Protein 6N2N (pdb70)

Radius of gyration: 34.81 Å; Cα contacts (8 Å, |Δi|>4): 4515; chains: 4; bounding box: 109×91×83 Å

InterPro domains:
  IPR002869 Pyruvate-flavodoxin oxidoreductase, central domain [G3DSA:3.40.920.10] (3-189)
  IPR002869 Pyruvate-flavodoxin oxidoreductase, central domain [SSF53323] (8-223)
  IPR002880 Pyruvate flavodoxin/ferredoxin oxidoreductase, pyrimidine binding domain [PF01855] (214-441)
  IPR002880 Pyruvate flavodoxin/ferredoxin oxidoreductase, pyrimidine binding domain [cd07034] (205-367)
  IPR009014 Transketolase C-terminal/Pyruvate-ferredoxin oxidoreductase domain II [G3DSA:3.40.50.920] (460-572)
  IPR009014 Transketolase C-terminal/Pyruvate-ferredoxin oxidoreductase domain II [SSF52922] (470-570)
  IPR019752 Pyruvate/ketoisovalerate oxidoreductase, catalytic domain [PF01558] (8-177)
  IPR022367 2-oxoacid:acceptor oxidoreductase, alpha subunit [TIGR03710] (5-567)
  IPR029061 Thiamin diphosphate-binding fold [SSF52518] (198-452)
  IPR033412 Pyruvate:ferredoxin oxidoreductase, core domain II [PF17147] (471-547)
  IPR050722 Pyruvate:ferredoxin/flavodoxin oxidoreductase [PTHR32154] (196-570)

Structure (mmCIF, N/CA/C/O backbone):
data_6N2N
#
_entry.id   6N2N
#
_cell.length_a   86.282
_cell.length_b   123.161
_cell.length_c   162.487
_cell.angle_alpha   90.00
_cell.angle_beta   90.00
_cell.angle_gamma   90.00
#
_symmetry.space_group_name_H-M   'P 21 21 21'
#
loop_
_entity.id
_entity.type
_entity.pdbx_description
1 polymer 'Pyruvate flavodoxin/ferredoxin oxidoreductase domain protein'
2 polymer 'Pyruvate ferredoxin/flavodoxin oxidoreductase, beta subunit'
3 non-polymer 'SULFATE ION'
4 non-polymer 'IRON/SULFUR CLUSTER'
5 non-polymer 'THIAMINE DIPHOSPHATE'
6 non-polymer 'MAGNESIUM ION'
7 water water
#
loop_
_atom_site.group_PDB
_atom_site.id
_atom_site.type_symbol
_atom_site.label_atom_id
_atom_site.label_alt_id
_atom_site.label_comp_id
_atom_site.label_asym_id
_atom_site.label_entity_id
_atom_site.label_seq_id
_atom_site.pdbx_PDB_ins_code
_atom_site.Cartn_x
_atom_site.Cartn_y
_atom_site.Cartn_z
_atom_site.occupancy
_atom_site.B_iso_or_equiv
_atom_site.auth_seq_id
_atom_site.auth_comp_id
_atom_site.auth_asym_id
_atom_site.auth_atom_id
_atom_site.pdbx_PDB_model_num
ATOM 1 N N . GLU A 1 2 ? 220.458 144.495 58.398 1.00 50.73 2 GLU A N 1
ATOM 2 C CA . GLU A 1 2 ? 221.206 143.253 58.554 1.00 51.69 2 GLU A CA 1
ATOM 3 C C . GLU A 1 2 ? 220.648 142.154 57.653 1.00 51.14 2 GLU A C 1
ATOM 4 O O . GLU A 1 2 ? 219.449 141.860 57.688 1.00 49.95 2 GLU A O 1
ATOM 10 N N . LYS A 1 3 ? 221.527 141.550 56.852 1.00 48.34 3 LYS A N 1
ATOM 11 C CA . LYS A 1 3 ? 221.122 140.499 55.926 1.00 42.87 3 LYS A CA 1
ATOM 12 C C . LYS A 1 3 ? 220.771 139.232 56.702 1.00 40.43 3 LYS A C 1
ATOM 13 O O . LYS A 1 3 ? 221.625 138.651 57.378 1.00 41.69 3 LYS A O 1
ATOM 19 N N . LYS A 1 4 ? 219.508 138.808 56.612 1.00 39.76 4 LYS A N 1
ATOM 20 C CA . LYS A 1 4 ? 219.036 137.626 57.323 1.00 35.98 4 LYS A CA 1
ATOM 21 C C . LYS A 1 4 ? 218.964 136.384 56.447 1.00 31.13 4 LYS A C 1
ATOM 22 O O . LYS A 1 4 ? 218.914 135.272 56.981 1.00 29.67 4 LYS A O 1
ATOM 28 N N . ASP A 1 5 ? 218.962 136.546 55.129 1.00 30.94 5 ASP A N 1
ATOM 29 C CA . ASP A 1 5 ? 218.814 135.449 54.187 1.00 29.49 5 ASP A CA 1
ATOM 30 C C . ASP A 1 5 ? 220.128 135.170 53.470 1.00 29.48 5 ASP A C 1
ATOM 31 O O . ASP A 1 5 ? 221.051 135.991 53.459 1.00 30.39 5 ASP A O 1
ATOM 36 N N . LEU A 1 6 ? 220.190 133.995 52.851 1.00 26.36 6 LEU A N 1
ATOM 37 C CA . LEU A 1 6 ? 221.255 133.662 51.916 1.00 25.00 6 LEU A CA 1
ATOM 38 C C . LEU A 1 6 ? 220.631 132.921 50.747 1.00 23.37 6 LEU A C 1
ATOM 39 O O . LEU A 1 6 ? 219.809 132.020 50.948 1.00 22.84 6 LEU A O 1
ATOM 44 N N . ILE A 1 7 ? 221.012 133.317 49.537 1.00 21.57 7 ILE A N 1
ATOM 45 C CA . ILE A 1 7 ? 220.532 132.712 48.302 1.00 22.65 7 ILE A CA 1
ATOM 46 C C . ILE A 1 7 ? 221.692 131.938 47.683 1.00 22.41 7 ILE A C 1
ATOM 47 O O . ILE A 1 7 ? 222.713 132.529 47.314 1.00 22.90 7 ILE A O 1
ATOM 52 N N . ILE A 1 8 ? 221.534 130.620 47.567 1.00 22.48 8 ILE A N 1
ATOM 53 C CA . ILE A 1 8 ? 222.543 129.733 46.995 1.00 21.95 8 ILE A CA 1
ATOM 54 C C . ILE A 1 8 ? 221.963 129.115 45.733 1.00 24.91 8 ILE A C 1
ATOM 55 O O . ILE A 1 8 ? 220.923 128.444 45.788 1.00 22.89 8 ILE A O 1
ATOM 60 N N . ARG A 1 9 ? 222.627 129.331 44.603 1.00 22.40 9 ARG A N 1
ATOM 61 C CA . ARG A 1 9 ? 222.264 128.671 43.357 1.00 22.95 9 ARG A CA 1
ATOM 62 C C . ARG A 1 9 ? 223.274 127.572 43.058 1.00 22.87 9 ARG A C 1
ATOM 63 O O . ARG A 1 9 ? 224.485 127.813 43.083 1.00 23.35 9 ARG A O 1
ATOM 71 N N . VAL A 1 10 ? 222.773 126.367 42.790 1.00 21.78 10 VAL A N 1
ATOM 72 C CA . VAL A 1 10 ? 223.589 125.226 42.385 1.00 19.71 10 VAL A CA 1
ATOM 73 C C . VAL A 1 10 ? 223.147 124.827 40.984 1.00 22.89 10 VAL A C 1
ATOM 74 O O . VAL A 1 10 ? 221.944 124.764 40.703 1.00 22.70 10 VAL A O 1
ATOM 78 N N . ALA A 1 11 ? 224.106 124.585 40.099 1.00 21.70 11 ALA A N 1
ATOM 79 C CA . ALA A 1 11 ? 223.748 124.327 38.715 1.00 23.26 11 ALA A CA 1
ATOM 80 C C . ALA A 1 11 ? 224.783 123.410 38.087 1.00 24.98 11 ALA A C 1
ATOM 81 O O . ALA A 1 11 ? 225.957 123.419 38.464 1.00 23.59 11 ALA A O 1
ATOM 83 N N . GLY A 1 12 ? 224.331 122.622 37.123 1.00 24.86 12 GLY A N 1
ATOM 84 C CA . GLY A 1 12 ? 225.202 121.681 36.452 1.00 26.21 12 GLY A CA 1
ATOM 85 C C . GLY A 1 12 ? 224.375 120.633 35.736 1.00 27.84 12 GLY A C 1
ATOM 86 O O . GLY A 1 12 ? 223.186 120.826 35.479 1.00 28.11 12 GLY A O 1
ATOM 87 N N . GLU A 1 13 ? 225.033 119.523 35.439 1.00 26.30 13 GLU A N 1
ATOM 88 C CA . GLU A 1 13 ? 224.382 118.423 34.746 1.00 28.16 13 GLU A CA 1
ATOM 89 C C . GLU A 1 13 ? 223.322 117.801 35.648 1.00 31.68 13 GLU A C 1
ATOM 90 O O . GLU A 1 13 ? 223.638 117.292 36.729 1.00 30.69 13 GLU A O 1
ATOM 96 N N . GLY A 1 14 ? 222.062 117.872 35.228 1.00 31.50 14 GLY A N 1
ATOM 97 C CA . GLY A 1 14 ? 221.050 117.070 35.888 1.00 31.92 14 GLY A CA 1
ATOM 98 C C . GLY A 1 14 ? 221.430 115.604 35.793 1.00 38.34 14 GLY A C 1
ATOM 99 O O . GLY A 1 14 ? 221.872 115.123 34.747 1.00 41.09 14 GLY A O 1
ATOM 100 N N . GLY A 1 15 ? 221.293 114.896 36.900 1.00 35.99 15 GLY A N 1
ATOM 101 C CA . GLY A 1 15 ? 221.801 113.547 37.005 1.00 34.47 15 GLY A CA 1
ATOM 102 C C . GLY A 1 15 ? 223.021 113.441 37.882 1.00 32.08 15 GLY A C 1
ATOM 103 O O . GLY A 1 15 ? 223.325 112.345 38.371 1.00 34.13 15 GLY A O 1
ATOM 104 N N . GLU A 1 16 ? 223.732 114.547 38.090 1.00 29.07 16 GLU A N 1
ATOM 105 C CA . GLU A 1 16 ? 224.771 114.613 39.102 1.00 30.79 16 GLU A CA 1
ATOM 106 C C . GLU A 1 16 ? 224.216 115.045 40.454 1.00 29.45 16 GLU A C 1
ATOM 107 O O . GLU A 1 16 ? 224.990 115.299 41.380 1.00 27.03 16 GLU A O 1
ATOM 113 N N . GLY A 1 17 ? 222.892 115.121 40.586 1.00 29.29 17 GLY A N 1
ATOM 114 C CA . GLY A 1 17 ? 222.279 115.464 41.854 1.00 28.61 17 GLY A CA 1
ATOM 115 C C . GLY A 1 17 ? 222.110 116.942 42.112 1.00 26.86 17 GLY A C 1
ATOM 116 O O . GLY A 1 17 ? 222.199 117.368 43.268 1.00 27.31 17 GLY A O 1
ATOM 117 N N . ILE A 1 18 ? 221.864 117.745 41.074 1.00 26.34 18 ILE A N 1
ATOM 118 C CA . ILE A 1 18 ? 221.653 119.175 41.282 1.00 26.52 18 ILE A CA 1
ATOM 119 C C . ILE A 1 18 ? 220.399 119.409 42.117 1.00 26.17 18 ILE A C 1
ATOM 120 O O . ILE A 1 18 ? 220.420 120.137 43.118 1.00 24.54 18 ILE A O 1
ATOM 125 N N . ILE A 1 19 ? 219.291 118.783 41.720 1.00 24.82 19 ILE A N 1
ATOM 126 C CA . ILE A 1 19 ? 218.021 118.990 42.411 1.00 26.55 19 ILE A CA 1
ATOM 127 C C . ILE A 1 19 ? 218.054 118.346 43.790 1.00 26.93 19 ILE A C 1
ATOM 128 O O . ILE A 1 19 ? 217.603 118.936 44.781 1.00 25.70 19 ILE A O 1
ATOM 133 N N . SER A 1 20 ? 218.556 117.111 43.870 1.00 26.74 20 SER A N 1
ATOM 134 C CA . SER A 1 20 ? 218.599 116.423 45.154 1.00 25.31 20 SER A CA 1
ATOM 135 C C . SER A 1 20 ? 219.466 117.185 46.150 1.00 24.60 20 SER A C 1
ATOM 136 O O . SER A 1 20 ? 219.139 117.247 47.338 1.00 23.03 20 SER A O 1
ATOM 139 N N . SER A 1 21 ? 220.568 117.784 45.680 1.00 23.72 21 SER A N 1
ATOM 140 C CA . SER A 1 21 ? 221.405 118.604 46.555 1.00 25.17 21 SER A CA 1
ATOM 141 C C . SER A 1 21 ? 220.630 119.793 47.097 1.00 21.54 21 SER A C 1
ATOM 142 O O . SER A 1 21 ? 220.721 120.120 48.286 1.00 21.56 21 SER A O 1
ATOM 145 N N . GLY A 1 22 ? 219.884 120.474 46.229 1.00 22.92 22 GLY A N 1
ATOM 146 C CA . GLY A 1 22 ? 219.085 121.597 46.689 1.00 22.74 22 GLY A CA 1
ATOM 147 C C . GLY A 1 22 ? 218.026 121.186 47.695 1.00 21.68 22 GLY A C 1
ATOM 148 O O . GLY A 1 22 ? 217.832 121.856 48.713 1.00 20.95 22 GLY A O 1
ATOM 149 N N . ASP A 1 23 ? 217.332 120.073 47.432 1.00 21.76 23 ASP A N 1
ATOM 150 C CA . ASP A 1 23 ? 216.329 119.601 48.383 1.00 24.85 23 ASP A CA 1
ATOM 151 C C . ASP A 1 23 ? 216.968 119.214 49.716 1.00 23.20 23 ASP A C 1
ATOM 152 O O . ASP A 1 23 ? 216.351 119.394 50.772 1.00 21.92 23 ASP A O 1
ATOM 157 N N . PHE A 1 24 ? 218.197 118.678 49.691 1.00 21.98 24 PHE A N 1
ATOM 158 C CA . PHE A 1 24 ? 218.888 118.364 50.943 1.00 22.89 24 PHE A CA 1
ATOM 159 C C . PHE A 1 24 ? 219.187 119.625 51.747 1.00 19.92 24 PHE A C 1
ATOM 160 O O . PHE A 1 24 ? 219.010 119.646 52.971 1.00 21.54 24 PHE A O 1
ATOM 168 N N . ILE A 1 25 ? 219.666 120.680 51.086 1.00 20.31 25 ILE A N 1
ATOM 169 C CA . ILE A 1 25 ? 219.952 121.926 51.796 1.00 21.09 25 ILE A CA 1
ATOM 170 C C . ILE A 1 25 ? 218.670 122.524 52.365 1.00 21.01 25 ILE A C 1
ATOM 171 O O . ILE A 1 25 ? 218.634 122.975 53.519 1.00 19.17 25 ILE A O 1
ATOM 176 N N . ALA A 1 26 ? 217.596 122.530 51.568 1.00 19.70 26 ALA A N 1
ATOM 177 C CA . ALA A 1 26 ? 216.324 123.072 52.035 1.00 20.87 26 ALA A CA 1
ATOM 178 C C . ALA A 1 26 ? 215.847 122.340 53.282 1.00 21.37 26 ALA A C 1
ATOM 179 O O . ALA A 1 26 ? 215.458 122.966 54.276 1.00 21.29 26 ALA A O 1
ATOM 181 N N . ALA A 1 27 ? 215.880 121.005 53.250 1.00 22.50 27 ALA A N 1
ATOM 182 C CA . ALA A 1 27 ? 215.425 120.231 54.398 1.00 23.05 27 ALA A CA 1
ATOM 183 C C . ALA A 1 27 ? 216.322 120.464 55.607 1.00 22.62 27 ALA A C 1
ATOM 184 O O . ALA A 1 27 ? 215.827 120.604 56.732 1.00 21.02 27 ALA A O 1
ATOM 186 N N . ALA A 1 28 ? 217.642 120.528 55.390 1.00 21.78 28 ALA A N 1
ATOM 187 C CA . ALA A 1 28 ? 218.561 120.757 56.499 1.00 22.15 28 ALA A CA 1
ATOM 188 C C . ALA A 1 28 ? 218.315 122.113 57.147 1.00 21.47 28 ALA A C 1
ATOM 189 O O . ALA A 1 28 ? 218.327 122.233 58.377 1.00 22.18 28 ALA A O 1
ATOM 191 N N . CYS A 1 29 ? 218.095 123.148 56.337 1.00 20.31 29 CYS A N 1
ATOM 192 C CA . CYS A 1 29 ? 217.844 124.472 56.896 1.00 22.22 29 CYS A CA 1
ATOM 193 C C . CYS A 1 29 ? 216.517 124.521 57.643 1.00 22.24 29 CYS A C 1
ATOM 194 O O . CYS A 1 29 ? 216.406 125.201 58.670 1.00 22.42 29 CYS A O 1
ATOM 197 N N . ALA A 1 30 ? 215.504 123.793 57.159 1.00 21.74 30 ALA A N 1
ATOM 198 C CA . ALA A 1 30 ? 214.237 123.740 57.881 1.00 21.46 30 ALA A CA 1
ATOM 199 C C . ALA A 1 30 ? 214.391 123.000 59.204 1.00 22.53 30 ALA A C 1
ATOM 200 O O . ALA A 1 30 ? 213.887 123.457 60.236 1.00 20.72 30 ALA A O 1
ATOM 202 N N . ARG A 1 31 ? 215.096 121.861 59.197 1.00 19.82 31 ARG A N 1
ATOM 203 C CA . ARG A 1 31 ? 215.381 121.146 60.440 1.00 23.54 31 ARG A CA 1
ATOM 204 C C . ARG A 1 31 ? 216.214 121.979 61.408 1.00 24.00 31 ARG A C 1
ATOM 205 O O . ARG A 1 31 ? 216.214 121.699 62.611 1.00 24.68 31 ARG A O 1
ATOM 213 N N . ALA A 1 32 ? 216.941 122.975 60.910 1.00 20.94 32 ALA A N 1
ATOM 214 C CA . ALA A 1 32 ? 217.692 123.896 61.750 1.00 22.69 32 ALA A CA 1
ATOM 215 C C . ALA A 1 32 ? 216.890 125.147 62.100 1.00 23.88 32 ALA A C 1
ATOM 216 O O . ALA A 1 32 ? 217.475 126.164 62.488 1.00 23.34 32 ALA A O 1
ATOM 218 N N . GLY A 1 33 ? 215.564 125.089 61.966 1.00 24.67 33 GLY A N 1
ATOM 219 C CA . GLY A 1 33 ? 214.690 126.167 62.393 1.00 24.86 33 GLY A CA 1
ATOM 220 C C . GLY A 1 33 ? 214.651 127.375 61.488 1.00 24.38 33 GLY A C 1
ATOM 221 O O . GLY A 1 33 ? 214.294 128.464 61.944 1.00 25.20 33 GLY A O 1
ATOM 222 N N . LEU A 1 34 ? 215.022 127.232 60.224 1.00 23.11 34 LEU A N 1
ATOM 223 C CA . LEU A 1 34 ? 215.057 128.359 59.305 1.00 22.42 34 LEU A CA 1
ATOM 224 C C . LEU A 1 34 ? 213.905 128.287 58.309 1.00 23.30 34 LEU A C 1
ATOM 225 O O . LEU A 1 34 ? 213.366 127.214 58.016 1.00 21.21 34 LEU A O 1
ATOM 230 N N . GLU A 1 35 ? 213.534 129.456 57.795 1.00 22.46 35 GLU A N 1
ATOM 231 C CA . GLU A 1 35 ? 212.581 129.553 56.700 1.00 22.64 35 GLU A CA 1
ATOM 232 C C . GLU A 1 35 ? 213.296 129.326 55.376 1.00 22.66 35 GLU A C 1
ATOM 233 O O . GLU A 1 35 ? 214.450 129.723 55.202 1.00 21.58 35 GLU A O 1
ATOM 239 N N . VAL A 1 36 ? 212.595 128.692 54.437 1.00 21.13 36 VAL A N 1
ATOM 240 C CA . VAL A 1 36 ? 213.183 128.267 53.170 1.00 19.56 36 VAL A CA 1
ATOM 241 C C . VAL A 1 36 ? 212.230 128.588 52.024 1.00 22.03 36 VAL A C 1
ATOM 242 O O . VAL A 1 36 ? 211.011 128.407 52.140 1.00 22.42 36 VAL A O 1
ATOM 246 N N . TYR A 1 37 ? 212.797 129.066 50.915 1.00 19.62 37 TYR A N 1
ATOM 247 C CA . TYR A 1 37 ? 212.086 129.238 49.650 1.00 19.10 37 TYR A CA 1
ATOM 248 C C . TYR A 1 37 ? 213.003 128.729 48.546 1.00 21.77 37 TYR A C 1
ATOM 249 O O . TYR A 1 37 ? 214.139 129.200 48.430 1.00 21.67 37 TYR A O 1
ATOM 258 N N . THR A 1 38 ? 212.532 127.763 47.753 1.00 20.67 38 THR A N 1
ATOM 259 C CA . THR A 1 38 ? 213.331 127.169 46.685 1.00 21.20 38 THR A CA 1
ATOM 260 C C . THR A 1 38 ? 212.675 127.361 45.320 1.00 23.04 38 THR A C 1
ATOM 261 O O . THR A 1 38 ? 211.477 127.632 45.209 1.00 22.76 38 THR A O 1
ATOM 265 N N . PHE A 1 39 ? 213.492 127.221 44.277 1.00 21.73 39 PHE A N 1
ATOM 266 C CA . PHE A 1 39 ? 213.014 127.086 42.907 1.00 25.49 39 PHE A CA 1
ATOM 267 C C . PHE A 1 39 ? 214.025 126.252 42.131 1.00 27.53 39 PHE A C 1
ATOM 268 O O . PHE A 1 39 ? 215.194 126.156 42.510 1.00 26.34 39 PHE A O 1
ATOM 276 N N . LYS A 1 40 ? 213.570 125.651 41.034 1.00 26.68 40 LYS A N 1
ATOM 277 C CA . LYS A 1 40 ? 214.432 124.781 40.249 1.00 25.64 40 LYS A CA 1
ATOM 278 C C . LYS A 1 40 ? 213.953 124.761 38.805 1.00 30.64 40 LYS A C 1
ATOM 279 O O . LYS A 1 40 ? 212.776 125.008 38.514 1.00 28.48 40 LYS A O 1
ATOM 285 N N . THR A 1 41 ? 214.878 124.451 37.900 1.00 29.01 41 THR A N 1
ATOM 286 C CA . THR A 1 41 ? 214.540 124.098 36.527 1.00 26.92 41 THR A CA 1
ATOM 287 C C . THR A 1 41 ? 215.152 122.743 36.214 1.00 29.47 41 THR A C 1
ATOM 288 O O . THR A 1 41 ? 216.357 122.536 36.414 1.00 28.32 41 THR A O 1
ATOM 292 N N . PHE A 1 42 ? 214.313 121.816 35.772 1.00 27.53 42 PHE A N 1
ATOM 293 C CA . PHE A 1 42 ? 214.799 120.552 35.265 1.00 30.97 42 PHE A CA 1
ATOM 294 C C . PHE A 1 42 ? 215.472 120.779 33.913 1.00 28.16 42 PHE A C 1
ATOM 295 O O . PHE A 1 42 ? 215.296 121.830 33.291 1.00 24.51 42 PHE A O 1
ATOM 303 N N . PRO A 1 43 ? 216.262 119.818 33.444 1.00 27.69 43 PRO A N 1
ATOM 304 C CA . PRO A 1 43 ? 216.818 119.942 32.094 1.00 28.42 43 PRO A CA 1
ATOM 305 C C . PRO A 1 43 ? 215.710 120.104 31.063 1.00 31.41 43 PRO A C 1
ATOM 306 O O . PRO A 1 43 ? 214.613 119.555 31.203 1.00 30.49 43 PRO A O 1
ATOM 310 N N . ALA A 1 44 ? 216.002 120.901 30.032 1.00 31.54 44 ALA A N 1
ATOM 311 C CA . ALA A 1 44 ? 215.003 121.196 29.008 1.00 31.93 44 ALA A CA 1
ATOM 312 C C . ALA A 1 44 ? 214.548 119.936 28.286 1.00 31.92 44 ALA A C 1
ATOM 313 O O . ALA A 1 44 ? 213.407 119.867 27.815 1.00 33.43 44 ALA A O 1
ATOM 315 N N . GLU A 1 45 ? 215.427 118.947 28.172 1.00 29.77 45 GLU A N 1
ATOM 316 C CA . GLU A 1 45 ? 215.117 117.664 27.569 1.00 30.41 45 GLU A CA 1
ATOM 317 C C . GLU A 1 45 ? 215.128 116.576 28.634 1.00 31.59 45 GLU A C 1
ATOM 318 O O . GLU A 1 45 ? 215.879 116.645 29.613 1.00 29.79 45 GLU A O 1
ATOM 324 N N . ILE A 1 46 ? 214.282 115.567 28.427 1.00 30.81 46 ILE A N 1
ATOM 325 C CA . ILE A 1 46 ? 214.154 114.486 29.396 1.00 29.94 46 ILE A CA 1
ATOM 326 C C . ILE A 1 46 ? 215.462 113.712 29.512 1.00 32.78 46 ILE A C 1
ATOM 327 O O . ILE A 1 46 ? 215.860 113.294 30.606 1.00 33.49 46 ILE A O 1
ATOM 332 N N . LYS A 1 47 ? 216.165 113.534 28.392 1.00 31.80 47 LYS A N 1
ATOM 333 C CA . LYS A 1 47 ? 217.409 112.774 28.419 1.00 31.47 47 LYS A CA 1
ATOM 334 C C . LYS A 1 47 ? 218.457 113.404 29.326 1.00 33.14 47 LYS A C 1
ATOM 335 O O . LYS A 1 47 ? 219.349 112.695 29.800 1.00 33.60 47 LYS A O 1
ATOM 341 N N . GLY A 1 48 ? 218.359 114.707 29.603 1.00 33.33 48 GLY A N 1
ATOM 342 C CA . GLY A 1 48 ? 219.241 115.368 30.540 1.00 31.27 48 GLY A CA 1
ATOM 343 C C . GLY A 1 48 ? 219.821 116.642 29.969 1.00 33.12 48 GLY A C 1
ATOM 344 O O . GLY A 1 48 ? 219.450 117.100 28.882 1.00 31.30 48 GLY A O 1
ATOM 345 N N . GLY A 1 49 ? 220.763 117.226 30.717 1.00 31.58 49 GLY A N 1
ATOM 346 C CA . GLY A 1 49 ? 221.352 118.502 30.392 1.00 29.98 49 GLY A CA 1
ATOM 347 C C . GLY A 1 49 ? 221.382 119.407 31.608 1.00 30.77 49 GLY A C 1
ATOM 348 O O . GLY A 1 49 ? 221.213 118.961 32.749 1.00 28.81 49 GLY A O 1
ATOM 349 N N . TYR A 1 50 ? 221.593 120.693 31.340 1.00 29.67 50 TYR A N 1
ATOM 350 C CA . TYR A 1 50 ? 221.744 121.701 32.382 1.00 27.42 50 TYR A CA 1
ATOM 351 C C . TYR A 1 50 ? 220.504 121.770 33.271 1.00 29.41 50 TYR A C 1
ATOM 352 O O . TYR A 1 50 ? 219.390 121.979 32.781 1.00 25.61 50 TYR A O 1
ATOM 361 N N . ALA A 1 51 ? 220.707 121.594 34.578 1.00 26.47 51 ALA A N 1
ATOM 362 C CA . ALA A 1 51 ? 219.679 121.778 35.593 1.00 25.75 51 ALA A CA 1
ATOM 363 C C . ALA A 1 51 ? 220.123 122.844 36.589 1.00 27.68 51 ALA A C 1
ATOM 364 O O . ALA A 1 51 ? 221.315 123.107 36.760 1.00 24.48 51 ALA A O 1
ATOM 366 N N . MET A 1 52 ? 219.152 123.463 37.258 1.00 25.77 52 MET A N 1
ATOM 367 C CA . MET A 1 52 ? 219.452 124.525 38.209 1.00 24.43 52 MET A CA 1
ATOM 368 C C . MET A 1 52 ? 218.530 124.420 39.415 1.00 27.20 52 MET A C 1
ATOM 369 O O . MET A 1 52 ? 217.335 124.142 39.273 1.00 24.70 52 MET A O 1
ATOM 374 N N . TYR A 1 53 ? 219.086 124.671 40.599 1.00 23.20 53 TYR A N 1
ATOM 375 C CA . TYR A 1 53 ? 218.308 124.731 41.831 1.00 23.65 53 TYR A CA 1
ATOM 376 C C . TYR A 1 53 ? 218.757 125.949 42.617 1.00 25.17 53 TYR A C 1
ATOM 377 O O . TYR A 1 53 ? 219.961 126.186 42.753 1.00 24.21 53 TYR A O 1
ATOM 386 N N . GLN A 1 54 ? 217.803 126.717 43.139 1.00 23.32 54 GLN A N 1
ATOM 387 C CA . GLN A 1 54 ? 218.132 127.883 43.950 1.00 24.15 54 GLN A CA 1
ATOM 388 C C . GLN A 1 54 ? 217.376 127.807 45.269 1.00 23.08 54 GLN A C 1
ATOM 389 O O . GLN A 1 54 ? 216.141 127.754 45.278 1.00 22.13 54 GLN A O 1
ATOM 395 N N . VAL A 1 55 ? 218.123 127.785 46.374 1.00 21.77 55 VAL A N 1
ATOM 396 C CA . VAL A 1 55 ? 217.577 127.663 47.722 1.00 20.97 55 VAL A CA 1
ATOM 397 C C . VAL A 1 55 ? 217.884 128.946 48.482 1.00 22.27 55 VAL A C 1
ATOM 398 O O . VAL A 1 55 ? 219.036 129.399 48.515 1.00 20.62 55 VAL A O 1
ATOM 402 N N . ARG A 1 56 ? 216.850 129.545 49.066 1.00 19.18 56 ARG A N 1
ATOM 403 C CA . ARG A 1 56 ? 216.991 130.718 49.915 1.00 19.46 56 ARG A CA 1
ATOM 404 C C . ARG A 1 56 ? 216.588 130.340 51.333 1.00 19.65 56 ARG A C 1
ATOM 405 O O . ARG A 1 56 ? 215.525 129.747 51.541 1.00 21.08 56 ARG A O 1
ATOM 413 N N . ALA A 1 57 ? 217.439 130.660 52.304 1.00 19.14 57 ALA A N 1
ATOM 414 C CA . ALA A 1 57 ? 217.186 130.305 53.695 1.00 22.92 57 ALA A CA 1
ATOM 415 C C . ALA A 1 57 ? 217.395 131.526 54.571 1.00 22.85 57 ALA A C 1
ATOM 416 O O . ALA A 1 57 ? 218.326 132.304 54.341 1.00 23.69 57 ALA A O 1
ATOM 418 N N . SER A 1 58 ? 216.551 131.677 55.590 1.00 20.34 58 SER A N 1
ATOM 419 C CA . SER A 1 58 ? 216.565 132.903 56.374 1.00 24.57 58 SER A CA 1
ATOM 420 C C . SER A 1 58 ? 216.011 132.641 57.767 1.00 24.38 58 SER A C 1
ATOM 421 O O . SER A 1 58 ? 215.247 131.698 57.989 1.00 23.75 58 SER A O 1
ATOM 424 N N . SER A 1 59 ? 216.404 133.507 58.704 1.00 25.31 59 SER A N 1
ATOM 425 C CA . SER A 1 59 ? 215.810 133.518 60.035 1.00 27.22 59 SER A CA 1
ATOM 426 C C . SER A 1 59 ? 214.468 134.233 60.068 1.00 29.19 59 SER A C 1
ATOM 427 O O . SER A 1 59 ? 213.805 134.224 61.111 1.00 30.98 59 SER A O 1
ATOM 430 N N . GLU A 1 60 ? 214.058 134.854 58.967 1.00 25.72 60 GLU A N 1
ATOM 431 C CA . GLU A 1 60 ? 212.776 135.538 58.891 1.00 29.76 60 GLU A CA 1
ATOM 432 C C . GLU A 1 60 ? 211.994 134.997 57.701 1.00 25.68 60 GLU A C 1
ATOM 433 O O . GLU A 1 60 ? 212.525 134.260 56.866 1.00 24.34 60 GLU A O 1
ATOM 439 N N . LYS A 1 61 ? 210.716 135.358 57.640 1.00 24.78 61 LYS A N 1
ATOM 440 C CA . LYS A 1 61 ? 209.839 134.826 56.602 1.00 25.54 61 LYS A CA 1
ATOM 441 C C . LYS A 1 61 ? 210.344 135.201 55.211 1.00 24.32 61 LYS A C 1
ATOM 442 O O . LYS A 1 61 ? 210.876 136.294 55.000 1.00 24.75 61 LYS A O 1
ATOM 448 N N . LEU A 1 62 ? 210.182 134.281 54.258 1.00 22.23 62 LEU A N 1
ATOM 449 C CA . LEU A 1 62 ? 210.565 134.501 52.869 1.00 22.76 62 LEU A CA 1
ATOM 450 C C . LEU A 1 62 ? 209.327 134.475 51.984 1.00 22.88 62 LEU A C 1
ATOM 451 O O . LEU A 1 62 ? 208.465 133.609 52.144 1.00 22.47 62 LEU A O 1
ATOM 456 N N . TYR A 1 63 ? 209.263 135.393 51.019 1.00 21.86 63 TYR A N 1
ATOM 457 C CA . TYR A 1 63 ? 208.079 135.541 50.184 1.00 22.57 63 TYR A CA 1
ATOM 458 C C . TYR A 1 63 ? 208.348 135.379 48.696 1.00 22.85 63 TYR A C 1
ATOM 459 O O . TYR A 1 63 ? 207.390 135.341 47.921 1.00 21.47 63 TYR A O 1
ATOM 468 N N . CYS A 1 64 ? 209.608 135.297 48.274 1.00 23.97 64 CYS A N 1
ATOM 469 C CA . CYS A 1 64 ? 209.935 135.056 46.875 1.00 23.96 64 CYS A CA 1
ATOM 470 C C . CYS A 1 64 ? 211.383 134.584 46.800 1.00 25.07 64 CYS A C 1
ATOM 471 O O . CYS A 1 64 ? 212.052 134.405 47.822 1.00 22.20 64 CYS A O 1
ATOM 474 N N . GLN A 1 65 ? 211.857 134.372 45.568 1.00 24.01 65 GLN A N 1
ATOM 475 C CA . GLN A 1 65 ? 213.198 133.848 45.346 1.00 27.37 65 GLN A CA 1
ATOM 476 C C . GLN A 1 65 ? 214.285 134.888 45.589 1.00 27.05 65 GLN A C 1
ATOM 477 O O . GLN A 1 65 ? 215.429 134.511 45.856 1.00 26.46 65 GLN A O 1
ATOM 483 N N . GLY A 1 66 ? 213.960 136.178 45.528 1.00 28.02 66 GLY A N 1
ATOM 484 C CA . GLY A 1 66 ? 214.969 137.217 45.645 1.00 26.98 66 GLY A CA 1
ATOM 485 C C . GLY A 1 66 ? 215.433 137.722 44.288 1.00 27.97 66 GLY A C 1
ATOM 486 O O . GLY A 1 66 ? 214.959 137.299 43.228 1.00 29.86 66 GLY A O 1
ATOM 487 N N . ASP A 1 67 ? 216.371 138.676 44.337 1.00 25.16 67 ASP A N 1
ATOM 488 C CA . ASP A 1 67 ? 216.856 139.316 43.115 1.00 25.61 67 ASP A CA 1
ATOM 489 C C . ASP A 1 67 ? 217.787 138.393 42.333 1.00 27.97 67 ASP A C 1
ATOM 490 O O . ASP A 1 67 ? 217.636 138.220 41.117 1.00 26.65 67 ASP A O 1
ATOM 495 N N . THR A 1 68 ? 218.775 137.818 43.011 1.00 25.37 68 THR A N 1
ATOM 496 C CA . THR A 1 68 ? 219.812 137.006 42.384 1.00 27.03 68 THR A CA 1
ATOM 497 C C . THR A 1 68 ? 220.581 136.318 43.505 1.00 27.64 68 THR A C 1
ATOM 498 O O . THR A 1 68 ? 220.390 136.621 44.685 1.00 24.77 68 THR A O 1
ATOM 502 N N . PHE A 1 69 ? 221.437 135.369 43.131 1.00 28.31 69 PHE A N 1
ATOM 503 C CA . PHE A 1 69 ? 222.130 134.585 44.143 1.00 26.84 69 PHE A CA 1
ATOM 504 C C . PHE A 1 69 ? 223.228 135.401 44.819 1.00 25.51 69 PHE A C 1
ATOM 505 O O . PHE A 1 69 ? 223.792 136.332 44.239 1.00 24.43 69 PHE A O 1
ATOM 513 N N . ASP A 1 70 ? 223.493 135.059 46.082 1.00 25.35 70 ASP A N 1
ATOM 514 C CA . ASP A 1 70 ? 224.693 135.486 46.791 1.00 28.27 70 ASP A CA 1
ATOM 515 C C . ASP A 1 70 ? 225.849 134.530 46.537 1.00 26.71 70 ASP A C 1
ATOM 516 O O . ASP A 1 70 ? 227.004 134.958 46.405 1.00 28.03 70 ASP A O 1
ATOM 521 N N . VAL A 1 71 ? 225.538 133.237 46.485 1.00 25.33 71 VAL A N 1
ATOM 522 C CA . VAL A 1 71 ? 226.500 132.161 46.291 1.00 24.83 71 VAL A CA 1
ATOM 523 C C . VAL A 1 71 ? 226.057 131.343 45.086 1.00 25.56 71 VAL A C 1
ATOM 524 O O . VAL A 1 71 ? 224.871 131.025 44.942 1.00 23.11 71 VAL A O 1
ATOM 528 N N . PHE A 1 72 ? 227.007 131.010 44.218 1.00 23.69 72 PHE A N 1
ATOM 529 C CA . PHE A 1 72 ? 226.757 130.162 43.062 1.00 23.93 72 PHE A CA 1
ATOM 530 C C . PHE A 1 72 ? 227.746 129.012 43.107 1.00 26.21 72 PHE A C 1
ATOM 531 O O . PHE A 1 72 ? 228.941 129.226 43.350 1.00 25.25 72 PHE A O 1
ATOM 539 N N . CYS A 1 73 ? 227.244 127.797 42.899 1.00 24.46 73 CYS A N 1
ATOM 540 C CA . CYS A 1 73 ? 228.065 126.592 42.924 1.00 23.05 73 CYS A CA 1
ATOM 541 C C . CYS A 1 73 ? 227.909 125.895 41.580 1.00 25.63 73 CYS A C 1
ATOM 542 O O . CYS A 1 73 ? 226.815 125.425 41.242 1.00 24.28 73 CYS A O 1
ATOM 545 N N . ALA A 1 74 ? 228.994 125.853 40.804 1.00 22.69 74 ALA A N 1
ATOM 546 C CA . ALA A 1 74 ? 228.975 125.301 39.454 1.00 24.64 74 ALA A CA 1
ATOM 547 C C . ALA A 1 74 ? 229.599 123.911 39.459 1.00 25.03 74 ALA A C 1
ATOM 548 O O . ALA A 1 74 ? 230.764 123.750 39.838 1.00 24.40 74 ALA A O 1
ATOM 550 N N . PHE A 1 75 ? 228.827 122.913 39.028 1.00 24.41 75 PHE A N 1
ATOM 551 C CA . PHE A 1 75 ? 229.347 121.556 38.921 1.00 23.57 75 PHE A CA 1
ATOM 552 C C . PHE A 1 75 ? 230.145 121.331 37.640 1.00 25.19 75 PHE A C 1
ATOM 553 O O . PHE A 1 75 ? 230.863 120.330 37.551 1.00 25.60 75 PHE A O 1
ATOM 561 N N . ASN A 1 76 ? 230.009 122.203 36.639 1.00 24.43 76 ASN A N 1
ATOM 562 C CA . ASN A 1 76 ? 230.710 122.024 35.370 1.00 29.01 76 ASN A CA 1
ATOM 563 C C . ASN A 1 76 ? 230.756 123.358 34.629 1.00 29.15 76 ASN A C 1
ATOM 564 O O . ASN A 1 76 ? 230.204 124.366 35.081 1.00 28.98 76 ASN A O 1
ATOM 569 N N . GLY A 1 77 ? 231.397 123.342 33.457 1.00 30.08 77 GLY A N 1
ATOM 570 C CA . GLY A 1 77 ? 231.596 124.576 32.713 1.00 29.36 77 GLY A CA 1
ATOM 571 C C . GLY A 1 77 ? 230.317 125.124 32.107 1.00 28.64 77 GLY A C 1
ATOM 572 O O . GLY A 1 77 ? 230.125 126.343 32.043 1.00 28.92 77 GLY A O 1
ATOM 573 N N . GLU A 1 78 ? 229.433 124.238 31.639 1.00 28.32 78 GLU A N 1
ATOM 574 C CA . GLU A 1 78 ? 228.163 124.691 31.078 1.00 29.83 78 GLU A CA 1
ATOM 575 C C . GLU A 1 78 ? 227.365 125.500 32.094 1.00 30.23 78 GLU A C 1
ATOM 576 O O . GLU A 1 78 ? 226.755 126.520 31.749 1.00 30.71 78 GLU A O 1
ATOM 582 N N . ALA A 1 79 ? 227.357 125.058 33.354 1.00 28.16 79 ALA A N 1
ATOM 583 C CA . ALA A 1 79 ? 226.672 125.807 34.402 1.00 27.59 79 ALA A CA 1
ATOM 584 C C . ALA A 1 79 ? 227.326 127.163 34.630 1.00 27.97 79 ALA A C 1
ATOM 585 O O . ALA A 1 79 ? 226.636 128.162 34.859 1.00 25.89 79 ALA A O 1
ATOM 587 N N . TYR A 1 80 ? 228.662 127.212 34.591 1.00 27.29 80 TYR A N 1
ATOM 588 C CA . TYR A 1 80 ? 229.366 128.485 34.714 1.00 28.38 80 TYR A CA 1
ATOM 589 C C . TYR A 1 80 ? 229.016 129.426 33.567 1.00 27.60 80 TYR A C 1
ATOM 590 O O . TYR A 1 80 ? 228.778 130.619 33.785 1.00 30.58 80 TYR A O 1
ATOM 599 N N . GLU A 1 81 ? 228.989 128.913 32.337 1.00 27.75 81 GLU A N 1
ATOM 600 C CA . GLU A 1 81 ? 228.666 129.764 31.195 1.00 30.85 81 GLU A CA 1
ATOM 601 C C . GLU A 1 81 ? 227.232 130.267 31.284 1.00 31.12 81 GLU A C 1
ATOM 602 O O . GLU A 1 81 ? 226.957 131.435 30.984 1.00 29.27 81 GLU A O 1
ATOM 608 N N . GLN A 1 82 ? 226.308 129.399 31.707 1.00 31.09 82 GLN A N 1
ATOM 609 C CA . GLN A 1 82 ? 224.907 129.798 31.813 1.00 30.50 82 GLN A CA 1
ATOM 610 C C . GLN A 1 82 ? 224.699 130.909 32.837 1.00 30.31 82 GLN A C 1
ATOM 611 O O . GLN A 1 82 ? 223.750 131.689 32.715 1.00 34.03 82 GLN A O 1
ATOM 617 N N . ASN A 1 83 ? 225.569 131.013 33.842 1.00 29.23 83 ASN A N 1
ATOM 618 C CA . ASN A 1 83 ? 225.381 131.987 34.912 1.00 29.92 83 ASN A CA 1
ATOM 619 C C . ASN A 1 83 ? 226.506 133.006 35.010 1.00 31.36 83 ASN A C 1
ATOM 620 O O . ASN A 1 83 ? 226.538 133.776 35.977 1.00 31.73 83 ASN A O 1
ATOM 625 N N . LYS A 1 84 ? 227.421 133.038 34.036 1.00 32.55 84 LYS A N 1
ATOM 626 C CA . LYS A 1 84 ? 228.610 133.880 34.153 1.00 33.56 84 LYS A CA 1
ATOM 627 C C . LYS A 1 84 ? 228.250 135.348 34.348 1.00 35.55 84 LYS A C 1
ATOM 628 O O . LYS A 1 84 ? 228.891 136.050 35.139 1.00 34.93 84 LYS A O 1
ATOM 634 N N . ASP A 1 85 ? 227.208 135.826 33.665 1.00 35.70 85 ASP A N 1
ATOM 635 C CA . ASP A 1 85 ? 226.869 137.243 33.732 1.00 37.82 85 ASP A CA 1
ATOM 636 C C . ASP A 1 85 ? 226.359 137.666 35.107 1.00 38.78 85 ASP A C 1
ATOM 637 O O . ASP A 1 85 ? 226.375 138.863 35.417 1.00 39.38 85 ASP A O 1
ATOM 642 N N . LYS A 1 86 ? 225.916 136.723 35.940 1.00 36.78 86 LYS A N 1
ATOM 643 C CA . LYS A 1 86 ? 225.454 137.038 37.286 1.00 34.62 86 LYS A CA 1
ATOM 644 C C . LYS A 1 86 ? 226.528 136.836 38.348 1.00 33.30 86 LYS A C 1
ATOM 645 O O . LYS A 1 86 ? 226.297 137.181 39.511 1.00 31.35 86 LYS A O 1
ATOM 651 N N . ILE A 1 87 ? 227.683 136.276 37.984 1.00 33.68 87 ILE A N 1
ATOM 652 C CA . ILE A 1 87 ? 228.812 136.161 38.901 1.00 32.69 87 ILE A CA 1
ATOM 653 C C . ILE A 1 87 ? 229.489 137.521 38.985 1.00 35.09 87 ILE A C 1
ATOM 654 O O . ILE A 1 87 ? 230.506 137.767 38.328 1.00 33.65 87 ILE A O 1
ATOM 659 N N . LYS A 1 88 ? 228.926 138.403 39.782 1.00 35.75 88 LYS A N 1
ATOM 660 C CA . LYS A 1 88 ? 229.324 139.795 39.874 1.00 36.71 88 LYS A CA 1
ATOM 661 C C . LYS A 1 88 ? 230.122 140.043 41.142 1.00 35.18 88 LYS A C 1
ATOM 662 O O . LYS A 1 88 ? 230.068 139.250 42.087 1.00 33.92 88 LYS A O 1
ATOM 668 N N . PRO A 1 89 ? 230.897 141.127 41.184 1.00 36.72 89 PRO A N 1
ATOM 669 C CA . PRO A 1 89 ? 231.652 141.450 42.400 1.00 36.81 89 PRO A CA 1
ATOM 670 C C . PRO A 1 89 ? 230.748 141.505 43.621 1.00 35.79 89 PRO A C 1
ATOM 671 O O . PRO A 1 89 ? 229.683 142.126 43.604 1.00 36.17 89 PRO A O 1
ATOM 675 N N . GLY A 1 90 ? 231.179 140.837 44.692 1.00 35.95 90 GLY A N 1
ATOM 676 C CA . GLY A 1 90 ? 230.405 140.694 45.904 1.00 35.99 90 GLY A CA 1
ATOM 677 C C . GLY A 1 90 ? 229.838 139.300 46.101 1.00 34.77 90 GLY A C 1
ATOM 678 O O . GLY A 1 90 ? 229.602 138.895 47.245 1.00 35.11 90 GLY A O 1
ATOM 679 N N . THR A 1 91 ? 229.615 138.564 45.016 1.00 33.13 91 THR A N 1
ATOM 680 C CA . THR A 1 91 ? 229.097 137.209 45.115 1.00 31.37 91 THR A CA 1
ATOM 681 C C . THR A 1 91 ? 230.224 136.220 45.408 1.00 32.30 91 THR A C 1
ATOM 682 O O . THR A 1 91 ? 231.402 136.480 45.146 1.00 32.41 91 THR A O 1
ATOM 686 N N . ALA A 1 92 ? 229.849 135.074 45.968 1.00 29.29 92 ALA A N 1
ATOM 687 C CA . ALA A 1 92 ? 230.775 133.973 46.188 1.00 27.13 92 ALA A CA 1
ATOM 688 C C . ALA A 1 92 ? 230.572 132.921 45.109 1.00 27.29 92 ALA A C 1
ATOM 689 O O . ALA A 1 92 ? 229.438 132.625 44.723 1.00 25.69 92 ALA A O 1
ATOM 691 N N . PHE A 1 93 ? 231.671 132.341 44.638 1.00 25.14 93 PHE A N 1
ATOM 692 C CA . PHE A 1 93 ? 231.642 131.440 43.492 1.00 24.21 93 PHE A CA 1
ATOM 693 C C . PHE A 1 93 ? 232.400 130.171 43.853 1.00 26.17 93 PHE A C 1
ATOM 694 O O . PHE A 1 93 ? 233.630 130.189 43.977 1.00 24.37 93 PHE A O 1
ATOM 702 N N . VAL A 1 94 ? 231.665 129.073 44.003 1.00 23.67 94 VAL A N 1
ATOM 703 C CA . VAL A 1 94 ? 232.224 127.743 44.224 1.00 25.80 94 VAL A CA 1
ATOM 704 C C . VAL A 1 94 ? 232.109 126.980 42.915 1.00 27.23 94 VAL A C 1
ATOM 705 O O . VAL A 1 94 ? 231.091 127.079 42.221 1.00 25.70 94 VAL A O 1
ATOM 709 N N . TYR A 1 95 ? 233.158 126.250 42.543 1.00 24.82 95 TYR A N 1
ATOM 710 C CA . TYR A 1 95 ? 233.141 125.570 41.255 1.00 24.44 95 TYR A CA 1
ATOM 711 C C . TYR A 1 95 ? 234.070 124.366 41.278 1.00 26.20 95 TYR A C 1
ATOM 712 O O . TYR A 1 95 ? 235.023 124.300 42.063 1.00 26.21 95 TYR A O 1
ATOM 721 N N . ASP A 1 96 ? 233.779 123.420 40.387 1.00 23.52 96 ASP A N 1
ATOM 722 C CA . ASP A 1 96 ? 234.500 122.151 40.278 1.00 26.13 96 ASP A CA 1
ATOM 723 C C . ASP A 1 96 ? 235.868 122.398 39.650 1.00 27.85 96 ASP A C 1
ATOM 724 O O . ASP A 1 96 ? 235.993 122.481 38.426 1.00 28.20 96 ASP A O 1
ATOM 729 N N . TYR A 1 97 ? 236.902 122.512 40.485 1.00 28.18 97 TYR A N 1
ATOM 730 C CA . TYR A 1 97 ? 238.250 122.804 40.000 1.00 28.25 97 TYR A CA 1
ATOM 731 C C . TYR A 1 97 ? 239.255 122.569 41.123 1.00 28.75 97 TYR A C 1
ATOM 732 O O . TYR A 1 97 ? 238.961 122.886 42.284 1.00 26.86 97 TYR A O 1
ATOM 741 N N . PRO A 1 98 ? 240.445 122.002 40.837 1.00 28.12 98 PRO A N 1
ATOM 742 C CA . PRO A 1 98 ? 240.864 121.477 39.535 1.00 28.46 98 PRO A CA 1
ATOM 743 C C . PRO A 1 98 ? 240.288 120.097 39.287 1.00 30.07 98 PRO A C 1
ATOM 744 O O . PRO A 1 98 ? 239.661 119.532 40.184 1.00 29.13 98 PRO A O 1
ATOM 748 N N . GLY A 1 99 ? 240.511 119.553 38.096 1.00 29.94 99 GLY A N 1
ATOM 749 C CA . GLY A 1 99 ? 240.016 118.238 37.758 1.00 31.63 99 GLY A CA 1
ATOM 750 C C . GLY A 1 99 ? 238.625 118.216 37.164 1.00 32.30 99 GLY A C 1
ATOM 751 O O . GLY A 1 99 ? 238.107 117.126 36.886 1.00 32.11 99 GLY A O 1
ATOM 752 N N . GLY A 1 100 ? 237.999 119.378 36.984 1.00 31.86 100 GLY A N 1
ATOM 753 C CA . GLY A 1 100 ? 236.721 119.492 36.315 1.00 29.95 100 GLY A CA 1
ATOM 754 C C . GLY A 1 100 ? 236.883 119.575 34.809 1.00 34.69 100 GLY A C 1
ATOM 755 O O . GLY A 1 100 ? 237.942 119.279 34.250 1.00 34.49 100 GLY A O 1
ATOM 756 N N . ASP A 1 101 ? 235.811 119.996 34.140 1.00 32.38 101 ASP A N 1
ATOM 757 C CA . ASP A 1 101 ? 235.788 120.007 32.685 1.00 34.47 101 ASP A CA 1
ATOM 758 C C . ASP A 1 101 ? 235.992 121.393 32.090 1.00 31.59 101 ASP A C 1
ATOM 759 O O . ASP A 1 101 ? 235.781 121.573 30.888 1.00 31.88 101 ASP A O 1
ATOM 764 N N . PHE A 1 102 ? 236.414 122.374 32.886 1.00 31.61 102 PHE A N 1
ATOM 765 C CA . PHE A 1 102 ? 236.541 123.718 32.348 1.00 32.98 102 PHE A CA 1
ATOM 766 C C . PHE A 1 102 ? 237.600 124.492 33.115 1.00 35.07 102 PHE A C 1
ATOM 767 O O . PHE A 1 102 ? 237.892 124.206 34.281 1.00 33.20 102 PHE A O 1
ATOM 775 N N . GLU A 1 103 ? 238.201 125.452 32.417 1.00 39.69 103 GLU A N 1
ATOM 776 C CA . GLU A 1 103 ? 239.090 126.429 33.017 1.00 41.02 103 GLU A CA 1
ATOM 777 C C . GLU A 1 103 ? 238.334 127.739 33.121 1.00 42.24 103 GLU A C 1
ATOM 778 O O . GLU A 1 103 ? 237.935 128.289 32.082 1.00 43.91 103 GLU A O 1
ATOM 784 N N . PRO A 1 104 ? 238.083 128.262 34.317 1.00 42.43 104 PRO A N 1
ATOM 785 C CA . PRO A 1 104 ? 237.296 129.494 34.425 1.00 45.62 104 PRO A CA 1
ATOM 786 C C . PRO A 1 104 ? 238.035 130.673 33.818 1.00 50.31 104 PRO A C 1
ATOM 787 O O . PRO A 1 104 ? 239.256 130.796 33.937 1.00 48.12 104 PRO A O 1
ATOM 791 N N . ASP A 1 105 ? 237.278 131.547 33.161 1.00 53.58 105 ASP A N 1
ATOM 792 C CA . ASP A 1 105 ? 237.847 132.787 32.663 1.00 54.14 105 ASP A CA 1
ATOM 793 C C . ASP A 1 105 ? 238.295 133.650 33.839 1.00 54.35 105 ASP A C 1
ATOM 794 O O . ASP A 1 105 ? 238.246 133.242 35.002 1.00 54.89 105 ASP A O 1
ATOM 799 N N . GLU A 1 106 ? 238.762 134.856 33.527 1.00 57.23 106 GLU A N 1
ATOM 800 C CA . GLU A 1 106 ? 239.180 135.788 34.565 1.00 56.86 106 GLU A CA 1
ATOM 801 C C . GLU A 1 106 ? 238.035 136.044 35.533 1.00 54.75 106 GLU A C 1
ATOM 802 O O . GLU A 1 106 ? 237.054 136.713 35.188 1.00 52.54 106 GLU A O 1
ATOM 808 N N . ILE A 1 107 ? 238.145 135.478 36.730 1.00 53.95 107 ILE A N 1
ATOM 809 C CA . ILE A 1 107 ? 237.178 135.705 37.798 1.00 52.24 107 ILE A CA 1
ATOM 810 C C . ILE A 1 107 ? 237.183 137.197 38.098 1.00 50.13 107 ILE A C 1
ATOM 811 O O . ILE A 1 107 ? 238.235 137.751 38.450 1.00 50.26 107 ILE A O 1
ATOM 816 N N . PRO A 1 108 ? 236.052 137.882 37.943 1.00 47.91 108 PRO A N 1
ATOM 817 C CA . PRO A 1 108 ? 236.035 139.338 38.125 1.00 47.20 108 PRO A CA 1
ATOM 818 C C . PRO A 1 108 ? 236.561 139.741 39.492 1.00 48.07 108 PRO A C 1
ATOM 819 O O . PRO A 1 108 ? 236.400 139.023 40.483 1.00 47.73 108 PRO A O 1
ATOM 823 N N . GLU A 1 109 ? 237.222 140.896 39.529 1.00 47.01 109 GLU A N 1
ATOM 824 C CA . GLU A 1 109 ? 237.698 141.439 40.792 1.00 48.82 109 GLU A CA 1
ATOM 825 C C . GLU A 1 109 ? 236.525 141.671 41.731 1.00 44.59 109 GLU A C 1
ATOM 826 O O . GLU A 1 109 ? 235.478 142.183 41.327 1.00 45.11 109 GLU A O 1
ATOM 832 N N . GLY A 1 110 ? 236.697 141.285 42.993 1.00 42.31 110 GLY A N 1
ATOM 833 C CA . GLY A 1 110 ? 235.625 141.383 43.956 1.00 42.22 110 GLY A CA 1
ATOM 834 C C . GLY A 1 110 ? 234.796 140.126 44.123 1.00 37.91 110 GLY A C 1
ATOM 835 O O . GLY A 1 110 ? 233.994 140.055 45.063 1.00 36.82 110 GLY A O 1
ATOM 836 N N . VAL A 1 111 ? 234.950 139.145 43.240 1.00 34.35 111 VAL A N 1
ATOM 837 C CA . VAL A 1 111 ? 234.267 137.863 43.364 1.00 36.45 111 VAL A CA 1
ATOM 838 C C . VAL A 1 111 ? 235.084 136.951 44.270 1.00 35.54 111 VAL A C 1
ATOM 839 O O . VAL A 1 111 ? 236.287 136.763 44.057 1.00 35.76 111 VAL A O 1
ATOM 843 N N . PHE A 1 112 ? 234.441 136.401 45.296 1.00 31.91 112 PHE A N 1
ATOM 844 C CA . PHE A 1 112 ? 235.103 135.475 46.214 1.00 29.59 112 PHE A CA 1
ATOM 845 C C . PHE A 1 112 ? 235.038 134.076 45.613 1.00 30.81 112 PHE A C 1
ATOM 846 O O . PHE A 1 112 ? 234.001 133.409 45.664 1.00 29.62 112 PHE A O 1
ATOM 854 N N . ALA A 1 113 ? 236.149 133.629 45.031 1.00 29.22 113 ALA A N 1
ATOM 855 C CA . ALA A 1 113 ? 236.206 132.365 44.308 1.00 29.69 113 ALA A CA 1
ATOM 856 C C . ALA A 1 113 ? 236.714 131.247 45.210 1.00 28.68 113 ALA A C 1
ATOM 857 O O . ALA A 1 113 ? 237.663 131.434 45.979 1.00 28.07 113 ALA A O 1
ATOM 859 N N . TYR A 1 114 ? 236.079 130.079 45.100 1.00 25.93 114 TYR A N 1
ATOM 860 C CA . TYR A 1 114 ? 236.390 128.925 45.942 1.00 25.88 114 TYR A CA 1
ATOM 861 C C . TYR A 1 114 ? 236.394 127.662 45.095 1.00 27.59 114 TYR A C 1
ATOM 862 O O . TYR A 1 114 ? 235.374 126.969 44.984 1.00 25.73 114 TYR A O 1
ATOM 871 N N . PRO A 1 115 ? 237.528 127.318 44.491 1.00 27.39 115 PRO A N 1
ATOM 872 C CA . PRO A 1 115 ? 237.587 126.071 43.723 1.00 25.69 115 PRO A CA 1
ATOM 873 C C . PRO A 1 115 ? 237.581 124.871 44.655 1.00 25.84 115 PRO A C 1
ATOM 874 O O . PRO A 1 115 ? 238.287 124.839 45.666 1.00 25.24 115 PRO A O 1
ATOM 878 N N . ILE A 1 116 ? 236.775 123.871 44.299 1.00 26.51 116 ILE A N 1
ATOM 879 C CA . ILE A 1 116 ? 236.672 122.633 45.055 1.00 25.55 116 ILE A CA 1
ATOM 880 C C . ILE A 1 116 ? 236.772 121.497 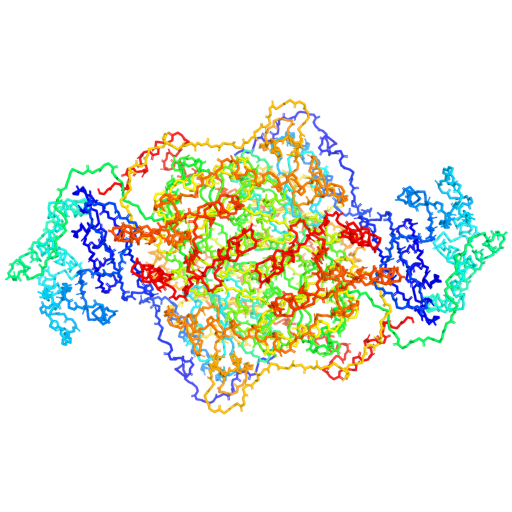44.046 1.00 27.36 116 ILE A C 1
ATOM 881 O O . ILE A 1 116 ? 235.959 121.423 43.120 1.00 24.91 116 ILE A O 1
ATOM 886 N N . PRO A 1 117 ? 237.751 120.587 44.166 1.00 26.74 117 PRO A N 1
ATOM 887 C CA . PRO A 1 117 ? 237.840 119.485 43.197 1.00 27.28 117 PRO A CA 1
ATOM 888 C C . PRO A 1 117 ? 236.770 118.422 43.421 1.00 28.75 117 PRO A C 1
ATOM 889 O O . PRO A 1 117 ? 237.078 117.313 43.870 1.00 27.46 117 PRO A O 1
ATOM 893 N N . MET A 1 118 ? 235.512 118.744 43.083 1.00 25.93 118 MET A N 1
ATOM 894 C CA . MET A 1 118 ? 234.403 117.829 43.349 1.00 25.87 118 MET A CA 1
ATOM 895 C C . MET A 1 118 ? 234.522 116.555 42.524 1.00 26.92 118 MET A C 1
ATOM 896 O O . MET A 1 118 ? 234.395 115.448 43.059 1.00 26.78 118 MET A O 1
ATOM 901 N N . SER A 1 119 ? 234.736 116.693 41.212 1.00 26.87 119 SER A N 1
ATOM 902 C CA . SER A 1 119 ? 234.827 115.522 40.341 1.00 29.42 119 SER A CA 1
ATOM 903 C C . SER A 1 119 ? 236.033 114.666 40.701 1.00 30.57 119 SER A C 1
ATOM 904 O O . SER A 1 119 ? 235.926 113.441 40.822 1.00 31.98 119 SER A O 1
ATOM 907 N N . GLN A 1 120 ? 237.194 115.299 40.869 1.00 31.38 120 GLN A N 1
ATOM 908 C CA . GLN A 1 120 ? 238.413 114.550 41.149 1.00 31.29 120 GLN A CA 1
ATOM 909 C C . GLN A 1 120 ? 238.316 113.814 42.476 1.00 33.19 120 GLN A C 1
ATOM 910 O O . GLN A 1 120 ? 238.696 112.641 42.568 1.00 34.24 120 GLN A O 1
ATOM 916 N N . THR A 1 121 ? 237.807 114.482 43.518 1.00 33.27 121 THR A N 1
ATOM 917 C CA . THR A 1 121 ? 237.620 113.813 44.804 1.00 30.19 121 THR A CA 1
ATOM 918 C C . THR A 1 121 ? 236.660 112.637 44.683 1.00 32.32 121 THR A C 1
ATOM 919 O O . THR A 1 121 ? 236.908 111.561 45.243 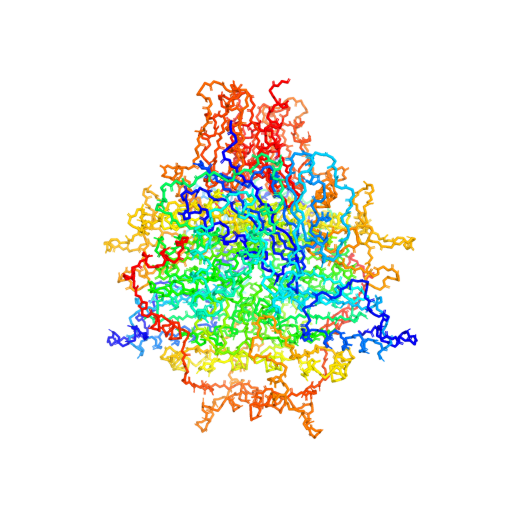1.00 32.33 121 THR A O 1
ATOM 923 N N . ALA A 1 122 ? 235.560 112.821 43.953 1.00 29.29 122 ALA A N 1
ATOM 924 C CA . ALA A 1 122 ? 234.603 111.734 43.778 1.00 33.60 122 ALA A CA 1
ATOM 925 C C . ALA A 1 122 ? 235.221 110.572 43.012 1.00 34.96 122 ALA A C 1
ATOM 926 O O . ALA A 1 122 ? 234.923 109.405 43.295 1.00 35.44 122 ALA A O 1
ATOM 928 N N . LYS A 1 123 ? 236.079 110.871 42.031 1.00 33.57 123 LYS A N 1
ATOM 929 C CA . LYS A 1 123 ? 236.719 109.803 41.269 1.00 36.89 123 LYS A CA 1
ATOM 930 C C . LYS A 1 123 ? 237.742 109.047 42.110 1.00 33.61 123 LYS A C 1
ATOM 931 O O . LYS A 1 123 ? 237.801 107.814 42.053 1.00 34.69 123 LYS A O 1
ATOM 937 N N . GLU A 1 124 ? 238.534 109.761 42.920 1.00 36.87 124 GLU A N 1
ATOM 938 C CA . GLU A 1 124 ? 239.504 109.084 43.783 1.00 37.70 124 GLU A CA 1
ATOM 939 C C . GLU A 1 124 ? 238.819 108.121 44.748 1.00 38.95 124 GLU A C 1
ATOM 940 O O . GLU A 1 124 ? 239.423 107.122 45.154 1.00 37.28 124 GLU A O 1
ATOM 946 N N . MET A 1 125 ? 237.570 108.400 45.128 1.00 35.47 125 MET A N 1
ATOM 947 C CA . MET A 1 125 ? 236.803 107.471 45.954 1.00 38.14 125 MET A CA 1
ATOM 948 C C . MET A 1 125 ? 236.159 106.353 45.147 1.00 37.15 125 MET A C 1
ATOM 949 O O . MET A 1 125 ? 235.489 105.501 45.739 1.00 39.14 125 MET A O 1
ATOM 954 N N . LYS A 1 126 ? 236.338 106.341 43.825 1.00 36.47 126 LYS A N 1
ATOM 955 C CA . LYS A 1 126 ? 235.756 105.329 42.943 1.00 38.40 126 LYS A CA 1
ATOM 956 C C . LYS A 1 126 ? 234.230 105.393 42.926 1.00 40.81 126 LYS A C 1
ATOM 957 O O . LYS A 1 126 ? 233.557 104.367 42.796 1.00 41.66 126 LYS A O 1
ATOM 963 N N . SER A 1 127 ? 233.670 106.599 43.048 1.00 38.97 127 SER A N 1
ATOM 964 C CA . SER A 1 127 ? 232.215 106.785 43.006 1.00 39.15 127 SER A CA 1
ATOM 965 C C . SER A 1 127 ? 231.956 108.204 42.500 1.00 36.32 127 SER A C 1
ATOM 966 O O . SER A 1 127 ? 231.814 109.141 43.289 1.00 33.81 127 SER A O 1
ATOM 969 N N . TYR A 1 128 ? 231.909 108.348 41.174 1.00 35.00 128 TYR A N 1
ATOM 970 C CA . TYR A 1 128 ? 231.661 109.663 40.598 1.00 35.55 128 TYR A CA 1
ATOM 971 C C . TYR A 1 128 ? 230.298 110.203 41.007 1.00 33.09 128 TYR A C 1
ATOM 972 O O . TYR A 1 128 ? 230.125 111.420 41.128 1.00 31.11 128 TYR A O 1
ATOM 981 N N . ARG A 1 129 ? 229.327 109.320 41.238 1.00 34.42 129 ARG A N 1
ATOM 982 C CA . ARG A 1 129 ? 227.993 109.770 41.609 1.00 35.27 129 ARG A CA 1
ATOM 983 C C . ARG A 1 129 ? 227.948 110.435 42.981 1.00 33.07 129 ARG A C 1
ATOM 984 O O . ARG A 1 129 ? 226.944 111.081 43.302 1.00 31.29 129 ARG A O 1
ATOM 992 N N . SER A 1 130 ? 228.997 110.305 43.789 1.00 30.83 130 SER A N 1
ATOM 993 C CA . SER A 1 130 ? 229.066 110.992 45.070 1.00 31.55 130 SER A CA 1
ATOM 994 C C . SER A 1 130 ? 229.604 112.412 44.945 1.00 28.72 130 SER A C 1
ATOM 995 O O . SER A 1 130 ? 229.876 113.051 45.967 1.00 26.64 130 SER A O 1
ATOM 998 N N . LYS A 1 131 ? 229.751 112.916 43.718 1.00 29.29 131 LYS A N 1
ATOM 999 C CA . LYS A 1 131 ? 230.249 114.272 43.509 1.00 27.26 131 LYS A CA 1
ATOM 1000 C C . LYS A 1 131 ? 229.423 115.306 44.272 1.00 25.81 131 LYS A C 1
ATOM 1001 O O . LYS A 1 131 ? 229.978 116.241 44.860 1.00 23.89 131 LYS A O 1
ATOM 1007 N N . ASN A 1 132 ? 228.092 115.165 44.271 1.00 23.88 132 ASN A N 1
ATOM 1008 C CA . ASN A 1 132 ? 227.283 116.181 44.941 1.00 25.37 132 ASN A CA 1
ATOM 1009 C C . ASN A 1 132 ? 227.492 116.167 46.448 1.00 24.59 132 ASN A C 1
ATOM 1010 O O . ASN A 1 132 ? 227.323 117.203 47.098 1.00 23.81 132 ASN A O 1
ATOM 1015 N N . MET A 1 133 ? 227.860 115.017 47.020 1.00 24.96 133 MET A N 1
ATOM 1016 C CA . MET A 1 133 ? 228.174 114.969 48.447 1.00 27.54 133 MET A CA 1
ATOM 1017 C C . MET A 1 133 ? 229.395 115.817 48.775 1.00 25.58 133 MET A C 1
ATOM 1018 O O . MET A 1 133 ? 229.420 116.513 49.796 1.00 23.30 133 MET A O 1
ATOM 1023 N N . VAL A 1 134 ? 230.422 115.763 47.924 1.00 24.26 134 VAL A N 1
ATOM 1024 C CA . VAL A 1 134 ? 231.598 116.605 48.128 1.00 24.53 134 VAL A CA 1
ATOM 1025 C C . VAL A 1 134 ? 231.206 118.077 48.077 1.00 22.67 134 VAL A C 1
ATOM 1026 O O . VAL A 1 134 ? 231.622 118.876 48.924 1.00 23.87 134 VAL A O 1
ATOM 1030 N N . ALA A 1 135 ? 230.384 118.453 47.093 1.00 24.39 135 ALA A N 1
ATOM 1031 C CA . ALA A 1 135 ? 229.913 119.835 46.997 1.00 24.07 135 ALA A CA 1
ATOM 1032 C C . ALA A 1 135 ? 229.149 120.250 48.246 1.00 22.04 135 ALA A C 1
ATOM 1033 O O . ALA A 1 135 ? 229.332 121.363 48.754 1.00 22.79 135 ALA A O 1
ATOM 1035 N N . LEU A 1 136 ? 228.271 119.373 48.740 1.00 23.56 136 LEU A N 1
ATOM 1036 C CA . LEU A 1 136 ? 227.481 119.691 49.925 1.00 23.56 136 LEU A CA 1
ATOM 1037 C C . LEU A 1 136 ? 228.376 119.936 51.130 1.00 23.42 136 LEU A C 1
ATOM 1038 O O . LEU A 1 136 ? 228.160 120.888 51.890 1.00 22.43 136 LEU A O 1
ATOM 1043 N N . GLY A 1 137 ? 229.399 119.095 51.312 1.00 24.15 137 GLY A N 1
ATOM 1044 C CA . GLY A 1 137 ? 230.336 119.309 52.403 1.00 23.95 137 GLY A CA 1
ATOM 1045 C C . GLY A 1 137 ? 231.027 120.655 52.320 1.00 22.33 137 GLY A C 1
ATOM 1046 O O . GLY A 1 137 ? 231.153 121.362 53.321 1.00 22.60 137 GLY A O 1
ATOM 1047 N N . ALA A 1 138 ? 231.478 121.029 51.120 1.00 24.01 138 ALA A N 1
ATOM 1048 C CA . ALA A 1 138 ? 232.148 122.313 50.939 1.00 22.79 138 ALA A CA 1
ATOM 1049 C C . ALA A 1 138 ? 231.198 123.473 51.213 1.00 22.81 138 ALA A C 1
ATOM 1050 O O . ALA A 1 138 ? 231.543 124.413 51.939 1.00 23.39 138 ALA A O 1
ATOM 1052 N N . LEU A 1 139 ? 229.987 123.422 50.645 1.00 21.89 139 LEU A N 1
ATOM 1053 C CA . LEU A 1 139 ? 229.017 124.490 50.878 1.00 22.74 139 LEU A CA 1
ATOM 1054 C C . LEU A 1 139 ? 228.667 124.602 52.353 1.00 22.13 139 LEU A C 1
ATOM 1055 O O . LEU A 1 139 ? 228.553 125.711 52.890 1.00 22.40 139 LEU A O 1
ATOM 1060 N N . SER A 1 140 ? 228.495 123.462 53.026 1.00 20.13 140 SER A N 1
ATOM 1061 C CA . SER A 1 140 ? 228.204 123.478 54.458 1.00 22.71 140 SER A CA 1
ATOM 1062 C C . SER A 1 140 ? 229.304 124.195 55.231 1.00 26.08 140 SER A C 1
ATOM 1063 O O . SER A 1 140 ? 229.026 125.030 56.102 1.00 24.79 140 SER A O 1
ATOM 1066 N N . GLU A 1 141 ? 230.566 123.876 54.918 1.00 23.83 141 GLU A N 1
ATOM 1067 C CA . GLU A 1 141 ? 231.695 124.473 55.621 1.00 25.50 141 GLU A CA 1
ATOM 1068 C C . GLU A 1 141 ? 231.817 125.961 55.325 1.00 23.43 141 GLU A C 1
ATOM 1069 O O . GLU A 1 141 ? 232.014 126.768 56.239 1.00 24.77 141 GLU A O 1
ATOM 1075 N N . LEU A 1 142 ? 231.726 126.340 54.049 1.00 23.22 142 LEU A N 1
ATOM 1076 C CA . LEU A 1 142 ? 231.964 127.729 53.666 1.00 24.26 142 LEU A CA 1
ATOM 1077 C C . LEU A 1 142 ? 230.861 128.655 54.164 1.00 25.96 142 LEU A C 1
ATOM 1078 O O . LEU A 1 142 ? 231.137 129.806 54.526 1.00 27.71 142 LEU A O 1
ATOM 1083 N N . PHE A 1 143 ? 229.606 128.181 54.194 1.00 24.17 143 PHE A N 1
ATOM 1084 C CA . PHE A 1 143 ? 228.468 129.074 54.393 1.00 25.59 143 PHE A CA 1
ATOM 1085 C C . PHE A 1 143 ? 227.567 128.669 55.560 1.00 24.90 143 PHE A C 1
ATOM 1086 O O . PHE A 1 143 ? 226.446 129.171 55.665 1.00 27.90 143 PHE A O 1
ATOM 1094 N N . ASN A 1 144 ? 228.043 127.810 56.460 1.00 25.00 144 ASN A N 1
ATOM 1095 C CA . ASN A 1 144 ? 227.356 127.538 57.726 1.00 26.12 144 ASN A CA 1
ATOM 1096 C C . ASN A 1 144 ? 225.973 126.920 57.503 1.00 27.75 144 ASN A C 1
ATOM 1097 O O . ASN A 1 144 ? 224.999 127.276 58.165 1.00 26.47 144 ASN A O 1
ATOM 1102 N N . ILE A 1 145 ? 225.877 125.993 56.556 1.00 27.09 145 ILE A N 1
ATOM 1103 C CA . ILE A 1 145 ? 224.714 125.114 56.478 1.00 26.00 145 ILE A CA 1
ATOM 1104 C C . ILE A 1 145 ? 224.947 123.998 57.482 1.00 26.50 145 ILE A C 1
ATOM 1105 O O . ILE A 1 145 ? 225.983 123.322 57.435 1.00 28.76 145 ILE A O 1
ATOM 1110 N N . SER A 1 146 ? 224.012 123.841 58.420 1.00 26.09 146 SER A N 1
ATOM 1111 C CA . SER A 1 146 ? 224.165 122.943 59.557 1.00 25.82 146 SER A CA 1
ATOM 1112 C C . SER A 1 146 ? 224.679 121.571 59.152 1.00 26.88 146 SER A C 1
ATOM 1113 O O . SER A 1 146 ? 223.991 120.823 58.448 1.00 23.41 146 SER A O 1
ATOM 1116 N N . GLU A 1 147 ? 225.903 121.247 59.572 1.00 25.04 147 GLU A N 1
ATOM 1117 C CA . GLU A 1 147 ? 226.428 119.910 59.331 1.00 25.52 147 GLU A CA 1
ATOM 1118 C C . GLU A 1 147 ? 225.566 118.858 60.022 1.00 25.45 147 GLU A C 1
ATOM 1119 O O . GLU A 1 147 ? 225.308 117.787 59.459 1.00 27.18 147 GLU A O 1
ATOM 1125 N N . ASN A 1 148 ? 225.084 119.161 61.232 1.00 25.28 148 ASN A N 1
ATOM 1126 C CA . ASN A 1 148 ? 224.286 118.196 61.983 1.00 26.51 148 ASN A CA 1
ATOM 1127 C C . ASN A 1 148 ? 223.011 117.812 61.233 1.00 26.26 148 ASN A C 1
ATOM 1128 O O . ASN A 1 148 ? 222.738 116.623 61.033 1.00 26.75 148 ASN A O 1
ATOM 1133 N N . THR A 1 149 ? 222.203 118.801 60.823 1.00 25.51 149 THR A N 1
ATOM 1134 C CA . THR A 1 149 ? 220.943 118.457 60.160 1.00 25.32 149 THR A CA 1
ATOM 1135 C C . THR A 1 149 ? 221.170 117.980 58.729 1.00 25.98 149 THR A C 1
ATOM 1136 O O . THR A 1 149 ? 220.365 117.205 58.203 1.00 24.73 149 THR A O 1
ATOM 1140 N N . LEU A 1 150 ? 222.253 118.421 58.087 1.00 24.26 150 LEU A N 1
ATOM 1141 C CA . LEU A 1 150 ? 222.565 117.912 56.756 1.00 24.37 150 LEU A CA 1
ATOM 1142 C C . LEU A 1 150 ? 222.855 116.416 56.809 1.00 24.60 150 LEU A C 1
ATOM 1143 O O . LEU A 1 150 ? 222.342 115.642 55.992 1.00 24.26 150 LEU A O 1
ATOM 1148 N N . LYS A 1 151 ? 223.639 115.985 57.796 1.00 23.89 151 LYS A N 1
ATOM 1149 C CA . LYS A 1 151 ? 223.906 114.559 57.947 1.00 25.95 151 LYS A CA 1
ATOM 1150 C C . LYS A 1 151 ? 222.668 113.800 58.423 1.00 29.62 151 LYS A C 1
ATOM 1151 O O . LYS A 1 151 ? 222.479 112.638 58.042 1.00 30.59 151 LYS A O 1
ATOM 1157 N N . GLU A 1 152 ? 221.812 114.429 59.240 1.00 27.45 152 GLU A N 1
ATOM 1158 C CA . GLU A 1 152 ? 220.504 113.842 59.538 1.00 29.12 152 GLU A CA 1
ATOM 1159 C C . GLU A 1 152 ? 219.718 113.573 58.261 1.00 30.54 152 GLU A C 1
ATOM 1160 O O . GLU A 1 152 ? 219.167 112.482 58.071 1.00 29.87 152 GLU A O 1
ATOM 1166 N N . VAL A 1 153 ? 219.648 114.572 57.376 1.00 27.73 153 VAL A N 1
ATOM 1167 C CA . VAL A 1 153 ? 218.917 114.424 56.123 1.00 30.24 153 VAL A CA 1
ATOM 1168 C C . VAL A 1 153 ? 219.541 113.332 55.259 1.00 30.71 153 VAL A C 1
ATOM 1169 O O . VAL A 1 153 ? 218.835 112.488 54.697 1.00 30.28 153 VAL A O 1
ATOM 1173 N N . LEU A 1 154 ? 220.874 113.316 55.150 1.00 29.52 154 LEU A N 1
ATOM 1174 C CA . LEU A 1 154 ? 221.528 112.275 54.363 1.00 31.05 154 LEU A CA 1
ATOM 1175 C C . LEU A 1 154 ? 221.298 110.902 54.984 1.00 34.18 154 LEU A C 1
ATOM 1176 O O . LEU A 1 154 ? 221.086 109.914 54.270 1.00 35.76 154 LEU A O 1
ATOM 1181 N N . SER A 1 155 ? 221.323 110.828 56.317 1.00 30.54 155 SER A N 1
ATOM 1182 C CA . SER A 1 155 ? 221.077 109.561 56.997 1.00 34.02 155 SER A CA 1
ATOM 1183 C C . SER A 1 155 ? 219.673 109.032 56.710 1.00 38.02 155 SER A C 1
ATOM 1184 O O . SER A 1 155 ? 219.493 107.829 56.483 1.00 39.36 155 SER A O 1
ATOM 1187 N N . ASP A 1 156 ? 218.662 109.913 56.712 1.00 35.93 156 ASP A N 1
ATOM 1188 C CA . ASP A 1 156 ? 217.304 109.474 56.386 1.00 36.54 156 ASP A CA 1
ATOM 1189 C C . ASP A 1 156 ? 217.204 108.946 54.962 1.00 38.68 156 ASP A C 1
ATOM 1190 O O . ASP A 1 156 ? 216.433 108.017 54.697 1.00 40.26 156 ASP A O 1
ATOM 1195 N N . LYS A 1 157 ? 217.970 109.520 54.034 1.00 38.18 157 LYS A N 1
ATOM 1196 C CA . LYS A 1 157 ? 217.883 109.100 52.640 1.00 42.59 157 LYS A CA 1
ATOM 1197 C C . LYS A 1 157 ? 218.644 107.804 52.386 1.00 44.34 157 LYS A C 1
ATOM 1198 O O . LYS A 1 157 ? 218.132 106.910 51.701 1.00 46.87 157 LYS A O 1
ATOM 1204 N N . PHE A 1 158 ? 219.856 107.677 52.929 1.00 41.83 158 PHE A N 1
ATOM 1205 C CA . PHE A 1 158 ? 220.755 106.585 52.576 1.00 45.23 158 PHE A CA 1
ATOM 1206 C C . PHE A 1 158 ? 220.909 105.519 53.655 1.00 46.96 158 PHE A C 1
ATOM 1207 O O . PHE A 1 158 ? 221.605 104.527 53.420 1.00 50.10 158 PHE A O 1
ATOM 1215 N N . GLY A 1 159 ? 220.291 105.687 54.825 1.00 45.64 159 GLY A N 1
ATOM 1216 C CA . GLY A 1 159 ? 220.386 104.654 55.843 1.00 46.97 159 GLY A CA 1
ATOM 1217 C C . GLY A 1 159 ? 219.737 103.345 55.433 1.00 52.44 159 GLY A C 1
ATOM 1218 O O . GLY A 1 159 ? 220.211 102.268 55.808 1.00 53.04 159 GLY A O 1
ATOM 1219 N N . LYS A 1 160 ? 218.661 103.414 54.647 1.00 53.05 160 LYS A N 1
ATOM 1220 C CA . LYS A 1 160 ? 217.969 102.222 54.170 1.00 54.37 160 LYS A CA 1
ATOM 1221 C C . LYS A 1 160 ? 218.791 101.423 53.167 1.00 57.53 160 LYS A C 1
ATOM 1222 O O . LYS A 1 160 ? 218.436 100.276 52.876 1.00 57.11 160 LYS A O 1
ATOM 1228 N N . LYS A 1 161 ? 219.867 101.995 52.630 1.00 57.77 161 LYS A N 1
ATOM 1229 C CA . LYS A 1 161 ? 220.698 101.330 51.635 1.00 56.54 161 LYS A CA 1
ATOM 1230 C C . LYS A 1 161 ? 221.850 100.543 52.249 1.00 57.09 161 LYS A C 1
ATOM 1231 O O . LYS A 1 161 ? 222.589 99.880 51.514 1.00 58.13 161 LYS A O 1
ATOM 1237 N N . GLY A 1 162 ? 222.025 100.603 53.567 1.00 56.54 162 GLY A N 1
ATOM 1238 C CA . GLY A 1 162 ? 223.086 99.868 54.225 1.00 54.92 162 GLY A CA 1
ATOM 1239 C C . GLY A 1 162 ? 224.068 100.777 54.933 1.00 58.74 162 GLY A C 1
ATOM 1240 O O . GLY A 1 162 ? 224.267 101.922 54.515 1.00 59.45 162 GLY A O 1
ATOM 1241 N N . GLU A 1 163 ? 224.699 100.277 56.000 1.00 59.09 163 GLU A N 1
ATOM 1242 C CA . GLU A 1 163 ? 225.618 101.111 56.769 1.00 61.22 163 GLU A CA 1
ATOM 1243 C C . GLU A 1 163 ? 226.850 101.503 55.962 1.00 59.45 163 GLU A C 1
ATOM 1244 O O . GLU A 1 163 ? 227.472 102.532 56.252 1.00 57.53 163 GLU A O 1
ATOM 1250 N N . GLU A 1 164 ? 227.218 100.710 54.953 1.00 59.75 164 GLU A N 1
ATOM 1251 C CA . GLU A 1 164 ? 228.384 101.045 54.140 1.00 58.87 164 GLU A CA 1
ATOM 1252 C C . GLU A 1 164 ? 228.087 102.202 53.193 1.00 55.25 164 GLU A C 1
ATOM 1253 O O . GLU A 1 164 ? 228.892 103.132 53.065 1.00 55.72 164 GLU A O 1
ATOM 1259 N N . VAL A 1 165 ? 226.935 102.161 52.519 1.00 54.25 165 VAL A N 1
ATOM 1260 C CA . VAL A 1 165 ? 226.590 103.211 51.560 1.00 53.84 165 VAL A CA 1
ATOM 1261 C C . VAL A 1 165 ? 226.495 104.564 52.255 1.00 51.39 165 VAL A C 1
ATOM 1262 O O . VAL A 1 165 ? 227.020 105.572 51.765 1.00 48.94 165 VAL A O 1
ATOM 1266 N N . LEU A 1 166 ? 225.831 104.605 53.411 1.00 50.58 166 LEU A N 1
ATOM 1267 C CA . LEU A 1 166 ? 225.687 105.863 54.136 1.00 47.95 166 LEU A CA 1
ATOM 1268 C C . LEU A 1 166 ? 227.039 106.387 54.608 1.00 45.20 166 LEU A C 1
ATOM 1269 O O . LEU A 1 166 ? 227.360 107.565 54.419 1.00 41.25 166 LEU A O 1
ATOM 1274 N N . ALA A 1 167 ? 227.847 105.525 55.231 1.00 45.64 167 ALA A N 1
ATOM 1275 C CA . ALA A 1 167 ? 229.155 105.970 55.705 1.00 45.31 167 ALA A CA 1
ATOM 1276 C C . ALA A 1 167 ? 230.042 106.415 54.549 1.00 42.95 167 ALA A C 1
ATOM 1277 O O . ALA A 1 167 ? 230.932 107.253 54.735 1.00 39.68 167 ALA A O 1
ATOM 1279 N N . PHE A 1 168 ? 229.801 105.880 53.350 1.00 42.29 168 PHE A N 1
ATOM 1280 C CA . PHE A 1 168 ? 230.534 106.326 52.172 1.00 43.31 168 PHE A CA 1
ATOM 1281 C C . PHE A 1 168 ? 230.142 107.746 51.785 1.00 41.32 168 PHE A C 1
ATOM 1282 O O . PHE A 1 168 ? 231.007 108.593 51.526 1.00 39.50 168 PHE A O 1
ATOM 1290 N N . ASN A 1 169 ? 228.837 108.024 51.723 1.00 41.05 169 ASN A N 1
ATOM 1291 C CA . ASN A 1 169 ? 228.388 109.365 51.361 1.00 38.74 169 ASN A CA 1
ATOM 1292 C C . ASN A 1 169 ? 228.755 110.389 52.423 1.00 35.48 169 ASN A C 1
ATOM 1293 O O . ASN A 1 169 ? 229.052 111.541 52.091 1.00 34.62 169 ASN A O 1
ATOM 1298 N N . LEU A 1 170 ? 228.742 109.995 53.699 1.00 34.86 170 LEU A N 1
ATOM 1299 C CA . LEU A 1 170 ? 229.198 110.903 54.742 1.00 35.06 170 LEU A CA 1
ATOM 1300 C C . LEU A 1 170 ? 230.696 111.157 54.628 1.00 32.27 170 LEU A C 1
ATOM 1301 O O . LEU A 1 170 ? 231.158 112.263 54.932 1.00 29.54 170 LEU A O 1
ATOM 1306 N N . GLU A 1 171 ? 231.461 110.160 54.164 1.00 34.15 171 GLU A N 1
ATOM 1307 C CA . GLU A 1 171 ? 232.895 110.344 53.954 1.00 35.11 171 GLU A CA 1
ATOM 1308 C C . GLU A 1 171 ? 233.163 111.337 52.829 1.00 31.33 171 GLU A C 1
ATOM 1309 O O . GLU A 1 171 ? 234.023 112.217 52.956 1.00 30.85 171 GLU A O 1
ATOM 1315 N N . ALA A 1 172 ? 232.449 111.195 51.709 1.00 30.21 172 ALA A N 1
ATOM 1316 C CA . ALA A 1 172 ? 232.553 112.170 50.627 1.00 29.95 172 ALA A CA 1
ATOM 1317 C C . ALA A 1 172 ? 232.193 113.571 51.107 1.00 28.14 172 ALA A C 1
ATOM 1318 O O . ALA A 1 172 ? 232.855 114.551 50.740 1.00 26.56 172 ALA A O 1
ATOM 1320 N N . PHE A 1 173 ? 231.138 113.681 51.925 1.00 28.97 173 PHE A N 1
ATOM 1321 C CA . PHE A 1 173 ? 230.772 114.955 52.538 1.00 27.38 173 PHE A CA 1
ATOM 1322 C C . PHE A 1 173 ? 231.931 115.522 53.345 1.00 27.41 173 PHE A C 1
ATOM 1323 O O . PHE A 1 173 ? 232.255 116.712 53.237 1.00 26.27 173 PHE A O 1
ATOM 1331 N N . ASP A 1 174 ? 232.547 114.687 54.190 1.00 25.52 174 ASP A N 1
ATOM 1332 C CA . ASP A 1 174 ? 233.657 115.154 55.013 1.00 29.09 174 ASP A CA 1
ATOM 1333 C C . ASP A 1 174 ? 234.833 115.613 54.157 1.00 26.49 174 ASP A C 1
ATOM 1334 O O . ASP A 1 174 ? 235.515 116.586 54.499 1.00 26.27 174 ASP A O 1
ATOM 1339 N N . LYS A 1 175 ? 235.096 114.916 53.048 1.00 25.88 175 LYS A N 1
ATOM 1340 C CA . LYS A 1 175 ? 236.178 115.342 52.161 1.00 27.07 175 LYS A CA 1
ATOM 1341 C C . LYS A 1 175 ? 235.908 116.733 51.605 1.00 26.47 175 LYS A C 1
ATOM 1342 O O . LYS A 1 175 ? 236.815 117.571 51.550 1.00 24.93 175 LYS A O 1
ATOM 1348 N N . GLY A 1 176 ? 234.658 117.006 51.205 1.00 23.19 176 GLY A N 1
ATOM 1349 C CA . GLY A 1 176 ? 234.323 118.337 50.725 1.00 23.69 176 GLY A CA 1
ATOM 1350 C C . GLY A 1 176 ? 234.449 119.394 51.805 1.00 25.67 176 GLY A C 1
ATOM 1351 O O . GLY A 1 176 ? 234.938 120.500 51.552 1.00 25.13 176 GLY A O 1
ATOM 1352 N N . LYS A 1 177 ? 234.031 119.062 53.028 1.00 22.23 177 LYS A N 1
ATOM 1353 C CA . LYS A 1 177 ? 234.223 119.968 54.156 1.00 25.58 177 LYS A CA 1
ATOM 1354 C C . LYS A 1 177 ? 235.703 120.271 54.382 1.00 28.07 177 LYS A C 1
ATOM 1355 O O . LYS A 1 177 ? 236.083 121.423 54.621 1.00 28.16 177 LYS A O 1
ATOM 1361 N N . ALA A 1 178 ? 236.556 119.248 54.302 1.00 26.86 178 ALA A N 1
ATOM 1362 C CA . ALA A 1 178 ? 237.983 119.460 54.533 1.00 28.68 178 ALA A CA 1
ATOM 1363 C C . ALA A 1 178 ? 238.598 120.321 53.434 1.00 27.87 178 ALA A C 1
ATOM 1364 O O . ALA A 1 178 ? 239.400 121.222 53.714 1.00 28.23 178 ALA A O 1
ATOM 1366 N N . LEU A 1 179 ? 238.236 120.057 52.176 1.00 26.78 179 LEU A N 1
ATOM 1367 C CA . LEU A 1 179 ? 238.724 120.887 51.081 1.00 26.18 179 LEU A CA 1
ATOM 1368 C C . LEU A 1 179 ? 238.358 122.348 51.292 1.00 29.12 179 LEU A C 1
ATOM 1369 O O . LEU A 1 179 ? 239.181 123.241 51.054 1.00 27.63 179 LEU A O 1
ATOM 1374 N N . ALA A 1 180 ? 237.134 122.614 51.756 1.00 25.94 180 ALA A N 1
ATOM 1375 C CA . ALA A 1 180 ? 236.706 123.995 51.951 1.00 26.34 180 ALA A CA 1
ATOM 1376 C C . ALA A 1 180 ? 237.373 124.619 53.169 1.00 26.74 180 ALA A C 1
ATOM 1377 O O . ALA A 1 180 ? 237.686 125.815 53.164 1.00 28.37 180 ALA A O 1
ATOM 1379 N N . LYS A 1 181 ? 237.594 123.831 54.224 1.00 25.85 181 LYS A N 1
ATOM 1380 C CA . LYS A 1 181 ? 238.235 124.365 55.421 1.00 32.29 181 LYS A CA 1
ATOM 1381 C C . LYS A 1 181 ? 239.651 124.852 55.130 1.00 30.03 181 LYS A C 1
ATOM 1382 O O . LYS A 1 181 ? 240.129 125.789 55.775 1.00 28.40 181 LYS A O 1
ATOM 1388 N N . ALA A 1 182 ? 240.325 124.237 54.159 1.00 29.68 182 ALA A N 1
ATOM 1389 C CA . ALA A 1 182 ? 241.681 124.642 53.798 1.00 32.11 182 ALA A CA 1
ATOM 1390 C C . ALA A 1 182 ? 241.727 125.983 53.073 1.00 33.16 182 ALA A C 1
ATOM 1391 O O . ALA A 1 182 ? 242.800 126.589 52.995 1.00 30.67 182 ALA A O 1
ATOM 1393 N N . LEU A 1 183 ? 240.611 126.442 52.513 1.00 28.21 183 LEU A N 1
ATOM 1394 C CA . LEU A 1 183 ? 240.579 127.755 51.890 1.00 28.49 183 LEU A CA 1
ATOM 1395 C C . LEU A 1 183 ? 240.310 128.821 52.945 1.00 31.18 183 LEU A C 1
ATOM 1396 O O . LEU A 1 183 ? 239.758 128.549 54.013 1.00 34.42 183 LEU A O 1
ATOM 1401 N N . THR A 1 184 ? 240.699 130.053 52.643 1.00 32.36 184 THR A N 1
ATOM 1402 C CA . THR A 1 184 ? 240.455 131.163 53.554 1.00 35.29 184 THR A CA 1
ATOM 1403 C C . THR A 1 184 ? 239.168 131.853 53.129 1.00 34.31 184 THR A C 1
ATOM 1404 O O . THR A 1 184 ? 239.051 132.303 51.984 1.00 35.22 184 THR A O 1
ATOM 1408 N N . LYS A 1 185 ? 238.206 131.918 54.048 1.00 33.40 185 LYS A N 1
ATOM 1409 C CA . LYS A 1 185 ? 236.909 132.518 53.764 1.00 32.85 185 LYS A CA 1
ATOM 1410 C C . LYS A 1 185 ? 237.049 134.033 53.800 1.00 32.61 185 LYS A C 1
ATOM 1411 O O . LYS A 1 185 ? 237.316 134.614 54.856 1.00 33.40 185 LYS A O 1
ATOM 1417 N N . ALA A 1 186 ? 236.860 134.674 52.646 1.00 32.70 186 ALA A N 1
ATOM 1418 C CA . ALA A 1 186 ? 236.948 136.120 52.525 1.00 33.95 186 ALA A CA 1
ATOM 1419 C C . ALA A 1 186 ? 235.602 136.803 52.315 1.00 34.35 186 ALA A C 1
ATOM 1420 O O . ALA A 1 186 ? 235.538 138.034 52.399 1.00 36.07 186 ALA A O 1
ATOM 1422 N N . ASP A 1 187 ? 234.525 136.044 52.043 1.00 33.64 187 ASP A N 1
ATOM 1423 C CA . ASP A 1 187 ? 233.196 136.572 51.759 1.00 32.23 187 ASP A CA 1
ATOM 1424 C C . ASP A 1 187 ? 232.391 136.748 53.041 1.00 31.97 187 ASP A C 1
ATOM 1425 O O . ASP A 1 187 ? 232.664 136.097 54.053 1.00 31.41 187 ASP A O 1
ATOM 1430 N N . PRO A 1 188 ? 231.379 137.615 53.034 1.00 29.69 188 PRO A N 1
ATOM 1431 C CA . PRO A 1 188 ? 230.573 137.841 54.243 1.00 30.68 188 PRO A CA 1
ATOM 1432 C C . PRO A 1 188 ? 229.348 136.948 54.392 1.00 31.07 188 PRO A C 1
ATOM 1433 O O . PRO A 1 188 ? 228.508 137.238 55.250 1.00 30.95 188 PRO A O 1
ATOM 1437 N N . PHE A 1 189 ? 229.221 135.878 53.613 1.00 28.98 189 PHE A N 1
ATOM 1438 C CA . PHE A 1 189 ? 227.973 135.124 53.546 1.00 28.98 189 PHE A CA 1
ATOM 1439 C C . PHE A 1 189 ? 227.981 133.948 54.516 1.00 29.13 189 PHE A C 1
ATOM 1440 O O . PHE A 1 189 ? 228.897 133.117 54.495 1.00 27.49 189 PHE A O 1
ATOM 1448 N N . ARG A 1 190 ? 226.956 133.893 55.368 1.00 29.81 190 ARG A N 1
ATOM 1449 C CA . ARG A 1 190 ? 226.720 132.782 56.281 1.00 29.92 190 ARG A CA 1
ATOM 1450 C C . ARG A 1 190 ? 225.224 132.555 56.413 1.00 30.47 190 ARG A C 1
ATOM 1451 O O . ARG A 1 190 ? 224.467 133.515 56.586 1.00 28.32 190 ARG A O 1
ATOM 1459 N N . VAL A 1 191 ? 224.803 131.292 56.322 1.00 29.94 191 VAL A N 1
ATOM 1460 C CA . VAL A 1 191 ? 223.430 130.948 56.666 1.00 27.22 191 VAL A CA 1
ATOM 1461 C C . VAL A 1 191 ? 223.196 131.294 58.132 1.00 29.23 191 VAL A C 1
ATOM 1462 O O . VAL A 1 191 ? 224.081 131.119 58.980 1.00 28.28 191 VAL A O 1
ATOM 1466 N N . ALA A 1 192 ? 222.007 131.802 58.435 1.00 27.77 192 ALA A N 1
ATOM 1467 C CA . ALA A 1 192 ? 221.669 132.172 59.805 1.00 28.39 192 ALA A CA 1
ATOM 1468 C C . ALA A 1 192 ? 221.937 131.018 60.765 1.00 29.31 192 ALA A C 1
ATOM 1469 O O . ALA A 1 192 ? 221.867 129.841 60.395 1.00 26.90 192 ALA A O 1
ATOM 1471 N N . ASP A 1 193 ? 222.262 131.367 62.009 1.00 32.23 193 ASP A N 1
ATOM 1472 C CA . ASP A 1 193 ? 222.542 130.362 63.021 1.00 34.54 193 ASP A CA 1
ATOM 1473 C C . ASP A 1 193 ? 221.307 129.491 63.256 1.00 30.67 193 ASP A C 1
ATOM 1474 O O . ASP A 1 193 ? 220.173 129.967 63.145 1.00 32.68 193 ASP A O 1
ATOM 1479 N N . PRO A 1 194 ? 221.501 128.208 63.569 1.00 31.33 194 PRO A N 1
ATOM 1480 C CA . PRO A 1 194 ? 220.354 127.317 63.787 1.00 32.61 194 PRO A CA 1
ATOM 1481 C C . PRO A 1 194 ? 219.467 127.795 64.930 1.00 34.30 194 PRO A C 1
ATOM 1482 O O . PRO A 1 194 ? 219.936 128.391 65.904 1.00 33.55 194 PRO A O 1
ATOM 1486 N N . GLN A 1 195 ? 218.171 127.515 64.802 1.00 31.57 195 GLN A N 1
ATOM 1487 C CA . GLN A 1 195 ? 217.175 127.835 65.818 1.00 32.46 195 GLN A CA 1
ATOM 1488 C C . GLN A 1 195 ? 216.395 126.570 66.157 1.00 32.32 195 GLN A C 1
ATOM 1489 O O . GLN A 1 195 ? 216.571 125.517 65.534 1.00 30.90 195 GLN A O 1
ATOM 1495 N N . GLU A 1 196 ? 215.505 126.685 67.136 1.00 33.23 196 GLU A N 1
ATOM 1496 C CA . GLU A 1 196 ? 214.612 125.582 67.460 1.00 33.31 196 GLU A CA 1
ATOM 1497 C C . GLU A 1 196 ? 213.775 125.236 66.231 1.00 27.92 196 GLU A C 1
ATOM 1498 O O . GLU A 1 196 ? 213.251 126.143 65.572 1.00 29.52 196 GLU A O 1
ATOM 1504 N N . PRO A 1 197 ? 213.697 123.967 65.841 1.00 27.23 197 PRO A N 1
ATOM 1505 C CA . PRO A 1 197 ? 212.887 123.612 64.669 1.00 28.23 197 PRO A CA 1
ATOM 1506 C C . PRO A 1 197 ? 211.422 123.973 64.882 1.00 29.97 197 PRO A C 1
ATOM 1507 O O . PRO A 1 197 ? 210.855 123.755 65.956 1.00 29.51 197 PRO A O 1
ATOM 1511 N N . LYS A 1 198 ? 210.820 124.555 63.851 1.00 26.78 198 LYS A N 1
ATOM 1512 C CA . LYS A 1 198 ? 209.441 125.011 63.916 1.00 27.56 198 LYS A CA 1
ATOM 1513 C C . LYS A 1 198 ? 208.486 123.906 63.466 1.00 25.28 198 LYS A C 1
ATOM 1514 O O . LYS A 1 198 ? 208.881 122.922 62.837 1.00 25.98 198 LYS A O 1
ATOM 1520 N N . ASP A 1 199 ? 207.210 124.079 63.813 1.00 26.93 199 ASP A N 1
ATOM 1521 C CA . ASP A 1 199 ? 206.161 123.126 63.450 1.00 26.92 199 ASP A CA 1
ATOM 1522 C C . ASP A 1 199 ? 205.756 123.408 62.006 1.00 24.90 199 ASP A C 1
ATOM 1523 O O . ASP A 1 199 ? 204.748 124.056 61.719 1.00 23.38 199 ASP A O 1
ATOM 1528 N N . VAL A 1 200 ? 206.580 122.922 61.078 1.00 23.40 200 VAL A N 1
ATOM 1529 C CA . VAL A 1 200 ? 206.440 123.241 59.666 1.00 23.50 200 VAL A CA 1
ATOM 1530 C C . VAL A 1 200 ? 206.457 121.960 58.843 1.00 23.94 200 VAL A C 1
ATOM 1531 O O . VAL A 1 200 ? 206.826 120.883 59.320 1.00 22.88 200 VAL A O 1
ATOM 1535 N N . ILE A 1 201 ? 206.029 122.093 57.587 1.00 21.10 201 ILE A N 1
ATOM 1536 C CA . ILE A 1 201 ? 206.326 121.116 56.550 1.00 20.41 201 ILE A CA 1
ATOM 1537 C C . ILE A 1 201 ? 206.951 121.868 55.384 1.00 22.48 201 ILE A C 1
ATOM 1538 O O . ILE A 1 201 ? 206.886 123.098 55.304 1.00 23.55 201 ILE A O 1
ATOM 1543 N N . ILE A 1 202 ? 207.571 121.110 54.483 1.00 20.24 202 ILE A N 1
ATOM 1544 C CA . ILE A 1 202 ? 208.079 121.622 53.215 1.00 20.44 202 ILE A CA 1
ATOM 1545 C C . ILE A 1 202 ? 207.260 120.990 52.101 1.00 22.53 202 ILE A C 1
ATOM 1546 O O . ILE A 1 202 ? 207.136 119.762 52.034 1.00 22.38 202 ILE A O 1
ATOM 1551 N N . MET A 1 203 ? 206.715 121.823 51.218 1.00 20.71 203 MET A N 1
ATOM 1552 C CA . MET A 1 203 ? 205.842 121.325 50.170 1.00 20.38 203 MET A CA 1
ATOM 1553 C C . MET A 1 203 ? 206.023 122.143 48.902 1.00 20.44 203 MET A C 1
ATOM 1554 O O . MET A 1 203 ? 206.276 123.351 48.953 1.00 19.59 203 MET A O 1
ATOM 1559 N N . ALA A 1 204 ? 205.891 121.465 47.763 1.00 20.19 204 ALA A N 1
ATOM 1560 C CA . ALA A 1 204 ? 205.814 122.135 46.475 1.00 22.06 204 ALA A CA 1
ATOM 1561 C C . ALA A 1 204 ? 204.400 122.648 46.219 1.00 22.23 204 ALA A C 1
ATOM 1562 O O . ALA A 1 204 ? 203.417 122.178 46.806 1.00 19.53 204 ALA A O 1
ATOM 1564 N N . GLY A 1 205 ? 204.308 123.628 45.317 1.00 20.12 205 GLY A N 1
ATOM 1565 C CA . GLY A 1 205 ? 203.017 124.243 45.042 1.00 21.51 205 GLY A CA 1
ATOM 1566 C C . GLY A 1 205 ? 201.980 123.251 44.549 1.00 20.48 205 GLY A C 1
ATOM 1567 O O . GLY A 1 205 ? 200.839 123.249 45.013 1.00 20.95 205 GLY A O 1
ATOM 1568 N N . ASN A 1 206 ? 202.360 122.393 43.597 1.00 20.58 206 ASN A N 1
ATOM 1569 C CA . ASN A 1 206 ? 201.387 121.450 43.038 1.00 20.91 206 ASN A CA 1
ATOM 1570 C C . ASN A 1 206 ? 200.962 120.397 44.055 1.00 20.40 206 ASN A C 1
ATOM 1571 O O . ASN A 1 206 ? 199.782 120.027 44.113 1.00 19.89 206 ASN A O 1
ATOM 1576 N N . ASP A 1 207 ? 201.908 119.872 44.839 1.00 20.23 207 ASP A N 1
ATOM 1577 C CA . ASP A 1 207 ? 201.532 118.964 45.915 1.00 20.73 207 ASP A CA 1
ATOM 1578 C C . ASP A 1 207 ? 200.603 119.654 46.903 1.00 20.57 207 ASP A C 1
ATOM 1579 O O . ASP A 1 207 ? 199.661 119.039 47.408 1.00 19.68 207 ASP A O 1
ATOM 1584 N N . ALA A 1 208 ? 200.855 120.934 47.192 1.00 18.57 208 ALA A N 1
ATOM 1585 C CA . ALA A 1 208 ? 200.018 121.654 48.145 1.00 19.46 208 ALA A CA 1
ATOM 1586 C C . ALA A 1 208 ? 198.596 121.838 47.625 1.00 18.24 208 ALA A C 1
ATOM 1587 O O . ALA A 1 208 ? 197.646 121.823 48.414 1.00 18.08 208 ALA A O 1
ATOM 1589 N N . VAL A 1 209 ? 198.427 122.021 46.311 1.00 18.27 209 VAL A N 1
ATOM 1590 C CA . VAL A 1 209 ? 197.082 122.076 45.740 1.00 18.79 209 VAL A CA 1
ATOM 1591 C C . VAL A 1 209 ? 196.356 120.756 45.974 1.00 17.73 209 VAL A C 1
ATOM 1592 O O . VAL A 1 209 ? 195.202 120.733 46.418 1.00 19.47 209 VAL A O 1
ATOM 1596 N N . GLY A 1 210 ? 197.027 119.638 45.696 1.00 19.30 210 GLY A N 1
ATOM 1597 C CA . GLY A 1 210 ? 196.400 118.344 45.917 1.00 20.53 210 GLY A CA 1
ATOM 1598 C C . GLY A 1 210 ? 196.029 118.124 47.372 1.00 21.36 210 GLY A C 1
ATOM 1599 O O . GLY A 1 210 ? 194.948 117.615 47.678 1.00 20.62 210 GLY A O 1
ATOM 1600 N N . LEU A 1 211 ? 196.911 118.530 48.289 1.00 20.94 211 LEU A N 1
ATOM 1601 C CA . LEU A 1 211 ? 196.622 118.395 49.714 1.00 20.35 211 LEU A CA 1
ATOM 1602 C C . LEU A 1 211 ? 195.462 119.290 50.134 1.00 21.24 211 LEU A C 1
ATOM 1603 O O . LEU A 1 211 ? 194.618 118.877 50.937 1.00 20.73 211 LEU A O 1
ATOM 1608 N N . GLY A 1 212 ? 195.423 120.525 49.627 1.00 20.36 212 GLY A N 1
ATOM 1609 C CA . GLY A 1 212 ? 194.300 121.400 49.929 1.00 19.33 212 GLY A CA 1
ATOM 1610 C C . GLY A 1 212 ? 192.971 120.818 49.483 1.00 19.80 212 GLY A C 1
ATOM 1611 O O . GLY A 1 212 ? 191.967 120.916 50.195 1.00 19.25 212 GLY A O 1
ATOM 1612 N N . GLY A 1 213 ? 192.941 120.210 48.297 1.00 19.62 213 GLY A N 1
ATOM 1613 C CA . GLY A 1 213 ? 191.718 119.549 47.863 1.00 20.14 213 GLY A CA 1
ATOM 1614 C C . GLY A 1 213 ? 191.279 118.474 48.839 1.00 21.59 213 GLY A C 1
ATOM 1615 O O . GLY A 1 213 ? 190.123 118.437 49.269 1.00 20.75 213 GLY A O 1
ATOM 1616 N N . ILE A 1 214 ? 192.212 117.601 49.220 1.00 21.89 214 ILE A N 1
ATOM 1617 C CA . ILE A 1 214 ? 191.906 116.527 50.160 1.00 20.58 214 ILE A CA 1
ATOM 1618 C C . ILE A 1 214 ? 191.421 117.101 51.483 1.00 22.68 214 ILE A C 1
ATOM 1619 O O . ILE A 1 214 ? 190.397 116.667 52.026 1.00 22.32 214 ILE A O 1
ATOM 1624 N N . LEU A 1 215 ? 192.130 118.111 52.004 1.00 19.15 215 LEU A N 1
ATOM 1625 C CA . LEU A 1 215 ? 191.708 118.743 53.251 1.00 21.36 215 LEU A CA 1
ATOM 1626 C C . LEU A 1 215 ? 190.371 119.460 53.097 1.00 22.26 215 LEU A C 1
ATOM 1627 O O . LEU A 1 215 ? 189.632 119.601 54.075 1.00 23.40 215 LEU A O 1
ATOM 1632 N N . GLY A 1 216 ? 190.038 119.911 51.894 1.00 21.99 216 GLY A N 1
ATOM 1633 C CA . GLY A 1 216 ? 188.748 120.538 51.705 1.00 21.29 216 GLY A CA 1
ATOM 1634 C C . GLY A 1 216 ? 187.592 119.583 51.552 1.00 22.29 216 GLY A C 1
ATOM 1635 O O . GLY A 1 216 ? 186.456 120.025 51.367 1.00 25.25 216 GLY A O 1
ATOM 1636 N N . GLY A 1 217 ? 187.839 118.280 51.650 1.00 21.53 217 GLY A N 1
ATOM 1637 C CA . GLY A 1 217 ? 186.782 117.300 51.505 1.00 23.48 217 GLY A CA 1
ATOM 1638 C C . GLY A 1 217 ? 186.590 116.773 50.103 1.00 24.95 217 GLY A C 1
ATOM 1639 O O . GLY A 1 217 ? 185.502 116.276 49.788 1.00 23.14 217 GLY A O 1
ATOM 1640 N N . LEU A 1 218 ? 187.608 116.878 49.249 1.00 20.99 218 LEU A N 1
ATOM 1641 C CA . LEU A 1 218 ? 187.540 116.330 47.899 1.00 23.49 218 LEU A CA 1
ATOM 1642 C C . LEU A 1 218 ? 187.118 114.864 47.919 1.00 23.23 218 LEU A C 1
ATOM 1643 O O . LEU A 1 218 ? 187.530 114.097 48.791 1.00 23.46 218 LEU A O 1
ATOM 1648 N N . GLU A 1 219 ? 186.271 114.480 46.960 1.00 22.12 219 GLU A N 1
ATOM 1649 C CA . GLU A 1 219 ? 185.814 113.098 46.872 1.00 21.02 219 GLU A CA 1
ATOM 1650 C C . GLU A 1 219 ? 186.058 112.503 45.488 1.00 22.17 219 GLU A C 1
ATOM 1651 O O . GLU A 1 219 ? 186.194 111.283 45.351 1.00 21.63 219 GLU A O 1
ATOM 1657 N N . PHE A 1 220 ? 186.112 113.346 44.457 1.00 21.04 220 PHE A N 1
ATOM 1658 C CA . PHE A 1 220 ? 186.294 112.868 43.094 1.00 21.48 220 PHE A CA 1
ATOM 1659 C C . PHE A 1 220 ? 187.202 113.813 42.320 1.00 21.46 220 PHE A C 1
ATOM 1660 O O . PHE A 1 220 ? 186.953 115.020 42.268 1.00 21.15 220 PHE A O 1
ATOM 1668 N N . PHE A 1 221 ? 188.228 113.252 41.691 1.00 19.72 221 PHE A N 1
ATOM 1669 C CA . PHE A 1 221 ? 189.191 114.020 40.913 1.00 20.25 221 PHE A CA 1
ATOM 1670 C C . PHE A 1 221 ? 189.320 113.379 39.542 1.00 20.77 221 PHE A C 1
ATOM 1671 O O . PHE A 1 221 ? 189.483 112.161 39.443 1.00 21.12 221 PHE A O 1
ATOM 1679 N N . SER A 1 222 ? 189.213 114.187 38.487 1.00 18.82 222 SER A N 1
ATOM 1680 C CA . SER A 1 222 ? 189.481 113.724 37.134 1.00 19.32 222 SER A CA 1
ATOM 1681 C C . SER A 1 222 ? 190.381 114.735 36.445 1.00 21.90 222 SER A C 1
ATOM 1682 O O . SER A 1 222 ? 190.118 115.940 36.502 1.00 19.45 222 SER A O 1
ATOM 1685 N N . ALA A 1 223 ? 191.446 114.259 35.808 1.00 21.97 223 ALA A N 1
ATOM 1686 C CA . ALA A 1 223 ? 192.328 115.174 35.098 1.00 23.72 223 ALA A CA 1
ATOM 1687 C C . ALA A 1 223 ? 193.003 114.460 33.939 1.00 22.52 223 ALA A C 1
ATOM 1688 O O . ALA A 1 223 ? 192.938 113.237 33.801 1.00 23.52 223 ALA A O 1
ATOM 1690 N N . TYR A 1 224 ? 193.643 115.264 33.097 1.00 22.90 224 TYR A N 1
ATOM 1691 C CA . TYR A 1 224 ? 194.446 114.803 31.987 1.00 22.44 224 TYR A CA 1
ATOM 1692 C C . TYR A 1 224 ? 195.817 115.447 32.162 1.00 21.38 224 TYR A C 1
ATOM 1693 O O . TYR A 1 224 ? 195.902 116.644 32.498 1.00 20.51 224 TYR A O 1
ATOM 1702 N N . PRO A 1 225 ? 196.902 114.696 32.009 1.00 22.56 225 PRO A N 1
ATOM 1703 C CA . PRO A 1 225 ? 198.228 115.261 32.296 1.00 21.27 225 PRO A CA 1
ATOM 1704 C C . PRO A 1 225 ? 198.545 116.427 31.373 1.00 22.51 225 PRO A C 1
ATOM 1705 O O . PRO A 1 225 ? 198.285 116.375 30.168 1.00 21.22 225 PRO A O 1
ATOM 1709 N N . ILE A 1 226 ? 199.110 117.484 31.954 1.00 20.59 226 ILE A N 1
ATOM 1710 C CA . ILE A 1 226 ? 199.618 118.617 31.186 1.00 21.05 226 ILE A CA 1
ATOM 1711 C C . ILE A 1 226 ? 200.604 119.383 32.056 1.00 22.26 226 ILE A C 1
ATOM 1712 O O . ILE A 1 226 ? 200.370 119.601 33.247 1.00 20.50 226 ILE A O 1
ATOM 1717 N N . THR A 1 227 ? 201.708 119.790 31.444 1.00 19.60 227 THR A N 1
ATOM 1718 C CA . THR A 1 227 ? 202.694 120.624 32.120 1.00 20.55 227 THR A CA 1
ATOM 1719 C C . THR A 1 227 ? 202.158 122.047 32.252 1.00 21.39 227 THR A C 1
ATOM 1720 O O . THR A 1 227 ? 201.564 122.573 31.307 1.00 21.65 227 THR A O 1
ATOM 1724 N N . PRO A 1 228 ? 202.349 122.705 33.412 1.00 21.35 228 PRO A N 1
ATOM 1725 C CA . PRO A 1 228 ? 203.028 122.257 34.634 1.00 21.95 228 PRO A CA 1
ATOM 1726 C C . PRO A 1 228 ? 202.063 121.864 35.753 1.00 22.11 228 PRO A C 1
ATOM 1727 O O . PRO A 1 228 ? 202.245 122.299 36.889 1.00 22.79 228 PRO A O 1
ATOM 1731 N N . ALA A 1 229 ? 201.053 121.054 35.440 1.00 20.40 229 ALA A N 1
ATOM 1732 C CA . ALA A 1 229 ? 199.995 120.739 36.390 1.00 21.55 229 ALA A CA 1
ATOM 1733 C C . ALA A 1 229 ? 199.951 119.279 36.819 1.00 21.05 229 ALA A C 1
ATOM 1734 O O . ALA A 1 229 ? 199.191 118.950 37.737 1.00 18.71 229 ALA A O 1
ATOM 1736 N N . THR A 1 230 ? 200.724 118.396 36.183 1.00 20.36 230 THR A N 1
ATOM 1737 C CA . THR A 1 230 ? 200.507 116.965 36.375 1.00 23.20 230 THR A CA 1
ATOM 1738 C C . THR A 1 230 ? 200.785 116.514 37.809 1.00 22.40 230 THR A C 1
ATOM 1739 O O . THR A 1 230 ? 200.177 115.545 38.277 1.00 22.25 230 THR A O 1
ATOM 1743 N N . GLU A 1 231 ? 201.685 117.191 38.528 1.00 22.74 231 GLU A N 1
ATOM 1744 C CA . GLU A 1 231 ? 201.979 116.759 39.895 1.00 22.52 231 GLU A CA 1
ATOM 1745 C C . GLU A 1 231 ? 200.774 116.870 40.818 1.00 21.42 231 GLU A C 1
ATOM 1746 O O . GLU A 1 231 ? 200.736 116.180 41.841 1.00 21.37 231 GLU A O 1
ATOM 1752 N N . VAL A 1 232 ? 199.796 117.725 40.500 1.00 19.99 232 VAL A N 1
ATOM 1753 C CA . VAL A 1 232 ? 198.572 117.759 41.303 1.00 20.67 232 VAL A CA 1
ATOM 1754 C C . VAL A 1 232 ? 197.873 116.407 41.243 1.00 22.27 232 VAL A C 1
ATOM 1755 O O . VAL A 1 232 ? 197.543 115.813 42.277 1.00 21.92 232 VAL A O 1
ATOM 1759 N N . ALA A 1 233 ? 197.643 115.901 40.025 1.00 21.51 233 ALA A N 1
ATOM 1760 C CA . ALA A 1 233 ? 197.005 114.594 39.856 1.00 21.48 233 ALA A CA 1
ATOM 1761 C C . ALA A 1 233 ? 197.838 113.476 40.472 1.00 21.99 233 ALA A C 1
ATOM 1762 O O . ALA A 1 233 ? 197.293 112.513 41.026 1.00 21.49 233 ALA A O 1
ATOM 1764 N N . LYS A 1 234 ? 199.163 113.574 40.363 1.00 22.15 234 LYS A N 1
ATOM 1765 C CA . LYS A 1 234 ? 200.037 112.569 40.959 1.00 22.81 234 LYS A CA 1
ATOM 1766 C C . LYS A 1 234 ? 199.845 112.502 42.469 1.00 22.74 234 LYS A C 1
ATOM 1767 O O . LYS A 1 234 ? 199.716 111.415 43.044 1.00 23.91 234 LYS A O 1
ATOM 1773 N N . TYR A 1 235 ? 199.810 113.662 43.129 1.00 22.10 235 TYR A N 1
ATOM 1774 C CA . TYR A 1 235 ? 199.616 113.689 44.575 1.00 20.41 235 TYR A CA 1
ATOM 1775 C C . TYR A 1 235 ? 198.239 113.151 44.949 1.00 23.06 235 TYR A C 1
ATOM 1776 O O . TYR A 1 235 ? 198.104 112.338 45.873 1.00 20.61 235 TYR A O 1
ATOM 1785 N N . VAL A 1 236 ? 197.201 113.595 44.234 1.00 21.58 236 VAL A N 1
ATOM 1786 C CA . VAL A 1 236 ? 195.838 113.151 44.530 1.00 20.31 236 VAL A CA 1
ATOM 1787 C C . VAL A 1 236 ? 195.693 111.649 44.289 1.00 21.41 236 VAL A C 1
ATOM 1788 O O . VAL A 1 236 ? 195.065 110.936 45.082 1.00 21.04 236 VAL A O 1
ATOM 1792 N N . ALA A 1 237 ? 196.266 111.143 43.194 1.00 21.95 237 ALA A N 1
ATOM 1793 C CA . ALA A 1 237 ? 196.175 109.713 42.909 1.00 22.06 237 ALA A CA 1
ATOM 1794 C C . ALA A 1 237 ? 196.764 108.872 44.038 1.00 25.41 237 ALA A C 1
ATOM 1795 O O . ALA A 1 237 ? 196.266 107.773 44.315 1.00 22.08 237 ALA A O 1
ATOM 1797 N N . THR A 1 238 ? 197.816 109.372 44.698 1.00 21.43 238 THR A N 1
ATOM 1798 C CA . THR A 1 238 ? 198.463 108.633 45.778 1.00 22.35 238 THR A CA 1
ATOM 1799 C C . THR A 1 238 ? 197.657 108.677 47.072 1.00 22.67 238 THR A C 1
ATOM 1800 O O . THR A 1 238 ? 197.507 107.650 47.745 1.00 22.10 238 THR A O 1
ATOM 1804 N N . HIS A 1 239 ? 197.126 109.846 47.437 1.00 21.79 239 HIS A N 1
ATOM 1805 C CA . HIS A 1 239 ? 196.595 110.052 48.781 1.00 20.84 239 HIS A CA 1
ATOM 1806 C C . HIS A 1 239 ? 195.079 110.105 48.872 1.00 24.24 239 HIS A C 1
ATOM 1807 O O . HIS A 1 239 ? 194.534 109.760 49.923 1.00 21.68 239 HIS A O 1
ATOM 1814 N N . LEU A 1 240 ? 194.379 110.529 47.818 1.00 22.39 240 LEU A N 1
ATOM 1815 C CA . LEU A 1 240 ? 192.918 110.571 47.895 1.00 23.78 240 LEU A CA 1
ATOM 1816 C C . LEU A 1 240 ? 192.280 109.204 48.133 1.00 24.77 240 LEU A C 1
ATOM 1817 O O . LEU A 1 240 ? 191.325 109.137 48.929 1.00 24.01 240 LEU A O 1
ATOM 1822 N N . PRO A 1 241 ? 192.713 108.105 47.497 1.00 23.80 241 PRO A N 1
ATOM 1823 C CA . PRO A 1 241 ? 192.087 106.808 47.810 1.00 25.98 241 PRO A CA 1
ATOM 1824 C C . PRO A 1 241 ? 192.197 106.429 49.280 1.00 27.31 241 PRO A C 1
ATOM 1825 O O . PRO A 1 241 ? 191.323 105.719 49.793 1.00 26.92 241 PRO A O 1
ATOM 1829 N N . LYS A 1 242 ? 193.243 106.890 49.976 1.00 25.18 242 LYS A N 1
ATOM 1830 C CA . LYS A 1 242 ? 193.344 106.652 51.415 1.00 26.41 242 LYS A CA 1
ATOM 1831 C C . LYS A 1 242 ? 192.159 107.236 52.169 1.00 26.43 242 LYS A C 1
ATOM 1832 O O . LYS A 1 242 ? 191.748 106.688 53.197 1.00 26.07 242 LYS A O 1
ATOM 1838 N N . CYS A 1 243 ? 191.607 108.349 51.686 1.00 27.42 243 CYS A N 1
ATOM 1839 C CA . CYS A 1 243 ? 190.519 109.046 52.355 1.00 27.04 243 CYS A CA 1
ATOM 1840 C C . CYS A 1 243 ? 189.157 108.673 51.790 1.00 27.91 243 CYS A C 1
ATOM 1841 O O . CYS A 1 243 ? 188.177 109.384 52.032 1.00 27.46 243 CYS A O 1
ATOM 1844 N N . GLY A 1 244 ? 189.077 107.578 51.043 1.00 26.08 244 GLY A N 1
ATOM 1845 C CA . GLY A 1 244 ? 187.816 107.120 50.503 1.00 29.62 244 GLY A CA 1
ATOM 1846 C C . GLY A 1 244 ? 187.396 107.733 49.185 1.00 29.23 244 GLY A C 1
ATOM 1847 O O . GLY A 1 244 ? 186.282 107.460 48.729 1.00 28.92 244 GLY A O 1
ATOM 1848 N N . GLY A 1 245 ? 188.249 108.543 48.551 1.00 29.09 245 GLY A N 1
ATOM 1849 C CA . GLY A 1 245 ? 187.918 109.187 47.298 1.00 25.89 245 GLY A CA 1
ATOM 1850 C C . GLY A 1 245 ? 188.510 108.467 46.097 1.00 26.59 245 GLY A C 1
ATOM 1851 O O . GLY A 1 245 ? 189.257 107.501 46.216 1.00 27.12 245 GLY A O 1
ATOM 1852 N N . ASP A 1 246 ? 188.155 108.963 44.907 1.00 22.86 246 ASP A N 1
ATOM 1853 C CA . ASP A 1 246 ? 188.621 108.363 43.662 1.00 23.98 246 ASP A CA 1
ATOM 1854 C C . ASP A 1 246 ? 189.225 109.415 42.747 1.00 23.84 246 ASP A C 1
ATOM 1855 O O . ASP A 1 246 ? 188.665 110.505 42.576 1.00 22.71 246 ASP A O 1
ATOM 1860 N N . LEU A 1 247 ? 190.361 109.069 42.148 1.00 23.67 247 LEU A N 1
ATOM 1861 C CA . LEU A 1 247 ? 190.917 109.790 41.015 1.00 23.56 247 LEU A CA 1
ATOM 1862 C C . LEU A 1 247 ? 190.767 108.944 39.759 1.00 23.41 247 LEU A C 1
ATOM 1863 O O . LEU A 1 247 ? 190.978 107.726 39.786 1.00 21.77 247 LEU A O 1
ATOM 1868 N N . VAL A 1 248 ? 190.405 109.602 38.664 1.00 20.36 248 VAL A N 1
ATOM 1869 C CA . VAL A 1 248 ? 190.341 108.998 37.341 1.00 23.83 248 VAL A CA 1
ATOM 1870 C C . VAL A 1 248 ? 191.155 109.871 36.401 1.00 23.28 248 VAL A C 1
ATOM 1871 O O . VAL A 1 248 ? 191.088 111.103 36.476 1.00 23.18 248 VAL A O 1
ATOM 1875 N N . GLN A 1 249 ? 191.954 109.245 35.544 1.00 22.03 249 GLN A N 1
ATOM 1876 C CA . GLN A 1 249 ? 192.581 109.963 34.447 1.00 22.35 249 GLN A CA 1
ATOM 1877 C C . GLN A 1 249 ? 191.680 109.831 33.226 1.00 24.29 249 GLN A C 1
ATOM 1878 O O . GLN A 1 249 ? 191.459 108.721 32.727 1.00 26.13 249 GLN A O 1
ATOM 1884 N N . ALA A 1 250 ? 191.137 110.954 32.770 1.00 23.59 250 ALA A N 1
ATOM 1885 C CA . ALA A 1 250 ? 190.261 110.959 31.611 1.00 24.21 250 ALA A CA 1
ATOM 1886 C C . ALA A 1 250 ? 191.075 110.996 30.322 1.00 24.05 250 ALA A C 1
ATOM 1887 O O . ALA A 1 250 ? 192.302 111.146 30.327 1.00 23.20 250 ALA A O 1
ATOM 1889 N N . GLU A 1 251 ? 190.363 110.866 29.200 1.00 22.57 251 GLU A N 1
ATOM 1890 C CA . GLU A 1 251 ? 191.004 110.829 27.893 1.00 25.26 251 GLU A CA 1
ATOM 1891 C C . GLU A 1 251 ? 191.386 112.211 27.379 1.00 23.76 251 GLU A C 1
ATOM 1892 O O . GLU A 1 251 ? 192.227 112.301 26.478 1.00 20.46 251 GLU A O 1
ATOM 1898 N N . ASP A 1 252 ? 190.792 113.273 27.922 1.00 23.12 252 ASP A N 1
ATOM 1899 C CA . ASP A 1 252 ? 191.179 114.646 27.607 1.00 23.12 252 ASP A CA 1
ATOM 1900 C C . ASP A 1 252 ? 190.528 115.566 28.635 1.00 21.48 252 ASP A C 1
ATOM 1901 O O . ASP A 1 252 ? 189.789 115.118 29.519 1.00 22.54 252 ASP A O 1
ATOM 1906 N N . GLU A 1 253 ? 190.784 116.871 28.488 1.00 21.17 253 GLU A N 1
ATOM 1907 C CA . GLU A 1 253 ? 190.280 117.844 29.453 1.00 20.96 253 GLU A CA 1
ATOM 1908 C C . GLU A 1 253 ? 188.768 117.987 29.381 1.00 19.95 253 GLU A C 1
ATOM 1909 O O . GLU A 1 253 ? 188.125 118.252 30.402 1.00 20.21 253 GLU A O 1
ATOM 1915 N N . ILE A 1 254 ? 188.181 117.826 28.195 1.00 19.19 254 ILE A N 1
ATOM 1916 C CA . ILE A 1 254 ? 186.725 117.916 28.097 1.00 20.54 254 ILE A CA 1
ATOM 1917 C C . ILE A 1 254 ? 186.081 116.787 28.891 1.00 19.15 254 ILE A C 1
ATOM 1918 O O . ILE A 1 254 ? 185.172 117.008 29.700 1.00 18.88 254 ILE A O 1
ATOM 1923 N N . ALA A 1 255 ? 186.574 115.564 28.700 1.00 22.93 255 ALA A N 1
ATOM 1924 C CA . ALA A 1 255 ? 186.078 114.431 29.474 1.00 22.41 255 ALA A CA 1
ATOM 1925 C C . ALA A 1 255 ? 186.299 114.645 30.967 1.00 20.02 255 ALA A C 1
ATOM 1926 O O . ALA A 1 255 ? 185.459 114.258 31.784 1.00 20.17 255 ALA A O 1
ATOM 1928 N N . SER A 1 256 ? 187.418 115.275 31.342 1.00 17.81 256 SER A N 1
ATOM 1929 C CA . SER A 1 256 ? 187.720 115.483 32.758 1.00 19.84 256 SER A CA 1
ATOM 1930 C C . SER A 1 256 ? 186.715 116.419 33.419 1.00 17.87 256 SER A C 1
ATOM 1931 O O . SER A 1 256 ? 186.184 116.115 34.493 1.00 18.95 256 SER A O 1
ATOM 1934 N N . ILE A 1 257 ? 186.454 117.576 32.808 1.00 18.70 257 ILE A N 1
ATOM 1935 C CA . ILE A 1 257 ? 185.500 118.501 33.419 1.00 17.46 257 ILE A CA 1
ATOM 1936 C C . ILE A 1 257 ? 184.082 117.949 33.309 1.00 18.61 257 ILE A C 1
ATOM 1937 O O . ILE A 1 257 ? 183.235 118.204 34.177 1.00 16.90 257 ILE A O 1
ATOM 1942 N N . ALA A 1 258 ? 183.811 117.160 32.269 1.00 18.51 258 ALA A N 1
ATOM 1943 C CA . ALA A 1 258 ? 182.521 116.490 32.154 1.00 18.81 258 ALA A CA 1
ATOM 1944 C C . ALA A 1 258 ? 182.302 115.532 33.317 1.00 18.64 258 ALA A C 1
ATOM 1945 O O . ALA A 1 258 ? 181.239 115.537 33.950 1.00 19.36 258 ALA A O 1
ATOM 1947 N N . GLN A 1 259 ? 183.313 114.713 33.627 1.00 18.27 259 GLN A N 1
ATOM 1948 C CA . GLN A 1 259 ? 183.217 113.786 34.753 1.00 19.37 259 GLN A CA 1
ATOM 1949 C C . GLN A 1 259 ? 183.084 114.532 36.077 1.00 18.92 259 GLN A C 1
ATOM 1950 O O . GLN A 1 259 ? 182.376 114.079 36.983 1.00 19.58 259 GLN A O 1
ATOM 1956 N N . VAL A 1 260 ? 183.773 115.670 36.216 1.00 21.02 260 VAL A N 1
ATOM 1957 C CA . VAL A 1 260 ? 183.627 116.491 37.420 1.00 19.18 260 VAL A CA 1
ATOM 1958 C C . VAL A 1 260 ? 182.173 116.919 37.602 1.00 19.84 260 VAL A C 1
ATOM 1959 O O . VAL A 1 260 ? 181.607 116.804 38.696 1.00 16.60 260 VAL A O 1
ATOM 1963 N N . LEU A 1 261 ? 181.540 117.402 36.527 1.00 19.20 261 LEU A N 1
ATOM 1964 C CA . LEU A 1 261 ? 180.156 117.858 36.634 1.00 20.84 261 LEU A CA 1
ATOM 1965 C C . LEU A 1 261 ? 179.215 116.707 36.957 1.00 20.37 261 LEU A C 1
ATOM 1966 O O . LEU A 1 261 ? 178.274 116.874 37.742 1.00 21.10 261 LEU A O 1
ATOM 1971 N N . GLY A 1 262 ? 179.451 115.536 36.365 1.00 19.95 262 GLY A N 1
ATOM 1972 C CA . GLY A 1 262 ? 178.608 114.391 36.668 1.00 18.97 262 GLY A CA 1
ATOM 1973 C C . GLY A 1 262 ? 178.768 113.930 38.104 1.00 21.87 262 GLY A C 1
ATOM 1974 O O . GLY A 1 262 ? 177.782 113.604 38.774 1.00 19.75 262 GLY A O 1
ATOM 1975 N N . ALA A 1 263 ? 180.008 113.925 38.608 1.00 18.78 263 ALA A N 1
ATOM 1976 C CA . ALA A 1 263 ? 180.232 113.552 40.004 1.00 18.74 263 ALA A CA 1
ATOM 1977 C C . ALA A 1 263 ? 179.652 114.595 40.949 1.00 19.99 263 ALA A C 1
ATOM 1978 O O . ALA A 1 263 ? 179.107 114.253 42.005 1.00 20.32 263 ALA A O 1
ATOM 1980 N N . SER A 1 264 ? 179.736 115.873 40.572 1.00 18.71 264 SER A N 1
ATOM 1981 C CA . SER A 1 264 ? 179.154 116.927 41.392 1.00 19.14 264 SER A CA 1
ATOM 1982 C C . SER A 1 264 ? 177.629 116.841 41.405 1.00 20.97 264 SER A C 1
ATOM 1983 O O . SER A 1 264 ? 177.001 116.988 42.460 1.00 18.80 264 SER A O 1
ATOM 1986 N N . TYR A 1 265 ? 177.016 116.601 40.244 1.00 19.42 265 TYR A N 1
ATOM 1987 C CA . TYR A 1 265 ? 175.574 116.359 40.213 1.00 20.80 265 TYR A CA 1
ATOM 1988 C C . TYR A 1 265 ? 175.189 115.202 41.130 1.00 21.23 265 TYR A C 1
ATOM 1989 O O . TYR A 1 265 ? 174.153 115.250 41.808 1.00 21.34 265 TYR A O 1
ATOM 1998 N N . ALA A 1 266 ? 176.012 114.152 41.158 1.00 20.78 266 ALA A N 1
ATOM 1999 C CA . ALA A 1 266 ? 175.791 113.010 42.038 1.00 21.18 266 ALA A CA 1
ATOM 2000 C C . ALA A 1 266 ? 175.973 113.354 43.513 1.00 22.34 266 ALA A C 1
ATOM 2001 O O . ALA A 1 266 ? 175.667 112.514 44.367 1.00 23.84 266 ALA A O 1
ATOM 2003 N N . GLY A 1 267 ? 176.442 114.560 43.830 1.00 20.07 267 GLY A N 1
ATOM 2004 C CA . GLY A 1 267 ? 176.539 115.028 45.197 1.00 21.09 267 GLY A CA 1
ATOM 2005 C C . GLY A 1 267 ? 177.934 115.071 45.791 1.00 24.40 267 GLY A C 1
ATOM 2006 O O . GLY A 1 267 ? 178.064 115.350 46.990 1.00 24.58 267 GLY A O 1
ATOM 2007 N N . LYS A 1 268 ? 178.976 114.837 44.995 1.00 22.52 268 LYS A N 1
ATOM 2008 C CA . LYS A 1 268 ? 180.346 114.745 45.486 1.00 23.82 268 LYS A CA 1
ATOM 2009 C C . LYS A 1 268 ? 181.137 116.014 45.183 1.00 23.91 268 LYS A C 1
ATOM 2010 O O . LYS A 1 268 ? 180.992 116.612 44.113 1.00 22.79 268 LYS A O 1
ATOM 2016 N N . LYS A 1 269 ? 181.985 116.412 46.127 1.00 22.50 269 LYS A N 1
ATOM 2017 C CA . LYS A 1 269 ? 182.917 117.508 45.896 1.00 23.71 269 LYS A CA 1
ATOM 2018 C C . LYS A 1 269 ? 183.977 117.063 44.892 1.00 20.85 269 LYS A C 1
ATOM 2019 O O . LYS A 1 269 ? 184.701 116.095 45.139 1.00 21.19 269 LYS A O 1
ATOM 2025 N N . SER A 1 270 ? 184.063 117.761 43.760 1.00 23.18 270 SER A N 1
ATOM 2026 C CA . SER A 1 270 ? 184.847 117.314 42.615 1.00 19.81 270 SER A CA 1
ATOM 2027 C C . SER A 1 270 ? 185.688 118.462 42.074 1.00 18.30 270 SER A C 1
ATOM 2028 O O . SER A 1 270 ? 185.308 119.631 42.178 1.00 19.00 270 SER A O 1
ATOM 2031 N N . MET A 1 271 ? 186.829 118.120 41.476 1.00 18.58 271 MET A N 1
ATOM 2032 C CA . MET A 1 271 ? 187.717 119.137 40.931 1.00 19.12 271 MET A CA 1
ATOM 2033 C C . MET A 1 271 ? 188.594 118.518 39.855 1.00 20.38 271 MET A C 1
ATOM 2034 O O . MET A 1 271 ? 188.689 117.294 39.720 1.00 19.21 271 MET A O 1
ATOM 2039 N N . THR A 1 272 ? 189.242 119.396 39.091 1.00 19.39 272 THR A N 1
ATOM 2040 C CA . THR A 1 272 ? 190.271 119.003 38.144 1.00 18.73 272 THR A CA 1
ATOM 2041 C C . THR A 1 272 ? 191.397 120.026 38.216 1.00 19.22 272 THR A C 1
ATOM 2042 O O . THR A 1 272 ? 191.271 121.077 38.848 1.00 17.99 272 THR A O 1
ATOM 2046 N N . ALA A 1 273 ? 192.512 119.703 37.569 1.00 16.71 273 ALA A N 1
ATOM 2047 C CA . ALA A 1 273 ? 193.641 120.616 37.471 1.00 21.03 273 ALA A CA 1
ATOM 2048 C C . ALA A 1 273 ? 194.199 120.540 36.058 1.00 20.52 273 ALA A C 1
ATOM 2049 O O . ALA A 1 273 ? 194.222 119.464 35.453 1.00 20.54 273 ALA A O 1
ATOM 2051 N N . THR A 1 274 ? 194.656 121.675 35.543 1.00 17.90 274 THR A N 1
ATOM 2052 C CA . THR A 1 274 ? 195.049 121.767 34.145 1.00 17.43 274 THR A CA 1
ATOM 2053 C C . THR A 1 274 ? 195.955 122.984 33.971 1.00 17.07 274 THR A C 1
ATOM 2054 O O . THR A 1 274 ? 196.399 123.599 34.948 1.00 18.18 274 THR A O 1
ATOM 2058 N N . SER A 1 275 ? 196.237 123.326 32.715 1.00 16.52 275 SER A N 1
ATOM 2059 C CA . SER A 1 275 ? 196.903 124.579 32.390 1.00 16.99 275 SER A CA 1
ATOM 2060 C C . SER A 1 275 ? 196.150 125.261 31.252 1.00 20.05 275 SER A C 1
ATOM 2061 O O . SER A 1 275 ? 195.078 124.790 30.854 1.00 19.14 275 SER A O 1
ATOM 2064 N N . GLY A 1 276 ? 196.689 126.368 30.738 1.00 18.19 276 GLY A N 1
ATOM 2065 C CA . GLY A 1 276 ? 195.992 127.213 29.785 1.00 18.54 276 GLY A CA 1
ATOM 2066 C C . GLY A 1 276 ? 195.271 126.500 28.651 1.00 19.84 276 GLY A C 1
ATOM 2067 O O . GLY A 1 276 ? 194.072 126.717 28.422 1.00 19.81 276 GLY A O 1
ATOM 2068 N N . PRO A 1 277 ? 195.990 125.658 27.900 1.00 17.15 277 PRO A N 1
ATOM 2069 C CA . PRO A 1 277 ? 195.325 124.903 26.820 1.00 18.88 277 PRO A CA 1
ATOM 2070 C C . PRO A 1 277 ? 194.140 124.091 27.309 1.00 20.90 277 PRO A C 1
ATOM 2071 O O . PRO A 1 277 ? 193.092 124.048 26.643 1.00 19.87 277 PRO A O 1
ATOM 2075 N N . GLY A 1 278 ? 194.274 123.455 28.474 1.00 19.96 278 GLY A N 1
ATOM 2076 C CA . GLY A 1 278 ? 193.174 122.668 29.000 1.00 20.12 278 GLY A CA 1
ATOM 2077 C C . GLY A 1 278 ? 191.995 123.520 29.427 1.00 19.70 278 GLY A C 1
ATOM 2078 O O . GLY A 1 278 ? 190.841 123.152 29.198 1.00 20.20 278 GLY A O 1
ATOM 2079 N N . LEU A 1 279 ? 192.264 124.663 30.062 1.00 19.58 279 LEU A N 1
ATOM 2080 C CA . LEU A 1 279 ? 191.174 125.551 30.457 1.00 18.62 279 LEU A CA 1
ATOM 2081 C C . LEU A 1 279 ? 190.392 126.039 29.244 1.00 19.71 279 LEU A C 1
ATOM 2082 O O . LEU A 1 279 ? 189.166 126.197 29.308 1.00 19.32 279 LEU A O 1
ATOM 2087 N N . ALA A 1 280 ? 191.083 126.290 28.128 1.00 17.38 280 ALA A N 1
ATOM 2088 C CA . ALA A 1 280 ? 190.390 126.721 26.919 1.00 18.98 280 ALA A CA 1
ATOM 2089 C C . ALA A 1 280 ? 189.475 125.623 26.387 1.00 18.62 280 ALA A C 1
ATOM 2090 O O . ALA A 1 280 ? 188.365 125.900 25.918 1.00 17.29 280 ALA A O 1
ATOM 2092 N N . LEU A 1 281 ? 189.917 124.365 26.453 1.00 19.11 281 LEU A N 1
ATOM 2093 C CA . LEU A 1 281 ? 189.041 123.272 26.038 1.00 18.61 281 LEU A CA 1
ATOM 2094 C C . LEU A 1 281 ? 187.841 123.118 26.966 1.00 18.98 281 LEU A C 1
ATOM 2095 O O . LEU A 1 281 ? 186.778 122.668 26.525 1.00 19.61 281 LEU A O 1
ATOM 2100 N N . MET A 1 282 ? 187.985 123.476 28.244 1.00 19.27 282 MET A N 1
ATOM 2101 C CA . MET A 1 282 ? 186.907 123.335 29.221 1.00 16.75 282 MET A CA 1
ATOM 2102 C C . MET A 1 282 ? 185.866 124.441 29.131 1.00 19.49 282 MET A C 1
ATOM 2103 O O . MET A 1 282 ? 184.887 124.405 29.887 1.00 17.46 282 MET A O 1
ATOM 2108 N N . SER A 1 283 ? 186.051 125.418 28.240 1.00 17.48 283 SER A N 1
ATOM 2109 C CA . SER A 1 283 ? 185.196 126.602 28.249 1.00 18.88 283 SER A CA 1
ATOM 2110 C C . SER A 1 283 ? 183.716 126.246 28.108 1.00 18.71 283 SER A C 1
ATOM 2111 O O . SER A 1 283 ? 182.873 126.820 28.808 1.00 18.75 283 SER A O 1
ATOM 2114 N N . GLU A 1 284 ? 183.373 125.317 27.208 1.00 17.70 284 GLU A N 1
ATOM 2115 C CA . GLU A 1 284 ? 181.959 124.997 27.008 1.00 19.61 284 GLU A CA 1
ATOM 2116 C C . GLU A 1 284 ? 181.356 124.368 28.259 1.00 18.56 284 GLU A C 1
ATOM 2117 O O . GLU A 1 284 ? 180.266 124.753 28.696 1.00 18.61 284 GLU A O 1
ATOM 2123 N N . MET A 1 285 ? 182.059 123.406 28.860 1.00 18.97 285 MET A N 1
ATOM 2124 C CA . MET A 1 285 ? 181.519 122.729 30.032 1.00 19.05 285 MET A CA 1
ATOM 2125 C C . MET A 1 285 ? 181.434 123.658 31.240 1.00 18.09 285 MET A C 1
ATOM 2126 O O . MET A 1 285 ? 180.529 123.507 32.064 1.00 20.31 285 MET A O 1
ATOM 2131 N N . LEU A 1 286 ? 182.340 124.633 31.362 1.00 19.15 286 LEU A N 1
ATOM 2132 C CA . LEU A 1 286 ? 182.187 125.609 32.441 1.00 18.39 286 LEU A CA 1
ATOM 2133 C C . LEU A 1 286 ? 180.945 126.480 32.230 1.00 19.80 286 LEU A C 1
ATOM 2134 O O . LEU A 1 286 ? 180.361 126.982 33.203 1.00 18.13 286 LEU A O 1
ATOM 2139 N N . GLY A 1 287 ? 180.516 126.655 30.977 1.00 17.49 287 GLY A N 1
ATOM 2140 C CA . GLY A 1 287 ? 179.220 127.276 30.732 1.00 18.31 287 GLY A CA 1
ATOM 2141 C C . GLY A 1 287 ? 178.063 126.457 31.279 1.00 18.51 287 GLY A C 1
ATOM 2142 O O . GLY A 1 287 ? 177.124 127.005 31.857 1.00 18.69 287 GLY A O 1
ATOM 2143 N N . MET A 1 288 ? 178.104 125.138 31.080 1.00 16.82 288 MET A N 1
ATOM 2144 C CA . MET A 1 288 ? 177.095 124.252 31.660 1.00 18.91 288 MET A CA 1
ATOM 2145 C C . MET A 1 288 ? 177.078 124.345 33.185 1.00 17.79 288 MET A C 1
ATOM 2146 O O . MET A 1 288 ? 176.007 124.411 33.801 1.00 19.14 288 MET A O 1
ATOM 2151 N N . ALA A 1 289 ? 178.261 124.379 33.811 1.00 18.92 289 ALA A N 1
ATOM 2152 C CA . ALA A 1 289 ? 178.335 124.495 35.263 1.00 17.57 289 ALA A CA 1
ATOM 2153 C C . ALA A 1 289 ? 177.655 125.767 35.745 1.00 17.57 289 ALA A C 1
ATOM 2154 O O . ALA A 1 289 ? 176.893 125.744 36.723 1.00 16.87 289 ALA A O 1
ATOM 2156 N N . HIS A 1 290 ? 177.902 126.884 35.060 1.00 17.06 290 HIS A N 1
ATOM 2157 C CA . HIS A 1 290 ? 177.273 128.140 35.448 1.00 18.71 290 HIS A CA 1
ATOM 2158 C C . HIS A 1 290 ? 175.756 128.073 35.286 1.00 18.71 290 HIS A C 1
ATOM 2159 O O . HIS A 1 290 ? 175.004 128.396 36.216 1.00 17.81 290 HIS A O 1
ATOM 2166 N N . MET A 1 291 ? 175.291 127.658 34.103 1.00 18.07 291 MET A N 1
ATOM 2167 C CA . MET A 1 291 ? 173.858 127.683 33.808 1.00 17.61 291 MET A CA 1
ATOM 2168 C C . MET A 1 291 ? 173.086 126.712 34.687 1.00 19.06 291 MET A C 1
ATOM 2169 O O . MET A 1 291 ? 171.996 127.039 35.181 1.00 20.86 291 MET A O 1
ATOM 2174 N N . SER A 1 292 ? 173.612 125.504 34.871 1.00 18.19 292 SER A N 1
ATOM 2175 C CA . SER A 1 292 ? 172.921 124.495 35.665 1.00 19.70 292 SER A CA 1
ATOM 2176 C C . SER A 1 292 ? 173.164 124.657 37.156 1.00 19.10 292 SER A C 1
ATOM 2177 O O . SER A 1 292 ? 172.578 123.903 37.943 1.00 22.43 292 SER A O 1
ATOM 2180 N N . GLU A 1 293 ? 174.005 125.613 37.551 1.00 17.91 293 GLU A N 1
ATOM 2181 C CA . GLU A 1 293 ? 174.345 125.864 38.953 1.00 19.15 293 GLU A CA 1
ATOM 2182 C C . GLU A 1 293 ? 174.902 124.606 39.621 1.00 19.84 293 GLU A C 1
ATOM 2183 O O . GLU A 1 293 ? 174.463 124.193 40.694 1.00 19.34 293 GLU A O 1
ATOM 2189 N N . THR A 1 294 ? 175.901 124.002 38.978 1.00 19.03 294 THR A N 1
ATOM 2190 C CA . THR A 1 294 ? 176.506 122.788 39.502 1.00 20.18 294 THR A CA 1
ATOM 2191 C C . THR A 1 294 ? 177.908 123.100 40.002 1.00 20.56 294 THR A C 1
ATOM 2192 O O . THR A 1 294 ? 178.738 123.585 39.218 1.00 20.47 294 THR A O 1
ATOM 2196 N N . PRO A 1 295 ? 178.217 122.860 41.279 1.00 20.02 295 PRO A N 1
ATOM 2197 C CA . PRO A 1 295 ? 179.557 123.194 41.790 1.00 19.92 295 PRO A CA 1
ATOM 2198 C C . PRO A 1 295 ? 180.656 122.465 41.031 1.00 19.25 295 PRO A C 1
ATOM 2199 O O . PRO A 1 295 ? 180.536 121.277 40.724 1.00 19.27 295 PRO 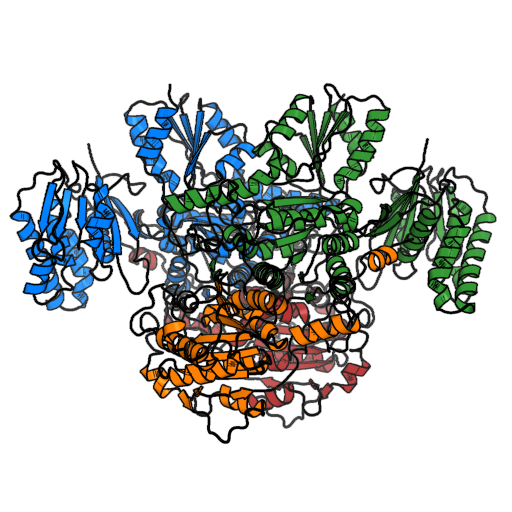A O 1
ATOM 2203 N N . CYS A 1 296 ? 181.738 123.188 40.733 1.00 18.88 296 CYS A N 1
ATOM 2204 C CA . CYS A 1 296 ? 182.947 122.536 40.240 1.00 20.27 296 CYS A CA 1
ATOM 2205 C C . CYS A 1 296 ? 184.152 123.445 40.451 1.00 19.61 296 CYS A C 1
ATOM 2206 O O . CYS A 1 296 ? 184.027 124.670 40.523 1.00 20.42 296 CYS A O 1
ATOM 2209 N N . LEU A 1 297 ? 185.320 122.823 40.549 1.00 18.95 297 LEU A N 1
ATOM 2210 C CA . LEU A 1 297 ? 186.568 123.535 40.787 1.00 18.28 297 LEU A CA 1
ATOM 2211 C C . LEU A 1 297 ? 187.583 123.147 39.724 1.00 19.48 297 LEU A C 1
ATOM 2212 O O . LEU A 1 297 ? 187.803 121.958 39.471 1.00 19.53 297 LEU A O 1
ATOM 2217 N N . VAL A 1 298 ? 188.184 124.150 39.089 1.00 18.16 298 VAL A N 1
ATOM 2218 C CA . VAL A 1 298 ? 189.278 123.946 38.149 1.00 18.25 298 VAL A CA 1
ATOM 2219 C C . VAL A 1 298 ? 190.470 124.742 38.657 1.00 18.16 298 VAL A C 1
ATOM 2220 O O . VAL A 1 298 ? 190.364 125.957 38.875 1.00 17.41 298 VAL A O 1
ATOM 2224 N N . VAL A 1 299 ? 191.597 124.070 38.855 1.00 17.73 299 VAL A N 1
ATOM 2225 C CA . VAL A 1 299 ? 192.854 124.756 39.133 1.00 16.34 299 VAL A CA 1
ATOM 2226 C C . VAL A 1 299 ? 193.620 124.860 37.824 1.00 18.23 299 VAL A C 1
ATOM 2227 O O . VAL A 1 299 ? 193.894 123.847 37.171 1.00 18.81 299 VAL A O 1
ATOM 2231 N N . ASP A 1 300 ? 193.938 126.080 37.423 1.00 18.24 300 ASP A N 1
ATOM 2232 C CA . ASP A 1 300 ? 194.729 126.327 36.226 1.00 17.08 300 ASP A CA 1
ATOM 2233 C C . ASP A 1 300 ? 196.120 126.761 36.671 1.00 17.19 300 ASP A C 1
ATOM 2234 O O . ASP A 1 300 ? 196.308 127.896 37.121 1.00 16.74 300 ASP A O 1
ATOM 2239 N N . VAL A 1 301 ? 197.097 125.869 36.519 1.00 17.80 301 VAL A N 1
ATOM 2240 C CA . VAL A 1 301 ? 198.491 126.215 36.783 1.00 16.55 301 VAL A CA 1
ATOM 2241 C C . VAL A 1 301 ? 199.014 126.895 35.521 1.00 16.49 301 VAL A C 1
ATOM 2242 O O . VAL A 1 301 ? 199.397 126.232 34.555 1.00 17.35 301 VAL A O 1
ATOM 2246 N N . GLN A 1 302 ? 198.995 128.226 35.522 1.00 16.36 302 GLN A N 1
ATOM 2247 C CA . GLN A 1 302 ? 199.281 129.000 34.318 1.00 18.75 302 GLN A CA 1
ATOM 2248 C C . GLN A 1 302 ? 200.717 128.793 33.857 1.00 19.13 302 GLN A C 1
ATOM 2249 O O . GLN A 1 302 ? 201.641 128.700 34.669 1.00 18.02 302 GLN A O 1
ATOM 2255 N N . ARG A 1 303 ? 200.901 128.762 32.539 1.00 18.75 303 ARG A N 1
ATOM 2256 C CA . ARG A 1 303 ? 202.202 128.617 31.902 1.00 18.92 303 ARG A CA 1
ATOM 2257 C C . ARG A 1 303 ? 202.315 129.659 30.792 1.00 18.66 303 ARG A C 1
ATOM 2258 O O . ARG A 1 303 ? 201.398 130.455 30.558 1.00 19.69 303 ARG A O 1
ATOM 2266 N N . GLY A 1 304 ? 203.445 129.649 30.095 1.00 20.06 304 GLY A N 1
ATOM 2267 C CA . GLY A 1 304 ? 203.645 130.595 29.009 1.00 19.17 304 GLY A CA 1
ATOM 2268 C C . GLY A 1 304 ? 202.703 130.312 27.851 1.00 19.80 304 GLY A C 1
ATOM 2269 O O . GLY A 1 304 ? 202.599 129.174 27.376 1.00 19.15 304 GLY A O 1
ATOM 2270 N N . GLY A 1 305 ? 201.989 131.343 27.414 1.00 18.51 305 GLY A N 1
ATOM 2271 C CA . GLY A 1 305 ? 201.185 131.271 26.218 1.00 19.91 305 GLY A CA 1
ATOM 2272 C C . GLY A 1 305 ? 201.668 132.316 25.235 1.00 19.84 305 GLY A C 1
ATOM 2273 O O . GLY A 1 305 ? 202.700 132.951 25.457 1.00 19.63 305 GLY A O 1
ATOM 2274 N N . PRO A 1 306 ? 200.918 132.552 24.148 1.00 20.90 306 PRO A N 1
ATOM 2275 C CA . PRO A 1 306 ? 199.662 131.877 23.783 1.00 19.31 306 PRO A CA 1
ATOM 2276 C C . PRO A 1 306 ? 199.904 130.513 23.143 1.00 20.11 306 PRO A C 1
ATOM 2277 O O . PRO A 1 306 ? 201.062 130.140 22.926 1.00 20.19 306 PRO A O 1
ATOM 2281 N N . SER A 1 307 ? 198.820 129.796 22.841 1.00 19.33 307 SER A N 1
ATOM 2282 C CA . SER A 1 307 ? 198.883 128.485 22.204 1.00 19.35 307 SER A CA 1
ATOM 2283 C C . SER A 1 307 ? 199.783 127.545 23.003 1.00 20.57 307 SER A C 1
ATOM 2284 O O . SER A 1 307 ? 199.755 127.563 24.240 1.00 19.65 307 SER A O 1
ATOM 2287 N N . THR A 1 308 ? 200.560 126.699 22.323 1.00 19.66 308 THR A N 1
ATOM 2288 C CA . THR A 1 308 ? 201.467 125.812 23.048 1.00 20.70 308 THR A CA 1
ATOM 2289 C C . THR A 1 308 ? 202.460 126.618 23.883 1.00 20.88 308 THR A C 1
ATOM 2290 O O . THR A 1 308 ? 202.735 126.274 25.038 1.00 20.45 308 THR A O 1
ATOM 2294 N N . GLY A 1 309 ? 202.987 127.704 23.324 1.00 18.41 309 GLY A N 1
ATOM 2295 C CA . GLY A 1 309 ? 203.586 128.744 24.151 1.00 18.02 309 GLY A CA 1
ATOM 2296 C C . GLY A 1 309 ? 204.936 128.363 24.724 1.00 19.52 309 GLY A C 1
ATOM 2297 O O . GLY A 1 309 ? 205.846 127.929 24.006 1.00 20.30 309 GLY A O 1
ATOM 2298 N N . LEU A 1 310 ? 205.068 128.534 26.043 1.00 18.82 310 LEU A N 1
ATOM 2299 C CA . LEU A 1 310 ? 206.304 128.260 26.780 1.00 20.26 310 LEU A CA 1
ATOM 2300 C C . LEU A 1 310 ? 205.904 127.449 28.005 1.00 20.09 310 LEU A C 1
ATOM 2301 O O . LEU A 1 310 ? 205.689 128.004 29.094 1.00 18.88 310 LEU A O 1
ATOM 2306 N N . PRO A 1 311 ? 205.785 126.128 27.858 1.00 20.95 311 PRO A N 1
ATOM 2307 C CA . PRO A 1 311 ? 205.163 125.321 28.925 1.00 22.64 311 PRO A CA 1
ATOM 2308 C C . PRO A 1 311 ? 205.890 125.378 30.256 1.00 22.21 311 PRO A C 1
ATOM 2309 O O . PRO A 1 311 ? 205.251 125.234 31.306 1.00 21.05 311 PRO A O 1
ATOM 2313 N N . THR A 1 312 ? 207.206 125.582 30.249 1.00 21.70 312 THR A N 1
ATOM 2314 C CA . THR A 1 312 ? 208.006 125.512 31.463 1.00 22.91 312 THR A CA 1
ATOM 2315 C C . THR A 1 312 ? 208.329 126.878 32.048 1.00 24.01 312 THR A C 1
ATOM 2316 O O . THR A 1 312 ? 209.069 126.949 33.035 1.00 23.04 312 THR A O 1
ATOM 2320 N N . LYS A 1 313 ? 207.819 127.960 31.465 1.00 19.48 313 LYS A N 1
ATOM 2321 C CA . LYS A 1 313 ? 208.217 129.296 31.873 1.00 19.35 313 LYS A CA 1
ATOM 2322 C C . LYS A 1 313 ? 207.146 129.951 32.744 1.00 20.19 313 LYS A C 1
ATOM 2323 O O . LYS A 1 313 ? 206.056 129.410 32.960 1.00 22.80 313 LYS A O 1
ATOM 2329 N N . HIS A 1 314 ? 207.458 131.153 33.224 1.00 18.38 314 HIS A N 1
ATOM 2330 C CA . HIS A 1 314 ? 206.618 131.864 34.179 1.00 20.33 314 HIS A CA 1
ATOM 2331 C C . HIS A 1 314 ? 205.728 132.875 33.470 1.00 18.51 314 HIS A C 1
ATOM 2332 O O . HIS A 1 314 ? 206.221 133.728 32.726 1.00 19.58 314 HIS A O 1
ATOM 2339 N N . GLU A 1 315 ? 204.430 132.819 33.753 1.00 17.23 315 GLU A N 1
ATOM 2340 C CA . GLU A 1 315 ? 203.488 133.748 33.142 1.00 18.93 315 GLU A CA 1
ATOM 2341 C C . GLU A 1 315 ? 202.165 133.667 33.887 1.00 18.17 315 GLU A C 1
ATOM 2342 O O . GLU A 1 315 ? 201.769 132.586 34.337 1.00 17.60 315 GLU A O 1
ATOM 2348 N N . GLN A 1 316 ? 201.491 134.804 34.017 1.00 17.88 316 GLN A N 1
ATOM 2349 C CA . GLN A 1 316 ? 200.145 134.863 34.593 1.00 16.22 316 GLN A CA 1
ATOM 2350 C C . GLN A 1 316 ? 199.217 135.533 33.579 1.00 18.50 316 GLN A C 1
ATOM 2351 O O . GLN A 1 316 ? 198.746 136.655 33.786 1.00 17.26 316 GLN A O 1
ATOM 2357 N N . SER A 1 317 ? 198.934 134.828 32.479 1.00 16.13 317 SER A N 1
ATOM 2358 C CA . SER A 1 317 ? 198.232 135.419 31.345 1.00 17.14 317 SER A CA 1
ATOM 2359 C C . SER A 1 317 ? 196.909 134.726 31.026 1.00 19.45 317 SER A C 1
ATOM 2360 O O . SER A 1 317 ? 196.395 134.869 29.908 1.00 18.76 317 SER A O 1
ATOM 2363 N N . ASP A 1 318 ? 196.337 133.981 31.972 1.00 19.47 318 ASP A N 1
ATOM 2364 C CA . ASP A 1 318 ? 195.052 133.317 31.762 1.00 17.03 318 ASP A CA 1
ATOM 2365 C C . ASP A 1 318 ? 193.898 134.040 32.449 1.00 17.90 318 ASP A C 1
ATOM 2366 O O . ASP A 1 318 ? 192.820 133.455 32.617 1.00 18.18 318 ASP A O 1
ATOM 2371 N N . LEU A 1 319 ? 194.095 135.296 32.855 1.00 19.19 319 LEU A N 1
ATOM 2372 C CA . LEU A 1 319 ? 193.030 136.010 33.556 1.00 17.37 319 LEU A CA 1
ATOM 2373 C C . LEU A 1 319 ? 191.873 136.344 32.618 1.00 18.18 319 LEU A C 1
ATOM 2374 O O . LEU A 1 319 ? 190.704 136.213 32.996 1.00 20.18 319 LEU A O 1
ATOM 2379 N N . PHE A 1 320 ? 192.179 136.759 31.387 1.00 18.62 320 PHE A N 1
ATOM 2380 C CA . PHE A 1 320 ? 191.131 137.020 30.404 1.00 18.98 320 PHE A CA 1
ATOM 2381 C C . PHE A 1 320 ? 190.288 135.771 30.159 1.00 18.73 320 PHE A C 1
ATOM 2382 O O . PHE A 1 320 ? 189.054 135.830 30.148 1.00 20.29 320 PHE A O 1
ATOM 2390 N N . LEU A 1 321 ? 190.946 134.628 29.950 1.00 19.65 321 LEU A N 1
ATOM 2391 C CA . LEU A 1 321 ? 190.233 133.382 29.690 1.00 18.04 321 LEU A CA 1
ATOM 2392 C C . LEU A 1 321 ? 189.414 132.933 30.899 1.00 19.74 321 LEU A C 1
ATOM 2393 O O . LEU A 1 321 ? 188.281 132.466 30.741 1.00 17.10 321 LEU A O 1
ATOM 2398 N N . ALA A 1 322 ? 189.970 133.044 32.111 1.00 19.05 322 ALA A N 1
ATOM 2399 C CA . ALA A 1 322 ? 189.240 132.585 33.293 1.00 17.87 322 ALA A CA 1
ATOM 2400 C C . ALA A 1 322 ? 187.960 133.386 33.500 1.00 19.37 322 ALA A C 1
ATOM 2401 O O . ALA A 1 322 ? 186.936 132.839 33.932 1.00 18.13 322 ALA A O 1
ATOM 2403 N N . ILE A 1 323 ? 187.997 134.682 33.211 1.00 18.51 323 ILE A N 1
ATOM 2404 C CA . ILE A 1 323 ? 186.841 135.531 33.472 1.00 19.53 323 ILE A CA 1
ATOM 2405 C C . ILE A 1 323 ? 185.878 135.558 32.292 1.00 17.96 323 ILE A C 1
ATOM 2406 O O . ILE A 1 323 ? 184.662 135.491 32.485 1.00 20.12 323 ILE A O 1
ATOM 2411 N N . HIS A 1 324 ? 186.390 135.638 31.061 1.00 19.05 324 HIS A N 1
ATOM 2412 C CA . HIS A 1 324 ? 185.560 135.872 29.881 1.00 18.52 324 HIS A CA 1
ATOM 2413 C C . HIS A 1 324 ? 185.531 134.693 28.906 1.00 21.63 324 HIS A C 1
ATOM 2414 O O . HIS A 1 324 ? 185.082 134.857 27.764 1.00 22.68 324 HIS A O 1
ATOM 2421 N N . GLY A 1 325 ? 185.978 133.511 29.321 1.00 18.67 325 GLY A N 1
ATOM 2422 C CA . GLY A 1 325 ? 186.099 132.380 28.417 1.00 19.16 325 GLY A CA 1
ATOM 2423 C C . GLY A 1 325 ? 184.801 131.690 28.020 1.00 23.23 325 GLY A C 1
ATOM 2424 O O . GLY A 1 325 ? 184.840 130.788 27.179 1.00 25.54 325 GLY A O 1
ATOM 2425 N N . GLY A 1 326 ? 183.662 132.078 28.574 1.00 20.08 326 GLY A N 1
ATOM 2426 C CA . GLY A 1 326 ? 182.406 131.420 28.281 1.00 21.09 326 GLY A CA 1
ATOM 2427 C C . GLY A 1 326 ? 181.607 132.201 27.255 1.00 20.73 326 GLY A C 1
ATOM 2428 O O . GLY A 1 326 ? 181.657 133.426 27.217 1.00 21.67 326 GLY A O 1
ATOM 2429 N N . HIS A 1 327 ? 180.892 131.475 26.399 1.00 20.43 327 HIS A N 1
ATOM 2430 C CA . HIS A 1 327 ? 179.980 132.132 25.470 1.00 18.64 327 HIS A CA 1
ATOM 2431 C C . HIS A 1 327 ? 178.740 132.603 26.215 1.00 19.69 327 HIS A C 1
ATOM 2432 O O . HIS A 1 327 ? 178.359 132.043 27.248 1.00 19.62 327 HIS A O 1
ATOM 2439 N N . GLY A 1 328 ? 178.095 133.634 25.674 1.00 19.58 328 GLY A N 1
ATOM 2440 C CA . GLY A 1 328 ? 177.012 134.253 26.407 1.00 18.73 328 GLY A CA 1
ATOM 2441 C C . GLY A 1 328 ? 177.554 135.016 27.609 1.00 20.19 328 GLY A C 1
ATOM 2442 O O . GLY A 1 328 ? 178.758 135.266 27.748 1.00 19.78 328 GLY A O 1
ATOM 2443 N N . ASP A 1 329 ? 176.623 135.414 28.473 1.00 18.16 329 ASP A N 1
ATOM 2444 C CA . ASP A 1 329 ? 176.949 136.004 29.771 1.00 19.72 329 ASP A CA 1
ATOM 2445 C C . ASP A 1 329 ? 177.097 134.847 30.753 1.00 21.13 329 ASP A C 1
ATOM 2446 O O . ASP A 1 329 ? 176.103 134.303 31.247 1.00 19.25 329 ASP A O 1
ATOM 2451 N N . SER A 1 330 ? 178.347 134.466 31.033 1.00 19.28 330 SER A N 1
ATOM 2452 C CA . SER A 1 330 ? 178.670 133.174 31.645 1.00 19.29 330 SER A CA 1
ATOM 2453 C C . SER A 1 330 ? 179.784 133.344 32.678 1.00 21.12 330 SER A C 1
ATOM 2454 O O . SER A 1 330 ? 180.928 132.926 32.461 1.00 19.97 330 SER A O 1
ATOM 2457 N N . PRO A 1 331 ? 179.470 133.924 33.835 1.00 20.66 331 PRO A N 1
ATOM 2458 C CA . PRO A 1 331 ? 180.519 134.291 34.792 1.00 18.83 331 PRO A CA 1
ATOM 2459 C C . PRO A 1 331 ? 181.057 133.118 35.604 1.00 18.58 331 PRO A C 1
ATOM 2460 O O . PRO A 1 331 ? 180.363 132.138 35.882 1.00 17.22 331 PRO A O 1
ATOM 2464 N N . ARG A 1 332 ? 182.332 133.235 35.971 1.00 19.03 332 ARG A N 1
ATOM 2465 C CA . ARG A 1 332 ? 183.016 132.313 36.866 1.00 17.52 332 ARG A CA 1
ATOM 2466 C C . ARG A 1 332 ? 183.470 133.063 38.115 1.00 17.59 332 ARG A C 1
ATOM 2467 O O . ARG A 1 332 ? 183.620 134.288 38.111 1.00 18.40 332 ARG A O 1
ATOM 2475 N N . ILE A 1 333 ? 183.667 132.320 39.199 1.00 18.44 333 ILE A N 1
ATOM 2476 C CA . ILE A 1 333 ? 184.370 132.828 40.373 1.00 17.63 333 ILE A CA 1
ATOM 2477 C C . ILE A 1 333 ? 185.839 132.475 40.202 1.00 17.47 333 ILE A C 1
ATOM 2478 O O . ILE A 1 333 ? 186.170 131.316 39.928 1.00 17.91 333 ILE A O 1
ATOM 2483 N N . VAL A 1 334 ? 186.722 133.467 40.321 1.00 16.40 334 VAL A N 1
ATOM 2484 C CA . VAL A 1 334 ? 188.133 133.278 39.979 1.00 19.48 334 VAL A CA 1
ATOM 2485 C C . VAL A 1 334 ? 188.992 133.713 41.161 1.00 16.94 334 VAL A C 1
ATOM 2486 O O . VAL A 1 334 ? 188.868 134.847 41.640 1.00 16.67 334 VAL A O 1
ATOM 2490 N N . LEU A 1 335 ? 189.839 132.806 41.643 1.00 17.19 335 LEU A N 1
ATOM 2491 C CA . LEU A 1 335 ? 190.827 133.100 42.674 1.00 17.89 335 LEU A CA 1
ATOM 2492 C C . LEU A 1 335 ? 192.222 132.921 42.090 1.00 17.72 335 LEU A C 1
ATOM 2493 O O . LEU A 1 335 ? 192.400 132.292 41.045 1.00 16.98 335 LEU A O 1
ATOM 2498 N N . SER A 1 336 ? 193.220 133.458 42.782 1.00 16.55 336 SER A N 1
ATOM 2499 C CA . SER A 1 336 ? 194.602 133.211 42.385 1.00 18.77 336 SER A CA 1
ATOM 2500 C C . SER A 1 336 ? 195.488 133.209 43.619 1.00 18.91 336 SER A C 1
ATOM 2501 O O . SER A 1 336 ? 195.338 134.058 44.500 1.00 17.55 336 SER A O 1
ATOM 2504 N N . VAL A 1 337 ? 196.423 132.247 43.663 1.00 20.03 337 VAL A N 1
ATOM 2505 C CA . VAL A 1 337 ? 197.249 131.973 44.831 1.00 18.44 337 VAL A CA 1
ATOM 2506 C C . VAL A 1 337 ? 198.567 132.728 44.731 1.00 17.98 337 VAL A C 1
ATOM 2507 O O . VAL A 1 337 ? 199.099 132.977 43.643 1.00 17.72 337 VAL A O 1
ATOM 2511 N N . GLU A 1 338 ? 199.109 133.080 45.895 1.00 19.40 338 GLU A N 1
ATOM 2512 C CA . GLU A 1 338 ? 200.407 133.735 45.999 1.00 19.15 338 GLU A CA 1
ATOM 2513 C C . GLU A 1 338 ? 201.545 132.753 46.260 1.00 18.85 338 GLU A C 1
ATOM 2514 O O . GLU A 1 338 ? 202.602 132.845 45.628 1.00 18.80 338 GLU A O 1
ATOM 2520 N N . ASP A 1 339 ? 201.355 131.815 47.183 1.00 21.10 339 ASP A N 1
ATOM 2521 C CA . ASP A 1 339 ? 202.460 131.019 47.707 1.00 20.93 339 ASP A CA 1
ATOM 2522 C C . ASP A 1 339 ? 201.964 129.605 47.995 1.00 21.22 339 ASP A C 1
ATOM 2523 O O . ASP A 1 339 ? 200.813 129.258 47.710 1.00 20.70 339 ASP A O 1
ATOM 2528 N N . VAL A 1 340 ? 202.840 128.796 48.594 1.00 19.79 340 VAL A N 1
ATOM 2529 C CA . VAL A 1 340 ? 202.497 127.409 48.887 1.00 20.38 340 VAL A CA 1
ATOM 2530 C C . VAL A 1 340 ? 201.385 127.338 49.931 1.00 19.12 340 VAL A C 1
ATOM 2531 O O . VAL A 1 340 ? 200.501 126.473 49.854 1.00 18.88 340 VAL A O 1
ATOM 2535 N N . LYS A 1 341 ? 201.396 128.251 50.910 1.00 17.93 341 LYS A N 1
ATOM 2536 C CA . LYS A 1 341 ? 200.313 128.300 51.889 1.00 22.15 341 LYS A CA 1
ATOM 2537 C C . LYS A 1 341 ? 198.963 128.453 51.202 1.00 20.76 341 LYS A C 1
ATOM 2538 O O . LYS A 1 341 ? 198.010 127.731 51.515 1.00 20.46 341 LYS A O 1
ATOM 2544 N N . ASP A 1 342 ? 198.872 129.395 50.257 1.00 20.62 342 ASP A N 1
ATOM 2545 C CA . ASP A 1 342 ? 197.628 129.607 49.523 1.00 20.34 342 ASP A CA 1
ATOM 2546 C C . ASP A 1 342 ? 197.225 128.362 48.747 1.00 19.34 342 ASP A C 1
ATOM 2547 O O . ASP A 1 342 ? 196.034 128.047 48.643 1.00 18.97 342 ASP A O 1
ATOM 2552 N N . CYS A 1 343 ? 198.201 127.659 48.166 1.00 19.73 343 CYS A N 1
ATOM 2553 C CA . CYS A 1 343 ? 197.888 126.459 47.397 1.00 19.74 343 CYS A CA 1
ATOM 2554 C C . CYS A 1 343 ? 197.086 125.466 48.224 1.00 19.25 343 CYS A C 1
ATOM 2555 O O . CYS A 1 343 ? 196.212 124.777 47.688 1.00 19.22 343 CYS A O 1
ATOM 2558 N N . ILE A 1 344 ? 197.343 125.399 49.529 1.00 19.57 344 ILE A N 1
ATOM 2559 C CA . ILE A 1 344 ? 196.502 124.593 50.411 1.00 19.09 344 ILE A CA 1
ATOM 2560 C C . ILE A 1 344 ? 195.192 125.306 50.711 1.00 19.72 344 ILE A C 1
ATOM 2561 O O . ILE A 1 344 ? 194.106 124.815 50.382 1.00 20.02 344 ILE A O 1
ATOM 2566 N N . SER A 1 345 ? 195.277 126.475 51.352 1.00 20.19 345 SER A N 1
ATOM 2567 C CA . SER A 1 345 ? 194.083 127.073 51.939 1.00 20.32 345 SER A CA 1
ATOM 2568 C C . SER A 1 345 ? 193.142 127.617 50.873 1.00 20.29 345 SER A C 1
ATOM 2569 O O . SER A 1 345 ? 191.927 127.649 51.084 1.00 18.71 345 SER A O 1
ATOM 2572 N N . MET A 1 346 ? 193.672 128.059 49.733 1.00 19.29 346 MET A N 1
ATOM 2573 C CA . MET A 1 346 ? 192.795 128.600 48.706 1.00 18.13 346 MET A CA 1
ATOM 2574 C C . MET A 1 346 ? 192.200 127.524 47.813 1.00 19.11 346 MET A C 1
ATOM 2575 O O . MET A 1 346 ? 191.195 127.782 47.135 1.00 18.54 346 MET A O 1
ATOM 2580 N N . THR A 1 347 ? 192.786 126.327 47.784 1.00 18.32 347 THR A N 1
ATOM 2581 C CA . THR A 1 347 ? 192.077 125.222 47.156 1.00 18.71 347 THR A CA 1
ATOM 2582 C C . THR A 1 347 ? 190.919 124.776 48.043 1.00 21.22 347 THR A C 1
ATOM 2583 O O . THR A 1 347 ? 189.837 124.446 47.542 1.00 19.07 347 THR A O 1
ATOM 2587 N N . VAL A 1 348 ? 191.117 124.805 49.367 1.00 20.23 348 VAL A N 1
ATOM 2588 C CA . VAL A 1 348 ? 189.995 124.644 50.293 1.00 19.24 348 VAL A CA 1
ATOM 2589 C C . VAL A 1 348 ? 188.958 125.739 50.061 1.00 20.50 348 VAL A C 1
ATOM 2590 O O . VAL A 1 348 ? 187.754 125.467 49.990 1.00 20.24 348 VAL A O 1
ATOM 2594 N N . ASP A 1 349 ? 189.409 126.999 49.974 1.00 20.09 349 ASP A N 1
ATOM 2595 C CA . ASP A 1 349 ? 188.495 128.092 49.641 1.00 19.28 349 ASP A CA 1
ATOM 2596 C C . ASP A 1 349 ? 187.746 127.794 48.351 1.00 21.14 349 ASP A C 1
ATOM 2597 O O . ASP A 1 349 ? 186.522 127.969 48.270 1.00 21.50 349 ASP A O 1
ATOM 2602 N N . GLY A 1 350 ? 188.473 127.330 47.329 1.00 19.90 350 GLY A N 1
ATOM 2603 C CA . GLY A 1 350 ? 187.856 127.089 46.033 1.00 19.79 350 GLY A CA 1
ATOM 2604 C C . GLY A 1 350 ? 186.733 126.070 46.097 1.00 20.17 350 GLY A C 1
ATOM 2605 O O . GLY A 1 350 ? 185.657 126.282 45.536 1.00 19.02 350 GLY A O 1
ATOM 2606 N N . LEU A 1 351 ? 186.968 124.949 46.785 1.00 20.80 351 LEU A N 1
ATOM 2607 C CA . LEU A 1 351 ? 185.906 123.958 46.948 1.00 21.41 351 LEU A CA 1
ATOM 2608 C C . LEU A 1 351 ? 184.756 124.512 47.785 1.00 20.68 351 LEU A C 1
ATOM 2609 O O . LEU A 1 351 ? 183.585 124.266 47.474 1.00 21.62 351 LEU A O 1
ATOM 2614 N N . ASN A 1 352 ? 185.073 125.267 48.845 1.00 20.36 352 ASN A N 1
ATOM 2615 C CA . ASN A 1 352 ? 184.035 125.834 49.701 1.00 21.47 352 ASN A CA 1
ATOM 2616 C C . ASN A 1 352 ? 183.143 126.795 48.929 1.00 20.81 352 ASN A C 1
ATOM 2617 O O . ASN A 1 352 ? 181.917 126.792 49.100 1.00 21.31 352 ASN A O 1
ATOM 2622 N N . LEU A 1 353 ? 183.747 127.648 48.096 1.00 19.95 353 LEU A N 1
ATOM 2623 C CA . LEU A 1 353 ? 182.973 128.613 47.324 1.00 19.62 353 LEU A CA 1
ATOM 2624 C C . LEU A 1 353 ? 182.179 127.936 46.215 1.00 20.62 353 LEU A C 1
ATOM 2625 O O . LEU A 1 353 ? 181.066 128.369 45.904 1.00 20.24 353 LEU A O 1
ATOM 2630 N N . ALA A 1 354 ? 182.721 126.880 45.607 1.00 19.73 354 ALA A N 1
ATOM 2631 C CA . ALA A 1 354 ? 181.929 126.124 44.640 1.00 20.57 354 ALA A CA 1
ATOM 2632 C C . ALA A 1 354 ? 180.710 125.496 45.309 1.00 22.62 354 ALA A C 1
ATOM 2633 O O . ALA A 1 354 ? 179.612 125.484 44.735 1.00 19.50 354 ALA A O 1
ATOM 2635 N N . GLU A 1 355 ? 180.889 124.975 46.529 1.00 22.45 355 GLU A N 1
ATOM 2636 C CA . GLU A 1 355 ? 179.771 124.430 47.297 1.00 21.93 355 GLU A CA 1
ATOM 2637 C C . GLU A 1 355 ? 178.754 125.510 47.634 1.00 20.98 355 GLU A C 1
ATOM 2638 O O . GLU A 1 355 ? 177.552 125.332 47.432 1.00 21.65 355 GLU A O 1
ATOM 2644 N N . LYS A 1 356 ? 179.225 126.631 48.184 1.00 21.80 356 LYS A N 1
ATOM 2645 C CA . LYS A 1 356 ? 178.319 127.632 48.732 1.00 20.82 356 LYS A CA 1
ATOM 2646 C C . LYS A 1 356 ? 177.519 128.323 47.640 1.00 22.18 356 LYS A C 1
ATOM 2647 O O . LYS A 1 356 ? 176.352 128.679 47.851 1.00 21.29 356 LYS A O 1
ATOM 2653 N N . TYR A 1 357 ? 178.133 128.546 46.480 1.00 20.60 357 TYR A N 1
ATOM 2654 C CA . TYR A 1 357 ? 177.522 129.342 45.428 1.00 21.65 357 TYR A CA 1
ATOM 2655 C C . TYR A 1 357 ? 177.134 128.525 44.206 1.00 20.38 357 TYR A C 1
ATOM 2656 O O . TYR A 1 357 ? 176.650 129.105 43.227 1.00 20.31 357 TYR A O 1
ATOM 2665 N N . GLN A 1 358 ? 177.304 127.202 44.247 1.00 19.39 358 GLN A N 1
ATOM 2666 C CA . GLN A 1 358 ? 176.851 126.300 43.189 1.00 19.50 358 GLN A CA 1
ATOM 2667 C C . GLN A 1 358 ? 177.253 126.834 41.817 1.00 20.51 358 GLN A C 1
ATOM 2668 O O . GLN A 1 358 ? 176.421 127.131 40.957 1.00 18.16 358 GLN A O 1
ATOM 2674 N N . ALA A 1 359 ? 178.561 126.974 41.638 1.00 20.17 359 ALA A N 1
ATOM 2675 C CA . ALA A 1 359 ? 179.094 127.741 40.527 1.00 17.65 359 ALA A CA 1
ATOM 2676 C C . ALA A 1 359 ? 180.469 127.203 40.172 1.00 20.03 359 ALA A C 1
ATOM 2677 O O . ALA A 1 359 ? 181.124 126.557 41.004 1.00 18.54 359 ALA A O 1
ATOM 2679 N N . PRO A 1 360 ? 180.935 127.447 38.944 1.00 18.56 360 PRO A N 1
ATOM 2680 C CA . PRO A 1 360 ? 182.309 127.080 38.591 1.00 16.40 360 PRO A CA 1
ATOM 2681 C C . PRO A 1 360 ? 183.292 128.050 39.224 1.00 19.86 360 PRO A C 1
ATOM 2682 O O . PRO A 1 360 ? 183.123 129.271 39.144 1.00 17.04 360 PRO A O 1
ATOM 2686 N N . VAL A 1 361 ? 184.310 127.494 39.876 1.00 18.58 361 VAL A N 1
ATOM 2687 C CA . VAL A 1 361 ? 185.388 128.267 40.475 1.00 17.58 361 VAL A CA 1
ATOM 2688 C C . VAL A 1 361 ? 186.683 127.891 39.770 1.00 17.47 361 VAL A C 1
ATOM 2689 O O . VAL A 1 361 ? 186.952 126.703 39.549 1.00 18.19 361 VAL A O 1
ATOM 2693 N N . ILE A 1 362 ? 187.469 128.899 39.404 1.00 16.59 362 ILE A N 1
ATOM 2694 C CA . ILE A 1 362 ? 188.798 128.709 38.835 1.00 14.88 362 ILE A CA 1
ATOM 2695 C C . ILE A 1 362 ? 189.820 129.287 39.805 1.00 17.13 362 ILE A C 1
ATOM 2696 O O . ILE A 1 362 ? 189.674 130.428 40.259 1.00 17.68 362 ILE A O 1
ATOM 2701 N N . VAL A 1 363 ? 190.840 128.500 40.133 1.00 18.04 363 VAL A N 1
ATOM 2702 C CA . VAL A 1 363 ? 191.968 128.958 40.937 1.00 16.87 363 VAL A CA 1
ATOM 2703 C C . VAL A 1 363 ? 193.182 129.022 40.020 1.00 17.12 363 VAL A C 1
ATOM 2704 O O . VAL A 1 363 ? 193.573 128.010 39.424 1.00 19.07 363 VAL A O 1
ATOM 2708 N N . LEU A 1 364 ? 193.765 130.210 39.895 1.00 17.44 364 LEU A N 1
ATOM 2709 C CA . LEU A 1 364 ? 194.912 130.438 39.024 1.00 18.40 364 LEU A CA 1
ATOM 2710 C C . LEU A 1 364 ? 196.203 130.319 39.829 1.00 19.11 364 LEU A C 1
ATOM 2711 O O . LEU A 1 364 ? 196.461 131.128 40.725 1.00 17.98 364 LEU A O 1
ATOM 2716 N N . SER A 1 365 ? 197.019 129.317 39.500 1.00 18.31 365 SER A N 1
ATOM 2717 C CA . SER A 1 365 ? 198.359 129.189 40.044 1.00 20.34 365 SER A CA 1
ATOM 2718 C C . SER A 1 365 ? 199.340 129.489 38.905 1.00 19.31 365 SER A C 1
ATOM 2719 O O . SER A 1 365 ? 198.955 130.072 37.883 1.00 20.27 365 SER A O 1
ATOM 2722 N N . ASP A 1 366 ? 200.603 129.108 39.073 1.00 20.29 366 ASP A N 1
ATOM 2723 C CA . ASP A 1 366 ? 201.558 129.317 37.994 1.00 17.98 366 ASP A CA 1
ATOM 2724 C C . ASP A 1 366 ? 202.673 128.284 38.100 1.00 19.67 366 ASP A C 1
ATOM 2725 O O . ASP A 1 366 ? 202.820 127.594 39.114 1.00 17.55 366 ASP A O 1
ATOM 2730 N N . GLY A 1 367 ? 203.452 128.183 37.018 1.00 19.44 367 GLY A N 1
ATOM 2731 C CA . GLY A 1 367 ? 204.451 127.141 36.862 1.00 20.10 367 GLY A CA 1
ATOM 2732 C C . GLY A 1 367 ? 205.679 127.291 37.737 1.00 21.47 367 GLY A C 1
ATOM 2733 O O . GLY A 1 367 ? 206.376 126.298 37.978 1.00 22.42 367 GLY A O 1
ATOM 2734 N N . SER A 1 368 ? 205.979 128.504 38.204 1.00 20.98 368 SER A N 1
ATOM 2735 C CA . SER A 1 368 ? 207.071 128.651 39.163 1.00 22.10 368 SER A CA 1
ATOM 2736 C C . SER A 1 368 ? 206.649 128.133 40.531 1.00 20.92 368 SER A C 1
ATOM 2737 O O . SER A 1 368 ? 207.339 127.307 41.138 1.00 19.46 368 SER A O 1
ATOM 2740 N N . LEU A 1 369 ? 205.496 128.598 41.016 1.00 20.43 369 LEU A N 1
ATOM 2741 C CA . LEU A 1 369 ? 204.956 128.138 42.291 1.00 21.23 369 LEU A CA 1
ATOM 2742 C C . LEU A 1 369 ? 204.739 126.626 42.291 1.00 21.99 369 LEU A C 1
ATOM 2743 O O . LEU A 1 369 ? 204.953 125.958 43.311 1.00 20.72 369 LEU A O 1
ATOM 2748 N N . ALA A 1 370 ? 204.333 126.069 41.148 1.00 20.02 370 ALA A N 1
ATOM 2749 C CA . ALA A 1 370 ? 204.085 124.633 41.046 1.00 20.60 370 ALA A CA 1
ATOM 2750 C C . ALA A 1 370 ? 205.287 123.806 41.495 1.00 22.68 370 ALA A C 1
ATOM 2751 O O . ALA A 1 370 ? 205.125 122.740 42.100 1.00 23.14 370 ALA A O 1
ATOM 2753 N N . PHE A 1 371 ? 206.500 124.265 41.188 1.00 21.72 371 PHE A N 1
ATOM 2754 C CA . PHE A 1 371 ? 207.710 123.523 41.520 1.00 22.41 371 PHE A CA 1
ATOM 2755 C C . PHE A 1 371 ? 208.538 124.160 42.622 1.00 23.72 371 PHE A C 1
ATOM 2756 O O . PHE A 1 371 ? 209.515 123.552 43.071 1.00 24.81 371 PHE A O 1
ATOM 2764 N N . SER A 1 372 ? 208.180 125.357 43.067 1.00 22.30 372 SER A N 1
ATOM 2765 C CA . SER A 1 372 ? 208.836 125.955 44.219 1.00 21.22 372 SER A CA 1
ATOM 2766 C C . SER A 1 372 ? 208.389 125.249 45.491 1.00 20.94 372 SER A C 1
ATOM 2767 O O . SER A 1 372 ? 207.229 124.849 45.618 1.00 20.23 372 SER A O 1
ATOM 2770 N N . THR A 1 373 ? 209.309 125.091 46.439 1.00 18.01 373 THR A N 1
ATOM 2771 C CA . THR A 1 373 ? 208.957 124.589 47.757 1.00 19.43 373 THR A CA 1
ATOM 2772 C C . THR A 1 373 ? 209.191 125.667 48.807 1.00 21.90 373 THR A C 1
ATOM 2773 O O . THR A 1 373 ? 210.030 126.558 48.640 1.00 20.92 373 THR A O 1
ATOM 2777 N N . GLN A 1 374 ? 208.431 125.576 49.896 1.00 20.91 374 GLN A N 1
ATOM 2778 C CA . GLN A 1 374 ? 208.535 126.506 51.009 1.00 20.24 374 GLN A CA 1
ATOM 2779 C C . GLN A 1 374 ? 208.355 125.750 52.310 1.00 21.11 374 GLN A C 1
ATOM 2780 O O . GLN A 1 374 ? 207.650 124.740 52.359 1.00 20.19 374 GLN A O 1
ATOM 2786 N N . THR A 1 375 ? 208.995 126.247 53.367 1.00 21.17 375 THR A N 1
ATOM 2787 C CA . THR A 1 375 ? 208.536 125.912 54.706 1.00 20.06 375 THR A CA 1
ATOM 2788 C C . THR A 1 375 ? 207.217 126.625 54.952 1.00 19.67 375 THR A C 1
ATOM 2789 O O . THR A 1 375 ? 207.110 127.840 54.754 1.00 18.87 375 THR A O 1
ATOM 2793 N N . ILE A 1 376 ? 206.209 125.873 55.370 1.00 19.94 376 ILE A N 1
ATOM 2794 C CA . ILE A 1 376 ? 204.914 126.462 55.697 1.00 22.60 376 ILE A CA 1
ATOM 2795 C C . ILE A 1 376 ? 204.487 125.874 57.033 1.00 22.40 376 ILE A C 1
ATOM 2796 O O . ILE A 1 376 ? 204.941 124.777 57.388 1.00 21.94 376 ILE A O 1
ATOM 2801 N N . PRO A 1 377 ? 203.653 126.559 57.811 1.00 24.86 377 PRO A N 1
ATOM 2802 C CA . PRO A 1 377 ? 203.154 125.951 59.049 1.00 24.00 377 PRO A CA 1
ATOM 2803 C C . PRO A 1 377 ? 202.425 124.651 58.747 1.00 23.65 377 PRO A C 1
ATOM 2804 O O . PRO A 1 377 ? 201.702 124.542 57.757 1.00 23.04 377 PRO A O 1
ATOM 2808 N N . ARG A 1 378 ? 202.673 123.647 59.575 1.00 23.10 378 ARG A N 1
ATOM 2809 C CA . ARG A 1 378 ? 202.040 122.348 59.390 1.00 24.24 378 ARG A CA 1
ATOM 2810 C C . ARG A 1 378 ? 200.525 122.523 59.376 1.00 24.57 378 ARG A C 1
ATOM 2811 O O . ARG A 1 378 ? 199.968 123.096 60.324 1.00 25.03 378 ARG A O 1
ATOM 2819 N N . PRO A 1 379 ? 199.834 122.086 58.329 1.00 23.08 379 PRO A N 1
ATOM 2820 C CA . PRO A 1 379 ? 198.375 122.223 58.312 1.00 26.45 379 PRO A CA 1
ATOM 2821 C C . PRO A 1 379 ? 197.741 121.291 59.329 1.00 25.46 379 PRO A C 1
ATOM 2822 O O . PRO A 1 379 ? 198.133 120.128 59.463 1.00 23.98 379 PRO A O 1
ATOM 2826 N N . LYS A 1 380 ? 196.736 121.812 60.033 1.00 25.56 380 LYS A N 1
ATOM 2827 C CA . LYS A 1 380 ? 195.947 121.023 60.967 1.00 28.96 380 LYS A CA 1
ATOM 2828 C C . LYS A 1 380 ? 194.548 120.853 60.397 1.00 27.97 380 LYS A C 1
ATOM 2829 O O . LYS A 1 380 ? 193.818 121.845 60.241 1.00 24.28 380 LYS A O 1
ATOM 2835 N N . PRO A 1 381 ? 194.136 119.621 60.105 1.00 28.09 381 PRO A N 1
ATOM 2836 C CA . PRO A 1 381 ? 192.855 119.417 59.409 1.00 29.63 381 PRO A CA 1
ATOM 2837 C C . PRO A 1 381 ? 191.666 120.026 60.128 1.00 31.86 381 PRO A C 1
ATOM 2838 O O . PRO A 1 381 ? 190.732 120.503 59.470 1.00 27.25 381 PRO A O 1
ATOM 2842 N N . GLU A 1 382 ? 191.683 120.059 61.461 1.00 32.31 382 GLU A N 1
ATOM 2843 C CA . GLU A 1 382 ? 190.544 120.573 62.211 1.00 33.18 382 GLU A CA 1
ATOM 2844 C C . GLU A 1 382 ? 190.457 122.095 62.199 1.00 32.33 382 GLU A C 1
ATOM 2845 O O . GLU A 1 382 ? 189.455 122.641 62.670 1.00 34.92 382 GLU A O 1
ATOM 2851 N N . ASP A 1 383 ? 191.460 122.789 61.674 1.00 30.43 383 ASP A N 1
ATOM 2852 C CA . ASP A 1 383 ? 191.458 124.246 61.621 1.00 32.66 383 ASP A CA 1
ATOM 2853 C C . ASP A 1 383 ? 190.832 124.810 60.349 1.00 31.75 383 ASP A C 1
ATOM 2854 O O . ASP A 1 383 ? 190.681 126.030 60.242 1.00 34.19 383 ASP A O 1
ATOM 2859 N N . PHE A 1 384 ? 190.453 123.973 59.392 1.00 27.23 384 PHE A N 1
ATOM 2860 C CA . PHE A 1 384 ? 189.912 124.466 58.134 1.00 27.09 384 PHE A CA 1
ATOM 2861 C C . PHE A 1 384 ? 188.396 124.512 58.224 1.00 25.64 384 PHE A C 1
ATOM 2862 O O . PHE A 1 384 ? 187.755 123.492 58.489 1.00 27.57 384 PHE A O 1
ATOM 2870 N N . THR A 1 385 ? 187.828 125.690 58.004 1.00 24.74 385 THR A N 1
ATOM 2871 C CA . THR A 1 385 ? 186.386 125.781 57.838 1.00 26.68 385 THR A CA 1
ATOM 2872 C C . THR A 1 385 ? 185.993 125.076 56.546 1.00 26.18 385 THR A C 1
ATOM 2873 O O . THR A 1 385 ? 186.576 125.323 55.483 1.00 24.81 385 THR A O 1
ATOM 2877 N N . ILE A 1 386 ? 185.027 124.171 56.650 1.00 23.19 386 ILE A N 1
ATOM 2878 C CA . ILE A 1 386 ? 184.517 123.402 55.524 1.00 23.11 386 ILE A CA 1
ATOM 2879 C C . ILE A 1 386 ? 183.079 123.833 55.283 1.00 25.33 386 ILE A C 1
ATOM 2880 O O . ILE A 1 386 ? 182.277 123.883 56.221 1.00 24.90 386 ILE A O 1
ATOM 2885 N N . ILE A 1 387 ? 182.755 124.143 54.032 1.00 23.30 387 ILE A N 1
ATOM 2886 C CA . ILE A 1 387 ? 181.408 124.522 53.636 1.00 24.85 387 ILE A CA 1
ATOM 2887 C C . ILE A 1 387 ? 180.850 123.429 52.739 1.00 24.11 387 ILE A C 1
ATOM 2888 O O . ILE A 1 387 ? 181.549 122.919 51.854 1.00 25.19 387 ILE A O 1
ATOM 2893 N N . ASN A 1 388 ? 179.597 123.058 52.985 1.00 20.87 388 ASN A N 1
ATOM 2894 C CA . ASN A 1 388 ? 178.875 122.075 52.194 1.00 24.58 388 ASN A CA 1
ATOM 2895 C C . ASN A 1 388 ? 177.719 122.753 51.472 1.00 23.93 388 ASN A C 1
ATOM 2896 O O . ASN A 1 388 ? 177.123 123.705 51.985 1.00 21.65 388 ASN A O 1
ATOM 2901 N N . ARG A 1 389 ? 177.420 122.258 50.269 1.00 21.84 389 ARG A N 1
ATOM 2902 C CA . ARG A 1 389 ? 176.326 122.801 49.476 1.00 21.70 389 ARG A CA 1
ATOM 2903 C C . ARG A 1 389 ? 175.037 122.822 50.289 1.00 22.37 389 ARG A C 1
ATOM 2904 O O . ARG A 1 389 ? 174.759 121.903 51.064 1.00 19.64 389 ARG A O 1
ATOM 2912 N N . LYS A 1 390 ? 174.255 123.884 50.111 1.00 22.01 390 LYS A N 1
ATOM 2913 C CA . LYS A 1 390 ? 172.941 123.959 50.741 1.00 23.47 390 LYS A CA 1
ATOM 2914 C C . LYS A 1 390 ? 172.084 122.799 50.249 1.00 22.03 390 LYS A C 1
ATOM 2915 O O . LYS A 1 390 ? 171.891 122.627 49.044 1.00 22.00 390 LYS A O 1
ATOM 2921 N N . THR A 1 391 ? 171.593 121.983 51.173 1.00 22.21 391 THR A N 1
ATOM 2922 C CA . THR A 1 391 ? 170.826 120.803 50.805 1.00 24.36 391 THR A CA 1
ATOM 2923 C C . THR A 1 391 ? 169.380 120.942 51.279 1.00 24.19 391 THR A C 1
ATOM 2924 O O . THR A 1 391 ? 169.100 121.537 52.324 1.00 24.67 391 THR A O 1
ATOM 2928 N N . TRP A 1 392 ? 168.465 120.372 50.502 1.00 24.34 392 TRP A N 1
ATOM 2929 C CA . TRP A 1 392 ? 167.038 120.519 50.762 1.00 22.93 392 TRP A CA 1
ATOM 2930 C C . TRP A 1 392 ? 166.659 119.910 52.109 1.00 25.42 392 TRP A C 1
ATOM 2931 O O . TRP A 1 392 ? 167.103 118.814 52.460 1.00 22.62 392 TRP A O 1
ATOM 2942 N N . ASP A 1 393 ? 165.838 120.634 52.875 1.00 27.33 393 ASP A N 1
ATOM 2943 C CA . ASP A 1 393 ? 165.378 120.114 54.158 1.00 30.21 393 ASP A CA 1
ATOM 2944 C C . ASP A 1 393 ? 164.242 119.103 54.028 1.00 30.55 393 ASP A C 1
ATOM 2945 O O . ASP A 1 393 ? 163.749 118.620 55.053 1.00 31.00 393 ASP A O 1
ATOM 2950 N N . GLY A 1 394 ? 163.812 118.772 52.812 1.00 26.92 394 GLY A N 1
ATOM 2951 C CA . GLY A 1 394 ? 162.757 117.796 52.638 1.00 30.12 394 GLY A CA 1
ATOM 2952 C C . GLY A 1 394 ? 161.351 118.304 52.892 1.00 30.62 394 GLY A C 1
ATOM 2953 O O . GLY A 1 394 ? 160.401 117.515 52.797 1.00 30.01 394 GLY A O 1
ATOM 2954 N N . GLN A 1 395 ? 161.181 119.585 53.207 1.00 30.39 395 GLN A N 1
ATOM 2955 C CA . GLN A 1 395 ? 159.864 120.142 53.480 1.00 31.54 395 GLN A CA 1
ATOM 2956 C C . GLN A 1 395 ? 159.276 120.741 52.209 1.00 30.67 395 GLN A C 1
ATOM 2957 O O . GLN A 1 395 ? 159.984 121.371 51.420 1.00 29.66 395 GLN A O 1
ATOM 2963 N N . GLY A 1 396 ? 157.977 120.528 52.007 1.00 30.73 396 GLY A N 1
ATOM 2964 C CA . GLY A 1 396 ? 157.305 121.146 50.882 1.00 28.98 396 GLY A CA 1
ATOM 2965 C C . GLY A 1 396 ? 157.579 120.430 49.572 1.00 27.07 396 GLY A C 1
ATOM 2966 O O . GLY A 1 396 ? 157.760 119.215 49.524 1.00 28.58 396 GLY A O 1
ATOM 2967 N N . THR A 1 397 ? 157.615 121.206 48.496 1.00 27.63 397 THR A N 1
ATOM 2968 C CA . THR A 1 397 ? 157.880 120.677 47.165 1.00 29.51 397 THR A CA 1
ATOM 2969 C C . THR A 1 397 ? 159.277 121.092 46.718 1.00 28.62 397 THR A C 1
ATOM 2970 O O . THR A 1 397 ? 159.673 122.253 46.882 1.00 27.87 397 THR A O 1
ATOM 2974 N N . TYR A 1 398 ? 160.039 120.135 46.207 1.00 27.18 398 TYR A N 1
ATOM 2975 C CA . TYR A 1 398 ? 161.383 120.439 45.741 1.00 26.29 398 TYR A CA 1
ATOM 2976 C C . TYR A 1 398 ? 161.339 120.973 44.314 1.00 25.87 398 TYR A C 1
ATOM 2977 O O . TYR A 1 398 ? 160.712 120.369 43.438 1.00 25.66 398 TYR A O 1
ATOM 2986 N N . LYS A 1 399 ? 162.012 122.101 44.086 1.00 25.60 399 LYS A N 1
ATOM 2987 C CA . LYS A 1 399 ? 162.252 122.642 42.750 1.00 23.30 399 LYS A CA 1
ATOM 2988 C C . LYS A 1 399 ? 163.729 122.996 42.656 1.00 24.54 399 LYS A C 1
ATOM 2989 O O . LYS A 1 399 ? 164.212 123.837 43.423 1.00 23.75 399 LYS A O 1
ATOM 2995 N N . ARG A 1 400 ? 164.443 122.347 41.725 1.00 21.92 400 ARG A N 1
ATOM 2996 C CA . ARG A 1 400 ? 165.902 122.467 41.668 1.00 22.41 400 ARG A CA 1
ATOM 2997 C C . ARG A 1 400 ? 166.364 123.919 41.634 1.00 22.64 400 ARG A C 1
ATOM 2998 O O . ARG A 1 400 ? 167.361 124.271 42.276 1.00 22.43 400 ARG A O 1
ATOM 3006 N N . TYR A 1 401 ? 165.669 124.778 40.889 1.00 21.40 401 TYR A N 1
ATOM 3007 C CA . TYR A 1 401 ? 166.070 126.175 40.741 1.00 21.70 401 TYR A CA 1
ATOM 3008 C C . TYR A 1 401 ? 165.096 127.122 41.442 1.00 21.92 401 TYR A C 1
ATOM 3009 O O . TYR A 1 401 ? 164.804 128.219 40.961 1.00 21.20 401 TYR A O 1
ATOM 3018 N N . GLU A 1 402 ? 164.606 126.705 42.608 1.00 25.58 402 GLU A N 1
ATOM 3019 C CA . GLU A 1 402 ? 163.697 127.528 43.397 1.00 25.52 402 GLU A CA 1
ATOM 3020 C C . GLU A 1 402 ? 164.282 128.912 43.629 1.00 26.85 402 GLU A C 1
ATOM 3021 O O . GLU A 1 402 ? 165.452 129.053 44.002 1.00 25.48 402 GLU A O 1
ATOM 3027 N N . LEU A 1 403 ? 163.456 129.933 43.424 1.00 24.93 403 LEU A N 1
ATOM 3028 C CA . LEU A 1 403 ? 163.875 131.309 43.656 1.00 27.01 403 LEU A CA 1
ATOM 3029 C C . LEU A 1 403 ? 163.799 131.606 45.148 1.00 30.15 403 LEU A C 1
ATOM 3030 O O . LEU A 1 403 ? 162.718 131.547 45.742 1.00 29.63 403 LEU A O 1
ATOM 3035 N N . THR A 1 404 ? 164.950 131.867 45.761 1.00 26.20 404 THR A N 1
ATOM 3036 C CA . THR A 1 404 ? 165.048 132.160 47.183 1.00 27.26 404 THR A CA 1
ATOM 3037 C C . THR A 1 404 ? 165.562 133.581 47.369 1.00 27.68 404 THR A C 1
ATOM 3038 O O . THR A 1 404 ? 165.994 134.242 46.419 1.00 26.78 404 THR A O 1
ATOM 3042 N N . GLU A 1 405 ? 165.531 134.042 48.621 1.00 27.65 405 GLU A N 1
ATOM 3043 C CA . GLU A 1 405 ? 165.982 135.398 48.912 1.00 29.39 405 GLU A CA 1
ATOM 3044 C C . GLU A 1 405 ? 167.472 135.571 48.625 1.00 28.22 405 GLU A C 1
ATOM 3045 O O . GLU A 1 405 ? 167.895 136.627 48.140 1.00 28.42 405 GLU A O 1
ATOM 3051 N N . ASP A 1 406 ? 168.281 134.547 48.901 1.00 26.66 406 ASP A N 1
ATOM 3052 C CA . ASP A 1 406 ? 169.723 134.632 48.683 1.00 26.38 406 ASP A CA 1
ATOM 3053 C C . ASP A 1 406 ? 170.163 134.103 47.319 1.00 26.35 406 ASP A C 1
ATOM 3054 O O . ASP A 1 406 ? 171.371 134.016 47.065 1.00 25.41 406 ASP A O 1
ATOM 3059 N N . ASN A 1 407 ? 169.215 133.747 46.449 1.00 25.06 407 ASN A N 1
ATOM 3060 C CA . ASN A 1 407 ? 169.447 133.268 45.089 1.00 23.93 407 ASN A CA 1
ATOM 3061 C C . ASN A 1 407 ? 170.153 131.918 45.037 1.00 23.91 407 ASN A C 1
ATOM 3062 O O . ASN A 1 407 ? 170.566 131.493 43.951 1.00 23.04 407 ASN A O 1
ATOM 3067 N N . ILE A 1 408 ? 170.279 131.216 46.165 1.00 22.06 408 ILE A N 1
ATOM 3068 C CA . ILE A 1 408 ? 170.912 129.901 46.220 1.00 20.78 408 ILE A CA 1
ATOM 3069 C C . ILE A 1 408 ? 169.816 128.865 46.433 1.00 23.70 408 ILE A C 1
ATOM 3070 O O . ILE A 1 408 ? 169.170 128.837 47.487 1.00 23.49 408 ILE A O 1
ATOM 3075 N N . SER A 1 409 ? 169.621 127.996 45.443 1.00 24.70 409 SER A N 1
ATOM 3076 C CA . SER A 1 409 ? 168.576 126.973 45.470 1.00 22.05 409 SER A CA 1
ATOM 3077 C C . SER A 1 409 ? 169.088 125.718 46.169 1.00 20.86 409 SER A C 1
ATOM 3078 O O . SER A 1 409 ? 170.160 125.215 45.811 1.00 21.13 409 SER A O 1
ATOM 3081 N N . PRO A 1 410 ? 168.362 125.183 47.152 1.00 21.88 410 PRO A N 1
ATOM 3082 C CA . PRO A 1 410 ? 168.806 123.944 47.805 1.00 22.70 410 PRO A CA 1
ATOM 3083 C C . PRO A 1 410 ? 169.025 122.818 46.805 1.00 20.63 410 PRO A C 1
ATOM 3084 O O . PRO A 1 410 ? 168.256 122.638 45.859 1.00 22.58 410 PRO A O 1
ATOM 3088 N N . MET A 1 411 ? 170.101 122.073 47.011 1.00 20.84 411 MET A N 1
ATOM 3089 C CA . MET A 1 411 ? 170.425 120.943 46.156 1.00 20.49 411 MET A CA 1
ATOM 3090 C C . MET A 1 411 ? 169.937 119.642 46.774 1.00 23.94 411 MET A C 1
ATOM 3091 O O . MET A 1 411 ? 169.608 119.569 47.963 1.00 24.63 411 MET A O 1
ATOM 3096 N N . ALA A 1 412 ? 169.867 118.612 45.934 1.00 22.77 412 ALA A N 1
ATOM 3097 C CA . ALA A 1 412 ? 169.512 117.277 46.396 1.00 22.89 412 ALA A CA 1
ATOM 3098 C C . ALA A 1 412 ? 170.241 116.263 45.534 1.00 22.99 412 ALA A C 1
ATOM 3099 O O . ALA A 1 412 ? 170.115 116.283 44.306 1.00 21.89 412 ALA A O 1
ATOM 3101 N N . ALA A 1 413 ? 171.028 115.404 46.174 1.00 25.42 413 ALA A N 1
ATOM 3102 C CA . ALA A 1 413 ? 171.746 114.379 45.438 1.00 25.48 413 ALA A CA 1
ATOM 3103 C C . ALA A 1 413 ? 170.769 113.289 45.002 1.00 25.95 413 ALA A C 1
ATOM 3104 O O . ALA A 1 413 ? 169.754 113.061 45.667 1.00 24.67 413 ALA A O 1
ATOM 3106 N N . PRO A 1 414 ? 171.043 112.620 43.880 1.00 25.72 414 PRO A N 1
ATOM 3107 C CA . PRO A 1 414 ? 170.224 111.469 43.488 1.00 25.07 414 PRO A CA 1
ATOM 3108 C C . PRO A 1 414 ? 170.093 110.484 44.641 1.00 25.81 414 PRO A C 1
ATOM 3109 O O . PRO A 1 414 ? 171.028 110.283 45.419 1.00 24.86 414 PRO A O 1
ATOM 3113 N N . GLY A 1 415 ? 168.907 109.888 44.763 1.00 25.92 415 GLY A N 1
ATOM 3114 C CA . GLY A 1 415 ? 168.572 109.055 45.896 1.00 26.05 415 GLY A CA 1
ATOM 3115 C C . GLY A 1 415 ? 167.773 109.755 46.973 1.00 27.16 415 GLY A C 1
ATOM 3116 O O . GLY A 1 415 ? 167.206 109.076 47.841 1.00 27.53 415 GLY A O 1
ATOM 3117 N N . THR A 1 416 ? 167.716 111.081 46.949 1.00 23.65 416 THR A N 1
ATOM 3118 C CA . THR A 1 416 ? 166.906 111.823 47.908 1.00 22.83 416 THR A CA 1
ATOM 3119 C C . THR A 1 416 ? 165.428 111.620 47.601 1.00 24.75 416 THR A C 1
ATOM 3120 O O . THR A 1 416 ? 164.987 111.935 46.485 1.00 23.07 416 THR A O 1
ATOM 3124 N N . PRO A 1 417 ? 164.636 111.098 48.534 1.00 25.06 417 PRO A N 1
ATOM 3125 C CA . PRO A 1 417 ? 163.200 110.941 48.268 1.00 24.99 417 PRO A CA 1
ATOM 3126 C C . PRO A 1 417 ? 162.559 112.284 47.947 1.00 26.74 417 PRO A C 1
ATOM 3127 O O . PRO A 1 417 ? 162.895 113.309 48.541 1.00 27.67 417 PRO A O 1
ATOM 3131 N N . ASN A 1 418 ? 161.665 112.277 46.958 1.00 27.81 418 ASN A N 1
ATOM 3132 C CA . ASN A 1 418 ? 160.840 113.426 46.594 1.00 27.73 418 ASN A CA 1
ATOM 3133 C C . ASN A 1 418 ? 161.635 114.602 46.045 1.00 27.29 418 ASN A C 1
ATOM 3134 O O . ASN A 1 418 ? 161.145 115.736 46.059 1.00 28.52 418 ASN A O 1
ATOM 3139 N N . ALA A 1 419 ? 162.864 114.388 45.582 1.00 26.91 419 ALA A N 1
ATOM 3140 C CA . ALA A 1 419 ? 163.640 115.487 45.020 1.00 25.45 419 ALA A CA 1
ATOM 3141 C C . ALA A 1 419 ? 164.134 115.189 43.608 1.00 26.75 419 ALA A C 1
ATOM 3142 O O . ALA A 1 419 ? 165.122 115.796 43.167 1.00 25.14 419 ALA A O 1
ATOM 3144 N N . LYS A 1 420 ? 163.485 114.265 42.893 1.00 25.19 420 LYS A N 1
ATOM 3145 C CA . LYS A 1 420 ? 163.808 114.051 41.483 1.00 27.68 420 LYS A CA 1
ATOM 3146 C C . LYS A 1 420 ? 163.736 115.370 40.728 1.00 27.27 420 LYS A C 1
ATOM 3147 O O . LYS A 1 420 ? 162.780 116.135 40.885 1.00 25.03 420 LYS A O 1
ATOM 3153 N N . HIS A 1 421 ? 164.760 115.638 39.920 1.00 24.78 421 HIS A N 1
ATOM 3154 C CA . HIS A 1 421 ? 164.867 116.905 39.211 1.00 24.95 421 HIS A CA 1
ATOM 3155 C C . HIS A 1 421 ? 165.869 116.741 38.081 1.00 24.69 421 HIS A C 1
ATOM 3156 O O . HIS A 1 421 ? 166.649 115.785 38.048 1.00 26.07 421 HIS A O 1
ATOM 3163 N N . ILE A 1 422 ? 165.901 117.736 37.199 1.00 23.93 422 ILE A N 1
ATOM 3164 C CA . ILE A 1 422 ? 166.873 117.775 36.118 1.00 23.36 422 ILE A CA 1
ATOM 3165 C C . ILE A 1 422 ? 167.783 118.978 36.328 1.00 23.88 422 ILE A C 1
ATOM 3166 O O . ILE A 1 422 ? 167.327 120.058 36.718 1.00 24.55 422 ILE A O 1
ATOM 3171 N N . ALA A 1 423 ? 169.079 118.770 36.131 1.00 21.82 423 ALA A N 1
ATOM 3172 C CA . ALA A 1 423 ? 170.007 119.867 35.926 1.00 21.92 423 ALA A CA 1
ATOM 3173 C C . ALA A 1 423 ? 170.201 120.030 34.426 1.00 22.23 423 ALA A C 1
ATOM 3174 O O . ALA A 1 423 ? 170.344 119.040 33.703 1.00 23.76 423 ALA A O 1
ATOM 3176 N N . THR A 1 424 ? 170.183 121.274 33.952 1.00 21.03 424 THR A N 1
ATOM 3177 C CA . THR A 1 424 ? 170.130 121.490 32.514 1.00 20.11 424 THR A CA 1
ATOM 3178 C C . THR A 1 424 ? 170.925 122.728 32.117 1.00 19.16 424 THR A C 1
ATOM 3179 O O . THR A 1 424 ? 171.011 123.704 32.869 1.00 18.52 424 THR A O 1
ATOM 3183 N N . GLY A 1 425 ? 171.478 122.679 30.901 1.00 20.67 425 GLY A N 1
ATOM 3184 C CA . GLY A 1 425 ? 172.142 123.799 30.260 1.00 17.98 425 GLY A CA 1
ATOM 3185 C C . GLY A 1 425 ? 171.239 124.680 29.420 1.00 19.92 425 GLY A C 1
ATOM 3186 O O . GLY A 1 425 ? 171.652 125.766 29.008 1.00 20.38 425 GLY A O 1
ATOM 3187 N N . LEU A 1 426 ? 170.008 124.248 29.144 1.00 19.99 426 LEU A N 1
ATOM 3188 C CA . LEU A 1 426 ? 169.036 125.153 28.546 1.00 19.50 426 LEU A CA 1
ATOM 3189 C C . LEU A 1 426 ? 168.579 126.171 29.578 1.00 20.88 426 LEU A C 1
ATOM 3190 O O . LEU A 1 426 ? 168.494 125.874 30.773 1.00 21.05 426 LEU A O 1
ATOM 3195 N N . GLU A 1 427 ? 168.271 127.381 29.113 1.00 19.49 427 GLU A N 1
ATOM 3196 C CA . GLU A 1 427 ? 167.596 128.322 29.995 1.00 21.19 427 GLU A CA 1
ATOM 3197 C C . GLU A 1 427 ? 166.273 127.715 30.432 1.00 22.34 427 GLU A C 1
ATOM 3198 O O . GLU A 1 427 ? 165.625 126.991 29.674 1.00 21.95 427 GLU A O 1
ATOM 3204 N N . HIS A 1 428 ? 165.890 127.983 31.676 1.00 21.24 428 HIS A N 1
ATOM 3205 C CA . HIS A 1 428 ? 164.906 127.150 32.345 1.00 22.22 428 HIS A CA 1
ATOM 3206 C C . HIS A 1 428 ? 164.213 127.959 33.425 1.00 23.51 428 HIS A C 1
ATOM 3207 O O . HIS A 1 428 ? 164.724 128.984 33.882 1.00 21.37 428 HIS A O 1
ATOM 3214 N N . GLY A 1 429 ? 163.052 127.459 33.849 1.00 23.34 429 GLY A N 1
ATOM 3215 C CA . GLY A 1 429 ? 162.345 128.007 34.985 1.00 23.25 429 GLY A CA 1
ATOM 3216 C C . GLY A 1 429 ? 162.728 127.305 36.277 1.00 25.05 429 GLY A C 1
ATOM 3217 O O . GLY A 1 429 ? 163.693 126.541 36.349 1.00 21.78 429 GLY A O 1
ATOM 3218 N N . GLU A 1 430 ? 161.918 127.555 37.311 1.00 22.81 430 GLU A N 1
ATOM 3219 C CA . GLU A 1 430 ? 162.242 127.096 38.662 1.00 24.33 430 GLU A CA 1
ATOM 3220 C C . GLU A 1 430 ? 162.357 125.581 38.765 1.00 24.11 430 GLU A C 1
ATOM 3221 O O . GLU A 1 430 ? 163.110 125.074 39.606 1.00 23.81 430 GLU A O 1
ATOM 3227 N N . THR A 1 431 ? 161.617 124.840 37.949 1.00 23.78 431 THR A N 1
ATOM 3228 C CA . THR A 1 431 ? 161.657 123.388 38.019 1.00 24.96 431 THR A CA 1
ATOM 3229 C C . THR A 1 431 ? 162.690 122.779 37.086 1.00 24.62 431 THR A C 1
ATOM 3230 O O . THR A 1 431 ? 162.826 121.551 37.055 1.00 24.93 431 THR A O 1
ATOM 3234 N N . GLY A 1 432 ? 163.435 123.600 36.350 1.00 21.85 432 GLY A N 1
ATOM 3235 C CA . GLY A 1 432 ? 164.379 123.095 35.384 1.00 21.30 432 GLY A CA 1
ATOM 3236 C C . GLY A 1 432 ? 163.794 122.782 34.027 1.00 25.11 432 GLY A C 1
ATOM 3237 O O . GLY A 1 432 ? 164.517 122.265 33.166 1.00 21.21 432 GLY A O 1
ATOM 3238 N N . ALA A 1 433 ? 162.505 123.045 33.813 1.00 22.39 433 ALA A N 1
ATOM 3239 C CA . ALA A 1 433 ? 161.941 122.856 32.489 1.00 24.44 433 ALA A CA 1
ATOM 3240 C C . ALA A 1 433 ? 162.426 123.971 31.566 1.00 23.12 433 ALA A C 1
ATOM 3241 O O . ALA A 1 433 ? 162.504 125.129 31.986 1.00 22.60 433 ALA A O 1
ATOM 3243 N N . PRO A 1 434 ? 162.738 123.660 30.307 1.00 24.99 434 PRO A N 1
ATOM 3244 C CA . PRO A 1 434 ? 163.213 124.700 29.388 1.00 23.31 434 PRO A CA 1
ATOM 3245 C C . PRO A 1 434 ? 162.210 125.838 29.292 1.00 29.05 434 PRO A C 1
ATOM 3246 O O . PRO A 1 434 ? 160.993 125.624 29.275 1.00 25.64 434 PRO A O 1
ATOM 3250 N N . ASN A 1 435 ? 162.734 127.061 29.263 1.00 26.64 435 ASN A N 1
ATOM 3251 C CA . ASN A 1 435 ? 161.903 128.260 29.310 1.00 24.96 435 ASN A CA 1
ATOM 3252 C C . ASN A 1 435 ? 162.613 129.347 28.523 1.00 26.40 435 ASN A C 1
ATOM 3253 O O . ASN A 1 435 ? 163.700 129.778 28.917 1.00 23.93 435 ASN A O 1
ATOM 3258 N N . TYR A 1 436 ? 162.009 129.787 27.417 1.00 24.04 436 TYR A N 1
ATOM 3259 C CA . TYR A 1 436 ? 162.627 130.781 26.546 1.00 26.17 436 TYR A CA 1
ATOM 3260 C C . TYR A 1 436 ? 161.960 132.147 26.622 1.00 26.46 436 TYR A C 1
ATOM 3261 O O . TYR A 1 436 ? 162.239 133.003 25.776 1.00 24.74 436 TYR A O 1
ATOM 3270 N N . SER A 1 437 ? 161.112 132.384 27.623 1.00 24.24 437 SER A N 1
ATOM 3271 C CA . SER A 1 437 ? 160.403 133.651 27.692 1.00 25.04 437 SER A CA 1
ATOM 3272 C C . SER A 1 437 ? 161.341 134.777 28.135 1.00 25.54 437 SER A C 1
ATOM 3273 O O . SER A 1 437 ? 162.291 134.551 28.896 1.00 25.10 437 SER A O 1
ATOM 3276 N N . PRO A 1 438 ? 161.096 136.004 27.660 1.00 24.75 438 PRO A N 1
ATOM 3277 C CA . PRO A 1 438 ? 161.965 137.129 28.054 1.00 24.65 438 PRO A CA 1
ATOM 3278 C C . PRO A 1 438 ? 162.031 137.361 29.552 1.00 26.34 438 PRO A C 1
ATOM 3279 O O . PRO A 1 438 ? 163.126 137.534 30.103 1.00 25.64 438 PRO A O 1
ATOM 3283 N N . ALA A 1 439 ? 160.883 137.384 30.231 1.00 26.63 439 ALA A N 1
ATOM 3284 C CA . ALA A 1 439 ? 160.885 137.691 31.656 1.00 26.64 439 ALA A CA 1
ATOM 3285 C C . ALA A 1 439 ? 161.695 136.668 32.438 1.00 25.68 439 ALA A C 1
ATOM 3286 O O . ALA A 1 439 ? 162.380 137.020 33.406 1.00 24.19 439 ALA A O 1
ATOM 3288 N N . ASN A 1 440 ? 161.632 135.396 32.031 1.00 23.86 440 ASN A N 1
ATOM 3289 C CA . ASN A 1 440 ? 162.351 134.359 32.762 1.00 24.04 440 ASN A CA 1
ATOM 3290 C C . ASN A 1 440 ? 163.856 134.468 32.546 1.00 23.39 440 ASN A C 1
ATOM 3291 O O . ASN A 1 440 ? 164.631 134.315 33.494 1.00 21.48 440 ASN A O 1
ATOM 3296 N N . HIS A 1 441 ? 164.285 134.745 31.313 1.00 22.49 441 HIS A N 1
ATOM 3297 C CA . HIS A 1 441 ? 165.712 134.905 31.044 1.00 23.25 441 HIS A CA 1
ATOM 3298 C C . HIS A 1 441 ? 166.287 136.075 31.838 1.00 23.00 441 HIS A C 1
ATOM 3299 O O . HIS A 1 441 ? 167.371 135.967 32.427 1.00 22.18 441 HIS A O 1
ATOM 3306 N N . GLU A 1 442 ? 165.572 137.205 31.863 1.00 22.90 442 GLU A N 1
ATOM 3307 C CA . GLU A 1 442 ? 165.986 138.331 32.692 1.00 23.20 442 GLU A CA 1
ATOM 3308 C C . GLU A 1 442 ? 166.030 137.935 34.158 1.00 23.86 442 GLU A C 1
ATOM 3309 O O . GLU A 1 442 ? 166.960 138.297 34.887 1.00 22.60 442 GLU A O 1
ATOM 3315 N N . LEU A 1 443 ? 165.023 137.188 34.601 1.00 23.51 443 LEU A N 1
ATOM 3316 C CA . LEU A 1 443 ? 164.907 136.816 36.001 1.00 24.86 443 LEU A CA 1
ATOM 3317 C C . LEU A 1 443 ? 166.008 135.845 36.412 1.00 24.22 443 LEU A C 1
ATOM 3318 O O . LEU A 1 443 ? 166.569 135.965 37.507 1.00 22.56 443 LEU A O 1
ATOM 3323 N N . MET A 1 444 ? 166.312 134.863 35.559 1.00 22.53 444 MET A N 1
ATOM 3324 C CA . MET A 1 444 ? 167.301 133.850 35.909 1.00 22.95 444 MET A CA 1
ATOM 3325 C C . MET A 1 444 ? 168.731 134.362 35.771 1.00 22.67 444 MET A C 1
ATOM 3326 O O . MET A 1 444 ? 169.609 133.922 36.519 1.00 19.51 444 MET A O 1
ATOM 3331 N N . HIS A 1 445 ? 168.990 135.265 34.821 1.00 22.47 445 HIS A N 1
ATOM 3332 C CA . HIS A 1 445 ? 170.272 135.963 34.807 1.00 22.20 445 HIS A CA 1
ATOM 3333 C C . HIS A 1 445 ? 170.505 136.678 36.131 1.00 22.72 445 HIS A C 1
ATOM 3334 O O . HIS A 1 445 ? 171.577 136.565 36.734 1.00 19.86 445 HIS A O 1
ATOM 3341 N N . ARG A 1 446 ? 169.499 137.415 36.604 1.00 20.82 446 ARG A N 1
ATOM 3342 C CA . ARG A 1 446 ? 169.649 138.122 37.868 1.00 23.18 446 ARG A CA 1
ATOM 3343 C C . ARG A 1 446 ? 169.844 137.144 39.021 1.00 22.34 446 ARG A C 1
ATOM 3344 O O . ARG A 1 446 ? 170.657 137.393 39.914 1.00 20.30 446 ARG A O 1
ATOM 3352 N N . LYS A 1 447 ? 169.154 136.000 38.992 1.00 20.80 447 LYS A N 1
ATOM 3353 C CA . LYS A 1 447 ? 169.354 134.999 40.040 1.00 21.51 447 LYS A CA 1
ATOM 3354 C C . LYS A 1 447 ? 170.808 134.527 40.086 1.00 21.43 447 LYS A C 1
ATOM 3355 O O . LYS A 1 447 ? 171.460 134.587 41.135 1.00 18.47 447 LYS A O 1
ATOM 3361 N N . ARG A 1 448 ? 171.334 134.063 38.947 1.00 19.52 448 ARG A N 1
ATOM 3362 C CA . ARG A 1 448 ? 172.672 133.476 38.929 1.00 19.61 448 ARG A CA 1
ATOM 3363 C C . ARG A 1 448 ? 173.755 134.532 39.109 1.00 21.51 448 ARG A C 1
ATOM 3364 O O . ARG A 1 448 ? 174.763 134.278 39.776 1.00 21.34 448 ARG A O 1
ATOM 3372 N N . PHE A 1 449 ? 173.576 135.719 38.524 1.00 21.01 449 PHE A N 1
ATOM 3373 C CA . PHE A 1 449 ? 174.569 136.778 38.701 1.00 20.99 449 PHE A CA 1
ATOM 3374 C C . PHE A 1 449 ? 174.555 137.320 40.127 1.00 21.24 449 PHE A C 1
ATOM 3375 O O . PHE A 1 449 ? 175.615 137.523 40.727 1.00 23.85 449 PHE A O 1
ATOM 3383 N N . ASN A 1 450 ? 173.363 137.592 40.681 1.00 23.00 450 ASN A N 1
ATOM 3384 C CA . ASN A 1 450 ? 173.311 138.084 42.058 1.00 23.18 450 ASN A CA 1
ATOM 3385 C C . ASN A 1 450 ? 173.889 137.058 43.021 1.00 21.37 450 ASN A C 1
ATOM 3386 O O . ASN A 1 450 ? 174.551 137.418 44.001 1.00 23.46 450 ASN A O 1
ATOM 3391 N N . LYS A 1 451 ? 173.635 135.776 42.762 1.00 20.60 451 LYS A N 1
ATOM 3392 C CA . LYS A 1 451 ? 174.208 134.710 43.573 1.00 20.26 451 LYS A CA 1
ATOM 3393 C C . LYS A 1 451 ? 175.732 134.780 43.574 1.00 19.68 451 LYS A C 1
ATOM 3394 O O . LYS A 1 451 ? 176.357 134.952 44.625 1.00 20.79 451 LYS A O 1
ATOM 3400 N N . GLN A 1 452 ? 176.349 134.662 42.396 1.00 19.20 452 GLN A N 1
ATOM 3401 C CA . GLN A 1 452 ? 177.807 134.626 42.350 1.00 19.94 452 GLN A CA 1
ATOM 3402 C C . GLN A 1 452 ? 178.399 135.948 42.814 1.00 20.52 452 GLN A C 1
ATOM 3403 O O . GLN A 1 452 ? 179.434 135.962 43.485 1.00 23.12 452 GLN A O 1
ATOM 3409 N N . ASN A 1 453 ? 177.746 137.070 42.499 1.00 21.31 453 ASN A N 1
ATOM 3410 C CA . ASN A 1 453 ? 178.264 138.353 42.964 1.00 22.12 453 ASN A CA 1
ATOM 3411 C C . ASN A 1 453 ? 178.172 138.504 44.479 1.00 24.00 453 ASN A C 1
ATOM 3412 O O . ASN A 1 453 ? 178.865 139.356 45.046 1.00 25.57 453 ASN A O 1
ATOM 3417 N N . SER A 1 454 ? 177.334 137.715 45.152 1.00 22.24 454 SER A N 1
ATOM 3418 C CA . SER A 1 454 ? 177.282 137.844 46.606 1.00 25.34 454 SER A CA 1
ATOM 3419 C C . SER A 1 454 ? 178.494 137.228 47.294 1.00 26.18 454 SER A C 1
ATOM 3420 O O . SER A 1 454 ? 178.584 137.317 48.525 1.00 28.44 454 SER A O 1
ATOM 3423 N N . VAL A 1 455 ? 179.428 136.627 46.544 1.00 25.68 455 VAL A N 1
ATOM 3424 C CA . VAL A 1 455 ? 180.716 136.240 47.120 1.00 23.88 455 VAL A CA 1
ATOM 3425 C C . VAL A 1 455 ? 181.393 137.444 47.753 1.00 26.13 455 VAL A C 1
ATOM 3426 O O . VAL A 1 455 ? 182.079 137.318 48.775 1.00 29.03 455 VAL A O 1
ATOM 3430 N N . LEU A 1 456 ? 181.203 138.630 47.164 1.00 25.88 456 LEU A N 1
ATOM 3431 C CA . LEU A 1 456 ? 181.839 139.846 47.661 1.00 28.23 456 LEU A CA 1
ATOM 3432 C C . LEU A 1 456 ? 181.449 140.154 49.100 1.00 28.13 456 LEU A C 1
ATOM 3433 O O . LEU A 1 456 ? 182.232 140.761 49.837 1.00 31.80 456 LEU A O 1
ATOM 3438 N N . ASP A 1 457 ? 180.257 139.755 49.520 1.00 27.54 457 ASP A N 1
ATOM 3439 C CA . ASP A 1 457 ? 179.833 140.012 50.890 1.00 31.43 457 ASP A CA 1
ATOM 3440 C C . ASP A 1 457 ? 180.347 138.973 51.874 1.00 31.20 457 ASP A C 1
ATOM 3441 O O . ASP A 1 457 ? 180.186 139.155 53.085 1.00 33.08 457 ASP A O 1
ATOM 3446 N N . PHE A 1 458 ? 180.944 137.893 51.390 1.00 29.14 458 PHE A N 1
ATOM 3447 C CA . PHE A 1 458 ? 181.293 136.764 52.236 1.00 26.79 458 PHE A CA 1
ATOM 3448 C C . PHE A 1 458 ? 182.778 136.439 52.217 1.00 26.82 458 PHE A C 1
ATOM 3449 O O . PHE A 1 458 ? 183.360 136.198 53.275 1.00 27.90 458 PHE A O 1
ATOM 3457 N N . TYR A 1 459 ? 183.414 136.459 51.047 1.00 22.80 459 TYR A N 1
ATOM 3458 C CA . TYR A 1 459 ? 184.821 136.095 50.900 1.00 24.83 459 TYR A CA 1
ATOM 3459 C C . TYR A 1 459 ? 185.613 137.357 50.600 1.00 23.00 459 TYR A C 1
ATOM 3460 O O . TYR A 1 459 ? 185.467 137.948 49.524 1.00 25.99 459 TYR A O 1
ATOM 3469 N N . LYS A 1 460 ? 186.436 137.775 51.557 1.00 23.24 460 LYS A N 1
ATOM 3470 C CA . LYS A 1 460 ? 187.326 138.916 51.393 1.00 25.10 460 LYS A CA 1
ATOM 3471 C C . LYS A 1 460 ? 188.765 138.434 51.520 1.00 24.61 460 LYS A C 1
ATOM 3472 O O . LYS A 1 460 ? 189.141 137.841 52.536 1.00 23.93 460 LYS A O 1
ATOM 3478 N N . ASN A 1 461 ? 189.563 138.678 50.484 1.00 22.13 461 ASN A N 1
ATOM 3479 C CA . ASN A 1 461 ? 190.955 138.239 50.466 1.00 21.74 461 ASN A CA 1
ATOM 3480 C C . ASN A 1 461 ? 191.719 139.238 49.599 1.00 21.19 461 ASN A C 1
ATOM 3481 O O . ASN A 1 461 ? 192.089 138.968 48.453 1.00 20.45 461 ASN A O 1
ATOM 3486 N N . MET A 1 462 ? 191.942 140.434 50.164 1.00 21.06 462 MET A N 1
ATOM 3487 C CA . MET A 1 462 ? 192.634 141.518 49.477 1.00 21.46 462 MET A CA 1
ATOM 3488 C C . MET A 1 462 ? 193.404 142.345 50.513 1.00 21.66 462 MET A C 1
ATOM 3489 O O . MET A 1 462 ? 193.063 143.473 50.854 1.00 21.54 462 MET A O 1
ATOM 3494 N N . GLU A 1 463 ? 194.499 141.773 51.001 1.00 22.03 463 GLU A N 1
ATOM 3495 C CA . GLU A 1 463 ? 195.279 142.393 52.065 1.00 22.70 463 GLU A CA 1
ATOM 3496 C C . GLU A 1 463 ? 195.913 143.705 51.601 1.00 23.21 463 GLU A C 1
ATOM 3497 O O . GLU A 1 463 ? 196.331 143.838 50.447 1.00 20.29 463 GLU A O 1
ATOM 3503 N N . VAL A 1 464 ? 195.963 144.684 52.509 1.00 22.79 464 VAL A N 1
ATOM 3504 C CA . VAL A 1 464 ? 196.607 145.972 52.270 1.00 24.18 464 VAL A CA 1
ATOM 3505 C C . VAL A 1 464 ? 197.713 146.159 53.300 1.00 25.45 464 VAL A C 1
ATOM 3506 O O . VAL A 1 464 ? 197.531 145.845 54.481 1.00 24.84 464 VAL A O 1
ATOM 3510 N N . GLU A 1 465 ? 198.866 146.652 52.852 1.00 26.90 465 GLU A N 1
ATOM 3511 C CA . GLU A 1 465 ? 199.971 146.937 53.757 1.00 26.18 465 GLU A CA 1
ATOM 3512 C C . GLU A 1 465 ? 200.686 148.205 53.310 1.00 24.71 465 GLU A C 1
ATOM 3513 O O . GLU A 1 465 ? 200.502 148.685 52.191 1.00 24.92 465 GLU A O 1
ATOM 3519 N N . GLY A 1 466 ? 201.491 148.754 54.207 1.00 28.05 466 GLY A N 1
ATOM 3520 C CA . GLY A 1 466 ? 202.220 149.980 53.948 1.00 30.02 466 GLY A CA 1
ATOM 3521 C C . GLY A 1 466 ? 201.759 151.122 54.834 1.00 30.88 466 GLY A C 1
ATOM 3522 O O . GLY A 1 466 ? 201.195 150.927 55.913 1.00 32.19 466 GLY A O 1
ATOM 3523 N N . VAL A 1 467 ? 202.001 152.346 54.352 1.00 30.13 467 VAL A N 1
ATOM 3524 C CA . VAL A 1 467 ? 201.684 153.534 55.140 1.00 32.75 467 VAL A CA 1
ATOM 3525 C C . VAL A 1 467 ? 200.176 153.659 55.309 1.00 35.11 467 VAL A C 1
ATOM 3526 O O . VAL A 1 467 ? 199.390 153.233 54.452 1.00 35.04 467 VAL A O 1
ATOM 3530 N N . GLU A 1 468 ? 199.765 154.257 56.430 1.00 37.07 468 GLU A N 1
ATOM 3531 C CA . GLU A 1 468 ? 198.344 154.337 56.753 1.00 39.55 468 GLU A CA 1
ATOM 3532 C C . GLU A 1 468 ? 197.669 155.526 56.081 1.00 40.05 468 GLU A C 1
ATOM 3533 O O . GLU A 1 468 ? 196.508 155.430 55.666 1.00 40.66 468 GLU A O 1
ATOM 3539 N N . GLY A 1 469 ? 198.372 156.646 55.958 1.00 38.62 469 GLY A N 1
ATOM 3540 C CA . GLY A 1 469 ? 197.815 157.849 55.367 1.00 38.39 469 GLY A CA 1
ATOM 3541 C C . GLY A 1 469 ? 197.891 157.864 53.855 1.00 37.06 469 GLY A C 1
ATOM 3542 O O . GLY A 1 469 ? 197.762 156.831 53.186 1.00 35.83 469 GLY A O 1
ATOM 3543 N N . GLU A 1 470 ? 198.068 159.062 53.306 1.00 36.90 470 GLU A N 1
ATOM 3544 C CA . GLU A 1 470 ? 198.242 159.216 51.869 1.00 34.89 470 GLU A CA 1
ATOM 3545 C C . GLU A 1 470 ? 199.573 158.622 51.419 1.00 36.42 470 GLU A C 1
ATOM 3546 O O . GLU A 1 470 ? 200.607 158.803 52.070 1.00 33.37 470 GLU A O 1
ATOM 3552 N N . ALA A 1 471 ? 199.545 157.920 50.289 1.00 31.37 471 ALA A N 1
ATOM 3553 C CA . ALA A 1 471 ? 200.736 157.315 49.716 1.00 30.45 471 ALA A CA 1
ATOM 3554 C C . ALA A 1 471 ? 201.074 157.996 48.397 1.00 29.44 471 ALA A C 1
ATOM 3555 O O . ALA A 1 471 ? 200.185 158.408 47.646 1.00 29.59 471 ALA A O 1
ATOM 3557 N N . ASP A 1 472 ? 202.373 158.111 48.117 1.00 29.20 472 ASP A N 1
ATOM 3558 C CA . ASP A 1 472 ? 202.790 158.604 46.809 1.00 29.01 472 ASP A CA 1
ATOM 3559 C C . ASP A 1 472 ? 202.517 157.569 45.726 1.00 28.26 472 ASP A C 1
ATOM 3560 O O . ASP A 1 472 ? 202.189 157.921 44.585 1.00 26.82 472 ASP A O 1
ATOM 3565 N N . VAL A 1 473 ? 202.668 156.288 46.061 1.00 27.07 473 VAL A N 1
ATOM 3566 C CA . VAL A 1 473 ? 202.475 155.189 45.120 1.00 25.46 473 VAL A CA 1
ATOM 3567 C C . VAL A 1 473 ? 201.755 154.057 45.838 1.00 23.90 473 VAL A C 1
ATOM 3568 O O . VAL A 1 473 ? 202.149 153.666 46.942 1.00 23.41 473 VAL A O 1
ATOM 3572 N N . GLY A 1 474 ? 200.692 153.549 45.227 1.00 24.62 474 GLY A N 1
ATOM 3573 C CA . GLY A 1 474 ? 200.075 152.293 45.633 1.00 23.27 474 GLY A CA 1
ATOM 3574 C C . GLY A 1 474 ? 200.414 151.224 44.608 1.00 23.64 474 GLY A C 1
ATOM 3575 O O . GLY A 1 474 ? 200.446 151.497 43.405 1.00 23.04 474 GLY A O 1
ATOM 3576 N N . ILE A 1 475 ? 200.666 150.009 45.090 1.00 21.89 475 ILE A N 1
ATOM 3577 C CA . ILE A 1 475 ? 200.977 148.866 44.240 1.00 21.09 475 ILE A CA 1
ATOM 3578 C C . ILE A 1 475 ? 199.864 147.844 44.398 1.00 20.59 475 ILE A C 1
ATOM 3579 O O . ILE A 1 475 ? 199.564 147.412 45.516 1.00 22.46 475 ILE A O 1
ATOM 3584 N N . ILE A 1 476 ? 199.278 147.435 43.282 1.00 22.05 476 ILE A N 1
ATOM 3585 C CA . ILE A 1 476 ? 198.289 146.365 43.248 1.00 18.61 476 ILE A CA 1
ATOM 3586 C C . ILE A 1 476 ? 198.843 145.270 42.354 1.00 19.07 476 ILE A C 1
ATOM 3587 O O . ILE A 1 476 ? 199.271 145.549 41.229 1.00 19.37 476 ILE A O 1
ATOM 3592 N N . THR A 1 477 ? 198.837 144.031 42.841 1.00 18.84 477 THR A N 1
ATOM 3593 C CA . THR A 1 477 ? 199.275 142.914 42.015 1.00 18.16 477 THR A CA 1
ATOM 3594 C C . THR A 1 477 ? 198.563 141.642 42.472 1.00 19.67 477 THR A C 1
ATOM 3595 O O . THR A 1 477 ? 197.819 141.639 43.456 1.00 17.82 477 THR A O 1
ATOM 3599 N N . TRP A 1 478 ? 198.795 140.549 41.743 1.00 20.23 478 TRP A N 1
ATOM 3600 C CA . TRP A 1 478 ? 198.077 139.304 41.988 1.00 18.25 478 TRP A CA 1
ATOM 3601 C C . TRP A 1 478 ? 198.994 138.124 41.692 1.00 18.07 478 TRP A C 1
ATOM 3602 O O . TRP A 1 478 ? 200.086 138.283 41.143 1.00 18.88 478 TRP A O 1
ATOM 3613 N N . GLY A 1 479 ? 198.550 136.927 42.094 1.00 17.64 479 GLY A N 1
ATOM 3614 C CA . GLY A 1 479 ? 199.362 135.738 41.848 1.00 16.61 479 GLY A CA 1
ATOM 3615 C C . GLY A 1 479 ? 200.634 135.730 42.695 1.00 18.41 479 GLY A C 1
ATOM 3616 O O . GLY A 1 479 ? 200.744 136.412 43.719 1.00 17.46 479 GLY A O 1
ATOM 3617 N N . SER A 1 480 ? 201.621 134.947 42.247 1.00 18.00 480 SER A N 1
ATOM 3618 C CA . SER A 1 480 ? 202.869 134.903 43.005 1.00 17.73 480 SER A CA 1
ATOM 3619 C C . SER A 1 480 ? 203.635 136.218 42.937 1.00 20.69 480 SER A C 1
ATOM 3620 O O . SER A 1 480 ? 204.555 136.420 43.741 1.00 20.64 480 SER A O 1
ATOM 3623 N N . THR A 1 481 ? 203.269 137.119 42.017 1.00 18.92 481 THR A N 1
ATOM 3624 C CA . THR A 1 481 ? 203.844 138.461 42.012 1.00 19.82 481 THR A CA 1
ATOM 3625 C C . THR A 1 481 ? 203.596 139.195 43.327 1.00 19.85 481 THR A C 1
ATOM 3626 O O . THR A 1 481 ? 204.361 140.101 43.670 1.00 18.95 481 THR A O 1
ATOM 3630 N N . ILE A 1 482 ? 202.551 138.816 44.072 1.00 18.04 482 ILE A N 1
ATOM 3631 C CA . ILE A 1 482 ? 202.316 139.392 45.397 1.00 19.14 482 ILE A CA 1
ATOM 3632 C C . ILE A 1 482 ? 203.546 139.234 46.286 1.00 20.91 482 ILE A C 1
ATOM 3633 O O . ILE A 1 482 ? 203.979 140.178 46.960 1.00 18.41 482 ILE A O 1
ATOM 3638 N N . GLY A 1 483 ? 204.128 138.035 46.304 1.00 19.82 483 GLY A N 1
ATOM 3639 C CA . GLY A 1 483 ? 205.278 137.805 47.161 1.00 19.43 483 GLY A CA 1
ATOM 3640 C C . GLY A 1 483 ? 206.459 138.691 46.809 1.00 21.78 483 GLY A C 1
ATOM 3641 O O . GLY A 1 483 ? 207.166 139.178 47.694 1.00 19.81 483 GLY A O 1
ATOM 3642 N N . VAL A 1 484 ? 206.677 138.923 45.512 1.00 20.27 484 VAL A N 1
ATOM 3643 C CA . VAL A 1 484 ? 207.759 139.804 45.080 1.00 21.06 484 VAL A CA 1
ATOM 3644 C C . VAL A 1 484 ? 207.533 141.216 45.606 1.00 23.23 484 VAL A C 1
ATOM 3645 O O . VAL A 1 484 ? 208.455 141.864 46.119 1.00 18.87 484 VAL A O 1
ATOM 3649 N N . VAL A 1 485 ? 206.296 141.711 45.485 1.00 19.80 485 VAL A N 1
ATOM 3650 C CA . VAL A 1 485 ? 205.966 143.054 45.958 1.00 19.84 485 VAL A CA 1
ATOM 3651 C C . VAL A 1 485 ? 206.074 143.140 47.478 1.00 20.44 485 VAL A C 1
ATOM 3652 O O . VAL A 1 485 ? 206.439 144.193 48.020 1.00 23.04 485 VAL A O 1
ATOM 3656 N N . ARG A 1 486 ? 205.779 142.050 48.192 1.00 18.94 486 ARG A N 1
ATOM 3657 C CA . ARG A 1 486 ? 205.974 142.045 49.641 1.00 21.09 486 ARG A CA 1
ATOM 3658 C C . ARG A 1 486 ? 207.411 142.401 50.007 1.00 24.01 486 ARG A C 1
ATOM 3659 O O . ARG A 1 486 ? 207.651 143.222 50.901 1.00 22.38 486 ARG A O 1
ATOM 3667 N N . GLU A 1 487 ? 208.384 141.773 49.339 1.00 22.34 487 GLU A N 1
ATOM 3668 C CA . GLU A 1 487 ? 209.780 142.070 49.653 1.00 23.73 487 GLU A CA 1
ATOM 3669 C C . GLU A 1 487 ? 210.153 143.483 49.221 1.00 23.60 487 GLU A C 1
ATOM 3670 O O . GLU A 1 487 ? 210.867 144.190 49.943 1.00 23.92 487 GLU A O 1
ATOM 3676 N N . ALA A 1 488 ? 209.666 143.918 48.058 1.00 22.20 488 ALA A N 1
ATOM 3677 C CA . ALA A 1 488 ? 209.918 145.288 47.620 1.00 22.92 488 ALA A CA 1
ATOM 3678 C C . ALA A 1 488 ? 209.357 146.298 48.620 1.00 24.96 488 ALA A C 1
ATOM 3679 O O . ALA A 1 488 ? 209.994 147.322 48.904 1.00 24.27 488 ALA A O 1
ATOM 3681 N N . MET A 1 489 ? 208.180 146.008 49.187 1.00 22.09 489 MET A N 1
ATOM 3682 C CA . MET A 1 489 ? 207.578 146.898 50.179 1.00 21.36 489 MET A CA 1
ATOM 3683 C C . MET A 1 489 ? 208.439 147.001 51.434 1.00 26.06 489 MET A C 1
ATOM 3684 O O . MET A 1 489 ? 208.532 148.072 52.046 1.00 25.17 489 MET A O 1
ATOM 3689 N N . GLN A 1 490 ? 209.057 145.894 51.847 1.00 26.71 490 GLN A N 1
ATOM 3690 C CA . GLN A 1 490 ? 209.986 145.950 52.970 1.00 28.48 490 GLN A CA 1
ATOM 3691 C C . GLN A 1 490 ? 211.094 146.963 52.698 1.00 25.99 490 GLN A C 1
ATOM 3692 O O . GLN A 1 490 ? 211.409 147.802 53.549 1.00 27.49 490 GLN A O 1
ATOM 3698 N N . ARG A 1 491 ? 211.667 146.922 51.495 1.00 26.24 491 ARG A N 1
ATOM 3699 C CA . ARG A 1 491 ? 212.750 147.836 51.144 1.00 28.18 491 ARG A CA 1
ATOM 3700 C C . ARG A 1 491 ? 212.259 149.275 51.016 1.00 27.59 491 ARG A C 1
ATOM 3701 O O . ARG A 1 491 ? 212.921 150.206 51.491 1.00 28.57 491 ARG A O 1
ATOM 3709 N N . LEU A 1 492 ? 211.108 149.481 50.371 1.00 24.74 492 LEU A N 1
ATOM 3710 C CA . LEU A 1 492 ? 210.611 150.838 50.167 1.00 25.78 492 LEU A CA 1
ATOM 3711 C C . LEU A 1 492 ? 210.245 151.497 51.491 1.00 26.74 492 LEU A C 1
ATOM 3712 O O . LEU A 1 492 ? 210.517 152.686 51.695 1.00 26.97 492 LEU A O 1
ATOM 3717 N N . THR A 1 493 ? 209.624 150.748 52.405 1.00 24.43 493 THR A N 1
ATOM 3718 C CA . THR A 1 493 ? 209.268 151.349 53.683 1.00 27.27 493 THR A CA 1
ATOM 3719 C C . THR A 1 493 ? 210.483 151.516 54.591 1.00 27.59 493 THR A C 1
ATOM 3720 O O . THR A 1 493 ? 210.508 152.436 55.414 1.00 29.23 493 THR A O 1
ATOM 3724 N N . ALA A 1 494 ? 211.516 150.686 54.426 1.00 27.53 494 ALA A N 1
ATOM 3725 C CA . ALA A 1 494 ? 212.751 150.914 55.171 1.00 30.20 494 ALA A CA 1
ATOM 3726 C C . ALA A 1 494 ? 213.432 152.200 54.724 1.00 31.67 494 ALA A C 1
ATOM 3727 O O . ALA A 1 494 ? 214.123 152.841 55.524 1.00 33.42 494 ALA A O 1
ATOM 3729 N N . GLU A 1 495 ? 213.248 152.598 53.464 1.00 29.93 495 GLU A N 1
ATOM 3730 C CA . GLU A 1 495 ? 213.761 153.874 52.974 1.00 31.44 495 GLU A CA 1
ATOM 3731 C C . GLU A 1 495 ? 212.848 155.047 53.306 1.00 30.47 495 GLU A C 1
ATOM 3732 O O . GLU A 1 495 ? 213.084 156.149 52.803 1.00 35.32 495 GLU A O 1
ATOM 3738 N N . GLY A 1 496 ? 211.804 154.836 54.103 1.00 31.17 496 GLY A N 1
ATOM 3739 C CA . GLY A 1 496 ? 210.905 155.910 54.476 1.00 31.66 496 GLY A CA 1
ATOM 3740 C C . GLY A 1 496 ? 210.003 156.421 53.376 1.00 32.44 496 GLY A C 1
ATOM 3741 O O . GLY A 1 496 ? 209.446 157.513 53.508 1.00 33.70 496 GLY A O 1
ATOM 3742 N N . LEU A 1 497 ? 209.834 155.665 52.297 1.00 29.92 497 LEU A N 1
ATOM 3743 C CA . LEU A 1 497 ? 209.007 156.109 51.184 1.00 30.52 497 LEU A CA 1
ATOM 3744 C C . LEU A 1 497 ? 207.524 155.896 51.480 1.00 30.37 497 LEU A C 1
ATOM 3745 O O . LEU A 1 497 ? 207.132 154.971 52.198 1.00 30.53 497 LEU A O 1
ATOM 3750 N N . LYS A 1 498 ? 206.698 156.790 50.937 1.00 28.61 498 LYS A N 1
ATOM 3751 C CA . LYS A 1 498 ? 205.253 156.776 51.185 1.00 30.55 498 LYS A CA 1
ATOM 3752 C C . LYS A 1 498 ? 204.585 155.837 50.186 1.00 27.89 498 LYS A C 1
ATOM 3753 O O . LYS A 1 498 ? 204.073 156.245 49.143 1.00 28.81 498 LYS A O 1
ATOM 3759 N N . VAL A 1 499 ? 204.595 154.546 50.515 1.00 26.52 499 VAL A N 1
ATOM 3760 C CA . VAL A 1 499 ? 204.076 153.520 49.621 1.00 26.58 499 VAL A CA 1
ATOM 3761 C C . VAL A 1 499 ? 203.109 152.611 50.369 1.00 26.36 499 VAL A C 1
ATOM 3762 O O . VAL A 1 499 ? 203.236 152.390 51.577 1.00 25.20 499 VAL A O 1
ATOM 3766 N N . LYS A 1 500 ? 202.126 152.086 49.637 1.00 24.51 500 LYS A N 1
ATOM 3767 C CA . LYS A 1 500 ? 201.257 151.040 50.156 1.00 24.34 500 LYS A CA 1
ATOM 3768 C C . LYS A 1 500 ? 200.972 150.052 49.032 1.00 23.13 500 LYS A C 1
ATOM 3769 O O . LYS A 1 500 ? 201.199 150.342 47.854 1.00 23.68 500 LYS A O 1
ATOM 3775 N N . ALA A 1 501 ? 200.486 148.869 49.409 1.00 22.41 501 ALA A N 1
ATOM 3776 C CA . ALA A 1 501 ? 200.302 147.778 48.460 1.00 21.67 501 ALA A CA 1
ATOM 3777 C C . ALA A 1 501 ? 199.023 147.019 48.773 1.00 21.76 501 ALA A C 1
ATOM 3778 O O . ALA A 1 501 ? 198.617 146.912 49.931 1.00 22.68 501 ALA A O 1
ATOM 3780 N N . MET A 1 502 ? 198.408 146.460 47.730 1.00 19.88 502 MET A N 1
ATOM 3781 C CA . MET A 1 502 ? 197.172 145.703 47.878 1.00 21.69 502 MET A CA 1
ATOM 3782 C C . MET A 1 502 ? 197.258 144.425 47.054 1.00 20.72 502 MET A C 1
ATOM 3783 O O . MET A 1 502 ? 197.759 144.440 45.927 1.00 21.54 502 MET A O 1
ATOM 3788 N N . TYR A 1 503 ? 196.761 143.322 47.614 1.00 20.31 503 TYR A N 1
ATOM 3789 C CA . TYR A 1 503 ? 197.034 141.980 47.099 1.00 18.92 503 TYR A CA 1
ATOM 3790 C C . TYR A 1 503 ? 195.740 141.210 46.849 1.00 18.82 503 TYR A C 1
ATOM 3791 O O . TYR A 1 503 ? 195.409 140.280 47.595 1.00 18.67 503 TYR A O 1
ATOM 3800 N N . PRO A 1 504 ? 194.994 141.555 45.794 1.00 20.17 504 PRO A N 1
ATOM 3801 C CA . PRO A 1 504 ? 193.755 140.816 45.493 1.00 19.51 504 PRO A CA 1
ATOM 3802 C C . PRO A 1 504 ? 194.025 139.342 45.220 1.00 20.13 504 PRO A C 1
ATOM 3803 O O . PRO A 1 504 ? 194.884 138.982 44.408 1.00 20.47 504 PRO A O 1
ATOM 3807 N N . LYS A 1 505 ? 193.293 138.489 45.928 1.00 19.54 505 LYS A N 1
ATOM 3808 C CA . LYS A 1 505 ? 193.303 137.065 45.666 1.00 18.85 505 LYS A CA 1
ATOM 3809 C C . LYS A 1 505 ? 191.944 136.543 45.242 1.00 19.10 505 LYS A C 1
ATOM 3810 O O . LYS A 1 505 ? 191.868 135.424 44.726 1.00 18.89 505 LYS A O 1
ATOM 3816 N N . LEU A 1 506 ? 190.882 137.322 45.444 1.00 18.96 506 LEU A N 1
ATOM 3817 C CA . LEU A 1 506 ? 189.624 137.154 44.724 1.00 19.81 506 LEU A CA 1
ATOM 3818 C C . LEU A 1 506 ? 189.684 138.041 43.484 1.00 18.24 506 LEU A C 1
ATOM 3819 O O . LEU A 1 506 ? 189.650 139.271 43.589 1.00 21.06 506 LEU A O 1
ATOM 3824 N N . LEU A 1 507 ? 189.761 137.423 42.306 1.00 19.59 507 LEU A N 1
ATOM 3825 C CA . LEU A 1 507 ? 189.931 138.190 41.077 1.00 18.88 507 LEU A CA 1
ATOM 3826 C C . LEU A 1 507 ? 188.608 138.499 40.394 1.00 22.74 507 LEU A C 1
ATOM 3827 O O . LEU A 1 507 ? 188.480 139.552 39.761 1.00 22.82 507 LEU A O 1
ATOM 3832 N N . TRP A 1 508 ? 187.627 137.602 40.495 1.00 20.83 508 TRP A N 1
ATOM 3833 C CA . TRP A 1 508 ? 186.311 137.860 39.919 1.00 20.17 508 TRP A CA 1
ATOM 3834 C C . TRP A 1 508 ? 185.293 137.112 40.765 1.00 20.60 508 TRP A C 1
ATOM 3835 O O . TRP A 1 508 ? 185.528 135.939 41.092 1.00 21.03 508 TRP A O 1
ATOM 3846 N N . PRO A 1 509 ? 184.171 137.748 41.148 1.00 21.26 509 PRO A N 1
ATOM 3847 C CA . PRO A 1 509 ? 183.807 139.152 40.888 1.00 22.43 509 PRO A CA 1
ATOM 3848 C C . PRO A 1 509 ? 184.729 140.119 41.613 1.00 21.69 509 PRO A C 1
ATOM 3849 O O . PRO A 1 509 ? 185.337 139.697 42.604 1.00 21.25 509 PRO A O 1
ATOM 3853 N N . MET A 1 510 ? 184.844 141.371 41.148 1.00 23.06 510 MET A N 1
ATOM 3854 C CA . MET A 1 510 ? 185.861 142.051 41.938 1.00 23.93 510 MET A CA 1
ATOM 3855 C C . MET A 1 510 ? 185.241 143.016 42.947 1.00 25.62 510 MET A C 1
ATOM 3856 O O . MET A 1 510 ? 184.177 143.605 42.693 1.00 24.21 510 MET A O 1
ATOM 3861 N N . PRO A 1 511 ? 185.870 143.145 44.115 1.00 24.07 511 PRO A N 1
ATOM 3862 C CA . PRO A 1 511 ? 185.362 144.050 45.170 1.00 25.16 511 PRO A CA 1
ATOM 3863 C C . PRO A 1 511 ? 185.676 145.506 44.842 1.00 26.52 511 PRO A C 1
ATOM 3864 O O . PRO A 1 511 ? 186.647 146.099 45.318 1.00 25.09 511 PRO A O 1
ATOM 3868 N N . VAL A 1 512 ? 184.816 146.090 44.000 1.00 23.98 512 VAL A N 1
ATOM 3869 C CA . VAL A 1 512 ? 185.092 147.400 43.412 1.00 25.59 512 VAL A CA 1
ATOM 3870 C C . VAL A 1 512 ? 185.247 148.462 44.494 1.00 25.25 512 VAL A C 1
ATOM 3871 O O . VAL A 1 512 ? 186.162 149.296 44.439 1.00 25.56 512 VAL A O 1
ATOM 3875 N N . ALA A 1 513 ? 184.356 148.452 45.490 1.00 23.91 513 ALA A N 1
ATOM 3876 C CA . ALA A 1 513 ? 184.396 149.470 46.537 1.00 26.64 513 ALA A CA 1
ATOM 3877 C C . ALA A 1 513 ? 185.721 149.444 47.290 1.00 26.46 513 ALA A C 1
ATOM 3878 O O . ALA A 1 513 ? 186.278 150.499 47.616 1.00 25.06 513 ALA A O 1
ATOM 3880 N N . ASP A 1 514 ? 186.240 148.247 47.578 1.00 25.55 514 ASP A N 1
ATOM 3881 C CA . ASP A 1 514 ? 187.545 148.142 48.225 1.00 25.42 514 ASP A CA 1
ATOM 3882 C C . ASP A 1 514 ? 188.671 148.628 47.321 1.00 25.23 514 ASP A C 1
ATOM 3883 O O . ASP A 1 514 ? 189.654 149.195 47.813 1.00 23.15 514 ASP A O 1
ATOM 3888 N N . TYR A 1 515 ? 188.560 148.407 46.008 1.00 22.74 515 TYR A N 1
ATOM 3889 C CA . TYR A 1 515 ? 189.531 148.980 45.080 1.00 23.19 515 TYR A CA 1
ATOM 3890 C C . TYR A 1 515 ? 189.491 150.503 45.122 1.00 25.05 515 TYR A C 1
ATOM 3891 O O . TYR A 1 515 ? 190.532 151.163 45.234 1.00 25.50 515 TYR A O 1
ATOM 3900 N N . ASP A 1 516 ? 188.289 151.075 45.037 1.00 24.17 516 ASP A N 1
ATOM 3901 C CA . ASP A 1 516 ? 188.144 152.528 45.002 1.00 26.10 516 ASP A CA 1
ATOM 3902 C C . ASP A 1 516 ? 188.638 153.164 46.295 1.00 25.29 516 ASP A C 1
ATOM 3903 O O . ASP A 1 516 ? 189.228 154.250 46.278 1.00 24.76 516 ASP A O 1
ATOM 3908 N N . ALA A 1 517 ? 188.395 152.506 47.429 1.00 24.41 517 ALA A N 1
ATOM 3909 C CA . ALA A 1 517 ? 188.866 153.034 48.704 1.00 26.20 517 ALA A CA 1
ATOM 3910 C C . ALA A 1 517 ? 190.389 153.044 48.776 1.00 26.40 517 ALA A C 1
ATOM 3911 O O . ALA A 1 517 ? 190.982 153.995 49.298 1.00 26.86 517 ALA A O 1
ATOM 3913 N N . PHE A 1 518 ? 191.038 151.987 48.279 1.00 24.76 518 PHE A N 1
ATOM 3914 C CA . PHE A 1 518 ? 192.499 151.950 48.241 1.00 25.35 518 PHE A CA 1
ATOM 3915 C C . PHE A 1 518 ? 193.064 153.033 47.333 1.00 24.34 518 PHE A C 1
ATOM 3916 O O . PHE A 1 518 ? 193.919 153.823 47.750 1.00 25.88 518 PHE A O 1
ATOM 3924 N N . GLY A 1 519 ? 192.593 153.086 46.082 1.00 25.72 519 GLY A N 1
ATOM 3925 C CA . GLY A 1 519 ? 193.160 154.018 45.117 1.00 25.64 519 GLY A CA 1
ATOM 3926 C C . GLY A 1 519 ? 193.005 155.472 45.518 1.00 25.93 519 GLY A C 1
ATOM 3927 O O . GLY A 1 519 ? 193.883 156.295 45.233 1.00 27.14 519 GLY A O 1
ATOM 3928 N N . ALA A 1 520 ? 191.909 155.802 46.208 1.00 24.80 520 ALA A N 1
ATOM 3929 C CA . ALA A 1 520 ? 191.680 157.174 46.645 1.00 27.36 520 ALA A CA 1
ATOM 3930 C C . ALA A 1 520 ? 192.765 157.676 47.593 1.00 27.14 520 ALA A C 1
ATOM 3931 O O . ALA A 1 520 ? 192.899 158.892 47.770 1.00 26.90 520 ALA A O 1
ATOM 3933 N N . THR A 1 521 ? 193.542 156.777 48.204 1.00 26.61 521 THR A N 1
ATOM 3934 C CA . THR A 1 521 ? 194.580 157.165 49.150 1.00 26.10 521 THR A CA 1
ATOM 3935 C C . THR A 1 521 ? 195.978 157.174 48.537 1.00 28.78 521 THR A C 1
ATOM 3936 O O . THR A 1 521 ? 196.954 157.405 49.259 1.00 30.68 521 THR A O 1
ATOM 3940 N N . CYS A 1 522 ? 196.100 156.965 47.226 1.00 28.26 522 CYS A N 1
ATOM 3941 C CA . CYS A 1 522 ? 197.389 156.927 46.544 1.00 27.33 522 CYS A CA 1
ATOM 3942 C C . CYS A 1 522 ? 197.418 157.972 45.442 1.00 27.35 522 CYS A C 1
ATOM 3943 O O . CYS A 1 522 ? 196.466 158.090 44.669 1.00 27.41 522 CYS A O 1
ATOM 3946 N N . LYS A 1 523 ? 198.526 158.711 45.345 1.00 25.58 523 LYS A N 1
ATOM 3947 C CA . LYS A 1 523 ? 198.668 159.647 44.234 1.00 28.48 523 LYS A CA 1
ATOM 3948 C C . LYS A 1 523 ? 198.721 158.908 42.903 1.00 28.37 523 LYS A C 1
ATOM 3949 O O . LYS A 1 523 ? 198.152 159.363 41.903 1.00 27.75 523 LYS A O 1
ATOM 3955 N N . LYS A 1 524 ? 199.414 157.772 42.870 1.00 27.79 524 LYS A N 1
ATOM 3956 C CA . LYS A 1 524 ? 199.531 156.940 41.682 1.00 27.07 524 LYS A CA 1
ATOM 3957 C C . LYS A 1 524 ? 199.363 155.483 42.084 1.00 24.03 524 LYS A C 1
ATOM 3958 O O . LYS A 1 524 ? 199.664 155.098 43.216 1.00 24.71 524 LYS A O 1
ATOM 3964 N N . VAL A 1 525 ? 198.898 154.669 41.140 1.00 22.27 525 VAL A N 1
ATOM 3965 C CA . VAL A 1 525 ? 198.722 153.237 41.361 1.00 22.42 525 VAL A CA 1
ATOM 3966 C C . VAL A 1 525 ? 199.431 152.491 40.241 1.00 22.06 525 VAL A C 1
ATOM 3967 O O . VAL A 1 525 ? 199.104 152.676 39.063 1.00 22.91 525 VAL A O 1
ATOM 3971 N N . ILE A 1 526 ? 200.391 151.647 40.609 1.00 21.82 526 ILE A N 1
ATOM 3972 C CA . ILE A 1 526 ? 201.143 150.824 39.668 1.00 20.33 526 ILE A CA 1
ATOM 3973 C C . ILE A 1 526 ? 200.672 149.386 39.812 1.00 19.56 526 ILE A C 1
ATOM 3974 O O . ILE A 1 526 ? 200.458 148.905 40.931 1.00 21.34 526 ILE A O 1
ATOM 3979 N N . VAL A 1 527 ? 200.515 148.703 38.686 1.00 20.79 527 VAL A N 1
ATOM 3980 C CA . VAL A 1 527 ? 200.044 147.325 38.650 1.00 20.73 527 VAL A CA 1
ATOM 3981 C C . VAL A 1 527 ? 201.068 146.482 37.899 1.00 20.20 527 VAL A C 1
ATOM 3982 O O . VAL A 1 527 ? 201.046 146.404 36.671 1.00 19.96 527 VAL A O 1
ATOM 3986 N N . PRO A 1 528 ? 201.981 145.823 38.611 1.00 18.65 528 PRO A N 1
ATOM 3987 C CA . PRO A 1 528 ? 202.904 144.892 37.948 1.00 20.68 528 PRO A CA 1
ATOM 3988 C C . PRO A 1 528 ? 202.250 143.527 37.782 1.00 20.35 528 PRO A C 1
ATOM 3989 O O . PRO A 1 528 ? 201.612 143.017 38.705 1.00 19.37 528 PRO A O 1
ATOM 3993 N N . GLU A 1 529 ? 202.391 142.950 36.588 1.00 19.48 529 GLU A N 1
ATOM 3994 C CA . GLU A 1 529 ? 201.929 141.593 36.330 1.00 19.60 529 GLU A CA 1
ATOM 3995 C C . GLU A 1 529 ? 202.699 141.018 35.147 1.00 19.44 529 GLU A C 1
ATOM 3996 O O . GLU A 1 529 ? 203.162 141.755 34.272 1.00 19.37 529 GLU A O 1
ATOM 4002 N N . VAL A 1 530 ? 202.822 139.691 35.126 1.00 19.26 530 VAL A N 1
ATOM 4003 C CA . VAL A 1 530 ? 203.532 139.021 34.042 1.00 17.88 530 VAL A CA 1
ATOM 4004 C C . VAL A 1 530 ? 202.534 138.565 32.983 1.00 20.48 530 VAL A C 1
ATOM 4005 O O . VAL A 1 530 ? 202.146 137.392 32.928 1.00 18.67 530 VAL A O 1
ATOM 4009 N N . ASN A 1 531 ? 202.099 139.504 32.148 1.00 18.24 531 ASN A N 1
ATOM 4010 C CA . ASN A 1 531 ? 201.378 139.200 30.922 1.00 20.06 531 ASN A CA 1
ATOM 4011 C C . ASN A 1 531 ? 201.556 140.397 30.005 1.00 19.78 531 ASN A C 1
ATOM 4012 O O . ASN A 1 531 ? 201.910 141.493 30.450 1.00 20.44 531 ASN A O 1
ATOM 4017 N N . PHE A 1 532 ? 201.300 140.178 28.718 1.00 18.89 532 PHE A N 1
ATOM 4018 C CA . PHE A 1 532 ? 201.623 141.201 27.733 1.00 21.78 532 PHE A CA 1
ATOM 4019 C C . PHE A 1 532 ? 200.615 142.346 27.733 1.00 21.98 532 PHE A C 1
ATOM 4020 O O . PHE A 1 532 ? 201.000 143.507 27.549 1.00 22.63 532 PHE A O 1
ATOM 4028 N N . GLN A 1 533 ? 199.329 142.054 27.951 1.00 22.61 533 GLN A N 1
ATOM 4029 C CA . GLN A 1 533 ? 198.291 143.062 27.781 1.00 22.32 533 GLN A CA 1
ATOM 4030 C C . GLN A 1 533 ? 197.959 143.840 29.049 1.00 23.20 533 GLN A C 1
ATOM 4031 O O . GLN A 1 533 ? 197.177 144.791 28.973 1.00 23.14 533 GLN A O 1
ATOM 4037 N N . GLY A 1 534 ? 198.519 143.473 30.201 1.00 18.87 534 GLY A N 1
ATOM 4038 C CA . GLY A 1 534 ? 198.101 144.085 31.451 1.00 20.80 534 GLY A CA 1
ATOM 4039 C C . GLY A 1 534 ? 196.679 143.713 31.827 1.00 19.91 534 GLY A C 1
ATOM 4040 O O . GLY A 1 534 ? 195.792 144.571 31.886 1.00 18.70 534 GLY A O 1
ATOM 4041 N N . GLN A 1 535 ? 196.466 142.430 32.117 1.00 18.98 535 GLN A N 1
ATOM 4042 C CA . GLN A 1 535 ? 195.107 141.898 32.198 1.00 20.62 535 GLN A CA 1
ATOM 4043 C C . GLN A 1 535 ? 194.370 142.386 33.445 1.00 18.64 535 GLN A C 1
ATOM 4044 O O . GLN A 1 535 ? 193.194 142.763 33.358 1.00 18.74 535 GLN A O 1
ATOM 4050 N N . LEU A 1 536 ? 195.033 142.407 34.610 1.00 18.34 536 LEU A N 1
ATOM 4051 C CA . LEU A 1 536 ? 194.367 142.960 35.788 1.00 19.16 536 LEU A CA 1
ATOM 4052 C C . LEU A 1 536 ? 194.100 144.451 35.616 1.00 20.79 536 LEU A C 1
ATOM 4053 O O . LEU A 1 536 ? 193.010 144.930 35.946 1.00 20.76 536 LEU A O 1
ATOM 4058 N N . SER A 1 537 ? 195.072 145.194 35.073 1.00 20.86 537 SER A N 1
ATOM 4059 C CA . SER A 1 537 ? 194.866 146.616 34.816 1.00 20.98 537 SER A CA 1
ATOM 4060 C C . SER A 1 537 ? 193.649 146.849 33.934 1.00 22.29 537 SER A C 1
ATOM 4061 O O . SER A 1 537 ? 192.899 147.811 34.142 1.00 23.33 537 SER A O 1
ATOM 4064 N N . HIS A 1 538 ? 193.441 145.975 32.943 1.00 20.88 538 HIS A N 1
ATOM 4065 C CA . HIS A 1 538 ? 192.262 146.064 32.091 1.00 22.44 538 HIS A CA 1
ATOM 4066 C C . HIS A 1 538 ? 190.985 146.052 32.921 1.00 22.22 538 HIS A C 1
ATOM 4067 O O . HIS A 1 538 ? 190.097 146.889 32.726 1.00 23.41 538 HIS A O 1
ATOM 4074 N N . PHE A 1 539 ? 190.874 145.109 33.859 1.00 21.95 539 PHE A N 1
ATOM 4075 C CA . PHE A 1 539 ? 189.664 145.029 34.673 1.00 21.34 539 PHE A CA 1
ATOM 4076 C C . PHE A 1 539 ? 189.591 146.161 35.689 1.00 22.28 539 PHE A C 1
ATOM 4077 O O . PHE A 1 539 ? 188.491 146.619 36.024 1.00 22.30 539 PHE A O 1
ATOM 4085 N N . ILE A 1 540 ? 190.740 146.633 36.179 1.00 21.81 540 ILE A N 1
ATOM 4086 C CA . ILE A 1 540 ? 190.743 147.809 37.045 1.00 21.49 540 ILE A CA 1
ATOM 4087 C C . ILE A 1 540 ? 190.185 149.015 36.295 1.00 22.77 540 ILE A C 1
ATOM 4088 O O . ILE A 1 540 ? 189.369 149.777 36.831 1.00 23.32 540 ILE A O 1
ATOM 4093 N N . ARG A 1 541 ? 190.594 149.196 35.033 1.00 20.94 541 ARG A N 1
ATOM 4094 C CA . ARG A 1 541 ? 190.033 150.285 34.234 1.00 23.58 541 ARG A CA 1
ATOM 4095 C C . ARG A 1 541 ? 188.542 150.080 33.977 1.00 25.52 541 ARG A C 1
ATOM 4096 O O . ARG A 1 541 ? 187.751 151.026 34.077 1.00 24.99 541 ARG A O 1
ATOM 4104 N N . ALA A 1 542 ? 188.133 148.844 33.678 1.00 24.12 542 ALA A N 1
ATOM 4105 C CA . ALA A 1 542 ? 186.749 148.602 33.279 1.00 24.45 542 ALA A CA 1
ATOM 4106 C C . ALA A 1 542 ? 185.772 148.743 34.438 1.00 24.84 542 ALA A C 1
ATOM 4107 O O . ALA A 1 542 ? 184.634 149.177 34.226 1.00 25.52 542 ALA A O 1
ATOM 4109 N N . GLU A 1 543 ? 186.189 148.390 35.661 1.00 24.36 543 GLU A N 1
ATOM 4110 C CA . GLU A 1 543 ? 185.266 148.213 36.774 1.00 25.28 543 GLU A CA 1
ATOM 4111 C C . GLU A 1 543 ? 185.433 149.201 37.924 1.00 25.87 543 GLU A C 1
ATOM 4112 O O . GLU A 1 543 ? 184.522 149.298 38.753 1.00 25.59 543 GLU A O 1
ATOM 4118 N N . THR A 1 544 ? 186.546 149.922 38.016 1.00 24.57 544 THR A N 1
ATOM 4119 C CA . THR A 1 544 ? 186.766 150.844 39.126 1.00 23.76 544 THR A CA 1
ATOM 4120 C C . THR A 1 544 ? 187.011 152.253 38.595 1.00 25.73 544 THR A C 1
ATOM 4121 O O . THR A 1 544 ? 187.040 152.496 37.386 1.00 24.47 544 THR A O 1
ATOM 4125 N N . SER A 1 545 ? 187.198 153.184 39.527 1.00 24.92 545 SER A N 1
ATOM 4126 C CA . SER A 1 545 ? 187.558 154.561 39.214 1.00 27.31 545 SER A CA 1
ATOM 4127 C C . SER A 1 545 ? 189.069 154.781 39.166 1.00 28.37 545 SER A C 1
ATOM 4128 O O . SER A 1 545 ? 189.509 155.927 39.012 1.00 28.82 545 SER A O 1
ATOM 4131 N N . ILE A 1 546 ? 189.867 153.725 39.339 1.00 23.22 546 ILE A N 1
ATOM 4132 C CA . ILE A 1 546 ? 191.318 153.806 39.196 1.00 24.80 546 ILE A CA 1
ATOM 4133 C C . ILE A 1 546 ? 191.699 153.711 37.726 1.00 25.64 546 ILE A C 1
ATOM 4134 O O . ILE A 1 546 ? 191.168 152.875 36.985 1.00 26.23 546 ILE A O 1
ATOM 4139 N N . LYS A 1 547 ? 192.619 154.567 37.293 1.00 25.42 547 LYS A N 1
ATOM 4140 C CA . LYS A 1 547 ? 193.314 154.348 36.028 1.00 26.41 547 LYS A CA 1
ATOM 4141 C C . LYS A 1 547 ? 194.763 154.014 36.354 1.00 27.30 547 LYS A C 1
ATOM 4142 O O . LYS A 1 547 ? 195.560 154.921 36.643 1.00 26.82 547 LYS A O 1
ATOM 4148 N N . PRO A 1 548 ? 195.147 152.746 36.350 1.00 25.65 548 PRO A N 1
ATOM 4149 C CA . PRO A 1 548 ? 196.472 152.365 36.841 1.00 25.68 548 PRO A CA 1
ATOM 4150 C C . PRO A 1 548 ? 197.563 152.636 35.818 1.00 25.03 548 PRO A C 1
ATOM 4151 O O . PRO A 1 548 ? 197.308 152.855 34.632 1.00 27.50 548 PRO A O 1
ATOM 4155 N N . ILE A 1 549 ? 198.797 152.639 36.319 1.00 23.31 549 ILE A N 1
ATOM 4156 C CA . ILE A 1 549 ? 199.992 152.632 35.481 1.00 23.38 549 ILE A CA 1
ATOM 4157 C C . ILE A 1 549 ? 200.425 151.177 35.332 1.00 22.13 549 ILE A C 1
ATOM 4158 O O . ILE A 1 549 ? 200.935 150.596 36.304 1.00 21.55 549 ILE A O 1
ATOM 4163 N N . PRO A 1 550 ? 200.235 150.550 34.175 1.00 24.14 550 PRO A N 1
ATOM 4164 C CA . PRO A 1 550 ? 200.636 149.146 34.049 1.00 22.47 550 PRO A CA 1
ATOM 4165 C C . PRO A 1 550 ? 202.151 149.016 33.998 1.00 23.41 550 PRO A C 1
ATOM 4166 O O . PRO A 1 550 ? 202.841 149.816 33.365 1.00 23.14 550 PRO A O 1
ATOM 4170 N N . TYR A 1 551 ? 202.665 148.023 34.713 1.00 22.84 551 TYR A N 1
ATOM 4171 C CA . TYR A 1 551 ? 204.066 147.608 34.614 1.00 22.56 551 TYR A CA 1
ATOM 4172 C C . TYR A 1 551 ? 204.037 146.150 34.168 1.00 21.33 551 TYR A C 1
ATOM 4173 O O . TYR A 1 551 ? 203.963 145.243 34.997 1.00 22.27 551 TYR A O 1
ATOM 4182 N N . THR A 1 552 ? 204.065 145.923 32.859 1.00 21.09 552 THR A N 1
ATOM 4183 C CA . THR A 1 552 ? 203.941 144.583 32.306 1.00 21.30 552 THR A CA 1
ATOM 4184 C C . THR A 1 552 ? 205.287 144.071 31.814 1.00 25.30 552 THR A C 1
ATOM 4185 O O . THR A 1 552 ? 206.069 144.815 31.216 1.00 22.67 552 THR A O 1
ATOM 4189 N N . ILE A 1 553 ? 205.567 142.805 32.111 1.00 22.27 553 ILE A N 1
ATOM 4190 C CA . ILE A 1 553 ? 206.656 142.071 31.487 1.00 23.34 553 ILE A CA 1
ATOM 4191 C C . ILE A 1 553 ? 206.080 140.751 31.005 1.00 21.35 553 ILE A C 1
ATOM 4192 O O . ILE A 1 553 ? 205.068 140.271 31.526 1.00 19.75 553 ILE A O 1
ATOM 4197 N N . CYS A 1 554 ? 206.705 140.179 29.979 1.00 20.70 554 CYS A N 1
ATOM 4198 C CA . CYS A 1 554 ? 206.237 138.911 29.434 1.00 20.89 554 CYS A CA 1
ATOM 4199 C C . CYS A 1 554 ? 207.387 138.202 28.733 1.00 23.96 554 CYS A C 1
ATOM 4200 O O . CYS A 1 554 ? 207.383 138.056 27.506 1.00 23.86 554 CYS A O 1
ATOM 4203 N N . GLY A 1 555 ? 208.374 137.762 29.509 1.00 20.77 555 GLY A N 1
ATOM 4204 C CA . GLY A 1 555 ? 209.535 137.089 28.963 1.00 22.54 555 GLY A CA 1
ATOM 4205 C C . GLY A 1 555 ? 209.752 135.727 29.588 1.00 21.57 555 GLY A C 1
ATOM 4206 O O . GLY A 1 555 ? 210.857 135.190 29.543 1.00 21.73 555 GLY A O 1
ATOM 4207 N N . GLY A 1 556 ? 208.704 135.156 30.179 1.00 20.14 556 GLY A N 1
ATOM 4208 C CA . GLY A 1 556 ? 208.814 133.860 30.812 1.00 20.23 556 GLY A CA 1
ATOM 4209 C C . GLY A 1 556 ? 209.477 133.859 32.173 1.00 21.31 556 GLY A C 1
ATOM 4210 O O . GLY A 1 556 ? 209.754 132.777 32.706 1.00 20.10 556 GLY A O 1
ATOM 4211 N N . LEU A 1 557 ? 209.732 135.031 32.758 1.00 22.40 557 LEU A N 1
ATOM 4212 C CA . LEU A 1 557 ? 210.364 135.152 34.066 1.00 21.62 557 LEU A CA 1
ATOM 4213 C C . LEU A 1 557 ? 209.483 135.943 35.027 1.00 21.37 557 LEU A C 1
ATOM 4214 O O . LEU A 1 557 ? 208.741 136.832 34.605 1.00 22.18 557 LEU A O 1
ATOM 4219 N N . PRO A 1 558 ? 209.552 135.655 36.325 1.00 23.17 558 PRO A N 1
ATOM 4220 C CA . PRO A 1 558 ? 208.859 136.496 37.307 1.00 20.26 558 PRO A CA 1
ATOM 4221 C C . PRO A 1 558 ? 209.581 137.821 37.509 1.00 22.27 558 PRO A C 1
ATOM 4222 O O . PRO A 1 558 ? 210.736 138.007 37.120 1.00 22.97 558 PRO A O 1
ATOM 4226 N N . PHE A 1 559 ? 208.870 138.758 38.133 1.00 20.22 559 PHE A N 1
ATOM 4227 C CA . PHE A 1 559 ? 209.505 139.961 38.653 1.00 21.47 559 PHE A CA 1
ATOM 4228 C C . PHE A 1 559 ? 210.477 139.610 39.776 1.00 21.07 559 PHE A C 1
ATOM 4229 O O . PHE A 1 559 ? 210.347 138.586 40.446 1.00 20.38 559 PHE A O 1
ATOM 4237 N N . THR A 1 560 ? 211.446 140.494 39.992 1.00 21.71 560 THR A N 1
ATOM 4238 C CA . THR A 1 560 ? 212.282 140.488 41.177 1.00 19.92 560 THR A CA 1
ATOM 4239 C C . THR A 1 560 ? 212.000 141.729 42.010 1.00 22.61 560 THR A C 1
ATOM 4240 O O . THR A 1 560 ? 211.488 142.728 41.493 1.00 22.05 560 THR A O 1
ATOM 4244 N N . PRO A 1 561 ? 212.306 141.705 43.312 1.00 20.98 561 PRO A N 1
ATOM 4245 C CA . PRO A 1 561 ? 212.010 142.888 44.135 1.00 21.92 561 PRO A CA 1
ATOM 4246 C C . PRO A 1 561 ? 212.648 144.173 43.628 1.00 24.06 561 PRO A C 1
ATOM 4247 O O . PRO A 1 561 ? 211.982 145.218 43.627 1.00 21.73 561 PRO A O 1
ATOM 4251 N N . GLU A 1 562 ? 213.902 144.131 43.161 1.00 21.62 562 GLU A N 1
ATOM 4252 C CA . GLU A 1 562 ? 214.554 145.369 42.742 1.00 23.62 562 GLU A CA 1
ATOM 4253 C C . GLU A 1 562 ? 213.856 146.003 41.545 1.00 24.59 562 GLU A C 1
ATOM 4254 O O . GLU A 1 562 ? 213.812 147.235 41.443 1.00 25.13 562 GLU A O 1
ATOM 4260 N N . MET A 1 563 ? 213.292 145.189 40.643 1.00 24.07 563 MET A N 1
ATOM 4261 C CA . MET A 1 563 ? 212.511 145.733 39.534 1.00 24.68 563 MET A CA 1
ATOM 4262 C C . MET A 1 563 ? 211.313 146.531 40.044 1.00 24.85 563 MET A C 1
ATOM 4263 O O . MET A 1 563 ? 211.007 147.611 39.524 1.00 25.92 563 MET A O 1
ATOM 4268 N N . ILE A 1 564 ? 210.616 146.010 41.057 1.00 24.05 564 ILE A N 1
ATOM 4269 C CA . ILE A 1 564 ? 209.484 146.736 41.623 1.00 23.24 564 ILE A CA 1
ATOM 4270 C C . ILE A 1 564 ? 209.960 148.000 42.324 1.00 24.76 564 ILE A C 1
ATOM 4271 O O . ILE A 1 564 ? 209.364 149.074 42.175 1.00 25.37 564 ILE A O 1
ATOM 4276 N N . V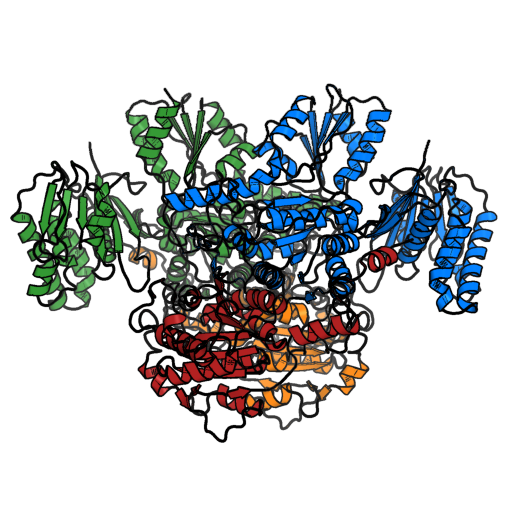AL A 1 565 ? 211.030 147.886 43.112 1.00 24.35 565 VAL A N 1
ATOM 4277 C CA . VAL A 1 565 ? 211.580 149.045 43.812 1.00 25.69 565 VAL A CA 1
ATOM 4278 C C . VAL A 1 565 ? 211.944 150.140 42.817 1.00 25.26 565 VAL A C 1
ATOM 4279 O O . VAL A 1 565 ? 211.582 151.309 42.992 1.00 26.05 565 VAL A O 1
ATOM 4283 N N . ASN A 1 566 ? 212.649 149.773 41.745 1.00 25.85 566 ASN A N 1
ATOM 4284 C CA . ASN A 1 566 ? 213.088 150.777 40.778 1.00 28.90 566 ASN A CA 1
ATOM 4285 C C . ASN A 1 566 ? 211.905 151.424 40.066 1.00 29.65 566 ASN A C 1
ATOM 4286 O O . ASN A 1 566 ? 211.891 152.642 39.859 1.00 28.82 566 ASN A O 1
ATOM 4291 N N . ARG A 1 567 ? 210.912 150.623 39.664 1.00 28.61 567 ARG A N 1
ATOM 4292 C CA . ARG A 1 567 ? 209.733 151.183 39.009 1.00 29.05 567 ARG A CA 1
ATOM 4293 C C . ARG A 1 567 ? 208.985 152.134 39.934 1.00 27.53 567 ARG A C 1
ATOM 4294 O O . ARG A 1 567 ? 208.461 153.163 39.489 1.00 30.11 567 ARG A O 1
ATOM 4302 N N . VAL A 1 568 ? 208.900 151.797 41.220 1.00 25.27 568 VAL A N 1
ATOM 4303 C CA . VAL A 1 568 ? 208.177 152.655 42.158 1.00 27.04 568 VAL A CA 1
ATOM 4304 C C . VAL A 1 568 ? 208.918 153.974 42.362 1.00 29.55 568 VAL A C 1
ATOM 4305 O O . VAL A 1 568 ? 208.304 155.047 42.396 1.00 28.14 568 VAL A O 1
ATOM 4309 N N . LYS A 1 569 ? 210.248 153.921 42.489 1.00 27.20 569 LYS A N 1
ATOM 4310 C CA . LYS A 1 569 ? 211.014 155.146 42.696 1.00 30.63 569 LYS A CA 1
ATOM 4311 C C . LYS A 1 569 ? 210.932 156.081 41.495 1.00 32.01 569 LYS A C 1
ATOM 4312 O O . LYS A 1 569 ? 210.958 157.305 41.661 1.00 33.08 569 LYS A O 1
ATOM 4318 N N . GLU A 1 570 ? 210.832 155.530 40.284 1.00 29.79 570 GLU A N 1
ATOM 4319 C CA . GLU A 1 570 ? 210.639 156.360 39.099 1.00 34.34 570 GLU A CA 1
ATOM 4320 C C . GLU A 1 570 ? 209.362 157.186 39.172 1.00 35.33 570 GLU A C 1
ATOM 4321 O O . GLU A 1 570 ? 209.276 158.236 38.526 1.00 37.95 570 GLU A O 1
ATOM 4327 N N . GLU A 1 571 ? 208.371 156.744 39.943 1.00 32.32 571 GLU A N 1
ATOM 4328 C CA . GLU A 1 571 ? 207.091 157.430 39.992 1.00 33.58 571 GLU A CA 1
ATOM 4329 C C . GLU A 1 571 ? 206.962 158.382 41.170 1.00 36.48 571 GLU A C 1
ATOM 4330 O O . GLU A 1 571 ? 205.992 159.147 41.221 1.00 36.75 571 GLU A O 1
ATOM 4336 N N . ILE A 1 572 ? 207.895 158.347 42.115 1.00 34.71 572 ILE A N 1
ATOM 4337 C CA . ILE A 1 572 ? 207.905 159.273 43.239 1.00 36.99 572 ILE A CA 1
ATOM 4338 C C . ILE A 1 572 ? 208.719 160.502 42.853 1.00 40.51 572 ILE A C 1
ATOM 4339 O O . ILE A 1 572 ? 209.847 160.382 42.361 1.00 41.70 572 ILE A O 1
ATOM 4344 N N . GLN A 1 573 ? 208.145 161.684 43.059 1.00 44.28 573 GLN A N 1
ATOM 4345 C CA . GLN A 1 573 ? 208.813 162.929 42.684 1.00 48.42 573 GLN A CA 1
ATOM 4346 C C . GLN A 1 573 ? 209.446 163.605 43.893 1.00 47.73 573 GLN A C 1
ATOM 4347 O O . GLN A 1 573 ? 208.933 163.506 45.007 1.00 49.87 573 GLN A O 1
ATOM 4349 N N . THR B 2 2 ? 196.149 112.404 -6.782 1.00 51.97 2 THR B N 1
ATOM 4350 C CA . THR B 2 2 ? 197.404 111.755 -7.158 1.00 50.61 2 THR B CA 1
ATOM 4351 C C . THR B 2 2 ? 198.607 112.494 -6.582 1.00 44.38 2 THR B C 1
ATOM 4352 O O . THR B 2 2 ? 198.897 113.624 -6.976 1.00 41.32 2 THR B O 1
ATOM 4356 N N . VAL B 2 3 ? 199.304 111.840 -5.651 1.00 43.60 3 VAL B N 1
ATOM 4357 C CA . VAL B 2 3 ? 200.433 112.460 -4.971 1.00 40.55 3 VAL B CA 1
ATOM 4358 C C . VAL B 2 3 ? 201.569 112.674 -5.965 1.00 41.39 3 VAL B C 1
ATOM 4359 O O . VAL B 2 3 ? 201.988 111.743 -6.667 1.00 42.85 3 VAL B O 1
ATOM 4363 N N . GLU B 2 4 ? 202.102 113.894 -6.003 1.00 36.82 4 GLU B N 1
ATOM 4364 C CA . GLU B 2 4 ? 203.145 114.251 -6.955 1.00 37.13 4 GLU B CA 1
ATOM 4365 C C . GLU B 2 4 ? 204.530 114.315 -6.321 1.00 38.41 4 GLU B C 1
ATOM 4366 O O . GLU B 2 4 ? 205.465 114.821 -6.949 1.00 39.52 4 GLU B O 1
ATOM 4372 N N . ALA B 2 5 ? 204.683 113.807 -5.100 1.00 35.31 5 ALA B N 1
ATOM 4373 C CA . ALA B 2 5 ? 205.973 113.809 -4.425 1.00 37.36 5 ALA B CA 1
ATOM 4374 C C . ALA B 2 5 ? 206.822 112.591 -4.763 1.00 35.88 5 ALA B C 1
ATOM 4375 O O . ALA B 2 5 ? 208.038 112.622 -4.543 1.00 36.27 5 ALA B O 1
ATOM 4377 N N . PHE B 2 6 ? 206.223 111.536 -5.308 1.00 35.93 6 PHE B N 1
ATOM 4378 C CA . PHE B 2 6 ? 206.924 110.269 -5.473 1.00 37.63 6 PHE B CA 1
ATOM 4379 C C . PHE B 2 6 ? 207.759 110.245 -6.750 1.00 37.96 6 PHE B C 1
ATOM 4380 O O . PHE B 2 6 ? 207.364 110.797 -7.780 1.00 36.85 6 PHE B O 1
ATOM 4388 N N . HIS B 2 7 ? 208.926 109.599 -6.667 1.00 38.75 7 HIS B N 1
ATOM 4389 C CA . HIS B 2 7 ? 209.775 109.315 -7.831 1.00 36.16 7 HIS B CA 1
ATOM 4390 C C . HIS B 2 7 ? 210.118 110.581 -8.614 1.00 36.95 7 HIS B C 1
ATOM 4391 O O . HIS B 2 7 ? 210.059 110.608 -9.845 1.00 39.13 7 HIS B O 1
ATOM 4398 N N . LYS B 2 8 ? 210.470 111.643 -7.893 1.00 38.18 8 LYS B N 1
ATOM 4399 C CA . LYS B 2 8 ? 210.911 112.891 -8.497 1.00 38.00 8 LYS B CA 1
ATOM 4400 C C . LYS B 2 8 ? 212.405 113.130 -8.345 1.00 39.18 8 LYS B C 1
ATOM 4401 O O . LYS B 2 8 ? 212.936 114.036 -8.995 1.00 38.71 8 LYS B O 1
ATOM 4407 N N . MET B 2 9 ? 213.083 112.373 -7.485 1.00 39.19 9 MET B N 1
ATOM 4408 C CA . MET B 2 9 ? 214.505 112.540 -7.228 1.00 43.29 9 MET B CA 1
ATOM 4409 C C . MET B 2 9 ? 215.216 111.221 -7.492 1.00 43.70 9 MET B C 1
ATOM 4410 O O . MET B 2 9 ? 214.705 110.152 -7.145 1.00 44.19 9 MET B O 1
ATOM 4415 N N . GLU B 2 10 ? 216.405 111.295 -8.080 1.00 48.55 10 GLU B N 1
ATOM 4416 C CA . GLU B 2 10 ? 217.188 110.106 -8.379 1.00 51.65 10 GLU B CA 1
ATOM 4417 C C . GLU B 2 10 ? 218.339 109.949 -7.395 1.00 47.12 10 GLU B C 1
ATOM 4418 O O . GLU B 2 10 ? 218.899 110.932 -6.903 1.00 48.23 10 GLU B O 1
ATOM 4424 N N . ASN B 2 11 ? 218.680 108.690 -7.115 1.00 46.72 11 ASN B N 1
ATOM 4425 C CA . ASN B 2 11 ? 219.877 108.339 -6.345 1.00 50.09 11 ASN B CA 1
ATOM 4426 C C . ASN B 2 11 ? 219.863 108.999 -4.967 1.00 47.86 11 ASN B C 1
ATOM 4427 O O . ASN B 2 11 ? 220.856 109.572 -4.515 1.00 47.33 11 ASN B O 1
ATOM 4432 N N . MET B 2 12 ? 218.716 108.911 -4.298 1.00 44.66 12 MET B N 1
ATOM 4433 C CA . MET B 2 12 ? 218.548 109.462 -2.960 1.00 41.53 12 MET B CA 1
ATOM 4434 C C . MET B 2 12 ? 218.940 108.442 -1.901 1.00 38.77 12 MET B C 1
ATOM 4435 O O . MET B 2 12 ? 218.697 107.242 -2.055 1.00 38.98 12 MET B O 1
ATOM 4440 N N . LYS B 2 13 ? 219.546 108.933 -0.822 1.00 36.20 13 LYS B N 1
ATOM 4441 C CA . LYS B 2 13 ? 219.939 108.135 0.328 1.00 38.78 13 LYS B CA 1
ATOM 4442 C C . LYS B 2 13 ? 219.186 108.605 1.569 1.00 36.06 13 LYS B C 1
ATOM 4443 O O . LYS B 2 13 ? 218.768 109.765 1.637 1.00 34.65 13 LYS B O 1
ATOM 4449 N N . PRO B 2 14 ? 219.004 107.733 2.567 1.00 35.71 14 PRO B N 1
ATOM 4450 C CA . PRO B 2 14 ? 218.234 108.137 3.762 1.00 36.55 14 PRO B CA 1
ATOM 4451 C C . PRO B 2 14 ? 218.710 109.441 4.385 1.00 37.36 14 PRO B C 1
ATOM 4452 O O . PRO B 2 14 ? 217.887 110.228 4.869 1.00 35.68 14 PRO B O 1
ATOM 4456 N N . LYS B 2 15 ? 220.021 109.696 4.368 1.00 35.78 15 LYS B N 1
ATOM 4457 C CA . LYS B 2 15 ? 220.572 110.907 4.961 1.00 33.63 15 LYS B CA 1
ATOM 4458 C C . LYS B 2 15 ? 220.123 112.169 4.241 1.00 33.43 15 LYS B C 1
ATOM 4459 O O . LYS B 2 15 ? 220.153 113.249 4.840 1.00 33.18 15 LYS B O 1
ATOM 4465 N N . ASP B 2 16 ? 219.705 112.065 2.976 1.00 33.14 16 ASP B N 1
ATOM 4466 C CA . ASP B 2 16 ? 219.233 113.240 2.251 1.00 33.31 16 ASP B CA 1
ATOM 4467 C C . ASP B 2 16 ? 217.937 113.799 2.828 1.00 34.73 16 ASP B C 1
ATOM 4468 O O . ASP B 2 16 ? 217.570 114.935 2.508 1.00 35.13 16 ASP B O 1
ATOM 4473 N N . TYR B 2 17 ? 217.233 113.030 3.654 1.00 31.92 17 TYR B N 1
ATOM 4474 C CA . TYR B 2 17 ? 215.984 113.473 4.261 1.00 33.85 17 TYR B CA 1
ATOM 4475 C C . TYR B 2 17 ? 216.148 113.848 5.726 1.00 34.36 17 TYR B C 1
ATOM 4476 O O . TYR B 2 17 ? 215.153 114.139 6.398 1.00 33.61 17 TYR B O 1
ATOM 4485 N N . LYS B 2 18 ? 217.382 113.864 6.227 1.00 33.53 18 LYS B N 1
ATOM 4486 C CA . LYS B 2 18 ? 217.667 114.350 7.570 1.00 33.94 18 LYS B CA 1
ATOM 4487 C C . LYS B 2 18 ? 217.697 115.871 7.550 1.00 34.52 18 LYS B C 1
ATOM 4488 O O . LYS B 2 18 ? 218.311 116.475 6.664 1.00 33.02 18 LYS B O 1
ATOM 4494 N N . SER B 2 19 ? 217.036 116.493 8.523 1.00 31.86 19 SER B N 1
ATOM 4495 C CA . SER B 2 19 ? 217.160 117.932 8.682 1.00 32.36 19 SER B CA 1
ATOM 4496 C C . SER B 2 19 ? 218.429 118.257 9.468 1.00 32.98 19 SER B C 1
ATOM 4497 O O . SER B 2 19 ? 219.161 117.373 9.918 1.00 32.68 19 SER B O 1
ATOM 4500 N N . GLU B 2 20 ? 218.668 119.549 9.668 1.00 34.65 20 GLU B N 1
ATOM 4501 C CA . GLU B 2 20 ? 219.803 120.027 10.444 1.00 36.74 20 GLU B CA 1
ATOM 4502 C C . GLU B 2 20 ? 219.567 119.959 11.948 1.00 36.76 20 GLU B C 1
ATOM 4503 O O . GLU B 2 20 ? 220.509 120.176 12.717 1.00 35.98 20 GLU B O 1
ATOM 4509 N N . VAL B 2 21 ? 218.345 119.665 12.379 1.00 35.61 21 VAL B N 1
ATOM 4510 C CA . VAL B 2 21 ? 217.980 119.655 13.793 1.00 34.77 21 VAL B CA 1
ATOM 4511 C C . VAL B 2 21 ? 218.530 118.421 14.498 1.00 35.23 21 VAL B C 1
ATOM 4512 O O . VAL B 2 21 ? 218.223 117.286 14.100 1.00 37.21 21 VAL B O 1
ATOM 4516 N N . PRO B 2 22 ? 219.319 118.593 15.555 1.00 34.02 22 PRO B N 1
ATOM 4517 C CA . PRO B 2 22 ? 219.804 117.434 16.316 1.00 36.49 22 PRO B CA 1
ATOM 4518 C C . PRO B 2 22 ? 218.675 116.707 17.038 1.00 36.97 22 PRO B C 1
ATOM 4519 O O . PRO B 2 22 ? 217.752 117.322 17.579 1.00 35.87 22 PRO B O 1
ATOM 4523 N N . THR B 2 23 ? 218.760 115.380 17.033 1.00 37.32 23 THR B N 1
ATOM 4524 C CA . THR B 2 23 ? 217.752 114.517 17.640 1.00 34.49 23 THR B CA 1
ATOM 4525 C C . THR B 2 23 ? 217.901 114.516 19.157 1.00 37.55 23 THR B C 1
ATOM 4526 O O . THR B 2 23 ? 218.991 114.259 19.681 1.00 37.70 23 THR B O 1
ATOM 4530 N N . THR B 2 24 ? 216.824 114.858 19.863 1.00 32.02 24 THR B N 1
ATOM 4531 C CA . THR B 2 24 ? 216.872 115.035 21.307 1.00 32.39 24 THR B CA 1
ATOM 4532 C C . THR B 2 24 ? 216.214 113.902 22.092 1.00 30.55 24 THR B C 1
ATOM 4533 O O . THR B 2 24 ? 216.082 114.016 23.316 1.00 33.60 24 THR B O 1
ATOM 4537 N N . TRP B 2 25 ? 215.861 112.790 21.448 1.00 29.28 25 TRP B N 1
ATOM 4538 C CA . TRP B 2 25 ? 215.268 111.672 22.176 1.00 28.02 25 TRP B CA 1
ATOM 4539 C C . TRP B 2 25 ? 216.303 110.993 23.070 1.00 29.50 25 TRP B C 1
ATOM 4540 O O . TRP B 2 25 ? 217.508 111.034 22.812 1.00 30.21 25 TRP B O 1
ATOM 4551 N N . CYS B 2 26 ? 215.807 110.339 24.123 1.00 28.90 26 CYS B N 1
ATOM 4552 C CA . CYS B 2 26 ? 216.672 109.615 25.046 1.00 30.17 26 CYS B CA 1
ATOM 4553 C C . CYS B 2 26 ? 217.459 108.538 24.295 1.00 29.80 26 CYS B C 1
ATOM 4554 O O . CYS B 2 26 ? 216.979 107.990 23.299 1.00 27.64 26 CYS B O 1
ATOM 4557 N N . PRO B 2 27 ? 218.669 108.213 24.750 1.00 31.64 27 PRO B N 1
ATOM 4558 C CA . PRO B 2 27 ? 219.376 107.059 24.180 1.00 31.88 27 PRO B CA 1
ATOM 4559 C C . PRO B 2 27 ? 218.592 105.780 24.428 1.00 28.18 27 PRO B C 1
ATOM 4560 O O . PRO B 2 27 ? 218.035 105.565 25.507 1.00 30.33 27 PRO B O 1
ATOM 4564 N N . GLY B 2 28 ? 218.522 104.942 23.402 1.00 29.28 28 GLY B N 1
ATOM 4565 C CA . GLY B 2 28 ? 217.734 103.735 23.477 1.00 30.73 28 GLY B CA 1
ATOM 4566 C C . GLY B 2 28 ? 216.254 103.925 23.227 1.00 29.19 28 GLY B C 1
ATOM 4567 O O . GLY B 2 28 ? 215.512 102.934 23.246 1.00 30.67 28 GLY B O 1
ATOM 4568 N N . CYS B 2 29 ? 215.799 105.155 22.987 1.00 28.24 29 CYS B N 1
ATOM 4569 C CA . CYS B 2 29 ? 214.389 105.384 22.688 1.00 28.36 29 CYS B CA 1
ATOM 4570 C C . CYS B 2 29 ? 214.031 104.726 21.362 1.00 28.33 29 CYS B C 1
ATOM 4571 O O . CYS B 2 29 ? 214.773 104.828 20.381 1.00 28.21 29 CYS B O 1
ATOM 4574 N N . GLY B 2 30 ? 212.890 104.030 21.338 1.00 29.98 30 GLY B N 1
ATOM 4575 C CA . GLY B 2 30 ? 212.480 103.357 20.119 1.00 26.85 30 GLY B CA 1
ATOM 4576 C C . GLY B 2 30 ? 212.170 104.295 18.970 1.00 28.93 30 GLY B C 1
ATOM 4577 O O . GLY B 2 30 ? 212.219 103.875 17.808 1.00 26.12 30 GLY B O 1
ATOM 4578 N N . HIS B 2 31 ? 211.862 105.564 19.260 1.00 26.65 31 HIS B N 1
ATOM 4579 C CA . HIS B 2 31 ? 211.507 106.490 18.189 1.00 27.44 31 HIS B CA 1
ATOM 4580 C C . HIS B 2 31 ? 212.628 106.635 17.163 1.00 28.29 31 HIS B C 1
ATOM 4581 O O . HIS B 2 31 ? 212.350 106.975 16.006 1.00 27.08 31 HIS B O 1
ATOM 4588 N N . PHE B 2 32 ? 213.885 106.377 17.558 1.00 28.97 32 PHE B N 1
ATOM 4589 C CA . PHE B 2 32 ? 215.000 106.440 16.611 1.00 27.44 32 PHE B CA 1
ATOM 4590 C C . PHE B 2 32 ? 214.825 105.447 15.470 1.00 28.21 32 PHE B C 1
ATOM 4591 O O . PHE B 2 32 ? 215.090 105.776 14.307 1.00 26.58 32 PHE B O 1
ATOM 4599 N N . GLY B 2 33 ? 214.408 104.218 15.787 1.00 29.62 33 GLY B N 1
ATOM 4600 C CA . GLY B 2 33 ? 214.221 103.217 14.749 1.00 29.21 33 GLY B CA 1
ATOM 4601 C C . GLY B 2 33 ? 213.126 103.588 13.766 1.00 30.65 33 GLY B C 1
ATOM 4602 O O . GLY B 2 33 ? 213.230 103.303 12.572 1.00 32.15 33 GLY B O 1
ATOM 4603 N N . ILE B 2 34 ? 212.056 104.220 14.255 1.00 29.99 34 ILE B N 1
ATOM 4604 C CA . ILE B 2 34 ? 210.986 104.657 13.360 1.00 27.14 34 ILE B CA 1
ATOM 4605 C C . ILE B 2 34 ? 211.469 105.793 12.470 1.00 29.12 34 ILE B C 1
ATOM 4606 O O . ILE B 2 34 ? 211.161 105.835 11.272 1.00 27.24 34 ILE B O 1
ATOM 4611 N N . LEU B 2 35 ? 212.220 106.741 13.045 1.00 28.07 35 LEU B N 1
ATOM 4612 C CA . LEU B 2 35 ? 212.801 107.824 12.256 1.00 28.21 35 LEU B CA 1
ATOM 4613 C C . LEU B 2 35 ? 213.684 107.276 11.144 1.00 30.57 35 LEU B C 1
ATOM 4614 O O . LEU B 2 35 ? 213.656 107.774 10.011 1.00 30.19 35 LEU B O 1
ATOM 4619 N N . ASN B 2 36 ? 214.483 106.255 11.457 1.00 30.81 36 ASN B N 1
ATOM 4620 C CA . ASN B 2 36 ? 215.311 105.607 10.446 1.00 34.10 36 ASN B CA 1
ATOM 4621 C C . ASN B 2 36 ? 214.450 104.964 9.363 1.00 31.88 36 ASN B C 1
ATOM 4622 O O . ASN B 2 36 ? 214.747 105.082 8.169 1.00 31.38 36 ASN B O 1
ATOM 4627 N N . GLY B 2 37 ? 213.359 104.308 9.760 1.00 32.01 37 GLY B N 1
ATOM 4628 C CA . GLY B 2 37 ? 212.446 103.755 8.774 1.00 32.61 37 GLY B CA 1
ATOM 4629 C C . GLY B 2 37 ? 211.849 104.822 7.878 1.00 33.05 37 GLY B C 1
ATOM 4630 O O . GLY B 2 37 ? 211.728 104.628 6.664 1.00 31.83 37 GLY B O 1
ATOM 4631 N N . VAL B 2 38 ? 211.497 105.974 8.460 1.00 31.10 38 VAL B N 1
ATOM 4632 C CA . VAL B 2 38 ? 210.944 107.082 7.681 1.00 29.99 38 VAL B CA 1
ATOM 4633 C C . VAL B 2 38 ? 211.956 107.565 6.645 1.00 31.83 38 VAL B C 1
ATOM 4634 O O . VAL B 2 38 ? 211.618 107.781 5.474 1.00 32.51 38 VAL B O 1
ATOM 4638 N N . TYR B 2 39 ? 213.210 107.759 7.065 1.00 32.71 39 TYR B N 1
ATOM 4639 C CA . TYR B 2 39 ? 214.252 108.171 6.129 1.00 32.26 39 TYR B CA 1
ATOM 4640 C C . TYR B 2 39 ? 214.372 107.188 4.972 1.00 29.92 39 TYR B C 1
ATOM 4641 O O . TYR B 2 39 ? 214.488 107.589 3.807 1.00 30.47 39 TYR B O 1
ATOM 4650 N N . ARG B 2 40 ? 214.383 105.891 5.282 1.00 29.65 40 ARG B N 1
ATOM 4651 C CA . ARG B 2 40 ? 214.575 104.889 4.240 1.00 33.23 40 ARG B CA 1
ATOM 4652 C C . ARG B 2 40 ? 213.395 104.864 3.278 1.00 33.45 40 ARG B C 1
ATOM 4653 O O . ARG B 2 40 ? 213.585 104.787 2.059 1.00 32.52 40 ARG B O 1
ATOM 4661 N N . ALA B 2 41 ? 212.171 104.950 3.806 1.00 33.65 41 ALA B N 1
ATOM 4662 C CA . ALA B 2 41 ? 210.993 104.982 2.944 1.00 31.22 41 ALA B CA 1
ATOM 4663 C C . ALA B 2 41 ? 211.046 106.158 1.978 1.00 31.14 41 ALA B C 1
ATOM 4664 O O . ALA B 2 41 ? 210.812 106.000 0.774 1.00 32.96 41 ALA B O 1
ATOM 4666 N N . MET B 2 42 ? 211.367 107.350 2.487 1.00 31.08 42 MET B N 1
ATOM 4667 C CA . MET B 2 42 ? 211.383 108.533 1.634 1.00 31.17 42 MET B CA 1
ATOM 4668 C C . MET B 2 42 ? 212.443 108.415 0.547 1.00 34.04 42 MET B C 1
ATOM 4669 O O . MET B 2 42 ? 212.225 108.844 -0.593 1.00 33.45 42 MET B O 1
ATOM 4674 N N . ALA B 2 43 ? 213.602 107.841 0.884 1.00 33.52 43 ALA B N 1
ATOM 4675 C CA . ALA B 2 43 ? 214.660 107.684 -0.112 1.00 34.81 43 ALA B CA 1
ATOM 4676 C C . ALA B 2 43 ? 214.286 106.636 -1.150 1.00 33.56 43 ALA B C 1
ATOM 4677 O O . ALA B 2 43 ? 214.501 106.838 -2.349 1.00 33.12 43 ALA B O 1
ATOM 4679 N N . GLU B 2 44 ? 213.692 105.524 -0.713 1.00 34.19 44 GLU B N 1
ATOM 4680 C CA . GLU B 2 44 ? 213.281 104.488 -1.651 1.00 36.86 44 GLU B CA 1
ATOM 4681 C C . GLU B 2 44 ? 212.172 104.953 -2.590 1.00 37.79 44 GLU B C 1
ATOM 4682 O O . GLU B 2 44 ? 212.033 104.393 -3.681 1.00 40.98 44 GLU B O 1
ATOM 4688 N N . LEU B 2 45 ? 211.376 105.946 -2.193 1.00 33.48 45 LEU B N 1
ATOM 4689 C CA . LEU B 2 45 ? 210.353 106.521 -3.056 1.00 36.10 45 LEU B CA 1
ATOM 4690 C C . LEU B 2 45 ? 210.861 107.675 -3.907 1.00 35.49 45 LEU B C 1
ATOM 4691 O O . LEU B 2 45 ? 210.079 108.234 -4.684 1.00 36.57 45 LEU B O 1
ATOM 4696 N N . GLY B 2 46 ? 212.131 108.048 -3.780 1.00 35.10 46 GLY B N 1
ATOM 4697 C CA . GLY B 2 46 ? 212.642 109.198 -4.524 1.00 36.32 46 GLY B CA 1
ATOM 4698 C C . GLY B 2 46 ? 211.842 110.461 -4.297 1.00 36.53 46 GLY B C 1
ATOM 4699 O O . GLY B 2 46 ? 211.590 111.220 -5.243 1.00 35.03 46 GLY B O 1
ATOM 4700 N N . ILE B 2 47 ? 211.435 110.705 -3.050 1.00 33.39 47 ILE B N 1
ATOM 4701 C CA . ILE B 2 47 ? 210.471 111.759 -2.762 1.00 33.61 47 ILE B CA 1
ATOM 4702 C C . ILE B 2 47 ? 211.124 113.129 -2.878 1.00 33.61 47 ILE B C 1
ATOM 4703 O O . ILE B 2 47 ? 212.254 113.345 -2.416 1.00 33.02 47 ILE B O 1
ATOM 4708 N N . ASP B 2 48 ? 210.417 114.059 -3.521 1.00 33.01 48 ASP B N 1
ATOM 4709 C CA . ASP B 2 48 ? 210.742 115.482 -3.448 1.00 33.52 48 ASP B CA 1
ATOM 4710 C C . ASP B 2 48 ? 209.999 116.034 -2.240 1.00 32.65 48 ASP B C 1
ATOM 4711 O O . ASP B 2 48 ? 208.791 116.289 -2.300 1.00 31.30 48 ASP B O 1
ATOM 4716 N N . SER B 2 49 ? 210.726 116.256 -1.149 1.00 31.55 49 SER B N 1
ATOM 4717 C CA . SER B 2 49 ? 210.073 116.643 0.092 1.00 31.28 49 SER B CA 1
ATOM 4718 C C . SER B 2 49 ? 209.545 118.068 0.064 1.00 32.58 49 SER B C 1
ATOM 4719 O O . SER B 2 49 ? 208.940 118.502 1.053 1.00 32.01 49 SER B O 1
ATOM 4722 N N . THR B 2 50 ? 209.744 118.803 -1.032 1.00 31.06 50 THR B N 1
ATOM 4723 C CA . THR B 2 50 ? 209.023 120.054 -1.211 1.00 29.55 50 THR B CA 1
ATOM 4724 C C . THR B 2 50 ? 207.523 119.815 -1.324 1.00 32.75 50 THR B C 1
ATOM 4725 O O . THR B 2 50 ? 206.732 120.712 -1.012 1.00 28.38 50 THR B O 1
ATOM 4729 N N . LYS B 2 51 ? 207.122 118.606 -1.724 1.00 32.37 51 LYS B N 1
ATOM 4730 C CA . LYS B 2 51 ? 205.729 118.212 -1.876 1.00 31.05 51 LYS B CA 1
ATOM 4731 C C . LYS B 2 51 ? 205.294 117.256 -0.771 1.00 29.63 51 LYS B C 1
ATOM 4732 O O . LYS B 2 51 ? 204.370 116.456 -0.952 1.00 29.47 51 LYS B O 1
ATOM 4738 N N . PHE B 2 52 ? 205.947 117.347 0.383 1.00 28.44 52 PHE B N 1
ATOM 4739 C CA . PHE B 2 52 ? 205.751 116.440 1.503 1.00 26.85 52 PHE B CA 1
ATOM 4740 C C . PHE B 2 52 ? 205.403 117.285 2.720 1.00 27.12 52 PHE B C 1
ATOM 4741 O O . PHE B 2 52 ? 206.126 118.235 3.041 1.00 26.24 52 PHE B O 1
ATOM 4749 N N . ALA B 2 53 ? 204.299 116.947 3.388 1.00 28.42 53 ALA B N 1
ATOM 4750 C CA . ALA B 2 53 ? 203.792 117.711 4.527 1.00 27.10 53 ALA B CA 1
ATOM 4751 C C . ALA B 2 53 ? 203.644 116.780 5.723 1.00 25.68 53 ALA B C 1
ATOM 4752 O O . ALA B 2 53 ? 202.772 115.904 5.732 1.00 24.97 53 ALA B O 1
ATOM 4754 N N . ALA B 2 54 ? 204.485 116.986 6.734 1.00 24.08 54 ALA B N 1
ATOM 4755 C CA . ALA B 2 54 ? 204.452 116.228 7.977 1.00 25.12 54 ALA B CA 1
ATOM 4756 C C . ALA B 2 54 ? 203.769 117.057 9.056 1.00 24.18 54 ALA B C 1
ATOM 4757 O O . ALA B 2 54 ? 204.130 118.216 9.278 1.00 24.35 54 ALA B O 1
ATOM 4759 N N . ILE B 2 55 ? 202.765 116.481 9.700 1.00 24.52 55 ILE B N 1
ATOM 4760 C CA . ILE B 2 55 ? 201.974 117.198 10.690 1.00 23.22 55 ILE B CA 1
ATOM 4761 C C . ILE B 2 55 ? 201.948 116.367 11.963 1.00 23.71 55 ILE B C 1
ATOM 4762 O O . ILE B 2 55 ? 201.725 115.153 11.913 1.00 23.73 55 ILE B O 1
ATOM 4767 N N . SER B 2 56 ? 202.192 117.010 13.100 1.00 24.22 56 SER B N 1
ATOM 4768 C CA . SER B 2 56 ? 202.212 116.286 14.359 1.00 22.86 56 SER B CA 1
ATOM 4769 C C . SER B 2 56 ? 201.576 117.134 15.449 1.00 23.81 56 SER B C 1
ATOM 4770 O O . SER B 2 56 ? 201.451 118.357 15.328 1.00 23.93 56 SER B O 1
ATOM 4773 N N . GLY B 2 57 ? 201.184 116.456 16.525 1.00 22.17 57 GLY B N 1
ATOM 4774 C CA . GLY B 2 57 ? 200.622 117.113 17.686 1.00 22.14 57 GLY B CA 1
ATOM 4775 C C . GLY B 2 57 ? 201.672 117.302 18.756 1.00 21.81 57 GLY B C 1
ATOM 4776 O O . GLY B 2 57 ? 202.701 117.926 18.496 1.00 23.05 57 GLY B O 1
ATOM 4777 N N . ILE B 2 58 ? 201.454 116.764 19.954 1.00 23.33 58 ILE B N 1
ATOM 4778 C CA . ILE B 2 58 ? 202.396 116.947 21.052 1.00 23.57 58 ILE B CA 1
ATOM 4779 C C . ILE B 2 58 ? 202.731 115.589 21.655 1.00 23.44 58 ILE B C 1
ATOM 4780 O O . ILE B 2 58 ? 201.858 114.726 21.801 1.00 21.54 58 ILE B O 1
ATOM 4785 N N . GLY B 2 59 ? 203.992 115.410 22.003 1.00 23.60 59 GLY B N 1
ATOM 4786 C CA . GLY B 2 59 ? 204.524 114.168 22.528 1.00 22.70 59 GLY B CA 1
ATOM 4787 C C . GLY B 2 59 ? 205.949 114.000 22.051 1.00 23.77 59 GLY B C 1
ATOM 4788 O O . GLY B 2 59 ? 206.414 114.689 21.145 1.00 25.11 59 GLY B O 1
ATOM 4789 N N . CYS B 2 60 ? 206.671 113.076 22.694 1.00 22.10 60 CYS B N 1
ATOM 4790 C CA . CYS B 2 60 ? 208.007 112.735 22.200 1.00 23.22 60 CYS B CA 1
ATOM 4791 C C . CYS B 2 60 ? 207.936 112.258 20.756 1.00 23.96 60 CYS B C 1
ATOM 4792 O O . CYS B 2 60 ? 208.714 112.696 19.899 1.00 23.98 60 CYS B O 1
ATOM 4795 N N . SER B 2 61 ? 206.996 111.354 20.473 1.00 24.33 61 SER B N 1
ATOM 4796 C CA . SER B 2 61 ? 206.789 110.893 19.107 1.00 25.07 61 SER B CA 1
ATOM 4797 C C . SER B 2 61 ? 206.599 112.062 18.152 1.00 24.92 61 SER B C 1
ATOM 4798 O O . SER B 2 61 ? 207.212 112.107 17.079 1.00 24.33 61 SER B O 1
ATOM 4801 N N . SER B 2 62 ? 205.794 113.046 18.560 1.00 23.61 62 SER B N 1
ATOM 4802 C CA . SER B 2 62 ? 205.380 114.165 17.724 1.00 24.09 62 SER B CA 1
ATOM 4803 C C . SER B 2 62 ? 206.521 115.102 17.354 1.00 23.67 62 SER B C 1
ATOM 4804 O O . SER B 2 62 ? 206.323 115.993 16.522 1.00 25.57 62 SER B O 1
ATOM 4807 N N . ARG B 2 63 ? 207.694 114.948 17.955 1.00 24.93 63 ARG B N 1
ATOM 4808 C CA A ARG B 2 63 ? 208.827 115.776 17.566 0.50 27.07 63 ARG B CA 1
ATOM 4809 C CA B ARG B 2 63 ? 208.847 115.755 17.587 0.50 27.07 63 ARG B CA 1
ATOM 4810 C C . ARG B 2 63 ? 209.544 115.251 16.329 1.00 28.35 63 ARG B C 1
ATOM 4811 O O . ARG B 2 63 ? 210.445 115.929 15.825 1.00 27.80 63 ARG B O 1
ATOM 4826 N N . MET B 2 64 ? 209.151 114.087 15.812 1.00 25.60 64 MET B N 1
ATOM 4827 C CA . MET B 2 64 ? 209.870 113.500 14.682 1.00 28.40 64 MET B CA 1
ATOM 4828 C C . MET B 2 64 ? 209.945 114.380 13.435 1.00 28.97 64 MET B C 1
ATOM 4829 O O . MET B 2 64 ? 211.011 114.383 12.793 1.00 30.15 64 MET B O 1
ATOM 4834 N N . PRO B 2 65 ? 208.897 115.102 13.013 1.00 26.60 65 PRO B N 1
ATOM 4835 C CA . PRO B 2 65 ? 209.046 115.948 11.813 1.00 27.63 65 PRO B CA 1
ATOM 4836 C C . PRO B 2 65 ? 210.173 116.971 11.904 1.00 26.50 65 PRO B C 1
ATOM 4837 O O . PRO B 2 65 ? 210.688 117.393 10.860 1.00 25.13 65 PRO B O 1
ATOM 4841 N N . TYR B 2 66 ? 210.555 117.399 13.114 1.00 25.84 66 TYR B N 1
ATOM 4842 C CA . TYR B 2 66 ? 211.689 118.310 13.260 1.00 29.15 66 TYR B CA 1
ATOM 4843 C C . TYR B 2 66 ? 212.957 117.735 12.651 1.00 28.48 66 TYR B C 1
ATOM 4844 O O . TYR B 2 66 ? 213.812 118.489 12.171 1.00 27.72 66 TYR B O 1
ATOM 4853 N N . PHE B 2 67 ? 213.106 116.415 12.686 1.00 27.70 67 PHE B N 1
ATOM 4854 C CA . PHE B 2 67 ? 214.307 115.738 12.212 1.00 30.21 67 PHE B CA 1
ATOM 4855 C C . PHE B 2 67 ? 214.215 115.328 10.745 1.00 29.37 67 PHE B C 1
ATOM 4856 O O . PHE B 2 67 ? 215.144 114.697 10.230 1.00 29.75 67 PHE B O 1
ATOM 4864 N N . VAL B 2 68 ? 213.117 115.663 10.069 1.00 28.87 68 VAL B N 1
ATOM 4865 C CA . VAL B 2 68 ? 212.877 115.289 8.680 1.00 26.52 68 VAL B CA 1
ATOM 4866 C C . VAL B 2 68 ? 212.846 116.566 7.853 1.00 30.89 68 VAL B C 1
ATOM 4867 O O . VAL B 2 68 ? 212.226 117.559 8.253 1.00 30.29 68 VAL B O 1
ATOM 4871 N N . ASP B 2 69 ? 213.528 116.545 6.713 1.00 29.40 69 ASP B N 1
ATOM 4872 C CA . ASP B 2 69 ? 213.602 117.689 5.806 1.00 32.37 69 ASP B CA 1
ATOM 4873 C C . ASP B 2 69 ? 212.367 117.703 4.916 1.00 33.50 69 ASP B C 1
ATOM 4874 O O . ASP B 2 69 ? 212.273 116.927 3.964 1.00 32.23 69 ASP B O 1
ATOM 4879 N N . SER B 2 70 ? 211.409 118.569 5.232 1.00 30.48 70 SER B N 1
ATOM 4880 C CA . SER B 2 70 ? 210.168 118.691 4.473 1.00 29.10 70 SER B CA 1
ATOM 4881 C C . SER B 2 70 ? 209.421 119.910 5.000 1.00 29.57 70 SER B C 1
ATOM 4882 O O . SER B 2 70 ? 209.908 120.633 5.874 1.00 28.68 70 SER B O 1
ATOM 4885 N N . TYR B 2 71 ? 208.228 120.132 4.462 1.00 27.36 71 TYR B N 1
ATOM 4886 C CA . TYR B 2 71 ? 207.287 121.040 5.098 1.00 27.74 71 TYR B CA 1
ATOM 4887 C C . TYR B 2 71 ? 206.673 120.369 6.319 1.00 28.67 71 TYR B C 1
ATOM 4888 O O . TYR B 2 71 ? 206.451 119.153 6.338 1.00 26.43 71 TYR B O 1
ATOM 4897 N N . LYS B 2 72 ? 206.369 121.172 7.336 1.00 27.38 72 LYS B N 1
ATOM 4898 C CA . LYS B 2 72 ? 205.844 120.582 8.557 1.00 26.69 72 LYS B CA 1
ATOM 4899 C C . LYS B 2 72 ? 205.024 121.621 9.299 1.00 26.58 72 LYS B C 1
ATOM 4900 O O . LYS B 2 72 ? 205.251 122.827 9.170 1.00 25.11 72 LYS B O 1
ATOM 4906 N N . MET B 2 73 ? 204.078 121.130 10.091 1.00 23.69 73 MET B N 1
ATOM 4907 C CA . MET B 2 73 ? 203.346 121.960 11.031 1.00 23.16 73 MET B CA 1
ATOM 4908 C C . MET B 2 73 ? 203.316 121.224 12.359 1.00 24.38 73 MET B C 1
ATOM 4909 O O . MET B 2 73 ? 202.998 120.031 12.411 1.00 23.25 73 MET B O 1
ATOM 4914 N N . HIS B 2 74 ? 203.676 121.930 13.422 1.00 25.43 74 HIS B N 1
ATOM 4915 C CA . HIS B 2 74 ? 203.604 121.403 14.777 1.00 23.83 74 HIS B CA 1
ATOM 4916 C C . HIS B 2 74 ? 202.388 122.049 15.427 1.00 23.38 74 HIS B C 1
ATOM 4917 O O . HIS B 2 74 ? 202.425 123.225 15.800 1.00 23.47 74 HIS B O 1
ATOM 4924 N N . THR B 2 75 ? 201.298 121.288 15.537 1.00 24.81 75 THR B N 1
ATOM 4925 C CA . THR B 2 75 ? 200.023 121.837 15.961 1.00 21.90 75 THR B CA 1
ATOM 4926 C C . THR B 2 75 ? 199.702 121.346 17.377 1.00 23.57 75 THR B C 1
ATOM 4927 O O . THR B 2 75 ? 200.628 121.073 18.160 1.00 26.15 75 THR B O 1
ATOM 4931 N N . LEU B 2 76 ? 198.421 121.189 17.691 1.00 22.54 76 LEU B N 1
ATOM 4932 C CA . LEU B 2 76 ? 197.997 120.961 19.062 1.00 21.40 76 LEU B CA 1
ATOM 4933 C C . LEU B 2 76 ? 197.830 119.474 19.349 1.00 20.64 76 LEU B C 1
ATOM 4934 O O . LEU B 2 76 ? 197.615 118.652 18.452 1.00 20.48 76 LEU B O 1
ATOM 4939 N N . HIS B 2 77 ? 197.933 119.149 20.633 1.00 19.60 77 HIS B N 1
ATOM 4940 C CA . HIS B 2 77 ? 197.855 117.776 21.117 1.00 20.83 77 HIS B CA 1
ATOM 4941 C C . HIS B 2 77 ? 196.546 117.124 20.675 1.00 22.48 77 HIS B C 1
ATOM 4942 O O . HIS B 2 77 ? 195.457 117.594 21.019 1.00 22.03 77 HIS B O 1
ATOM 4949 N N . GLY B 2 78 ? 196.655 116.052 19.889 1.00 22.57 78 GLY B N 1
ATOM 4950 C CA . GLY B 2 78 ? 195.503 115.297 19.451 1.00 22.25 78 GLY B CA 1
ATOM 4951 C C . GLY B 2 78 ? 194.853 115.773 18.168 1.00 22.15 78 GLY B C 1
ATOM 4952 O O . GLY B 2 78 ? 193.936 115.106 17.678 1.00 20.84 78 GLY B O 1
ATOM 4953 N N . ARG B 2 79 ? 195.301 116.889 17.595 1.00 21.61 79 ARG B N 1
ATOM 4954 C CA . ARG B 2 79 ? 194.622 117.498 16.462 1.00 19.71 79 ARG B CA 1
ATOM 4955 C C . ARG B 2 79 ? 195.369 117.353 15.142 1.00 22.92 79 ARG B C 1
ATOM 4956 O O . ARG B 2 79 ? 194.896 117.880 14.128 1.00 22.56 79 ARG B O 1
ATOM 4964 N N . ALA B 2 80 ? 196.523 116.673 15.126 1.00 21.43 80 ALA B N 1
ATOM 4965 C CA . ALA B 2 80 ? 197.324 116.595 13.905 1.00 21.55 80 ALA B CA 1
ATOM 4966 C C . ALA B 2 80 ? 196.551 115.940 12.767 1.00 22.42 80 ALA B C 1
ATOM 4967 O O . ALA B 2 80 ? 196.624 116.394 11.619 1.00 25.41 80 ALA B O 1
ATOM 4969 N N . GLY B 2 81 ? 195.824 114.859 13.055 1.00 20.47 81 GLY B N 1
ATOM 4970 C CA . GLY B 2 81 ? 195.109 114.165 11.995 1.00 22.51 81 GLY B CA 1
ATOM 4971 C C . GLY B 2 81 ? 193.951 114.969 11.429 1.00 24.80 81 GLY B C 1
ATOM 4972 O O . GLY B 2 81 ? 193.699 114.948 10.218 1.00 21.47 81 GLY B O 1
ATOM 4973 N N . ALA B 2 82 ? 193.226 115.685 12.290 1.00 22.93 82 ALA B N 1
ATOM 4974 C CA . ALA B 2 82 ? 192.161 116.553 11.796 1.00 21.70 82 ALA B CA 1
ATOM 4975 C C . ALA B 2 82 ? 192.737 117.722 11.006 1.00 21.45 82 ALA B C 1
ATOM 4976 O O . ALA B 2 82 ? 192.193 118.099 9.960 1.00 20.93 82 ALA B O 1
ATOM 4978 N N . VAL B 2 83 ? 193.846 118.304 11.485 1.00 21.54 83 VAL B N 1
ATOM 4979 C CA . VAL B 2 83 ? 194.527 119.342 10.711 1.00 21.68 83 VAL B CA 1
ATOM 4980 C C . VAL B 2 83 ? 194.989 118.783 9.372 1.00 22.02 83 VAL B C 1
ATOM 4981 O O . VAL B 2 83 ? 194.807 119.411 8.321 1.00 21.13 83 VAL B O 1
ATOM 4985 N N . ALA B 2 84 ? 195.577 117.586 9.391 1.00 22.38 84 ALA B N 1
ATOM 4986 C CA . ALA B 2 84 ? 196.110 116.998 8.166 1.00 23.72 84 ALA B CA 1
ATOM 4987 C C . ALA B 2 84 ? 195.009 116.722 7.151 1.00 23.39 84 ALA B C 1
ATOM 4988 O O . ALA B 2 84 ? 195.248 116.798 5.941 1.00 24.34 84 ALA B O 1
ATOM 4990 N N . THR B 2 85 ? 193.802 116.405 7.625 1.00 24.23 85 THR B N 1
ATOM 4991 C CA . THR B 2 85 ? 192.668 116.239 6.722 1.00 21.77 85 THR B CA 1
ATOM 4992 C C . THR B 2 85 ? 192.434 117.503 5.903 1.00 23.63 85 THR B C 1
ATOM 4993 O O . THR B 2 85 ? 192.234 117.441 4.684 1.00 23.49 85 THR B O 1
ATOM 4997 N N . GLY B 2 86 ? 192.467 118.665 6.558 1.00 22.04 86 GLY B N 1
ATOM 4998 C CA . GLY B 2 86 ? 192.297 119.913 5.833 1.00 20.40 86 GLY B CA 1
ATOM 4999 C C . GLY B 2 86 ? 193.422 120.183 4.852 1.00 23.28 86 GLY B C 1
ATOM 5000 O O . GLY B 2 86 ? 193.183 120.621 3.722 1.00 23.64 86 GLY B O 1
ATOM 5001 N N . THR B 2 87 ? 194.666 119.925 5.265 1.00 23.74 87 THR B N 1
ATOM 5002 C CA . THR B 2 87 ? 195.790 120.088 4.349 1.00 22.47 87 THR B CA 1
ATOM 5003 C C . THR B 2 87 ? 195.643 119.167 3.146 1.00 22.72 87 THR B C 1
ATOM 5004 O O . THR B 2 87 ? 195.838 119.585 1.998 1.00 23.31 87 THR B O 1
ATOM 5008 N N . GLN B 2 88 ? 195.287 117.909 3.396 1.00 21.78 88 GLN B N 1
ATOM 5009 C CA . GLN B 2 88 ? 195.196 116.920 2.327 1.00 24.38 88 GLN B CA 1
ATOM 5010 C C . GLN B 2 88 ? 194.073 117.259 1.354 1.00 26.10 88 GLN B C 1
ATOM 5011 O O . GLN B 2 88 ? 194.256 117.194 0.131 1.00 24.99 88 GLN B O 1
ATOM 5017 N N . VAL B 2 89 ? 192.896 117.609 1.882 1.00 21.77 89 VAL B N 1
ATOM 5018 C CA . VAL B 2 89 ? 191.752 117.938 1.031 1.00 24.54 89 VAL B CA 1
ATOM 5019 C C . VAL B 2 89 ? 192.037 119.193 0.219 1.00 25.85 89 VAL B C 1
ATOM 5020 O O . VAL B 2 89 ? 191.692 119.278 -0.968 1.00 27.00 89 VAL B O 1
ATOM 5024 N N . ALA B 2 90 ? 192.691 120.176 0.837 1.00 23.34 90 ALA B N 1
ATOM 5025 C CA . ALA B 2 90 ? 193.034 121.406 0.131 1.00 23.60 90 ALA B CA 1
ATOM 5026 C C . ALA B 2 90 ? 194.050 121.160 -0.978 1.00 26.26 90 ALA B C 1
ATOM 5027 O O . ALA B 2 90 ? 194.008 121.825 -2.018 1.00 25.40 90 ALA B O 1
ATOM 5029 N N . ARG B 2 91 ? 194.982 120.235 -0.768 1.00 24.23 91 ARG B N 1
ATOM 5030 C CA . ARG B 2 91 ? 196.092 120.008 -1.698 1.00 26.43 91 ARG B CA 1
ATOM 5031 C C . ARG B 2 91 ? 196.330 118.513 -1.858 1.00 26.27 91 ARG B C 1
ATOM 5032 O O . ARG B 2 91 ? 197.256 117.942 -1.268 1.00 27.10 91 ARG B O 1
ATOM 5040 N N . PRO B 2 92 ? 195.503 117.836 -2.662 1.00 26.89 92 PRO B N 1
ATOM 5041 C CA . PRO B 2 92 ? 195.683 116.387 -2.843 1.00 27.90 92 PRO B CA 1
ATOM 5042 C C . PRO B 2 92 ? 196.967 116.009 -3.574 1.00 28.70 92 PRO B C 1
ATOM 5043 O O . PRO B 2 92 ? 197.303 114.817 -3.605 1.00 29.60 92 PRO B O 1
ATOM 5047 N N . ASP B 2 93 ? 197.708 116.974 -4.132 1.00 28.30 93 ASP B N 1
ATOM 5048 C CA . ASP B 2 93 ? 199.000 116.664 -4.743 1.00 32.64 93 ASP B CA 1
ATOM 5049 C C . ASP B 2 93 ? 200.088 116.381 -3.710 1.00 33.08 93 ASP B C 1
ATOM 5050 O O . ASP B 2 93 ? 201.115 115.785 -4.056 1.00 32.28 93 ASP B O 1
ATOM 5055 N N . LEU B 2 94 ? 199.897 116.797 -2.461 1.00 31.85 94 LEU B N 1
ATOM 5056 C CA . LEU B 2 94 ? 200.927 116.642 -1.443 1.00 29.25 94 LEU B CA 1
ATOM 5057 C C . LEU B 2 94 ? 200.938 115.224 -0.888 1.00 29.60 94 LEU B C 1
ATOM 5058 O O . LEU B 2 94 ? 199.928 114.516 -0.903 1.00 31.07 94 LEU B O 1
ATOM 5063 N N . CYS B 2 95 ? 202.102 114.807 -0.408 1.00 28.18 95 CYS B N 1
ATOM 5064 C CA . CYS B 2 95 ? 202.220 113.609 0.417 1.00 27.63 95 CYS B CA 1
ATOM 5065 C C . CYS B 2 95 ? 202.085 114.040 1.874 1.00 26.00 95 CYS B C 1
ATOM 5066 O O . CYS B 2 95 ? 202.952 114.741 2.404 1.00 27.47 95 CYS B O 1
ATOM 5069 N N . VAL B 2 96 ? 200.989 113.649 2.513 1.00 25.82 96 VAL B N 1
ATOM 5070 C CA . VAL B 2 96 ? 200.648 114.101 3.858 1.00 25.87 96 VAL B CA 1
ATOM 5071 C C . VAL B 2 96 ? 200.856 112.952 4.835 1.00 24.96 96 VAL B C 1
ATOM 5072 O O . VAL B 2 96 ? 200.300 111.862 4.654 1.00 24.88 96 VAL B O 1
ATOM 5076 N N . VAL B 2 97 ? 201.657 113.194 5.870 1.00 25.63 97 VAL B N 1
ATOM 5077 C CA . VAL B 2 97 ? 201.995 112.174 6.856 1.00 26.64 97 VAL B CA 1
ATOM 5078 C C . VAL B 2 97 ? 201.801 112.748 8.251 1.00 25.38 97 VAL B C 1
ATOM 5079 O O . VAL B 2 97 ? 202.263 113.857 8.542 1.00 25.88 97 VAL B O 1
ATOM 5083 N N . VAL B 2 98 ? 201.120 111.996 9.108 1.00 23.09 98 VAL B N 1
ATOM 5084 C CA . VAL B 2 98 ? 201.001 112.316 10.525 1.00 23.84 98 VAL B CA 1
ATOM 5085 C C . VAL B 2 98 ? 201.846 111.330 11.313 1.00 24.05 98 VAL B C 1
ATOM 5086 O O . VAL B 2 98 ? 201.821 110.124 11.041 1.00 25.68 98 VAL B O 1
ATOM 5090 N N . ALA B 2 99 ? 202.606 111.843 12.274 1.00 22.56 99 ALA B N 1
ATOM 5091 C CA . ALA B 2 99 ? 203.331 111.013 13.221 1.00 23.70 99 ALA B CA 1
ATOM 5092 C C . ALA B 2 99 ? 202.949 111.433 14.633 1.00 23.65 99 ALA B C 1
ATOM 5093 O O . ALA B 2 99 ? 202.805 112.625 14.916 1.00 22.19 99 ALA B O 1
ATOM 5095 N N . GLY B 2 100 ? 202.789 110.459 15.517 1.00 25.37 100 GLY B N 1
ATOM 5096 C CA . GLY B 2 100 ? 202.400 110.768 16.883 1.00 25.25 100 GLY B CA 1
ATOM 5097 C C . GLY B 2 100 ? 202.317 109.505 17.706 1.00 23.38 100 GLY B C 1
ATOM 5098 O O . GLY B 2 100 ? 202.358 108.388 17.182 1.00 24.97 100 GLY B O 1
ATOM 5099 N N . GLY B 2 101 ? 202.158 109.703 19.017 1.00 23.63 101 GLY B N 1
ATOM 5100 C CA . GLY B 2 101 ? 202.206 108.609 19.963 1.00 23.17 101 GLY B CA 1
ATOM 5101 C C . GLY B 2 101 ? 200.843 108.048 20.310 1.00 23.79 101 GLY B C 1
ATOM 5102 O O . GLY B 2 101 ? 199.809 108.445 19.774 1.00 26.38 101 GLY B O 1
ATOM 5103 N N . ASP B 2 102 ? 200.851 107.105 21.254 1.00 24.29 102 ASP B N 1
ATOM 5104 C CA . ASP B 2 102 ? 199.614 106.419 21.605 1.00 23.87 102 ASP B CA 1
ATOM 5105 C C . ASP B 2 102 ? 198.644 107.332 22.351 1.00 25.75 102 ASP B C 1
ATOM 5106 O O . ASP B 2 102 ? 197.425 107.221 22.166 1.00 23.75 102 ASP B O 1
ATOM 5111 N N . GLY B 2 103 ? 199.147 108.249 23.175 1.00 23.52 103 GLY B N 1
ATOM 5112 C CA . GLY B 2 103 ? 198.257 109.165 23.868 1.00 24.67 103 GLY B CA 1
ATOM 5113 C C . GLY B 2 103 ? 197.717 110.260 22.971 1.00 23.75 103 GLY B C 1
ATOM 5114 O O . GLY B 2 103 ? 196.514 110.548 22.965 1.00 23.39 103 GLY B O 1
ATOM 5115 N N . ASP B 2 104 ? 198.620 110.880 22.210 1.00 22.35 104 ASP B N 1
ATOM 5116 C CA . ASP B 2 104 ? 198.230 111.894 21.236 1.00 23.60 104 ASP B CA 1
ATOM 5117 C C . ASP B 2 104 ? 197.184 111.364 20.259 1.00 24.43 104 ASP B C 1
ATOM 5118 O O . ASP B 2 104 ? 196.240 112.079 19.897 1.00 22.10 104 ASP B O 1
ATOM 5123 N N . GLY B 2 105 ? 197.326 110.110 19.834 1.00 24.16 105 GLY B N 1
ATOM 5124 C CA . GLY B 2 105 ? 196.455 109.544 18.819 1.00 23.25 105 GLY B CA 1
ATOM 5125 C C . GLY B 2 105 ? 195.143 108.992 19.342 1.00 25.93 105 GLY B C 1
ATOM 5126 O O . GLY B 2 105 ? 194.089 109.201 18.730 1.00 24.91 105 GLY B O 1
ATOM 5127 N N . PHE B 2 106 ? 195.183 108.273 20.464 1.00 23.68 106 PHE B N 1
ATOM 5128 C CA . PHE B 2 106 ? 194.017 107.532 20.918 1.00 24.75 106 PHE B CA 1
ATOM 5129 C C . PHE B 2 106 ? 193.450 107.998 22.249 1.00 25.20 106 PHE B C 1
ATOM 5130 O O . PHE B 2 106 ? 192.390 107.500 22.650 1.00 25.75 106 PHE B O 1
ATOM 5138 N N . SER B 2 107 ? 194.103 108.931 22.942 1.00 23.50 107 SER B N 1
ATOM 5139 C CA . SER B 2 107 ? 193.452 109.583 24.072 1.00 24.33 107 SER B CA 1
ATOM 5140 C C . SER B 2 107 ? 192.758 110.844 23.585 1.00 23.25 107 SER B C 1
ATOM 5141 O O . SER B 2 107 ? 191.613 110.788 23.134 1.00 23.93 107 SER B O 1
ATOM 5144 N N . ILE B 2 108 ? 193.458 111.979 23.638 1.00 23.59 108 ILE B N 1
ATOM 5145 C CA . ILE B 2 108 ? 192.856 113.240 23.215 1.00 23.17 108 ILE B CA 1
ATOM 5146 C C . ILE B 2 108 ? 192.546 113.236 21.718 1.00 23.85 108 ILE B C 1
ATOM 5147 O O . ILE B 2 108 ? 191.608 113.904 21.275 1.00 24.92 108 ILE B O 1
ATOM 5152 N N . GLY B 2 109 ? 193.314 112.505 20.913 1.00 22.01 109 GLY B N 1
ATOM 5153 C CA . GLY B 2 109 ? 193.025 112.445 19.497 1.00 22.79 109 GLY B CA 1
ATOM 5154 C C . GLY B 2 109 ? 192.061 111.359 19.076 1.00 23.53 109 GLY B C 1
ATOM 5155 O O . GLY B 2 109 ? 191.778 111.218 17.883 1.00 23.75 109 GLY B O 1
ATOM 5156 N N . GLY B 2 110 ? 191.526 110.591 20.026 1.00 24.05 110 GLY B N 1
ATOM 5157 C CA . GLY B 2 110 ? 190.752 109.408 19.693 1.00 23.95 110 GLY B CA 1
ATOM 5158 C C . GLY B 2 110 ? 189.449 109.681 18.969 1.00 25.66 110 GLY B C 1
ATOM 5159 O O . GLY B 2 110 ? 188.966 108.802 18.250 1.00 27.87 110 GLY B O 1
ATOM 5160 N N . GLY B 2 111 ? 188.872 110.875 19.137 1.00 22.34 111 GLY B N 1
ATOM 5161 C CA . GLY B 2 111 ? 187.631 111.206 18.452 1.00 24.77 111 GLY B CA 1
ATOM 5162 C C . GLY B 2 111 ? 187.785 111.541 16.986 1.00 24.84 111 GLY B C 1
ATOM 5163 O O . GLY B 2 111 ? 186.813 111.434 16.228 1.00 24.71 111 GLY B O 1
ATOM 5164 N N . HIS B 2 112 ? 188.978 111.943 16.566 1.00 23.32 112 HIS B N 1
ATOM 5165 C CA . HIS B 2 112 ? 189.216 112.235 15.159 1.00 23.52 112 HIS B CA 1
ATOM 5166 C C . HIS B 2 112 ? 189.616 110.998 14.367 1.00 25.14 112 HIS B C 1
ATOM 5167 O O . HIS B 2 112 ? 189.386 110.948 13.151 1.00 23.01 112 HIS B O 1
ATOM 5174 N N . MET B 2 113 ? 190.191 109.997 15.039 1.00 24.54 113 MET B N 1
ATOM 5175 C CA . MET B 2 113 ? 190.648 108.777 14.373 1.00 25.14 113 MET B CA 1
ATOM 5176 C C . MET B 2 113 ? 189.574 108.085 13.542 1.00 25.92 113 MET B C 1
ATOM 5177 O O . MET B 2 113 ? 189.856 107.755 12.378 1.00 24.14 113 MET B O 1
ATOM 5182 N N . PRO B 2 114 ? 188.354 107.827 14.050 1.00 25.56 114 PRO B N 1
ATOM 5183 C CA . PRO B 2 114 ? 187.376 107.087 13.229 1.00 24.46 114 PRO B CA 1
ATOM 5184 C C . PRO B 2 114 ? 187.069 107.757 11.902 1.00 26.12 114 PRO B C 1
ATOM 5185 O O . PRO B 2 114 ? 186.912 107.074 10.882 1.00 26.15 114 PRO B O 1
ATOM 5189 N N . HIS B 2 115 ? 186.978 109.084 11.887 1.00 25.51 115 HIS B N 1
ATOM 5190 C CA . HIS B 2 115 ? 186.483 109.767 10.701 1.00 24.83 115 HIS B CA 1
ATOM 5191 C C . HIS B 2 115 ? 187.545 109.905 9.627 1.00 25.80 115 HIS B C 1
ATOM 5192 O O . HIS B 2 115 ? 187.207 109.881 8.437 1.00 24.67 115 HIS B O 1
ATOM 5199 N N . MET B 2 116 ? 188.818 110.046 10.013 1.00 25.75 116 MET B N 1
ATOM 5200 C CA . MET B 2 116 ? 189.894 109.979 9.028 1.00 26.00 116 MET B CA 1
ATOM 5201 C C . MET B 2 116 ? 189.867 108.651 8.290 1.00 24.08 116 MET B C 1
ATOM 5202 O O . MET B 2 116 ? 189.983 108.603 7.059 1.00 26.04 116 MET B O 1
ATOM 5207 N N . ALA B 2 117 ? 189.771 107.555 9.040 1.00 24.25 117 ALA B N 1
ATOM 5208 C CA . ALA B 2 117 ? 189.793 106.234 8.426 1.00 26.49 117 ALA B CA 1
ATOM 5209 C C . ALA B 2 117 ? 188.513 105.979 7.643 1.00 25.83 117 ALA B C 1
ATOM 5210 O O . ALA B 2 117 ? 188.558 105.531 6.492 1.00 25.88 117 ALA B O 1
ATOM 5212 N N . ARG B 2 118 ? 187.359 106.270 8.257 1.00 26.23 118 ARG B N 1
ATOM 5213 C CA . ARG B 2 118 ? 186.077 106.050 7.596 1.00 26.26 118 ARG B CA 1
ATOM 5214 C C . ARG B 2 118 ? 186.000 106.799 6.273 1.00 25.55 118 ARG B C 1
ATOM 5215 O O . ARG B 2 118 ? 185.560 106.242 5.261 1.00 25.27 118 ARG B O 1
ATOM 5223 N N . LYS B 2 119 ? 186.441 108.052 6.253 1.00 23.94 119 LYS B N 1
ATOM 5224 C CA . LYS B 2 119 ? 186.407 108.837 5.028 1.00 23.61 119 LYS B CA 1
ATOM 5225 C C . LYS B 2 119 ? 187.540 108.488 4.068 1.00 24.48 119 LYS B C 1
ATOM 5226 O O . LYS B 2 119 ? 187.584 109.041 2.964 1.00 22.63 119 LYS B O 1
ATOM 5232 N N . ASN B 2 120 ? 188.448 107.593 4.464 1.00 24.67 120 ASN B N 1
ATOM 5233 C CA . ASN B 2 120 ? 189.536 107.128 3.602 1.00 25.37 120 ASN B CA 1
ATOM 5234 C C . ASN B 2 120 ? 190.370 108.293 3.071 1.00 24.78 120 ASN B C 1
ATOM 5235 O O . ASN B 2 120 ? 190.669 108.380 1.878 1.00 25.70 120 ASN B O 1
ATOM 5240 N N . VAL B 2 121 ? 190.741 109.203 3.976 1.00 25.35 121 VAL B N 1
ATOM 5241 C CA . VAL B 2 121 ? 191.593 110.324 3.600 1.00 24.80 121 VAL B CA 1
ATOM 5242 C C . VAL B 2 121 ? 192.940 109.786 3.142 1.00 24.22 121 VAL B C 1
ATOM 5243 O O . VAL B 2 121 ? 193.527 108.917 3.795 1.00 25.38 121 VAL B O 1
ATOM 5247 N N . ASN B 2 122 ? 193.440 110.301 2.021 1.00 25.07 122 ASN B N 1
ATOM 5248 C CA . ASN B 2 122 ? 194.706 109.820 1.459 1.00 27.11 122 ASN B CA 1
ATOM 5249 C C . ASN B 2 122 ? 195.873 110.402 2.247 1.00 26.17 122 ASN B C 1
ATOM 5250 O O . ASN B 2 122 ? 196.469 111.414 1.872 1.00 25.71 122 ASN B O 1
ATOM 5255 N N . MET B 2 123 ? 196.221 109.731 3.342 1.00 26.90 123 MET B N 1
ATOM 5256 C CA . MET B 2 123 ? 197.318 110.156 4.196 1.00 27.34 123 MET B CA 1
ATOM 5257 C C . MET B 2 123 ? 197.911 108.925 4.860 1.00 25.57 123 MET B C 1
ATOM 5258 O O . MET B 2 123 ? 197.347 107.829 4.802 1.00 25.15 123 MET B O 1
ATOM 5263 N N . THR B 2 124 ? 199.063 109.118 5.493 1.00 24.99 124 THR B N 1
ATOM 5264 C CA . THR B 2 124 ? 199.732 108.076 6.257 1.00 25.94 124 THR B CA 1
ATOM 5265 C C . THR B 2 124 ? 199.754 108.491 7.717 1.00 25.02 124 THR B C 1
ATOM 5266 O O . THR B 2 124 ? 200.091 109.636 8.030 1.00 24.48 124 THR B O 1
ATOM 5270 N N . TYR B 2 125 ? 199.395 107.565 8.603 1.00 25.66 125 TYR B N 1
ATOM 5271 C CA . TYR B 2 125 ? 199.448 107.787 10.043 1.00 25.10 125 TYR B CA 1
ATOM 5272 C C . TYR B 2 125 ? 200.428 106.782 10.644 1.00 27.55 125 TYR B C 1
ATOM 5273 O O . TYR B 2 125 ? 200.154 105.575 10.672 1.00 26.86 125 TYR B O 1
ATOM 5282 N N . VAL B 2 126 ? 201.574 107.273 11.116 1.00 25.40 126 VAL B N 1
ATOM 5283 C CA . VAL B 2 126 ? 202.556 106.442 11.802 1.00 24.11 126 VAL B CA 1
ATOM 5284 C C . VAL B 2 126 ? 202.372 106.658 13.297 1.00 25.87 126 VAL B C 1
ATOM 5285 O O . VAL B 2 126 ? 202.717 107.717 13.831 1.00 25.60 126 VAL B O 1
ATOM 5289 N N . LEU B 2 127 ? 201.822 105.665 13.984 1.00 25.42 127 LEU B N 1
ATOM 5290 C CA . LEU B 2 127 ? 201.604 105.764 15.420 1.00 26.68 127 LEU B CA 1
ATOM 5291 C C . LEU B 2 127 ? 202.725 105.020 16.136 1.00 27.87 127 LEU B C 1
ATOM 5292 O O . LEU B 2 127 ? 202.923 103.820 15.913 1.00 27.05 127 LEU B O 1
ATOM 5297 N N . MET B 2 128 ? 203.452 105.740 16.988 1.00 25.95 128 MET B N 1
ATOM 5298 C CA . MET B 2 128 ? 204.614 105.215 17.700 1.00 26.44 128 MET B CA 1
ATOM 5299 C C . MET B 2 128 ? 204.169 104.827 19.107 1.00 26.40 128 MET B C 1
ATOM 5300 O O . MET B 2 128 ? 204.091 105.668 20.005 1.00 26.85 128 MET B O 1
ATOM 5305 N N . ASP B 2 129 ? 203.907 103.539 19.293 1.00 27.48 129 ASP B N 1
ATOM 5306 C CA . ASP B 2 129 ? 203.221 103.023 20.472 1.00 28.34 129 ASP B CA 1
ATOM 5307 C C . ASP B 2 129 ? 204.261 102.600 21.501 1.00 28.67 129 ASP B C 1
ATOM 5308 O O . ASP B 2 129 ? 204.903 101.556 21.341 1.00 28.38 129 ASP B O 1
ATOM 5313 N N . ASN B 2 130 ? 204.432 103.404 22.557 1.00 26.05 130 ASN B N 1
ATOM 5314 C CA . ASN B 2 130 ? 205.339 103.048 23.645 1.00 26.98 130 ASN B CA 1
ATOM 5315 C C . ASN B 2 130 ? 204.610 102.701 24.935 1.00 26.97 130 ASN B C 1
ATOM 5316 O O . ASN B 2 130 ? 205.263 102.493 25.963 1.00 26.14 130 ASN B O 1
ATOM 5321 N N . GLY B 2 131 ? 203.282 102.616 24.901 1.00 24.64 131 GLY B N 1
ATOM 5322 C CA . GLY B 2 131 ? 202.516 102.200 26.061 1.00 25.62 131 GLY B CA 1
ATOM 5323 C C . GLY B 2 131 ? 202.563 103.155 27.230 1.00 25.09 131 GLY B C 1
ATOM 5324 O O . GLY B 2 131 ? 202.366 102.729 28.372 1.00 25.58 131 GLY B O 1
ATOM 5325 N N . ILE B 2 132 ? 202.800 104.444 26.978 1.00 24.21 132 ILE B N 1
ATOM 5326 C CA . ILE B 2 132 ? 202.955 105.420 28.052 1.00 24.40 132 ILE B CA 1
ATOM 5327 C C . ILE B 2 132 ? 202.911 106.831 27.471 1.00 23.52 132 ILE B C 1
ATOM 5328 O O . ILE B 2 132 ? 203.018 107.013 26.253 1.00 22.82 132 ILE B O 1
ATOM 5333 N N . TYR B 2 133 ? 202.730 107.836 28.329 1.00 23.22 133 TYR B N 1
ATOM 5334 C CA . TYR B 2 133 ? 202.936 109.235 27.943 1.00 22.35 133 TYR B CA 1
ATOM 5335 C C . TYR B 2 133 ? 204.375 109.602 28.286 1.00 24.16 133 TYR B C 1
ATOM 5336 O O . TYR B 2 133 ? 204.703 109.850 29.450 1.00 22.86 133 TYR B O 1
ATOM 5345 N N . GLY B 2 134 ? 205.234 109.663 27.268 1.00 23.58 134 GLY B N 1
ATOM 5346 C CA . GLY B 2 134 ? 206.635 109.968 27.519 1.00 22.75 134 GLY B CA 1
ATOM 5347 C C . GLY B 2 134 ? 206.870 111.432 27.841 1.00 25.21 134 GLY B C 1
ATOM 5348 O O . GLY B 2 134 ? 207.488 111.763 28.858 1.00 26.52 134 GLY B O 1
ATOM 5349 N N . LEU B 2 135 ? 206.369 112.331 26.986 1.00 23.66 135 LEU B N 1
ATOM 5350 C CA . LEU B 2 135 ? 206.782 113.729 27.065 1.00 25.11 135 LEU B CA 1
ATOM 5351 C C . LEU B 2 135 ? 206.343 114.378 28.372 1.00 25.53 135 LEU B C 1
ATOM 5352 O O . LEU B 2 135 ? 207.059 115.232 28.907 1.00 24.67 135 LEU B O 1
ATOM 5357 N N . THR B 2 136 ? 205.181 113.996 28.899 1.00 23.30 136 THR B N 1
ATOM 5358 C CA . THR B 2 136 ? 204.705 114.522 30.175 1.00 24.56 136 THR B CA 1
ATOM 5359 C C . THR B 2 136 ? 205.274 113.770 31.376 1.00 25.69 136 THR B C 1
ATOM 5360 O O . THR B 2 136 ? 204.805 113.988 32.499 1.00 24.17 136 THR B O 1
ATOM 5364 N N . LYS B 2 137 ? 206.250 112.885 31.141 1.00 25.81 137 LYS B N 1
ATOM 5365 C CA . LYS B 2 137 ? 207.069 112.235 32.162 1.00 25.71 137 LYS B CA 1
ATOM 5366 C C . LYS B 2 137 ? 206.357 111.073 32.850 1.00 24.89 137 LYS B C 1
ATOM 5367 O O . LYS B 2 137 ? 206.428 110.931 34.075 1.00 27.64 137 LYS B O 1
ATOM 5373 N N . GLY B 2 138 ? 205.680 110.227 32.076 1.00 22.66 138 GLY B N 1
ATOM 5374 C CA . GLY B 2 138 ? 205.339 108.894 32.544 1.00 25.16 138 GLY B CA 1
ATOM 5375 C C . GLY B 2 138 ? 203.970 108.614 33.141 1.00 26.81 138 GLY B C 1
ATOM 5376 O O . GLY B 2 138 ? 203.880 107.945 34.175 1.00 29.86 138 GLY B O 1
ATOM 5377 N N . GLN B 2 139 ? 202.896 109.080 32.513 1.00 22.40 139 GLN B N 1
ATOM 5378 C CA . GLN B 2 139 ? 201.561 108.626 32.876 1.00 24.01 139 GLN B CA 1
ATOM 5379 C C . GLN B 2 139 ? 201.119 107.539 31.903 1.00 22.72 139 GLN B C 1
ATOM 5380 O O . GLN B 2 139 ? 201.603 107.457 30.772 1.00 23.12 139 GLN B O 1
ATOM 5386 N N . TYR B 2 140 ? 200.192 106.698 32.354 1.00 23.67 140 TYR B N 1
ATOM 5387 C CA . TYR B 2 140 ? 199.792 105.576 31.518 1.00 25.39 140 TYR B CA 1
ATOM 5388 C C . TYR B 2 140 ? 198.891 106.047 30.377 1.00 25.50 140 TYR B C 1
ATOM 5389 O O . TYR B 2 140 ? 198.322 107.141 30.409 1.00 25.62 140 TYR B O 1
ATOM 5398 N N . SER B 2 141 ? 198.782 105.201 29.361 1.00 24.08 141 SER B N 1
ATOM 5399 C CA . SER B 2 141 ? 198.121 105.487 28.097 1.00 24.54 141 SER B CA 1
ATOM 5400 C C . SER B 2 141 ? 197.060 104.436 27.817 1.00 26.71 141 SER B C 1
ATOM 5401 O O . SER B 2 141 ? 196.950 103.441 28.542 1.00 24.91 141 SER B O 1
ATOM 5404 N N . PRO B 2 142 ? 196.246 104.628 26.770 1.00 26.46 142 PRO B N 1
ATOM 5405 C CA . PRO B 2 142 ? 195.250 103.599 26.413 1.00 23.99 142 PRO B CA 1
ATOM 5406 C C . PRO B 2 142 ? 195.843 102.259 25.989 1.00 25.79 142 PRO B C 1
ATOM 5407 O O . PRO B 2 142 ? 195.087 101.286 25.881 1.00 25.24 142 PRO B O 1
ATOM 5411 N N . THR B 2 143 ? 197.150 102.169 25.738 1.00 24.81 143 THR B N 1
ATOM 5412 C CA . THR B 2 143 ? 197.781 100.898 25.405 1.00 26.80 143 THR B CA 1
ATOM 5413 C C . THR B 2 143 ? 198.604 100.326 26.550 1.00 27.86 143 THR B C 1
ATOM 5414 O O . THR B 2 143 ? 199.192 99.249 26.393 1.00 27.89 143 THR B O 1
ATOM 5418 N N . SER B 2 144 ? 198.660 101.014 27.691 1.00 28.42 144 SER B N 1
ATOM 5419 C CA . SER B 2 144 ? 199.398 100.510 28.842 1.00 26.53 144 SER B CA 1
ATOM 5420 C C . SER B 2 144 ? 198.769 99.223 29.363 1.00 28.95 144 SER B C 1
ATOM 5421 O O . SER B 2 144 ? 197.545 99.065 29.365 1.00 25.99 144 SER B O 1
ATOM 5424 N N . ARG B 2 145 ? 199.619 98.304 29.833 1.00 29.04 145 ARG B N 1
ATOM 5425 C CA . ARG B 2 145 ? 199.118 97.105 30.480 1.00 28.69 145 ARG B CA 1
ATOM 5426 C C . ARG B 2 145 ? 198.692 97.416 31.916 1.00 28.84 145 ARG B C 1
ATOM 5427 O O . ARG B 2 145 ? 199.284 98.278 32.572 1.00 31.69 145 ARG B O 1
ATOM 5435 N N . PRO B 2 146 ? 197.664 96.728 32.424 1.00 29.88 146 PRO B N 1
ATOM 5436 C CA . PRO B 2 146 ? 197.110 97.102 33.737 1.00 29.31 146 PRO B CA 1
ATOM 5437 C C . PRO B 2 146 ? 198.074 96.908 34.895 1.00 31.03 146 PRO B C 1
ATOM 5438 O O . PRO B 2 146 ? 197.964 97.616 35.907 1.00 31.59 146 PRO B O 1
ATOM 5442 N N . GLU B 2 147 ? 199.010 95.963 34.789 1.00 31.28 147 GLU B N 1
ATOM 5443 C CA . GLU B 2 147 ? 199.971 95.737 35.860 1.00 29.75 147 GLU B CA 1
ATOM 5444 C C . GLU B 2 147 ? 201.010 96.846 35.969 1.00 31.59 147 GLU B C 1
ATOM 5445 O O . GLU B 2 147 ? 201.712 96.911 36.984 1.00 32.33 147 GLU B O 1
ATOM 5451 N N . MET B 2 148 ? 201.136 97.700 34.955 1.00 30.10 148 MET B N 1
ATOM 5452 C CA . MET B 2 148 ? 202.085 98.803 35.019 1.00 28.84 148 MET B CA 1
ATOM 5453 C C . MET B 2 148 ? 201.648 99.806 36.077 1.00 31.04 148 MET B C 1
ATOM 5454 O O . MET B 2 148 ? 200.459 100.099 36.225 1.00 28.17 148 MET B O 1
ATOM 5459 N N . THR B 2 149 ? 202.616 100.313 36.834 1.00 31.33 149 THR B N 1
ATOM 5460 C CA . THR B 2 149 ? 202.394 101.458 37.702 1.00 29.96 149 THR B CA 1
ATOM 5461 C C . THR B 2 149 ? 203.018 102.686 37.055 1.00 30.39 149 THR B C 1
ATOM 5462 O O . THR B 2 149 ? 204.103 102.608 36.470 1.00 33.52 149 THR B O 1
ATOM 5466 N N . ALA B 2 150 ? 202.329 103.818 37.161 1.00 28.92 150 ALA B N 1
ATOM 5467 C CA . ALA B 2 150 ? 202.794 105.059 36.558 1.00 29.23 150 ALA B CA 1
ATOM 5468 C C . ALA B 2 150 ? 202.377 106.210 37.464 1.00 28.83 150 ALA B C 1
ATOM 5469 O O . ALA B 2 150 ? 201.771 106.001 38.515 1.00 26.67 150 ALA B O 1
ATOM 5471 N N . TYR B 2 151 ? 202.687 107.441 37.046 1.00 30.32 151 TYR B N 1
ATOM 5472 C CA . TYR B 2 151 ? 202.673 108.548 38.003 1.00 29.99 151 TYR B CA 1
ATOM 5473 C C . TYR B 2 151 ? 201.275 109.018 38.389 1.00 29.45 151 TYR B C 1
ATOM 5474 O O . TYR B 2 151 ? 201.119 109.612 39.461 1.00 29.26 151 TYR B O 1
ATOM 5483 N N . THR B 2 152 ? 200.255 108.764 37.572 1.00 26.98 152 THR B N 1
ATOM 5484 C CA . THR B 2 152 ? 198.878 108.968 38.014 1.00 26.25 152 THR B CA 1
ATOM 5485 C C . THR B 2 152 ? 198.194 107.659 38.375 1.00 26.86 152 THR B C 1
ATOM 5486 O O . THR B 2 152 ? 197.045 107.674 38.830 1.00 26.97 152 THR B O 1
ATOM 5490 N N . THR B 2 153 ? 198.876 106.534 38.183 1.00 26.58 153 THR B N 1
ATOM 5491 C CA . THR B 2 153 ? 198.362 105.214 38.545 1.00 26.28 153 THR B CA 1
ATOM 5492 C C . THR B 2 153 ? 199.388 104.487 39.410 1.00 28.01 153 THR B C 1
ATOM 5493 O O . THR B 2 153 ? 199.908 103.432 39.029 1.00 27.27 153 THR B O 1
ATOM 5497 N N . PRO B 2 154 ? 199.713 105.031 40.589 1.00 27.85 154 PRO B N 1
ATOM 5498 C CA . PRO B 2 154 ? 200.702 104.365 41.449 1.00 29.89 154 PRO B CA 1
ATOM 5499 C C . PRO B 2 154 ? 200.232 103.017 41.969 1.00 32.02 154 PRO B C 1
ATOM 5500 O O . PRO B 2 154 ? 201.058 102.248 42.477 1.00 32.15 154 PRO B O 1
ATOM 5504 N N . TYR B 2 155 ? 198.941 102.702 41.851 1.00 28.22 155 TYR B N 1
ATOM 5505 C CA . TYR B 2 155 ? 198.403 101.429 42.311 1.00 30.15 155 TYR B CA 1
ATOM 5506 C C . TYR B 2 155 ? 197.946 100.545 41.153 1.00 29.93 155 TYR B C 1
ATOM 5507 O O . TYR B 2 155 ? 197.091 99.673 41.343 1.00 31.61 155 TYR B O 1
ATOM 5516 N N . GLY B 2 156 ? 198.501 100.750 39.963 1.00 26.78 156 GLY B N 1
ATOM 5517 C CA . GLY B 2 156 ? 198.126 99.994 38.786 1.00 27.99 156 GLY B CA 1
ATOM 5518 C C . GLY B 2 156 ? 197.008 100.661 37.998 1.00 29.80 156 GLY B C 1
ATOM 5519 O O . GLY B 2 156 ? 196.278 101.520 38.493 1.00 27.42 156 GLY B O 1
ATOM 5520 N N . GLY B 2 157 ? 196.866 100.237 36.742 1.00 31.58 157 GLY B N 1
ATOM 5521 C CA . GLY B 2 157 ? 195.832 100.762 35.878 1.00 29.37 157 GLY B CA 1
ATOM 5522 C C . GLY B 2 157 ? 194.496 100.081 36.104 1.00 29.43 157 GLY B C 1
ATOM 5523 O O . GLY B 2 157 ? 194.389 98.852 36.071 1.00 29.61 157 GLY B O 1
ATOM 5524 N N . PRO B 2 158 ? 193.449 100.867 36.359 1.00 27.31 158 PRO B N 1
ATOM 5525 C CA . PRO B 2 158 ? 192.152 100.266 36.694 1.00 28.41 158 PRO B CA 1
ATOM 5526 C C . PRO B 2 158 ? 191.313 99.901 35.478 1.00 28.75 158 PRO B C 1
ATOM 5527 O O . PRO B 2 158 ? 190.080 99.856 35.573 1.00 28.90 158 PRO B O 1
ATOM 5531 N N . GLU B 2 159 ? 191.957 99.630 34.344 1.00 27.48 159 GLU B N 1
ATOM 5532 C CA . GLU B 2 159 ? 191.242 99.231 33.137 1.00 30.78 159 GLU B CA 1
ATOM 5533 C C . GLU B 2 159 ? 192.203 98.502 32.206 1.00 30.42 159 GLU B C 1
ATOM 5534 O O . GLU B 2 159 ? 193.425 98.565 32.365 1.00 29.39 159 GLU B O 1
ATOM 5540 N N . ASN B 2 160 ? 191.623 97.821 31.215 1.00 31.05 160 ASN B N 1
ATOM 5541 C CA . ASN B 2 160 ? 192.350 97.119 30.170 1.00 29.87 160 ASN B CA 1
ATOM 5542 C C . ASN B 2 160 ? 192.745 98.072 29.048 1.00 30.63 160 ASN B C 1
ATOM 5543 O O . ASN B 2 160 ? 192.115 99.115 28.853 1.00 28.65 160 ASN B O 1
ATOM 5548 N N . PRO B 2 161 ? 193.792 97.738 28.300 1.00 27.29 161 PRO B N 1
ATOM 5549 C CA . PRO B 2 161 ? 194.180 98.559 27.151 1.00 28.36 161 PRO B CA 1
ATOM 5550 C C . PRO B 2 161 ? 193.327 98.274 25.923 1.00 27.14 161 PRO B C 1
ATOM 5551 O O . PRO B 2 161 ? 192.663 97.242 25.813 1.00 27.49 161 PRO B O 1
ATOM 5555 N N . MET B 2 162 ? 193.383 99.203 24.976 1.00 26.35 162 MET B N 1
ATOM 5556 C CA . MET B 2 162 ? 192.684 99.044 23.710 1.00 28.51 162 MET B CA 1
ATOM 5557 C C . MET B 2 162 ? 193.591 98.414 22.656 1.00 28.99 162 MET B C 1
ATOM 5558 O O . MET B 2 162 ? 194.787 98.192 22.866 1.00 28.01 162 MET B O 1
ATOM 5563 N N . ASN B 2 163 ? 192.990 98.103 21.512 1.00 26.69 163 ASN B N 1
ATOM 5564 C CA . ASN B 2 163 ? 193.675 97.437 20.405 1.00 28.30 163 ASN B CA 1
ATOM 5565 C C . ASN B 2 163 ? 193.728 98.381 19.210 1.00 27.95 163 ASN B C 1
ATOM 5566 O O . ASN B 2 163 ? 192.737 98.489 18.463 1.00 28.33 163 ASN B O 1
ATOM 5571 N N . PRO B 2 164 ? 194.853 99.075 18.981 1.00 25.46 164 PRO B N 1
ATOM 5572 C CA . PRO B 2 164 ? 194.900 100.072 17.891 1.00 25.52 164 PRO B CA 1
ATOM 5573 C C . PRO B 2 164 ? 194.621 99.498 16.514 1.00 26.95 164 PRO B C 1
ATOM 5574 O O . PRO B 2 164 ? 193.920 100.126 15.707 1.00 26.04 164 PRO B O 1
ATOM 5578 N N . LEU B 2 165 ? 195.194 98.332 16.207 1.00 26.67 165 LEU B N 1
ATOM 5579 C CA . LEU B 2 165 ? 194.968 97.723 14.902 1.00 26.19 165 LEU B CA 1
ATOM 5580 C C . LEU B 2 165 ? 193.502 97.373 14.716 1.00 24.99 165 LEU B C 1
ATOM 5581 O O . LEU B 2 165 ? 192.940 97.581 13.637 1.00 27.38 165 LEU B O 1
ATOM 5586 N N . LEU B 2 166 ? 192.870 96.821 15.755 1.00 27.45 166 LEU B N 1
ATOM 5587 C CA . LEU B 2 166 ? 191.467 96.442 15.649 1.00 27.93 166 LEU B CA 1
ATOM 5588 C C . LEU B 2 166 ? 190.575 97.672 15.512 1.00 26.93 166 LEU B C 1
ATOM 5589 O O . LEU B 2 166 ? 189.627 97.669 14.719 1.00 26.79 166 LEU B O 1
ATOM 5594 N N . TYR B 2 167 ? 190.862 98.729 16.279 1.00 25.90 167 TYR B N 1
ATOM 5595 C CA . TYR B 2 167 ? 190.176 100.005 16.087 1.00 25.85 167 TYR B CA 1
ATOM 5596 C C . TYR B 2 167 ? 190.226 100.429 14.624 1.00 26.16 167 TYR B C 1
ATOM 5597 O O . TYR B 2 167 ? 189.187 100.658 13.993 1.00 24.31 167 TYR B O 1
ATOM 5606 N N . MET B 2 168 ? 191.439 100.495 14.058 1.00 24.28 168 MET B N 1
ATOM 5607 C CA . MET B 2 168 ? 191.613 101.036 12.712 1.00 24.36 168 MET B CA 1
ATOM 5608 C C . MET B 2 168 ? 190.971 100.146 11.656 1.00 27.61 168 MET B C 1
ATOM 5609 O O . MET B 2 168 ? 190.449 100.649 10.656 1.00 27.43 168 MET B O 1
ATOM 5614 N N . LEU B 2 169 ? 191.009 98.827 11.846 1.00 27.82 169 LEU B N 1
ATOM 5615 C CA . LEU B 2 169 ? 190.290 97.939 10.935 1.00 28.89 169 LEU B CA 1
ATOM 5616 C C . LEU B 2 169 ? 188.784 98.162 11.034 1.00 26.55 169 LEU B C 1
ATOM 5617 O O . LEU B 2 169 ? 188.092 98.273 10.015 1.00 26.96 169 LEU B O 1
ATOM 5622 N N . THR B 2 170 ? 188.266 98.229 12.263 1.00 27.66 170 THR B N 1
ATOM 5623 C CA . THR B 2 170 ? 186.848 98.499 12.473 1.00 27.21 170 THR B CA 1
ATOM 5624 C C . THR B 2 170 ? 186.457 99.855 11.900 1.00 26.38 170 THR B C 1
ATOM 5625 O O . THR B 2 170 ? 185.380 100.002 11.311 1.00 26.35 170 THR B O 1
ATOM 5629 N N . TYR B 2 171 ? 187.339 100.850 12.035 1.00 25.23 171 TYR B N 1
ATOM 5630 C CA . TYR B 2 171 ? 187.073 102.188 11.521 1.00 25.32 171 TYR B CA 1
ATOM 5631 C C . TYR B 2 171 ? 187.035 102.237 10.000 1.00 27.48 171 TYR B C 1
ATOM 5632 O O . TYR B 2 171 ? 186.437 103.161 9.436 1.00 26.71 171 TYR B O 1
ATOM 5641 N N . GLY B 2 172 ? 187.661 101.284 9.325 1.00 26.67 172 GLY B N 1
ATOM 5642 C CA . GLY B 2 172 ? 187.664 101.259 7.881 1.00 26.97 172 GLY B CA 1
ATOM 5643 C C . GLY B 2 172 ? 188.940 101.727 7.221 1.00 27.21 172 GLY B C 1
ATOM 5644 O O . GLY B 2 172 ? 188.911 102.051 6.028 1.00 27.47 172 GLY B O 1
ATOM 5645 N N . ALA B 2 173 ? 190.050 101.791 7.955 1.00 24.90 173 ALA B N 1
ATOM 5646 C CA . ALA B 2 173 ? 191.331 102.087 7.329 1.00 25.87 173 ALA B CA 1
ATOM 5647 C C . ALA B 2 173 ? 191.603 101.085 6.214 1.00 25.86 173 ALA B C 1
ATOM 5648 O O . ALA B 2 173 ? 191.359 99.884 6.364 1.00 28.92 173 ALA B O 1
ATOM 5650 N N . THR B 2 174 ? 192.083 101.584 5.078 1.00 24.82 174 THR B N 1
ATOM 5651 C CA . THR B 2 174 ? 192.255 100.750 3.897 1.00 28.44 174 THR B CA 1
ATOM 5652 C C . THR B 2 174 ? 193.676 100.233 3.738 1.00 28.83 174 THR B C 1
ATOM 5653 O O . THR B 2 174 ? 193.961 99.540 2.757 1.00 28.25 174 THR B O 1
ATOM 5657 N N . TYR B 2 175 ? 194.563 100.558 4.676 1.00 27.98 175 TYR B N 1
ATOM 5658 C CA . TYR B 2 175 ? 195.900 99.980 4.757 1.00 27.01 175 TYR B CA 1
ATOM 5659 C C . TYR B 2 175 ? 196.270 99.968 6.233 1.00 27.60 175 TYR B C 1
ATOM 5660 O O . TYR B 2 175 ? 196.352 101.033 6.853 1.00 27.46 175 TYR B O 1
ATOM 5669 N N . VAL B 2 176 ? 196.476 98.777 6.794 1.00 28.29 176 VAL B N 1
ATOM 5670 C CA . VAL B 2 176 ? 196.726 98.592 8.223 1.00 26.32 176 VAL B CA 1
ATOM 5671 C C . VAL B 2 176 ? 197.922 97.657 8.387 1.00 29.83 176 VAL B C 1
ATOM 5672 O O . VAL B 2 176 ? 197.890 96.516 7.909 1.00 28.18 176 VAL B O 1
ATOM 5676 N N . ALA B 2 177 ? 198.956 98.127 9.086 1.00 28.21 177 ALA B N 1
ATOM 5677 C CA . ALA B 2 177 ? 200.194 97.379 9.268 1.00 28.75 177 ALA B CA 1
ATOM 5678 C C . ALA B 2 177 ? 200.739 97.608 10.675 1.00 29.17 177 ALA B C 1
ATOM 5679 O O . ALA B 2 177 ? 200.354 98.550 11.370 1.00 24.77 177 ALA B O 1
ATOM 5681 N N . GLN B 2 178 ? 201.655 96.733 11.091 1.00 31.30 178 GLN B N 1
ATOM 5682 C CA . GLN B 2 178 ? 202.275 96.832 12.406 1.00 29.22 178 GLN B CA 1
ATOM 5683 C C . GLN B 2 178 ? 203.733 96.407 12.309 1.00 31.55 178 GLN B C 1
ATOM 5684 O O . GLN B 2 178 ? 204.082 95.528 11.521 1.00 30.11 178 GLN B O 1
ATOM 5690 N N . ALA B 2 179 ? 204.583 97.043 13.116 1.00 31.42 179 ALA B N 1
ATOM 5691 C CA . ALA B 2 179 ? 206.002 96.723 13.126 1.00 30.79 179 ALA B CA 1
ATOM 5692 C C . ALA B 2 179 ? 206.571 97.035 14.504 1.00 32.58 179 ALA B C 1
ATOM 5693 O O . ALA B 2 179 ? 205.876 97.541 15.390 1.00 29.63 179 ALA B O 1
ATOM 5695 N N . PHE B 2 180 ? 207.846 96.696 14.681 1.00 33.55 180 PHE B N 1
ATOM 5696 C CA . PHE B 2 180 ? 208.612 97.007 15.880 1.00 32.71 180 PHE B CA 1
ATOM 5697 C C . PHE B 2 180 ? 209.793 97.887 15.492 1.00 29.70 180 PHE B C 1
ATOM 5698 O O . PHE B 2 180 ? 210.462 97.633 14.486 1.00 31.75 180 PHE B O 1
ATOM 5706 N N . ALA B 2 181 ? 210.029 98.938 16.284 1.00 28.85 181 ALA B N 1
ATOM 5707 C CA . ALA B 2 181 ? 211.090 99.897 15.984 1.00 29.02 181 ALA B CA 1
ATOM 5708 C C . ALA B 2 181 ? 212.473 99.256 15.939 1.00 29.42 181 ALA B C 1
ATOM 5709 O O . ALA B 2 181 ? 213.377 99.810 15.304 1.00 30.14 181 ALA B O 1
ATOM 5711 N N . GLY B 2 182 ? 212.670 98.122 16.614 1.00 30.29 182 GLY B N 1
ATOM 5712 C CA . GLY B 2 182 ? 213.952 97.441 16.538 1.00 32.99 182 GLY B CA 1
ATOM 5713 C C . GLY B 2 182 ? 214.279 96.883 15.168 1.00 36.44 182 GLY B C 1
ATOM 5714 O O . GLY B 2 182 ? 215.437 96.529 14.921 1.00 33.24 182 GLY B O 1
ATOM 5715 N N . LYS B 2 183 ? 213.291 96.802 14.278 1.00 34.69 183 LYS B N 1
ATOM 5716 C CA . LYS B 2 183 ? 213.491 96.352 12.909 1.00 36.69 183 LYS B CA 1
ATOM 5717 C C . LYS B 2 183 ? 213.247 97.514 11.952 1.00 34.07 183 LYS B C 1
ATOM 5718 O O . LYS B 2 183 ? 212.190 97.571 11.309 1.00 36.33 183 LYS B O 1
ATOM 5724 N N . PRO B 2 184 ? 214.189 98.454 11.827 1.00 33.14 184 PRO B N 1
ATOM 5725 C CA . PRO B 2 184 ? 213.921 99.660 11.025 1.00 32.98 184 PRO B CA 1
ATOM 5726 C C . PRO B 2 184 ? 213.689 99.384 9.549 1.00 36.93 184 PRO B C 1
ATOM 5727 O O . PRO B 2 184 ? 213.035 100.194 8.879 1.00 35.46 184 PRO B O 1
ATOM 5731 N N . LYS B 2 185 ? 214.193 98.272 9.016 1.00 37.90 185 LYS B N 1
ATOM 5732 C CA . LYS B 2 185 ? 213.901 97.952 7.624 1.00 37.22 185 LYS B CA 1
ATOM 5733 C C . LYS B 2 185 ? 212.468 97.467 7.467 1.00 36.20 185 LYS B C 1
ATOM 5734 O O . LYS B 2 185 ? 211.837 97.728 6.437 1.00 35.49 185 LYS B O 1
ATOM 5740 N N . ASP B 2 186 ? 211.939 96.766 8.474 1.00 35.26 186 ASP B N 1
ATOM 5741 C CA . ASP B 2 186 ? 210.518 96.440 8.474 1.00 36.87 186 ASP B CA 1
ATOM 5742 C C . ASP B 2 186 ? 209.675 97.706 8.517 1.00 35.70 186 ASP B C 1
ATOM 5743 O O . ASP B 2 186 ? 208.668 97.815 7.807 1.00 35.36 186 ASP B O 1
ATOM 5748 N N . CYS B 2 187 ? 210.055 98.661 9.372 1.00 34.59 187 CYS B N 1
ATOM 5749 C CA . CYS B 2 187 ? 209.332 99.927 9.435 1.00 33.14 187 CYS B CA 1
ATOM 5750 C C . CYS B 2 187 ? 209.360 100.631 8.090 1.00 33.62 187 CYS B C 1
ATOM 5751 O O . CYS B 2 187 ? 208.329 101.115 7.613 1.00 29.33 187 CYS B O 1
ATOM 5754 N N . ALA B 2 188 ? 210.528 100.655 7.444 1.00 31.02 188 ALA B N 1
ATOM 5755 C CA . ALA B 2 188 ? 210.674 101.377 6.185 1.00 32.26 188 ALA B CA 1
ATOM 5756 C C . ALA B 2 188 ? 209.780 100.793 5.100 1.00 31.38 188 ALA B C 1
ATOM 5757 O O . ALA B 2 188 ? 209.179 101.538 4.320 1.00 31.74 188 ALA B O 1
ATOM 5759 N N . GLU B 2 189 ? 209.697 99.464 5.018 1.00 30.70 189 GLU B N 1
ATOM 5760 C CA . GLU B 2 189 ? 208.888 98.847 3.971 1.00 34.64 189 GLU B CA 1
ATOM 5761 C C . GLU B 2 189 ? 207.404 99.108 4.194 1.00 31.86 189 GLU B C 1
ATOM 5762 O O . GLU B 2 189 ? 206.677 99.440 3.251 1.00 34.23 189 GLU B O 1
ATOM 5768 N N . LEU B 2 190 ? 206.942 98.978 5.440 1.00 30.72 190 LEU B N 1
ATOM 5769 C CA . LEU B 2 190 ? 205.528 99.185 5.734 1.00 32.71 190 LEU B CA 1
ATOM 5770 C C . LEU B 2 190 ? 205.157 100.663 5.652 1.00 31.38 190 LEU B C 1
ATOM 5771 O O . LEU B 2 190 ? 204.048 101.008 5.222 1.00 30.95 190 LEU B O 1
ATOM 5776 N N . ILE B 2 191 ? 206.072 101.552 6.053 1.00 29.56 191 ILE B N 1
ATOM 5777 C CA . ILE B 2 191 ? 205.838 102.986 5.903 1.00 29.72 191 ILE B CA 1
ATOM 5778 C C . ILE B 2 191 ? 205.849 103.378 4.431 1.00 30.20 191 ILE B C 1
ATOM 5779 O O . ILE B 2 191 ? 205.064 104.229 3.995 1.00 29.76 191 ILE B O 1
ATOM 5784 N N . LYS B 2 192 ? 206.745 102.778 3.644 1.00 31.57 192 LYS B N 1
ATOM 5785 C CA . LYS B 2 192 ? 206.767 103.063 2.212 1.00 31.73 192 LYS B CA 1
ATOM 5786 C C . LYS B 2 192 ? 205.472 102.622 1.546 1.00 31.13 192 LYS B C 1
ATOM 5787 O O . LYS B 2 192 ? 204.920 103.342 0.706 1.00 29.95 192 LYS B O 1
ATOM 5793 N N . GLY B 2 193 ? 204.988 101.425 1.887 1.00 28.14 193 GLY B N 1
ATOM 5794 C CA . GLY B 2 193 ? 203.732 100.966 1.328 1.00 30.81 193 GLY B CA 1
ATOM 5795 C C . GLY B 2 193 ? 202.559 101.825 1.752 1.00 31.63 193 GLY B C 1
ATOM 5796 O O . GLY B 2 193 ? 201.625 102.033 0.973 1.00 29.31 193 GLY B O 1
ATOM 5797 N N . ALA B 2 194 ? 202.603 102.352 2.980 1.00 31.24 194 ALA B N 1
ATOM 5798 C CA . ALA B 2 194 ? 201.534 103.215 3.471 1.00 30.71 194 ALA B CA 1
ATOM 5799 C C . ALA B 2 194 ? 201.478 104.529 2.698 1.00 30.75 194 ALA B C 1
ATOM 5800 O O . ALA B 2 194 ? 200.387 105.020 2.378 1.00 30.32 194 ALA B O 1
ATOM 5802 N N . MET B 2 195 ? 202.642 105.107 2.380 1.00 30.67 195 MET B N 1
ATOM 5803 C CA . MET B 2 195 ? 202.680 106.361 1.631 1.00 30.35 195 MET B CA 1
ATOM 5804 C C . MET B 2 195 ? 202.153 106.189 0.209 1.00 31.96 195 MET B C 1
ATOM 5805 O O . MET B 2 195 ? 201.419 107.051 -0.290 1.00 34.13 195 MET B O 1
ATOM 5810 N N . GLU B 2 196 ? 202.536 105.102 -0.471 1.00 31.48 196 GLU B N 1
ATOM 5811 C CA . GLU B 2 196 ? 202.081 104.890 -1.845 1.00 31.93 196 GLU B CA 1
ATOM 5812 C C . GLU B 2 196 ? 200.610 104.509 -1.908 1.00 32.08 196 GLU B C 1
ATOM 5813 O O . GLU B 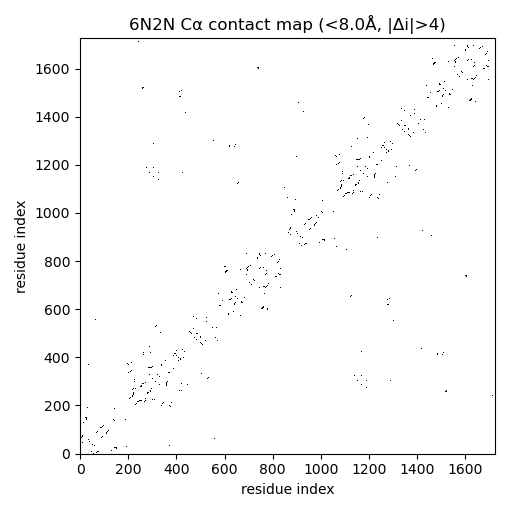2 196 ? 199.941 104.791 -2.909 1.00 32.54 196 GLU B O 1
ATOM 5819 N N . HIS B 2 197 ? 200.099 103.859 -0.868 1.00 29.64 197 HIS B N 1
ATOM 5820 C CA . HIS B 2 197 ? 198.695 103.482 -0.837 1.00 30.93 197 HIS B CA 1
ATOM 5821 C C . HIS B 2 197 ? 197.811 104.713 -1.001 1.00 31.56 197 HIS B C 1
ATOM 5822 O O . HIS B 2 197 ? 198.082 105.773 -0.429 1.00 28.69 197 HIS B O 1
ATOM 5829 N N . GLU B 2 198 ? 196.764 104.576 -1.818 1.00 30.98 198 GLU B N 1
ATOM 5830 C CA . GLU B 2 198 ? 195.777 105.637 -2.013 1.00 32.29 198 GLU B CA 1
ATOM 5831 C C . GLU B 2 198 ? 194.615 105.405 -1.053 1.00 30.94 198 GLU B C 1
ATOM 5832 O O . GLU B 2 198 ? 193.730 104.585 -1.311 1.00 30.36 198 GLU B O 1
ATOM 5838 N N . GLY B 2 199 ? 194.609 106.142 0.052 1.00 28.64 199 GLY B N 1
ATOM 5839 C CA . GLY B 2 199 ? 193.602 105.981 1.083 1.00 26.73 199 GLY B CA 1
ATOM 5840 C C . GLY B 2 199 ? 194.228 106.146 2.453 1.00 27.20 199 GLY B C 1
ATOM 5841 O O . GLY B 2 199 ? 195.428 106.425 2.545 1.00 24.93 199 GLY B O 1
ATOM 5842 N N . PHE B 2 200 ? 193.455 105.959 3.523 1.00 25.90 200 PHE B N 1
ATOM 5843 C CA . PHE B 2 200 ? 193.998 106.122 4.866 1.00 25.19 200 PHE B CA 1
ATOM 5844 C C . PHE B 2 200 ? 194.823 104.901 5.245 1.00 25.45 200 PHE B C 1
ATOM 5845 O O . PHE B 2 200 ? 194.280 103.803 5.411 1.00 26.69 200 PHE B O 1
ATOM 5853 N N . ALA B 2 201 ? 196.123 105.109 5.425 1.00 25.32 201 ALA B N 1
ATOM 5854 C CA . ALA B 2 201 ? 197.076 104.050 5.724 1.00 26.62 201 ALA B CA 1
ATOM 5855 C C . ALA B 2 201 ? 197.616 104.235 7.135 1.00 25.71 201 ALA B C 1
ATOM 5856 O O . ALA B 2 201 ? 198.142 105.301 7.466 1.00 24.92 201 ALA B O 1
ATOM 5858 N N . TYR B 2 202 ? 197.508 103.192 7.952 1.00 24.42 202 TYR B N 1
ATOM 5859 C CA . TYR B 2 202 ? 197.856 103.259 9.362 1.00 25.39 202 TYR B CA 1
ATOM 5860 C C . TYR B 2 202 ? 198.946 102.244 9.676 1.00 26.30 202 TYR B C 1
ATOM 5861 O O . TYR B 2 202 ? 198.802 101.059 9.362 1.00 26.38 202 TYR B O 1
ATOM 5870 N N . VAL B 2 203 ? 200.028 102.706 10.295 1.00 24.88 203 VAL B N 1
ATOM 5871 C CA . VAL B 2 203 ? 201.126 101.835 10.708 1.00 26.35 203 VAL B CA 1
ATOM 5872 C C . VAL B 2 203 ? 201.345 102.023 12.202 1.00 24.68 203 VAL B C 1
ATOM 5873 O O . VAL B 2 203 ? 201.799 103.088 12.639 1.00 25.03 203 VAL B O 1
ATOM 5877 N N . ASN B 2 204 ? 201.035 100.988 12.982 1.00 24.86 204 ASN B N 1
ATOM 5878 C CA . ASN B 2 204 ? 201.298 100.972 14.417 1.00 26.88 204 ASN B CA 1
ATOM 5879 C C . ASN B 2 204 ? 202.671 100.350 14.641 1.00 29.06 204 ASN B C 1
ATOM 5880 O O . ASN B 2 204 ? 202.898 99.203 14.248 1.00 29.72 204 ASN B O 1
ATOM 5885 N N . ILE B 2 205 ? 203.582 101.085 15.274 1.00 26.35 205 ILE B N 1
ATOM 5886 C CA . ILE B 2 205 ? 204.951 100.610 15.469 1.00 28.74 205 ILE B CA 1
ATOM 5887 C C . ILE B 2 205 ? 205.281 100.656 16.955 1.00 30.08 205 ILE B C 1
ATOM 5888 O O . ILE B 2 205 ? 205.294 101.737 17.561 1.00 29.83 205 ILE B O 1
ATOM 5893 N N . PHE B 2 206 ? 205.539 99.484 17.542 1.00 29.25 206 PHE B N 1
ATOM 5894 C CA . PHE B 2 206 ? 206.000 99.422 18.922 1.00 29.15 206 PHE B CA 1
ATOM 5895 C C . PHE B 2 206 ? 207.351 100.108 19.047 1.00 29.58 206 PHE B C 1
ATOM 5896 O O . PHE B 2 206 ? 208.263 99.860 18.254 1.00 28.73 206 PHE B O 1
ATOM 5904 N N . SER B 2 207 ? 207.483 100.955 20.064 1.00 28.79 207 SER B N 1
ATOM 5905 C CA . SER B 2 207 ? 208.675 101.768 20.267 1.00 28.53 207 SER B CA 1
ATOM 5906 C C . SER B 2 207 ? 208.936 101.831 21.760 1.00 29.53 207 SER B C 1
ATOM 5907 O O . SER B 2 207 ? 208.073 102.272 22.516 1.00 30.53 207 SER B O 1
ATOM 5910 N N . GLN B 2 208 ? 210.101 101.380 22.199 1.00 29.69 208 GLN B N 1
ATOM 5911 C CA . GLN B 2 208 ? 210.361 101.350 23.630 1.00 29.56 208 GLN B CA 1
ATOM 5912 C C . GLN B 2 208 ? 210.594 102.756 24.181 1.00 27.20 208 GLN B C 1
ATOM 5913 O O . GLN B 2 208 ? 211.188 103.617 23.524 1.00 26.52 208 GLN B O 1
ATOM 5919 N N . CYS B 2 209 ? 210.084 102.994 25.390 1.00 28.42 209 CYS B N 1
ATOM 5920 C CA . CYS B 2 209 ? 210.422 104.173 26.183 1.00 27.22 209 CYS B CA 1
ATOM 5921 C C . CYS B 2 209 ? 211.172 103.677 27.410 1.00 27.49 209 CYS B C 1
ATOM 5922 O O . CYS B 2 209 ? 210.556 103.396 28.451 1.00 24.54 209 CYS B O 1
ATOM 5925 N N . PRO B 2 210 ? 212.499 103.516 27.333 1.00 27.37 210 PRO B N 1
ATOM 5926 C CA . PRO B 2 210 ? 213.229 102.977 28.490 1.00 27.34 210 PRO B CA 1
ATOM 5927 C C . PRO B 2 210 ? 213.197 103.894 29.699 1.00 29.03 210 PRO B C 1
ATOM 5928 O O . PRO B 2 210 ? 213.279 103.404 30.832 1.00 30.74 210 PRO B O 1
ATOM 5932 N N . THR B 2 211 ? 213.032 105.204 29.492 1.00 27.74 211 THR B N 1
ATOM 5933 C CA . THR B 2 211 ? 213.135 106.156 30.596 1.00 27.53 211 THR B CA 1
ATOM 5934 C C . THR B 2 211 ? 211.967 106.019 31.572 1.00 28.26 211 THR B C 1
ATOM 5935 O O . THR B 2 211 ? 212.156 106.129 32.791 1.00 29.49 211 THR B O 1
ATOM 5939 N N . PHE B 2 212 ? 210.749 105.791 31.065 1.00 28.31 212 PHE B N 1
ATOM 5940 C CA . PHE B 2 212 ? 209.572 105.719 31.924 1.00 25.98 212 PHE B CA 1
ATOM 5941 C C . PHE B 2 212 ? 208.843 104.385 31.887 1.00 27.78 212 PHE B C 1
ATOM 5942 O O . PHE B 2 212 ? 208.277 103.988 32.908 1.00 29.27 212 PHE B O 1
ATOM 5950 N N . ASN B 2 213 ? 208.845 103.672 30.767 1.00 27.33 213 ASN B N 1
ATOM 5951 C CA . ASN B 2 213 ? 208.124 102.402 30.674 1.00 29.55 213 ASN B CA 1
ATOM 5952 C C . ASN B 2 213 ? 209.113 101.268 30.941 1.00 29.29 213 ASN B C 1
ATOM 5953 O O . ASN B 2 213 ? 209.909 100.900 30.073 1.00 28.01 213 ASN B O 1
ATOM 5958 N N . LYS B 2 214 ? 209.041 100.702 32.144 1.00 30.79 214 LYS B N 1
ATOM 5959 C CA . LYS B 2 214 ? 209.998 99.695 32.580 1.00 32.50 214 LYS B CA 1
ATOM 5960 C C . LYS B 2 214 ? 209.560 98.268 32.278 1.00 33.16 214 LYS B C 1
ATOM 5961 O O . LYS B 2 214 ? 210.337 97.342 32.524 1.00 33.85 214 LYS B O 1
ATOM 5967 N N . ILE B 2 215 ? 208.347 98.052 31.767 1.00 32.36 215 ILE B N 1
ATOM 5968 C CA . ILE B 2 215 ? 207.893 96.703 31.477 1.00 31.21 215 ILE B CA 1
ATOM 5969 C C . ILE B 2 215 ? 207.733 96.441 29.982 1.00 31.80 215 ILE B C 1
ATOM 5970 O O . ILE B 2 215 ? 207.938 95.302 29.546 1.00 32.15 215 ILE B O 1
ATOM 5975 N N . ASP B 2 216 ? 207.380 97.448 29.182 1.00 31.51 216 ASP B N 1
ATOM 5976 C CA . ASP B 2 216 ? 207.341 97.299 27.724 1.00 32.37 216 ASP B CA 1
ATOM 5977 C C . ASP B 2 216 ? 208.719 97.618 27.144 1.00 31.99 216 ASP B C 1
ATOM 5978 O O . ASP B 2 216 ? 208.941 98.624 26.467 1.00 30.82 216 ASP B O 1
ATOM 5983 N N . THR B 2 217 ? 209.656 96.716 27.417 1.00 32.42 217 THR B N 1
ATOM 5984 C CA . THR B 2 217 ? 211.050 96.891 27.043 1.00 34.10 217 THR B CA 1
ATOM 5985 C C . THR B 2 217 ? 211.302 96.349 25.637 1.00 35.10 217 THR B C 1
ATOM 5986 O O . THR B 2 217 ? 210.413 95.791 24.988 1.00 33.84 217 THR B O 1
ATOM 5990 N N . VAL B 2 218 ? 212.540 96.510 25.157 1.00 35.60 218 VAL B N 1
ATOM 5991 C CA . VAL B 2 218 ? 212.917 95.931 23.869 1.00 37.01 218 VAL B CA 1
ATOM 5992 C C . VAL B 2 218 ? 212.716 94.420 23.890 1.00 37.52 218 VAL B C 1
ATOM 5993 O O . VAL B 2 218 ? 212.106 93.844 22.982 1.00 37.68 218 VAL B O 1
ATOM 5997 N N . ASP B 2 219 ? 213.207 93.759 24.943 1.00 38.36 219 ASP B N 1
ATOM 5998 C CA . ASP B 2 219 ? 213.080 92.307 25.039 1.00 39.64 219 ASP B CA 1
ATOM 5999 C C . ASP B 2 219 ? 211.617 91.882 25.075 1.00 36.95 219 ASP B C 1
ATOM 6000 O O . ASP B 2 219 ? 211.246 90.859 24.488 1.00 34.40 219 ASP B O 1
ATOM 6005 N N . PHE B 2 220 ? 210.766 92.659 25.750 1.00 36.78 220 PHE B N 1
ATOM 6006 C CA . PHE B 2 220 ? 209.338 92.352 25.746 1.00 35.08 220 PHE B CA 1
ATOM 6007 C C . PHE B 2 220 ? 208.757 92.469 24.341 1.00 34.11 220 PHE B C 1
ATOM 6008 O O . PHE B 2 220 ? 208.031 91.580 23.882 1.00 34.71 220 PHE B O 1
ATOM 6016 N N . TYR B 2 221 ? 209.072 93.560 23.635 1.00 32.94 221 TYR B N 1
ATOM 6017 C CA . TYR B 2 221 ? 208.517 93.748 22.296 1.00 34.00 221 TYR B CA 1
ATOM 6018 C C . TYR B 2 221 ? 209.060 92.713 21.319 1.00 36.77 221 TYR B C 1
ATOM 6019 O O . TYR B 2 221 ? 208.324 92.231 20.448 1.00 34.81 221 TYR B O 1
ATOM 6028 N N . ARG B 2 222 ? 210.350 92.374 21.429 1.00 34.47 222 ARG B N 1
ATOM 6029 C CA . ARG B 2 222 ? 210.913 91.342 20.562 1.00 36.45 222 ARG B CA 1
ATOM 6030 C C . ARG B 2 222 ? 210.204 90.012 20.759 1.00 34.29 222 ARG B C 1
ATOM 6031 O O . ARG B 2 222 ? 209.960 89.282 19.792 1.00 37.28 222 ARG B O 1
ATOM 6039 N N . ASP B 2 223 ? 209.898 89.668 22.009 1.00 31.60 223 ASP B N 1
ATOM 6040 C CA . ASP B 2 223 ? 209.199 88.423 22.298 1.00 37.25 223 ASP B CA 1
ATOM 6041 C C . ASP B 2 223 ? 207.719 88.509 21.948 1.00 38.77 223 ASP B C 1
ATOM 6042 O O . ASP B 2 223 ? 207.094 87.484 21.650 1.00 39.27 223 ASP B O 1
ATOM 6047 N N . LEU B 2 224 ? 207.149 89.717 21.972 1.00 37.04 224 LEU B N 1
ATOM 6048 C CA . LEU B 2 224 ? 205.717 89.871 21.734 1.00 36.15 224 LEU B CA 1
ATOM 6049 C C . LEU B 2 224 ? 205.366 89.673 20.266 1.00 34.97 224 LEU B C 1
ATOM 6050 O O . LEU B 2 224 ? 204.350 89.046 19.945 1.00 38.77 224 LEU B O 1
ATOM 6055 N N . VAL B 2 225 ? 206.194 90.185 19.361 1.00 36.88 225 VAL B N 1
ATOM 6056 C CA . VAL B 2 225 ? 205.811 90.246 17.956 1.00 37.25 225 VAL B CA 1
ATOM 6057 C C . VAL B 2 225 ? 205.910 88.865 17.316 1.00 40.56 225 VAL B C 1
ATOM 6058 O O . VAL B 2 225 ? 206.602 87.961 17.797 1.00 38.28 225 VAL B O 1
ATOM 6062 N N . GLU B 2 226 ? 205.180 88.707 16.217 1.00 40.26 226 GLU B N 1
ATOM 6063 C CA . GLU B 2 226 ? 205.160 87.505 15.399 1.00 39.34 226 GLU B CA 1
ATOM 6064 C C . GLU B 2 226 ? 204.887 87.913 13.958 1.00 39.31 226 GLU B C 1
ATOM 6065 O O . GLU B 2 226 ? 203.829 88.486 13.666 1.00 35.99 226 GLU B O 1
ATOM 6071 N N . PRO B 2 227 ? 205.816 87.665 13.038 1.00 38.99 227 PRO B N 1
ATOM 6072 C CA . PRO B 2 227 ? 205.594 88.077 11.647 1.00 36.56 227 PRO B CA 1
ATOM 6073 C C . PRO B 2 227 ? 204.365 87.400 11.061 1.00 38.28 227 PRO B C 1
ATOM 6074 O O . PRO B 2 227 ? 204.063 86.243 11.363 1.00 38.42 227 PRO B O 1
ATOM 6078 N N . ILE B 2 228 ? 203.646 88.145 10.233 1.00 37.14 228 ILE B N 1
ATOM 6079 C CA . ILE B 2 228 ? 202.423 87.627 9.608 1.00 38.14 228 ILE B CA 1
ATOM 6080 C C . ILE B 2 228 ? 202.803 86.595 8.550 1.00 38.68 228 ILE B C 1
ATOM 6081 O O . ILE B 2 228 ? 203.681 86.868 7.712 1.00 33.38 228 ILE B O 1
ATOM 6086 N N . PRO B 2 229 ? 202.192 85.409 8.550 1.00 39.21 229 PRO B N 1
ATOM 6087 C CA . PRO B 2 229 ? 202.522 84.410 7.529 1.00 41.53 229 PRO B CA 1
ATOM 6088 C C . PRO B 2 229 ? 202.210 84.912 6.127 1.00 44.61 229 PRO B C 1
ATOM 6089 O O . PRO B 2 229 ? 201.274 85.684 5.909 1.00 42.07 229 PRO B O 1
ATOM 6093 N N . GLU B 2 230 ? 203.013 84.450 5.167 1.00 43.13 230 GLU B N 1
ATOM 6094 C CA . GLU B 2 230 ? 202.886 84.916 3.792 1.00 45.96 230 GLU B CA 1
ATOM 6095 C C . GLU B 2 230 ? 201.577 84.488 3.143 1.00 45.64 230 GLU B C 1
ATOM 6096 O O . GLU B 2 230 ? 201.134 85.142 2.192 1.00 49.12 230 GLU B O 1
ATOM 6102 N N . ASP B 2 231 ? 200.942 83.420 3.623 1.00 44.02 231 ASP B N 1
ATOM 6103 C CA . ASP B 2 231 ? 199.687 82.993 3.017 1.00 48.24 231 ASP B CA 1
ATOM 6104 C C . ASP B 2 231 ? 198.483 83.781 3.524 1.00 47.10 231 ASP B C 1
ATOM 6105 O O . ASP B 2 231 ? 197.359 83.523 3.074 1.00 44.71 231 ASP B O 1
ATOM 6110 N N . HIS B 2 232 ? 198.686 84.735 4.432 1.00 44.91 232 HIS B N 1
ATOM 6111 C CA . HIS B 2 232 ? 197.579 85.553 4.907 1.00 41.94 232 HIS B CA 1
ATOM 6112 C C . HIS B 2 232 ? 197.046 86.419 3.776 1.00 39.73 232 HIS B C 1
ATOM 6113 O O . HIS B 2 232 ? 197.814 87.053 3.045 1.00 39.41 232 HIS B O 1
ATOM 6120 N N . ASP B 2 233 ? 195.723 86.449 3.644 1.00 39.94 233 ASP B N 1
ATOM 6121 C CA . ASP B 2 233 ? 195.044 87.194 2.589 1.00 39.52 233 ASP B CA 1
ATOM 6122 C C . ASP B 2 233 ? 194.784 88.613 3.092 1.00 36.07 233 ASP B C 1
ATOM 6123 O O . ASP B 2 233 ? 193.881 88.831 3.907 1.00 34.73 233 ASP B O 1
ATOM 6128 N N . THR B 2 234 ? 195.554 89.579 2.583 1.00 35.05 234 THR B N 1
ATOM 6129 C CA . THR B 2 234 ? 195.450 90.967 3.027 1.00 36.03 234 THR B CA 1
ATOM 6130 C C . THR B 2 234 ? 194.195 91.669 2.521 1.00 37.54 234 THR B C 1
ATOM 6131 O O . THR B 2 234 ? 194.012 92.855 2.826 1.00 34.15 234 THR B O 1
ATOM 6135 N N . SER B 2 235 ? 193.345 90.991 1.750 1.00 36.83 235 SER B N 1
ATOM 6136 C CA . SER B 2 235 ? 192.049 91.525 1.357 1.00 33.62 235 SER B CA 1
ATOM 6137 C C . SER B 2 235 ? 190.916 90.983 2.217 1.00 36.04 235 SER B C 1
ATOM 6138 O O . SER B 2 235 ? 189.765 91.396 2.041 1.00 35.38 235 SER B O 1
ATOM 6141 N N . ASP B 2 236 ? 191.219 90.080 3.150 1.00 35.00 236 ASP B N 1
ATOM 6142 C CA . ASP B 2 236 ? 190.224 89.459 4.025 1.00 35.01 236 ASP B CA 1
ATOM 6143 C C . ASP B 2 236 ? 190.162 90.262 5.322 1.00 34.72 236 ASP B C 1
ATOM 6144 O O . ASP B 2 236 ? 191.009 90.103 6.204 1.00 33.20 236 ASP B O 1
ATOM 6149 N N . LEU B 2 237 ? 189.136 91.108 5.456 1.00 34.04 237 LEU B N 1
ATOM 6150 C CA . LEU B 2 237 ? 189.026 91.941 6.652 1.00 33.35 237 LEU B CA 1
ATOM 6151 C C . LEU B 2 237 ? 188.855 91.092 7.904 1.00 34.25 237 LEU B C 1
ATOM 6152 O O . LEU B 2 237 ? 189.478 91.365 8.937 1.00 34.48 237 LEU B O 1
ATOM 6157 N N . GLY B 2 238 ? 188.023 90.050 7.829 1.00 33.30 238 GLY B N 1
ATOM 6158 C CA . GLY B 2 238 ? 187.828 89.188 8.985 1.00 31.87 238 GLY B CA 1
ATOM 6159 C C . GLY B 2 238 ? 189.119 88.542 9.455 1.00 35.51 238 GLY B C 1
ATOM 6160 O O . GLY B 2 238 ? 189.382 88.461 10.657 1.00 35.16 238 GLY B O 1
ATOM 6161 N N . ALA B 2 239 ? 189.942 88.075 8.514 1.00 33.05 239 ALA B N 1
ATOM 6162 C CA . ALA B 2 239 ? 191.218 87.476 8.886 1.00 37.62 239 ALA B CA 1
ATOM 6163 C C . ALA B 2 239 ? 192.160 88.518 9.474 1.00 35.32 239 ALA B C 1
ATOM 6164 O O . ALA B 2 239 ? 192.909 88.225 10.413 1.00 35.91 239 ALA B O 1
ATOM 6166 N N . ALA B 2 240 ? 192.141 89.738 8.932 1.00 34.18 240 ALA B N 1
ATOM 6167 C CA . ALA B 2 240 ? 192.960 90.802 9.496 1.00 33.72 240 ALA B CA 1
ATOM 6168 C C . ALA B 2 240 ? 192.556 91.099 10.934 1.00 33.28 240 ALA B C 1
ATOM 6169 O O . ALA B 2 240 ? 193.417 91.269 11.806 1.00 30.61 240 ALA B O 1
ATOM 6171 N N . MET B 2 241 ? 191.248 91.122 11.212 1.00 32.19 241 MET B N 1
ATOM 6172 C CA . MET B 2 241 ? 190.792 91.401 12.569 1.00 32.16 241 MET B CA 1
ATOM 6173 C C . MET B 2 241 ? 191.163 90.271 13.521 1.00 33.08 241 MET B C 1
ATOM 6174 O O . MET B 2 241 ? 191.499 90.521 14.685 1.00 32.90 241 MET B O 1
ATOM 6179 N N . GLU B 2 242 ? 191.111 89.020 13.047 1.00 35.46 242 GLU B N 1
ATOM 6180 C CA . GLU B 2 242 ? 191.604 87.905 13.854 1.00 38.57 242 GLU B CA 1
ATOM 6181 C C . GLU B 2 242 ? 193.078 88.092 14.196 1.00 34.76 242 GLU B C 1
ATOM 6182 O O . GLU B 2 242 ? 193.490 87.869 15.339 1.00 34.42 242 GLU B O 1
ATOM 6188 N N . LEU B 2 243 ? 193.887 88.504 13.216 1.00 33.79 243 LEU B N 1
ATOM 6189 C CA . LEU B 2 243 ? 195.297 88.774 13.483 1.00 34.04 243 LEU B CA 1
ATOM 6190 C C . LEU B 2 243 ? 195.465 89.897 14.498 1.00 35.87 243 LEU B C 1
ATOM 6191 O O . LEU B 2 243 ? 196.303 89.805 15.404 1.00 35.50 243 LEU B O 1
ATOM 6196 N N . ALA B 2 244 ? 194.684 90.975 14.354 1.00 33.76 244 ALA B N 1
ATOM 6197 C CA . ALA B 2 244 ? 194.814 92.112 15.261 1.00 31.25 244 ALA B CA 1
ATOM 6198 C C . ALA B 2 244 ? 194.531 91.712 16.700 1.00 32.06 244 ALA B C 1
ATOM 6199 O O . ALA B 2 244 ? 195.116 92.280 17.629 1.00 32.70 244 ALA B O 1
ATOM 6201 N N . ARG B 2 245 ? 193.664 90.725 16.905 1.00 29.27 245 ARG B N 1
ATOM 6202 C CA . ARG B 2 245 ? 193.337 90.248 18.240 1.00 31.64 245 ARG B CA 1
ATOM 6203 C C . ARG B 2 245 ? 194.400 89.313 18.811 1.00 32.76 245 ARG B C 1
ATOM 6204 O O . ARG B 2 245 ? 194.182 88.736 19.882 1.00 36.14 245 ARG B O 1
ATOM 6212 N N . ARG B 2 246 ? 195.530 89.145 18.114 1.00 34.76 246 ARG B N 1
ATOM 6213 C CA . ARG B 2 246 ? 196.714 88.467 18.632 1.00 35.58 246 ARG B CA 1
ATOM 6214 C C . ARG B 2 246 ? 196.439 87.003 18.954 1.00 37.05 246 ARG B C 1
ATOM 6215 O O . ARG B 2 246 ? 196.231 86.651 20.125 1.00 35.41 246 ARG B O 1
ATOM 6223 N N . PRO B 2 247 ? 196.436 86.122 17.952 1.00 37.36 247 PRO B N 1
ATOM 6224 C CA . PRO B 2 247 ? 196.324 84.685 18.241 1.00 38.70 247 PRO B CA 1
ATOM 6225 C C . PRO B 2 247 ? 197.507 84.220 19.078 1.00 39.40 247 PRO B C 1
ATOM 6226 O O . PRO B 2 247 ? 198.660 84.540 18.783 1.00 39.83 247 PRO B O 1
ATOM 6230 N N . GLY B 2 248 ? 197.214 83.465 20.134 1.00 41.98 248 GLY B N 1
ATOM 6231 C CA . GLY B 2 248 ? 198.262 83.044 21.042 1.00 42.71 248 GLY B CA 1
ATOM 6232 C C . GLY B 2 248 ? 198.889 84.153 21.854 1.00 42.94 248 GLY B C 1
ATOM 6233 O O . GLY B 2 248 ? 199.938 83.933 22.470 1.00 41.89 248 GLY B O 1
ATOM 6234 N N . GLY B 2 249 ? 198.293 85.344 21.861 1.00 39.68 249 GLY B N 1
ATOM 6235 C CA . GLY B 2 249 ? 198.859 86.475 22.563 1.00 36.97 249 GLY B CA 1
ATOM 6236 C C . GLY B 2 249 ? 199.993 87.175 21.851 1.00 37.18 249 GLY B C 1
ATOM 6237 O O . GLY B 2 249 ? 200.643 88.034 22.457 1.00 38.36 249 GLY B O 1
ATOM 6238 N N . LYS B 2 250 ? 200.254 86.846 20.591 1.00 36.57 250 LYS B N 1
ATOM 6239 C CA . LYS B 2 250 ? 201.369 87.417 19.847 1.00 37.34 250 LYS B CA 1
ATOM 6240 C C . LYS B 2 250 ? 200.889 88.537 18.931 1.00 38.29 250 LYS B C 1
ATOM 6241 O O . LYS B 2 250 ? 199.906 88.373 18.200 1.00 35.25 250 LYS B O 1
ATOM 6247 N N . ALA B 2 251 ? 201.594 89.670 18.966 1.00 36.28 251 ALA B N 1
ATOM 6248 C CA . ALA B 2 251 ? 201.232 90.816 18.141 1.00 34.18 251 ALA B CA 1
ATOM 6249 C C . ALA B 2 251 ? 201.737 90.620 16.715 1.00 35.63 251 ALA B C 1
ATOM 6250 O O . ALA B 2 251 ? 202.933 90.370 16.516 1.00 36.03 251 ALA B O 1
ATOM 6252 N N . PRO B 2 252 ? 200.873 90.733 15.707 1.00 32.07 252 PRO B N 1
ATOM 6253 C CA . PRO B 2 252 ? 201.321 90.524 14.328 1.00 31.71 252 PRO B CA 1
ATOM 6254 C C . PRO B 2 252 ? 202.141 91.695 13.812 1.00 33.33 252 PRO B C 1
ATOM 6255 O O . PRO B 2 252 ? 201.906 92.853 14.162 1.00 32.73 252 PRO B O 1
ATOM 6259 N N . THR B 2 253 ? 203.120 91.377 12.966 1.00 32.09 253 THR B N 1
ATOM 6260 C CA . THR B 2 253 ? 203.911 92.382 12.272 1.00 33.26 253 THR B CA 1
ATOM 6261 C C . THR B 2 253 ? 203.927 92.072 10.784 1.00 33.68 253 THR B C 1
ATOM 6262 O O . THR B 2 253 ? 203.966 90.905 10.384 1.00 33.41 253 THR B O 1
ATOM 6266 N N . GLY B 2 254 ? 203.918 93.125 9.972 1.00 31.86 254 GLY B N 1
ATOM 6267 C CA . GLY B 2 254 ? 203.736 92.990 8.541 1.00 33.36 254 GLY B CA 1
ATOM 6268 C C . GLY B 2 254 ? 202.479 93.716 8.113 1.00 34.51 254 GLY B C 1
ATOM 6269 O O . GLY B 2 254 ? 201.941 94.522 8.882 1.00 31.02 254 GLY B O 1
ATOM 6270 N N . LEU B 2 255 ? 201.989 93.441 6.906 1.00 32.44 255 LEU B N 1
ATOM 6271 C CA . LEU B 2 255 ? 200.797 94.099 6.384 1.00 31.85 255 LEU B CA 1
ATOM 6272 C C . LEU B 2 255 ? 199.568 93.248 6.695 1.00 33.88 255 LEU B C 1
ATOM 6273 O O . LEU B 2 255 ? 199.455 92.114 6.215 1.00 33.40 255 LEU B O 1
ATOM 6278 N N . LEU B 2 256 ? 198.646 93.798 7.495 1.00 31.50 256 LEU B N 1
ATOM 6279 C CA . LEU B 2 256 ? 197.433 93.068 7.858 1.00 33.01 256 LEU B CA 1
ATOM 6280 C C . LEU B 2 256 ? 196.342 93.200 6.803 1.00 32.74 256 LEU B C 1
ATOM 6281 O O . LEU B 2 256 ? 195.589 92.250 6.568 1.00 33.81 256 LEU B O 1
ATOM 6286 N N . TYR B 2 257 ? 196.221 94.366 6.176 1.00 34.58 257 TYR B N 1
ATOM 6287 C CA . TYR B 2 257 ? 195.031 94.651 5.388 1.00 30.61 257 TYR B CA 1
ATOM 6288 C C . TYR B 2 257 ? 195.335 95.755 4.388 1.00 31.88 257 TYR B C 1
ATOM 6289 O O . TYR B 2 257 ? 195.982 96.747 4.729 1.00 30.51 257 TYR B O 1
ATOM 6298 N N . LYS B 2 258 ? 194.864 95.572 3.156 1.00 30.53 258 LYS B N 1
ATOM 6299 C CA . LYS B 2 258 ? 195.024 96.574 2.112 1.00 30.18 258 LYS B CA 1
ATOM 6300 C C . LYS B 2 258 ? 193.896 96.408 1.104 1.00 33.08 258 LYS B C 1
ATOM 6301 O O . LYS B 2 258 ? 193.690 95.309 0.581 1.00 32.32 258 LYS B O 1
ATOM 6307 N N . THR B 2 259 ? 193.169 97.491 0.840 1.00 31.83 259 THR B N 1
ATOM 6308 C CA . THR B 2 259 ? 192.064 97.446 -0.108 1.00 32.78 259 THR B CA 1
ATOM 6309 C C . THR B 2 259 ? 191.974 98.782 -0.829 1.00 31.40 259 THR B C 1
ATOM 6310 O O . THR B 2 259 ? 192.412 99.814 -0.314 1.00 31.92 259 THR B O 1
ATOM 6314 N N . SER B 2 260 ? 191.412 98.750 -2.031 1.00 31.80 260 SER B N 1
ATOM 6315 C CA . SER B 2 260 ? 191.300 99.932 -2.876 1.00 33.66 260 SER B CA 1
ATOM 6316 C C . SER B 2 260 ? 189.856 100.415 -2.861 1.00 33.63 260 SER B C 1
ATOM 6317 O O . SER B 2 260 ? 188.949 99.687 -3.278 1.00 34.04 260 SER B O 1
ATOM 6320 N N . ALA B 2 261 ? 189.652 101.639 -2.385 1.00 33.98 261 ALA B N 1
ATOM 6321 C CA . ALA B 2 261 ? 188.336 102.255 -2.296 1.00 32.69 261 ALA B CA 1
ATOM 6322 C C . ALA B 2 261 ? 188.497 103.741 -2.561 1.00 30.78 261 ALA B C 1
ATOM 6323 O O . ALA B 2 261 ? 189.601 104.281 -2.419 1.00 30.78 261 ALA B O 1
ATOM 6325 N N . PRO B 2 262 ? 187.427 104.431 -2.958 1.00 28.48 262 PRO B N 1
ATOM 6326 C CA . PRO B 2 262 ? 187.549 105.871 -3.218 1.00 29.07 262 PRO B CA 1
ATOM 6327 C C . PRO B 2 262 ? 188.018 106.621 -1.977 1.00 28.23 262 PRO B C 1
ATOM 6328 O O . PRO B 2 262 ? 187.663 106.277 -0.848 1.00 29.13 262 PRO B O 1
ATOM 6332 N N . THR B 2 263 ? 188.843 107.638 -2.195 1.00 27.09 263 THR B N 1
ATOM 6333 C CA . THR B 2 263 ? 189.322 108.480 -1.111 1.00 28.21 263 THR B CA 1
ATOM 6334 C C . THR B 2 263 ? 188.422 109.704 -0.954 1.00 27.79 263 THR B C 1
ATOM 6335 O O . THR B 2 263 ? 187.590 110.014 -1.811 1.00 27.70 263 THR B O 1
ATOM 6339 N N . LEU B 2 264 ? 188.598 110.405 0.168 1.00 25.23 264 LEU B N 1
ATOM 6340 C CA . LEU B 2 264 ? 187.769 111.573 0.434 1.00 27.42 264 LEU B CA 1
ATOM 6341 C C . LEU B 2 264 ? 187.937 112.628 -0.652 1.00 26.22 264 LEU B C 1
ATOM 6342 O O . LEU B 2 264 ? 186.947 113.154 -1.174 1.00 24.38 264 LEU B O 1
ATOM 6347 N N . ASP B 2 265 ? 189.185 112.939 -1.025 1.00 25.04 265 ASP B N 1
ATOM 6348 C CA . ASP B 2 265 ? 189.387 113.969 -2.041 1.00 24.76 265 ASP B CA 1
ATOM 6349 C C . ASP B 2 265 ? 188.831 113.531 -3.391 1.00 26.08 265 ASP B C 1
ATOM 6350 O O . ASP B 2 265 ? 188.362 114.373 -4.169 1.00 25.26 265 ASP B O 1
ATOM 6355 N N . GLN B 2 266 ? 188.828 112.222 -3.667 1.00 25.96 266 GLN B N 1
ATOM 6356 C CA . GLN B 2 266 ? 188.227 111.732 -4.905 1.00 26.34 266 GLN B CA 1
ATOM 6357 C C . GLN B 2 266 ? 186.712 111.906 -4.886 1.00 28.08 266 GLN B C 1
ATOM 6358 O O . GLN B 2 266 ? 186.114 112.299 -5.894 1.00 26.68 266 GLN B O 1
ATOM 6364 N N . ASN B 2 267 ? 186.074 111.622 -3.745 1.00 27.00 267 ASN B N 1
ATOM 6365 C CA . ASN B 2 267 ? 184.627 111.796 -3.653 1.00 27.35 267 ASN B CA 1
ATOM 6366 C C . ASN B 2 267 ? 184.248 113.268 -3.704 1.00 26.97 267 ASN B C 1
ATOM 6367 O O . ASN B 2 267 ? 183.245 113.635 -4.327 1.00 26.69 267 ASN B O 1
ATOM 6372 N N . LEU B 2 268 ? 185.042 114.127 -3.060 1.00 25.29 268 LEU B N 1
ATOM 6373 C CA . LEU B 2 268 ? 184.797 115.563 -3.156 1.00 26.34 268 LEU B CA 1
ATOM 6374 C C . LEU B 2 268 ? 184.953 116.045 -4.593 1.00 27.31 268 LEU B C 1
ATOM 6375 O O . LEU B 2 268 ? 184.185 116.898 -5.059 1.00 25.27 268 LEU B O 1
ATOM 6380 N N . ALA B 2 269 ? 185.937 115.502 -5.316 1.00 26.19 269 ALA B N 1
ATOM 6381 C CA . ALA B 2 269 ? 186.115 115.883 -6.714 1.00 28.28 269 ALA B CA 1
ATOM 6382 C C . ALA B 2 269 ? 184.920 115.450 -7.557 1.00 26.88 269 ALA B C 1
ATOM 6383 O O . ALA B 2 269 ? 184.460 116.206 -8.419 1.00 27.64 269 ALA B O 1
ATOM 6385 N N . LYS B 2 270 ? 184.386 114.249 -7.303 1.00 29.37 270 LYS B N 1
ATOM 6386 C CA . LYS B 2 270 ? 183.187 113.801 -8.016 1.00 29.46 270 LYS B CA 1
ATOM 6387 C C . LYS B 2 270 ? 182.039 114.789 -7.854 1.00 31.04 270 LYS B C 1
ATOM 6388 O O . LYS B 2 270 ? 181.268 115.016 -8.794 1.00 30.20 270 LYS B O 1
ATOM 6394 N N . ILE B 2 271 ? 181.885 115.356 -6.653 1.00 27.32 271 ILE B N 1
ATOM 6395 C CA . ILE B 2 271 ? 180.837 116.350 -6.429 1.00 28.39 271 ILE B CA 1
ATOM 6396 C C . ILE B 2 271 ? 181.061 117.562 -7.323 1.00 28.58 271 ILE B C 1
ATOM 6397 O O . ILE B 2 271 ? 180.145 118.030 -8.008 1.00 28.62 271 ILE B O 1
ATOM 6402 N N . ARG B 2 272 ? 182.294 118.075 -7.347 1.00 26.43 272 ARG B N 1
ATOM 6403 C CA . ARG B 2 272 ? 182.594 119.227 -8.190 1.00 26.84 272 ARG B CA 1
ATOM 6404 C C . ARG B 2 272 ? 182.407 118.884 -9.661 1.00 27.14 272 ARG B C 1
ATOM 6405 O O . ARG B 2 272 ? 181.902 119.702 -10.438 1.00 29.89 272 ARG B O 1
ATOM 6413 N N . GLU B 2 273 ? 182.798 117.669 -10.054 1.00 26.21 273 GLU B N 1
ATOM 6414 C CA . GLU B 2 273 ? 182.705 117.265 -11.452 1.00 33.00 273 GLU B CA 1
ATOM 6415 C C . GLU B 2 273 ? 181.254 117.196 -11.911 1.00 31.83 273 GLU B C 1
ATOM 6416 O O . GLU B 2 273 ? 180.924 117.647 -13.013 1.00 32.89 273 GLU B O 1
ATOM 6422 N N . ARG B 2 274 ? 180.367 116.669 -11.065 1.00 31.78 274 ARG B N 1
ATOM 6423 C CA . ARG B 2 274 ? 178.959 116.590 -11.433 1.00 32.75 274 ARG B CA 1
ATOM 6424 C C . ARG B 2 274 ? 178.316 117.968 -11.532 1.00 33.84 274 ARG B C 1
ATOM 6425 O O . ARG B 2 274 ? 177.273 118.113 -12.178 1.00 33.95 274 ARG B O 1
ATOM 6433 N N . LEU B 2 275 ? 178.937 118.988 -10.949 1.00 32.52 275 LEU B N 1
ATOM 6434 C CA . LEU B 2 275 ? 178.482 120.363 -11.078 1.00 30.44 275 LEU B CA 1
ATOM 6435 C C . LEU B 2 275 ? 179.216 121.131 -12.167 1.00 31.65 275 LEU B C 1
ATOM 6436 O O . LEU B 2 275 ? 178.926 122.315 -12.370 1.00 33.35 275 LEU B O 1
ATOM 6441 N N . GLY B 2 276 ? 180.190 120.517 -12.833 1.00 31.84 276 GLY B N 1
ATOM 6442 C CA . GLY B 2 276 ? 181.028 121.284 -13.738 1.00 32.21 276 GLY B CA 1
ATOM 6443 C C . GLY B 2 276 ? 181.776 122.394 -13.040 1.00 30.07 276 GLY B C 1
ATOM 6444 O O . GLY B 2 276 ? 182.018 123.446 -13.638 1.00 29.20 276 GLY B O 1
ATOM 6445 N N . GLY B 2 277 ? 182.129 122.197 -11.772 1.00 29.46 277 GLY B N 1
ATOM 6446 C CA . GLY B 2 277 ? 182.733 123.272 -11.010 1.00 27.47 277 GLY B CA 1
ATOM 6447 C C . GLY B 2 277 ? 184.146 123.576 -11.470 1.00 26.06 277 GLY B C 1
ATOM 6448 O O . GLY B 2 277 ? 184.910 122.685 -11.843 1.00 32.33 277 GLY B O 1
ATOM 6449 N N . HIS B 2 278 ? 184.499 124.859 -11.419 1.00 25.55 278 HIS B N 1
ATOM 6450 C CA . HIS B 2 278 ? 185.828 125.321 -11.794 1.00 29.34 278 HIS B CA 1
ATOM 6451 C C . HIS B 2 278 ? 186.014 126.723 -11.234 1.00 28.39 278 HIS B C 1
ATOM 6452 O O . HIS B 2 278 ? 185.040 127.419 -10.934 1.00 29.58 278 HIS B O 1
ATOM 6459 N N . VAL B 2 279 ? 187.282 127.130 -11.096 1.00 32.00 279 VAL B N 1
ATOM 6460 C CA . VAL B 2 279 ? 187.590 128.387 -10.412 1.00 31.20 279 VAL B CA 1
ATOM 6461 C C . VAL B 2 279 ? 187.039 129.585 -11.173 1.00 32.60 279 VAL B C 1
ATOM 6462 O O . VAL B 2 279 ? 186.696 130.610 -10.568 1.00 35.06 279 VAL B O 1
ATOM 6466 N N . GLY B 2 280 ? 186.939 129.489 -12.494 1.00 34.27 280 GLY B N 1
ATOM 6467 C CA . GLY B 2 280 ? 186.423 130.596 -13.269 1.00 32.83 280 GLY B CA 1
ATOM 6468 C C . GLY B 2 280 ? 184.919 130.683 -13.351 1.00 32.93 280 GLY B C 1
ATOM 6469 O O . GLY B 2 280 ? 184.403 131.502 -14.116 1.00 30.36 280 GLY B O 1
ATOM 6470 N N . TYR B 2 281 ? 184.200 129.868 -12.576 1.00 32.44 281 TYR B N 1
ATOM 6471 C CA . TYR B 2 281 ? 182.748 129.819 -12.664 1.00 30.66 281 TYR B CA 1
ATOM 6472 C C . TYR B 2 281 ? 182.157 131.210 -12.492 1.00 31.87 281 TYR B C 1
ATOM 6473 O O . TYR B 2 281 ? 182.627 132.008 -11.675 1.00 30.16 281 TYR B O 1
ATOM 6482 N N . ASP B 2 282 ? 181.146 131.506 -13.304 1.00 29.12 282 ASP B N 1
ATOM 6483 C CA . ASP B 2 282 ? 180.506 132.817 -13.308 1.00 32.47 282 ASP B CA 1
ATOM 6484 C C . ASP B 2 282 ? 179.659 132.955 -12.049 1.00 31.57 282 ASP B C 1
ATOM 6485 O O . ASP B 2 282 ? 178.550 132.420 -11.965 1.00 28.20 282 ASP B O 1
ATOM 6490 N N . LYS B 2 283 ? 180.181 133.682 -11.058 1.00 29.97 283 LYS B N 1
ATOM 6491 C CA . LYS B 2 283 ? 179.471 133.829 -9.791 1.00 30.14 283 LYS B CA 1
ATOM 6492 C C . LYS B 2 283 ? 178.158 134.589 -9.935 1.00 30.18 283 LYS B C 1
ATOM 6493 O O . LYS B 2 283 ? 177.326 134.526 -9.025 1.00 28.62 283 LYS B O 1
ATOM 6499 N N . ASN B 2 284 ? 177.953 135.307 -11.047 1.00 29.13 284 ASN B N 1
ATOM 6500 C CA . ASN B 2 284 ? 176.667 135.955 -11.289 1.00 29.28 284 ASN B CA 1
ATOM 6501 C C . ASN B 2 284 ? 175.542 134.937 -11.406 1.00 26.09 284 ASN B C 1
ATOM 6502 O O . ASN B 2 284 ? 174.380 135.260 -11.130 1.00 30.02 284 ASN B O 1
ATOM 6507 N N . LYS B 2 285 ? 175.861 133.711 -11.825 1.00 25.37 285 LYS B N 1
ATOM 6508 C CA . LYS B 2 285 ? 174.842 132.671 -11.906 1.00 28.79 285 LYS B CA 1
ATOM 6509 C C . LYS B 2 285 ? 174.309 132.321 -10.524 1.00 28.36 285 LYS B C 1
ATOM 6510 O O . LYS B 2 285 ? 173.104 132.104 -10.355 1.00 28.40 285 LYS B O 1
ATOM 6516 N N . ILE B 2 286 ? 175.194 132.272 -9.525 1.00 27.97 286 ILE B N 1
ATOM 6517 C CA . ILE B 2 286 ? 174.776 132.007 -8.151 1.00 24.11 286 ILE B CA 1
ATOM 6518 C C . ILE B 2 286 ? 173.953 133.171 -7.617 1.00 25.16 286 ILE B C 1
ATOM 6519 O O . ILE B 2 286 ? 172.879 132.981 -7.035 1.00 24.14 286 ILE B O 1
ATOM 6524 N N . ILE B 2 287 ? 174.444 134.395 -7.817 1.00 25.66 287 ILE B N 1
ATOM 6525 C CA . ILE B 2 287 ? 173.740 135.579 -7.333 1.00 25.39 287 ILE B CA 1
ATOM 6526 C C . ILE B 2 287 ? 172.347 135.664 -7.940 1.00 28.27 287 ILE B C 1
ATOM 6527 O O . ILE B 2 287 ? 171.376 136.022 -7.260 1.00 27.64 287 ILE B O 1
ATOM 6532 N N . ALA B 2 288 ? 172.227 135.322 -9.226 1.00 27.56 288 ALA B N 1
ATOM 6533 C CA . ALA B 2 288 ? 170.959 135.474 -9.929 1.00 26.01 288 ALA B CA 1
ATOM 6534 C C . ALA B 2 288 ? 169.862 134.628 -9.303 1.00 28.12 288 ALA B C 1
ATOM 6535 O O . ALA B 2 288 ? 168.681 134.958 -9.436 1.00 26.61 288 ALA B O 1
ATOM 6537 N N . LEU B 2 289 ? 170.227 133.541 -8.616 1.00 27.63 289 LEU B N 1
ATOM 6538 C CA . LEU B 2 289 ? 169.220 132.700 -7.978 1.00 29.79 289 LEU B CA 1
ATOM 6539 C C . LEU B 2 289 ? 168.469 133.430 -6.875 1.00 28.36 289 LEU B C 1
ATOM 6540 O O . LEU B 2 289 ? 167.369 133.005 -6.508 1.00 29.61 289 LEU B O 1
ATOM 6545 N N . ALA B 2 290 ? 169.020 134.527 -6.359 1.00 26.83 290 ALA B N 1
ATOM 6546 C CA . ALA B 2 290 ? 168.398 135.275 -5.276 1.00 29.23 290 ALA B CA 1
ATOM 6547 C C . ALA B 2 290 ? 167.512 136.417 -5.762 1.00 27.35 290 ALA B C 1
ATOM 6548 O O . ALA B 2 290 ? 167.004 137.175 -4.933 1.00 24.55 290 ALA B O 1
ATOM 6550 N N . LYS B 2 291 ? 167.325 136.572 -7.072 1.00 27.75 291 LYS B N 1
ATOM 6551 C CA . LYS B 2 291 ? 166.447 137.623 -7.570 1.00 27.80 291 LYS B CA 1
ATOM 6552 C C . LYS B 2 291 ? 165.000 137.320 -7.186 1.00 28.76 291 LYS B C 1
ATOM 6553 O O . LYS B 2 291 ? 164.583 136.158 -7.212 1.00 28.02 291 LYS B O 1
ATOM 6559 N N . PRO B 2 292 ? 164.208 138.345 -6.822 1.00 27.53 292 PRO B N 1
ATOM 6560 C CA . PRO B 2 292 ? 162.821 138.192 -6.364 1.00 32.06 292 PRO B CA 1
ATOM 6561 C C . PRO B 2 292 ? 161.918 137.540 -7.408 1.00 36.28 292 PRO B C 1
ATOM 6562 O O . PRO B 2 292 ? 162.134 137.718 -8.607 1.00 36.26 292 PRO B O 1
ATOM 6567 N N . GLU C 1 2 ? 154.837 161.353 7.493 1.00 64.57 2 GLU C N 1
ATOM 6568 C CA . GLU C 1 2 ? 154.047 160.545 6.569 1.00 64.39 2 GLU C CA 1
ATOM 6569 C C . GLU C 1 2 ? 154.501 159.089 6.598 1.00 62.08 2 GLU C C 1
ATOM 6570 O O . GLU C 1 2 ? 155.679 158.795 6.396 1.00 64.48 2 GLU C O 1
ATOM 6576 N N . LYS C 1 3 ? 153.557 158.183 6.845 1.00 58.95 3 LYS C N 1
ATOM 6577 C CA . LYS C 1 3 ? 153.873 156.763 6.945 1.00 57.55 3 LYS C CA 1
ATOM 6578 C C . LYS C 1 3 ? 154.197 156.194 5.567 1.00 56.73 3 LYS C C 1
ATOM 6579 O O . LYS C 1 3 ? 153.336 156.161 4.680 1.00 54.98 3 LYS C O 1
ATOM 6585 N N . LYS C 1 4 ? 155.439 155.737 5.393 1.00 54.30 4 LYS C N 1
ATOM 6586 C CA . LYS C 1 4 ? 155.896 155.170 4.130 1.00 52.35 4 LYS C CA 1
ATOM 6587 C C . LYS C 1 4 ? 155.908 153.647 4.117 1.00 48.37 4 LYS C C 1
ATOM 6588 O O . LYS C 1 4 ? 155.952 153.052 3.034 1.00 44.96 4 LYS C O 1
ATOM 6594 N N . ASP C 1 5 ? 155.879 153.008 5.282 1.00 47.87 5 ASP C N 1
ATOM 6595 C CA . ASP C 1 5 ? 155.993 151.564 5.403 1.00 44.46 5 ASP C CA 1
ATOM 6596 C C . ASP C 1 5 ? 154.661 150.952 5.815 1.00 43.68 5 ASP C C 1
ATOM 6597 O O . ASP C 1 5 ? 153.735 151.637 6.255 1.00 44.29 5 ASP C O 1
ATOM 6602 N N . LEU C 1 6 ? 154.581 149.634 5.664 1.00 43.71 6 LEU C N 1
ATOM 6603 C CA . LEU C 1 6 ? 153.490 148.852 6.226 1.00 38.97 6 LEU C CA 1
ATOM 6604 C C . LEU C 1 6 ? 154.080 147.579 6.807 1.00 38.54 6 LEU C C 1
ATOM 6605 O O . LEU C 1 6 ? 154.894 146.920 6.153 1.00 34.88 6 LEU C O 1
ATOM 6610 N N . ILE C 1 7 ? 153.687 147.242 8.032 1.00 38.11 7 ILE C N 1
ATOM 6611 C CA . ILE C 1 7 ? 154.169 146.043 8.706 1.00 36.11 7 ILE C CA 1
ATOM 6612 C C . ILE C 1 7 ? 153.012 145.064 8.819 1.00 34.79 7 ILE C C 1
ATOM 6613 O O . ILE C 1 7 ? 152.009 145.347 9.484 1.00 36.98 7 ILE C O 1
ATOM 6618 N N . ILE C 1 8 ? 153.162 143.911 8.179 1.00 33.42 8 ILE C N 1
ATOM 6619 C CA . ILE C 1 8 ? 152.152 142.862 8.152 1.00 32.78 8 ILE C CA 1
ATOM 6620 C C . ILE C 1 8 ? 152.722 141.648 8.865 1.00 32.70 8 ILE C C 1
ATOM 6621 O O . ILE C 1 8 ? 153.744 141.098 8.439 1.00 32.40 8 ILE C O 1
ATOM 6626 N N . ARG C 1 9 ? 152.062 141.219 9.934 1.00 34.53 9 ARG C N 1
ATOM 6627 C CA . ARG C 1 9 ? 152.426 139.986 10.617 1.00 33.35 9 ARG C CA 1
ATOM 6628 C C . ARG C 1 9 ? 151.408 138.906 10.281 1.00 33.36 9 ARG C C 1
ATOM 6629 O O . ARG C 1 9 ? 150.198 139.122 10.407 1.00 37.46 9 ARG C O 1
ATOM 6637 N N . VAL C 1 10 ? 151.907 137.753 9.846 1.00 30.41 10 VAL C N 1
ATOM 6638 C CA . VAL C 1 10 ? 151.099 136.576 9.557 1.00 32.13 10 VAL C CA 1
ATOM 6639 C C . VAL C 1 10 ? 151.530 135.491 10.526 1.00 32.48 10 VAL C C 1
ATOM 6640 O O . VAL C 1 10 ? 152.731 135.287 10.736 1.00 35.39 10 VAL C O 1
ATOM 6644 N N . ALA C 1 11 ? 150.563 134.813 11.136 1.00 31.48 11 ALA C N 1
ATOM 6645 C CA . ALA C 1 11 ? 150.894 133.856 12.180 1.00 32.02 11 ALA C CA 1
ATOM 6646 C C . ALA C 1 11 ? 149.863 132.738 12.215 1.00 36.22 11 ALA C C 1
ATOM 6647 O O . ALA C 1 11 ? 148.692 132.933 11.875 1.00 35.96 11 ALA C O 1
ATOM 6649 N N . GLY C 1 12 ? 150.314 131.565 12.635 1.00 36.19 12 GLY C N 1
ATOM 6650 C CA . GLY C 1 12 ? 149.435 130.419 12.721 1.00 37.66 12 GLY C CA 1
ATOM 6651 C C . GLY C 1 12 ? 150.248 129.140 12.787 1.00 39.58 12 GLY C C 1
ATOM 6652 O O . GLY C 1 12 ? 151.435 129.157 13.109 1.00 39.73 12 GLY C O 1
ATOM 6653 N N . GLU C 1 13 ? 149.573 128.040 12.471 1.00 38.53 13 GLU C N 1
ATOM 6654 C CA . GLU C 1 13 ? 150.204 126.730 12.482 1.00 37.30 13 GLU C CA 1
ATOM 6655 C C . GLU C 1 13 ? 151.241 126.644 11.371 1.00 42.00 13 GLU C C 1
ATOM 6656 O O . GLU C 1 13 ? 150.903 126.740 10.185 1.00 39.63 13 GLU C O 1
ATOM 6662 N N . GLY C 1 14 ? 152.504 126.473 11.753 1.00 42.18 14 GLY C N 1
ATOM 6663 C CA . GLY C 1 14 ? 153.518 126.145 10.767 1.00 42.31 14 GLY C CA 1
ATOM 6664 C C . GLY C 1 14 ? 153.163 124.858 10.045 1.00 47.06 14 GLY C C 1
ATOM 6665 O O . GLY C 1 14 ? 152.709 123.886 10.653 1.00 49.07 14 GLY C O 1
ATOM 6666 N N . GLY C 1 15 ? 153.340 124.866 8.729 1.00 41.58 15 GLY C N 1
ATOM 6667 C CA . GLY C 1 15 ? 152.884 123.785 7.883 1.00 44.67 15 GLY C CA 1
ATOM 6668 C C . GLY C 1 15 ? 151.678 124.139 7.045 1.00 40.61 15 GLY C C 1
ATOM 6669 O O . GLY C 1 15 ? 151.416 123.465 6.042 1.00 41.83 15 GLY C O 1
ATOM 6670 N N . GLU C 1 16 ? 150.933 125.169 7.434 1.00 40.25 16 GLU C N 1
ATOM 6671 C CA . GLU C 1 16 ? 149.885 125.734 6.603 1.00 40.98 16 GLU C CA 1
ATOM 6672 C C . GLU C 1 16 ? 150.412 126.817 5.675 1.00 38.53 16 GLU C C 1
ATOM 6673 O O . GLU C 1 16 ? 149.620 127.522 5.046 1.00 40.33 16 GLU C O 1
ATOM 6679 N N . GLY C 1 17 ? 151.730 126.972 5.585 1.00 41.90 17 GLY C N 1
ATOM 6680 C CA . GLY C 1 17 ? 152.307 127.938 4.677 1.00 34.34 17 GLY C CA 1
ATOM 6681 C C . GLY C 1 17 ? 152.448 129.331 5.236 1.00 34.35 17 GLY C C 1
ATOM 6682 O O . GLY C 1 17 ? 152.308 130.300 4.485 1.00 38.39 17 GLY C O 1
ATOM 6683 N N . ILE C 1 18 ? 152.696 129.470 6.538 1.00 33.06 18 ILE C N 1
ATOM 6684 C CA . ILE C 1 18 ? 152.939 130.796 7.102 1.00 35.92 18 ILE C CA 1
ATOM 6685 C C . ILE C 1 18 ? 154.215 131.389 6.513 1.00 35.99 18 ILE C C 1
ATOM 6686 O O . ILE C 1 18 ? 154.238 132.543 6.067 1.00 36.01 18 ILE C O 1
ATOM 6691 N N . ILE C 1 19 ? 155.294 130.603 6.498 1.00 34.55 19 ILE C N 1
ATOM 6692 C CA . ILE C 1 19 ? 156.586 131.113 6.044 1.00 33.49 19 ILE C CA 1
ATOM 6693 C C . ILE C 1 19 ? 156.559 131.376 4.543 1.00 34.24 19 ILE C C 1
ATOM 6694 O O . ILE C 1 19 ? 156.969 132.444 4.076 1.00 30.35 19 ILE C O 1
ATOM 6699 N N . SER C 1 20 ? 156.055 130.412 3.766 1.00 35.06 20 SER C N 1
ATOM 6700 C CA . SER C 1 20 ? 156.003 130.587 2.318 1.00 35.05 20 SER C CA 1
ATOM 6701 C C . SER C 1 20 ? 155.126 131.775 1.941 1.00 34.89 20 SER C C 1
ATOM 6702 O O . SER C 1 20 ? 155.445 132.516 1.002 1.00 34.59 20 SER C O 1
ATOM 6705 N N . SER C 1 21 ? 154.032 131.993 2.681 1.00 34.39 21 SER C N 1
ATOM 6706 C CA . SER C 1 21 ? 153.173 133.144 2.414 1.00 34.17 21 SER C CA 1
ATOM 6707 C C . SER C 1 21 ? 153.939 134.448 2.582 1.00 33.69 21 SER C C 1
ATOM 6708 O O . SER C 1 21 ? 153.854 135.349 1.739 1.00 32.05 21 SER C O 1
ATOM 6711 N N . GLY C 1 22 ? 154.692 134.568 3.676 1.00 30.92 22 GLY C N 1
ATOM 6712 C CA . GLY C 1 22 ? 155.484 135.767 3.878 1.00 30.21 22 GLY C CA 1
ATOM 6713 C C . GLY C 1 22 ? 156.535 135.960 2.801 1.00 29.29 22 GLY C C 1
ATOM 6714 O O . GLY C 1 22 ? 156.746 137.076 2.323 1.00 28.55 22 GLY C O 1
ATOM 6715 N N . ASP C 1 23 ? 157.212 134.875 2.409 1.00 29.74 23 ASP C N 1
ATOM 6716 C CA . ASP C 1 23 ? 158.214 134.968 1.348 1.00 28.56 23 ASP C CA 1
ATOM 6717 C C . ASP C 1 23 ? 157.583 135.373 0.018 1.00 31.40 23 ASP C C 1
ATOM 6718 O O . ASP C 1 23 ? 158.203 136.097 -0.771 1.00 28.92 23 ASP C O 1
ATOM 6723 N N . PHE C 1 24 ? 156.351 134.916 -0.251 1.00 31.30 24 PHE C N 1
ATOM 6724 C CA . PHE C 1 24 ? 155.655 135.345 -1.464 1.00 31.43 24 PHE C CA 1
ATOM 6725 C C . PHE C 1 24 ? 155.365 136.839 -1.427 1.00 31.32 24 PHE C C 1
ATOM 6726 O O . PHE C 1 24 ? 155.567 137.547 -2.421 1.00 33.72 24 PHE C O 1
ATOM 6734 N N . ILE C 1 25 ? 154.893 137.337 -0.283 1.00 31.73 25 ILE C N 1
ATOM 6735 C CA . ILE C 1 25 ? 154.604 138.761 -0.152 1.00 30.33 25 ILE C CA 1
ATOM 6736 C C . ILE C 1 25 ? 155.876 139.575 -0.323 1.00 33.07 25 ILE C C 1
ATOM 6737 O O . ILE C 1 25 ? 155.889 140.594 -1.026 1.00 32.39 25 ILE C O 1
ATOM 6742 N N . ALA C 1 26 ? 156.964 139.136 0.317 1.00 30.29 26 ALA C N 1
ATOM 6743 C CA . ALA C 1 26 ? 158.232 139.846 0.213 1.00 28.89 26 ALA C CA 1
ATOM 6744 C C . ALA C 1 26 ? 158.704 139.927 -1.236 1.00 30.93 26 ALA C C 1
ATOM 6745 O O . ALA C 1 26 ? 159.080 141.002 -1.719 1.00 29.69 26 ALA C O 1
ATOM 6747 N N . ALA C 1 27 ? 158.672 138.799 -1.952 1.00 29.90 27 ALA C N 1
ATOM 6748 C CA . ALA C 1 27 ? 159.126 138.787 -3.340 1.00 30.51 27 ALA C CA 1
ATOM 6749 C C . ALA C 1 27 ? 158.246 139.668 -4.221 1.00 33.31 27 ALA C C 1
ATOM 6750 O O . ALA C 1 27 ? 158.751 140.388 -5.093 1.00 32.62 27 ALA C O 1
ATOM 6752 N N . ALA C 1 28 ? 156.927 139.629 -4.002 1.00 33.41 28 ALA C N 1
ATOM 6753 C CA . ALA C 1 28 ? 156.019 140.451 -4.796 1.00 33.47 28 ALA C CA 1
ATOM 6754 C C . ALA C 1 28 ? 156.279 141.934 -4.580 1.00 31.99 28 ALA C C 1
ATOM 6755 O O . ALA C 1 28 ? 156.301 142.714 -5.538 1.00 32.57 28 ALA C O 1
ATOM 6757 N N . CYS C 1 29 ? 156.486 142.344 -3.326 1.00 30.60 29 CYS C N 1
ATOM 6758 C CA . CYS C 1 29 ? 156.766 143.749 -3.048 1.00 32.45 29 CYS C CA 1
ATOM 6759 C C . CYS C 1 29 ? 158.102 144.183 -3.640 1.00 33.23 29 CYS C C 1
ATOM 6760 O O . CYS C 1 29 ? 158.246 145.333 -4.073 1.00 33.51 29 CYS C O 1
ATOM 6763 N N . ALA C 1 30 ? 159.092 143.288 -3.659 1.00 31.55 30 ALA C N 1
ATOM 6764 C CA . ALA C 1 30 ? 160.366 143.625 -4.285 1.00 34.65 30 ALA C CA 1
ATOM 6765 C C . ALA C 1 30 ? 160.215 143.769 -5.795 1.00 33.89 30 ALA C C 1
ATOM 6766 O O . ALA C 1 30 ? 160.779 144.690 -6.395 1.00 33.49 30 ALA C O 1
ATOM 6768 N N . ARG C 1 31 ? 159.459 142.868 -6.428 1.00 34.35 31 ARG C N 1
ATOM 6769 C CA . ARG C 1 31 ? 159.187 143.014 -7.855 1.00 37.74 31 ARG C CA 1
ATOM 6770 C C . ARG C 1 31 ? 158.441 144.297 -8.182 1.00 36.72 31 ARG C C 1
ATOM 6771 O O . ARG C 1 31 ? 158.521 144.772 -9.320 1.00 38.02 31 ARG C O 1
ATOM 6779 N N . ALA C 1 32 ? 157.724 144.869 -7.216 1.00 37.24 32 ALA C N 1
ATOM 6780 C CA . ALA C 1 32 ? 157.027 146.133 -7.395 1.00 34.99 32 ALA C CA 1
ATOM 6781 C C . ALA C 1 32 ? 157.870 147.338 -6.987 1.00 36.09 32 ALA C C 1
ATOM 6782 O O . ALA C 1 32 ? 157.317 148.419 -6.754 1.00 36.56 32 ALA C O 1
ATOM 6784 N N . GLY C 1 33 ? 159.190 147.181 -6.899 1.00 34.58 33 GLY C N 1
ATOM 6785 C CA . GLY C 1 33 ? 160.056 148.309 -6.627 1.00 36.30 33 GLY C CA 1
ATOM 6786 C C . GLY C 1 33 ? 160.074 148.781 -5.193 1.00 37.70 33 GLY C C 1
ATOM 6787 O O . GLY C 1 33 ? 160.452 149.928 -4.932 1.00 37.91 33 GLY C O 1
ATOM 6788 N N . LEU C 1 34 ? 159.690 147.934 -4.246 1.00 35.77 34 LEU C N 1
ATOM 6789 C CA . LEU C 1 34 ? 159.633 148.327 -2.848 1.00 36.01 34 LEU C CA 1
ATOM 6790 C C . LEU C 1 34 ? 160.806 147.734 -2.079 1.00 34.90 34 LEU C C 1
ATOM 6791 O O . LEU C 1 34 ? 161.380 146.715 -2.470 1.00 34.59 34 LEU C O 1
ATOM 6796 N N . GLU C 1 35 ? 161.169 148.406 -0.989 1.00 36.44 35 GLU C N 1
ATOM 6797 C CA . GLU C 1 35 ? 162.123 147.864 -0.036 1.00 31.45 35 GLU C CA 1
ATOM 6798 C C . GLU C 1 35 ? 161.398 146.939 0.927 1.00 32.39 35 GLU C C 1
ATOM 6799 O O . GLU C 1 35 ? 160.233 147.162 1.269 1.00 31.91 35 GLU C O 1
ATOM 6805 N N . VAL C 1 36 ? 162.083 145.877 1.346 1.00 31.29 36 VAL C N 1
ATOM 6806 C CA . VAL C 1 36 ? 161.472 144.832 2.163 1.00 28.07 36 VAL C CA 1
ATOM 6807 C C . VAL C 1 36 ? 162.429 144.427 3.276 1.00 30.02 36 VAL C C 1
ATOM 6808 O O . VAL C 1 36 ? 163.635 144.276 3.052 1.00 28.22 36 VAL C O 1
ATOM 6812 N N . TYR C 1 37 ? 161.879 144.240 4.477 1.00 27.93 37 TYR C N 1
ATOM 6813 C CA . TYR C 1 37 ? 162.602 143.677 5.614 1.00 30.24 37 TYR C CA 1
ATOM 6814 C C . TYR C 1 37 ? 161.680 142.667 6.281 1.00 28.14 37 TYR C C 1
ATOM 6815 O O . TYR C 1 37 ? 160.558 143.015 6.663 1.00 28.13 37 TYR C O 1
ATOM 6824 N N . THR C 1 38 ? 162.138 141.422 6.411 1.00 29.91 38 THR C N 1
ATOM 6825 C CA . THR C 1 38 ? 161.325 140.356 6.979 1.00 27.34 38 THR C CA 1
ATOM 6826 C C . THR C 1 38 ? 161.965 139.770 8.231 1.00 30.83 38 THR C C 1
ATOM 6827 O O . THR C 1 38 ? 163.173 139.875 8.450 1.00 27.42 38 THR C O 1
ATOM 6831 N N . PHE C 1 39 ? 161.125 139.118 9.031 1.00 30.39 39 PHE C N 1
ATOM 6832 C CA . PHE C 1 39 ? 161.560 138.285 10.141 1.00 33.57 39 PHE C CA 1
ATOM 6833 C C . PHE C 1 39 ? 160.556 137.156 10.309 1.00 34.22 39 PHE C C 1
ATOM 6834 O O . PHE C 1 39 ? 159.409 137.250 9.869 1.00 31.30 39 PHE C O 1
ATOM 6842 N N . LYS C 1 40 ? 161.007 136.077 10.941 1.00 34.04 40 LYS C N 1
ATOM 6843 C CA . LYS C 1 40 ? 160.162 134.911 11.131 1.00 34.22 40 LYS C CA 1
ATOM 6844 C C . LYS C 1 40 ? 160.627 134.140 12.357 1.00 38.76 40 LYS C C 1
ATOM 6845 O O . LYS C 1 40 ? 161.785 134.240 12.771 1.00 39.35 40 LYS C O 1
ATOM 6851 N N . THR C 1 41 ? 159.700 133.395 12.953 1.00 36.99 41 THR C N 1
ATOM 6852 C CA . THR C 1 41 ? 160.033 132.373 13.934 1.00 37.81 41 THR C CA 1
ATOM 6853 C C . THR C 1 41 ? 159.377 131.076 13.496 1.00 37.55 41 THR C C 1
ATOM 6854 O O . THR C 1 41 ? 158.163 131.034 13.262 1.00 37.18 41 THR C O 1
ATOM 6858 N N . PHE C 1 42 ? 160.186 130.036 13.368 1.00 36.28 42 PHE C N 1
ATOM 6859 C CA . PHE C 1 42 ? 159.692 128.711 13.062 1.00 37.54 42 PHE C CA 1
ATOM 6860 C C . PHE C 1 42 ? 158.958 128.141 14.274 1.00 36.83 42 PHE C C 1
ATOM 6861 O O . PHE C 1 42 ? 159.073 128.670 15.383 1.00 36.72 42 PHE C O 1
ATOM 6869 N N . PRO C 1 43 ? 158.181 127.074 14.089 1.00 36.44 43 PRO C N 1
ATOM 6870 C CA . PRO C 1 43 ? 157.551 126.433 15.250 1.00 37.48 43 PRO C CA 1
ATOM 6871 C C . PRO C 1 43 ? 158.606 126.040 16.276 1.00 38.41 43 PRO C C 1
ATOM 6872 O O . PRO C 1 43 ? 159.737 125.691 15.926 1.00 33.78 43 PRO C O 1
ATOM 6876 N N . ALA C 1 44 ? 158.234 126.146 17.556 1.00 34.76 44 ALA C N 1
ATOM 6877 C CA . ALA C 1 44 ? 159.184 125.865 18.629 1.00 35.79 44 ALA C CA 1
ATOM 6878 C C . ALA C 1 44 ? 159.664 124.422 18.584 1.00 36.42 44 ALA C C 1
ATOM 6879 O O . ALA C 1 44 ? 160.821 124.139 18.916 1.00 39.74 44 ALA C O 1
ATOM 6881 N N . GLU C 1 45 ? 158.801 123.506 18.171 1.00 36.32 45 GLU C N 1
ATOM 6882 C CA . GLU C 1 45 ? 159.156 122.112 17.978 1.00 36.96 45 GLU C CA 1
ATOM 6883 C C . GLU C 1 45 ? 159.055 121.776 16.496 1.00 36.68 45 GLU C C 1
ATOM 6884 O O . GLU C 1 45 ? 158.263 122.372 15.760 1.00 37.72 45 GLU C O 1
ATOM 6890 N N . ILE C 1 46 ? 159.882 120.824 16.063 1.00 33.49 46 ILE C N 1
ATOM 6891 C CA . ILE C 1 46 ? 159.939 120.464 14.649 1.00 32.13 46 ILE C CA 1
ATOM 6892 C C . ILE C 1 46 ? 158.606 119.899 14.176 1.00 34.46 46 ILE C C 1
ATOM 6893 O O . ILE C 1 46 ? 158.209 120.108 13.021 1.00 31.54 46 ILE C O 1
ATOM 6898 N N . LYS C 1 47 ? 157.895 119.175 15.045 1.00 30.03 47 LYS C N 1
ATOM 6899 C CA . LYS C 1 47 ? 156.621 118.595 14.633 1.00 34.95 47 LYS C CA 1
ATOM 6900 C C . LYS C 1 47 ? 155.620 119.660 14.204 1.00 40.37 47 LYS C C 1
ATOM 6901 O O . LYS C 1 47 ? 154.680 119.350 13.465 1.00 39.47 47 LYS C O 1
ATOM 6907 N N . GLY C 1 48 ? 155.795 120.904 14.651 1.00 38.35 48 GLY C N 1
ATOM 6908 C CA . GLY C 1 48 ? 154.959 121.998 14.227 1.00 37.78 48 GLY C CA 1
ATOM 6909 C C . GLY C 1 48 ? 154.449 122.778 15.411 1.00 39.41 48 GLY C C 1
ATOM 6910 O O . GLY C 1 48 ? 154.854 122.562 16.558 1.00 36.90 48 GLY C O 1
ATOM 6911 N N . GLY C 1 49 ? 153.540 123.702 15.134 1.00 36.41 49 GLY C N 1
ATOM 6912 C CA . GLY C 1 49 ? 153.028 124.591 16.146 1.00 37.62 49 GLY C CA 1
ATOM 6913 C C . GLY C 1 49 ? 153.048 126.009 15.638 1.00 35.99 49 GLY C C 1
ATOM 6914 O O . GLY C 1 49 ? 153.206 126.255 14.437 1.00 38.61 49 GLY C O 1
ATOM 6915 N N . TYR C 1 50 ? 152.898 126.946 16.567 1.00 34.71 50 TYR C N 1
ATOM 6916 C CA . TYR C 1 50 ? 152.800 128.354 16.211 1.00 36.18 50 TYR C CA 1
ATOM 6917 C C . TYR C 1 50 ? 154.049 128.815 15.471 1.00 36.93 50 TYR C C 1
ATOM 6918 O O . TYR C 1 50 ? 155.166 128.697 15.981 1.00 34.50 50 TYR C O 1
ATOM 6927 N N . ALA C 1 51 ? 153.848 129.327 14.261 1.00 37.45 51 ALA C N 1
ATOM 6928 C CA . ALA C 1 51 ? 154.885 129.967 13.473 1.00 36.19 51 ALA C CA 1
ATOM 6929 C C . ALA C 1 51 ? 154.459 131.400 13.189 1.00 36.44 51 ALA C C 1
ATOM 6930 O O . ALA C 1 51 ? 153.268 131.732 13.207 1.00 34.41 51 ALA C O 1
ATOM 6932 N N . MET C 1 52 ? 155.445 132.253 12.926 1.00 33.73 52 MET C N 1
ATOM 6933 C CA . MET C 1 52 ? 155.188 133.668 12.707 1.00 34.83 52 MET C CA 1
ATOM 6934 C C . MET C 1 52 ? 156.071 134.181 11.582 1.00 35.14 52 MET C C 1
ATOM 6935 O O . MET C 1 52 ? 157.235 133.787 11.464 1.00 33.45 52 MET C O 1
ATOM 6940 N N . TYR C 1 53 ? 155.501 135.049 10.747 1.00 31.06 53 TYR C N 1
ATOM 6941 C CA . TYR C 1 53 ? 156.255 135.740 9.710 1.00 30.17 53 TYR C CA 1
ATOM 6942 C C . TYR C 1 53 ? 155.826 137.197 9.725 1.00 30.66 53 TYR C C 1
ATOM 6943 O O . TYR C 1 53 ? 154.628 137.490 9.759 1.00 32.24 53 TYR C O 1
ATOM 6952 N N . GLN C 1 54 ? 156.794 138.106 9.700 1.00 30.96 54 GLN C N 1
ATOM 6953 C CA . GLN C 1 54 ? 156.502 139.533 9.677 1.00 31.66 54 GLN C CA 1
ATOM 6954 C C . GLN C 1 54 ? 157.265 140.181 8.535 1.00 30.57 54 GLN C C 1
ATOM 6955 O O . GLN C 1 54 ? 158.500 140.153 8.516 1.00 28.23 54 GLN C O 1
ATOM 6961 N N . VAL C 1 55 ? 156.529 140.770 7.594 1.00 30.16 55 VAL C N 1
ATOM 6962 C CA . VAL C 1 55 ? 157.095 141.407 6.410 1.00 26.39 55 VAL C CA 1
ATOM 6963 C C . VAL C 1 55 ? 156.808 142.901 6.480 1.00 27.33 55 VAL C C 1
ATOM 6964 O O . VAL C 1 55 ? 155.662 143.316 6.686 1.00 31.67 55 VAL C O 1
ATOM 6968 N N . ARG C 1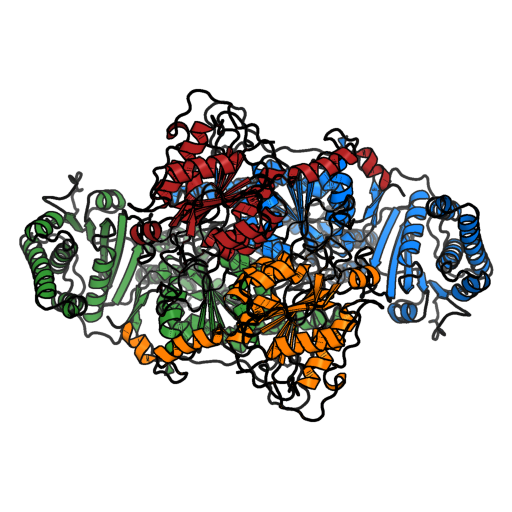 56 ? 157.852 143.704 6.325 1.00 27.13 56 ARG C N 1
ATOM 6969 C CA . ARG C 1 56 ? 157.750 145.154 6.273 1.00 28.47 56 ARG C CA 1
ATOM 6970 C C . ARG C 1 56 ? 158.135 145.613 4.875 1.00 29.34 56 ARG C C 1
ATOM 6971 O O . ARG C 1 56 ? 159.157 145.177 4.338 1.00 28.92 56 ARG C O 1
ATOM 6979 N N . ALA C 1 57 ? 157.306 146.463 4.278 1.00 30.05 57 ALA C N 1
ATOM 6980 C CA . ALA C 1 57 ? 157.520 146.937 2.917 1.00 31.73 57 ALA C CA 1
ATOM 6981 C C . ALA C 1 57 ? 157.375 148.448 2.882 1.00 33.89 57 ALA C C 1
ATOM 6982 O O . ALA C 1 57 ? 156.514 149.010 3.565 1.00 33.19 57 ALA C O 1
ATOM 6984 N N . SER C 1 58 ? 158.213 149.108 2.086 1.00 33.67 58 SER C N 1
ATOM 6985 C CA . SER C 1 58 ? 158.256 150.560 2.122 1.00 36.69 58 SER C CA 1
ATOM 6986 C C . SER C 1 58 ? 158.763 151.101 0.797 1.00 38.71 58 SER C C 1
ATOM 6987 O O . SER C 1 58 ? 159.443 150.409 0.035 1.00 37.04 58 SER C O 1
ATOM 6990 N N . SER C 1 59 ? 158.411 152.359 0.536 1.00 39.67 59 SER C N 1
ATOM 6991 C CA . SER C 1 59 ? 158.983 153.101 -0.577 1.00 42.03 59 SER C CA 1
ATOM 6992 C C . SER C 1 59 ? 160.364 153.653 -0.259 1.00 43.35 59 SER C C 1
ATOM 6993 O O . SER C 1 59 ? 161.032 154.172 -1.161 1.00 44.44 59 SER C O 1
ATOM 6996 N N . GLU C 1 60 ? 160.808 153.549 0.990 1.00 41.32 60 GLU C N 1
ATOM 6997 C CA . GLU C 1 60 ? 162.117 154.028 1.402 1.00 40.33 60 GLU C CA 1
ATOM 6998 C C . GLU C 1 60 ? 162.870 152.909 2.112 1.00 38.81 60 GLU C C 1
ATOM 6999 O O . GLU C 1 60 ? 162.300 151.873 2.466 1.00 36.79 60 GLU C O 1
ATOM 7005 N N . LYS C 1 61 ? 164.164 153.141 2.330 1.00 36.52 61 LYS C N 1
ATOM 7006 C CA . LYS C 1 61 ? 165.028 152.119 2.909 1.00 38.24 61 LYS C CA 1
ATOM 7007 C C . LYS C 1 61 ? 164.541 151.696 4.288 1.00 34.01 61 LYS C C 1
ATOM 7008 O O . LYS C 1 61 ? 164.055 152.512 5.076 1.00 33.94 61 LYS C O 1
ATOM 7014 N N . LEU C 1 62 ? 164.673 150.404 4.569 1.00 34.21 62 LEU C N 1
ATOM 7015 C CA . LEU C 1 62 ? 164.319 149.817 5.853 1.00 34.17 62 LEU C CA 1
ATOM 7016 C C . LEU C 1 62 ? 165.574 149.272 6.516 1.00 32.75 62 LEU C C 1
ATOM 7017 O O . LEU C 1 62 ? 166.437 148.693 5.848 1.00 31.72 62 LEU C O 1
ATOM 7022 N N . TYR C 1 63 ? 165.675 149.461 7.831 1.00 32.81 63 TYR C N 1
ATOM 7023 C CA . TYR C 1 63 ? 166.861 149.066 8.574 1.00 31.64 63 TYR C CA 1
ATOM 7024 C C . TYR C 1 63 ? 166.581 148.089 9.708 1.00 33.66 63 TYR C C 1
ATOM 7025 O O . TYR C 1 63 ? 167.535 147.546 10.279 1.00 31.92 63 TYR C O 1
ATOM 7034 N N . CYS C 1 64 ? 165.319 147.836 10.037 1.00 31.43 64 CYS C N 1
ATOM 7035 C CA . CYS C 1 64 ? 164.954 146.864 11.059 1.00 32.69 64 CYS C CA 1
ATOM 7036 C C . CYS C 1 64 ? 163.488 146.494 10.861 1.00 32.43 64 CYS C C 1
ATOM 7037 O O . CYS C 1 64 ? 162.823 146.982 9.942 1.00 32.35 64 CYS C O 1
ATOM 7040 N N . GLN C 1 65 ? 162.983 145.638 11.756 1.00 34.03 65 GLN C N 1
ATOM 7041 C CA . GLN C 1 65 ? 161.628 145.098 11.662 1.00 35.27 65 GLN C CA 1
ATOM 7042 C C . GLN C 1 65 ? 160.543 146.096 12.051 1.00 34.67 65 GLN C C 1
ATOM 7043 O O . GLN C 1 65 ? 159.375 145.879 11.712 1.00 35.92 65 GLN C O 1
ATOM 7049 N N . GLY C 1 66 ? 160.877 147.143 12.793 1.00 35.70 66 GLY C N 1
ATOM 7050 C CA . GLY C 1 66 ? 159.887 148.094 13.265 1.00 36.41 66 GLY C CA 1
ATOM 7051 C C . GLY C 1 66 ? 159.416 147.790 14.676 1.00 37.06 66 GLY C C 1
ATOM 7052 O O . GLY C 1 66 ? 159.780 146.786 15.297 1.00 37.11 66 GLY C O 1
ATOM 7053 N N . ASP C 1 67 ? 158.547 148.679 15.167 1.00 33.73 67 ASP C N 1
ATOM 7054 C CA . ASP C 1 67 ? 158.080 148.604 16.549 1.00 35.96 67 ASP C CA 1
ATOM 7055 C C . ASP C 1 67 ? 157.092 147.461 16.745 1.00 35.23 67 ASP C C 1
ATOM 7056 O O . ASP C 1 67 ? 157.224 146.668 17.686 1.00 32.02 67 ASP C O 1
ATOM 7061 N N . THR C 1 68 ? 156.088 147.375 15.876 1.00 35.64 68 THR C N 1
ATOM 7062 C CA . THR C 1 68 ? 155.011 146.400 15.989 1.00 36.33 68 THR C CA 1
ATOM 7063 C C . THR C 1 68 ? 154.235 146.430 14.678 1.00 36.45 68 THR C C 1
ATOM 7064 O O . THR C 1 68 ? 154.394 147.346 13.866 1.00 39.20 68 THR C O 1
ATOM 7068 N N . PHE C 1 69 ? 153.387 145.426 14.479 1.00 36.78 69 PHE C N 1
ATOM 7069 C CA . PHE C 1 69 ? 152.687 145.318 13.207 1.00 38.02 69 PHE C CA 1
ATOM 7070 C C . PHE C 1 69 ? 151.571 146.353 13.097 1.00 40.02 69 PHE C C 1
ATOM 7071 O O . PHE C 1 69 ? 150.977 146.778 14.092 1.00 41.29 69 PHE C O 1
ATOM 7079 N N . ASP C 1 70 ? 151.306 146.767 11.861 1.00 38.58 70 ASP C N 1
ATOM 7080 C CA . ASP C 1 70 ? 150.108 147.517 11.512 1.00 41.12 70 ASP C CA 1
ATOM 7081 C C . ASP C 1 70 ? 148.946 146.587 11.196 1.00 42.04 70 ASP C C 1
ATOM 7082 O O . ASP C 1 70 ? 147.803 146.862 11.579 1.00 42.23 70 ASP C O 1
ATOM 7087 N N . VAL C 1 71 ? 149.236 145.484 10.511 1.00 39.77 71 VAL C N 1
ATOM 7088 C CA . VAL C 1 71 ? 148.247 144.509 10.072 1.00 38.01 71 VAL C CA 1
ATOM 7089 C C . VAL C 1 71 ? 148.647 143.151 10.621 1.00 38.38 71 VAL C C 1
ATOM 7090 O O . VAL C 1 71 ? 149.817 142.761 10.526 1.00 38.57 71 VAL C O 1
ATOM 7094 N N . PHE C 1 72 ? 147.680 142.426 11.175 1.00 34.57 72 PHE C N 1
ATOM 7095 C CA . PHE C 1 72 ? 147.912 141.085 11.691 1.00 35.85 72 PHE C CA 1
ATOM 7096 C C . PHE C 1 72 ? 146.913 140.134 11.057 1.00 36.88 72 PHE C C 1
ATOM 7097 O O . PHE C 1 72 ? 145.720 140.446 10.984 1.00 39.67 72 PHE C O 1
ATOM 7105 N N . CYS C 1 73 ? 147.398 138.984 10.594 1.00 34.90 73 CYS C N 1
ATOM 7106 C CA . CYS C 1 73 ? 146.565 137.963 9.962 1.00 37.09 73 CYS C CA 1
ATOM 7107 C C . CYS C 1 73 ? 146.736 136.652 10.716 1.00 37.92 73 CYS C C 1
ATOM 7108 O O . CYS C 1 73 ? 147.816 136.055 10.692 1.00 36.68 73 CYS C O 1
ATOM 7111 N N . ALA C 1 74 ? 145.670 136.197 11.371 1.00 37.60 74 ALA C N 1
ATOM 7112 C CA . ALA C 1 74 ? 145.701 134.992 12.189 1.00 36.11 74 ALA C CA 1
ATOM 7113 C C . ALA C 1 74 ? 145.073 133.837 11.420 1.00 37.65 74 ALA C C 1
ATOM 7114 O O . ALA C 1 74 ? 143.905 133.914 11.026 1.00 38.35 74 ALA C O 1
ATOM 7116 N N . PHE C 1 75 ? 145.843 132.766 11.218 1.00 36.00 75 PHE C N 1
ATOM 7117 C CA . PHE C 1 75 ? 145.322 131.574 10.557 1.00 37.34 75 PHE C CA 1
ATOM 7118 C C . PHE C 1 75 ? 144.522 130.679 11.496 1.00 41.40 75 PHE C C 1
ATOM 7119 O O . PHE C 1 75 ? 143.781 129.810 11.019 1.00 37.96 75 PHE C O 1
ATOM 7127 N N . ASN C 1 76 ? 144.654 130.865 12.806 1.00 40.44 76 ASN C N 1
ATOM 7128 C CA . ASN C 1 76 ? 143.966 130.034 13.787 1.00 40.99 76 ASN C CA 1
ATOM 7129 C C . ASN C 1 76 ? 143.894 130.803 15.102 1.00 42.13 76 ASN C C 1
ATOM 7130 O O . ASN C 1 76 ? 144.378 131.934 15.210 1.00 39.71 76 ASN C O 1
ATOM 7135 N N . GLY C 1 77 ? 143.268 130.178 16.102 1.00 45.26 77 GLY C N 1
ATOM 7136 C CA . GLY C 1 77 ? 143.048 130.861 17.368 1.00 44.78 77 GLY C CA 1
ATOM 7137 C C . GLY C 1 77 ? 144.317 131.042 18.175 1.00 43.47 77 GLY C C 1
ATOM 7138 O O . GLY C 1 77 ? 144.495 132.061 18.849 1.00 42.60 77 GLY C O 1
ATOM 7139 N N . GLU C 1 78 ? 145.210 130.053 18.128 1.00 41.00 78 GLU C N 1
ATOM 7140 C CA . GLU C 1 78 ? 146.475 130.159 18.846 1.00 42.14 78 GLU C CA 1
ATOM 7141 C C . GLU C 1 78 ? 147.258 131.389 18.404 1.00 42.12 78 GLU C C 1
ATOM 7142 O O . GLU C 1 78 ? 147.860 132.082 19.235 1.00 42.58 78 GLU C O 1
ATOM 7148 N N . ALA C 1 79 ? 147.247 131.686 17.102 1.00 40.07 79 ALA C N 1
ATOM 7149 C CA . ALA C 1 79 ? 147.938 132.873 16.610 1.00 40.32 79 ALA C CA 1
ATOM 7150 C C . ALA C 1 79 ? 147.316 134.144 17.172 1.00 40.80 79 ALA C C 1
ATOM 7151 O O . ALA C 1 79 ? 148.029 135.096 17.513 1.00 38.22 79 ALA C O 1
ATOM 7153 N N . TYR C 1 80 ? 145.985 134.177 17.277 1.00 42.63 80 TYR C N 1
ATOM 7154 C CA . TYR C 1 80 ? 145.322 135.326 17.884 1.00 40.92 80 TYR C CA 1
ATOM 7155 C C . TYR C 1 80 ? 145.733 135.494 19.343 1.00 42.70 80 TYR C C 1
ATOM 7156 O O . TYR C 1 80 ? 146.035 136.609 19.786 1.00 42.32 80 TYR C O 1
ATOM 7165 N N . GLU C 1 81 ? 145.763 134.398 20.102 1.00 40.96 81 GLU C N 1
ATOM 7166 C CA . GLU C 1 81 ? 146.125 134.499 21.513 1.00 46.11 81 GLU C CA 1
ATOM 7167 C C . GLU C 1 81 ? 147.575 134.934 21.687 1.00 46.80 81 GLU C C 1
ATOM 7168 O O . GLU C 1 81 ? 147.877 135.762 22.554 1.00 46.82 81 GLU C O 1
ATOM 7174 N N . GLN C 1 82 ? 148.483 134.403 20.861 1.00 42.42 82 GLN C N 1
ATOM 7175 C CA . GLN C 1 82 ? 149.894 134.753 20.977 1.00 42.05 82 GLN C CA 1
ATOM 7176 C C . GLN C 1 82 ? 150.151 136.232 20.730 1.00 44.26 82 GLN C C 1
ATOM 7177 O O . GLN C 1 82 ? 151.153 136.766 21.219 1.00 44.09 82 GLN C O 1
ATOM 7183 N N . ASN C 1 83 ? 149.276 136.904 19.984 1.00 42.41 83 ASN C N 1
ATOM 7184 C CA . ASN C 1 83 ? 149.473 138.301 19.625 1.00 42.40 83 ASN C CA 1
ATOM 7185 C C . ASN C 1 83 ? 148.371 139.202 20.167 1.00 46.51 83 ASN C C 1
ATOM 7186 O O . ASN C 1 83 ? 148.287 140.370 19.766 1.00 47.94 83 ASN C O 1
ATOM 7191 N N . LYS C 1 84 ? 147.535 138.692 21.077 1.00 48.63 84 LYS C N 1
ATOM 7192 C CA . LYS C 1 84 ? 146.373 139.440 21.550 1.00 49.31 84 LYS C CA 1
ATOM 7193 C C . LYS C 1 84 ? 146.761 140.811 22.094 1.00 50.73 84 LYS C C 1
ATOM 7194 O O . LYS C 1 84 ? 146.086 141.809 21.819 1.00 50.76 84 LYS C O 1
ATOM 7200 N N . ASP C 1 85 ? 147.860 140.886 22.848 1.00 49.94 85 ASP C N 1
ATOM 7201 C CA . ASP C 1 85 ? 148.229 142.148 23.481 1.00 52.84 85 ASP C CA 1
ATOM 7202 C C . ASP C 1 85 ? 148.701 143.198 22.481 1.00 54.40 85 ASP C C 1
ATOM 7203 O O . ASP C 1 85 ? 148.724 144.387 22.818 1.00 54.07 85 ASP C O 1
ATOM 7208 N N . LYS C 1 86 ? 149.076 142.795 21.265 1.00 51.47 86 LYS C N 1
ATOM 7209 C CA . LYS C 1 86 ? 149.509 143.740 20.246 1.00 49.84 86 LYS C CA 1
ATOM 7210 C C . LYS C 1 86 ? 148.401 144.129 19.274 1.00 50.78 86 LYS C C 1
ATOM 7211 O O . LYS C 1 86 ? 148.595 145.057 18.480 1.00 51.03 86 LYS C O 1
ATOM 7217 N N . ILE C 1 87 ? 147.251 143.457 19.321 1.00 49.52 87 ILE C N 1
ATOM 7218 C CA . ILE C 1 87 ? 146.093 143.838 18.519 1.00 50.33 87 ILE C CA 1
ATOM 7219 C C . ILE C 1 87 ? 145.424 145.029 19.189 1.00 50.89 87 ILE C C 1
ATOM 7220 O O . ILE C 1 87 ? 144.442 144.875 19.924 1.00 53.17 87 ILE C O 1
ATOM 7225 N N . LYS C 1 88 ? 145.958 146.217 18.949 1.00 51.36 88 LYS C N 1
ATOM 7226 C CA . LYS C 1 88 ? 145.548 147.431 19.631 1.00 54.29 88 LYS C CA 1
ATOM 7227 C C . LYS C 1 88 ? 144.680 148.298 18.730 1.00 55.34 88 LYS C C 1
ATOM 7228 O O . LYS C 1 88 ? 144.691 148.148 17.504 1.00 54.49 88 LYS C O 1
ATOM 7234 N N . PRO C 1 89 ? 143.893 149.203 19.312 1.00 56.35 89 PRO C N 1
ATOM 7235 C CA . PRO C 1 89 ? 143.082 150.117 18.499 1.00 55.98 89 PRO C CA 1
ATOM 7236 C C . PRO C 1 89 ? 143.925 150.866 17.479 1.00 55.35 89 PRO C C 1
ATOM 7237 O O . PRO C 1 89 ? 144.985 151.410 17.796 1.00 57.08 89 PRO C O 1
ATOM 7241 N N . GLY C 1 90 ? 143.444 150.885 16.236 1.00 55.00 90 GLY C N 1
ATOM 7242 C CA . GLY C 1 90 ? 144.154 151.461 15.116 1.00 54.02 90 GLY C CA 1
ATOM 7243 C C . GLY C 1 90 ? 144.715 150.424 14.166 1.00 51.53 90 GLY C C 1
ATOM 7244 O O . GLY C 1 90 ? 144.884 150.714 12.976 1.00 51.56 90 GLY C O 1
ATOM 7245 N N . THR C 1 91 ? 144.988 149.221 14.663 1.00 50.28 91 THR C N 1
ATOM 7246 C CA . THR C 1 91 ? 145.541 148.161 13.839 1.00 50.77 91 THR C CA 1
ATOM 7247 C C . THR C 1 91 ? 144.442 147.459 13.047 1.00 48.06 91 THR C C 1
ATOM 7248 O O . THR C 1 91 ? 143.262 147.495 13.401 1.00 50.70 91 THR C O 1
ATOM 7252 N N . ALA C 1 92 ? 144.852 146.810 11.962 1.00 45.17 92 ALA C N 1
ATOM 7253 C CA . ALA C 1 92 ? 143.966 145.972 11.169 1.00 45.14 92 ALA C CA 1
ATOM 7254 C C . ALA C 1 92 ? 144.196 144.509 11.528 1.00 45.02 92 ALA C C 1
ATOM 7255 O O . ALA C 1 92 ? 145.336 144.084 11.742 1.00 42.56 92 ALA C O 1
ATOM 7257 N N . PHE C 1 93 ? 143.104 143.749 11.605 1.00 42.70 93 PHE C N 1
ATOM 7258 C CA . PHE C 1 93 ? 143.115 142.371 12.088 1.00 41.67 93 PHE C CA 1
ATOM 7259 C C . PHE C 1 93 ? 142.317 141.506 11.122 1.00 42.02 93 PHE C C 1
ATOM 7260 O O . PHE C 1 93 ? 141.095 141.654 11.016 1.00 44.29 93 PHE C O 1
ATOM 7268 N N . VAL C 1 94 ? 143.005 140.619 10.415 1.00 40.79 94 VAL C N 1
ATOM 7269 C CA . VAL C 1 94 ? 142.384 139.635 9.536 1.00 40.07 94 VAL C CA 1
ATOM 7270 C C . VAL C 1 94 ? 142.427 138.285 10.235 1.00 42.11 94 VAL C C 1
ATOM 7271 O O . VAL C 1 94 ? 143.451 137.916 10.825 1.00 40.50 94 VAL C O 1
ATOM 7275 N N . TYR C 1 95 ? 141.328 137.535 10.165 1.00 41.48 95 TYR C N 1
ATOM 7276 C CA . TYR C 1 95 ? 141.259 136.285 10.906 1.00 41.37 95 TYR C CA 1
ATOM 7277 C C . TYR C 1 95 ? 140.342 135.299 10.198 1.00 42.74 95 TYR C C 1
ATOM 7278 O O . TYR C 1 95 ? 139.438 135.676 9.445 1.00 42.80 95 TYR C O 1
ATOM 7287 N N . ASP C 1 96 ? 140.592 134.022 10.476 1.00 40.13 96 ASP C N 1
ATOM 7288 C CA . ASP C 1 96 ? 139.916 132.885 9.857 1.00 40.55 96 ASP C CA 1
ATOM 7289 C C . ASP C 1 96 ? 138.498 132.767 10.412 1.00 44.09 96 ASP C C 1
ATOM 7290 O O . ASP C 1 96 ? 138.289 132.218 11.495 1.00 43.83 96 ASP C O 1
ATOM 7295 N N . TYR C 1 97 ? 137.508 133.268 9.660 1.00 43.89 97 TYR C N 1
ATOM 7296 C CA . TYR C 1 97 ? 136.111 133.287 10.097 1.00 43.67 97 TYR C CA 1
ATOM 7297 C C . TYR C 1 97 ? 135.192 133.537 8.916 1.00 44.44 97 TYR C C 1
ATOM 7298 O O . TYR C 1 97 ? 135.489 134.415 8.094 1.00 43.37 97 TYR C O 1
ATOM 7307 N N . PRO C 1 98 ? 134.060 132.819 8.807 1.00 46.45 98 PRO C N 1
ATOM 7308 C CA . PRO C 1 98 ? 133.677 131.711 9.693 1.00 46.30 98 PRO C CA 1
ATOM 7309 C C . PRO C 1 98 ? 134.387 130.411 9.327 1.00 46.76 98 PRO C C 1
ATOM 7310 O O . PRO C 1 98 ? 135.126 130.377 8.342 1.00 47.55 98 PRO C O 1
ATOM 7314 N N . GLY C 1 99 ? 134.172 129.357 10.114 1.00 46.46 99 GLY C N 1
ATOM 7315 C CA . GLY C 1 99 ? 134.762 128.068 9.823 1.00 46.43 99 GLY C CA 1
ATOM 7316 C C . GLY C 1 99 ? 136.132 127.814 10.419 1.00 46.91 99 GLY C C 1
ATOM 7317 O O . GLY C 1 99 ? 136.707 126.749 10.164 1.00 47.24 99 GLY C O 1
ATOM 7318 N N . GLY C 1 100 ? 136.670 128.738 11.211 1.00 46.58 100 GLY C N 1
ATOM 7319 C CA . GLY C 1 100 ? 137.950 128.521 11.849 1.00 49.03 100 GLY C CA 1
ATOM 7320 C C . GLY C 1 100 ? 137.819 127.678 13.103 1.00 50.82 100 GLY C C 1
ATOM 7321 O O . GLY C 1 100 ? 136.779 127.083 13.389 1.00 52.49 100 GLY C O 1
ATOM 7322 N N . ASP C 1 101 ? 138.905 127.641 13.873 1.00 51.23 101 ASP C N 1
ATOM 7323 C CA . ASP C 1 101 ? 138.983 126.778 15.045 1.00 53.89 101 ASP C CA 1
ATOM 7324 C C . ASP C 1 101 ? 138.810 127.538 16.352 1.00 54.27 101 ASP C C 1
ATOM 7325 O O . ASP C 1 101 ? 139.118 126.995 17.417 1.00 57.59 101 ASP C O 1
ATOM 7330 N N . PHE C 1 102 ? 138.337 128.779 16.298 1.00 52.96 102 PHE C N 1
ATOM 7331 C CA . PHE C 1 102 ? 138.236 129.578 17.506 1.00 54.03 102 PHE C CA 1
ATOM 7332 C C . PHE C 1 102 ? 137.125 130.602 17.364 1.00 59.54 102 PHE C C 1
ATOM 7333 O O . PHE C 1 102 ? 136.784 131.031 16.258 1.00 57.43 102 PHE C O 1
ATOM 7341 N N . GLU C 1 103 ? 136.577 130.995 18.510 1.00 61.70 103 GLU C N 1
ATOM 7342 C CA . GLU C 1 103 ? 135.666 132.119 18.582 1.00 65.39 103 GLU C CA 1
ATOM 7343 C C . GLU C 1 103 ? 136.446 133.318 19.083 1.00 67.45 103 GLU C C 1
ATOM 7344 O O . GLU C 1 103 ? 136.972 133.272 20.208 1.00 67.81 103 GLU C O 1
ATOM 7350 N N . PRO C 1 104 ? 136.574 134.384 18.297 1.00 67.46 104 PRO C N 1
ATOM 7351 C CA . PRO C 1 104 ? 137.405 135.513 18.729 1.00 67.94 104 PRO C CA 1
ATOM 7352 C C . PRO C 1 104 ? 136.820 136.196 19.956 1.00 70.21 104 PRO C C 1
ATOM 7353 O O . PRO C 1 104 ? 135.605 136.377 20.075 1.00 70.94 104 PRO C O 1
ATOM 7357 N N . ASP C 1 105 ? 137.706 136.573 20.874 1.00 72.28 105 ASP C N 1
ATOM 7358 C CA . ASP C 1 105 ? 137.307 137.324 22.053 1.00 72.98 105 ASP C CA 1
ATOM 7359 C C . ASP C 1 105 ? 136.820 138.713 21.639 1.00 72.94 105 ASP C C 1
ATOM 7360 O O . ASP C 1 105 ? 136.755 139.055 20.453 1.00 73.29 105 ASP C O 1
ATOM 7365 N N . GLU C 1 106 ? 136.462 139.527 22.630 1.00 73.33 106 GLU C N 1
ATOM 7366 C CA . GLU C 1 106 ? 136.029 140.885 22.332 1.00 75.06 106 GLU C CA 1
ATOM 7367 C C . GLU C 1 106 ? 137.140 141.651 21.624 1.00 71.99 106 GLU C C 1
ATOM 7368 O O . GLU C 1 106 ? 138.110 142.081 22.258 1.00 70.29 106 GLU C O 1
ATOM 7374 N N . ILE C 1 107 ? 137.017 141.801 20.308 1.00 71.19 107 ILE C N 1
ATOM 7375 C CA . ILE C 1 107 ? 137.947 142.619 19.537 1.00 69.11 107 ILE C CA 1
ATOM 7376 C C . ILE C 1 107 ? 137.784 144.052 20.027 1.00 68.74 107 ILE C C 1
ATOM 7377 O O . ILE C 1 107 ? 136.684 144.615 19.914 1.00 70.54 107 ILE C O 1
ATOM 7382 N N . PRO C 1 108 ? 138.822 144.667 20.592 1.00 66.60 108 PRO C N 1
ATOM 7383 C CA . PRO C 1 108 ? 138.660 146.016 21.147 1.00 66.87 108 PRO C CA 1
ATOM 7384 C C . PRO C 1 108 ? 138.167 146.999 20.095 1.00 66.37 108 PRO C C 1
ATOM 7385 O O . PRO C 1 108 ? 138.505 146.899 18.914 1.00 63.68 108 PRO C O 1
ATOM 7389 N N . GLU C 1 109 ? 137.338 147.940 20.538 1.00 68.31 109 GLU C N 1
ATOM 7390 C CA . GLU C 1 109 ? 136.855 148.983 19.645 1.00 68.85 109 GLU C CA 1
ATOM 7391 C C . GLU C 1 109 ? 138.025 149.811 19.127 1.00 67.68 109 GLU C C 1
ATOM 7392 O O . GLU C 1 109 ? 138.968 150.118 19.864 1.00 66.72 109 GLU C O 1
ATOM 7398 N N . GLY C 1 110 ? 137.967 150.160 17.845 1.00 64.17 110 GLY C N 1
ATOM 7399 C CA . GLY C 1 110 ? 139.051 150.838 17.172 1.00 61.09 110 GLY C CA 1
ATOM 7400 C C . GLY C 1 110 ? 139.957 149.918 16.384 1.00 58.90 110 GLY C C 1
ATOM 7401 O O . GLY C 1 110 ? 140.761 150.404 15.581 1.00 57.69 110 GLY C O 1
ATOM 7402 N N . VAL C 1 111 ? 139.844 148.609 16.586 1.00 57.78 111 VAL C N 1
ATOM 7403 C CA . VAL C 1 111 ? 140.565 147.629 15.786 1.00 56.08 111 VAL C CA 1
ATOM 7404 C C . VAL C 1 111 ? 139.743 147.342 14.539 1.00 54.67 111 VAL C C 1
ATOM 7405 O O . VAL C 1 111 ? 138.566 146.974 14.632 1.00 58.24 111 VAL C O 1
ATOM 7409 N N . PHE C 1 112 ? 140.360 147.499 13.373 1.00 50.13 112 PHE C N 1
ATOM 7410 C CA . PHE C 1 112 ? 139.679 147.242 12.107 1.00 48.47 112 PHE C CA 1
ATOM 7411 C C . PHE C 1 112 ? 139.760 145.750 11.806 1.00 47.97 112 PHE C C 1
ATOM 7412 O O . PHE C 1 112 ? 140.787 145.250 11.341 1.00 48.81 112 PHE C O 1
ATOM 7420 N N . ALA C 1 113 ? 138.670 145.035 12.069 1.00 45.73 113 ALA C N 1
ATOM 7421 C CA . ALA C 1 113 ? 138.627 143.584 11.947 1.00 45.03 113 ALA C CA 1
ATOM 7422 C C . ALA C 1 113 ? 138.071 143.174 10.590 1.00 47.18 113 ALA C C 1
ATOM 7423 O O . ALA C 1 113 ? 137.100 143.758 10.098 1.00 48.14 113 ALA C O 1
ATOM 7425 N N . TYR C 1 114 ? 138.685 142.149 9.998 1.00 45.55 114 TYR C N 1
ATOM 7426 C CA . TYR C 1 114 ? 138.335 141.682 8.658 1.00 45.16 114 TYR C CA 1
ATOM 7427 C C . TYR C 1 114 ? 138.312 140.160 8.639 1.00 43.86 114 TYR C C 1
ATOM 7428 O O . TYR C 1 114 ? 139.323 139.514 8.339 1.00 45.10 114 TYR C O 1
ATOM 7437 N N . PRO C 1 115 ? 137.170 139.550 8.946 1.00 45.60 115 PRO C N 1
ATOM 7438 C CA . PRO C 1 115 ? 137.091 138.084 8.905 1.00 42.63 115 PRO C CA 1
ATOM 7439 C C . PRO C 1 115 ? 137.095 137.555 7.477 1.00 44.76 115 PRO C C 1
ATOM 7440 O O . PRO C 1 115 ? 136.422 138.090 6.591 1.00 42.20 115 PRO C O 1
ATOM 7443 N N . ILE C 1 116 ? 137.882 136.498 7.260 1.00 42.99 116 ILE C N 1
ATOM 7444 C CA . ILE C 1 116 ? 137.987 135.832 5.970 1.00 42.47 116 ILE C CA 1
ATOM 7445 C C . ILE C 1 116 ? 137.916 134.326 6.197 1.00 42.69 116 ILE C C 1
ATOM 7446 O O . ILE C 1 116 ? 138.704 133.784 6.977 1.00 43.45 116 ILE C O 1
ATOM 7451 N N . PRO C 1 117 ? 136.986 133.605 5.561 1.00 44.78 117 PRO C N 1
ATOM 7452 C CA . PRO C 1 117 ? 136.928 132.146 5.748 1.00 42.48 117 PRO C CA 1
ATOM 7453 C C . PRO C 1 117 ? 138.039 131.408 5.014 1.00 46.89 117 PRO C C 1
ATOM 7454 O O . PRO C 1 117 ? 137.786 130.753 3.998 1.00 43.64 117 PRO C O 1
ATOM 7458 N N . MET C 1 118 ? 139.272 131.503 5.519 1.00 45.40 118 MET C N 1
ATOM 7459 C CA . MET C 1 118 ? 140.408 130.888 4.835 1.00 44.15 118 MET C CA 1
ATOM 7460 C C . MET C 1 118 ? 140.319 129.366 4.851 1.00 42.64 118 MET C C 1
ATOM 7461 O O . MET C 1 118 ? 140.482 128.713 3.813 1.00 43.00 118 MET C O 1
ATOM 7466 N N . SER C 1 119 ? 140.084 128.781 6.029 1.00 43.96 119 SER C N 1
ATOM 7467 C CA . SER C 1 119 ? 140.069 127.326 6.153 1.00 45.98 119 SER C CA 1
ATOM 7468 C C . SER C 1 119 ? 138.918 126.709 5.368 1.00 50.24 119 SER C C 1
ATOM 7469 O O . SER C 1 119 ? 139.113 125.751 4.609 1.00 49.68 119 SER C O 1
ATOM 7472 N N . GLN C 1 120 ? 137.703 127.233 5.554 1.00 49.73 120 GLN C N 1
ATOM 7473 C CA . GLN C 1 120 ? 136.538 126.637 4.908 1.00 49.89 120 GLN C CA 1
ATOM 7474 C C . GLN C 1 120 ? 136.602 126.779 3.391 1.00 51.30 120 GLN C C 1
ATOM 7475 O O . GLN C 1 120 ? 136.305 125.823 2.665 1.00 50.19 120 GLN C O 1
ATOM 7481 N N . THR C 1 121 ? 137.003 127.957 2.892 1.00 50.98 121 THR C N 1
ATOM 7482 C CA . THR C 1 121 ? 137.131 128.143 1.448 1.00 48.12 121 THR C CA 1
ATOM 7483 C C . THR C 1 121 ? 138.084 127.118 0.851 1.00 50.29 121 THR C C 1
ATOM 7484 O O . THR C 1 121 ? 137.818 126.557 -0.219 1.00 50.66 121 THR C O 1
ATOM 7488 N N . ALA C 1 122 ? 139.202 126.859 1.532 1.00 49.57 122 ALA C N 1
ATOM 7489 C CA . ALA C 1 122 ? 140.139 125.846 1.059 1.00 52.45 122 ALA C CA 1
ATOM 7490 C C . ALA C 1 122 ? 139.503 124.462 1.083 1.00 52.82 122 ALA C C 1
ATOM 7491 O O . ALA C 1 122 ? 139.765 123.630 0.206 1.00 54.05 122 ALA C O 1
ATOM 7493 N N . LYS C 1 123 ? 138.659 124.201 2.082 1.00 51.88 123 LYS C N 1
ATOM 7494 C CA . LYS C 1 123 ? 137.990 122.908 2.174 1.00 56.52 123 LYS C CA 1
ATOM 7495 C C . LYS C 1 123 ? 136.968 122.728 1.054 1.00 55.18 123 LYS C C 1
ATOM 7496 O O . LYS C 1 123 ? 136.816 121.622 0.520 1.00 55.57 123 LYS C O 1
ATOM 7502 N N . GLU C 1 124 ? 136.249 123.797 0.693 1.00 53.16 124 GLU C N 1
ATOM 7503 C CA . GLU C 1 124 ? 135.285 123.705 -0.400 1.00 53.90 124 GLU C CA 1
ATOM 7504 C C . GLU C 1 124 ? 135.963 123.333 -1.713 1.00 59.01 124 GLU C C 1
ATOM 7505 O O . GLU C 1 124 ? 135.347 122.686 -2.568 1.00 59.61 124 GLU C O 1
ATOM 7511 N N . MET C 1 125 ? 137.223 123.734 -1.894 1.00 59.05 125 MET C N 1
ATOM 7512 C CA . MET C 1 125 ? 138.015 123.362 -3.061 1.00 57.89 125 MET C CA 1
ATOM 7513 C C . MET C 1 125 ? 138.664 121.991 -2.929 1.00 58.24 125 MET C C 1
ATOM 7514 O O . MET C 1 125 ? 139.393 121.584 -3.840 1.00 59.55 125 MET C O 1
ATOM 7519 N N . LYS C 1 126 ? 138.438 121.290 -1.816 1.00 56.45 126 LYS C N 1
ATOM 7520 C CA . LYS C 1 126 ? 139.023 119.972 -1.564 1.00 59.33 126 LYS C CA 1
ATOM 7521 C C . LYS C 1 126 ? 140.545 120.041 -1.467 1.00 59.09 126 LYS C C 1
ATOM 7522 O O . LYS C 1 126 ? 141.247 119.101 -1.846 1.00 61.27 126 LYS C O 1
ATOM 7528 N N . SER C 1 127 ? 141.069 121.153 -0.946 1.00 58.12 127 SER C N 1
ATOM 7529 C CA . SER C 1 127 ? 142.516 121.314 -0.779 1.00 57.45 127 SER C CA 1
ATOM 7530 C C . SER C 1 127 ? 142.740 122.292 0.376 1.00 53.34 127 SER C C 1
ATOM 7531 O O . SER C 1 127 ? 142.892 123.497 0.161 1.00 51.68 127 SER C O 1
ATOM 7534 N N . TYR C 1 128 ? 142.754 121.756 1.601 1.00 52.74 128 TYR C N 1
ATOM 7535 C CA . TYR C 1 128 ? 142.994 122.596 2.770 1.00 51.37 128 TYR C CA 1
ATOM 7536 C C . TYR C 1 128 ? 144.376 123.237 2.724 1.00 49.93 128 TYR C C 1
ATOM 7537 O O . TYR C 1 128 ? 144.568 124.338 3.252 1.00 48.44 128 TYR C O 1
ATOM 7546 N N . ARG C 1 129 ? 145.345 122.573 2.090 1.00 52.19 129 ARG C N 1
ATOM 7547 C CA . ARG C 1 129 ? 146.697 123.109 2.002 1.00 51.00 129 ARG C CA 1
ATOM 7548 C C . ARG C 1 129 ? 146.769 124.381 1.167 1.00 50.63 129 ARG C C 1
ATOM 7549 O O . ARG C 1 129 ? 147.783 125.084 1.226 1.00 48.28 129 ARG C O 1
ATOM 7557 N N . SER C 1 130 ? 145.726 124.695 0.402 1.00 48.18 130 SER C N 1
ATOM 7558 C CA . SER C 1 130 ? 145.644 125.952 -0.329 1.00 48.35 130 SER C CA 1
ATOM 7559 C C . SER C 1 130 ? 145.059 127.075 0.516 1.00 45.24 130 SER C C 1
ATOM 7560 O O . SER C 1 130 ? 144.729 128.136 -0.023 1.00 45.55 130 SER C O 1
ATOM 7563 N N . LYS C 1 131 ? 144.910 126.851 1.825 1.00 47.79 131 LYS C N 1
ATOM 7564 C CA . LYS C 1 131 ? 144.387 127.876 2.724 1.00 41.32 131 LYS C CA 1
ATOM 7565 C C . LYS C 1 131 ? 145.175 129.175 2.622 1.00 43.26 131 LYS C C 1
ATOM 7566 O O . LYS C 1 131 ? 144.589 130.264 2.589 1.00 40.01 131 LYS C O 1
ATOM 7572 N N . ASN C 1 132 ? 146.509 129.080 2.556 1.00 40.69 132 ASN C N 1
ATOM 7573 C CA . ASN C 1 132 ? 147.330 130.286 2.532 1.00 40.07 132 ASN C CA 1
ATOM 7574 C C . ASN C 1 132 ? 147.129 131.083 1.249 1.00 39.24 132 ASN C C 1
ATOM 7575 O O . ASN C 1 132 ? 147.281 132.310 1.254 1.00 37.76 132 ASN C O 1
ATOM 7580 N N . MET C 1 133 ? 146.761 130.416 0.153 1.00 42.24 133 MET C N 1
ATOM 7581 C CA . MET C 1 133 ? 146.457 131.141 -1.076 1.00 41.03 133 MET C CA 1
ATOM 7582 C C . MET C 1 133 ? 145.263 132.062 -0.878 1.00 42.42 133 MET C C 1
ATOM 7583 O O . MET C 1 133 ? 145.269 133.212 -1.339 1.00 39.85 133 MET C O 1
ATOM 7588 N N . VAL C 1 134 ? 144.237 131.574 -0.176 1.00 41.64 134 VAL C N 1
ATOM 7589 C CA . VAL C 1 134 ? 143.065 132.394 0.120 1.00 40.49 134 VAL C CA 1
ATOM 7590 C C . VAL C 1 134 ? 143.463 133.608 0.949 1.00 39.51 134 VAL C C 1
ATOM 7591 O O . VAL C 1 134 ? 143.045 134.740 0.668 1.00 40.24 134 VAL C O 1
ATOM 7595 N N . ALA C 1 135 ? 144.291 133.393 1.976 1.00 40.99 135 ALA C N 1
ATOM 7596 C CA . ALA C 1 135 ? 144.751 134.508 2.797 1.00 37.45 135 ALA C CA 1
ATOM 7597 C C . ALA C 1 135 ? 145.488 135.541 1.958 1.00 35.64 135 ALA C C 1
ATOM 7598 O O . ALA C 1 135 ? 145.259 136.749 2.107 1.00 34.63 135 ALA C O 1
ATOM 7600 N N . LEU C 1 136 ? 146.362 135.083 1.054 1.00 38.70 136 LEU C N 1
ATOM 7601 C CA . LEU C 1 136 ? 147.124 136.008 0.217 1.00 37.76 136 LEU C CA 1
ATOM 7602 C C . LEU C 1 136 ? 146.203 136.876 -0.635 1.00 39.01 136 LEU C C 1
ATOM 7603 O O . LEU C 1 136 ? 146.425 138.086 -0.766 1.00 39.02 136 LEU C O 1
ATOM 7608 N N . GLY C 1 137 ? 145.161 136.278 -1.218 1.00 41.86 137 GLY C N 1
ATOM 7609 C CA . GLY C 1 137 ? 144.219 137.067 -1.998 1.00 40.57 137 GLY C CA 1
ATOM 7610 C C . GLY C 1 137 ? 143.567 138.166 -1.181 1.00 38.68 137 GLY C C 1
ATOM 7611 O O . GLY C 1 137 ? 143.481 139.317 -1.618 1.00 39.28 137 GLY C O 1
ATOM 7612 N N . ALA C 1 138 ? 143.127 137.829 0.034 1.00 38.25 138 ALA C N 1
ATOM 7613 C CA . ALA C 1 138 ? 142.480 138.813 0.895 1.00 34.92 138 ALA C CA 1
ATOM 7614 C C . ALA C 1 138 ? 143.443 139.925 1.288 1.00 39.14 138 ALA C C 1
ATOM 7615 O O . ALA C 1 138 ? 143.099 141.112 1.227 1.00 38.53 138 ALA C O 1
ATOM 7617 N N . LEU C 1 139 ? 144.657 139.553 1.711 1.00 39.19 139 LEU C N 1
ATOM 7618 C CA . LEU C 1 139 ? 145.649 140.548 2.104 1.00 36.82 139 LEU C CA 1
ATOM 7619 C C . LEU C 1 139 ? 146.005 141.461 0.938 1.00 38.15 139 LEU C C 1
ATOM 7620 O O . LEU C 1 139 ? 146.126 142.681 1.109 1.00 38.13 139 LEU C O 1
ATOM 7625 N N . SER C 1 140 ? 146.169 140.886 -0.256 1.00 38.02 140 SER C N 1
ATOM 7626 C CA . SER C 1 140 ? 146.471 141.687 -1.440 1.00 41.40 140 SER C CA 1
ATOM 7627 C C . SER C 1 140 ? 145.377 142.714 -1.702 1.00 41.90 140 SER C C 1
ATOM 7628 O O . SER C 1 140 ? 145.658 143.897 -1.936 1.00 41.11 140 SER C O 1
ATOM 7631 N N . GLU C 1 141 ? 144.117 142.275 -1.650 1.00 43.00 141 GLU C N 1
ATOM 7632 C CA . GLU C 1 141 ? 142.999 143.175 -1.912 1.00 42.49 141 GLU C CA 1
ATOM 7633 C C . GLU C 1 141 ? 142.879 144.233 -0.823 1.00 42.96 141 GLU C C 1
ATOM 7634 O O . GLU C 1 141 ? 142.770 145.430 -1.116 1.00 44.26 141 GLU C O 1
ATOM 7640 N N . LEU C 1 142 ? 142.942 143.812 0.445 1.00 42.27 142 LEU C N 1
ATOM 7641 C CA . LEU C 1 142 ? 142.686 144.726 1.555 1.00 38.58 142 LEU C CA 1
ATOM 7642 C C . LEU C 1 142 ? 143.779 145.776 1.702 1.00 42.16 142 LEU C C 1
ATOM 7643 O O . LEU C 1 142 ? 143.489 146.930 2.037 1.00 41.22 142 LEU C O 1
ATOM 7648 N N . PHE C 1 143 ? 145.038 145.404 1.454 1.00 41.62 143 PHE C N 1
ATOM 7649 C CA . PHE C 1 143 ? 146.172 146.243 1.831 1.00 42.26 143 PHE C CA 1
ATOM 7650 C C . PHE C 1 143 ? 147.088 146.565 0.651 1.00 42.29 143 PHE C C 1
ATOM 7651 O O . PHE C 1 143 ? 148.235 146.979 0.854 1.00 40.72 143 PHE C O 1
ATOM 7659 N N . ASN C 1 144 ? 146.600 146.385 -0.578 1.00 41.69 144 ASN C N 1
ATOM 7660 C CA . ASN C 1 144 ? 147.280 146.861 -1.786 1.00 43.49 144 ASN C CA 1
ATOM 7661 C C . ASN C 1 144 ? 148.655 146.218 -1.954 1.00 40.76 144 ASN C C 1
ATOM 7662 O O . ASN C 1 144 ? 149.639 146.885 -2.277 1.00 42.82 144 ASN C O 1
ATOM 7667 N N . ILE C 1 145 ? 148.734 144.916 -1.707 1.00 39.79 145 ILE C N 1
ATOM 7668 C CA . ILE C 1 145 ? 149.884 144.138 -2.150 1.00 41.86 145 ILE C CA 1
ATOM 7669 C C . ILE C 1 145 ? 149.637 143.772 -3.607 1.00 41.33 145 ILE C C 1
ATOM 7670 O O . ILE C 1 145 ? 148.651 143.096 -3.921 1.00 41.25 145 ILE C O 1
ATOM 7675 N N . SER C 1 146 ? 150.530 144.218 -4.496 1.00 41.91 146 SER C N 1
ATOM 7676 C CA . SER C 1 146 ? 150.335 144.116 -5.941 1.00 41.83 146 SER C CA 1
ATOM 7677 C C . SER C 1 146 ? 149.879 142.734 -6.391 1.00 42.43 146 SER C C 1
ATOM 7678 O O . SER C 1 146 ? 150.642 141.765 -6.311 1.00 41.05 146 SER C O 1
ATOM 7681 N N . GLU C 1 147 ? 148.636 142.642 -6.879 1.00 41.22 147 GLU C N 1
ATOM 7682 C CA . GLU C 1 147 ? 148.136 141.382 -7.420 1.00 39.86 147 GLU C CA 1
ATOM 7683 C C . GLU C 1 147 ? 148.978 140.915 -8.599 1.00 40.83 147 GLU C C 1
ATOM 7684 O O . GLU C 1 147 ? 149.197 139.710 -8.777 1.00 39.76 147 GLU C O 1
ATOM 7690 N N . ASN C 1 148 ? 149.443 141.858 -9.425 1.00 42.91 148 ASN C N 1
ATOM 7691 C CA . ASN C 1 148 ? 150.219 141.506 -10.611 1.00 41.09 148 ASN C CA 1
ATOM 7692 C C . ASN C 1 148 ? 151.508 140.780 -10.238 1.00 42.71 148 ASN C C 1
ATOM 7693 O O . ASN C 1 148 ? 151.780 139.683 -10.738 1.00 43.43 148 ASN C O 1
ATOM 7698 N N . THR C 1 149 ? 152.317 141.375 -9.357 1.00 43.00 149 THR C N 1
ATOM 7699 C CA . THR C 1 149 ? 153.590 140.747 -9.014 1.00 41.77 149 THR C CA 1
ATOM 7700 C C . THR C 1 149 ? 153.396 139.535 -8.112 1.00 40.33 149 THR C C 1
ATOM 7701 O O . THR C 1 149 ? 154.207 138.605 -8.145 1.00 41.95 149 THR C O 1
ATOM 7705 N N . LEU C 1 150 ? 152.324 139.520 -7.319 1.00 42.63 150 LEU C N 1
ATOM 7706 C CA . LEU C 1 150 ? 152.026 138.356 -6.489 1.00 36.89 150 LEU C CA 1
ATOM 7707 C C . LEU C 1 150 ? 151.729 137.127 -7.344 1.00 40.86 150 LEU C C 1
ATOM 7708 O O . LEU C 1 150 ? 152.197 136.023 -7.042 1.00 39.47 150 LEU C O 1
ATOM 7713 N N . LYS C 1 151 ? 150.945 137.296 -8.413 1.00 43.66 151 LYS C N 1
ATOM 7714 C CA . LYS C 1 151 ? 150.648 136.165 -9.287 1.00 41.84 151 LYS C CA 1
ATOM 7715 C C . LYS C 1 151 ? 151.865 135.753 -10.106 1.00 41.87 151 LYS C C 1
ATOM 7716 O O . LYS C 1 151 ? 152.051 134.562 -10.382 1.00 40.23 151 LYS C O 1
ATOM 7722 N N . GLU C 1 152 ? 152.713 136.711 -10.483 1.00 42.31 152 GLU C N 1
ATOM 7723 C CA . GLU C 1 152 ? 153.999 136.362 -11.082 1.00 45.90 152 GLU C CA 1
ATOM 7724 C C . GLU C 1 152 ? 154.777 135.425 -10.171 1.00 43.26 152 GLU C C 1
ATOM 7725 O O . GLU C 1 152 ? 155.266 134.376 -10.606 1.00 42.32 152 GLU C O 1
ATOM 7731 N N . VAL C 1 153 ? 154.876 135.783 -8.888 1.00 41.88 153 VAL C N 1
ATOM 7732 C CA . VAL C 1 153 ? 155.620 134.969 -7.932 1.00 44.01 153 VAL C CA 1
ATOM 7733 C C . VAL C 1 153 ? 154.990 133.589 -7.794 1.00 43.54 153 VAL C C 1
ATOM 7734 O O . VAL C 1 153 ? 155.694 132.572 -7.749 1.00 43.31 153 VAL C O 1
ATOM 7738 N N . LEU C 1 154 ? 153.658 133.526 -7.715 1.00 44.88 154 LEU C N 1
ATOM 7739 C CA . LEU C 1 154 ? 152.993 132.228 -7.631 1.00 45.42 154 LEU C CA 1
ATOM 7740 C C . LEU C 1 154 ? 153.195 131.420 -8.907 1.00 45.82 154 LEU C C 1
ATOM 7741 O O . LEU C 1 154 ? 153.399 130.201 -8.852 1.00 47.25 154 LEU C O 1
ATOM 7746 N N . SER C 1 155 ? 153.144 132.082 -10.065 1.00 45.09 155 SER C N 1
ATOM 7747 C CA . SER C 1 155 ? 153.366 131.387 -11.329 1.00 48.63 155 SER C CA 1
ATOM 7748 C C . SER C 1 155 ? 154.778 130.815 -11.408 1.00 51.28 155 SER C C 1
ATOM 7749 O O . SER C 1 155 ? 154.974 129.694 -11.891 1.00 52.13 155 SER C O 1
ATOM 7752 N N . ASP C 1 156 ? 155.777 131.571 -10.938 1.00 49.12 156 ASP C N 1
ATOM 7753 C CA . ASP C 1 156 ? 157.145 131.058 -10.931 1.00 48.92 156 ASP C CA 1
ATOM 7754 C C . ASP C 1 156 ? 157.273 129.826 -10.048 1.00 49.11 156 ASP C C 1
ATOM 7755 O O . ASP C 1 156 ? 158.052 128.919 -10.357 1.00 51.15 156 ASP C O 1
ATOM 7760 N N . LYS C 1 157 ? 156.516 129.775 -8.949 1.00 49.40 157 LYS C N 1
ATOM 7761 C CA . LYS C 1 157 ? 156.601 128.650 -8.023 1.00 51.01 157 LYS C CA 1
ATOM 7762 C C . LYS C 1 157 ? 155.822 127.435 -8.519 1.00 54.60 157 LYS C C 1
ATOM 7763 O O . LYS C 1 157 ? 156.320 126.306 -8.441 1.00 55.78 157 LYS C O 1
ATOM 7769 N N . PHE C 1 158 ? 154.602 127.636 -9.021 1.00 54.53 158 PHE C N 1
ATOM 7770 C CA . PHE C 1 158 ? 153.714 126.527 -9.349 1.00 57.56 158 PHE C CA 1
ATOM 7771 C C . PHE C 1 158 ? 153.562 126.281 -10.843 1.00 61.43 158 PHE C C 1
ATOM 7772 O O . PHE C 1 158 ? 152.875 125.329 -11.229 1.00 63.91 158 PHE C O 1
ATOM 7780 N N . GLY C 1 159 ? 154.171 127.107 -11.694 1.00 61.37 159 GLY C N 1
ATOM 7781 C CA . GLY C 1 159 ? 154.126 126.835 -13.120 1.00 62.76 159 GLY C CA 1
ATOM 7782 C C . GLY C 1 159 ? 154.843 125.552 -13.485 1.00 65.91 159 GLY C C 1
ATOM 7783 O O . GLY C 1 159 ? 154.455 124.864 -14.434 1.00 66.86 159 GLY C O 1
ATOM 7784 N N . LYS C 1 160 ? 155.890 125.206 -12.731 1.00 64.13 160 LYS C N 1
ATOM 7785 C CA . LYS C 1 160 ? 156.636 123.979 -12.980 1.00 65.36 160 LYS C CA 1
ATOM 7786 C C . LYS C 1 160 ? 155.818 122.731 -12.670 1.00 66.93 160 LYS C C 1
ATOM 7787 O O . LYS C 1 160 ? 156.191 121.637 -13.106 1.00 68.14 160 LYS C O 1
ATOM 7793 N N . LYS C 1 161 ? 154.716 122.870 -11.932 1.00 67.65 161 LYS C N 1
ATOM 7794 C CA . LYS C 1 161 ? 153.875 121.739 -11.566 1.00 67.48 161 LYS C CA 1
ATOM 7795 C C . LYS C 1 161 ? 152.727 121.503 -12.538 1.00 66.94 161 LYS C C 1
ATOM 7796 O O . LYS C 1 161 ? 151.995 120.520 -12.378 1.00 68.89 161 LYS C O 1
ATOM 7802 N N . GLY C 1 162 ? 152.542 122.372 -13.527 1.00 66.51 162 GLY C N 1
ATOM 7803 C CA . GLY C 1 162 ? 151.479 122.188 -14.494 1.00 67.68 162 GLY C CA 1
ATOM 7804 C C . GLY C 1 162 ? 150.465 123.311 -14.472 1.00 68.15 162 GLY C C 1
ATOM 7805 O O . GLY C 1 162 ? 150.260 123.945 -13.433 1.00 69.16 162 GLY C O 1
ATOM 7806 N N . GLU C 1 163 ? 149.822 123.569 -15.614 1.00 68.09 163 GLU C N 1
ATOM 7807 C CA . GLU C 1 163 ? 148.854 124.658 -15.692 1.00 67.07 163 GLU C CA 1
ATOM 7808 C C . GLU C 1 163 ? 147.618 124.405 -14.839 1.00 69.20 163 GLU C C 1
ATOM 7809 O O . GLU C 1 163 ? 146.935 125.365 -14.467 1.00 67.38 163 GLU C O 1
ATOM 7815 N N . GLU C 1 164 ? 147.306 123.144 -14.529 1.00 71.09 164 GLU C N 1
ATOM 7816 C CA . GLU C 1 164 ? 146.158 122.862 -13.672 1.00 70.95 164 GLU C CA 1
ATOM 7817 C C . GLU C 1 164 ? 146.460 123.231 -12.225 1.00 67.67 164 GLU C C 1
ATOM 7818 O O . GLU C 1 164 ? 145.639 123.867 -11.551 1.00 64.34 164 GLU C O 1
ATOM 7824 N N . VAL C 1 165 ? 147.637 122.837 -11.731 1.00 67.66 165 VAL C N 1
ATOM 7825 C CA . VAL C 1 165 ? 148.023 123.154 -10.358 1.00 64.91 165 VAL C CA 1
ATOM 7826 C C . VAL C 1 165 ? 148.108 124.663 -10.167 1.00 63.50 165 VAL C C 1
ATOM 7827 O O . VAL C 1 165 ? 147.632 125.207 -9.162 1.00 62.17 165 VAL C O 1
ATOM 7831 N N . LEU C 1 166 ? 148.718 125.363 -11.127 1.00 64.62 166 LEU C N 1
ATOM 7832 C CA . LEU C 1 166 ? 148.845 126.813 -11.030 1.00 62.95 166 LEU C CA 1
ATOM 7833 C C . LEU C 1 166 ? 147.483 127.497 -11.086 1.00 60.82 166 LEU C C 1
ATOM 7834 O O . LEU C 1 166 ? 147.178 128.360 -10.254 1.00 58.97 166 LEU C O 1
ATOM 7839 N N . ALA C 1 167 ? 146.649 127.130 -12.066 1.00 61.76 167 ALA C N 1
ATOM 7840 C CA . ALA C 1 167 ? 145.326 127.743 -12.172 1.00 62.40 167 ALA C CA 1
ATOM 7841 C C . ALA C 1 167 ? 144.463 127.427 -10.958 1.00 59.76 167 ALA C C 1
ATOM 7842 O O . ALA C 1 167 ? 143.552 128.196 -10.626 1.00 58.92 167 ALA C O 1
ATOM 7844 N N . PHE C 1 168 ? 144.732 126.307 -10.284 1.00 60.57 168 PHE C N 1
ATOM 7845 C CA . PHE C 1 168 ? 144.026 125.995 -9.046 1.00 59.77 168 PHE C CA 1
ATOM 7846 C C . PHE C 1 168 ? 144.413 126.967 -7.938 1.00 58.59 168 PHE C C 1
ATOM 7847 O O . PHE C 1 168 ? 143.546 127.511 -7.242 1.00 57.48 168 PHE C O 1
ATOM 7855 N N . ASN C 1 169 ? 145.717 127.198 -7.761 1.00 58.74 169 ASN C N 1
ATOM 7856 C CA . ASN C 1 169 ? 146.167 128.112 -6.719 1.00 53.91 169 ASN C CA 1
ATOM 7857 C C . ASN C 1 169 ? 145.770 129.551 -7.022 1.00 54.31 169 ASN C C 1
ATOM 7858 O O . ASN C 1 169 ? 145.493 130.323 -6.096 1.00 53.64 169 ASN C O 1
ATOM 7863 N N . LEU C 1 170 ? 145.733 129.934 -8.302 1.00 53.99 170 LEU C N 1
ATOM 7864 C CA . LEU C 1 170 ? 145.257 131.270 -8.648 1.00 54.49 170 LEU C CA 1
ATOM 7865 C C . LEU C 1 170 ? 143.769 131.433 -8.363 1.00 52.89 170 LEU C C 1
ATOM 7866 O O . LEU C 1 170 ? 143.324 132.536 -8.025 1.00 51.06 170 LEU C O 1
ATOM 7871 N N . GLU C 1 171 ? 142.984 130.361 -8.498 1.00 53.40 171 GLU C N 1
ATOM 7872 C CA . GLU C 1 171 ? 141.565 130.452 -8.166 1.00 55.01 171 GLU C CA 1
ATOM 7873 C C . GLU C 1 171 ? 141.365 130.652 -6.668 1.00 54.15 171 GLU C C 1
ATOM 7874 O O . GLU C 1 171 ? 140.549 131.485 -6.250 1.00 52.40 171 GLU C O 1
ATOM 7880 N N . ALA C 1 172 ? 142.095 129.893 -5.844 1.00 53.00 172 ALA C N 1
ATOM 7881 C CA . ALA C 1 172 ? 142.039 130.103 -4.401 1.00 50.20 172 ALA C CA 1
ATOM 7882 C C . ALA C 1 172 ? 142.425 131.532 -4.043 1.00 47.52 172 ALA C C 1
ATOM 7883 O O . ALA C 1 172 ? 141.796 132.158 -3.182 1.00 46.23 172 ALA C O 1
ATOM 7885 N N . PHE C 1 173 ? 143.459 132.062 -4.696 1.00 47.31 173 PHE C N 1
ATOM 7886 C CA . PHE C 1 173 ? 143.821 133.464 -4.517 1.00 46.57 173 PHE C CA 1
ATOM 7887 C C . PHE C 1 173 ? 142.655 134.382 -4.878 1.00 47.04 173 PHE C C 1
ATOM 7888 O O . PHE C 1 173 ? 142.292 135.281 -4.109 1.00 46.89 173 PHE C O 1
ATOM 7896 N N . ASP C 1 174 ? 142.048 134.162 -6.050 1.00 47.71 174 ASP C N 1
ATOM 7897 C CA . ASP C 1 174 ? 140.932 135.000 -6.479 1.00 47.08 174 ASP C CA 1
ATOM 7898 C C . ASP C 1 174 ? 139.749 134.883 -5.526 1.00 46.57 174 ASP C C 1
ATOM 7899 O O . ASP C 1 174 ? 139.051 135.872 -5.266 1.00 45.13 174 ASP C O 1
ATOM 7904 N N . LYS C 1 175 ? 139.505 133.683 -4.996 1.00 45.96 175 LYS C N 1
ATOM 7905 C CA . LYS C 1 175 ? 138.446 133.528 -4.005 1.00 47.32 175 LYS C CA 1
ATOM 7906 C C . LYS C 1 175 ? 138.713 134.389 -2.776 1.00 48.15 175 LYS C C 1
ATOM 7907 O O . LYS C 1 175 ? 137.805 135.066 -2.274 1.00 46.41 175 LYS C O 1
ATOM 7913 N N . GLY C 1 176 ? 139.958 134.399 -2.291 1.00 44.05 176 GLY C N 1
ATOM 7914 C CA . GLY C 1 176 ? 140.294 135.250 -1.161 1.00 41.18 176 GLY C CA 1
ATOM 7915 C C . GLY C 1 176 ? 140.186 136.728 -1.485 1.00 41.08 176 GLY C C 1
ATOM 7916 O O . GLY C 1 176 ? 139.771 137.528 -0.642 1.00 41.30 176 GLY C O 1
ATOM 7917 N N . LYS C 1 177 ? 140.583 137.114 -2.700 1.00 41.68 177 LYS C N 1
ATOM 7918 C CA . LYS C 1 177 ? 140.415 138.499 -3.135 1.00 43.32 177 LYS C CA 1
ATOM 7919 C C . LYS C 1 177 ? 138.946 138.914 -3.118 1.00 44.88 177 LYS C C 1
ATOM 7920 O O . LYS C 1 177 ? 138.612 140.031 -2.702 1.00 43.18 177 LYS C O 1
ATOM 7926 N N . ALA C 1 178 ? 138.056 138.031 -3.579 1.00 42.52 178 ALA C N 1
ATOM 7927 C CA . ALA C 1 178 ? 136.634 138.364 -3.644 1.00 46.37 178 ALA C CA 1
ATOM 7928 C C . ALA C 1 178 ? 136.032 138.528 -2.254 1.00 45.19 178 ALA C C 1
ATOM 7929 O O . ALA C 1 178 ? 135.266 139.469 -2.009 1.00 45.65 178 ALA C O 1
ATOM 7931 N N . LEU C 1 179 ? 136.374 137.622 -1.332 1.00 47.74 179 LEU C N 1
ATOM 7932 C CA . LEU C 1 179 ? 135.888 137.715 0.042 1.00 45.51 179 LEU C CA 1
ATOM 7933 C C . LEU C 1 179 ? 136.262 139.049 0.677 1.00 46.78 179 LEU C C 1
ATOM 7934 O O . LEU C 1 179 ? 135.443 139.672 1.363 1.00 47.21 179 LEU C O 1
ATOM 7939 N N . ALA C 1 180 ? 137.491 139.513 0.445 1.00 43.60 180 ALA C N 1
ATOM 7940 C CA . ALA C 1 180 ? 137.935 140.766 1.047 1.00 44.46 180 ALA C CA 1
ATOM 7941 C C . ALA C 1 180 ? 137.280 141.968 0.379 1.00 45.16 180 ALA C C 1
ATOM 7942 O O . ALA C 1 180 ? 137.003 142.977 1.039 1.00 44.29 180 ALA C O 1
ATOM 7944 N N . LYS C 1 181 ? 137.051 141.892 -0.935 1.00 45.47 181 LYS C N 1
ATOM 7945 C CA . LYS C 1 181 ? 136.400 142.996 -1.635 1.00 49.30 181 LYS C CA 1
ATOM 7946 C C . LYS C 1 181 ? 134.980 143.214 -1.122 1.00 49.11 181 LYS C C 1
ATOM 7947 O O . LYS C 1 181 ? 134.486 144.349 -1.120 1.00 49.18 181 LYS C O 1
ATOM 7953 N N . ALA C 1 182 ? 134.324 142.149 -0.654 1.00 46.56 182 ALA C N 1
ATOM 7954 C CA . ALA C 1 182 ? 132.964 142.275 -0.144 1.00 48.28 182 ALA C CA 1
ATOM 7955 C C . ALA C 1 182 ? 132.905 143.054 1.164 1.00 51.21 182 ALA C C 1
ATOM 7956 O O . ALA C 1 182 ? 131.838 143.573 1.512 1.00 48.76 182 ALA C O 1
ATOM 7958 N N . LEU C 1 183 ? 134.017 143.158 1.886 1.00 47.50 183 LEU C N 1
ATOM 7959 C CA . LEU C 1 183 ? 134.069 143.952 3.102 1.00 47.46 183 LEU C CA 1
ATOM 7960 C C . LEU C 1 183 ? 134.369 145.410 2.763 1.00 50.61 183 LEU C C 1
ATOM 7961 O O . LEU C 1 183 ? 134.922 145.728 1.708 1.00 51.38 183 LEU C O 1
ATOM 7966 N N . THR C 1 184 ? 133.996 146.301 3.678 1.00 51.76 184 THR C N 1
ATOM 7967 C CA . THR C 1 184 ? 134.270 147.725 3.531 1.00 54.02 184 THR C CA 1
ATOM 7968 C C . THR C 1 184 ? 135.552 148.052 4.291 1.00 53.13 184 THR C C 1
ATOM 7969 O O . THR C 1 184 ? 135.653 147.786 5.493 1.00 54.22 184 THR C O 1
ATOM 7973 N N . LYS C 1 185 ? 136.528 148.617 3.586 1.00 52.48 185 LYS C N 1
ATOM 7974 C CA . LYS C 1 185 ? 137.822 148.916 4.184 1.00 51.66 185 LYS C CA 1
ATOM 7975 C C . LYS C 1 185 ? 137.716 150.163 5.053 1.00 53.31 185 LYS C C 1
ATOM 7976 O O . LYS C 1 185 ? 137.457 151.261 4.547 1.00 54.60 185 LYS C O 1
ATOM 7982 N N . ALA C 1 186 ? 137.928 149.996 6.358 1.00 51.31 186 ALA C N 1
ATOM 7983 C CA . ALA C 1 186 ? 137.869 151.101 7.302 1.00 51.24 186 ALA C CA 1
ATOM 7984 C C . ALA C 1 186 ? 139.232 151.532 7.825 1.00 49.37 186 ALA C C 1
ATOM 7985 O O . ALA C 1 186 ? 139.323 152.584 8.468 1.00 47.92 186 ALA C O 1
ATOM 7987 N N . ASP C 1 187 ? 140.290 150.756 7.573 1.00 50.52 187 ASP C N 1
ATOM 7988 C CA . ASP C 1 187 ? 141.616 151.063 8.086 1.00 46.90 187 ASP C CA 1
ATOM 7989 C C . ASP C 1 187 ? 142.382 151.946 7.111 1.00 47.24 187 ASP C C 1
ATOM 7990 O O . ASP C 1 187 ? 142.115 151.940 5.904 1.00 47.11 187 ASP C O 1
ATOM 7995 N N . PRO C 1 188 ? 143.362 152.706 7.596 1.00 45.31 188 PRO C N 1
ATOM 7996 C CA . PRO C 1 188 ? 144.149 153.575 6.710 1.00 46.43 188 PRO C CA 1
ATOM 7997 C C . PRO C 1 188 ? 145.398 152.936 6.118 1.00 44.06 188 PRO C C 1
ATOM 7998 O O . PRO C 1 188 ? 146.230 153.665 5.571 1.00 43.37 188 PRO C O 1
ATOM 8002 N N . PHE C 1 189 ? 145.554 151.616 6.196 1.00 44.90 189 PHE C N 1
ATOM 8003 C CA . PHE C 1 189 ? 146.817 150.965 5.858 1.00 46.23 189 PHE C CA 1
ATOM 8004 C C . PHE C 1 189 ? 146.808 150.486 4.411 1.00 43.79 189 PHE C C 1
ATOM 8005 O O . PHE C 1 189 ? 145.933 149.711 4.011 1.00 43.63 189 PHE C O 1
ATOM 8013 N N . ARG C 1 190 ? 147.802 150.921 3.638 1.00 46.69 190 ARG C N 1
ATOM 8014 C CA . ARG C 1 190 ? 148.004 150.436 2.280 1.00 45.93 190 ARG C CA 1
ATOM 8015 C C . ARG C 1 190 ? 149.499 150.360 2.005 1.00 43.13 190 ARG C C 1
ATOM 8016 O O . ARG C 1 190 ? 150.231 151.306 2.309 1.00 42.35 190 ARG C O 1
ATOM 8024 N N . VAL C 1 191 ? 149.946 149.236 1.436 1.00 41.58 191 VAL C N 1
ATOM 8025 C CA . VAL C 1 191 ? 151.324 149.136 0.969 1.00 41.51 191 VAL C CA 1
ATOM 8026 C C . VAL C 1 191 ? 151.555 150.198 -0.096 1.00 44.16 191 VAL C C 1
ATOM 8027 O O . VAL C 1 191 ? 150.664 150.500 -0.900 1.00 44.86 191 VAL C O 1
ATOM 8031 N N . ALA C 1 192 ? 152.748 150.796 -0.086 1.00 43.59 192 ALA C N 1
ATOM 8032 C CA . ALA C 1 192 ? 153.066 151.844 -1.048 1.00 44.54 192 ALA C CA 1
ATOM 8033 C C . ALA C 1 192 ? 152.803 151.371 -2.473 1.00 44.55 192 ALA C C 1
ATOM 8034 O O . ALA C 1 192 ? 152.939 150.188 -2.797 1.00 43.58 192 ALA C O 1
ATOM 8036 N N . ASP C 1 193 ? 152.392 152.309 -3.323 1.00 47.56 193 ASP C N 1
ATOM 8037 C CA . ASP C 1 193 ? 152.132 151.993 -4.717 1.00 47.30 193 ASP C CA 1
ATOM 8038 C C . ASP C 1 193 ? 153.424 151.582 -5.422 1.00 44.46 193 ASP C C 1
ATOM 8039 O O . ASP C 1 193 ? 154.509 152.058 -5.075 1.00 43.88 193 ASP C O 1
ATOM 8044 N N . PRO C 1 194 ? 153.331 150.696 -6.414 1.00 44.53 194 PRO C N 1
ATOM 8045 C CA . PRO C 1 194 ? 154.537 150.206 -7.089 1.00 41.11 194 PRO C CA 1
ATOM 8046 C C . PRO C 1 194 ? 155.370 151.328 -7.693 1.00 43.52 194 PRO C C 1
ATOM 8047 O O . PRO C 1 194 ? 154.861 152.389 -8.062 1.00 45.40 194 PRO C O 1
ATOM 8051 N N . GLN C 1 195 ? 156.678 151.078 -7.758 1.00 42.13 195 GLN C N 1
ATOM 8052 C CA . GLN C 1 195 ? 157.679 151.963 -8.336 1.00 43.25 195 GLN C CA 1
ATOM 8053 C C . GLN C 1 195 ? 158.459 151.192 -9.389 1.00 45.00 195 GLN C C 1
ATOM 8054 O O . GLN C 1 195 ? 158.210 150.007 -9.630 1.00 45.41 195 GLN C O 1
ATOM 8060 N N . GLU C 1 196 ? 159.405 151.872 -10.027 1.00 48.28 196 GLU C N 1
ATOM 8061 C CA . GLU C 1 196 ? 160.301 151.191 -10.948 1.00 50.59 196 GLU C CA 1
ATOM 8062 C C . GLU C 1 196 ? 161.032 150.091 -10.188 1.00 47.86 196 GLU C C 1
ATOM 8063 O O . GLU C 1 196 ? 161.713 150.388 -9.194 1.00 46.03 196 GLU C O 1
ATOM 8069 N N . PRO C 1 197 ? 160.938 148.832 -10.612 1.00 44.02 197 PRO C N 1
ATOM 8070 C CA . PRO C 1 197 ? 161.655 147.772 -9.899 1.00 44.90 197 PRO C CA 1
ATOM 8071 C C . PRO C 1 197 ? 163.157 148.010 -9.944 1.00 43.77 197 PRO C C 1
ATOM 8072 O O . PRO C 1 197 ? 163.719 148.383 -10.975 1.00 44.27 197 PRO C O 1
ATOM 8076 N N . LYS C 1 198 ? 163.796 147.828 -8.798 1.00 41.48 198 LYS C N 1
ATOM 8077 C CA . LYS C 1 198 ? 165.223 148.065 -8.682 1.00 40.91 198 LYS C CA 1
ATOM 8078 C C . LYS C 1 198 ? 165.992 146.789 -8.995 1.00 40.29 198 LYS C C 1
ATOM 8079 O O . LYS C 1 198 ? 165.453 145.679 -8.962 1.00 38.50 198 LYS C O 1
ATOM 8085 N N . ASP C 1 199 ? 167.276 146.966 -9.298 1.00 36.58 199 ASP C N 1
ATOM 8086 C CA . ASP C 1 199 ? 168.183 145.856 -9.575 1.00 35.91 199 ASP C CA 1
ATOM 8087 C C . ASP C 1 199 ? 168.647 145.299 -8.231 1.00 35.14 199 ASP C C 1
ATOM 8088 O O . ASP C 1 199 ? 169.725 145.614 -7.723 1.00 31.49 199 ASP C O 1
ATOM 8093 N N . VAL C 1 200 ? 167.797 144.461 -7.637 1.00 33.02 200 VAL C N 1
ATOM 8094 C CA . VAL C 1 200 ? 167.998 143.971 -6.281 1.00 31.26 200 VAL C CA 1
ATOM 8095 C C . VAL C 1 200 ? 167.934 142.449 -6.276 1.00 30.43 200 VAL C C 1
ATOM 8096 O O . VAL C 1 200 ? 167.508 141.812 -7.240 1.00 28.23 200 VAL C O 1
ATOM 8100 N N . ILE C 1 201 ? 168.394 141.871 -5.165 1.00 28.24 201 ILE C N 1
ATOM 8101 C CA . ILE C 1 201 ? 168.082 140.498 -4.802 1.00 27.38 201 ILE C CA 1
ATOM 8102 C C . ILE C 1 201 ? 167.503 140.523 -3.394 1.00 26.33 201 ILE C C 1
ATOM 8103 O O . ILE C 1 201 ? 167.597 141.521 -2.675 1.00 27.56 201 ILE C O 1
ATOM 8108 N N . ILE C 1 202 ? 166.869 139.420 -3.018 1.00 24.97 202 ILE C N 1
ATOM 8109 C CA . ILE C 1 202 ? 166.376 139.204 -1.662 1.00 27.75 202 ILE C CA 1
ATOM 8110 C C . ILE C 1 202 ? 167.171 138.054 -1.069 1.00 26.39 202 ILE C C 1
ATOM 8111 O O . ILE C 1 202 ? 167.288 136.991 -1.692 1.00 25.75 202 ILE C O 1
ATOM 8116 N N . MET C 1 203 ? 167.726 138.261 0.125 1.00 24.37 203 MET C N 1
ATOM 8117 C CA . MET C 1 203 ? 168.576 137.239 0.717 1.00 25.77 203 MET C CA 1
ATOM 8118 C C . MET C 1 203 ? 168.400 137.220 2.227 1.00 24.24 203 MET C C 1
ATOM 8119 O O . MET C 1 203 ? 168.223 138.269 2.849 1.00 21.51 203 MET C O 1
ATOM 8124 N N . ALA C 1 204 ? 168.459 136.022 2.804 1.00 22.60 204 ALA C N 1
ATOM 8125 C CA . ALA C 1 204 ? 168.531 135.868 4.247 1.00 21.28 204 ALA C CA 1
ATOM 8126 C C . ALA C 1 204 ? 169.971 136.044 4.728 1.00 23.21 204 ALA C C 1
ATOM 8127 O O . ALA C 1 204 ? 170.928 135.863 3.974 1.00 22.23 204 ALA C O 1
ATOM 8129 N N . GLY C 1 205 ? 170.114 136.359 6.019 1.00 24.41 205 GLY C N 1
ATOM 8130 C CA . GLY C 1 205 ? 171.435 136.651 6.567 1.00 21.11 205 GLY C CA 1
ATOM 8131 C C . GLY C 1 205 ? 172.429 135.514 6.406 1.00 22.53 205 GLY C C 1
ATOM 8132 O O . GLY C 1 205 ? 173.568 135.730 5.986 1.00 21.11 205 GLY C O 1
ATOM 8133 N N . ASN C 1 206 ? 172.015 134.282 6.730 1.00 20.85 206 ASN C N 1
ATOM 8134 C CA . ASN C 1 206 ? 172.961 133.165 6.662 1.00 21.48 206 ASN C CA 1
ATOM 8135 C C . ASN C 1 206 ? 173.369 132.857 5.223 1.00 22.70 206 ASN C C 1
ATOM 8136 O O . ASN C 1 206 ? 174.538 132.548 4.961 1.00 21.42 206 ASN C O 1
ATOM 8141 N N . ASP C 1 207 ? 172.420 132.907 4.280 1.00 20.58 207 ASP C N 1
ATOM 8142 C CA . ASP C 1 207 ? 172.774 132.736 2.872 1.00 21.74 207 ASP C CA 1
ATOM 8143 C C . ASP C 1 207 ? 173.743 133.821 2.418 1.00 23.69 207 ASP C C 1
ATOM 8144 O O . ASP C 1 207 ? 174.679 133.552 1.655 1.00 24.59 207 ASP C O 1
ATOM 8149 N N . ALA C 1 208 ? 173.541 135.054 2.892 1.00 22.07 208 ALA C N 1
ATOM 8150 C CA . ALA C 1 208 ? 174.424 136.149 2.506 1.00 22.12 208 ALA C CA 1
ATOM 8151 C C . ALA C 1 208 ? 175.839 135.939 3.030 1.00 23.52 208 ALA C C 1
ATOM 8152 O O . ALA C 1 208 ? 176.812 136.299 2.353 1.00 23.64 208 ALA C O 1
ATOM 8154 N N . VAL C 1 209 ? 175.985 135.367 4.233 1.00 20.92 209 VAL C N 1
ATOM 8155 C CA . VAL C 1 209 ? 177.325 135.048 4.723 1.00 21.53 209 VAL C CA 1
ATOM 8156 C C . VAL C 1 209 ? 177.993 134.040 3.797 1.00 22.25 209 VAL C C 1
ATOM 8157 O O . VAL C 1 209 ? 179.167 134.186 3.431 1.00 20.89 209 VAL C O 1
ATOM 8161 N N . GLY C 1 210 ? 177.254 132.994 3.415 1.00 21.12 210 GLY C N 1
ATOM 8162 C CA . GLY C 1 210 ? 177.809 131.999 2.511 1.00 22.25 210 GLY C CA 1
ATOM 8163 C C . GLY C 1 210 ? 178.194 132.586 1.169 1.00 22.17 210 GLY C C 1
ATOM 8164 O O . GLY C 1 210 ? 179.251 132.260 0.616 1.00 21.65 210 GLY C O 1
ATOM 8165 N N . LEU C 1 211 ? 177.346 133.469 0.631 1.00 22.72 211 LEU C N 1
ATOM 8166 C CA . LEU C 1 211 ? 177.674 134.138 -0.626 1.00 22.84 211 LEU C CA 1
ATOM 8167 C C . LEU C 1 211 ? 178.867 135.068 -0.462 1.00 22.93 211 LEU C C 1
ATOM 8168 O O . LEU C 1 211 ? 179.734 135.131 -1.340 1.00 20.49 211 LEU C O 1
ATOM 8173 N N . GLY C 1 212 ? 178.916 135.814 0.645 1.00 21.90 212 GLY C N 1
ATOM 8174 C CA . GLY C 1 212 ? 180.062 136.670 0.889 1.00 21.89 212 GLY C CA 1
ATOM 8175 C C . GLY C 1 212 ? 181.357 135.886 0.936 1.00 22.42 212 GLY C C 1
ATOM 8176 O O . GLY C 1 212 ? 182.377 136.318 0.395 1.00 23.58 212 GLY C O 1
ATOM 8177 N N . GLY C 1 213 ? 181.334 134.714 1.574 1.00 21.65 213 GLY C N 1
ATOM 8178 C CA . GLY C 1 213 ? 182.513 133.866 1.561 1.00 20.92 213 GLY C CA 1
ATOM 8179 C C . GLY C 1 213 ? 182.939 133.507 0.151 1.00 23.16 213 GLY C C 1
ATOM 8180 O O . GLY C 1 213 ? 184.102 133.677 -0.225 1.00 22.34 213 GLY C O 1
ATOM 8181 N N . ILE C 1 214 ? 181.989 133.037 -0.660 1.00 22.42 214 ILE C N 1
ATOM 8182 C CA . ILE C 1 214 ? 182.297 132.651 -2.037 1.00 23.72 214 ILE C CA 1
ATOM 8183 C C . ILE C 1 214 ? 182.848 133.843 -2.817 1.00 24.33 214 ILE C C 1
ATOM 8184 O O . ILE C 1 214 ? 183.860 133.731 -3.522 1.00 23.24 214 ILE C O 1
ATOM 8189 N N . LEU C 1 215 ? 182.204 135.008 -2.682 1.00 23.32 215 LEU C N 1
ATOM 8190 C CA . LEU C 1 215 ? 182.664 136.206 -3.381 1.00 23.23 215 LEU C CA 1
ATOM 8191 C C . LEU C 1 215 ? 184.036 136.662 -2.898 1.00 27.89 215 LEU C C 1
ATOM 8192 O O . LEU C 1 215 ? 184.770 137.316 -3.649 1.00 26.47 215 LEU C O 1
ATOM 8197 N N . GLY C 1 216 ? 184.396 136.350 -1.659 1.00 25.41 216 GLY C N 1
ATOM 8198 C CA . GLY C 1 216 ? 185.709 136.688 -1.156 1.00 25.24 216 GLY C CA 1
ATOM 8199 C C . GLY C 1 216 ? 186.815 135.743 -1.557 1.00 24.49 216 GLY C C 1
ATOM 8200 O O . GLY C 1 216 ? 187.955 135.925 -1.122 1.00 26.68 216 GLY C O 1
ATOM 8201 N N . GLY C 1 217 ? 186.515 134.734 -2.372 1.00 22.70 217 GLY C N 1
ATOM 8202 C CA . GLY C 1 217 ? 187.519 133.780 -2.796 1.00 22.21 217 GLY C CA 1
ATOM 8203 C C . GLY C 1 217 ? 187.643 132.550 -1.927 1.00 24.05 217 GLY C C 1
ATOM 8204 O O . GLY C 1 217 ? 188.692 131.901 -1.949 1.00 22.29 217 GLY C O 1
ATOM 8205 N N . LEU C 1 218 ? 186.607 132.215 -1.160 1.00 23.06 218 LEU C N 1
ATOM 8206 C CA . LEU C 1 218 ? 186.600 130.999 -0.354 1.00 22.74 218 LEU C CA 1
ATOM 8207 C C . LEU C 1 218 ? 186.941 129.772 -1.193 1.00 23.23 218 LEU C C 1
ATOM 8208 O O . LEU C 1 218 ? 186.443 129.606 -2.308 1.00 23.47 218 LEU C O 1
ATOM 8213 N N . GLU C 1 219 ? 187.766 128.886 -0.630 1.00 23.95 219 GLU C N 1
ATOM 8214 C CA . GLU C 1 219 ? 188.165 127.671 -1.332 1.00 22.90 219 GLU C CA 1
ATOM 8215 C C . GLU C 1 219 ? 187.894 126.418 -0.509 1.00 25.17 219 GLU C C 1
ATOM 8216 O O . GLU C 1 219 ? 187.735 125.329 -1.073 1.00 23.28 219 GLU C O 1
ATOM 8222 N N . PHE C 1 220 ? 187.861 126.553 0.820 1.00 21.91 220 PHE C N 1
ATOM 8223 C CA . PHE C 1 220 ? 187.640 125.421 1.709 1.00 22.03 220 PHE C CA 1
ATOM 8224 C C . PHE C 1 220 ? 186.762 125.846 2.877 1.00 22.06 220 PHE C C 1
ATOM 8225 O O . PHE C 1 220 ? 187.059 126.832 3.556 1.00 21.15 220 PHE C O 1
ATOM 8233 N N . PHE C 1 221 ? 185.701 125.085 3.122 1.00 19.25 221 PHE C N 1
ATOM 8234 C CA . PHE C 1 221 ? 184.780 125.345 4.221 1.00 20.25 221 PHE C CA 1
ATOM 8235 C C . PHE C 1 221 ? 184.607 124.046 4.992 1.00 21.56 221 PHE C C 1
ATOM 8236 O O . PHE C 1 221 ? 184.367 122.992 4.393 1.00 21.30 221 PHE C O 1
ATOM 8244 N N . SER C 1 222 ? 184.747 124.112 6.310 1.00 18.43 222 SER C N 1
ATOM 8245 C CA . SER C 1 222 ? 184.455 122.968 7.161 1.00 20.50 222 SER C CA 1
ATOM 8246 C C . SER C 1 222 ? 183.539 123.436 8.275 1.00 20.60 222 SER C C 1
ATOM 8247 O O . SER C 1 222 ? 183.802 124.463 8.901 1.00 21.69 222 SER C O 1
ATOM 8250 N N . ALA C 1 223 ? 182.460 122.705 8.516 1.00 23.54 223 ALA C N 1
ATOM 8251 C CA . ALA C 1 223 ? 181.592 123.094 9.615 1.00 25.27 223 ALA C CA 1
ATOM 8252 C C . ALA C 1 223 ? 180.924 121.871 10.213 1.00 23.70 223 ALA C C 1
ATOM 8253 O O . ALA C 1 223 ? 180.996 120.759 9.685 1.00 23.25 223 ALA C O 1
ATOM 8255 N N . TYR C 1 224 ? 180.319 122.101 11.367 1.00 22.27 224 TYR C N 1
ATOM 8256 C CA . TYR C 1 224 ? 179.511 121.139 12.071 1.00 21.05 224 TYR C CA 1
ATOM 8257 C C . TYR C 1 224 ? 178.185 121.847 12.314 1.00 21.50 224 TYR C C 1
ATOM 8258 O O . TYR C 1 224 ? 178.180 123.033 12.698 1.00 20.63 224 TYR C O 1
ATOM 8267 N N . PRO C 1 225 ? 177.056 121.195 12.061 1.00 21.13 225 PRO C N 1
ATOM 8268 C CA . PRO C 1 225 ? 175.768 121.891 12.175 1.00 20.46 225 PRO C CA 1
ATOM 8269 C C . PRO C 1 225 ? 175.509 122.380 13.595 1.00 20.44 225 PRO C C 1
ATOM 8270 O O . PRO C 1 225 ? 175.786 121.679 14.568 1.00 18.98 225 PRO C O 1
ATOM 8274 N N . ILE C 1 226 ? 174.984 123.601 13.702 1.00 19.20 226 ILE C N 1
ATOM 8275 C CA . ILE C 1 226 ? 174.484 124.132 14.968 1.00 22.59 226 ILE C CA 1
ATOM 8276 C C . ILE C 1 226 ? 173.519 125.275 14.658 1.00 22.39 226 ILE C C 1
ATOM 8277 O O . ILE C 1 226 ? 173.739 126.067 13.735 1.00 21.83 226 ILE C O 1
ATOM 8282 N N . THR C 1 227 ? 172.416 125.313 15.401 1.00 23.73 227 THR C N 1
ATOM 8283 C CA . THR C 1 227 ? 171.467 126.415 15.299 1.00 23.63 227 THR C CA 1
ATOM 8284 C C . THR C 1 227 ? 172.053 127.656 15.972 1.00 22.33 227 THR C C 1
ATOM 8285 O O . THR C 1 227 ? 172.648 127.548 17.049 1.00 22.79 227 THR C O 1
ATOM 8289 N N . PRO C 1 228 ? 171.905 128.855 15.371 1.00 21.88 228 PRO C N 1
ATOM 8290 C CA . PRO C 1 228 ? 171.238 129.182 14.105 1.00 24.38 228 PRO C CA 1
ATOM 8291 C C . PRO C 1 228 ? 172.204 129.444 12.945 1.00 22.29 228 PRO C C 1
ATOM 8292 O O . PRO C 1 228 ? 172.033 130.428 12.213 1.00 22.61 228 PRO C O 1
ATOM 8296 N N . ALA C 1 229 ? 173.185 128.564 12.757 1.00 22.37 229 ALA C N 1
ATOM 8297 C CA . ALA C 1 229 ? 174.247 128.799 11.788 1.00 20.63 229 ALA C CA 1
ATOM 8298 C C . ALA C 1 229 ? 174.252 127.824 10.617 1.00 22.89 229 ALA C C 1
ATOM 8299 O O . ALA C 1 229 ? 174.972 128.065 9.640 1.00 23.00 229 ALA C O 1
ATOM 8301 N N . THR C 1 230 ? 173.457 126.754 10.667 1.00 24.55 230 THR C N 1
ATOM 8302 C CA . THR C 1 230 ? 173.616 125.677 9.693 1.00 26.34 230 THR C CA 1
ATOM 8303 C C . THR C 1 230 ? 173.328 126.127 8.269 1.00 25.17 230 THR C C 1
ATOM 8304 O O . THR C 1 230 ? 173.901 125.572 7.329 1.00 23.50 230 THR C O 1
ATOM 8308 N N . GLU C 1 231 ? 172.445 127.113 8.079 1.00 26.60 231 GLU C N 1
ATOM 8309 C CA . GLU C 1 231 ? 172.127 127.540 6.719 1.00 24.51 231 GLU C CA 1
ATOM 8310 C C . GLU C 1 231 ? 173.347 128.094 5.990 1.00 23.47 231 GLU C C 1
ATOM 8311 O O . GLU C 1 231 ? 173.378 128.084 4.753 1.00 20.83 231 GLU C O 1
ATOM 8317 N N . VAL C 1 232 ? 174.356 128.573 6.719 1.00 21.65 232 VAL C N 1
ATOM 8318 C CA . VAL C 1 232 ? 175.590 128.992 6.060 1.00 21.09 232 VAL C CA 1
ATOM 8319 C C . VAL C 1 232 ? 176.226 127.806 5.345 1.00 22.67 232 VAL C C 1
ATOM 8320 O O . VAL C 1 232 ? 176.510 127.860 4.141 1.00 20.28 232 VAL C O 1
ATOM 8324 N N . ALA C 1 233 ? 176.424 126.700 6.073 1.00 21.92 233 ALA C N 1
ATOM 8325 C CA . ALA C 1 233 ? 177.010 125.502 5.480 1.00 22.14 233 ALA C CA 1
ATOM 8326 C C . ALA C 1 233 ? 176.136 124.950 4.364 1.00 22.13 233 ALA C C 1
ATOM 8327 O O . ALA C 1 233 ? 176.650 124.430 3.370 1.00 20.45 233 ALA C O 1
ATOM 8329 N N . LYS C 1 234 ? 174.812 125.025 4.526 1.00 21.66 234 LYS C N 1
ATOM 8330 C CA . LYS C 1 234 ? 173.909 124.564 3.476 1.00 22.66 234 LYS C CA 1
ATOM 8331 C C . LYS C 1 234 ? 174.132 125.341 2.183 1.00 22.42 234 LYS C C 1
ATOM 8332 O O . LYS C 1 234 ? 174.240 124.755 1.099 1.00 23.26 234 LYS C O 1
ATOM 8338 N N . TYR C 1 235 ? 174.214 126.667 2.281 1.00 22.23 235 TYR C N 1
ATOM 8339 C CA . TYR C 1 235 ? 174.445 127.486 1.095 1.00 22.06 235 TYR C CA 1
ATOM 8340 C C . TYR C 1 235 ? 175.822 127.216 0.492 1.00 22.88 235 TYR C C 1
ATOM 8341 O O . TYR C 1 235 ? 175.959 127.081 -0.731 1.00 21.21 235 TYR C O 1
ATOM 8350 N N . VAL C 1 236 ? 176.858 127.141 1.330 1.00 21.63 236 VAL C N 1
ATOM 8351 C CA . VAL C 1 236 ? 178.203 126.881 0.817 1.00 21.82 236 VAL C CA 1
ATOM 8352 C C . VAL C 1 236 ? 178.269 125.507 0.166 1.00 20.79 236 VAL C C 1
ATOM 8353 O O . VAL C 1 236 ? 178.837 125.347 -0.920 1.00 22.80 236 VAL C O 1
ATOM 8357 N N . ALA C 1 237 ? 177.669 124.498 0.805 1.00 22.46 237 ALA C N 1
ATOM 8358 C CA . ALA C 1 237 ? 177.679 123.149 0.247 1.00 22.21 237 ALA C CA 1
ATOM 8359 C C . ALA C 1 237 ? 177.065 123.107 -1.145 1.00 23.35 237 ALA C C 1
ATOM 8360 O O . ALA C 1 237 ? 177.518 122.335 -1.999 1.00 21.89 237 ALA C O 1
ATOM 8362 N N . THR C 1 238 ? 176.051 123.938 -1.393 1.00 23.31 238 THR C N 1
ATOM 8363 C CA . THR C 1 238 ? 175.365 123.930 -2.681 1.00 24.04 238 THR C CA 1
ATOM 8364 C C . THR C 1 238 ? 176.182 124.624 -3.766 1.00 24.05 238 THR C C 1
ATOM 8365 O O . THR C 1 238 ? 176.274 124.122 -4.892 1.00 24.96 238 THR C O 1
ATOM 8369 N N . HIS C 1 239 ? 176.780 125.771 -3.449 1.00 22.87 239 HIS C N 1
ATOM 8370 C CA . HIS C 1 239 ? 177.350 126.653 -4.459 1.00 23.06 239 HIS C CA 1
ATOM 8371 C C . HIS C 1 239 ? 178.873 126.680 -4.495 1.00 23.74 239 HIS C C 1
ATOM 8372 O O . HIS C 1 239 ? 179.438 126.945 -5.558 1.00 22.74 239 HIS C O 1
ATOM 8379 N N . LEU C 1 240 ? 179.557 126.426 -3.377 1.00 22.70 240 LEU C N 1
ATOM 8380 C CA . LEU C 1 240 ? 181.018 126.460 -3.405 1.00 21.18 240 LEU C CA 1
ATOM 8381 C C . LEU C 1 240 ? 181.627 125.446 -4.367 1.00 23.31 240 LEU C C 1
ATOM 8382 O O . LEU C 1 240 ? 182.585 125.813 -5.069 1.00 22.26 240 LEU C O 1
ATOM 8387 N N . PRO C 1 241 ? 181.152 124.195 -4.461 1.00 24.12 241 PRO C N 1
ATOM 8388 C CA . PRO C 1 241 ? 181.751 123.275 -5.447 1.00 26.33 241 PRO C CA 1
ATOM 8389 C C . PRO C 1 241 ? 181.680 123.784 -6.881 1.00 26.23 241 PRO C C 1
ATOM 8390 O O . PRO C 1 241 ? 182.562 123.452 -7.683 1.00 27.76 241 PRO C O 1
ATOM 8394 N N . LYS C 1 242 ? 180.669 124.593 -7.221 1.00 25.75 242 LYS C N 1
ATOM 8395 C CA . LYS C 1 242 ? 180.602 125.191 -8.552 1.00 26.30 242 LYS C CA 1
ATOM 8396 C C . LYS C 1 242 ? 181.836 126.026 -8.855 1.00 28.65 242 LYS C C 1
ATOM 8397 O O . LYS C 1 242 ? 182.246 126.132 -10.016 1.00 26.79 242 LYS C O 1
ATOM 8403 N N . CYS C 1 243 ? 182.428 126.643 -7.834 1.00 27.27 243 CYS C N 1
ATOM 8404 C CA . CYS C 1 243 ? 183.563 127.531 -8.021 1.00 26.91 243 CYS C CA 1
ATOM 8405 C C . CYS C 1 243 ? 184.895 126.833 -7.768 1.00 26.88 243 CYS C C 1
ATOM 8406 O O . CYS C 1 243 ? 185.916 127.503 -7.601 1.00 29.26 243 CYS C O 1
ATOM 8409 N N . GLY C 1 244 ? 184.905 125.502 -7.745 1.00 27.48 244 GLY C N 1
ATOM 8410 C CA . GLY C 1 244 ? 186.130 124.751 -7.559 1.00 28.61 244 GLY C CA 1
ATOM 8411 C C . GLY C 1 244 ? 186.546 124.524 -6.122 1.00 29.62 244 GLY C C 1
ATOM 8412 O O . GLY C 1 244 ? 187.641 123.993 -5.889 1.00 28.23 244 GLY C O 1
ATOM 8413 N N . GLY C 1 245 ? 185.710 124.906 -5.152 1.00 27.80 245 GLY C N 1
ATOM 8414 C CA . GLY C 1 245 ? 186.022 124.733 -3.751 1.00 26.57 245 GLY C CA 1
ATOM 8415 C C . GLY C 1 245 ? 185.345 123.501 -3.175 1.00 27.64 245 GLY C C 1
ATOM 8416 O O . GLY C 1 245 ? 184.554 122.829 -3.832 1.00 26.96 245 GLY C O 1
ATOM 8417 N N . ASP C 1 246 ? 185.672 123.210 -1.917 1.00 24.82 246 ASP C N 1
ATOM 8418 C CA . ASP C 1 246 ? 185.144 122.032 -1.246 1.00 23.55 246 ASP C CA 1
ATOM 8419 C C . ASP C 1 246 ? 184.553 122.411 0.100 1.00 23.91 246 ASP C C 1
ATOM 8420 O O . ASP C 1 246 ? 185.149 123.190 0.847 1.00 22.92 246 ASP C O 1
ATOM 8425 N N . LEU C 1 247 ? 183.394 121.842 0.415 1.00 23.79 247 LEU C N 1
ATOM 8426 C CA . LEU C 1 247 ? 182.877 121.853 1.775 1.00 22.10 247 LEU C CA 1
ATOM 8427 C C . LEU C 1 247 ? 183.007 120.453 2.358 1.00 25.53 247 LEU C C 1
ATOM 8428 O O . LEU C 1 247 ? 182.768 119.454 1.668 1.00 23.26 247 LEU C O 1
ATOM 8433 N N . VAL C 1 248 ? 183.414 120.387 3.624 1.00 23.40 248 VAL C N 1
ATOM 8434 C CA . VAL C 1 248 ? 183.475 119.144 4.379 1.00 22.62 248 VAL C CA 1
ATOM 8435 C C . VAL C 1 248 ? 182.692 119.359 5.666 1.00 24.81 248 VAL C C 1
ATOM 8436 O O . VAL C 1 248 ? 182.799 120.418 6.293 1.00 25.69 248 VAL C O 1
ATOM 8440 N N . GLN C 1 249 ? 181.868 118.387 6.038 1.00 24.38 249 GLN C N 1
ATOM 8441 C CA . GLN C 1 249 ? 181.241 118.401 7.355 1.00 24.45 249 GLN C CA 1
ATOM 8442 C C . GLN C 1 249 ? 182.124 117.588 8.293 1.00 24.80 249 GLN C C 1
ATOM 8443 O O . GLN C 1 249 ? 182.306 116.380 8.100 1.00 24.03 249 GLN C O 1
ATOM 8449 N N . ALA C 1 250 ? 182.701 118.257 9.285 1.00 22.80 250 ALA C N 1
ATOM 8450 C CA . ALA C 1 250 ? 183.557 117.591 10.248 1.00 23.34 250 ALA C CA 1
ATOM 8451 C C . ALA C 1 250 ? 182.715 116.940 11.342 1.00 23.62 250 ALA C C 1
ATOM 8452 O O . ALA C 1 250 ? 181.497 117.136 11.431 1.00 20.50 250 ALA C O 1
ATOM 8454 N N . GLU C 1 251 ? 183.385 116.164 12.198 1.00 23.83 251 GLU C N 1
ATOM 8455 C CA . GLU C 1 251 ? 182.675 115.450 13.250 1.00 22.61 251 GLU C CA 1
ATOM 8456 C C . GLU C 1 251 ? 182.331 116.343 14.438 1.00 23.19 251 GLU C C 1
ATOM 8457 O O . GLU C 1 251 ? 181.455 115.978 15.232 1.00 23.69 251 GLU C O 1
ATOM 8463 N N . ASP C 1 252 ? 182.995 117.491 14.582 1.00 22.71 252 ASP C N 1
ATOM 8464 C CA . ASP C 1 252 ? 182.644 118.481 15.600 1.00 22.53 252 ASP C CA 1
ATOM 8465 C C . ASP C 1 252 ? 183.374 119.787 15.285 1.00 20.86 252 ASP C C 1
ATOM 8466 O O . ASP C 1 252 ? 184.081 119.900 14.279 1.00 19.67 252 ASP C O 1
ATOM 8471 N N . GLU C 1 253 ? 183.184 120.784 16.161 1.00 21.33 253 GLU C N 1
ATOM 8472 C CA . GLU C 1 253 ? 183.750 122.109 15.922 1.00 19.24 253 GLU C CA 1
ATOM 8473 C C . GLU C 1 253 ? 185.265 122.132 16.042 1.00 21.80 253 GLU C C 1
ATOM 8474 O O . GLU C 1 253 ? 185.917 122.935 15.367 1.00 20.50 253 GLU C O 1
ATOM 8480 N N . ILE C 1 254 ? 185.843 121.312 16.920 1.00 19.83 254 ILE C N 1
ATOM 8481 C CA . ILE C 1 254 ? 187.299 121.271 17.015 1.00 21.16 254 ILE C CA 1
ATOM 8482 C C . ILE C 1 254 ? 187.883 120.729 15.720 1.00 22.17 254 ILE C C 1
ATOM 8483 O O . ILE C 1 254 ? 188.840 121.285 15.168 1.00 19.57 254 ILE C O 1
ATOM 8488 N N . ALA C 1 255 ? 187.298 119.644 15.202 1.00 21.30 255 ALA C N 1
ATOM 8489 C CA . ALA C 1 255 ? 187.747 119.109 13.920 1.00 21.69 255 ALA C CA 1
ATOM 8490 C C . ALA C 1 255 ? 187.594 120.135 12.806 1.00 20.45 255 ALA C C 1
ATOM 8491 O O . ALA C 1 255 ? 188.457 120.244 11.928 1.00 20.62 255 ALA C O 1
ATOM 8493 N N . SER C 1 256 ? 186.512 120.915 12.837 1.00 20.01 256 SER C N 1
ATOM 8494 C CA . SER C 1 256 ? 186.250 121.885 11.776 1.00 21.14 256 SER C CA 1
ATOM 8495 C C . SER C 1 256 ? 187.294 122.993 11.754 1.00 19.76 256 SER C C 1
ATOM 8496 O O . SER C 1 256 ? 187.804 123.353 10.686 1.00 20.65 256 SER C O 1
ATOM 8499 N N . ILE C 1 257 ? 187.593 123.583 12.915 1.00 20.62 257 ILE C N 1
ATOM 8500 C CA . ILE C 1 257 ? 188.587 124.657 12.922 1.00 19.83 257 ILE C CA 1
ATOM 8501 C C . ILE C 1 257 ? 189.978 124.084 12.677 1.00 21.43 257 ILE C C 1
ATOM 8502 O O . ILE C 1 257 ? 190.847 124.757 12.106 1.00 18.66 257 ILE C O 1
ATOM 8507 N N . ALA C 1 258 ? 190.209 122.836 13.087 1.00 19.83 258 ALA C N 1
ATOM 8508 C CA . ALA C 1 258 ? 191.467 122.173 12.770 1.00 19.05 258 ALA C CA 1
ATOM 8509 C C . ALA C 1 258 ? 191.632 122.015 11.262 1.00 18.74 258 ALA C C 1
ATOM 8510 O O . ALA C 1 258 ? 192.695 122.316 10.710 1.00 20.79 258 ALA C O 1
ATOM 8512 N N . GLN C 1 259 ? 190.580 121.553 10.576 1.00 18.56 259 GLN C N 1
ATOM 8513 C CA . GLN C 1 259 ? 190.642 121.404 9.123 1.00 20.78 259 GLN C CA 1
ATOM 8514 C C . GLN C 1 259 ? 190.797 122.753 8.430 1.00 20.35 259 GLN C C 1
ATOM 8515 O O . GLN C 1 259 ? 191.507 122.861 7.423 1.00 19.99 259 GLN C O 1
ATOM 8521 N N . VAL C 1 260 ? 190.131 123.792 8.947 1.00 19.11 260 VAL C N 1
ATOM 8522 C CA . VAL C 1 260 ? 190.308 125.136 8.400 1.00 19.68 260 VAL C CA 1
ATOM 8523 C C . VAL C 1 260 ? 191.777 125.551 8.492 1.00 20.58 260 VAL C C 1
ATOM 8524 O O . VAL C 1 260 ? 192.361 126.071 7.530 1.00 19.31 260 VAL C O 1
ATOM 8528 N N . LEU C 1 261 ? 192.403 125.316 9.651 1.00 20.87 261 LEU C N 1
ATOM 8529 C CA . LEU C 1 261 ? 193.813 125.676 9.799 1.00 19.55 261 LEU C CA 1
ATOM 8530 C C . LEU C 1 261 ? 194.704 124.835 8.890 1.00 20.18 261 LEU C C 1
ATOM 8531 O O . LEU C 1 261 ? 195.697 125.336 8.348 1.00 22.81 261 LEU C O 1
ATOM 8536 N N . GLY C 1 262 ? 194.384 123.551 8.725 1.00 19.84 262 GLY C N 1
ATOM 8537 C CA . GLY C 1 262 ? 195.188 122.714 7.846 1.00 21.08 262 GLY C CA 1
ATOM 8538 C C . GLY C 1 262 ? 195.077 123.122 6.389 1.00 22.45 262 GLY C C 1
ATOM 8539 O O . GLY C 1 262 ? 196.069 123.115 5.652 1.00 22.69 262 GLY C O 1
ATOM 8540 N N . ALA C 1 263 ? 193.869 123.471 5.950 1.00 20.30 263 ALA C N 1
ATOM 8541 C CA . ALA C 1 263 ? 193.685 123.934 4.578 1.00 22.84 263 ALA C CA 1
ATOM 8542 C C . ALA C 1 263 ? 194.324 125.301 4.368 1.00 22.98 263 ALA C C 1
ATOM 8543 O O . ALA C 1 263 ? 194.873 125.583 3.296 1.00 21.73 263 ALA C O 1
ATOM 8545 N N . SER C 1 264 ? 194.256 126.166 5.379 1.00 22.39 264 SER C N 1
ATOM 8546 C CA . SER C 1 264 ? 194.889 127.476 5.274 1.00 20.50 264 SER C CA 1
ATOM 8547 C C . SER C 1 264 ? 196.406 127.345 5.228 1.00 22.53 264 SER C C 1
ATOM 8548 O O . SER C 1 264 ? 197.073 128.014 4.429 1.00 19.51 264 SER C O 1
ATOM 8551 N N . TYR C 1 265 ? 196.964 126.480 6.076 1.00 22.51 265 TYR C N 1
ATOM 8552 C CA . TYR C 1 265 ? 198.384 126.164 5.980 1.00 21.61 265 TYR C CA 1
ATOM 8553 C C . TYR C 1 265 ? 198.750 125.680 4.580 1.00 24.88 265 TYR C C 1
ATOM 8554 O O . TYR C 1 265 ? 199.806 126.041 4.043 1.00 24.18 265 TYR C O 1
ATOM 8563 N N . ALA C 1 266 ? 197.877 124.882 3.958 1.00 23.37 266 ALA C N 1
ATOM 8564 C CA . ALA C 1 266 ? 198.106 124.429 2.590 1.00 22.19 266 ALA C CA 1
ATOM 8565 C C . ALA C 1 266 ? 197.980 125.546 1.557 1.00 23.20 266 ALA C C 1
ATOM 8566 O O . ALA C 1 266 ? 198.263 125.309 0.379 1.00 25.48 266 ALA C O 1
ATOM 8568 N N . GLY C 1 267 ? 197.548 126.739 1.950 1.00 23.78 267 GLY C N 1
ATOM 8569 C CA . GLY C 1 267 ? 197.470 127.861 1.039 1.00 23.49 267 GLY C CA 1
ATOM 8570 C C . GLY C 1 267 ? 196.083 128.247 0.556 1.00 27.17 267 GLY C C 1
ATOM 8571 O O . GLY C 1 267 ? 195.983 129.095 -0.338 1.00 26.43 267 GLY C O 1
ATOM 8572 N N . LYS C 1 268 ? 195.019 127.657 1.103 1.00 22.13 268 LYS C N 1
ATOM 8573 C CA . LYS C 1 268 ? 193.654 127.923 0.656 1.00 25.77 268 LYS C CA 1
ATOM 8574 C C . LYS C 1 268 ? 192.935 128.844 1.636 1.00 25.22 268 LYS C C 1
ATOM 8575 O O . LYS C 1 268 ? 193.080 128.707 2.856 1.00 23.21 268 LYS C O 1
ATOM 8581 N N . LYS C 1 269 ? 192.140 129.767 1.092 1.00 23.00 269 LYS C N 1
ATOM 8582 C CA . LYS C 1 269 ? 191.283 130.611 1.918 1.00 23.92 269 LYS C CA 1
ATOM 8583 C C . LYS C 1 269 ? 190.178 129.759 2.529 1.00 22.24 269 LYS C C 1
ATOM 8584 O O . LYS C 1 269 ? 189.398 129.132 1.805 1.00 22.54 269 LYS C O 1
ATOM 8590 N N . SER C 1 270 ? 190.114 129.731 3.860 1.00 20.03 270 SER C N 1
ATOM 8591 C CA . SER C 1 270 ? 189.294 128.767 4.572 1.00 20.35 270 SER C CA 1
ATOM 8592 C C . SER C 1 270 ? 188.486 129.453 5.664 1.00 19.88 270 SER C C 1
ATOM 8593 O O . SER C 1 270 ? 188.886 130.489 6.204 1.00 19.42 270 SER C O 1
ATOM 8596 N N . MET C 1 271 ? 187.327 128.878 5.970 1.00 21.74 271 MET C N 1
ATOM 8597 C CA . MET C 1 271 ? 186.471 129.462 6.992 1.00 20.56 271 MET C CA 1
ATOM 8598 C C . MET C 1 271 ? 185.549 128.391 7.558 1.00 20.58 271 MET C C 1
ATOM 8599 O O . MET C 1 271 ? 185.386 127.308 6.990 1.00 20.18 271 MET C O 1
ATOM 8604 N N . THR C 1 272 ? 184.939 128.724 8.692 1.00 19.47 272 THR C N 1
ATOM 8605 C CA . THR C 1 272 ? 183.870 127.935 9.280 1.00 19.29 272 THR C CA 1
ATOM 8606 C C . THR C 1 272 ? 182.804 128.890 9.794 1.00 20.93 272 THR C C 1
ATOM 8607 O O . THR C 1 272 ? 182.989 130.112 9.823 1.00 19.49 272 THR C O 1
ATOM 8611 N N . ALA C 1 273 ? 181.670 128.317 10.185 1.00 18.94 273 ALA C N 1
ATOM 8612 C CA . ALA C 1 273 ? 180.582 129.051 10.810 1.00 21.12 273 ALA C CA 1
ATOM 8613 C C . ALA C 1 273 ? 180.044 128.210 11.955 1.00 20.49 273 ALA C C 1
ATOM 8614 O O . ALA C 1 273 ? 180.046 126.978 11.893 1.00 22.44 273 ALA C O 1
ATOM 8616 N N . THR C 1 274 ? 179.620 128.878 13.019 1.00 20.17 274 THR C N 1
ATOM 8617 C CA . THR C 1 274 ? 179.199 128.165 14.218 1.00 19.59 274 THR C CA 1
ATOM 8618 C C . THR C 1 274 ? 178.330 129.109 15.043 1.00 19.01 274 THR C C 1
ATOM 8619 O O . THR C 1 274 ? 177.911 130.172 14.566 1.00 17.62 274 THR C O 1
ATOM 8623 N N . SER C 1 275 ? 178.032 128.703 16.277 1.00 18.05 275 SER C N 1
ATOM 8624 C CA . SER C 1 275 ? 177.430 129.598 17.255 1.00 18.03 275 SER C CA 1
ATOM 8625 C C . SER C 1 275 ? 178.192 129.489 18.572 1.00 19.70 275 SER C C 1
ATOM 8626 O O . SER C 1 275 ? 179.225 128.815 18.639 1.00 19.03 275 SER C O 1
ATOM 8629 N N . GLY C 1 276 ? 177.695 130.150 19.613 1.00 20.05 276 GLY C N 1
ATOM 8630 C CA . GLY C 1 276 ? 178.399 130.284 20.875 1.00 17.95 276 GLY C CA 1
ATOM 8631 C C . GLY C 1 276 ? 179.050 129.022 21.412 1.00 18.42 276 GLY C C 1
ATOM 8632 O O . GLY C 1 276 ? 180.245 129.014 21.722 1.00 16.83 276 GLY C O 1
ATOM 8633 N N . PRO C 1 277 ? 178.278 127.934 21.558 1.00 18.89 277 PRO C N 1
ATOM 8634 C CA . PRO C 1 277 ? 178.891 126.678 22.030 1.00 19.65 277 PRO C CA 1
ATOM 8635 C C . PRO C 1 277 ? 180.067 126.231 21.174 1.00 21.01 277 PRO C C 1
ATOM 8636 O O . PRO C 1 277 ? 181.090 125.771 21.707 1.00 18.88 277 PRO C O 1
ATOM 8640 N N . GLY C 1 278 ? 179.943 126.358 19.853 1.00 19.06 278 GLY C N 1
ATOM 8641 C CA . GLY C 1 278 ? 181.029 125.963 18.976 1.00 20.34 278 GLY C CA 1
ATOM 8642 C C . GLY C 1 278 ? 182.239 126.868 19.090 1.00 20.35 278 GLY C C 1
ATOM 8643 O O . GLY C 1 278 ? 183.377 126.396 19.080 1.00 19.60 278 GLY C O 1
ATOM 8644 N N . LEU C 1 279 ? 182.015 128.179 19.191 1.00 20.35 279 LEU C N 1
ATOM 8645 C CA . LEU C 1 279 ? 183.137 129.095 19.350 1.00 19.41 279 LEU C CA 1
ATOM 8646 C C . LEU C 1 279 ? 183.912 128.795 20.630 1.00 19.43 279 LEU C C 1
ATOM 8647 O O . LEU C 1 279 ? 185.140 128.920 20.661 1.00 19.37 279 LEU C O 1
ATOM 8652 N N . ALA C 1 280 ? 183.211 128.394 21.696 1.00 19.83 280 ALA C N 1
ATOM 8653 C CA . ALA C 1 280 ? 183.897 128.051 22.940 1.00 18.25 280 ALA C CA 1
ATOM 8654 C C . ALA C 1 280 ? 184.788 126.828 22.758 1.00 20.15 280 ALA C C 1
ATOM 8655 O O . ALA C 1 280 ? 185.911 126.785 23.277 1.00 20.10 280 ALA C O 1
ATOM 8657 N N . LEU C 1 281 ? 184.316 125.835 22.001 1.00 19.76 281 LEU C N 1
ATOM 8658 C CA . LEU C 1 281 ? 185.146 124.669 21.713 1.00 19.19 281 LEU C CA 1
ATOM 8659 C C . LEU C 1 281 ? 186.353 125.034 20.859 1.00 20.35 281 LEU C C 1
ATOM 8660 O O . LEU C 1 281 ? 187.408 124.400 20.976 1.00 19.95 281 LEU C O 1
ATOM 8665 N N . MET C 1 282 ? 186.228 126.062 20.018 1.00 20.08 282 MET C N 1
ATOM 8666 C CA . MET C 1 282 ? 187.297 126.466 19.110 1.00 19.98 282 MET C CA 1
ATOM 8667 C C . MET C 1 282 ? 188.394 127.289 19.770 1.00 19.06 282 MET C C 1
ATOM 8668 O O . MET C 1 282 ? 189.354 127.651 19.083 1.00 19.13 282 MET C O 1
ATOM 8673 N N . SER C 1 283 ? 188.274 127.599 21.065 1.00 18.97 283 SER C N 1
ATOM 8674 C CA . SER C 1 283 ? 189.186 128.550 21.700 1.00 19.17 283 SER C CA 1
ATOM 8675 C C . SER C 1 283 ? 190.643 128.106 21.599 1.00 19.57 283 SER C C 1
ATOM 8676 O O . SER C 1 283 ? 191.518 128.916 21.270 1.00 20.05 283 SER C O 1
ATOM 8679 N N . GLU C 1 284 ? 190.926 126.822 21.851 1.00 19.30 284 GLU C N 1
ATOM 8680 C CA . GLU C 1 284 ? 192.317 126.374 21.820 1.00 20.19 284 GLU C CA 1
ATOM 8681 C C . GLU C 1 284 ? 192.907 126.504 20.418 1.00 20.25 284 GLU C C 1
ATOM 8682 O O . GLU C 1 284 ? 194.013 127.030 20.242 1.00 20.58 284 GLU C O 1
ATOM 8688 N N . MET C 1 285 ? 192.178 126.043 19.403 1.00 20.26 285 MET C N 1
ATOM 8689 C CA . MET C 1 285 ? 192.714 126.088 18.044 1.00 20.38 285 MET C CA 1
ATOM 8690 C C . MET C 1 285 ? 192.843 127.520 17.526 1.00 20.99 285 MET C C 1
ATOM 8691 O O . MET C 1 285 ? 193.728 127.801 16.710 1.00 19.99 285 MET C O 1
ATOM 8696 N N . LEU C 1 286 ? 191.982 128.438 17.978 1.00 18.93 286 LEU C N 1
ATOM 8697 C CA . LEU C 1 286 ? 192.161 129.841 17.612 1.00 19.12 286 LEU C CA 1
ATOM 8698 C C . LEU C 1 286 ? 193.422 130.426 18.238 1.00 20.39 286 LEU C C 1
ATOM 8699 O O . LEU C 1 286 ? 193.991 131.385 17.703 1.00 19.38 286 LEU C O 1
ATOM 8704 N N . GLY C 1 287 ? 193.863 129.882 19.373 1.00 20.63 287 GLY C N 1
ATOM 8705 C CA . GLY C 1 287 ? 195.178 130.244 19.886 1.00 18.96 287 GLY C CA 1
ATOM 8706 C C . GLY C 1 287 ? 196.288 129.828 18.941 1.00 19.58 287 GLY C C 1
ATOM 8707 O O . GLY C 1 287 ? 197.233 130.582 18.711 1.00 18.88 287 GLY C O 1
ATOM 8708 N N . MET C 1 288 ? 196.184 128.618 18.380 1.00 19.02 288 MET C N 1
ATOM 8709 C CA . MET C 1 288 ? 197.147 128.148 17.388 1.00 19.50 288 MET C CA 1
ATOM 8710 C C . MET C 1 288 ? 197.177 129.068 16.175 1.00 20.48 288 MET C C 1
ATOM 8711 O O . MET C 1 288 ? 198.251 129.377 15.641 1.00 19.64 288 MET C O 1
ATOM 8716 N N . ALA C 1 289 ? 196.003 129.504 15.713 1.00 20.41 289 ALA C N 1
ATOM 8717 C CA . ALA C 1 289 ? 195.956 130.412 14.572 1.00 20.92 289 ALA C CA 1
ATOM 8718 C C . ALA C 1 289 ? 196.701 131.704 14.872 1.00 20.48 289 ALA C C 1
ATOM 8719 O O . ALA C 1 289 ? 197.467 132.195 14.035 1.00 20.50 289 ALA C O 1
ATOM 8721 N N . HIS C 1 290 ? 196.493 132.266 16.064 1.00 19.23 290 HIS C N 1
ATOM 8722 C CA . HIS C 1 290 ? 197.185 133.503 16.413 1.00 20.08 290 HIS C CA 1
ATOM 8723 C C . HIS C 1 290 ? 198.694 133.290 16.510 1.00 19.83 290 HIS C C 1
ATOM 8724 O O . HIS C 1 290 ? 199.476 134.044 15.918 1.00 20.35 290 HIS C O 1
ATOM 8731 N N . MET C 1 291 ? 199.120 132.278 17.273 1.00 19.78 291 MET C N 1
ATOM 8732 C CA . MET C 1 291 ? 200.545 132.069 17.526 1.00 19.43 291 MET C CA 1
ATOM 8733 C C . MET C 1 291 ? 201.292 131.681 16.256 1.00 20.54 291 MET C C 1
ATOM 8734 O O . MET C 1 291 ? 202.404 132.165 16.012 1.00 20.11 291 MET C O 1
ATOM 8739 N N . SER C 1 292 ? 200.712 130.797 15.445 1.00 19.26 292 SER C N 1
ATOM 8740 C CA . SER C 1 292 ? 201.359 130.347 14.218 1.00 20.91 292 SER C CA 1
ATOM 8741 C C . SER C 1 292 ? 201.155 131.308 13.055 1.00 19.85 292 SER C C 1
ATOM 8742 O O . SER C 1 292 ? 201.733 131.086 11.987 1.00 22.35 292 SER C O 1
ATOM 8745 N N . GLU C 1 293 ? 200.364 132.365 13.251 1.00 20.33 293 GLU C N 1
ATOM 8746 C CA . GLU C 1 293 ? 200.065 133.365 12.226 1.00 20.86 293 GLU C CA 1
ATOM 8747 C C . GLU C 1 293 ? 199.464 132.719 10.975 1.00 21.94 293 GLU C C 1
ATOM 8748 O O . GLU C 1 293 ? 199.923 132.934 9.854 1.00 21.94 293 GLU C O 1
ATOM 8754 N N . THR C 1 294 ? 198.413 131.919 11.182 1.00 20.88 294 THR C N 1
ATOM 8755 C CA . THR C 1 294 ? 197.738 131.214 10.100 1.00 20.14 294 THR C CA 1
ATOM 8756 C C . THR C 1 294 ? 196.356 131.804 9.878 1.00 22.98 294 THR C C 1
ATOM 8757 O O . THR C 1 294 ? 195.542 131.833 10.814 1.00 21.20 294 THR C O 1
ATOM 8761 N N . PRO C 1 295 ? 196.055 132.280 8.671 1.00 22.03 295 PRO C N 1
ATOM 8762 C CA . PRO C 1 295 ? 194.756 132.913 8.431 1.00 20.63 295 PRO C CA 1
ATOM 8763 C C . PRO C 1 295 ? 193.606 131.950 8.690 1.00 23.03 295 PRO C C 1
ATOM 8764 O O . PRO C 1 295 ? 193.634 130.791 8.271 1.00 21.71 295 PRO C O 1
ATOM 8768 N N . CYS C 1 296 ? 192.575 132.443 9.373 1.00 20.58 296 CYS C N 1
ATOM 8769 C CA . CYS C 1 296 ? 191.342 131.676 9.462 1.00 22.15 296 CYS C CA 1
ATOM 8770 C C . CYS C 1 296 ? 190.197 132.607 9.821 1.00 21.37 296 CYS C C 1
ATOM 8771 O O . CYS C 1 296 ? 190.389 133.637 10.472 1.00 22.44 296 CYS C O 1
ATOM 8774 N N . LEU C 1 297 ? 189.003 132.222 9.392 1.00 22.02 297 LEU C N 1
ATOM 8775 C CA . LEU C 1 297 ? 187.803 133.010 9.609 1.00 18.90 297 LEU C CA 1
ATOM 8776 C C . LEU C 1 297 ? 186.744 132.135 10.255 1.00 21.47 297 LEU C C 1
ATOM 8777 O O . LEU C 1 297 ? 186.458 131.039 9.762 1.00 20.54 297 LEU C O 1
ATOM 8782 N N . VAL C 1 298 ? 186.167 132.623 11.350 1.00 19.93 298 VAL C N 1
ATOM 8783 C CA . VAL C 1 298 ? 185.040 131.987 12.022 1.00 17.91 298 VAL C CA 1
ATOM 8784 C C . VAL C 1 298 ? 183.900 132.993 12.065 1.00 20.98 298 VAL C C 1
ATOM 8785 O O . VAL C 1 298 ? 184.076 134.115 12.558 1.00 20.64 298 VAL C O 1
ATOM 8789 N N . VAL C 1 299 ? 182.741 132.604 11.540 1.00 18.26 299 VAL C N 1
ATOM 8790 C CA . VAL C 1 299 ? 181.520 133.384 11.701 1.00 17.69 299 VAL C CA 1
ATOM 8791 C C . VAL C 1 299 ? 180.724 132.764 12.842 1.00 20.63 299 VAL C C 1
ATOM 8792 O O . VAL C 1 299 ? 180.370 131.580 12.793 1.00 21.21 299 VAL C O 1
ATOM 8796 N N . ASP C 1 300 ? 180.448 133.560 13.872 1.00 18.64 300 ASP C N 1
ATOM 8797 C CA . ASP C 1 300 ? 179.652 133.135 15.015 1.00 19.57 300 ASP C CA 1
ATOM 8798 C C . ASP C 1 300 ? 178.297 133.807 14.881 1.00 18.82 300 ASP C C 1
ATOM 8799 O O . ASP C 1 300 ? 178.177 135.023 15.071 1.00 19.03 300 ASP C O 1
ATOM 8804 N N . VAL C 1 301 ? 177.288 133.019 14.520 1.00 18.05 301 VAL C N 1
ATOM 8805 C CA . VAL C 1 301 ? 175.912 133.500 14.495 1.00 19.46 301 VAL C CA 1
ATOM 8806 C C . VAL C 1 301 ? 175.407 133.383 15.928 1.00 17.97 301 VAL C C 1
ATOM 8807 O O . VAL C 1 301 ? 174.989 132.311 16.366 1.00 18.05 301 VAL C O 1
ATOM 8811 N N . GLN C 1 302 ? 175.480 134.482 16.669 1.00 18.93 302 GLN C N 1
ATOM 8812 C CA . GLN C 1 302 ? 175.207 134.452 18.098 1.00 19.16 302 GLN C CA 1
ATOM 8813 C C . GLN C 1 302 ? 173.766 134.045 18.385 1.00 20.36 302 GLN C C 1
ATOM 8814 O O . GLN C 1 302 ? 172.840 134.385 17.640 1.00 19.82 302 GLN C O 1
ATOM 8820 N N . ARG C 1 303 ? 173.588 133.304 19.477 1.00 17.42 303 ARG C N 1
ATOM 8821 C CA . ARG C 1 303 ? 172.274 132.884 19.951 1.00 20.66 303 ARG C CA 1
ATOM 8822 C C . ARG C 1 303 ? 172.200 133.151 21.452 1.00 20.96 303 ARG C C 1
ATOM 8823 O O . ARG C 1 303 ? 173.153 133.650 22.065 1.00 21.03 303 ARG C O 1
ATOM 8831 N N . GLY C 1 304 ? 171.060 132.815 22.049 1.00 20.02 304 GLY C N 1
ATOM 8832 C CA . GLY C 1 304 ? 170.896 133.008 23.479 1.00 19.83 304 GLY C CA 1
ATOM 8833 C C . GLY C 1 304 ? 171.816 132.084 24.260 1.00 19.17 304 GLY C C 1
ATOM 8834 O O . GLY C 1 304 ? 171.858 130.873 24.018 1.00 20.19 304 GLY C O 1
ATOM 8835 N N . GLY C 1 305 ? 172.572 132.660 25.188 1.00 19.54 305 GLY C N 1
ATOM 8836 C CA . GLY C 1 305 ? 173.372 131.898 26.121 1.00 20.59 305 GLY C CA 1
ATOM 8837 C C . GLY C 1 305 ? 172.929 132.216 27.534 1.00 19.89 305 GLY C C 1
ATOM 8838 O O . GLY C 1 305 ? 171.896 132.851 27.736 1.00 20.76 305 GLY C O 1
ATOM 8839 N N . PRO C 1 306 ? 173.691 131.776 28.549 1.00 21.33 306 PRO C N 1
ATOM 8840 C CA . PRO C 1 306 ? 174.910 130.968 28.461 1.00 19.72 306 PRO C CA 1
ATOM 8841 C C . PRO C 1 306 ? 174.583 129.491 28.246 1.00 19.49 306 PRO C C 1
ATOM 8842 O O . PRO C 1 306 ? 173.399 129.126 28.227 1.00 18.97 306 PRO C O 1
ATOM 8846 N N . SER C 1 307 ? 175.618 128.666 28.089 1.00 17.53 307 SER C N 1
ATOM 8847 C CA . SER C 1 307 ? 175.474 127.227 27.889 1.00 17.28 307 SER C CA 1
ATOM 8848 C C . SER C 1 307 ? 174.527 126.944 26.724 1.00 19.36 307 SER C C 1
ATOM 8849 O O . SER C 1 307 ? 174.531 127.677 25.728 1.00 20.06 307 SER C O 1
ATOM 8852 N N . THR C 1 308 ? 173.709 125.893 26.830 1.00 19.15 308 THR C N 1
ATOM 8853 C CA . THR C 1 308 ? 172.770 125.599 25.750 1.00 20.11 308 THR C CA 1
ATOM 8854 C C . THR C 1 308 ? 171.843 126.785 25.507 1.00 19.68 308 THR C C 1
ATOM 8855 O O . THR C 1 308 ? 171.566 127.141 24.355 1.00 20.79 308 THR C O 1
ATOM 8859 N N . GLY C 1 309 ? 171.381 127.422 26.576 1.00 19.38 309 GLY C N 1
ATOM 8860 C CA . GLY C 1 309 ? 170.850 128.772 26.459 1.00 20.55 309 GLY C CA 1
ATOM 8861 C C . GLY C 1 309 ? 169.474 128.804 25.825 1.00 21.49 309 GLY C C 1
ATOM 8862 O O . GLY C 1 309 ? 168.551 128.130 26.283 1.00 22.24 309 GLY C O 1
ATOM 8863 N N . LEU C 1 310 ? 169.331 129.639 24.795 1.00 22.12 310 LEU C N 1
ATOM 8864 C CA . LEU C 1 310 ? 168.077 129.834 24.068 1.00 21.44 310 LEU C CA 1
ATOM 8865 C C . LEU C 1 310 ? 168.428 129.811 22.589 1.00 20.25 310 LEU C C 1
ATOM 8866 O O . LEU C 1 310 ? 168.624 130.865 21.972 1.00 21.61 310 LEU C O 1
ATOM 8871 N N . PRO C 1 311 ? 168.497 128.627 21.983 1.00 22.02 311 PRO C N 1
ATOM 8872 C CA . PRO C 1 311 ? 169.079 128.523 20.631 1.00 23.07 311 PRO C CA 1
ATOM 8873 C C . PRO C 1 311 ? 168.368 129.342 19.571 1.00 23.04 311 PRO C C 1
ATOM 8874 O O . PRO C 1 311 ? 169.018 129.782 18.613 1.00 22.00 311 PRO C O 1
ATOM 8878 N N . THR C 1 312 ? 167.066 129.584 19.717 1.00 22.79 312 THR C N 1
ATOM 8879 C CA . THR C 1 312 ? 166.272 130.226 18.679 1.00 26.20 312 THR C CA 1
ATOM 8880 C C . THR C 1 312 ? 166.024 131.708 18.925 1.00 26.81 312 THR C C 1
ATOM 8881 O O . THR C 1 312 ? 165.327 132.336 18.124 1.00 26.79 312 THR C O 1
ATOM 8885 N N . LYS C 1 313 ? 166.571 132.286 19.993 1.00 24.82 313 LYS C N 1
ATOM 8886 C CA . LYS C 1 313 ? 166.233 133.645 20.387 1.00 23.71 313 LYS C CA 1
ATOM 8887 C C . LYS C 1 313 ? 167.346 134.633 20.012 1.00 23.66 313 LYS C C 1
ATOM 8888 O O . LYS C 1 313 ? 168.390 134.267 19.468 1.00 23.60 313 LYS C O 1
ATOM 8894 N N . HIS C 1 314 ? 167.101 135.911 20.303 1.00 24.07 314 HIS C N 1
ATOM 8895 C CA . HIS C 1 314 ? 167.981 137.003 19.906 1.00 22.35 314 HIS C CA 1
ATOM 8896 C C . HIS C 1 314 ? 168.897 137.403 21.055 1.00 21.33 314 HIS C C 1
ATOM 8897 O O . HIS C 1 314 ? 168.423 137.699 22.155 1.00 22.41 314 HIS C O 1
ATOM 8904 N N . GLU C 1 315 ? 170.197 137.474 20.778 1.00 22.25 315 GLU C N 1
ATOM 8905 C CA . GLU C 1 315 ? 171.170 137.874 21.786 1.00 19.64 315 GLU C CA 1
ATOM 8906 C C . GLU C 1 315 ? 172.492 138.168 21.097 1.00 21.00 315 GLU C C 1
ATOM 8907 O O . GLU C 1 315 ? 172.844 137.500 20.121 1.00 19.19 315 GLU C O 1
ATOM 8913 N N . GLN C 1 316 ? 173.211 139.165 21.599 1.00 18.50 316 GLN C N 1
ATOM 8914 C CA . GLN C 1 316 ? 174.556 139.481 21.123 1.00 21.25 316 GLN C CA 1
ATOM 8915 C C . GLN C 1 316 ? 175.496 139.455 22.331 1.00 20.16 316 GLN C C 1
ATOM 8916 O O . GLN C 1 316 ? 175.975 140.492 22.794 1.00 20.34 316 GLN C O 1
ATOM 8922 N N . SER C 1 317 ? 175.745 138.251 22.856 1.00 19.42 317 SER C N 1
ATOM 8923 C CA . SER C 1 317 ? 176.459 138.085 24.119 1.00 18.64 317 SER C CA 1
ATOM 8924 C C . SER C 1 317 ? 177.751 137.277 23.986 1.00 19.84 317 SER C C 1
ATOM 8925 O O . SER C 1 317 ? 178.264 136.776 24.992 1.00 17.28 317 SER C O 1
ATOM 8928 N N . ASP C 1 318 ? 178.307 137.153 22.779 1.00 20.72 318 ASP C N 1
ATOM 8929 C CA . ASP C 1 318 ? 179.563 136.440 22.573 1.00 17.65 318 ASP C CA 1
ATOM 8930 C C . ASP C 1 318 ? 180.753 137.377 22.366 1.00 19.74 318 ASP C C 1
ATOM 8931 O O . ASP C 1 318 ? 181.808 136.931 21.905 1.00 18.16 318 ASP C O 1
ATOM 8936 N N . LEU C 1 319 ? 180.612 138.663 22.694 1.00 20.89 319 LEU C N 1
ATOM 8937 C CA . LEU C 1 319 ? 181.723 139.593 22.501 1.00 18.12 319 LEU C CA 1
ATOM 8938 C C . LEU C 1 319 ? 182.861 139.302 23.474 1.00 19.50 319 LEU C C 1
ATOM 8939 O O . LEU C 1 319 ? 184.039 139.392 23.106 1.00 21.05 319 LEU C O 1
ATOM 8944 N N . PHE C 1 320 ? 182.528 138.965 24.722 1.00 19.28 320 PHE C N 1
ATOM 8945 C CA . PHE C 1 320 ? 183.548 138.585 25.695 1.00 20.66 320 PHE C CA 1
ATOM 8946 C C . PHE C 1 320 ? 184.360 137.387 25.206 1.00 20.62 320 PHE C C 1
ATOM 8947 O O . PHE C 1 320 ? 185.597 137.414 25.220 1.00 20.35 320 PHE C O 1
ATOM 8955 N N . LEU C 1 321 ? 183.675 136.331 24.756 1.00 20.46 321 LEU C N 1
ATOM 8956 C CA . LEU C 1 321 ? 184.360 135.131 24.280 1.00 20.49 321 LEU C CA 1
ATOM 8957 C C . LEU C 1 321 ? 185.170 135.408 23.018 1.00 19.68 321 LEU C C 1
ATOM 8958 O O . LEU C 1 321 ? 186.292 134.912 22.872 1.00 18.52 321 LEU C O 1
ATOM 8963 N N . ALA C 1 322 ? 184.614 136.185 22.089 1.00 19.89 322 ALA C N 1
ATOM 8964 C CA . ALA C 1 322 ? 185.315 136.443 20.837 1.00 18.13 322 ALA C CA 1
ATOM 8965 C C . ALA C 1 322 ? 186.627 137.179 21.081 1.00 19.77 322 ALA C C 1
ATOM 8966 O O . ALA C 1 322 ? 187.640 136.892 20.432 1.00 19.27 322 ALA C O 1
ATOM 8968 N N . ILE C 1 323 ? 186.640 138.107 22.029 1.00 20.64 323 ILE C N 1
ATOM 8969 C CA . ILE C 1 323 ? 187.833 138.913 22.259 1.00 19.39 323 ILE C CA 1
ATOM 8970 C C . ILE C 1 323 ? 188.785 138.240 23.246 1.00 20.35 323 ILE C C 1
ATOM 8971 O O . ILE C 1 323 ? 189.998 138.229 23.027 1.00 21.39 323 ILE C O 1
ATOM 8976 N N . HIS C 1 324 ? 188.265 137.641 24.321 1.00 19.66 324 HIS C N 1
ATOM 8977 C CA . HIS C 1 324 ? 189.091 137.143 25.421 1.00 20.03 324 HIS C CA 1
ATOM 8978 C C . HIS C 1 324 ? 189.073 135.627 25.561 1.00 20.39 324 HIS C C 1
ATOM 8979 O O . HIS C 1 324 ? 189.500 135.113 26.598 1.00 22.78 324 HIS C O 1
ATOM 8986 N N . GLY C 1 325 ? 188.600 134.899 24.556 1.00 19.68 325 GLY C N 1
ATOM 8987 C CA . GLY C 1 325 ? 188.430 133.470 24.705 1.00 18.21 325 GLY C CA 1
ATOM 8988 C C . GLY C 1 325 ? 189.675 132.615 24.663 1.00 23.24 325 GLY C C 1
ATOM 8989 O O . GLY C 1 325 ? 189.574 131.405 24.880 1.00 24.65 325 GLY C O 1
ATOM 8990 N N . GLY C 1 326 ? 190.849 133.182 24.403 1.00 22.53 326 GLY C N 1
ATOM 8991 C CA . GLY C 1 326 ? 192.069 132.404 24.292 1.00 21.55 326 GLY C CA 1
ATOM 8992 C C . GLY C 1 326 ? 192.903 132.461 25.559 1.00 21.30 326 GLY C C 1
ATOM 8993 O O . GLY C 1 326 ? 192.942 133.478 26.247 1.00 18.76 326 GLY C O 1
ATOM 8994 N N . HIS C 1 327 ? 193.577 131.351 25.862 1.00 19.75 327 HIS C N 1
ATOM 8995 C CA . HIS C 1 327 ? 194.511 131.354 26.978 1.00 18.73 327 HIS C CA 1
ATOM 8996 C C . HIS C 1 327 ? 195.761 132.135 26.598 1.00 20.80 327 HIS C C 1
ATOM 8997 O O . HIS C 1 327 ? 196.104 132.263 25.418 1.00 20.78 327 HIS C O 1
ATOM 9004 N N . GLY C 1 328 ? 196.445 132.663 27.613 1.00 20.23 328 GLY C N 1
ATOM 9005 C CA . GLY C 1 328 ? 197.559 133.540 27.329 1.00 19.42 328 GLY C CA 1
ATOM 9006 C C . GLY C 1 328 ? 197.068 134.862 26.753 1.00 20.59 328 GLY C C 1
ATOM 9007 O O . GLY C 1 328 ? 195.878 135.181 26.759 1.00 19.74 328 GLY C O 1
ATOM 9008 N N . ASP C 1 329 ? 198.026 135.640 26.251 1.00 20.57 329 ASP C N 1
ATOM 9009 C CA . ASP C 1 329 ? 197.727 136.866 25.511 1.00 22.02 329 ASP C CA 1
ATOM 9010 C C . ASP C 1 329 ? 197.529 136.462 24.054 1.00 22.29 329 ASP C C 1
ATOM 9011 O O . ASP C 1 329 ? 198.494 136.248 23.323 1.00 20.03 329 ASP C O 1
ATOM 9016 N N . SER C 1 330 ? 196.270 136.347 23.629 1.00 20.76 330 SER C N 1
ATOM 9017 C CA . SER C 1 330 ? 195.919 135.617 22.406 1.00 21.98 330 SER C CA 1
ATOM 9018 C C . SER C 1 330 ? 194.828 136.371 21.652 1.00 22.14 330 SER C C 1
ATOM 9019 O O . SER C 1 330 ? 193.670 135.942 21.605 1.00 21.70 330 SER C O 1
ATOM 9022 N N . PRO C 1 331 ? 195.174 137.489 21.021 1.00 22.04 331 PRO C N 1
ATOM 9023 C CA . PRO C 1 331 ? 194.147 138.368 20.448 1.00 19.34 331 PRO C CA 1
ATOM 9024 C C . PRO C 1 331 ? 193.578 137.867 19.124 1.00 22.11 331 PRO C C 1
ATOM 9025 O O . PRO C 1 331 ? 194.240 137.176 18.344 1.00 20.73 331 PRO C O 1
ATOM 9029 N N . ARG C 1 332 ? 192.314 138.225 18.896 1.00 21.91 332 ARG C N 1
ATOM 9030 C CA . ARG C 1 332 ? 191.599 137.981 17.652 1.00 23.70 332 ARG C CA 1
ATOM 9031 C C . ARG C 1 332 ? 191.197 139.311 17.031 1.00 21.02 332 ARG C C 1
ATOM 9032 O O . ARG C 1 332 ? 191.078 140.329 17.718 1.00 22.75 332 ARG C O 1
ATOM 9040 N N . ILE C 1 333 ? 190.984 139.299 15.723 1.00 20.97 333 ILE C N 1
ATOM 9041 C CA . ILE C 1 333 ? 190.327 140.410 15.048 1.00 20.07 333 ILE C CA 1
ATOM 9042 C C . ILE C 1 333 ? 188.836 140.107 15.022 1.00 21.08 333 ILE C C 1
ATOM 9043 O O . ILE C 1 333 ? 188.421 139.029 14.579 1.00 21.27 333 ILE C O 1
ATOM 9048 N N . VAL C 1 334 ? 188.024 141.040 15.514 1.00 19.61 334 VAL C N 1
ATOM 9049 C CA . VAL C 1 334 ? 186.605 140.782 15.717 1.00 19.25 334 VAL C CA 1
ATOM 9050 C C . VAL C 1 334 ? 185.790 141.865 15.022 1.00 22.63 334 VAL C C 1
ATOM 9051 O O . VAL C 1 334 ? 185.946 143.057 15.324 1.00 21.53 334 VAL C O 1
ATOM 9055 N N . LEU C 1 335 ? 184.910 141.441 14.113 1.00 21.47 335 LEU C N 1
ATOM 9056 C CA . LEU C 1 335 ? 183.940 142.280 13.424 1.00 22.73 335 LEU C CA 1
ATOM 9057 C C . LEU C 1 335 ? 182.531 141.841 13.799 1.00 22.03 335 LEU C C 1
ATOM 9058 O O . LEU C 1 335 ? 182.320 140.732 14.302 1.00 21.21 335 LEU C O 1
ATOM 9063 N N . SER C 1 336 ? 181.549 142.702 13.523 1.00 22.59 336 SER C N 1
ATOM 9064 C CA . SER C 1 336 ? 180.159 142.313 13.726 1.00 20.10 336 SER C CA 1
ATOM 9065 C C . SER C 1 336 ? 179.272 143.014 12.704 1.00 22.80 336 SER C C 1
ATOM 9066 O O . SER C 1 336 ? 179.420 144.217 12.472 1.00 22.67 336 SER C O 1
ATOM 9069 N N . VAL C 1 337 ? 178.313 142.255 12.124 1.00 19.79 337 VAL C N 1
ATOM 9070 C CA . VAL C 1 337 ? 177.505 142.721 10.999 1.00 22.14 337 VAL C CA 1
ATOM 9071 C C . VAL C 1 337 ? 176.205 143.337 11.496 1.00 23.73 337 VAL C C 1
ATOM 9072 O O . VAL C 1 337 ? 175.655 142.948 12.533 1.00 21.18 337 VAL C O 1
ATOM 9076 N N . GLU C 1 338 ? 175.695 144.302 10.727 1.00 25.06 338 GLU C N 1
ATOM 9077 C CA . GLU C 1 338 ? 174.415 144.954 10.998 1.00 24.63 338 GLU C CA 1
ATOM 9078 C C . GLU C 1 338 ? 173.249 144.337 10.229 1.00 23.14 338 GLU C C 1
ATOM 9079 O O . GLU C 1 338 ? 172.178 144.117 10.802 1.00 26.58 338 GLU C O 1
ATOM 9085 N N . ASP C 1 339 ? 173.426 144.062 8.938 1.00 25.20 339 ASP C N 1
ATOM 9086 C CA . ASP C 1 339 ? 172.299 143.743 8.065 1.00 27.36 339 ASP C CA 1
ATOM 9087 C C . ASP C 1 339 ? 172.738 142.718 7.022 1.00 25.06 339 ASP C C 1
ATOM 9088 O O . ASP C 1 339 ? 173.865 142.216 7.053 1.00 24.52 339 ASP C O 1
ATOM 9093 N N . VAL C 1 340 ? 171.840 142.422 6.076 1.00 24.15 340 VAL C N 1
ATOM 9094 C CA . VAL C 1 340 ? 172.138 141.421 5.054 1.00 23.12 340 VAL C CA 1
ATOM 9095 C C . VAL C 1 340 ? 173.264 141.892 4.141 1.00 24.43 340 VAL C C 1
ATOM 9096 O O . VAL C 1 340 ? 174.107 141.093 3.710 1.00 21.64 340 VAL C O 1
ATOM 9100 N N . LYS C 1 341 ? 173.297 143.186 3.823 1.00 24.35 341 LYS C N 1
ATOM 9101 C CA . LYS C 1 341 ? 174.393 143.714 3.015 1.00 25.08 341 LYS C CA 1
ATOM 9102 C C . LYS C 1 341 ? 175.742 143.409 3.661 1.00 24.91 341 LYS C C 1
ATOM 9103 O O . LYS C 1 341 ? 176.664 142.921 2.997 1.00 22.74 341 LYS C O 1
ATOM 9109 N N . ASP C 1 342 ? 175.861 143.677 4.969 1.00 23.87 342 ASP C N 1
ATOM 9110 C CA . ASP C 1 342 ? 177.094 143.398 5.708 1.00 24.25 342 ASP C CA 1
ATOM 9111 C C . ASP C 1 342 ? 177.438 141.915 5.696 1.00 22.18 342 ASP C C 1
ATOM 9112 O O . ASP C 1 342 ? 178.614 141.549 5.624 1.00 24.75 342 ASP C O 1
ATOM 9117 N N . CYS C 1 343 ? 176.430 141.045 5.819 1.00 23.80 343 CYS C N 1
ATOM 9118 C CA . CYS C 1 343 ? 176.702 139.611 5.812 1.00 22.20 343 CYS C CA 1
ATOM 9119 C C . CYS C 1 343 ? 177.473 139.209 4.564 1.00 24.12 343 CYS C C 1
ATOM 9120 O O . CYS C 1 343 ? 178.310 138.301 4.614 1.00 22.60 343 CYS C O 1
ATOM 9123 N N . ILE C 1 344 ? 177.224 139.888 3.446 1.00 23.12 344 ILE C N 1
ATOM 9124 C CA . ILE C 1 344 ? 178.026 139.672 2.246 1.00 21.90 344 ILE C CA 1
ATOM 9125 C C . ILE C 1 344 ? 179.388 140.349 2.371 1.00 22.93 344 ILE C C 1
ATOM 9126 O O . ILE C 1 344 ? 180.431 139.689 2.329 1.00 22.27 344 ILE C O 1
ATOM 9131 N N . SER C 1 345 ? 179.401 141.680 2.504 1.00 22.91 345 SER C N 1
ATOM 9132 C CA . SER C 1 345 ? 180.656 142.415 2.336 1.00 22.80 345 SER C CA 1
ATOM 9133 C C . SER C 1 345 ? 181.604 142.222 3.511 1.00 23.14 345 SER C C 1
ATOM 9134 O O . SER C 1 345 ? 182.828 142.253 3.329 1.00 24.60 345 SER C O 1
ATOM 9137 N N . MET C 1 346 ? 181.074 142.028 4.718 1.00 24.40 346 MET C N 1
ATOM 9138 C CA . MET C 1 346 ? 181.958 141.883 5.866 1.00 23.36 346 MET C CA 1
ATOM 9139 C C . MET C 1 346 ? 182.476 140.463 6.011 1.00 23.36 346 MET C C 1
ATOM 9140 O O . MET C 1 346 ? 183.477 140.253 6.701 1.00 22.82 346 MET C O 1
ATOM 9145 N N . THR C 1 347 ? 181.825 139.486 5.379 1.00 22.64 347 THR C N 1
ATOM 9146 C CA . THR C 1 347 ? 182.457 138.177 5.262 1.00 23.92 347 THR C CA 1
ATOM 9147 C C . THR C 1 347 ? 183.608 138.238 4.262 1.00 23.12 347 THR C C 1
ATOM 9148 O O . THR C 1 347 ? 184.658 137.624 4.480 1.00 24.01 347 THR C O 1
ATOM 9152 N N . VAL C 1 348 ? 183.450 139.016 3.186 1.00 23.83 348 VAL C N 1
ATOM 9153 C CA . VAL C 1 348 ? 184.588 139.323 2.318 1.00 23.15 348 VAL C CA 1
ATOM 9154 C C . VAL C 1 348 ? 185.670 140.051 3.108 1.00 23.50 348 VAL C C 1
ATOM 9155 O O . VAL C 1 348 ? 186.855 139.695 3.042 1.00 21.65 348 VAL C O 1
ATOM 9159 N N . ASP C 1 349 ? 185.278 141.088 3.862 1.00 23.65 349 ASP C N 1
ATOM 9160 C CA . ASP C 1 349 ? 186.224 141.785 4.733 1.00 26.36 349 ASP C CA 1
ATOM 9161 C C . ASP C 1 349 ? 186.931 140.804 5.660 1.00 26.05 349 ASP C C 1
ATOM 9162 O O . ASP C 1 349 ? 188.153 140.869 5.843 1.00 24.67 349 ASP C O 1
ATOM 9167 N N . GLY C 1 350 ? 186.162 139.896 6.269 1.00 24.82 350 GLY C N 1
ATOM 9168 C CA . GLY C 1 350 ? 186.744 138.940 7.195 1.00 24.32 350 GLY C CA 1
ATOM 9169 C C . GLY C 1 350 ? 187.785 138.060 6.533 1.00 23.74 350 GLY C C 1
ATOM 9170 O O . GLY C 1 350 ? 188.869 137.839 7.078 1.00 23.17 350 GLY C O 1
ATOM 9171 N N . LEU C 1 351 ? 187.468 137.542 5.344 1.00 22.84 351 LEU C N 1
ATOM 9172 C CA . LEU C 1 351 ? 188.456 136.759 4.605 1.00 23.17 351 LEU C CA 1
ATOM 9173 C C . LEU C 1 351 ? 189.655 137.612 4.207 1.00 23.44 351 LEU C C 1
ATOM 9174 O O . LEU C 1 351 ? 190.802 137.151 4.271 1.00 24.51 351 LEU C O 1
ATOM 9179 N N . ASN C 1 352 ? 189.409 138.857 3.790 1.00 22.84 352 ASN C N 1
ATOM 9180 C CA . ASN C 1 352 ? 190.502 139.746 3.403 1.00 23.84 352 ASN C CA 1
ATOM 9181 C C . ASN C 1 352 ? 191.430 140.046 4.576 1.00 25.13 352 ASN C C 1
ATOM 9182 O O . ASN C 1 352 ? 192.657 140.051 4.423 1.00 24.94 352 ASN C O 1
ATOM 9187 N N . LEU C 1 353 ? 190.861 140.313 5.752 1.00 24.22 353 LEU C N 1
ATOM 9188 C CA . LEU C 1 353 ? 191.681 140.679 6.900 1.00 25.49 353 LEU C CA 1
ATOM 9189 C C . LEU C 1 353 ? 192.475 139.484 7.413 1.00 24.66 353 LEU C C 1
ATOM 9190 O O . LEU C 1 353 ? 193.627 139.631 7.844 1.00 22.61 353 LEU C O 1
ATOM 9195 N N . ALA C 1 354 ? 191.882 138.288 7.358 1.00 23.26 354 ALA C N 1
ATOM 9196 C CA . ALA C 1 354 ? 192.627 137.083 7.706 1.00 23.08 354 ALA C CA 1
ATOM 9197 C C . ALA C 1 354 ? 193.807 136.880 6.764 1.00 25.03 354 ALA C C 1
ATOM 9198 O O . ALA C 1 354 ? 194.898 136.502 7.202 1.00 21.94 354 ALA C O 1
ATOM 9200 N N . GLU C 1 355 ? 193.608 137.134 5.466 1.00 24.35 355 GLU C N 1
ATOM 9201 C CA . GLU C 1 355 ? 194.710 137.046 4.509 1.00 24.58 355 GLU C CA 1
ATOM 9202 C C . GLU C 1 355 ? 195.786 138.083 4.815 1.00 24.13 355 GLU C C 1
ATOM 9203 O O . GLU C 1 355 ? 196.978 137.759 4.884 1.00 26.24 355 GLU C O 1
ATOM 9209 N N . LYS C 1 356 ? 195.379 139.344 4.990 1.00 23.96 356 LYS C N 1
ATOM 9210 C CA . LYS C 1 356 ? 196.349 140.428 5.098 1.00 24.47 356 LYS C CA 1
ATOM 9211 C C . LYS C 1 356 ? 197.157 140.335 6.385 1.00 25.68 356 LYS C C 1
ATOM 9212 O O . LYS C 1 356 ? 198.360 140.634 6.396 1.00 23.97 356 LYS C O 1
ATOM 9218 N N . TYR C 1 357 ? 196.523 139.919 7.477 1.00 23.36 357 TYR C N 1
ATOM 9219 C CA . TYR C 1 357 ? 197.151 139.965 8.786 1.00 23.46 357 TYR C CA 1
ATOM 9220 C C . TYR C 1 357 ? 197.474 138.592 9.349 1.00 22.75 357 TYR C C 1
ATOM 9221 O O . TYR C 1 357 ? 197.960 138.511 10.481 1.00 22.42 357 TYR C O 1
ATOM 9230 N N . GLN C 1 358 ? 197.236 137.525 8.588 1.00 22.25 358 GLN C N 1
ATOM 9231 C CA . GLN C 1 358 ? 197.619 136.163 8.960 1.00 22.00 358 GLN C CA 1
ATOM 9232 C C . GLN C 1 358 ? 197.222 135.875 10.404 1.00 21.03 358 GLN C C 1
ATOM 9233 O O . GLN C 1 358 ? 198.054 135.585 11.265 1.00 18.96 358 GLN C O 1
ATOM 9239 N N . ALA C 1 359 ? 195.924 135.978 10.659 1.00 20.86 359 ALA C N 1
ATOM 9240 C CA . ALA C 1 359 ? 195.422 136.029 12.022 1.00 21.40 359 ALA C CA 1
ATOM 9241 C C . ALA C 1 359 ? 194.016 135.456 12.046 1.00 20.54 359 ALA C C 1
ATOM 9242 O O . ALA C 1 359 ? 193.346 135.400 11.007 1.00 21.93 359 ALA C O 1
ATOM 9244 N N . PRO C 1 360 ? 193.547 135.002 13.209 1.00 20.48 360 PRO C N 1
ATOM 9245 C CA . PRO C 1 360 ? 192.152 134.558 13.319 1.00 19.84 360 PRO C CA 1
ATOM 9246 C C . PRO C 1 360 ? 191.206 135.749 13.330 1.00 21.32 360 PRO C C 1
ATOM 9247 O O . PRO C 1 360 ? 191.389 136.703 14.091 1.00 20.91 360 PRO C O 1
ATOM 9251 N N . VAL C 1 361 ? 190.185 135.681 12.481 1.00 20.23 361 VAL C N 1
ATOM 9252 C CA . VAL C 1 361 ? 189.154 136.703 12.406 1.00 19.33 361 VAL C CA 1
ATOM 9253 C C . VAL C 1 361 ? 187.836 136.062 12.816 1.00 20.35 361 VAL C C 1
ATOM 9254 O O . VAL C 1 361 ? 187.507 134.959 12.364 1.00 20.18 361 VAL C O 1
ATOM 9258 N N . ILE C 1 362 ? 187.101 136.734 13.695 1.00 18.88 362 ILE C N 1
ATOM 9259 C CA . ILE C 1 362 ? 185.763 136.312 14.080 1.00 21.32 362 ILE C CA 1
ATOM 9260 C C . ILE C 1 362 ? 184.781 137.383 13.636 1.00 21.19 362 ILE C C 1
ATOM 9261 O O . ILE C 1 362 ? 184.962 138.565 13.949 1.00 22.98 362 ILE C O 1
ATOM 9266 N N . VAL C 1 363 ? 183.746 136.970 12.912 1.00 21.14 363 VAL C N 1
ATOM 9267 C CA . VAL C 1 363 ? 182.662 137.851 12.491 1.00 19.43 363 VAL C CA 1
ATOM 9268 C C . VAL C 1 363 ? 181.423 137.449 13.273 1.00 20.13 363 VAL C C 1
ATOM 9269 O O . VAL C 1 363 ? 180.977 136.298 13.188 1.00 20.61 363 VAL C O 1
ATOM 9273 N N . LEU C 1 364 ? 180.872 138.389 14.035 1.00 19.34 364 LEU C N 1
ATOM 9274 C CA . LEU C 1 364 ? 179.721 138.136 14.894 1.00 20.20 364 LEU C CA 1
ATOM 9275 C C . LEU C 1 364 ? 178.434 138.552 14.188 1.00 22.25 364 LEU C C 1
ATOM 9276 O O . LEU C 1 364 ? 178.255 139.729 13.860 1.00 19.54 364 LEU C O 1
ATOM 9281 N N . SER C 1 365 ? 177.550 137.583 13.945 1.00 20.70 365 SER C N 1
ATOM 9282 C CA . SER C 1 365 ? 176.195 137.815 13.486 1.00 22.00 365 SER C CA 1
ATOM 9283 C C . SER C 1 365 ? 175.218 137.451 14.614 1.00 20.69 365 SER C C 1
ATOM 9284 O O . SER C 1 365 ? 175.618 137.314 15.778 1.00 22.42 365 SER C O 1
ATOM 9287 N N . ASP C 1 366 ? 173.944 137.277 14.276 1.00 22.04 366 ASP C N 1
ATOM 9288 C CA . ASP C 1 366 ? 172.975 136.890 15.289 1.00 21.48 366 ASP C CA 1
ATOM 9289 C C . ASP C 1 366 ? 171.829 136.118 14.644 1.00 21.22 366 ASP C C 1
ATOM 9290 O O . ASP C 1 366 ? 171.646 136.122 13.421 1.00 21.26 366 ASP C O 1
ATOM 9295 N N . GLY C 1 367 ? 171.050 135.455 15.500 1.00 19.63 367 GLY C N 1
ATOM 9296 C CA . GLY C 1 367 ? 170.024 134.535 15.044 1.00 21.06 367 GLY C CA 1
ATOM 9297 C C . GLY C 1 367 ? 168.824 135.193 14.389 1.00 21.77 367 GLY C C 1
ATOM 9298 O O . GLY C 1 367 ? 168.109 134.525 13.638 1.00 23.61 367 GLY C O 1
ATOM 9299 N N . SER C 1 368 ? 168.569 136.474 14.671 1.00 23.21 368 SER C N 1
ATOM 9300 C CA . SER C 1 368 ? 167.505 137.183 13.954 1.00 25.21 368 SER C CA 1
ATOM 9301 C C . SER C 1 368 ? 167.944 137.526 12.539 1.00 24.04 368 SER C C 1
ATOM 9302 O O . SER C 1 368 ? 167.229 137.249 11.569 1.00 26.16 368 SER C O 1
ATOM 9305 N N . LEU C 1 369 ? 169.120 138.143 12.408 1.00 21.90 369 LEU C N 1
ATOM 9306 C CA . LEU C 1 369 ? 169.657 138.460 11.091 1.00 22.07 369 LEU C CA 1
ATOM 9307 C C . LEU C 1 369 ? 169.803 137.204 10.243 1.00 24.01 369 LEU C C 1
ATOM 9308 O O . LEU C 1 369 ? 169.554 137.234 9.032 1.00 24.42 369 LEU C O 1
ATOM 9313 N N . ALA C 1 370 ? 170.169 136.083 10.874 1.00 21.18 370 ALA C N 1
ATOM 9314 C CA . ALA C 1 370 ? 170.365 134.825 10.161 1.00 21.23 370 ALA C CA 1
ATOM 9315 C C . ALA C 1 370 ? 169.152 134.443 9.318 1.00 25.12 370 ALA C C 1
ATOM 9316 O O . ALA C 1 370 ? 169.298 133.934 8.200 1.00 23.98 370 ALA C O 1
ATOM 9318 N N . PHE C 1 371 ? 167.950 134.674 9.834 1.00 24.18 371 PHE C N 1
ATOM 9319 C CA . PHE C 1 371 ? 166.734 134.294 9.132 1.00 27.37 371 PHE C CA 1
ATOM 9320 C C . PHE C 1 371 ? 165.947 135.480 8.598 1.00 26.69 371 PHE C C 1
ATOM 9321 O O . PHE C 1 371 ? 164.962 135.273 7.882 1.00 32.77 371 PHE C O 1
ATOM 9329 N N . SER C 1 372 ? 166.344 136.704 8.923 1.00 25.16 372 SER C N 1
ATOM 9330 C CA . SER C 1 372 ? 165.727 137.868 8.309 1.00 28.22 372 SER C CA 1
ATOM 9331 C C . SER C 1 372 ? 166.179 137.985 6.861 1.00 26.46 372 SER C C 1
ATOM 9332 O O . SER C 1 372 ? 167.330 137.689 6.535 1.00 24.62 372 SER C O 1
ATOM 9335 N N . THR C 1 373 ? 165.269 138.405 5.983 1.00 26.46 373 THR C N 1
ATOM 9336 C CA . THR C 1 373 ? 165.621 138.697 4.600 1.00 24.97 373 THR C CA 1
ATOM 9337 C C . THR C 1 373 ? 165.435 140.181 4.318 1.00 26.25 373 THR C C 1
ATOM 9338 O O . THR C 1 373 ? 164.634 140.861 4.965 1.00 29.21 373 THR C O 1
ATOM 9342 N N . GLN C 1 374 ? 166.194 140.676 3.343 1.00 26.93 374 GLN C N 1
ATOM 9343 C CA . GLN C 1 374 ? 166.140 142.068 2.933 1.00 26.29 374 GLN C CA 1
ATOM 9344 C C . GLN C 1 374 ? 166.291 142.154 1.425 1.00 28.61 374 GLN C C 1
ATOM 9345 O O . GLN C 1 374 ? 166.963 141.327 0.806 1.00 27.54 374 GLN C O 1
ATOM 9351 N N . THR C 1 375 ? 165.667 143.171 0.839 1.00 29.64 375 THR C N 1
ATOM 9352 C CA . THR C 1 375 ? 166.080 143.623 -0.480 1.00 28.64 375 THR C CA 1
ATOM 9353 C C . THR C 1 375 ? 167.413 144.343 -0.360 1.00 29.86 375 THR C C 1
ATOM 9354 O O . THR C 1 375 ? 167.565 145.245 0.470 1.00 28.69 375 THR C O 1
ATOM 9358 N N . ILE C 1 376 ? 168.382 143.931 -1.170 1.00 28.39 376 ILE C N 1
ATOM 9359 C CA . ILE C 1 376 ? 169.690 144.582 -1.215 1.00 31.82 376 ILE C CA 1
ATOM 9360 C C . ILE C 1 376 ? 170.037 144.793 -2.682 1.00 31.37 376 ILE C C 1
ATOM 9361 O O . ILE C 1 376 ? 169.570 144.027 -3.537 1.00 31.36 376 ILE C O 1
ATOM 9366 N N . PRO C 1 377 ? 170.830 145.807 -3.026 1.00 32.85 377 PRO C N 1
ATOM 9367 C CA . PRO C 1 377 ? 171.276 145.941 -4.418 1.00 31.98 377 PRO C CA 1
ATOM 9368 C C . PRO C 1 377 ? 172.026 144.693 -4.865 1.00 33.33 377 PRO C C 1
ATOM 9369 O O . PRO C 1 377 ? 172.823 144.125 -4.114 1.00 33.08 377 PRO C O 1
ATOM 9373 N N . ARG C 1 378 ? 171.737 144.253 -6.091 1.00 32.04 378 ARG C N 1
ATOM 9374 C CA . ARG C 1 378 ? 172.320 143.020 -6.617 1.00 30.98 378 ARG C CA 1
ATOM 9375 C C . ARG C 1 378 ? 173.846 143.083 -6.588 1.00 33.21 378 ARG C C 1
ATOM 9376 O O . ARG C 1 378 ? 174.432 144.002 -7.182 1.00 32.76 378 ARG C O 1
ATOM 9384 N N . PRO C 1 379 ? 174.519 142.146 -5.914 1.00 30.60 379 PRO C N 1
ATOM 9385 C CA . PRO C 1 379 ? 175.985 142.180 -5.864 1.00 32.88 379 PRO C CA 1
ATOM 9386 C C . PRO C 1 379 ? 176.586 141.812 -7.209 1.00 32.90 379 PRO C C 1
ATOM 9387 O O . PRO C 1 379 ? 176.078 140.940 -7.919 1.00 32.47 379 PRO C O 1
ATOM 9391 N N . LYS C 1 380 ? 177.661 142.511 -7.561 1.00 31.95 380 LYS C N 1
ATOM 9392 C CA . LYS C 1 380 ? 178.469 142.208 -8.733 1.00 34.49 380 LYS C CA 1
ATOM 9393 C C . LYS C 1 380 ? 179.843 141.753 -8.265 1.00 32.62 380 LYS C C 1
ATOM 9394 O O . LYS C 1 380 ? 180.478 142.476 -7.484 1.00 32.97 380 LYS C O 1
ATOM 9400 N N . PRO C 1 381 ? 180.322 140.567 -8.649 1.00 30.97 381 PRO C N 1
ATOM 9401 C CA . PRO C 1 381 ? 181.595 140.074 -8.091 1.00 31.87 381 PRO C CA 1
ATOM 9402 C C . PRO C 1 381 ? 182.755 141.040 -8.269 1.00 34.49 381 PRO C C 1
ATOM 9403 O O . PRO C 1 381 ? 183.648 141.094 -7.411 1.00 32.02 381 PRO C O 1
ATOM 9407 N N . GLU C 1 382 ? 182.756 141.821 -9.351 1.00 32.88 382 GLU C N 1
ATOM 9408 C CA . GLU C 1 382 ? 183.858 142.731 -9.624 1.00 34.75 382 GLU C CA 1
ATOM 9409 C C . GLU C 1 382 ? 183.843 143.960 -8.727 1.00 35.67 382 GLU C C 1
ATOM 9410 O O . GLU C 1 382 ? 184.795 144.747 -8.772 1.00 37.43 382 GLU C O 1
ATOM 9416 N N . ASP C 1 383 ? 182.815 144.141 -7.906 1.00 34.91 383 ASP C N 1
ATOM 9417 C CA . ASP C 1 383 ? 182.754 145.291 -7.015 1.00 35.52 383 ASP C CA 1
ATOM 9418 C C . ASP C 1 383 ? 183.429 145.045 -5.671 1.00 34.87 383 ASP C C 1
ATOM 9419 O O . ASP C 1 383 ? 183.497 145.969 -4.855 1.00 36.22 383 ASP C O 1
ATOM 9424 N N . PHE C 1 384 ? 183.896 143.828 -5.408 1.00 32.79 384 PHE C N 1
ATOM 9425 C CA . PHE C 1 384 ? 184.532 143.485 -4.141 1.00 31.53 384 PHE C CA 1
ATOM 9426 C C . PHE C 1 384 ? 186.050 143.494 -4.299 1.00 30.34 384 PHE C C 1
ATOM 9427 O O . PHE C 1 384 ? 186.590 142.776 -5.144 1.00 30.13 384 PHE C O 1
ATOM 9435 N N . THR C 1 385 ? 186.730 144.306 -3.492 1.00 29.29 385 THR C N 1
ATOM 9436 C CA . THR C 1 385 ? 188.184 144.232 -3.393 1.00 28.75 385 THR C CA 1
ATOM 9437 C C . THR C 1 385 ? 188.597 142.929 -2.715 1.00 27.71 385 THR C C 1
ATOM 9438 O O . THR C 1 385 ? 188.049 142.564 -1.672 1.00 28.39 385 THR C O 1
ATOM 9442 N N . ILE C 1 386 ? 189.549 142.219 -3.317 1.00 26.60 386 ILE C N 1
ATOM 9443 C CA . ILE C 1 386 ? 190.055 140.953 -2.796 1.00 24.67 386 ILE C CA 1
ATOM 9444 C C . ILE C 1 386 ? 191.508 141.137 -2.377 1.00 28.90 386 ILE C C 1
ATOM 9445 O O . ILE C 1 386 ? 192.314 141.685 -3.139 1.00 27.05 386 ILE C O 1
ATOM 9450 N N . ILE C 1 387 ? 191.843 140.680 -1.171 1.00 25.13 387 ILE C N 1
ATOM 9451 C CA . ILE C 1 387 ? 193.205 140.714 -0.657 1.00 26.29 387 ILE C CA 1
ATOM 9452 C C . ILE C 1 387 ? 193.712 139.285 -0.525 1.00 26.73 387 ILE C C 1
ATOM 9453 O O . ILE C 1 387 ? 192.982 138.393 -0.075 1.00 26.49 387 ILE C O 1
ATOM 9458 N N . ASN C 1 388 ? 194.957 139.066 -0.938 1.00 25.85 388 ASN C N 1
ATOM 9459 C CA . ASN C 1 388 ? 195.622 137.777 -0.817 1.00 27.54 388 ASN C CA 1
ATOM 9460 C C . ASN C 1 388 ? 196.805 137.864 0.140 1.00 27.21 388 ASN C C 1
ATOM 9461 O O . ASN C 1 388 ? 197.482 138.892 0.228 1.00 26.97 388 ASN C O 1
ATOM 9466 N N . ARG C 1 389 ? 197.047 136.762 0.852 1.00 25.52 389 ARG C N 1
ATOM 9467 C CA . ARG C 1 389 ? 198.168 136.691 1.780 1.00 26.01 389 ARG C CA 1
ATOM 9468 C C . ARG C 1 389 ? 199.474 137.059 1.083 1.00 24.86 389 ARG C C 1
ATOM 9469 O O . ARG C 1 389 ? 199.680 136.745 -0.092 1.00 24.05 389 ARG C O 1
ATOM 9477 N N . LYS C 1 390 ? 200.329 137.773 1.810 1.00 25.36 390 LYS C N 1
ATOM 9478 C CA . LYS C 1 390 ? 201.675 138.093 1.342 1.00 26.54 390 LYS C CA 1
ATOM 9479 C C . LYS C 1 390 ? 202.497 136.821 1.146 1.00 27.25 390 LYS C C 1
ATOM 9480 O O . LYS C 1 390 ? 202.647 136.019 2.073 1.00 25.47 390 LYS C O 1
ATOM 9486 N N . THR C 1 391 ? 203.035 136.642 -0.060 1.00 26.13 391 THR C N 1
ATOM 9487 C CA . THR C 1 391 ? 203.803 135.457 -0.416 1.00 29.47 391 THR C CA 1
ATOM 9488 C C . THR C 1 391 ? 205.274 135.803 -0.627 1.00 30.52 391 THR C C 1
ATOM 9489 O O . THR C 1 391 ? 205.625 136.937 -0.962 1.00 32.68 391 THR C O 1
ATOM 9493 N N . TRP C 1 392 ? 206.125 134.812 -0.388 1.00 29.15 392 TRP C N 1
ATOM 9494 C CA . TRP C 1 392 ? 207.569 134.986 -0.480 1.00 32.22 392 TRP C CA 1
ATOM 9495 C C . TRP C 1 392 ? 207.999 135.292 -1.912 1.00 34.58 392 TRP C C 1
ATOM 9496 O O . TRP C 1 392 ? 207.549 134.647 -2.866 1.00 32.65 392 TRP C O 1
ATOM 9507 N N . ASP C 1 393 ? 208.892 136.272 -2.060 1.00 33.99 393 ASP C N 1
ATOM 9508 C CA . ASP C 1 393 ? 209.406 136.627 -3.381 1.00 37.44 393 ASP C CA 1
ATOM 9509 C C . ASP C 1 393 ? 210.460 135.649 -3.890 1.00 35.98 393 ASP C C 1
ATOM 9510 O O . ASP C 1 393 ? 210.990 135.850 -4.990 1.00 36.86 393 ASP C O 1
ATOM 9515 N N . GLY C 1 394 ? 210.773 134.605 -3.124 1.00 33.44 394 GLY C N 1
ATOM 9516 C CA . GLY C 1 394 ? 211.717 133.590 -3.539 1.00 33.99 394 GLY C CA 1
ATOM 9517 C C . GLY C 1 394 ? 213.179 133.962 -3.423 1.00 37.26 394 GLY C C 1
ATOM 9518 O O . GLY C 1 394 ? 214.036 133.141 -3.776 1.00 36.68 394 GLY C O 1
ATOM 9519 N N . GLN C 1 395 ? 213.500 135.156 -2.933 1.00 36.20 395 GLN C N 1
ATOM 9520 C CA . GLN C 1 395 ? 214.887 135.589 -2.839 1.00 39.41 395 GLN C CA 1
ATOM 9521 C C . GLN C 1 395 ? 215.463 135.286 -1.460 1.00 40.94 395 GLN C C 1
ATOM 9522 O O . GLN C 1 395 ? 214.793 135.462 -0.435 1.00 37.10 395 GLN C O 1
ATOM 9528 N N . GLY C 1 396 ? 216.715 134.830 -1.447 1.00 37.41 396 GLY C N 1
ATOM 9529 C CA . GLY C 1 396 ? 217.417 134.586 -0.201 1.00 38.93 396 GLY C CA 1
ATOM 9530 C C . GLY C 1 396 ? 217.023 133.265 0.440 1.00 38.53 396 GLY C C 1
ATOM 9531 O O . GLY C 1 396 ? 216.732 132.275 -0.235 1.00 37.75 396 GLY C O 1
ATOM 9532 N N . THR C 1 397 ? 217.028 133.255 1.769 1.00 36.22 397 THR C N 1
ATOM 9533 C CA . THR C 1 397 ? 216.619 132.091 2.540 1.00 34.88 397 THR C CA 1
ATOM 9534 C C . THR C 1 397 ? 215.258 132.385 3.155 1.00 33.75 397 THR C C 1
ATOM 9535 O O . THR C 1 397 ? 215.046 133.463 3.726 1.00 33.75 397 THR C O 1
ATOM 9539 N N . TYR C 1 398 ? 214.336 131.438 3.028 1.00 31.68 398 TYR C N 1
ATOM 9540 C CA . TYR C 1 398 ? 212.985 131.655 3.521 1.00 29.74 398 TYR C CA 1
ATOM 9541 C C . TYR C 1 398 ? 212.929 131.437 5.025 1.00 27.96 398 TYR C C 1
ATOM 9542 O O . TYR C 1 398 ? 213.440 130.439 5.542 1.00 27.09 398 TYR C O 1
ATOM 9551 N N . LYS C 1 399 ? 212.304 132.381 5.722 1.00 27.34 399 LYS C N 1
ATOM 9552 C CA . LYS C 1 399 ? 212.067 132.280 7.157 1.00 26.22 399 LYS C CA 1
ATOM 9553 C C . LYS C 1 399 ? 210.590 132.568 7.390 1.00 24.05 399 LYS C C 1
ATOM 9554 O O . LYS C 1 399 ? 210.133 133.693 7.163 1.00 23.82 399 LYS C O 1
ATOM 9560 N N . ARG C 1 400 ? 209.852 131.549 7.849 1.00 24.12 400 ARG C N 1
ATOM 9561 C CA . ARG C 1 400 ? 208.397 131.657 7.966 1.00 23.70 400 ARG C CA 1
ATOM 9562 C C . ARG C 1 400 ? 207.974 132.867 8.787 1.00 22.68 400 ARG C C 1
ATOM 9563 O O . ARG C 1 400 ? 206.989 133.539 8.459 1.00 23.95 400 ARG C O 1
ATOM 9571 N N . TYR C 1 401 ? 208.691 133.154 9.869 1.00 23.56 401 TYR C N 1
ATOM 9572 C CA . TYR C 1 401 ? 208.322 134.236 10.773 1.00 24.00 401 TYR C CA 1
ATOM 9573 C C . TYR C 1 401 ? 209.312 135.395 10.697 1.00 25.40 401 TYR C C 1
ATOM 9574 O O . TYR C 1 401 ? 209.624 136.030 11.705 1.00 24.15 401 TYR C O 1
ATOM 9583 N N . GLU C 1 402 ? 209.779 135.694 9.480 1.00 25.09 402 GLU C N 1
ATOM 9584 C CA . GLU C 1 402 ? 210.712 136.792 9.250 1.00 27.19 402 GLU C CA 1
ATOM 9585 C C . GLU C 1 402 ? 210.205 138.088 9.863 1.00 28.32 402 GLU C C 1
ATOM 9586 O O . GLU C 1 402 ? 209.032 138.446 9.717 1.00 25.82 402 GLU C O 1
ATOM 9592 N N . LEU C 1 403 ? 211.099 138.780 10.562 1.00 24.58 403 LEU C N 1
ATOM 9593 C CA . LEU C 1 403 ? 210.772 140.060 11.176 1.00 29.72 403 LEU C CA 1
ATOM 9594 C C . LEU C 1 403 ? 210.886 141.150 10.123 1.00 31.46 403 LEU C C 1
ATOM 9595 O O . LEU C 1 403 ? 211.987 141.484 9.678 1.00 34.30 403 LEU C O 1
ATOM 9600 N N . THR C 1 404 ? 209.754 141.732 9.754 1.00 31.00 404 THR C N 1
ATOM 9601 C CA . THR C 1 404 ? 209.689 142.773 8.744 1.00 30.94 404 THR C CA 1
ATOM 9602 C C . THR C 1 404 ? 209.215 144.063 9.395 1.00 31.95 404 THR C C 1
ATOM 9603 O O . THR C 1 404 ? 208.750 144.076 10.540 1.00 30.76 404 THR C O 1
ATOM 9607 N N . GLU C 1 405 ? 209.320 145.159 8.640 1.00 32.61 405 GLU C N 1
ATOM 9608 C CA . GLU C 1 405 ? 208.920 146.453 9.180 1.00 32.57 405 GLU C CA 1
ATOM 9609 C C . GLU C 1 405 ? 207.424 146.510 9.456 1.00 32.88 405 GLU C C 1
ATOM 9610 O O . GLU C 1 405 ? 207.002 147.176 10.409 1.00 34.54 405 GLU C O 1
ATOM 9616 N N . ASP C 1 406 ? 206.606 145.843 8.638 1.00 29.28 406 ASP C N 1
ATOM 9617 C CA . ASP C 1 406 ? 205.163 145.828 8.850 1.00 31.74 406 ASP C CA 1
ATOM 9618 C C . ASP C 1 406 ? 204.698 144.644 9.698 1.00 29.80 406 ASP C C 1
ATOM 9619 O O . ASP C 1 406 ? 203.488 144.450 9.850 1.00 28.49 406 ASP C O 1
ATOM 9624 N N . ASN C 1 407 ? 205.625 143.843 10.230 1.00 29.53 407 ASN C N 1
ATOM 9625 C CA . ASN C 1 407 ? 205.357 142.721 11.131 1.00 27.34 407 ASN C CA 1
ATOM 9626 C C . ASN C 1 407 ? 204.584 141.585 10.473 1.00 27.64 407 ASN C C 1
ATOM 9627 O O . ASN C 1 407 ? 204.116 140.675 11.178 1.00 25.88 407 ASN C O 1
ATOM 9632 N N . ILE C 1 408 ? 204.435 141.605 9.152 1.00 25.98 408 ILE C N 1
ATOM 9633 C CA . ILE C 1 408 ? 203.740 140.561 8.405 1.00 26.79 408 ILE C CA 1
ATOM 9634 C C . ILE C 1 408 ? 204.787 139.774 7.631 1.00 28.75 408 ILE C C 1
ATOM 9635 O O . ILE C 1 408 ? 205.462 140.321 6.749 1.00 27.39 408 ILE C O 1
ATOM 9640 N N . SER C 1 409 ? 204.923 138.497 7.963 1.00 26.47 409 SER C N 1
ATOM 9641 C CA . SER C 1 409 ? 205.912 137.604 7.372 1.00 25.40 409 SER C CA 1
ATOM 9642 C C . SER C 1 409 ? 205.361 136.966 6.103 1.00 25.99 409 SER C C 1
ATOM 9643 O O . SER C 1 409 ? 204.261 136.400 6.132 1.00 26.67 409 SER C O 1
ATOM 9646 N N . PRO C 1 410 ? 206.084 137.027 4.985 1.00 27.14 410 PRO C N 1
ATOM 9647 C CA . PRO C 1 410 ? 205.603 136.362 3.769 1.00 26.63 410 PRO C CA 1
ATOM 9648 C C . PRO C 1 410 ? 205.327 134.888 4.029 1.00 27.93 410 PRO C C 1
ATOM 9649 O O . PRO C 1 410 ? 206.096 134.203 4.710 1.00 24.89 410 PRO C O 1
ATOM 9653 N N . MET C 1 411 ? 204.213 134.406 3.486 1.00 24.63 411 MET C N 1
ATOM 9654 C CA . MET C 1 411 ? 203.833 133.008 3.596 1.00 26.51 411 MET C CA 1
ATOM 9655 C C . MET C 1 411 ? 204.262 132.236 2.357 1.00 30.27 411 MET C C 1
ATOM 9656 O O . MET C 1 411 ? 204.513 132.805 1.289 1.00 30.98 411 MET C O 1
ATOM 9661 N N . ALA C 1 412 ? 204.313 130.917 2.508 1.00 29.54 412 ALA C N 1
ATOM 9662 C CA . ALA C 1 412 ? 204.630 130.034 1.394 1.00 29.00 412 ALA C CA 1
ATOM 9663 C C . ALA C 1 412 ? 203.868 128.734 1.578 1.00 27.11 412 ALA C C 1
ATOM 9664 O O . ALA C 1 412 ? 204.000 128.079 2.615 1.00 26.72 412 ALA C O 1
ATOM 9666 N N . ALA C 1 413 ? 203.076 128.370 0.576 1.00 28.95 413 ALA C N 1
ATOM 9667 C CA . ALA C 1 413 ? 202.331 127.126 0.632 1.00 27.51 413 ALA C CA 1
ATOM 9668 C C . ALA C 1 413 ? 203.265 125.940 0.403 1.00 29.27 413 ALA C C 1
ATOM 9669 O O . ALA C 1 413 ? 204.262 126.056 -0.315 1.00 28.34 413 ALA C O 1
ATOM 9671 N N . PRO C 1 414 ? 202.970 124.792 1.009 1.00 29.93 414 PRO C N 1
ATOM 9672 C CA . PRO C 1 414 ? 203.732 123.578 0.696 1.00 28.55 414 PRO C CA 1
ATOM 9673 C C . PRO C 1 414 ? 203.761 123.336 -0.804 1.00 28.22 414 PRO C C 1
ATOM 9674 O O . PRO C 1 414 ? 202.783 123.582 -1.512 1.00 29.63 414 PRO C O 1
ATOM 9678 N N . GLY C 1 415 ? 204.906 122.865 -1.294 1.00 29.66 415 GLY C N 1
ATOM 9679 C CA . GLY C 1 415 ? 205.145 122.743 -2.710 1.00 28.91 415 GLY C CA 1
ATOM 9680 C C . GLY C 1 415 ? 205.936 123.888 -3.300 1.00 32.22 415 GLY C C 1
ATOM 9681 O O . GLY C 1 415 ? 206.442 123.760 -4.421 1.00 32.79 415 GLY C O 1
ATOM 9682 N N . THR C 1 416 ? 206.056 124.995 -2.576 1.00 31.10 416 THR C N 1
ATOM 9683 C CA . THR C 1 416 ? 206.875 126.115 -3.024 1.00 28.50 416 THR C CA 1
ATOM 9684 C C . THR C 1 416 ? 208.346 125.725 -2.950 1.00 29.80 416 THR C C 1
ATOM 9685 O O . THR C 1 416 ? 208.827 125.361 -1.868 1.00 29.19 416 THR C O 1
ATOM 9689 N N . PRO C 1 417 ? 209.089 125.771 -4.053 1.00 30.21 417 PRO C N 1
ATOM 9690 C CA . PRO C 1 417 ? 210.513 125.418 -3.992 1.00 27.87 417 PRO C CA 1
ATOM 9691 C C . PRO C 1 417 ? 211.270 126.316 -3.024 1.00 27.72 417 PRO C C 1
ATOM 9692 O O . PRO C 1 417 ? 211.035 127.524 -2.954 1.00 28.26 417 PRO C O 1
ATOM 9696 N N . ASN C 1 418 ? 212.175 125.702 -2.261 1.00 29.08 418 ASN C N 1
ATOM 9697 C CA . ASN C 1 418 ? 213.096 126.390 -1.357 1.00 30.45 418 ASN C CA 1
ATOM 9698 C C . ASN C 1 418 ? 212.397 127.089 -0.198 1.00 31.49 418 ASN C C 1
ATOM 9699 O O . ASN C 1 418 ? 213.000 127.950 0.449 1.00 26.73 418 ASN C O 1
ATOM 9704 N N . ALA C 1 419 ? 211.146 126.727 0.109 1.00 27.92 419 ALA C N 1
ATOM 9705 C CA . ALA C 1 419 ? 210.425 127.363 1.207 1.00 28.66 419 ALA C CA 1
ATOM 9706 C C . ALA C 1 419 ? 209.955 126.368 2.262 1.00 27.56 419 ALA C C 1
ATOM 9707 O O . ALA C 1 419 ? 209.023 126.673 3.013 1.00 27.32 419 ALA C O 1
ATOM 9709 N N . LYS C 1 420 ? 210.582 125.194 2.345 1.00 28.67 420 LYS C N 1
ATOM 9710 C CA . LYS C 1 420 ? 210.313 124.277 3.447 1.00 27.32 420 LYS C CA 1
ATOM 9711 C C . LYS C 1 420 ? 210.483 125.005 4.773 1.00 28.97 420 LYS C C 1
ATOM 9712 O O . LYS C 1 420 ? 211.463 125.726 4.981 1.00 26.86 420 LYS C O 1
ATOM 9718 N N . HIS C 1 421 ? 209.518 124.819 5.669 1.00 27.80 421 HIS C N 1
ATOM 9719 C CA . HIS C 1 421 ? 209.494 125.571 6.917 1.00 28.63 421 HIS C CA 1
ATOM 9720 C C . HIS C 1 421 ? 208.581 124.862 7.904 1.00 28.30 421 HIS C C 1
ATOM 9721 O O . HIS C 1 421 ? 207.900 123.891 7.569 1.00 28.61 421 HIS C O 1
ATOM 9728 N N . ILE C 1 422 ? 208.582 125.356 9.136 1.00 30.46 422 ILE C N 1
ATOM 9729 C CA . ILE C 1 422 ? 207.665 124.886 10.164 1.00 27.43 422 ILE C CA 1
ATOM 9730 C C . ILE C 1 422 ? 206.719 126.016 10.546 1.00 28.87 422 ILE C C 1
ATOM 9731 O O . ILE C 1 422 ? 207.153 127.152 10.780 1.00 25.34 422 ILE C O 1
ATOM 9736 N N . ALA C 1 423 ? 205.423 125.703 10.577 1.00 25.50 423 ALA C N 1
ATOM 9737 C CA . ALA C 1 423 ? 204.417 126.505 11.254 1.00 25.81 423 ALA C CA 1
ATOM 9738 C C . ALA C 1 423 ? 204.140 125.844 12.597 1.00 24.40 423 ALA C C 1
ATOM 9739 O O . ALA C 1 423 ? 204.017 124.619 12.678 1.00 24.40 423 ALA C O 1
ATOM 9741 N N . THR C 1 424 ? 204.062 126.645 13.656 1.00 24.47 424 THR C N 1
ATOM 9742 C CA . THR C 1 424 ? 204.115 126.045 14.979 1.00 23.57 424 THR C CA 1
ATOM 9743 C C . THR C 1 424 ? 203.289 126.844 15.975 1.00 22.39 424 THR C C 1
ATOM 9744 O O . THR C 1 424 ? 203.121 128.059 15.835 1.00 21.22 424 THR C O 1
ATOM 9748 N N . GLY C 1 425 ? 202.762 126.135 16.981 1.00 20.80 425 GLY C N 1
ATOM 9749 C CA . GLY C 1 425 ? 202.104 126.744 18.122 1.00 20.41 425 GLY C CA 1
ATOM 9750 C C . GLY C 1 425 ? 202.994 127.019 19.317 1.00 22.09 425 GLY C C 1
ATOM 9751 O O . GLY C 1 425 ? 202.570 127.706 20.248 1.00 21.40 425 GLY C O 1
ATOM 9752 N N . LEU C 1 426 ? 204.215 126.484 19.329 1.00 20.44 426 LEU C N 1
ATOM 9753 C CA . LEU C 1 426 ? 205.189 126.863 20.341 1.00 20.59 426 LEU C CA 1
ATOM 9754 C C . LEU C 1 426 ? 205.703 128.269 20.063 1.00 20.41 426 LEU C C 1
ATOM 9755 O O . LEU C 1 426 ? 205.755 128.716 18.912 1.00 20.41 426 LEU C O 1
ATOM 9760 N N . GLU C 1 427 ? 206.062 128.986 21.125 1.00 20.46 427 GLU C N 1
ATOM 9761 C CA . GLU C 1 427 ? 206.789 130.227 20.911 1.00 21.10 427 GLU C CA 1
ATOM 9762 C C . GLU C 1 427 ? 208.097 129.903 20.200 1.00 20.94 427 GLU C C 1
ATOM 9763 O O . GLU C 1 427 ? 208.720 128.870 20.456 1.00 20.55 427 GLU C O 1
ATOM 9769 N N . HIS C 1 428 ? 208.509 130.789 19.300 1.00 21.82 428 HIS C N 1
ATOM 9770 C CA . HIS C 1 428 ? 209.458 130.403 18.266 1.00 23.27 428 HIS C CA 1
ATOM 9771 C C . HIS C 1 428 ? 210.213 131.629 17.783 1.00 23.34 428 HIS C C 1
ATOM 9772 O O . HIS C 1 428 ? 209.796 132.767 18.014 1.00 24.77 428 HIS C O 1
ATOM 9779 N N . GLY C 1 429 ? 211.330 131.380 17.100 1.00 23.15 429 GLY C N 1
ATOM 9780 C CA . GLY C 1 429 ? 212.076 132.422 16.429 1.00 26.12 429 GLY C CA 1
ATOM 9781 C C . GLY C 1 429 ? 211.666 132.583 14.976 1.00 24.50 429 GLY C C 1
ATOM 9782 O O . GLY C 1 429 ? 210.653 132.051 14.520 1.00 23.48 429 GLY C O 1
ATOM 9783 N N . GLU C 1 430 ? 212.505 133.317 14.230 1.00 24.93 430 GLU C N 1
ATOM 9784 C CA . GLU C 1 430 ? 212.192 133.679 12.846 1.00 26.31 430 GLU C CA 1
ATOM 9785 C C . GLU C 1 430 ? 212.027 132.463 11.947 1.00 24.57 430 GLU C C 1
ATOM 9786 O O . GLU C 1 430 ? 211.328 132.538 10.930 1.00 24.08 430 GLU C O 1
ATOM 9792 N N . THR C 1 431 ? 212.708 131.365 12.258 1.00 23.05 431 THR C N 1
ATOM 9793 C CA . THR C 1 431 ? 212.616 130.147 11.462 1.00 25.73 431 THR C CA 1
ATOM 9794 C C . THR C 1 431 ? 211.560 129.172 11.980 1.00 25.75 431 THR C C 1
ATOM 9795 O O . THR C 1 431 ? 211.444 128.064 11.446 1.00 26.43 431 THR C O 1
ATOM 9799 N N . GLY C 1 432 ? 210.813 129.535 13.020 1.00 23.67 432 GLY C N 1
ATOM 9800 C CA . GLY C 1 432 ? 209.814 128.640 13.565 1.00 23.10 432 GLY C CA 1
ATOM 9801 C C . GLY C 1 432 ? 210.343 127.606 14.529 1.00 24.62 432 GLY C C 1
ATOM 9802 O O . GLY C 1 432 ? 209.564 126.766 15.001 1.00 24.96 432 GLY C O 1
ATOM 9803 N N . ALA C 1 433 ? 211.635 127.631 14.830 1.00 24.09 433 ALA C N 1
ATOM 9804 C CA . ALA C 1 433 ? 212.184 126.719 15.815 1.00 24.03 433 ALA C CA 1
ATOM 9805 C C . ALA C 1 433 ? 211.740 127.149 17.210 1.00 24.21 433 ALA C C 1
ATOM 9806 O O . ALA C 1 433 ? 211.631 128.351 17.479 1.00 23.88 433 ALA C O 1
ATOM 9808 N N . PRO C 1 434 ? 211.449 126.200 18.102 1.00 23.19 434 PRO C N 1
ATOM 9809 C CA . PRO C 1 434 ? 211.034 126.569 19.460 1.00 24.00 434 PRO C CA 1
ATOM 9810 C C . PRO C 1 434 ? 212.078 127.457 20.120 1.00 24.84 434 PRO C C 1
ATOM 9811 O O . PRO C 1 434 ? 213.279 127.212 20.015 1.00 23.92 434 PRO C O 1
ATOM 9815 N N . ASN C 1 435 ? 211.606 128.492 20.805 1.00 24.87 435 ASN C N 1
ATOM 9816 C CA . ASN C 1 435 ? 212.486 129.500 21.394 1.00 24.30 435 ASN C CA 1
ATOM 9817 C C . ASN C 1 435 ? 211.791 130.005 22.649 1.00 24.94 435 ASN C C 1
ATOM 9818 O O . ASN C 1 435 ? 210.740 130.642 22.545 1.00 24.06 435 ASN C O 1
ATOM 9823 N N . TYR C 1 436 ? 212.360 129.721 23.825 1.00 24.58 436 TYR C N 1
ATOM 9824 C CA . TYR C 1 436 ? 211.739 130.093 25.094 1.00 24.76 436 TYR C CA 1
ATOM 9825 C C . TYR C 1 436 ? 212.477 131.224 25.796 1.00 26.45 436 TYR C C 1
ATOM 9826 O O . TYR C 1 436 ? 212.246 131.457 26.988 1.00 22.59 436 TYR C O 1
ATOM 9835 N N . SER C 1 437 ? 213.362 131.921 25.088 1.00 23.45 437 SER C N 1
ATOM 9836 C CA . SER C 1 437 ? 214.148 132.968 25.710 1.00 24.23 437 SER C CA 1
ATOM 9837 C C . SER C 1 437 ? 213.276 134.190 26.005 1.00 22.89 437 SER C C 1
ATOM 9838 O O . SER C 1 437 ? 212.306 134.463 25.291 1.00 22.05 437 SER C O 1
ATOM 9841 N N . PRO C 1 438 ? 213.596 134.933 27.066 1.00 23.34 438 PRO C N 1
ATOM 9842 C CA . PRO C 1 438 ? 212.782 136.116 27.394 1.00 22.62 438 PRO C CA 1
ATOM 9843 C C . PRO C 1 438 ? 212.713 137.134 26.272 1.00 25.51 438 PRO C C 1
ATOM 9844 O O . PRO C 1 438 ? 211.616 137.584 25.912 1.00 23.20 438 PRO C O 1
ATOM 9848 N N . ALA C 1 439 ? 213.857 137.498 25.691 1.00 21.87 439 ALA C N 1
ATOM 9849 C CA . ALA C 1 439 ? 213.860 138.544 24.672 1.00 25.35 439 ALA C CA 1
ATOM 9850 C C . ALA C 1 439 ? 213.016 138.153 23.465 1.00 24.07 439 ALA C C 1
ATOM 9851 O O . ALA C 1 439 ? 212.345 139.003 22.864 1.00 22.07 439 ALA C O 1
ATOM 9853 N N . ASN C 1 440 ? 213.028 136.871 23.094 1.00 22.52 440 ASN C N 1
ATOM 9854 C CA . ASN C 1 440 ? 212.285 136.465 21.906 1.00 22.79 440 ASN C CA 1
ATOM 9855 C C . ASN C 1 440 ? 210.782 136.506 22.153 1.00 22.96 440 ASN C C 1
ATOM 9856 O O . ASN C 1 440 ? 210.013 136.878 21.260 1.00 21.41 440 ASN C O 1
ATOM 9861 N N . HIS C 1 441 ? 210.341 136.097 23.347 1.00 22.56 441 HIS C N 1
ATOM 9862 C CA . HIS C 1 441 ? 208.918 136.143 23.672 1.00 21.40 441 HIS C CA 1
ATOM 9863 C C . HIS C 1 441 ? 208.402 137.577 23.653 1.00 22.25 441 HIS C C 1
ATOM 9864 O O . HIS C 1 441 ? 207.341 137.863 23.079 1.00 20.41 441 HIS C O 1
ATOM 9871 N N . GLU C 1 442 ? 209.155 138.497 24.266 1.00 20.38 442 GLU C N 1
ATOM 9872 C CA . GLU C 1 442 ? 208.798 139.913 24.223 1.00 23.83 442 GLU C CA 1
ATOM 9873 C C . GLU C 1 442 ? 208.752 140.425 22.792 1.00 23.30 442 GLU C C 1
ATOM 9874 O O . GLU C 1 442 ? 207.839 141.168 22.413 1.00 24.54 442 GLU C O 1
ATOM 9880 N N . LEU C 1 443 ? 209.737 140.033 21.988 1.00 21.86 443 LEU C N 1
ATOM 9881 C CA . LEU C 1 443 ? 209.839 140.504 20.614 1.00 23.05 443 LEU C CA 1
ATOM 9882 C C . LEU C 1 443 ? 208.708 139.952 19.752 1.00 23.59 443 LEU C C 1
ATOM 9883 O O . LEU C 1 443 ? 208.144 140.677 18.925 1.00 21.90 443 LEU C O 1
ATOM 9888 N N . MET C 1 444 ? 208.375 138.666 19.913 1.00 22.68 444 MET C N 1
ATOM 9889 C CA . MET C 1 444 ? 207.349 138.061 19.070 1.00 22.44 444 MET C CA 1
ATOM 9890 C C . MET C 1 444 ? 205.946 138.458 19.497 1.00 22.69 444 MET C C 1
ATOM 9891 O O . MET C 1 444 ? 205.061 138.583 18.647 1.00 23.01 444 MET C O 1
ATOM 9896 N N . HIS C 1 445 ? 205.721 138.667 20.795 1.00 22.41 445 HIS C N 1
ATOM 9897 C CA . HIS C 1 445 ? 204.471 139.276 21.232 1.00 22.43 445 HIS C CA 1
ATOM 9898 C C . HIS C 1 445 ? 204.255 140.613 20.540 1.00 23.37 445 HIS C C 1
ATOM 9899 O O . HIS C 1 445 ? 203.171 140.888 20.011 1.00 22.67 445 HIS C O 1
ATOM 9906 N N . ARG C 1 446 ? 205.287 141.457 20.535 1.00 22.63 446 ARG C N 1
ATOM 9907 C CA . ARG C 1 446 ? 205.183 142.755 19.882 1.00 24.65 446 ARG C CA 1
ATOM 9908 C C . ARG C 1 446 ? 204.974 142.610 18.378 1.00 22.66 446 ARG C C 1
ATOM 9909 O O . ARG C 1 446 ? 204.249 143.403 17.774 1.00 23.59 446 ARG C O 1
ATOM 9917 N N . LYS C 1 447 ? 205.607 141.613 17.750 1.00 20.85 447 LYS C N 1
ATOM 9918 C CA . LYS C 1 447 ? 205.377 141.386 16.326 1.00 22.84 447 LYS C CA 1
ATOM 9919 C C . LYS C 1 447 ? 203.906 141.087 16.044 1.00 23.94 447 LYS C C 1
ATOM 9920 O O . LYS C 1 447 ? 203.276 141.741 15.205 1.00 22.42 447 LYS C O 1
ATOM 9926 N N . ARG C 1 448 ? 203.345 140.093 16.737 1.00 20.29 448 ARG C N 1
ATOM 9927 C CA . ARG C 1 448 ? 201.986 139.651 16.437 1.00 20.46 448 ARG C CA 1
ATOM 9928 C C . ARG C 1 448 ? 200.950 140.679 16.884 1.00 22.50 448 ARG C C 1
ATOM 9929 O O . ARG C 1 448 ? 199.953 140.904 16.186 1.00 22.61 448 ARG C O 1
ATOM 9937 N N . PHE C 1 449 ? 201.172 141.331 18.029 1.00 21.87 449 PHE C N 1
ATOM 9938 C CA . PHE C 1 449 ? 200.234 142.355 18.483 1.00 23.09 449 PHE C CA 1
ATOM 9939 C C . PHE C 1 449 ? 200.295 143.598 17.599 1.00 23.33 449 PHE C C 1
ATOM 9940 O O . PHE C 1 449 ? 199.255 144.121 17.188 1.00 24.10 449 PHE C O 1
ATOM 9948 N N . ASN C 1 450 ? 201.502 144.095 17.299 1.00 24.45 450 ASN C N 1
ATOM 9949 C CA . ASN C 1 450 ? 201.598 145.250 16.407 1.00 24.06 450 ASN C CA 1
ATOM 9950 C C . ASN C 1 450 ? 200.998 144.929 15.047 1.00 23.22 450 ASN C C 1
ATOM 9951 O O . ASN C 1 450 ? 200.337 145.774 14.435 1.00 24.25 450 ASN C O 1
ATOM 9956 N N . LYS C 1 451 ? 201.217 143.707 14.565 1.00 22.81 451 LYS C N 1
ATOM 9957 C CA . LYS C 1 451 ? 200.617 143.279 13.311 1.00 22.33 451 LYS C CA 1
ATOM 9958 C C . LYS C 1 451 ? 199.096 143.395 13.373 1.00 24.33 451 LYS C C 1
ATOM 9959 O O . LYS C 1 451 ? 198.484 144.120 12.584 1.00 23.65 451 LYS C O 1
ATOM 9965 N N . GLN C 1 452 ? 198.470 142.694 14.322 1.00 21.74 452 GLN C N 1
ATOM 9966 C CA . GLN C 1 452 ? 197.011 142.686 14.372 1.00 23.92 452 GLN C CA 1
ATOM 9967 C C . GLN C 1 452 ? 196.451 144.060 14.724 1.00 24.40 452 GLN C C 1
ATOM 9968 O O . GLN C 1 452 ? 195.409 144.459 14.193 1.00 26.34 452 GLN C O 1
ATOM 9974 N N . ASN C 1 453 ? 197.133 144.815 15.590 1.00 24.58 453 ASN C N 1
ATOM 9975 C CA . ASN C 1 453 ? 196.632 146.148 15.914 1.00 24.43 453 ASN C CA 1
ATOM 9976 C C . ASN C 1 453 ? 196.693 147.104 14.725 1.00 25.58 453 ASN C C 1
ATOM 9977 O O . ASN C 1 453 ? 195.926 148.071 14.688 1.00 27.88 453 ASN C O 1
ATOM 9982 N N . SER C 1 454 ? 197.529 146.826 13.724 1.00 26.26 454 SER C N 1
ATOM 9983 C CA . SER C 1 454 ? 197.590 147.713 12.569 1.00 28.80 454 SER C CA 1
ATOM 9984 C C . SER C 1 454 ? 196.370 147.592 11.659 1.00 27.88 454 SER C C 1
ATOM 9985 O O . SER C 1 454 ? 196.287 148.335 10.676 1.00 28.06 454 SER C O 1
ATOM 9988 N N . VAL C 1 455 ? 195.417 146.704 11.968 1.00 26.34 455 VAL C N 1
ATOM 9989 C CA . VAL C 1 455 ? 194.116 146.746 11.304 1.00 25.81 455 VAL C CA 1
ATOM 9990 C C . VAL C 1 455 ? 193.492 148.123 11.467 1.00 28.13 455 VAL C C 1
ATOM 9991 O O . VAL C 1 455 ? 192.818 148.626 10.557 1.00 27.89 455 VAL C O 1
ATOM 9995 N N . LEU C 1 456 ? 193.731 148.761 12.617 1.00 25.77 456 LEU C N 1
ATOM 9996 C CA . LEU C 1 456 ? 193.165 150.071 12.917 1.00 27.23 456 LEU C CA 1
ATOM 9997 C C . LEU C 1 456 ? 193.588 151.131 11.907 1.00 29.69 456 LEU C C 1
ATOM 9998 O O . LEU C 1 456 ? 192.864 152.113 11.705 1.00 30.04 456 LEU C O 1
ATOM 10003 N N . ASP C 1 457 ? 194.762 150.973 11.294 1.00 29.50 457 ASP C N 1
ATOM 10004 C CA . ASP C 1 457 ? 195.247 151.924 10.302 1.00 32.54 457 ASP C CA 1
ATOM 10005 C C . ASP C 1 457 ? 194.688 151.670 8.911 1.00 34.42 457 ASP C C 1
ATOM 10006 O O . ASP C 1 457 ? 194.841 152.528 8.035 1.00 38.55 457 ASP C O 1
ATOM 10011 N N . PHE C 1 458 ? 194.045 150.532 8.693 1.00 30.73 458 PHE C N 1
ATOM 10012 C CA . PHE C 1 458 ? 193.675 150.062 7.365 1.00 30.04 458 PHE C CA 1
ATOM 10013 C C . PHE C 1 458 ? 192.184 149.854 7.193 1.00 32.55 458 PHE C C 1
ATOM 10014 O O . PHE C 1 458 ? 191.640 150.173 6.132 1.00 31.84 458 PHE C O 1
ATOM 10022 N N . TYR C 1 459 ? 191.515 149.298 8.197 1.00 28.64 459 TYR C N 1
ATOM 10023 C CA . TYR C 1 459 ? 190.092 148.983 8.134 1.00 27.22 459 TYR C CA 1
ATOM 10024 C C . TYR C 1 459 ? 189.346 149.910 9.085 1.00 28.72 459 TYR C C 1
ATOM 10025 O O . TYR C 1 459 ? 189.472 149.788 10.308 1.00 27.86 459 TYR C O 1
ATOM 10034 N N . LYS C 1 460 ? 188.568 150.832 8.530 1.00 26.90 460 LYS C N 1
ATOM 10035 C CA . LYS C 1 460 ? 187.745 151.732 9.325 1.00 29.35 460 LYS C CA 1
ATOM 10036 C C . LYS C 1 460 ? 186.287 151.464 8.982 1.00 30.62 460 LYS C C 1
ATOM 10037 O O . LYS C 1 460 ? 185.901 151.503 7.809 1.00 32.20 460 LYS C O 1
ATOM 10043 N N . ASN C 1 461 ? 185.492 151.144 9.998 1.00 29.07 461 ASN C N 1
ATOM 10044 C CA . ASN C 1 461 ? 184.097 150.819 9.785 1.00 27.84 461 ASN C CA 1
ATOM 10045 C C . ASN C 1 461 ? 183.359 151.204 11.065 1.00 29.38 461 ASN C C 1
ATOM 10046 O O . ASN C 1 461 ? 182.941 150.370 11.871 1.00 29.21 461 ASN C O 1
ATOM 10051 N N . MET C 1 462 ? 183.205 152.514 11.271 1.00 30.45 462 MET C N 1
ATOM 10052 C CA . MET C 1 462 ? 182.553 153.034 12.463 1.00 29.71 462 MET C CA 1
ATOM 10053 C C . MET C 1 462 ? 181.857 154.343 12.078 1.00 33.11 462 MET C C 1
ATOM 10054 O O . MET C 1 462 ? 182.293 155.446 12.416 1.00 31.78 462 MET C O 1
ATOM 10059 N N . GLU C 1 463 ? 180.747 154.202 11.356 1.00 33.11 463 GLU C N 1
ATOM 10060 C CA . GLU C 1 463 ? 180.013 155.343 10.823 1.00 32.36 463 GLU C CA 1
ATOM 10061 C C . GLU C 1 463 ? 179.427 156.197 11.942 1.00 34.20 463 GLU C C 1
ATOM 10062 O O . GLU C 1 463 ? 178.969 155.682 12.967 1.00 32.65 463 GLU C O 1
ATOM 10068 N N . VAL C 1 464 ? 179.438 157.515 11.737 1.00 33.28 464 VAL C N 1
ATOM 10069 C CA . VAL C 1 464 ? 178.830 158.473 12.653 1.00 34.42 464 VAL C CA 1
ATOM 10070 C C . VAL C 1 464 ? 177.760 159.253 11.896 1.00 35.84 464 VAL C C 1
ATOM 10071 O O . VAL C 1 464 ? 177.989 159.694 10.766 1.00 37.42 464 VAL C O 1
ATOM 10075 N N . GLU C 1 465 ? 176.595 159.430 12.520 1.00 35.50 465 GLU C N 1
ATOM 10076 C CA . GLU C 1 465 ? 175.525 160.221 11.925 1.00 39.65 465 GLU C CA 1
ATOM 10077 C C . GLU C 1 465 ? 174.826 161.030 13.010 1.00 38.72 465 GLU C C 1
ATOM 10078 O O . GLU C 1 465 ? 174.963 160.758 14.205 1.00 36.97 465 GLU C O 1
ATOM 10084 N N . GLY C 1 466 ? 174.070 162.030 12.581 1.00 40.20 466 GLY C N 1
ATOM 10085 C CA . GLY C 1 466 ? 173.383 162.922 13.488 1.00 37.51 466 GLY C CA 1
ATOM 10086 C C . GLY C 1 466 ? 173.913 164.341 13.413 1.00 44.64 466 GLY C C 1
ATOM 10087 O O . GLY C 1 466 ? 174.490 164.776 12.410 1.00 44.36 466 GLY C O 1
ATOM 10088 N N . VAL C 1 467 ? 173.721 165.072 14.514 1.00 43.51 467 VAL C N 1
ATOM 10089 C CA . VAL C 1 467 ? 174.095 166.480 14.545 1.00 44.64 467 VAL C CA 1
ATOM 10090 C C . VAL C 1 467 ? 175.609 166.627 14.436 1.00 49.59 467 VAL C C 1
ATOM 10091 O O . VAL C 1 467 ? 176.381 165.769 14.887 1.00 48.89 467 VAL C O 1
ATOM 10095 N N . GLU C 1 468 ? 176.041 167.733 13.826 1.00 51.67 468 GLU C N 1
ATOM 10096 C CA . GLU C 1 468 ? 177.467 167.937 13.597 1.00 52.19 468 GLU C CA 1
ATOM 10097 C C . GLU C 1 468 ? 178.160 168.553 14.804 1.00 50.38 468 GLU C C 1
ATOM 10098 O O . GLU C 1 468 ? 179.334 168.252 15.054 1.00 49.32 468 GLU C O 1
ATOM 10104 N N . GLY C 1 469 ? 177.474 169.423 15.545 1.00 50.39 469 GLY C N 1
ATOM 10105 C CA . GLY C 1 469 ? 178.061 170.069 16.704 1.00 50.69 469 GLY C CA 1
ATOM 10106 C C . GLY C 1 469 ? 177.974 169.214 17.949 1.00 50.46 469 GLY C C 1
ATOM 10107 O O . GLY C 1 469 ? 177.920 167.980 17.885 1.00 51.20 469 GLY C O 1
ATOM 10108 N N . GLU C 1 470 ? 177.940 169.876 19.103 1.00 49.40 470 GLU C N 1
ATOM 10109 C CA . GLU C 1 470 ? 177.819 169.162 20.365 1.00 49.71 470 GLU C CA 1
ATOM 10110 C C . GLU C 1 470 ? 176.424 168.565 20.500 1.00 49.05 470 GLU C C 1
ATOM 10111 O O . GLU C 1 470 ? 175.425 169.191 20.136 1.00 49.57 470 GLU C O 1
ATOM 10117 N N . ALA C 1 471 ? 176.360 167.341 21.013 1.00 45.61 471 ALA C N 1
ATOM 10118 C CA . ALA C 1 471 ? 175.104 166.634 21.196 1.00 44.89 471 ALA C CA 1
ATOM 10119 C C . ALA C 1 471 ? 174.810 166.441 22.677 1.00 44.22 471 ALA C C 1
ATOM 10120 O O . ALA C 1 471 ? 175.721 166.300 23.499 1.00 44.35 471 ALA C O 1
ATOM 10122 N N . ASP C 1 472 ? 173.518 166.460 23.009 1.00 41.35 472 ASP C N 1
ATOM 10123 C CA . ASP C 1 472 ? 173.096 166.144 24.369 1.00 43.52 472 ASP C CA 1
ATOM 10124 C C . ASP C 1 472 ? 173.254 164.659 24.662 1.00 42.32 472 ASP C C 1
ATOM 10125 O O . ASP C 1 472 ? 173.588 164.275 25.788 1.00 42.33 472 ASP C O 1
ATOM 10130 N N . VAL C 1 473 ? 173.013 163.811 23.664 1.00 42.31 473 VAL C N 1
ATOM 10131 C CA . VAL C 1 473 ? 173.086 162.363 23.819 1.00 39.98 473 VAL C CA 1
ATOM 10132 C C . VAL C 1 473 ? 173.758 161.771 22.589 1.00 40.58 473 VAL C C 1
ATOM 10133 O O . VAL C 1 473 ? 173.371 162.072 21.455 1.00 39.29 473 VAL C O 1
ATOM 10137 N N . GLY C 1 474 ? 174.764 160.937 22.815 1.00 37.36 474 GLY C N 1
ATOM 10138 C CA . GLY C 1 474 ? 175.337 160.088 21.781 1.00 35.12 474 GLY C CA 1
ATOM 10139 C C . GLY C 1 474 ? 174.913 158.648 22.012 1.00 34.28 474 GLY C C 1
ATOM 10140 O O . GLY C 1 474 ? 174.766 158.213 23.157 1.00 34.76 474 GLY C O 1
ATOM 10141 N N . ILE C 1 475 ? 174.682 157.925 20.921 1.00 33.35 475 ILE C N 1
ATOM 10142 C CA . ILE C 1 475 ? 174.308 156.517 20.966 1.00 31.15 475 ILE C CA 1
ATOM 10143 C C . ILE C 1 475 ? 175.410 155.717 20.288 1.00 30.67 475 ILE C C 1
ATOM 10144 O O . ILE C 1 475 ? 175.797 156.023 19.156 1.00 30.71 475 ILE C O 1
ATOM 10149 N N . ILE C 1 476 ? 175.932 154.712 20.987 1.00 30.04 476 ILE C N 1
ATOM 10150 C CA . ILE C 1 476 ? 176.884 153.766 20.421 1.00 27.31 476 ILE C CA 1
ATOM 10151 C C . ILE C 1 476 ? 176.282 152.376 20.537 1.00 26.92 476 ILE C C 1
ATOM 10152 O O . ILE C 1 476 ? 175.842 151.978 21.621 1.00 27.55 476 ILE C O 1
ATOM 10157 N N . THR C 1 477 ? 176.265 151.634 19.433 1.00 24.86 477 THR C N 1
ATOM 10158 C CA . THR C 1 477 ? 175.764 150.269 19.474 1.00 24.95 477 THR C CA 1
ATOM 10159 C C . THR C 1 477 ? 176.441 149.447 18.383 1.00 23.53 477 THR C C 1
ATOM 10160 O O . THR C 1 477 ? 177.226 149.961 17.581 1.00 25.90 477 THR C O 1
ATOM 10164 N N . TRP C 1 478 ? 176.150 148.147 18.371 1.00 23.93 478 TRP C N 1
ATOM 10165 C CA . TRP C 1 478 ? 176.831 147.232 17.467 1.00 24.57 478 TRP C CA 1
ATOM 10166 C C . TRP C 1 478 ? 175.885 146.100 17.088 1.00 20.85 478 TRP C C 1
ATOM 10167 O O . TRP C 1 478 ? 174.830 145.916 17.693 1.00 23.61 478 TRP C O 1
ATOM 10178 N N . GLY C 1 479 ? 176.288 145.322 16.089 1.00 25.76 479 GLY C N 1
ATOM 10179 C CA . GLY C 1 479 ? 175.434 144.239 15.642 1.00 21.65 479 GLY C CA 1
ATOM 10180 C C . GLY C 1 479 ? 174.217 144.788 14.911 1.00 24.90 479 GLY C C 1
ATOM 10181 O O . GLY C 1 479 ? 174.219 145.911 14.399 1.00 24.06 479 GLY C O 1
ATOM 10182 N N . SER C 1 480 ? 173.167 143.963 14.855 1.00 22.33 480 SER C N 1
ATOM 10183 C CA . SER C 1 480 ? 171.923 144.373 14.205 1.00 24.96 480 SER C CA 1
ATOM 10184 C C . SER C 1 480 ? 171.183 145.447 14.989 1.00 24.69 480 SER C C 1
ATOM 10185 O O . SER C 1 480 ? 170.260 146.066 14.447 1.00 26.32 480 SER C O 1
ATOM 10188 N N . THR C 1 481 ? 171.558 145.677 16.249 1.00 24.57 481 THR C N 1
ATOM 10189 C CA . THR C 1 481 ? 171.020 146.803 16.996 1.00 23.52 481 THR C CA 1
ATOM 10190 C C . THR C 1 481 ? 171.315 148.130 16.299 1.00 25.18 481 THR C C 1
ATOM 10191 O O . THR C 1 481 ? 170.576 149.100 16.500 1.00 27.52 481 THR C O 1
ATOM 10195 N N . ILE C 1 482 ? 172.369 148.184 15.475 1.00 26.07 482 ILE C N 1
ATOM 10196 C CA . ILE C 1 482 ? 172.651 149.378 14.675 1.00 26.28 482 ILE C CA 1
ATOM 10197 C C . ILE C 1 482 ? 171.433 149.760 13.844 1.00 28.05 482 ILE C C 1
ATOM 10198 O O . ILE C 1 482 ? 171.059 150.936 13.762 1.00 26.71 482 ILE C O 1
ATOM 10203 N N . GLY C 1 483 ? 170.805 148.769 13.204 1.00 28.26 483 GLY C N 1
ATOM 10204 C CA . GLY C 1 483 ? 169.646 149.050 12.369 1.00 27.82 483 GLY C CA 1
ATOM 10205 C C . GLY C 1 483 ? 168.486 149.632 13.152 1.00 30.76 483 GLY C C 1
ATOM 10206 O O . GLY C 1 483 ? 167.769 150.509 12.662 1.00 32.34 483 GLY C O 1
ATOM 10207 N N . VAL C 1 484 ? 168.277 149.140 14.375 1.00 28.41 484 VAL C N 1
ATOM 10208 C CA . VAL C 1 484 ? 167.237 149.686 15.244 1.00 29.85 484 VAL C CA 1
ATOM 10209 C C . VAL C 1 484 ? 167.533 151.143 15.580 1.00 30.65 484 VAL C C 1
ATOM 10210 O O . VAL C 1 484 ? 166.651 152.007 15.519 1.00 31.50 484 VAL C O 1
ATOM 10214 N N . VAL C 1 485 ? 168.783 151.435 15.943 1.00 29.02 485 VAL C N 1
ATOM 10215 C CA . VAL C 1 485 ? 169.174 152.798 16.293 1.00 29.16 485 VAL C CA 1
ATOM 10216 C C . VAL C 1 485 ? 169.110 153.723 15.076 1.00 31.54 485 VAL C C 1
ATOM 10217 O O . VAL C 1 485 ? 168.788 154.911 15.210 1.00 32.18 485 VAL C O 1
ATOM 10221 N N . ARG C 1 486 ? 169.406 153.207 13.879 1.00 29.08 486 ARG C N 1
ATOM 10222 C CA . ARG C 1 486 ? 169.273 154.016 12.667 1.00 31.29 486 ARG C CA 1
ATOM 10223 C C . ARG C 1 486 ? 167.866 154.585 12.532 1.00 33.85 486 ARG C C 1
ATOM 10224 O O . ARG C 1 486 ? 167.691 155.776 12.246 1.00 35.73 486 ARG C O 1
ATOM 10232 N N . GLU C 1 487 ? 166.844 153.745 12.719 1.00 29.89 487 GLU C N 1
ATOM 10233 C CA . GLU C 1 487 ? 165.478 154.243 12.609 1.00 33.99 487 GLU C CA 1
ATOM 10234 C C . GLU C 1 487 ? 165.158 155.196 13.751 1.00 35.74 487 GLU C C 1
ATOM 10235 O O . GLU C 1 487 ? 164.474 156.207 13.551 1.00 36.66 487 GLU C O 1
ATOM 10241 N N . ALA C 1 488 ? 165.644 154.894 14.957 1.00 32.96 488 ALA C N 1
ATOM 10242 C CA . ALA C 1 488 ? 165.439 155.809 16.074 1.00 32.44 488 ALA C CA 1
ATOM 10243 C C . ALA C 1 488 ? 166.052 157.172 15.784 1.00 32.59 488 ALA C C 1
ATOM 10244 O O . ALA C 1 488 ? 165.481 158.208 16.141 1.00 33.58 488 ALA C O 1
ATOM 10246 N N . MET C 1 489 ? 167.219 157.191 15.136 1.00 31.38 489 MET C N 1
ATOM 10247 C CA . MET C 1 489 ? 167.866 158.455 14.809 1.00 33.92 489 MET C CA 1
ATOM 10248 C C . MET C 1 489 ? 167.037 159.265 13.819 1.00 36.75 489 MET C C 1
ATOM 10249 O O . MET C 1 489 ? 166.989 160.498 13.904 1.00 38.05 489 MET C O 1
ATOM 10254 N N . GLN C 1 490 ? 166.387 158.595 12.866 1.00 35.08 490 GLN C N 1
ATOM 10255 C CA . GLN C 1 490 ? 165.484 159.298 11.959 1.00 37.00 490 GLN C CA 1
ATOM 10256 C C . GLN C 1 490 ? 164.409 160.049 12.736 1.00 39.01 490 GLN C C 1
ATOM 10257 O O . GLN C 1 490 ? 164.150 161.230 12.477 1.00 39.13 490 GLN C O 1
ATOM 10263 N N . ARG C 1 491 ? 163.796 159.382 13.718 1.00 38.42 491 ARG C N 1
ATOM 10264 C CA . ARG C 1 491 ? 162.733 160.006 14.497 1.00 36.74 491 ARG C CA 1
ATOM 10265 C C . ARG C 1 491 ? 163.273 161.128 15.378 1.00 39.78 491 ARG C C 1
ATOM 10266 O O . ARG C 1 491 ? 162.672 162.205 15.457 1.00 39.00 491 ARG C O 1
ATOM 10274 N N . LEU C 1 492 ? 164.407 160.894 16.046 1.00 37.97 492 LEU C N 1
ATOM 10275 C CA . LEU C 1 492 ? 164.958 161.892 16.959 1.00 39.75 492 LEU C CA 1
ATOM 10276 C C . LEU C 1 492 ? 165.449 163.130 16.216 1.00 40.30 492 LEU C C 1
ATOM 10277 O O . LEU C 1 492 ? 165.240 164.258 16.676 1.00 41.09 492 LEU C O 1
ATOM 10282 N N . THR C 1 493 ? 166.114 162.943 15.072 1.00 40.41 493 THR C N 1
ATOM 10283 C CA . THR C 1 493 ? 166.617 164.087 14.321 1.00 42.28 493 THR C CA 1
ATOM 10284 C C . THR C 1 493 ? 165.501 164.829 13.596 1.00 43.36 493 THR C C 1
ATOM 10285 O O . THR C 1 493 ? 165.673 166.007 13.264 1.00 43.57 493 THR C O 1
ATOM 10289 N N . ALA C 1 494 ? 164.379 164.157 13.318 1.00 41.77 494 ALA C N 1
ATOM 10290 C CA . ALA C 1 494 ? 163.216 164.851 12.777 1.00 41.35 494 ALA C CA 1
ATOM 10291 C C . ALA C 1 494 ? 162.596 165.790 13.803 1.00 43.46 494 ALA C C 1
ATOM 10292 O O . ALA C 1 494 ? 162.022 166.819 13.430 1.00 45.05 494 ALA C O 1
ATOM 10294 N N . GLU C 1 495 ? 162.701 165.464 15.089 1.00 44.86 495 GLU C N 1
ATOM 10295 C CA . GLU C 1 495 ? 162.217 166.352 16.138 1.00 44.30 495 GLU C CA 1
ATOM 10296 C C . GLU C 1 495 ? 163.209 167.451 16.484 1.00 43.80 495 GLU C C 1
ATOM 10297 O O . GLU C 1 495 ? 162.958 168.216 17.420 1.00 47.60 495 GLU C O 1
ATOM 10303 N N . GLY C 1 496 ? 164.312 167.559 15.749 1.00 45.32 496 GLY C N 1
ATOM 10304 C CA . GLY C 1 496 ? 165.291 168.585 16.044 1.00 44.78 496 GLY C CA 1
ATOM 10305 C C . GLY C 1 496 ? 166.100 168.355 17.299 1.00 46.74 496 GLY C C 1
ATOM 10306 O O . GLY C 1 496 ? 166.705 169.300 17.813 1.00 48.00 496 GLY C O 1
ATOM 10307 N N . LEU C 1 497 ? 166.137 167.126 17.810 1.00 46.78 497 LEU C N 1
ATOM 10308 C CA . LEU C 1 497 ? 166.888 166.836 19.024 1.00 44.50 497 LEU C CA 1
ATOM 10309 C C . LEU C 1 497 ? 168.379 166.714 18.723 1.00 44.37 497 LEU C C 1
ATOM 10310 O O . LEU C 1 497 ? 168.784 166.246 17.654 1.00 42.53 497 LEU C O 1
ATOM 10315 N N . LYS C 1 498 ? 169.199 167.142 19.687 1.00 43.25 498 LYS C N 1
ATOM 10316 C CA . LYS C 1 498 ? 170.653 167.176 19.516 1.00 44.43 498 LYS C CA 1
ATOM 10317 C C . LYS C 1 498 ? 171.226 165.810 19.879 1.00 44.15 498 LYS C C 1
ATOM 10318 O O . LYS C 1 498 ? 171.719 165.572 20.984 1.00 44.03 498 LYS C O 1
ATOM 10324 N N . VAL C 1 499 ? 171.158 164.895 18.916 1.00 45.36 499 VAL C N 1
ATOM 10325 C CA . VAL C 1 499 ? 171.594 163.521 19.116 1.00 40.82 499 VAL C CA 1
ATOM 10326 C C . VAL C 1 499 ? 172.516 163.129 17.974 1.00 40.45 499 VAL C C 1
ATOM 10327 O O . VAL C 1 499 ? 172.398 163.625 16.849 1.00 40.98 499 VAL C O 1
ATOM 10331 N N . LYS C 1 500 ? 173.454 162.241 18.279 1.00 36.87 500 LYS C N 1
ATOM 10332 C CA . LYS C 1 500 ? 174.302 161.637 17.269 1.00 36.70 500 LYS C CA 1
ATOM 10333 C C . LYS C 1 500 ? 174.520 160.177 17.636 1.00 36.65 500 LYS C C 1
ATOM 10334 O O . LYS C 1 500 ? 174.270 159.756 18.770 1.00 35.55 500 LYS C O 1
ATOM 10340 N N . ALA C 1 501 ? 174.975 159.400 16.657 1.00 33.87 501 ALA C N 1
ATOM 10341 C CA . ALA C 1 501 ? 175.092 157.961 16.823 1.00 33.43 501 ALA C CA 1
ATOM 10342 C C . ALA C 1 501 ? 176.357 157.468 16.143 1.00 31.84 501 ALA C C 1
ATOM 10343 O O . ALA C 1 501 ? 176.815 158.046 15.154 1.00 31.61 501 ALA C O 1
ATOM 10345 N N . MET C 1 502 ? 176.923 156.396 16.691 1.00 31.90 502 MET C N 1
ATOM 10346 C CA . MET C 1 502 ? 178.135 155.801 16.149 1.00 29.81 502 MET C CA 1
ATOM 10347 C C . MET C 1 502 ? 177.983 154.286 16.135 1.00 30.23 502 MET C C 1
ATOM 10348 O O . MET C 1 502 ? 177.474 153.698 17.095 1.00 28.61 502 MET C O 1
ATOM 10353 N N . TYR C 1 503 ? 178.455 153.662 15.055 1.00 28.08 503 TYR C N 1
ATOM 10354 C CA . TYR C 1 503 ? 178.135 152.275 14.718 1.00 27.62 503 TYR C CA 1
ATOM 10355 C C . TYR C 1 503 ? 179.411 151.466 14.506 1.00 26.05 503 TYR C C 1
ATOM 10356 O O . TYR C 1 503 ? 179.767 151.143 13.367 1.00 27.52 503 TYR C O 1
ATOM 10365 N N . PRO C 1 504 ? 180.127 151.120 15.577 1.00 24.39 504 PRO C N 1
ATOM 10366 C CA . PRO C 1 504 ? 181.333 150.296 15.407 1.00 26.18 504 PRO C CA 1
ATOM 10367 C C . PRO C 1 504 ? 181.000 148.945 14.791 1.00 24.96 504 PRO C C 1
ATOM 10368 O O . PRO C 1 504 ? 180.123 148.223 15.266 1.00 25.31 504 PRO C O 1
ATOM 10372 N N . LYS C 1 505 ? 181.705 148.616 13.712 1.00 26.39 505 LYS C N 1
ATOM 10373 C CA . LYS C 1 505 ? 181.641 147.290 13.122 1.00 24.73 505 LYS C CA 1
ATOM 10374 C C . LYS C 1 505 ? 182.980 146.578 13.165 1.00 23.75 505 LYS C C 1
ATOM 10375 O O . LYS C 1 505 ? 183.025 145.361 12.945 1.00 22.51 505 LYS C O 1
ATOM 10381 N N . LEU C 1 506 ? 184.064 147.299 13.436 1.00 25.71 506 LEU C N 1
ATOM 10382 C CA . LEU C 1 506 ? 185.302 146.710 13.929 1.00 26.15 506 LEU C CA 1
ATOM 10383 C C . LEU C 1 506 ? 185.242 146.754 15.452 1.00 24.19 506 LEU C C 1
ATOM 10384 O O . LEU C 1 506 ? 185.244 147.838 16.048 1.00 24.92 506 LEU C O 1
ATOM 10389 N N . LEU C 1 507 ? 185.151 145.583 16.082 1.00 23.64 507 LEU C N 1
ATOM 10390 C CA . LEU C 1 507 ? 184.994 145.514 17.532 1.00 23.42 507 LEU C CA 1
ATOM 10391 C C . LEU C 1 507 ? 186.319 145.337 18.262 1.00 25.07 507 LEU C C 1
ATOM 10392 O O . LEU C 1 507 ? 186.479 145.852 19.376 1.00 26.00 507 LEU C O 1
ATOM 10397 N N . TRP C 1 508 ? 187.271 144.623 17.662 1.00 24.51 508 TRP C N 1
ATOM 10398 C CA . TRP C 1 508 ? 188.582 144.444 18.243 1.00 23.53 508 TRP C CA 1
ATOM 10399 C C . TRP C 1 508 ? 189.591 144.249 17.120 1.00 24.34 508 TRP C C 1
ATOM 10400 O O . TRP C 1 508 ? 189.319 143.469 16.195 1.00 23.61 508 TRP C O 1
ATOM 10411 N N . PRO C 1 509 ? 190.748 144.936 17.158 1.00 24.06 509 PRO C N 1
ATOM 10412 C CA . PRO C 1 509 ? 191.140 145.942 18.158 1.00 26.22 509 PRO C CA 1
ATOM 10413 C C . PRO C 1 509 ? 190.257 147.189 18.068 1.00 27.24 509 PRO C C 1
ATOM 10414 O O . PRO C 1 509 ? 189.598 147.357 17.034 1.00 27.67 509 PRO C O 1
ATOM 10418 N N . MET C 1 510 ? 190.175 148.016 19.135 1.00 25.69 510 MET C N 1
ATOM 10419 C CA . MET C 1 510 ? 189.211 149.084 18.918 1.00 30.16 510 MET C CA 1
ATOM 10420 C C . MET C 1 510 ? 189.908 150.414 18.644 1.00 30.25 510 MET C C 1
ATOM 10421 O O . MET C 1 510 ? 191.001 150.680 19.154 1.00 29.62 510 MET C O 1
ATOM 10426 N N . PRO C 1 511 ? 189.321 151.242 17.776 1.00 31.37 511 PRO C N 1
ATOM 10427 C CA . PRO C 1 511 ? 189.895 152.562 17.421 1.00 32.64 511 PRO C CA 1
ATOM 10428 C C . PRO C 1 511 ? 189.625 153.601 18.507 1.00 32.97 511 PRO C C 1
ATOM 10429 O O . PRO C 1 511 ? 188.688 154.398 18.450 1.00 30.05 511 PRO C O 1
ATOM 10433 N N . VAL C 1 512 ? 190.492 153.591 19.525 1.00 33.07 512 VAL C N 1
ATOM 10434 C CA . VAL C 1 512 ? 190.243 154.358 20.746 1.00 32.12 512 VAL C CA 1
ATOM 10435 C C . VAL C 1 512 ? 190.102 155.844 20.433 1.00 32.65 512 VAL C C 1
ATOM 10436 O O . VAL C 1 512 ? 189.179 156.513 20.917 1.00 32.80 512 VAL C O 1
ATOM 10440 N N . ALA C 1 513 ? 191.004 156.378 19.605 1.00 32.50 513 ALA C N 1
ATOM 10441 C CA . ALA C 1 513 ? 190.981 157.806 19.298 1.00 33.73 513 ALA C CA 1
ATOM 10442 C C . ALA C 1 513 ? 189.664 158.215 18.650 1.00 34.31 513 ALA C C 1
ATOM 10443 O O . ALA C 1 513 ? 189.102 159.267 18.980 1.00 34.32 513 ALA C O 1
ATOM 10445 N N . ASP C 1 514 ? 189.145 157.391 17.737 1.00 32.91 514 ASP C N 1
ATOM 10446 C CA . ASP C 1 514 ? 187.848 157.691 17.137 1.00 35.36 514 ASP C CA 1
ATOM 10447 C C . ASP C 1 514 ? 186.720 157.612 18.162 1.00 34.67 514 ASP C C 1
ATOM 10448 O O . ASP C 1 514 ? 185.766 158.393 18.089 1.00 35.31 514 ASP C O 1
ATOM 10453 N N . TYR C 1 515 ? 186.811 156.692 19.127 1.00 31.70 515 TYR C N 1
ATOM 10454 C CA . TYR C 1 515 ? 185.844 156.672 20.223 1.00 31.78 515 TYR C CA 1
ATOM 10455 C C . TYR C 1 515 ? 185.922 157.953 21.047 1.00 32.80 515 TYR C C 1
ATOM 10456 O O . TYR C 1 515 ? 184.895 158.562 21.367 1.00 31.66 515 TYR C O 1
ATOM 10465 N N . ASP C 1 516 ? 187.141 158.363 21.419 1.00 33.64 516 ASP C N 1
ATOM 10466 C CA . ASP C 1 516 ? 187.311 159.538 22.273 1.00 33.57 516 ASP C CA 1
ATOM 10467 C C . ASP C 1 516 ? 186.862 160.820 21.578 1.00 33.07 516 ASP C C 1
ATOM 10468 O O . ASP C 1 516 ? 186.301 161.710 22.224 1.00 36.98 516 ASP C O 1
ATOM 10473 N N . ALA C 1 517 ? 187.117 160.946 20.272 1.00 33.67 517 ALA C N 1
ATOM 10474 C CA . ALA C 1 517 ? 186.691 162.148 19.555 1.00 36.80 517 ALA C CA 1
ATOM 10475 C C . ALA C 1 517 ? 185.172 162.249 19.510 1.00 37.91 517 ALA C C 1
ATOM 10476 O O . ALA C 1 517 ? 184.607 163.339 19.669 1.00 40.94 517 ALA C O 1
ATOM 10478 N N . PHE C 1 518 ? 184.495 161.119 19.306 1.00 38.83 518 PHE C N 1
ATOM 10479 C CA . PHE C 1 518 ? 183.039 161.110 19.349 1.00 34.81 518 PHE C CA 1
ATOM 10480 C C . PHE C 1 518 ? 182.544 161.518 20.729 1.00 37.68 518 PHE C C 1
ATOM 10481 O O . PHE C 1 518 ? 181.695 162.407 20.861 1.00 39.05 518 PHE C O 1
ATOM 10489 N N . GLY C 1 519 ? 183.074 160.877 21.775 1.00 37.69 519 GLY C N 1
ATOM 10490 C CA . GLY C 1 519 ? 182.596 161.143 23.121 1.00 35.67 519 GLY C CA 1
ATOM 10491 C C . GLY C 1 519 ? 182.802 162.578 23.566 1.00 37.14 519 GLY C C 1
ATOM 10492 O O . GLY C 1 519 ? 181.992 163.116 24.325 1.00 37.36 519 GLY C O 1
ATOM 10493 N N . ALA C 1 520 ? 183.879 163.219 23.103 1.00 39.06 520 ALA C N 1
ATOM 10494 C CA . ALA C 1 520 ? 184.137 164.601 23.491 1.00 39.60 520 ALA C CA 1
ATOM 10495 C C . ALA C 1 520 ? 183.041 165.553 23.027 1.00 41.01 520 ALA C C 1
ATOM 10496 O O . ALA C 1 520 ? 182.900 166.639 23.597 1.00 42.59 520 ALA C O 1
ATOM 10498 N N . THR C 1 521 ? 182.252 165.165 22.027 1.00 39.78 521 THR C N 1
ATOM 10499 C CA . THR C 1 521 ? 181.206 166.015 21.476 1.00 41.81 521 THR C CA 1
ATOM 10500 C C . THR C 1 521 ? 179.817 165.660 21.996 1.00 42.87 521 THR C C 1
ATOM 10501 O O . THR C 1 521 ? 178.824 166.178 21.474 1.00 43.49 521 THR C O 1
ATOM 10505 N N . CYS C 1 522 ? 179.720 164.772 22.985 1.00 39.06 522 CYS C N 1
ATOM 10506 C CA . CYS C 1 522 ? 178.447 164.381 23.576 1.00 38.48 522 CYS C CA 1
ATOM 10507 C C . CYS C 1 522 ? 178.461 164.642 25.075 1.00 39.32 522 CYS C C 1
ATOM 10508 O O . CYS C 1 522 ? 179.448 164.348 25.759 1.00 37.15 522 CYS C O 1
ATOM 10511 N N . LYS C 1 523 ? 177.363 165.209 25.576 1.00 40.37 523 LYS C N 1
ATOM 10512 C CA . LYS C 1 523 ? 177.191 165.350 27.018 1.00 40.03 523 LYS C CA 1
ATOM 10513 C C . LYS C 1 523 ? 177.028 163.990 27.688 1.00 40.02 523 LYS C C 1
ATOM 10514 O O . LYS C 1 523 ? 177.531 163.770 28.797 1.00 38.33 523 LYS C O 1
ATOM 10520 N N . LYS C 1 524 ? 176.307 163.077 27.038 1.00 38.69 524 LYS C N 1
ATOM 10521 C CA . LYS C 1 524 ? 176.084 161.727 27.530 1.00 38.15 524 LYS C CA 1
ATOM 10522 C C . LYS C 1 524 ? 176.266 160.749 26.380 1.00 37.10 524 LYS C C 1
ATOM 10523 O O . LYS C 1 524 ? 176.086 161.103 25.212 1.00 36.38 524 LYS C O 1
ATOM 10529 N N . VAL C 1 525 ? 176.626 159.514 26.720 1.00 35.27 525 VAL C N 1
ATOM 10530 C CA . VAL C 1 525 ? 176.729 158.430 25.750 1.00 31.89 525 VAL C CA 1
ATOM 10531 C C . VAL C 1 525 ? 175.953 157.235 26.292 1.00 32.10 525 VAL C C 1
ATOM 10532 O O . VAL C 1 525 ? 176.242 156.754 27.394 1.00 32.87 525 VAL C O 1
ATOM 10536 N N . ILE C 1 526 ? 174.964 156.772 25.530 1.00 31.57 526 ILE C N 1
ATOM 10537 C CA . ILE C 1 526 ? 174.166 155.596 25.867 1.00 32.61 526 ILE C CA 1
ATOM 10538 C C . ILE C 1 526 ? 174.588 154.454 24.953 1.00 31.14 526 ILE C C 1
ATOM 10539 O O . ILE C 1 526 ? 174.801 154.658 23.751 1.00 31.06 526 ILE C O 1
ATOM 10544 N N . VAL C 1 527 ? 174.702 153.255 25.510 1.00 29.93 527 VAL C N 1
ATOM 10545 C CA . VAL C 1 527 ? 175.115 152.079 24.758 1.00 27.41 527 VAL C CA 1
ATOM 10546 C C . VAL C 1 527 ? 174.038 151.011 24.902 1.00 25.85 527 VAL C C 1
ATOM 10547 O O . VAL C 1 527 ? 173.994 150.285 25.896 1.00 24.20 527 VAL C O 1
ATOM 10551 N N . PRO C 1 528 ? 173.125 150.907 23.936 1.00 28.48 528 PRO C N 1
ATOM 10552 C CA . PRO C 1 528 ? 172.159 149.803 23.952 1.00 25.06 528 PRO C CA 1
ATOM 10553 C C . PRO C 1 528 ? 172.753 148.556 23.309 1.00 24.61 528 PRO C C 1
ATOM 10554 O O . PRO C 1 528 ? 173.338 148.619 22.226 1.00 22.84 528 PRO C O 1
ATOM 10558 N N . GLU C 1 529 ? 172.595 147.419 23.983 1.00 22.91 529 GLU C N 1
ATOM 10559 C CA . GLU C 1 529 ? 173.016 146.143 23.429 1.00 21.54 529 GLU C CA 1
ATOM 10560 C C . GLU C 1 529 ? 172.226 145.036 24.105 1.00 22.12 529 GLU C C 1
ATOM 10561 O O . GLU C 1 529 ? 171.795 145.173 25.254 1.00 23.42 529 GLU C O 1
ATOM 10567 N N . VAL C 1 530 ? 172.050 143.932 23.385 1.00 21.63 530 VAL C N 1
ATOM 10568 C CA . VAL C 1 530 ? 171.305 142.804 23.926 1.00 20.28 530 VAL C CA 1
ATOM 10569 C C . VAL C 1 530 ? 172.272 141.802 24.544 1.00 22.86 530 VAL C C 1
ATOM 10570 O O . VAL C 1 530 ? 172.647 140.800 23.923 1.00 21.26 530 VAL C O 1
ATOM 10574 N N . ASN C 1 531 ? 172.713 142.096 25.761 1.00 22.12 531 ASN C N 1
ATOM 10575 C CA . ASN C 1 531 ? 173.392 141.125 26.604 1.00 23.08 531 ASN C CA 1
ATOM 10576 C C . ASN C 1 531 ? 173.252 141.606 28.038 1.00 22.76 531 ASN C C 1
ATOM 10577 O O . ASN C 1 531 ? 172.895 142.761 28.290 1.00 22.27 531 ASN C O 1
ATOM 10582 N N . PHE C 1 532 ? 173.503 140.699 28.977 1.00 22.22 532 PHE C N 1
ATOM 10583 C CA . PHE C 1 532 ? 173.233 141.031 30.372 1.00 21.64 532 PHE C CA 1
ATOM 10584 C C . PHE C 1 532 ? 174.300 141.941 30.971 1.00 22.72 532 PHE C C 1
ATOM 10585 O O . PHE C 1 532 ? 173.981 142.821 31.775 1.00 23.95 532 PHE C O 1
ATOM 10593 N N . GLN C 1 533 ? 175.567 141.760 30.601 1.00 22.59 533 GLN C N 1
ATOM 10594 C CA . GLN C 1 533 ? 176.633 142.483 31.278 1.00 22.54 533 GLN C CA 1
ATOM 10595 C C . GLN C 1 533 ? 176.971 143.817 30.626 1.00 24.25 533 GLN C C 1
ATOM 10596 O O . GLN C 1 533 ? 177.742 144.588 31.206 1.00 24.27 533 GLN C O 1
ATOM 10602 N N . GLY C 1 534 ? 176.401 144.123 29.464 1.00 21.73 534 GLY C N 1
ATOM 10603 C CA . GLY C 1 534 ? 176.820 145.300 28.729 1.00 23.03 534 GLY C CA 1
ATOM 10604 C C . GLY C 1 534 ? 178.231 145.124 28.215 1.00 20.91 534 GLY C C 1
ATOM 10605 O O . GLY C 1 534 ? 179.145 145.837 28.638 1.00 23.48 534 GLY C O 1
ATOM 10606 N N . GLN C 1 535 ? 178.419 144.185 27.284 1.00 21.91 535 GLN C N 1
ATOM 10607 C CA . GLN C 1 535 ? 179.773 143.740 26.955 1.00 19.52 535 GLN C CA 1
ATOM 10608 C C . GLN C 1 535 ? 180.555 144.808 26.190 1.00 21.29 535 GLN C C 1
ATOM 10609 O O . GLN C 1 535 ? 181.735 145.044 26.480 1.00 20.50 535 GLN C O 1
ATOM 10615 N N . LEU C 1 536 ? 179.922 145.484 25.229 1.00 21.54 536 LEU C N 1
ATOM 10616 C CA . LEU C 1 536 ? 180.614 146.577 24.550 1.00 22.01 536 LEU C CA 1
ATOM 10617 C C . LEU C 1 536 ? 180.915 147.718 25.515 1.00 22.44 536 LEU C C 1
ATOM 10618 O O . LEU C 1 536 ? 181.990 148.323 25.448 1.00 22.95 536 LEU C O 1
ATOM 10623 N N . SER C 1 537 ? 179.968 148.045 26.404 1.00 22.24 537 SER C N 1
ATOM 10624 C CA . SER C 1 537 ? 180.222 149.075 27.411 1.00 24.08 537 SER C CA 1
ATOM 10625 C C . SER C 1 537 ? 181.439 148.731 28.261 1.00 24.97 537 SER C C 1
ATOM 10626 O O . SER C 1 537 ? 182.204 149.621 28.647 1.00 24.21 537 SER C O 1
ATOM 10629 N N . HIS C 1 538 ? 181.615 147.448 28.587 1.00 24.33 538 HIS C N 1
ATOM 10630 C CA . HIS C 1 538 ? 182.794 147.020 29.333 1.00 24.41 538 HIS C CA 1
ATOM 10631 C C . HIS C 1 538 ? 184.082 147.430 28.622 1.00 23.68 538 HIS C C 1
ATOM 10632 O O . HIS C 1 538 ? 185.011 147.950 29.250 1.00 24.15 538 HIS C O 1
ATOM 10639 N N . PHE C 1 539 ? 184.168 147.178 27.312 1.00 21.15 539 PHE C N 1
ATOM 10640 C CA . PHE C 1 539 ? 185.389 147.519 26.586 1.00 24.07 539 PHE C CA 1
ATOM 10641 C C . PHE C 1 539 ? 185.533 149.022 26.390 1.00 25.37 539 PHE C C 1
ATOM 10642 O O . PHE C 1 539 ? 186.658 149.539 26.382 1.00 25.16 539 PHE C O 1
ATOM 10650 N N . ILE C 1 540 ? 184.415 149.736 26.246 1.00 22.20 540 ILE C N 1
ATOM 10651 C CA . ILE C 1 540 ? 184.468 151.193 26.190 1.00 24.61 540 ILE C CA 1
ATOM 10652 C C . ILE C 1 540 ? 185.045 151.750 27.486 1.00 25.52 540 ILE C C 1
ATOM 10653 O O . ILE C 1 540 ? 185.897 152.647 27.466 1.00 28.00 540 ILE C O 1
ATOM 10658 N N . ARG C 1 541 ? 184.614 151.212 28.629 1.00 26.39 541 ARG C N 1
ATOM 10659 C CA . ARG C 1 541 ? 185.184 151.634 29.907 1.00 26.88 541 ARG C CA 1
ATOM 10660 C C . ARG C 1 541 ? 186.655 151.255 30.015 1.00 27.60 541 ARG C C 1
ATOM 10661 O O . ARG C 1 541 ? 187.467 152.030 30.533 1.00 27.10 541 ARG C O 1
ATOM 10669 N N . ALA C 1 542 ? 187.016 150.060 29.548 1.00 25.17 542 ALA C N 1
ATOM 10670 C CA . ALA C 1 542 ? 188.384 149.585 29.711 1.00 25.99 542 ALA C CA 1
ATOM 10671 C C . ALA C 1 542 ? 189.371 150.319 28.809 1.00 29.76 542 ALA C C 1
ATOM 10672 O O . ALA C 1 542 ? 190.530 150.512 29.193 1.00 29.53 542 ALA C O 1
ATOM 10674 N N . GLU C 1 543 ? 188.951 150.720 27.605 1.00 30.21 543 GLU C N 1
ATOM 10675 C CA . GLU C 1 543 ? 189.893 151.180 26.595 1.00 29.63 543 GLU C CA 1
ATOM 10676 C C . GLU C 1 543 ? 189.760 152.643 26.198 1.00 29.41 543 GLU C C 1
ATOM 10677 O O . GLU C 1 543 ? 190.684 153.167 25.567 1.00 29.71 543 GLU C O 1
ATOM 10683 N N . THR C 1 544 ? 188.656 153.310 26.520 1.00 28.53 544 THR C N 1
ATOM 10684 C CA . THR C 1 544 ? 188.432 154.689 26.100 1.00 28.83 544 THR C CA 1
ATOM 10685 C C . THR C 1 544 ? 188.184 155.578 27.314 1.00 30.68 544 THR C C 1
ATOM 10686 O O . THR C 1 544 ? 188.116 155.117 28.455 1.00 30.99 544 THR C O 1
ATOM 10690 N N . SER C 1 545 ? 188.029 156.872 27.048 1.00 32.11 545 SER C N 1
ATOM 10691 C CA . SER C 1 545 ? 187.685 157.838 28.081 1.00 34.16 545 SER C CA 1
ATOM 10692 C C . SER C 1 545 ? 186.186 158.049 28.214 1.00 33.00 545 SER C C 1
ATOM 10693 O O . SER C 1 545 ? 185.761 158.840 29.061 1.00 34.12 545 SER C O 1
ATOM 10696 N N . ILE C 1 546 ? 185.378 157.340 27.442 1.00 30.64 546 ILE C N 1
ATOM 10697 C CA . ILE C 1 546 ? 183.929 157.478 27.541 1.00 30.14 546 ILE C CA 1
ATOM 10698 C C . ILE C 1 546 ? 183.453 156.745 28.783 1.00 31.65 546 ILE C C 1
ATOM 10699 O O . ILE C 1 546 ? 183.895 155.625 29.073 1.00 30.27 546 ILE C O 1
ATOM 10704 N N . LYS C 1 547 ? 182.556 157.389 29.530 1.00 28.55 547 LYS C N 1
ATOM 10705 C CA . LYS C 1 547 ? 181.854 156.767 30.646 1.00 29.66 547 LYS C CA 1
ATOM 10706 C C . LYS C 1 547 ? 180.427 156.530 30.182 1.00 31.54 547 LYS C C 1
ATOM 10707 O O . LYS C 1 547 ? 179.561 157.409 30.323 1.00 32.50 547 LYS C O 1
ATOM 10713 N N . PRO C 1 548 ? 180.124 155.357 29.640 1.00 30.62 548 PRO C N 1
ATOM 10714 C CA . PRO C 1 548 ? 178.828 155.154 28.998 1.00 32.22 548 PRO C CA 1
ATOM 10715 C C . PRO C 1 548 ? 177.730 154.841 30.001 1.00 32.85 548 PRO C C 1
ATOM 10716 O O . PRO C 1 548 ? 177.972 154.400 31.126 1.00 32.31 548 PRO C O 1
ATOM 10720 N N . ILE C 1 549 ? 176.501 155.098 29.565 1.00 30.91 549 ILE C N 1
ATOM 10721 C CA . ILE C 1 549 ? 175.299 154.635 30.250 1.00 31.20 549 ILE C CA 1
ATOM 10722 C C . ILE C 1 549 ? 174.840 153.362 29.542 1.00 29.18 549 ILE C C 1
ATOM 10723 O O . ILE C 1 549 ? 174.358 153.445 28.401 1.00 29.84 549 ILE C O 1
ATOM 10728 N N . PRO C 1 550 ? 174.997 152.189 30.144 1.00 30.89 550 PRO C N 1
ATOM 10729 C CA . PRO C 1 550 ? 174.545 150.969 29.473 1.00 27.17 550 PRO C CA 1
ATOM 10730 C C . PRO C 1 550 ? 173.031 150.901 29.481 1.00 29.11 550 PRO C C 1
ATOM 10731 O O . PRO C 1 550 ? 172.384 151.178 30.492 1.00 30.17 550 PRO C O 1
ATOM 10735 N N . TYR C 1 551 ? 172.474 150.533 28.335 1.00 27.21 551 TYR C N 1
ATOM 10736 C CA . TYR C 1 551 ? 171.063 150.214 28.194 1.00 29.87 551 TYR C CA 1
ATOM 10737 C C . TYR C 1 551 ? 171.050 148.760 27.740 1.00 28.34 551 TYR C C 1
ATOM 10738 O O . TYR C 1 551 ? 171.079 148.467 26.543 1.00 25.55 551 TYR C O 1
ATOM 10747 N N . THR C 1 552 ? 171.010 147.852 28.705 1.00 26.19 552 THR C N 1
ATOM 10748 C CA . THR C 1 552 ? 171.085 146.428 28.432 1.00 27.29 552 THR C CA 1
ATOM 10749 C C . THR C 1 552 ? 169.708 145.799 28.573 1.00 26.91 552 THR C C 1
ATOM 10750 O O . THR C 1 552 ? 168.969 146.095 29.516 1.00 28.27 552 THR C O 1
ATOM 10754 N N . ILE C 1 553 ? 169.372 144.927 27.630 1.00 23.97 553 ILE C N 1
ATOM 10755 C CA . ILE C 1 553 ? 168.234 144.033 27.756 1.00 25.05 553 ILE C CA 1
ATOM 10756 C C . ILE C 1 553 ? 168.760 142.640 27.464 1.00 25.80 553 ILE C C 1
ATOM 10757 O O . ILE C 1 553 ? 169.775 142.476 26.780 1.00 23.65 553 ILE C O 1
ATOM 10762 N N . CYS C 1 554 ? 168.090 141.633 28.014 1.00 25.53 554 CYS C N 1
ATOM 10763 C CA . CYS C 1 554 ? 168.540 140.268 27.779 1.00 25.62 554 CYS C CA 1
ATOM 10764 C C . CYS C 1 554 ? 167.368 139.316 27.952 1.00 25.22 554 CYS C C 1
ATOM 10765 O O . CYS C 1 554 ? 167.327 138.515 28.893 1.00 26.34 554 CYS C O 1
ATOM 10768 N N . GLY C 1 555 ? 166.403 139.414 27.045 1.00 24.94 555 GLY C N 1
ATOM 10769 C CA . GLY C 1 555 ? 165.205 138.602 27.117 1.00 25.63 555 GLY C CA 1
ATOM 10770 C C . GLY C 1 555 ? 164.952 137.828 25.843 1.00 24.82 555 GLY C C 1
ATOM 10771 O O . GLY C 1 555 ? 163.831 137.385 25.596 1.00 22.50 555 GLY C O 1
ATOM 10772 N N . GLY C 1 556 ? 165.987 137.650 25.023 1.00 23.64 556 GLY C N 1
ATOM 10773 C CA . GLY C 1 556 ? 165.826 136.909 23.790 1.00 22.78 556 GLY C CA 1
ATOM 10774 C C . GLY C 1 556 ? 165.164 137.665 22.661 1.00 22.99 556 GLY C C 1
ATOM 10775 O O . GLY C 1 556 ? 164.841 137.052 21.637 1.00 22.59 556 GLY C O 1
ATOM 10776 N N . LEU C 1 557 ? 164.960 138.976 22.806 1.00 23.72 557 LEU C N 1
ATOM 10777 C CA . LEU C 1 557 ? 164.337 139.822 21.797 1.00 24.85 557 LEU C CA 1
ATOM 10778 C C . LEU C 1 557 ? 165.256 140.982 21.430 1.00 24.06 557 LEU C C 1
ATOM 10779 O O . LEU C 1 557 ? 166.013 141.472 22.276 1.00 23.55 557 LEU C O 1
ATOM 10784 N N . PRO C 1 558 ? 165.202 141.461 20.189 1.00 23.43 558 PRO C N 1
ATOM 10785 C CA . PRO C 1 558 ? 165.941 142.676 19.836 1.00 23.37 558 PRO C CA 1
ATOM 10786 C C . PRO C 1 558 ? 165.273 143.918 20.413 1.00 24.46 558 PRO C C 1
ATOM 10787 O O . PRO C 1 558 ? 164.127 143.896 20.866 1.00 26.32 558 PRO C O 1
ATOM 10791 N N . PHE C 1 559 ? 166.017 145.022 20.397 1.00 24.58 559 PHE C N 1
ATOM 10792 C CA . PHE C 1 559 ? 165.416 146.331 20.626 1.00 26.82 559 PHE C CA 1
ATOM 10793 C C . PHE C 1 559 ? 164.437 146.671 19.500 1.00 28.17 559 PHE C C 1
ATOM 10794 O O . PHE C 1 559 ? 164.535 146.155 18.386 1.00 27.26 559 PHE C O 1
ATOM 10802 N N . THR C 1 560 ? 163.485 147.561 19.800 1.00 30.82 560 THR C N 1
ATOM 10803 C CA . THR C 1 560 ? 162.688 148.240 18.785 1.00 31.19 560 THR C CA 1
ATOM 10804 C C . THR C 1 560 ? 163.032 149.726 18.777 1.00 33.17 560 THR C C 1
ATOM 10805 O O . THR C 1 560 ? 163.574 150.249 19.758 1.00 31.40 560 THR C O 1
ATOM 10809 N N . PRO C 1 561 ? 162.765 150.433 17.669 1.00 33.53 561 PRO C N 1
ATOM 10810 C CA . PRO C 1 561 ? 163.143 151.859 17.615 1.00 32.16 561 PRO C CA 1
ATOM 10811 C C . PRO C 1 561 ? 162.527 152.696 18.722 1.00 33.25 561 PRO C C 1
ATOM 10812 O O . PRO C 1 561 ? 163.200 153.587 19.260 1.00 34.76 561 PRO C O 1
ATOM 10816 N N . GLU C 1 562 ? 161.264 152.448 19.075 1.00 33.23 562 GLU C N 1
ATOM 10817 C CA . GLU C 1 562 ? 160.632 153.250 20.119 1.00 36.05 562 GLU C CA 1
ATOM 10818 C C . GLU C 1 562 ? 161.314 153.054 21.469 1.00 34.97 562 GLU C C 1
ATOM 10819 O O . GLU C 1 562 ? 161.368 153.991 22.274 1.00 35.83 562 GLU C O 1
ATOM 10825 N N . MET C 1 563 ? 161.840 151.852 21.737 1.00 36.03 563 MET C N 1
ATOM 10826 C CA . MET C 1 563 ? 162.624 151.650 22.956 1.00 33.93 563 MET C CA 1
ATOM 10827 C C . MET C 1 563 ? 163.841 152.565 22.979 1.00 32.63 563 MET C C 1
ATOM 10828 O O . MET C 1 563 ? 164.165 153.160 24.014 1.00 36.34 563 MET C O 1
ATOM 10833 N N . ILE C 1 564 ? 164.526 152.695 21.845 1.00 31.05 564 ILE C N 1
ATOM 10834 C CA . ILE C 1 564 ? 165.683 153.580 21.777 1.00 32.75 564 ILE C CA 1
ATOM 10835 C C . ILE C 1 564 ? 165.255 155.038 21.904 1.00 34.45 564 ILE C C 1
ATOM 10836 O O . ILE C 1 564 ? 165.912 155.834 22.586 1.00 33.83 564 ILE C O 1
ATOM 10841 N N . VAL C 1 565 ? 164.171 155.418 21.222 1.00 34.70 565 VAL C N 1
ATOM 10842 C CA . VAL C 1 565 ? 163.685 156.798 21.282 1.00 36.23 565 VAL C CA 1
ATOM 10843 C C . VAL C 1 565 ? 163.334 157.188 22.714 1.00 34.73 565 VAL C C 1
ATOM 10844 O O . VAL C 1 565 ? 163.713 158.263 23.193 1.00 35.98 565 VAL C O 1
ATOM 10848 N N . ASN C 1 566 ? 162.590 156.326 23.413 1.00 35.36 566 ASN C N 1
ATOM 10849 C CA . ASN C 1 566 ? 162.150 156.655 24.766 1.00 38.12 566 ASN C CA 1
ATOM 10850 C C . ASN C 1 566 ? 163.330 156.776 25.723 1.00 39.62 566 ASN C C 1
ATOM 10851 O O . ASN C 1 566 ? 163.382 157.704 26.539 1.00 42.55 566 ASN C O 1
ATOM 10856 N N . ARG C 1 567 ? 164.290 155.852 25.635 1.00 38.54 567 ARG C N 1
ATOM 10857 C CA . ARG C 1 567 ? 165.450 155.913 26.518 1.00 39.42 567 ARG C CA 1
ATOM 10858 C C . ARG C 1 567 ? 166.247 157.192 26.288 1.00 41.44 567 ARG C C 1
ATOM 10859 O O . ARG C 1 567 ? 166.716 157.822 27.245 1.00 41.57 567 ARG C O 1
ATOM 10867 N N . VAL C 1 568 ? 166.385 157.608 25.027 1.00 39.95 568 VAL C N 1
ATOM 10868 C CA . VAL C 1 568 ? 167.154 158.812 24.723 1.00 42.69 568 VAL C CA 1
ATOM 10869 C C . VAL C 1 568 ? 166.460 160.047 25.288 1.00 44.06 568 VAL C C 1
ATOM 10870 O O . VAL C 1 568 ? 167.108 160.931 25.862 1.00 46.10 568 VAL C O 1
ATOM 10874 N N . LYS C 1 569 ? 165.136 160.127 25.140 1.00 42.71 569 LYS C N 1
ATOM 10875 C CA . LYS C 1 569 ? 164.406 161.281 25.657 1.00 44.23 569 LYS C CA 1
ATOM 10876 C C . LYS C 1 569 ? 164.464 161.353 27.179 1.00 46.37 569 LYS C C 1
ATOM 10877 O O . LYS C 1 569 ? 164.496 162.453 27.744 1.00 46.19 569 LYS C O 1
ATOM 10883 N N . GLU C 1 570 ? 164.487 160.201 27.857 1.00 47.09 570 GLU C N 1
ATOM 10884 C CA . GLU C 1 570 ? 164.657 160.195 29.307 1.00 48.39 570 GLU C CA 1
ATOM 10885 C C . GLU C 1 570 ? 165.976 160.817 29.741 1.00 47.00 570 GLU C C 1
ATOM 10886 O O . GLU C 1 570 ? 166.080 161.290 30.877 1.00 52.50 570 GLU C O 1
ATOM 10892 N N . GLU C 1 571 ? 166.984 160.825 28.872 1.00 46.34 571 GLU C N 1
ATOM 10893 C CA . GLU C 1 571 ? 168.309 161.305 29.233 1.00 47.15 571 GLU C CA 1
ATOM 10894 C C . GLU C 1 571 ? 168.566 162.751 28.828 1.00 49.99 571 GLU C C 1
ATOM 10895 O O . GLU C 1 571 ? 169.565 163.328 29.268 1.00 51.57 571 GLU C O 1
ATOM 10901 N N . ILE C 1 572 ? 167.698 163.352 28.023 1.00 49.05 572 ILE C N 1
ATOM 10902 C CA . ILE C 1 572 ? 167.859 164.753 27.646 1.00 50.97 572 ILE C CA 1
ATOM 10903 C C . ILE C 1 572 ? 167.174 165.674 28.644 1.00 54.08 572 ILE C C 1
ATOM 10904 O O . ILE C 1 572 ? 167.783 166.618 29.156 1.00 55.09 572 ILE C O 1
ATOM 10909 N N . GLN C 1 573 ? 165.903 165.411 28.941 1.00 57.40 573 GLN C N 1
ATOM 10910 C CA . GLN C 1 573 ? 165.137 166.250 29.856 1.00 58.81 573 GLN C CA 1
ATOM 10911 C C . GLN C 1 573 ? 165.068 165.613 31.239 1.00 60.94 573 GLN C C 1
ATOM 10912 O O . GLN C 1 573 ? 165.431 166.238 32.240 1.00 64.21 573 GLN C O 1
ATOM 10915 N N . THR D 2 2 ? 177.415 98.511 42.575 1.00 38.94 2 THR D N 1
ATOM 10916 C CA . THR D 2 2 ? 176.285 97.584 42.524 1.00 41.36 2 THR D CA 1
ATOM 10917 C C . THR D 2 2 ? 174.976 98.358 42.643 1.00 38.26 2 THR D C 1
ATOM 10918 O O . THR D 2 2 ? 174.678 98.937 43.689 1.00 41.28 2 THR D O 1
ATOM 10922 N N . VAL D 2 3 ? 174.191 98.343 41.566 1.00 39.18 3 VAL D N 1
ATOM 10923 C CA . VAL D 2 3 ? 172.978 99.148 41.493 1.00 35.24 3 VAL D CA 1
ATOM 10924 C C . VAL D 2 3 ? 171.949 98.661 42.505 1.00 37.70 3 VAL D C 1
ATOM 10925 O O . VAL D 2 3 ? 171.651 97.462 42.591 1.00 37.39 3 VAL D O 1
ATOM 10929 N N . GLU D 2 4 ? 171.397 99.602 43.273 1.00 34.35 4 GLU D N 1
ATOM 10930 C CA . GLU D 2 4 ? 170.408 99.327 44.304 1.00 35.21 4 GLU D CA 1
ATOM 10931 C C . GLU D 2 4 ? 169.007 99.793 43.921 1.00 35.78 4 GLU D C 1
ATOM 10932 O O . GLU D 2 4 ? 168.120 99.828 44.778 1.00 33.42 4 GLU D O 1
ATOM 10938 N N . ALA D 2 5 ? 168.787 100.145 42.659 1.00 31.83 5 ALA D N 1
ATOM 10939 C CA . ALA D 2 5 ? 167.494 100.652 42.221 1.00 33.83 5 ALA D CA 1
ATOM 10940 C C . ALA D 2 5 ? 166.512 99.561 41.823 1.00 31.17 5 ALA D C 1
ATOM 10941 O O . ALA D 2 5 ? 165.314 99.843 41.724 1.00 30.95 5 ALA D O 1
ATOM 10943 N N . PHE D 2 6 ? 166.978 98.337 41.592 1.00 31.22 6 PHE D N 1
ATOM 10944 C CA . PHE D 2 6 ? 166.131 97.300 41.018 1.00 30.66 6 PHE D CA 1
ATOM 10945 C C . PHE D 2 6 ? 165.300 96.602 42.086 1.00 32.88 6 PHE D C 1
ATOM 10946 O O . PHE D 2 6 ? 165.767 96.362 43.204 1.00 32.70 6 PHE D O 1
ATOM 10954 N N . HIS D 2 7 ? 164.066 96.254 41.719 1.00 31.02 7 HIS D N 1
ATOM 10955 C CA . HIS D 2 7 ? 163.184 95.432 42.552 1.00 33.83 7 HIS D CA 1
ATOM 10956 C C . HIS D 2 7 ? 162.995 96.049 43.937 1.00 33.86 7 HIS D C 1
ATOM 10957 O O . HIS D 2 7 ? 163.027 95.356 44.955 1.00 32.99 7 HIS D O 1
ATOM 10964 N N . LYS D 2 8 ? 162.797 97.369 43.972 1.00 30.92 8 LYS D N 1
ATOM 10965 C CA . LYS D 2 8 ? 162.546 98.084 45.212 1.00 31.10 8 LYS D CA 1
ATOM 10966 C C . LYS D 2 8 ? 161.110 98.564 45.349 1.00 32.27 8 LYS D C 1
ATOM 10967 O O . LYS D 2 8 ? 160.697 98.911 46.460 1.00 33.33 8 LYS D O 1
ATOM 10973 N N . MET D 2 9 ? 160.339 98.566 44.268 1.00 29.19 9 MET D N 1
ATOM 10974 C CA . MET D 2 9 ? 158.975 99.066 44.268 1.00 31.37 9 MET D CA 1
ATOM 10975 C C . MET D 2 9 ? 158.025 97.975 43.796 1.00 31.82 9 MET D C 1
ATOM 10976 O O . MET D 2 9 ? 158.380 97.143 42.956 1.00 32.68 9 MET D O 1
ATOM 10981 N N . GLU D 2 10 ? 156.820 97.983 44.359 1.00 28.94 10 GLU D N 1
ATOM 10982 C CA . GLU D 2 10 ? 155.780 97.018 44.034 1.00 30.44 10 GLU D CA 1
ATOM 10983 C C . GLU D 2 10 ? 154.767 97.640 43.082 1.00 29.12 10 GLU D C 1
ATOM 10984 O O . GLU D 2 10 ? 154.455 98.828 43.187 1.00 26.34 10 GLU D O 1
ATOM 10990 N N . ASN D 2 11 ? 154.242 96.818 42.165 1.00 25.94 11 ASN D N 1
ATOM 10991 C CA . ASN D 2 11 ? 153.137 97.196 41.282 1.00 27.51 11 ASN D CA 1
ATOM 10992 C C . ASN D 2 11 ? 153.449 98.456 40.477 1.00 29.15 11 ASN D C 1
ATOM 10993 O O . ASN D 2 11 ? 152.631 99.373 40.377 1.00 29.34 11 ASN D O 1
ATOM 10998 N N . MET D 2 12 ? 154.638 98.498 39.885 1.00 27.50 12 MET D N 1
ATOM 10999 C CA . MET D 2 12 ? 155.003 99.629 39.047 1.00 27.69 12 MET D CA 1
ATOM 11000 C C . MET D 2 12 ? 154.532 99.373 37.626 1.00 25.93 12 MET D C 1
ATOM 11001 O O . MET D 2 12 ? 154.617 98.251 37.122 1.00 26.00 12 MET D O 1
ATOM 11006 N N . LYS D 2 13 ? 154.015 100.416 36.994 1.00 26.53 13 LYS D N 1
ATOM 11007 C CA . LYS D 2 13 ? 153.516 100.375 35.633 1.00 27.72 13 LYS D CA 1
ATOM 11008 C C . LYS D 2 13 ? 154.314 101.368 34.801 1.00 26.81 13 LYS D C 1
ATOM 11009 O O . LYS D 2 13 ? 154.883 102.319 35.346 1.00 24.90 13 LYS D O 1
ATOM 11015 N N . PRO D 2 14 ? 154.391 101.178 33.482 1.00 27.61 14 PRO D N 1
ATOM 11016 C CA . PRO D 2 14 ? 155.170 102.128 32.666 1.00 28.18 14 PRO D CA 1
ATOM 11017 C C . PRO D 2 14 ? 154.784 103.584 32.889 1.00 28.51 14 PRO D C 1
ATOM 11018 O O . PRO D 2 14 ? 155.667 104.449 32.935 1.00 29.05 14 PRO D O 1
ATOM 11022 N N . LYS D 2 15 ? 153.494 103.877 33.084 1.00 28.57 15 LYS D N 1
ATOM 11023 C CA . LYS D 2 15 ? 153.080 105.266 33.247 1.00 29.26 15 LYS D CA 1
ATOM 11024 C C . LYS D 2 15 ? 153.624 105.890 34.525 1.00 30.46 15 LYS D C 1
ATOM 11025 O O . LYS D 2 15 ? 153.709 107.120 34.605 1.00 32.56 15 LYS D O 1
ATOM 11031 N N . ASP D 2 16 ? 154.002 105.077 35.517 1.00 28.63 16 ASP D N 1
ATOM 11032 C CA . ASP D 2 16 ? 154.571 105.607 36.753 1.00 29.64 16 ASP D CA 1
ATOM 11033 C C . ASP D 2 16 ? 155.933 106.253 36.536 1.00 29.29 16 ASP D C 1
ATOM 11034 O O . ASP D 2 16 ? 156.395 107.003 37.401 1.00 29.71 16 ASP D O 1
ATOM 11039 N N . TYR D 2 17 ? 156.588 105.977 35.412 1.00 31.10 17 TYR D N 1
ATOM 11040 C CA . TYR D 2 17 ? 157.888 106.557 35.121 1.00 29.31 17 TYR D CA 1
ATOM 11041 C C . TYR D 2 17 ? 157.802 107.683 34.102 1.00 29.56 17 TYR D C 1
ATOM 11042 O O . TYR D 2 17 ? 158.837 108.226 33.707 1.00 30.54 17 TYR D O 1
ATOM 11051 N N . LYS D 2 18 ? 156.593 108.059 33.688 1.00 32.01 18 LYS D N 1
ATOM 11052 C CA . LYS D 2 18 ? 156.409 109.211 32.819 1.00 32.62 18 LYS D CA 1
ATOM 11053 C C . LYS D 2 18 ? 156.393 110.499 33.626 1.00 33.24 18 LYS D C 1
ATOM 11054 O O . LYS D 2 18 ? 155.761 110.576 34.684 1.00 35.96 18 LYS D O 1
ATOM 11060 N N . SER D 2 19 ? 157.095 111.513 33.126 1.00 31.34 19 SER D N 1
ATOM 11061 C CA . SER D 2 19 ? 156.989 112.844 33.702 1.00 33.10 19 SER D CA 1
ATOM 11062 C C . SER D 2 19 ? 155.746 113.537 33.143 1.00 31.59 19 SER D C 1
ATOM 11063 O O . SER D 2 19 ? 155.015 112.985 32.318 1.00 34.63 19 SER D O 1
ATOM 11066 N N . GLU D 2 20 ? 155.499 114.767 33.595 1.00 35.12 20 GLU D N 1
ATOM 11067 C CA . GLU D 2 20 ? 154.366 115.538 33.091 1.00 34.86 20 GLU D CA 1
ATOM 11068 C C . GLU D 2 20 ? 154.663 116.236 31.769 1.00 35.81 20 GLU D C 1
ATOM 11069 O O . GLU D 2 20 ? 153.741 116.793 31.162 1.00 37.59 20 GLU D O 1
ATOM 11075 N N . VAL D 2 21 ? 155.911 116.219 31.311 1.00 35.02 21 VAL D N 1
ATOM 11076 C CA . VAL D 2 21 ? 156.307 116.949 30.109 1.00 33.95 21 VAL D CA 1
ATOM 11077 C C . VAL D 2 21 ? 155.697 116.239 28.906 1.00 35.03 21 VAL D C 1
ATOM 11078 O O . VAL D 2 21 ? 155.935 115.039 28.711 1.00 36.38 21 VAL D O 1
ATOM 11082 N N . PRO D 2 22 ? 154.900 116.916 28.085 1.00 36.23 22 PRO D N 1
ATOM 11083 C CA . PRO D 2 22 ? 154.378 116.259 26.883 1.00 36.19 22 PRO D CA 1
ATOM 11084 C C . PRO D 2 22 ? 155.496 115.936 25.905 1.00 35.86 22 PRO D C 1
ATOM 11085 O O . PRO D 2 22 ? 156.407 116.737 25.679 1.00 33.74 22 PRO D O 1
ATOM 11089 N N . THR D 2 23 ? 155.433 114.732 25.344 1.00 34.62 23 THR D N 1
ATOM 11090 C CA . THR D 2 23 ? 156.448 114.278 24.402 1.00 35.50 23 THR D CA 1
ATOM 11091 C C . THR D 2 23 ? 156.150 114.911 23.051 1.00 33.94 23 THR D C 1
ATOM 11092 O O . THR D 2 23 ? 155.191 114.524 22.379 1.00 40.07 23 THR D O 1
ATOM 11096 N N . THR D 2 24 ? 157.014 115.818 22.606 1.00 34.90 24 THR D N 1
ATOM 11097 C CA . THR D 2 24 ? 156.729 116.636 21.436 1.00 36.50 24 THR D CA 1
ATOM 11098 C C . THR D 2 24 ? 157.503 116.190 20.200 1.00 32.20 24 THR D C 1
ATOM 11099 O O . THR D 2 24 ? 157.761 117.009 19.312 1.00 33.72 24 THR D O 1
ATOM 11103 N N . TRP D 2 25 ? 157.928 114.930 20.150 1.00 29.12 25 TRP D N 1
ATOM 11104 C CA . TRP D 2 25 ? 158.527 114.406 18.932 1.00 26.36 25 TRP D CA 1
ATOM 11105 C C . TRP D 2 25 ? 157.485 114.358 17.816 1.00 28.42 25 TRP D C 1
ATOM 11106 O O . TRP D 2 25 ? 156.275 114.315 18.060 1.00 29.61 25 TRP D O 1
ATOM 11117 N N . CYS D 2 26 ? 157.972 114.367 16.575 1.00 26.97 26 CYS D N 1
ATOM 11118 C CA . CYS D 2 26 ? 157.088 114.325 15.416 1.00 26.44 26 CYS D CA 1
ATOM 11119 C C . CYS D 2 26 ? 156.210 113.077 15.439 1.00 28.35 26 CYS D C 1
ATOM 11120 O O . CYS D 2 26 ? 156.622 112.025 15.938 1.00 26.11 26 CYS D O 1
ATOM 11123 N N . PRO D 2 27 ? 155.000 113.158 14.884 1.00 27.88 27 PRO D N 1
ATOM 11124 C CA . PRO D 2 27 ? 154.201 111.941 14.713 1.00 28.02 27 PRO D CA 1
ATOM 11125 C C . PRO D 2 27 ? 154.922 110.958 13.806 1.00 26.51 27 PRO D C 1
ATOM 11126 O O . PRO D 2 27 ? 155.466 111.324 12.761 1.00 27.03 27 PRO D O 1
ATOM 11130 N N . GLY D 2 28 ? 154.928 109.698 14.221 1.00 25.75 28 GLY D N 1
ATOM 11131 C CA . GLY D 2 28 ? 155.646 108.679 13.499 1.00 24.27 28 GLY D CA 1
ATOM 11132 C C . GLY D 2 28 ? 157.127 108.602 13.796 1.00 23.70 28 GLY D C 1
ATOM 11133 O O . GLY D 2 28 ? 157.813 107.778 13.184 1.00 22.70 28 GLY D O 1
ATOM 11134 N N . CYS D 2 29 ? 157.652 109.445 14.686 1.00 25.12 29 CYS D N 1
ATOM 11135 C CA . CYS D 2 29 ? 159.068 109.362 15.036 1.00 23.86 29 CYS D CA 1
ATOM 11136 C C . CYS D 2 29 ? 159.349 108.054 15.765 1.00 25.17 29 CYS D C 1
ATOM 11137 O O . CYS D 2 29 ? 158.609 107.662 16.676 1.00 23.99 29 CYS D O 1
ATOM 11140 N N . GLY D 2 30 ? 160.424 107.374 15.365 1.00 23.16 30 GLY D N 1
ATOM 11141 C CA . GLY D 2 30 ? 160.769 106.120 16.006 1.00 23.69 30 GLY D CA 1
ATOM 11142 C C . GLY D 2 30 ? 161.139 106.265 17.467 1.00 25.37 30 GLY D C 1
ATOM 11143 O O . GLY D 2 30 ? 161.095 105.278 18.208 1.00 25.24 30 GLY D O 1
ATOM 11144 N N . HIS D 2 31 ? 161.516 107.475 17.899 1.00 23.63 31 HIS D N 1
ATOM 11145 C CA . HIS D 2 31 ? 161.932 107.663 19.286 1.00 26.07 31 HIS D CA 1
ATOM 11146 C C . HIS D 2 31 ? 160.828 107.290 20.267 1.00 25.23 31 HIS D C 1
ATOM 11147 O O . HIS D 2 31 ? 161.121 106.937 21.414 1.00 23.85 31 HIS D O 1
ATOM 11154 N N . PHE D 2 32 ? 159.561 107.360 19.840 1.00 26.10 32 PHE D N 1
ATOM 11155 C CA . PHE D 2 32 ? 158.458 106.962 20.713 1.00 26.27 32 PHE D CA 1
ATOM 11156 C C . PHE D 2 32 ? 158.574 105.500 21.122 1.00 28.54 32 PHE D C 1
ATOM 11157 O O . PHE D 2 32 ? 158.373 105.157 22.293 1.00 28.67 32 PHE D O 1
ATOM 11165 N N . GLY D 2 33 ? 158.892 104.622 20.169 1.00 28.81 33 GLY D N 1
ATOM 11166 C CA . GLY D 2 33 ? 159.003 103.209 20.493 1.00 29.36 33 GLY D CA 1
ATOM 11167 C C . GLY D 2 33 ? 160.116 102.929 21.484 1.00 28.89 33 GLY D C 1
ATOM 11168 O O . GLY D 2 33 ? 159.988 102.062 22.350 1.00 30.63 33 GLY D O 1
ATOM 11169 N N . ILE D 2 34 ? 161.223 103.666 21.373 1.00 27.68 34 ILE D N 1
ATOM 11170 C CA . ILE D 2 34 ? 162.324 103.489 22.313 1.00 28.57 34 ILE D CA 1
ATOM 11171 C C . ILE D 2 34 ? 161.933 103.990 23.697 1.00 26.69 34 ILE D C 1
ATOM 11172 O O . ILE D 2 34 ? 162.183 103.321 24.707 1.00 25.35 34 ILE D O 1
ATOM 11177 N N . LEU D 2 35 ? 161.293 105.159 23.763 1.00 27.26 35 LEU D N 1
ATOM 11178 C CA . LEU D 2 35 ? 160.829 105.684 25.042 1.00 26.91 35 LEU D CA 1
ATOM 11179 C C . LEU D 2 35 ? 159.874 104.711 25.728 1.00 28.66 35 LEU D C 1
ATOM 11180 O O . LEU D 2 35 ? 159.978 104.474 26.939 1.00 28.35 35 LEU D O 1
ATOM 11185 N N . ASN D 2 36 ? 158.949 104.124 24.967 1.00 27.68 36 ASN D N 1
ATOM 11186 C CA . ASN D 2 36 ? 158.032 103.141 25.537 1.00 30.42 36 ASN D CA 1
ATOM 11187 C C . ASN D 2 36 ? 158.786 101.928 26.063 1.00 29.09 36 ASN D C 1
ATOM 11188 O O . ASN D 2 36 ? 158.434 101.375 27.113 1.00 29.54 36 ASN D O 1
ATOM 11193 N N . GLY D 2 37 ? 159.819 101.496 25.338 1.00 28.80 37 GLY D N 1
ATOM 11194 C CA . GLY D 2 37 ? 160.664 100.422 25.834 1.00 27.44 37 GLY D CA 1
ATOM 11195 C C . GLY D 2 37 ? 161.341 100.770 27.145 1.00 27.74 37 GLY D C 1
ATOM 11196 O O . GLY D 2 37 ? 161.471 99.921 28.031 1.00 26.47 37 GLY D O 1
ATOM 11197 N N . VAL D 2 38 ? 161.786 102.019 27.289 1.00 26.54 38 VAL D N 1
ATOM 11198 C CA . VAL D 2 38 ? 162.431 102.420 28.537 1.00 27.90 38 VAL D CA 1
ATOM 11199 C C . VAL D 2 38 ? 161.449 102.327 29.699 1.00 25.44 38 VAL D C 1
ATOM 11200 O O . VAL D 2 38 ? 161.766 101.760 30.752 1.00 25.42 38 VAL D O 1
ATOM 11204 N N . TYR D 2 39 ? 160.237 102.873 29.519 1.00 27.55 39 TYR D N 1
ATOM 11205 C CA . TYR D 2 39 ? 159.211 102.799 30.559 1.00 26.65 39 TYR D CA 1
ATOM 11206 C C . TYR D 2 39 ? 158.936 101.353 30.954 1.00 27.33 39 TYR D C 1
ATOM 11207 O O . TYR D 2 39 ? 158.830 101.028 32.144 1.00 24.68 39 TYR D O 1
ATOM 11216 N N . ARG D 2 40 ? 158.785 100.478 29.956 1.00 26.60 40 ARG D N 1
ATOM 11217 C CA . ARG D 2 40 ? 158.444 99.085 30.221 1.00 27.79 40 ARG D CA 1
ATOM 11218 C C . ARG D 2 40 ? 159.573 98.373 30.954 1.00 28.16 40 ARG D C 1
ATOM 11219 O O . ARG D 2 40 ? 159.325 97.608 31.893 1.00 28.86 40 ARG D O 1
ATOM 11227 N N . ALA D 2 41 ? 160.821 98.612 30.539 1.00 27.40 41 ALA D N 1
ATOM 11228 C CA . ALA D 2 41 ? 161.960 98.024 31.238 1.00 25.40 41 ALA D CA 1
ATOM 11229 C C . ALA D 2 41 ? 161.984 98.459 32.699 1.00 26.06 41 ALA D C 1
ATOM 11230 O O . ALA D 2 41 ? 162.187 97.639 33.604 1.00 26.21 41 ALA D O 1
ATOM 11232 N N . MET D 2 42 ? 161.776 99.755 32.946 1.00 24.07 42 MET D N 1
ATOM 11233 C CA . MET D 2 42 ? 161.818 100.268 34.311 1.00 25.32 42 MET D CA 1
ATOM 11234 C C . MET D 2 42 ? 160.716 99.657 35.173 1.00 27.15 42 MET D C 1
ATOM 11235 O O . MET D 2 42 ? 160.938 99.350 36.351 1.00 26.20 42 MET D O 1
ATOM 11240 N N . ALA D 2 43 ? 159.517 99.477 34.607 1.00 24.46 43 ALA D N 1
ATOM 11241 C CA . ALA D 2 43 ? 158.420 98.886 35.372 1.00 27.06 43 ALA D CA 1
ATOM 11242 C C . ALA D 2 43 ? 158.647 97.397 35.620 1.00 27.62 43 ALA D C 1
ATOM 11243 O O . ALA D 2 43 ? 158.363 96.896 36.715 1.00 29.14 43 ALA D O 1
ATOM 11245 N N . GLU D 2 44 ? 159.146 96.670 34.618 1.00 28.41 44 GLU D N 1
ATOM 11246 C CA . GLU D 2 44 ? 159.410 95.245 34.815 1.00 29.50 44 GLU D CA 1
ATOM 11247 C C . GLU D 2 44 ? 160.519 95.006 35.836 1.00 32.64 44 GLU D C 1
ATOM 11248 O O . GLU D 2 44 ? 160.522 93.968 36.510 1.00 30.46 44 GLU D O 1
ATOM 11254 N N . LEU D 2 45 ? 161.430 95.964 36.003 1.00 27.50 45 LEU D N 1
ATOM 11255 C CA . LEU D 2 45 ? 162.484 95.866 37.002 1.00 30.45 45 LEU D CA 1
ATOM 11256 C C . LEU D 2 45 ? 162.062 96.387 38.367 1.00 31.77 45 LEU D C 1
ATOM 11257 O O . LEU D 2 45 ? 162.872 96.349 39.298 1.00 32.48 45 LEU D O 1
ATOM 11262 N N . GLY D 2 46 ? 160.827 96.862 38.508 1.00 27.94 46 GLY D N 1
ATOM 11263 C CA . GLY D 2 46 ? 160.398 97.442 39.775 1.00 27.28 46 GLY D CA 1
ATOM 11264 C C . GLY D 2 46 ? 161.298 98.559 40.254 1.00 29.38 46 GLY D C 1
ATOM 11265 O O . GLY D 2 46 ? 161.593 98.654 41.454 1.00 27.70 46 GLY D O 1
ATOM 11266 N N . ILE D 2 47 ? 161.737 99.422 39.336 1.00 27.84 47 ILE D N 1
ATOM 11267 C CA . ILE D 2 47 ? 162.798 100.374 39.653 1.00 28.18 47 ILE D CA 1
ATOM 11268 C C . ILE D 2 47 ? 162.272 101.471 40.568 1.00 27.73 47 ILE D C 1
ATOM 11269 O O . ILE D 2 47 ? 161.167 101.995 40.379 1.00 27.52 47 ILE D O 1
ATOM 11274 N N . ASP D 2 48 ? 163.065 101.807 41.582 1.00 28.66 48 ASP D N 1
ATOM 11275 C CA . ASP D 2 48 ? 162.883 103.023 42.372 1.00 30.30 48 ASP D CA 1
ATOM 11276 C C . ASP D 2 48 ? 163.614 104.135 41.632 1.00 29.72 48 ASP D C 1
ATOM 11277 O O . ASP D 2 48 ? 164.846 104.189 41.633 1.00 28.74 48 ASP D O 1
ATOM 11282 N N . SER D 2 49 ? 162.857 105.008 40.967 1.00 30.12 49 SER D N 1
ATOM 11283 C CA . SER D 2 49 ? 163.494 106.007 40.117 1.00 26.97 49 SER D CA 1
ATOM 11284 C C . SER D 2 49 ? 164.149 107.139 40.898 1.00 28.19 49 SER D C 1
ATOM 11285 O O . SER D 2 49 ? 164.777 107.995 40.271 1.00 27.16 49 SER D O 1
ATOM 11288 N N . THR D 2 50 ? 164.041 107.177 42.233 1.00 30.13 50 THR D N 1
ATOM 11289 C CA . THR D 2 50 ? 164.910 108.072 42.990 1.00 29.62 50 THR D CA 1
ATOM 11290 C C . THR D 2 50 ? 166.362 107.643 42.889 1.00 28.28 50 THR D C 1
ATOM 11291 O O . THR D 2 50 ? 167.253 108.451 43.163 1.00 30.36 50 THR D O 1
ATOM 11295 N N . LYS D 2 51 ? 166.615 106.382 42.536 1.00 28.09 51 LYS D N 1
ATOM 11296 C CA . LYS D 2 51 ? 167.960 105.840 42.403 1.00 27.97 51 LYS D CA 1
ATOM 11297 C C . LYS D 2 51 ? 168.326 105.604 40.939 1.00 28.96 51 LYS D C 1
ATOM 11298 O O . LYS D 2 51 ? 169.165 104.755 40.630 1.00 28.10 51 LYS D O 1
ATOM 11304 N N . PHE D 2 52 ? 167.695 106.354 40.034 1.00 26.44 52 PHE D N 1
ATOM 11305 C CA . PHE D 2 52 ? 167.820 106.194 38.591 1.00 24.61 52 PHE D CA 1
ATOM 11306 C C . PHE D 2 52 ? 168.219 107.537 37.998 1.00 24.45 52 PHE D C 1
ATOM 11307 O O . PHE D 2 52 ? 167.599 108.559 38.310 1.00 25.41 52 PHE D O 1
ATOM 11315 N N . ALA D 2 53 ? 169.264 107.544 37.169 1.00 25.06 53 ALA D N 1
ATOM 11316 C CA . ALA D 2 53 ? 169.803 108.776 36.595 1.00 24.84 53 ALA D CA 1
ATOM 11317 C C . ALA D 2 53 ? 169.831 108.668 35.075 1.00 23.08 53 ALA D C 1
ATOM 11318 O O . ALA D 2 53 ? 170.587 107.863 34.519 1.00 24.80 53 ALA D O 1
ATOM 11320 N N . ALA D 2 54 ? 169.019 109.483 34.406 1.00 22.35 54 ALA D N 1
ATOM 11321 C CA . ALA D 2 54 ? 168.994 109.543 32.948 1.00 23.40 54 ALA D CA 1
ATOM 11322 C C . ALA D 2 54 ? 169.786 110.764 32.485 1.00 23.07 54 ALA D C 1
ATOM 11323 O O . ALA D 2 54 ? 169.468 111.896 32.860 1.00 22.59 54 ALA D O 1
ATOM 11325 N N . ILE D 2 55 ? 170.793 110.541 31.648 1.00 22.19 55 ILE D N 1
ATOM 11326 C CA . ILE D 2 55 ? 171.704 111.603 31.231 1.00 22.27 55 ILE D CA 1
ATOM 11327 C C . ILE D 2 55 ? 171.786 111.614 29.712 1.00 22.15 55 ILE D C 1
ATOM 11328 O O . ILE D 2 55 ? 171.918 110.558 29.086 1.00 22.62 55 ILE D O 1
ATOM 11333 N N . SER D 2 56 ? 171.698 112.804 29.118 1.00 22.22 56 SER D N 1
ATOM 11334 C CA . SER D 2 56 ? 171.699 112.937 27.668 1.00 21.69 56 SER D CA 1
ATOM 11335 C C . SER D 2 56 ? 172.486 114.172 27.252 1.00 22.74 56 SER D C 1
ATOM 11336 O O . SER D 2 56 ? 172.811 115.041 28.071 1.00 20.85 56 SER D O 1
ATOM 11339 N N . GLY D 2 57 ? 172.813 114.216 25.958 1.00 21.20 57 GLY D N 1
ATOM 11340 C CA . GLY D 2 57 ? 173.461 115.354 25.330 1.00 22.80 57 GLY D CA 1
ATOM 11341 C C . GLY D 2 57 ? 172.458 116.227 24.595 1.00 22.62 57 GLY D C 1
ATOM 11342 O O . GLY D 2 57 ? 171.507 116.715 25.210 1.00 22.33 57 GLY D O 1
ATOM 11343 N N . ILE D 2 58 ? 172.636 116.440 23.288 1.00 22.34 58 ILE D N 1
ATOM 11344 C CA . ILE D 2 58 ? 171.732 117.293 22.521 1.00 22.77 58 ILE D CA 1
ATOM 11345 C C . ILE D 2 58 ? 171.280 116.560 21.263 1.00 22.75 58 ILE D C 1
ATOM 11346 O O . ILE D 2 58 ? 172.078 115.888 20.598 1.00 22.79 58 ILE D O 1
ATOM 11351 N N . GLY D 2 59 ? 170.008 116.717 20.933 1.00 23.03 59 GLY D N 1
ATOM 11352 C CA . GLY D 2 59 ? 169.386 116.031 19.816 1.00 21.28 59 GLY D CA 1
ATOM 11353 C C . GLY D 2 59 ? 167.938 115.732 20.142 1.00 22.80 59 GLY D C 1
ATOM 11354 O O . GLY D 2 59 ? 167.496 115.848 21.283 1.00 20.10 59 GLY D O 1
ATOM 11355 N N . CYS D 2 60 ? 167.179 115.368 19.101 1.00 20.49 60 CYS D N 1
ATOM 11356 C CA . CYS D 2 60 ? 165.805 114.924 19.342 1.00 23.28 60 CYS D CA 1
ATOM 11357 C C . CYS D 2 60 ? 165.796 113.753 20.313 1.00 21.28 60 CYS D C 1
ATOM 11358 O O . CYS D 2 60 ? 165.041 113.741 21.294 1.00 22.97 60 CYS D O 1
ATOM 11361 N N . SER D 2 61 ? 166.651 112.764 20.049 1.00 20.52 61 SER D N 1
ATOM 11362 C CA . SER D 2 61 ? 166.829 111.632 20.949 1.00 22.39 61 SER D CA 1
ATOM 11363 C C . SER D 2 61 ? 167.145 112.084 22.369 1.00 23.38 61 SER D C 1
ATOM 11364 O O . SER D 2 61 ? 166.622 111.523 23.341 1.00 24.24 61 SER D O 1
ATOM 11367 N N . SER D 2 62 ? 168.015 113.088 22.506 1.00 21.24 62 SER D N 1
ATOM 11368 C CA . SER D 2 62 ? 168.498 113.545 23.805 1.00 21.95 62 SER D CA 1
ATOM 11369 C C . SER D 2 62 ? 167.426 114.224 24.643 1.00 22.70 62 SER D C 1
ATOM 11370 O O . SER D 2 62 ? 167.674 114.497 25.821 1.00 23.78 62 SER D O 1
ATOM 11373 N N . ARG D 2 63 ? 166.256 114.519 24.075 1.00 21.72 63 ARG D N 1
ATOM 11374 C CA . ARG D 2 63 ? 165.173 115.055 24.888 1.00 23.27 63 ARG D CA 1
ATOM 11375 C C . ARG D 2 63 ? 164.573 114.011 25.819 1.00 25.17 63 ARG D C 1
ATOM 11376 O O . ARG D 2 63 ? 163.833 114.382 26.737 1.00 25.45 63 ARG D O 1
ATOM 11384 N N . MET D 2 64 ? 164.904 112.731 25.633 1.00 26.42 64 MET D N 1
ATOM 11385 C CA . MET D 2 64 ? 164.254 111.665 26.395 1.00 28.12 64 MET D CA 1
ATOM 11386 C C . MET D 2 64 ? 164.260 111.858 27.910 1.00 26.58 64 MET D C 1
ATOM 11387 O O . MET D 2 64 ? 163.212 111.619 28.531 1.00 28.95 64 MET D O 1
ATOM 11392 N N . PRO D 2 65 ? 165.355 112.266 28.565 1.00 28.93 65 PRO D N 1
ATOM 11393 C CA . PRO D 2 65 ? 165.306 112.379 30.034 1.00 27.10 65 PRO D CA 1
ATOM 11394 C C . PRO D 2 65 ? 164.242 113.327 30.556 1.00 29.31 65 PRO D C 1
ATOM 11395 O O . PRO D 2 65 ? 163.735 113.099 31.661 1.00 29.93 65 PRO D O 1
ATOM 11399 N N . TYR D 2 66 ? 163.877 114.369 29.798 1.00 27.66 66 TYR D N 1
ATOM 11400 C CA . TYR D 2 66 ? 162.792 115.247 30.233 1.00 28.31 66 TYR D CA 1
ATOM 11401 C C . TYR D 2 66 ? 161.500 114.471 30.448 1.00 30.29 66 TYR D C 1
ATOM 11402 O O . TYR D 2 66 ? 160.695 114.833 31.313 1.00 29.36 66 TYR D O 1
ATOM 11411 N N . PHE D 2 67 ? 161.293 113.400 29.685 1.00 29.38 67 PHE D N 1
ATOM 11412 C CA . PHE D 2 67 ? 160.058 112.629 29.724 1.00 28.36 67 PHE D CA 1
ATOM 11413 C C . PHE D 2 67 ? 160.074 111.518 30.769 1.00 28.63 67 PHE D C 1
ATOM 11414 O O . PHE D 2 67 ? 159.113 110.750 30.848 1.00 29.38 67 PHE D O 1
ATOM 11422 N N . VAL D 2 68 ? 161.131 111.407 31.566 1.00 29.57 68 VAL D N 1
ATOM 11423 C CA . VAL D 2 68 ? 161.284 110.320 32.525 1.00 28.74 68 VAL D CA 1
ATOM 11424 C C . VAL D 2 68 ? 161.235 110.902 33.927 1.00 30.53 68 VAL D C 1
ATOM 11425 O O . VAL D 2 68 ? 161.929 111.884 34.224 1.00 29.54 68 VAL D O 1
ATOM 11429 N N . ASP D 2 69 ? 160.426 110.297 34.790 1.00 29.11 69 ASP D N 1
ATOM 11430 C CA . ASP D 2 69 ? 160.346 110.724 36.185 1.00 30.08 69 ASP D CA 1
ATOM 11431 C C . ASP D 2 69 ? 161.456 110.021 36.955 1.00 31.29 69 ASP D C 1
ATOM 11432 O O . ASP D 2 69 ? 161.303 108.875 37.385 1.00 32.37 69 ASP D O 1
ATOM 11437 N N . SER D 2 70 ? 162.561 110.725 37.159 1.00 28.77 70 SER D N 1
ATOM 11438 C CA . SER D 2 70 ? 163.748 110.198 37.822 1.00 29.46 70 SER D CA 1
ATOM 11439 C C . SER D 2 70 ? 164.699 111.368 38.031 1.00 26.35 70 SER D C 1
ATOM 11440 O O . SER D 2 70 ? 164.364 112.520 37.738 1.00 29.00 70 SER D O 1
ATOM 11443 N N . TYR D 2 71 ? 165.884 111.074 38.552 1.00 25.47 71 TYR D N 1
ATOM 11444 C CA . TYR D 2 71 ? 166.965 112.048 38.473 1.00 27.09 71 TYR D CA 1
ATOM 11445 C C . TYR D 2 71 ? 167.515 112.066 37.050 1.00 29.03 71 TYR D C 1
ATOM 11446 O O . TYR D 2 71 ? 167.478 111.059 36.334 1.00 27.17 71 TYR D O 1
ATOM 11455 N N . LYS D 2 72 ? 167.974 113.240 36.621 1.00 29.56 72 LYS D N 1
ATOM 11456 C CA . LYS D 2 72 ? 168.342 113.410 35.222 1.00 25.46 72 LYS D CA 1
ATOM 11457 C C . LYS D 2 72 ? 169.229 114.636 35.029 1.00 24.40 72 LYS D C 1
ATOM 11458 O O . LYS D 2 72 ? 169.237 115.562 35.845 1.00 23.80 72 LYS D O 1
ATOM 11464 N N . MET D 2 73 ? 170.012 114.605 33.949 1.00 23.26 73 MET D N 1
ATOM 11465 C CA . MET D 2 73 ? 170.762 115.767 33.492 1.00 20.87 73 MET D CA 1
ATOM 11466 C C . MET D 2 73 ? 170.644 115.908 31.982 1.00 21.31 73 MET D C 1
ATOM 11467 O O . MET D 2 73 ? 170.791 114.924 31.253 1.00 22.15 73 MET D O 1
ATOM 11472 N N . HIS D 2 74 ? 170.378 117.126 31.524 1.00 20.79 74 HIS D N 1
ATOM 11473 C CA . HIS D 2 74 ? 170.475 117.488 30.115 1.00 21.07 74 HIS D CA 1
ATOM 11474 C C . HIS D 2 74 ? 171.766 118.282 29.972 1.00 20.93 74 HIS D C 1
ATOM 11475 O O . HIS D 2 74 ? 171.829 119.441 30.395 1.00 19.97 74 HIS D O 1
ATOM 11482 N N . THR D 2 75 ? 172.800 117.666 29.400 1.00 19.90 75 THR D N 1
ATOM 11483 C CA . THR D 2 75 ? 174.131 118.258 29.393 1.00 21.35 75 THR D CA 1
ATOM 11484 C C . THR D 2 75 ? 174.441 118.772 27.983 1.00 21.74 75 THR D C 1
ATOM 11485 O O . THR D 2 75 ? 173.541 119.300 27.305 1.00 26.58 75 THR D O 1
ATOM 11489 N N . LEU D 2 76 ? 175.700 118.683 27.573 1.00 20.24 76 LEU D N 1
ATOM 11490 C CA . LEU D 2 76 ? 176.166 119.260 26.320 1.00 21.49 76 LEU D CA 1
ATOM 11491 C C . LEU D 2 76 ? 176.277 118.198 25.230 1.00 21.87 76 LEU D C 1
ATOM 11492 O O . LEU D 2 76 ? 176.445 117.005 25.501 1.00 21.57 76 LEU D O 1
ATOM 11497 N N . HIS D 2 77 ? 176.198 118.663 23.982 1.00 20.17 77 HIS D N 1
ATOM 11498 C CA . HIS D 2 77 ? 176.222 117.792 22.814 1.00 19.39 77 HIS D CA 1
ATOM 11499 C C . HIS D 2 77 ? 177.484 116.930 22.807 1.00 22.90 77 HIS D C 1
ATOM 11500 O O . HIS D 2 77 ? 178.605 117.452 22.782 1.00 20.18 77 HIS D O 1
ATOM 11507 N N . GLY D 2 78 ? 177.303 115.609 22.864 1.00 20.79 78 GLY D N 1
ATOM 11508 C CA . GLY D 2 78 ? 178.414 114.681 22.803 1.00 20.55 78 GLY D CA 1
ATOM 11509 C C . GLY D 2 78 ? 179.062 114.325 24.127 1.00 20.82 78 GLY D C 1
ATOM 11510 O O . GLY D 2 78 ? 179.943 113.457 24.148 1.00 22.72 78 GLY D O 1
ATOM 11511 N N . ARG D 2 79 ? 178.650 114.945 25.234 1.00 21.92 79 ARG D N 1
ATOM 11512 C CA . ARG D 2 79 ? 179.348 114.804 26.507 1.00 20.54 79 ARG D CA 1
ATOM 11513 C C . ARG D 2 79 ? 178.589 113.975 27.533 1.00 21.88 79 ARG D C 1
ATOM 11514 O O . ARG D 2 79 ? 179.088 113.801 28.654 1.00 20.44 79 ARG D O 1
ATOM 11522 N N . ALA D 2 80 ? 177.408 113.450 27.175 1.00 22.75 80 ALA D N 1
ATOM 11523 C CA . ALA D 2 80 ? 176.562 112.740 28.132 1.00 21.42 80 ALA D CA 1
ATOM 11524 C C . ALA D 2 80 ? 177.265 111.532 28.731 1.00 18.46 80 ALA D C 1
ATOM 11525 O O . ALA D 2 80 ? 177.195 111.302 29.942 1.00 20.50 80 ALA D O 1
ATOM 11527 N N . GLY D 2 81 ? 177.938 110.739 27.898 1.00 19.86 81 GLY D N 1
ATOM 11528 C CA . GLY D 2 81 ? 178.585 109.544 28.405 1.00 20.73 81 GLY D CA 1
ATOM 11529 C C . GLY D 2 81 ? 179.745 109.867 29.328 1.00 23.76 81 GLY D C 1
ATOM 11530 O O . GLY D 2 81 ? 179.984 109.163 30.313 1.00 23.11 81 GLY D O 1
ATOM 11531 N N . ALA D 2 82 ? 180.490 110.929 29.018 1.00 20.74 82 ALA D N 1
ATOM 11532 C CA . ALA D 2 82 ? 181.551 111.358 29.919 1.00 21.76 82 ALA D CA 1
ATOM 11533 C C . ALA D 2 82 ? 180.978 111.916 31.223 1.00 20.99 82 ALA D C 1
ATOM 11534 O O . ALA D 2 82 ? 181.489 111.620 32.309 1.00 21.68 82 ALA D O 1
ATOM 11536 N N . VAL D 2 83 ? 179.903 112.705 31.146 1.00 22.03 83 VAL D N 1
ATOM 11537 C CA . VAL D 2 83 ? 179.262 113.169 32.376 1.00 20.43 83 VAL D CA 1
ATOM 11538 C C . VAL D 2 83 ? 178.775 111.983 33.194 1.00 22.10 83 VAL D C 1
ATOM 11539 O O . VAL D 2 83 ? 178.989 111.916 34.412 1.00 19.77 83 VAL D O 1
ATOM 11543 N N . ALA D 2 84 ? 178.139 111.016 32.531 1.00 18.75 84 ALA D N 1
ATOM 11544 C CA . ALA D 2 84 ? 177.565 109.877 33.240 1.00 22.80 84 ALA D CA 1
ATOM 11545 C C . ALA D 2 84 ? 178.628 109.029 33.921 1.00 21.65 84 ALA D C 1
ATOM 11546 O O . ALA D 2 84 ? 178.364 108.446 34.981 1.00 22.48 84 ALA D O 1
ATOM 11548 N N . THR D 2 85 ? 179.826 108.945 33.332 1.00 23.09 85 THR D N 1
ATOM 11549 C CA . THR D 2 85 ? 180.933 108.247 33.983 1.00 23.49 85 THR D CA 1
ATOM 11550 C C . THR D 2 85 ? 181.221 108.858 35.350 1.00 23.74 85 THR D C 1
ATOM 11551 O O . THR D 2 85 ? 181.386 108.139 36.343 1.00 24.71 85 THR D O 1
ATOM 11555 N N . GLY D 2 86 ? 181.269 110.192 35.418 1.00 21.99 86 GLY D N 1
ATOM 11556 C CA . GLY D 2 86 ? 181.487 110.852 36.694 1.00 20.35 86 GLY D CA 1
ATOM 11557 C C . GLY D 2 86 ? 180.361 110.598 37.677 1.00 21.91 86 GLY D C 1
ATOM 11558 O O . GLY D 2 86 ? 180.597 110.397 38.868 1.00 23.60 86 GLY D O 1
ATOM 11559 N N . THR D 2 87 ? 179.116 110.625 37.195 1.00 23.03 87 THR D N 1
ATOM 11560 C CA . THR D 2 87 ? 177.980 110.304 38.056 1.00 21.48 87 THR D CA 1
ATOM 11561 C C . THR D 2 87 ? 178.068 108.868 38.559 1.00 20.85 87 THR D C 1
ATOM 11562 O O . THR D 2 87 ? 177.884 108.601 39.754 1.00 23.55 87 THR D O 1
ATOM 11566 N N . GLN D 2 88 ? 178.377 107.932 37.658 1.00 21.38 88 GLN D N 1
ATOM 11567 C CA . GLN D 2 88 ? 178.392 106.515 38.006 1.00 24.12 88 GLN D CA 1
ATOM 11568 C C . GLN D 2 88 ? 179.500 106.202 39.005 1.00 24.06 88 GLN D C 1
ATOM 11569 O O . GLN D 2 88 ? 179.266 105.531 40.019 1.00 25.15 88 GLN D O 1
ATOM 11575 N N . VAL D 2 89 ? 180.715 106.693 38.740 1.00 23.98 89 VAL D N 1
ATOM 11576 C CA . VAL D 2 89 ? 181.838 106.426 39.636 1.00 21.89 89 VAL D CA 1
ATOM 11577 C C . VAL D 2 89 ? 181.593 107.073 40.994 1.00 22.71 89 VAL D C 1
ATOM 11578 O O . VAL D 2 89 ? 181.894 106.489 42.040 1.00 23.64 89 VAL D O 1
ATOM 11582 N N . ALA D 2 90 ? 181.004 108.270 41.001 1.00 22.93 90 ALA D N 1
ATOM 11583 C CA . ALA D 2 90 ? 180.699 108.937 42.262 1.00 23.56 90 ALA D CA 1
ATOM 11584 C C . ALA D 2 90 ? 179.660 108.164 43.072 1.00 24.98 90 ALA D C 1
ATOM 11585 O O . ALA D 2 90 ? 179.733 108.127 44.306 1.00 23.64 90 ALA D O 1
ATOM 11587 N N . ARG D 2 91 ? 178.690 107.542 42.402 1.00 23.91 91 ARG D N 1
ATOM 11588 C CA . ARG D 2 91 ? 177.566 106.879 43.072 1.00 26.45 91 ARG D CA 1
ATOM 11589 C C . ARG D 2 91 ? 177.277 105.557 42.382 1.00 25.79 91 ARG D C 1
ATOM 11590 O O . ARG D 2 91 ? 176.325 105.441 41.602 1.00 27.21 91 ARG D O 1
ATOM 11598 N N . PRO D 2 92 ? 178.080 104.522 42.657 1.00 27.10 92 PRO D N 1
ATOM 11599 C CA . PRO D 2 92 ? 177.877 103.224 41.987 1.00 28.75 92 PRO D CA 1
ATOM 11600 C C . PRO D 2 92 ? 176.574 102.528 42.357 1.00 28.45 92 PRO D C 1
ATOM 11601 O O . PRO D 2 92 ? 176.258 101.493 41.754 1.00 30.03 92 PRO D O 1
ATOM 11605 N N . ASP D 2 93 ? 175.832 103.035 43.339 1.00 29.62 93 ASP D N 1
ATOM 11606 C CA . ASP D 2 93 ? 174.526 102.484 43.674 1.00 31.89 93 ASP D CA 1
ATOM 11607 C C . ASP D 2 93 ? 173.445 102.861 42.670 1.00 32.05 93 ASP D C 1
ATOM 11608 O O . ASP D 2 93 ? 172.407 102.196 42.625 1.00 32.06 93 ASP D O 1
ATOM 11613 N N . LEU D 2 94 ? 173.660 103.905 41.873 1.00 27.30 94 LEU D N 1
ATOM 11614 C CA . LEU D 2 94 ? 172.626 104.393 40.972 1.00 28.29 94 LEU D CA 1
ATOM 11615 C C . LEU D 2 94 ? 172.522 103.544 39.712 1.00 26.38 94 LEU D C 1
ATOM 11616 O O . LEU D 2 94 ? 173.494 102.946 39.251 1.00 26.97 94 LEU D O 1
ATOM 11621 N N . CYS D 2 95 ? 171.325 103.520 39.136 1.00 27.36 95 CYS D N 1
ATOM 11622 C CA . CYS D 2 95 ? 171.142 103.000 37.789 1.00 25.95 95 CYS D CA 1
ATOM 11623 C C . CYS D 2 95 ? 171.313 104.170 36.827 1.00 26.02 95 CYS D C 1
ATOM 11624 O O . CYS D 2 95 ? 170.464 105.070 36.780 1.00 25.19 95 CYS D O 1
ATOM 11627 N N . VAL D 2 96 ? 172.409 104.159 36.065 1.00 25.01 96 VAL D N 1
ATOM 11628 C CA . VAL D 2 96 ? 172.799 105.266 35.196 1.00 23.76 96 VAL D CA 1
ATOM 11629 C C . VAL D 2 96 ? 172.525 104.860 33.756 1.00 23.91 96 VAL D C 1
ATOM 11630 O O . VAL D 2 96 ? 173.038 103.838 33.282 1.00 24.75 96 VAL D O 1
ATOM 11634 N N . VAL D 2 97 ? 171.744 105.672 33.047 1.00 23.25 97 VAL D N 1
ATOM 11635 C CA . VAL D 2 97 ? 171.363 105.392 31.669 1.00 23.43 97 VAL D CA 1
ATOM 11636 C C . VAL D 2 97 ? 171.627 106.635 30.833 1.00 23.02 97 VAL D C 1
ATOM 11637 O O . VAL D 2 97 ? 171.160 107.728 31.174 1.00 24.03 97 VAL D O 1
ATOM 11641 N N . VAL D 2 98 ? 172.333 106.462 29.720 1.00 22.42 98 VAL D N 1
ATOM 11642 C CA . VAL D 2 98 ? 172.543 107.520 28.741 1.00 21.25 98 VAL D CA 1
ATOM 11643 C C . VAL D 2 98 ? 171.677 107.229 27.526 1.00 22.24 98 VAL D C 1
ATOM 11644 O O . VAL D 2 98 ? 171.660 106.099 27.024 1.00 24.78 98 VAL D O 1
ATOM 11648 N N . ALA D 2 99 ? 170.981 108.247 27.040 1.00 24.29 99 ALA D N 1
ATOM 11649 C CA . ALA D 2 99 ? 170.226 108.157 25.801 1.00 23.93 99 ALA D CA 1
ATOM 11650 C C . ALA D 2 99 ? 170.674 109.260 24.859 1.00 21.94 99 ALA D C 1
ATOM 11651 O O . ALA D 2 99 ? 170.938 110.384 25.292 1.00 21.83 99 ALA D O 1
ATOM 11653 N N . GLY D 2 100 ? 170.745 108.941 23.575 1.00 21.15 100 GLY D N 1
ATOM 11654 C CA . GLY D 2 100 ? 171.190 109.921 22.603 1.00 22.40 100 GLY D CA 1
ATOM 11655 C C . GLY D 2 100 ? 171.133 109.340 21.209 1.00 23.77 100 GLY D C 1
ATOM 11656 O O . GLY D 2 100 ? 170.843 108.156 21.014 1.00 24.78 100 GLY D O 1
ATOM 11657 N N . GLY D 2 101 ? 171.389 110.211 20.231 1.00 22.20 101 GLY D N 1
ATOM 11658 C CA . GLY D 2 101 ? 171.283 109.855 18.834 1.00 22.05 101 GLY D CA 1
ATOM 11659 C C . GLY D 2 101 ? 172.617 109.462 18.213 1.00 25.13 101 GLY D C 1
ATOM 11660 O O . GLY D 2 101 ? 173.655 109.380 18.869 1.00 22.24 101 GLY D O 1
ATOM 11661 N N . ASP D 2 102 ? 172.566 109.228 16.896 1.00 21.60 102 ASP D N 1
ATOM 11662 C CA . ASP D 2 102 ? 173.756 108.765 16.187 1.00 24.59 102 ASP D CA 1
ATOM 11663 C C . ASP D 2 102 ? 174.804 109.868 16.051 1.00 23.35 102 ASP D C 1
ATOM 11664 O O . ASP D 2 102 ? 176.006 109.596 16.128 1.00 21.50 102 ASP D O 1
ATOM 11669 N N . GLY D 2 103 ? 174.381 111.114 15.873 1.00 23.04 103 GLY D N 1
ATOM 11670 C CA . GLY D 2 103 ? 175.343 112.198 15.802 1.00 22.16 103 GLY D CA 1
ATOM 11671 C C . GLY D 2 103 ? 175.914 112.559 17.160 1.00 21.79 103 GLY D C 1
ATOM 11672 O O . GLY D 2 103 ? 177.129 112.710 17.319 1.00 23.39 103 GLY D O 1
ATOM 11673 N N . ASP D 2 104 ? 175.030 112.692 18.148 1.00 22.40 104 ASP D N 1
ATOM 11674 C CA . ASP D 2 104 ? 175.457 112.959 19.516 1.00 22.39 104 ASP D CA 1
ATOM 11675 C C . ASP D 2 104 ? 176.462 111.912 19.992 1.00 23.29 104 ASP D C 1
ATOM 11676 O O . ASP D 2 104 ? 177.451 112.243 20.655 1.00 23.76 104 ASP D O 1
ATOM 11681 N N . GLY D 2 105 ? 176.251 110.650 19.624 1.00 23.05 105 GLY D N 1
ATOM 11682 C CA . GLY D 2 105 ? 177.078 109.572 20.125 1.00 21.61 105 GLY D CA 1
ATOM 11683 C C . GLY D 2 105 ? 178.381 109.352 19.384 1.00 23.95 105 GLY D C 1
ATOM 11684 O O . GLY D 2 105 ? 179.426 109.171 20.014 1.00 23.99 105 GLY D O 1
ATOM 11685 N N . PHE D 2 106 ? 178.347 109.385 18.052 1.00 22.15 106 PHE D N 1
ATOM 11686 C CA . PHE D 2 106 ? 179.484 108.964 17.256 1.00 24.36 106 PHE D CA 1
ATOM 11687 C C . PHE D 2 106 ? 180.099 110.063 16.408 1.00 23.82 106 PHE D C 1
ATOM 11688 O O . PHE D 2 106 ? 181.144 109.830 15.792 1.00 24.03 106 PHE D O 1
ATOM 11696 N N . SER D 2 107 ? 179.498 111.243 16.360 1.00 22.79 107 SER D N 1
ATOM 11697 C CA . SER D 2 107 ? 180.167 112.375 15.749 1.00 23.45 107 SER D CA 1
ATOM 11698 C C . SER D 2 107 ? 180.918 113.136 16.836 1.00 23.49 107 SER D C 1
ATOM 11699 O O . SER D 2 107 ? 182.064 112.800 17.149 1.00 22.49 107 SER D O 1
ATOM 11702 N N . ILE D 2 108 ? 180.275 114.136 17.443 1.00 23.22 108 ILE D N 1
ATOM 11703 C CA . ILE D 2 108 ? 180.936 114.918 18.484 1.00 22.68 108 ILE D CA 1
ATOM 11704 C C . ILE D 2 108 ? 181.232 114.064 19.716 1.00 24.42 108 ILE D C 1
ATOM 11705 O O . ILE D 2 108 ? 182.238 114.282 20.403 1.00 23.52 108 ILE D O 1
ATOM 11710 N N . GLY D 2 109 ? 180.403 113.068 20.005 1.00 22.81 109 GLY D N 1
ATOM 11711 C CA . GLY D 2 109 ? 180.693 112.216 21.139 1.00 23.21 109 GLY D CA 1
ATOM 11712 C C . GLY D 2 109 ? 181.597 111.039 20.850 1.00 24.40 109 GLY D C 1
ATOM 11713 O O . GLY D 2 109 ? 181.820 110.207 21.736 1.00 23.50 109 GLY D O 1
ATOM 11714 N N . GLY D 2 110 ? 182.113 110.926 19.622 1.00 21.64 110 GLY D N 1
ATOM 11715 C CA . GLY D 2 110 ? 182.831 109.726 19.232 1.00 22.24 110 GLY D CA 1
ATOM 11716 C C . GLY D 2 110 ? 184.122 109.500 19.990 1.00 24.32 110 GLY D C 1
ATOM 11717 O O . GLY D 2 110 ? 184.577 108.356 20.087 1.00 24.68 110 GLY D O 1
ATOM 11718 N N . GLY D 2 111 ? 184.726 110.564 20.522 1.00 22.32 111 GLY D N 1
ATOM 11719 C CA . GLY D 2 111 ? 185.949 110.423 21.290 1.00 22.68 111 GLY D CA 1
ATOM 11720 C C . GLY D 2 111 ? 185.766 109.904 22.698 1.00 22.61 111 GLY D C 1
ATOM 11721 O O . GLY D 2 111 ? 186.725 109.383 23.280 1.00 23.67 111 GLY D O 1
ATOM 11722 N N . HIS D 2 112 ? 184.570 110.046 23.273 1.00 22.34 112 HIS D N 1
ATOM 11723 C CA . HIS D 2 112 ? 184.331 109.511 24.607 1.00 22.86 112 HIS D CA 1
ATOM 11724 C C . HIS D 2 112 ? 183.863 108.064 24.587 1.00 24.51 112 HIS D C 1
ATOM 11725 O O . HIS D 2 112 ? 184.050 107.354 25.584 1.00 23.53 112 HIS D O 1
ATOM 11732 N N . MET D 2 113 ? 183.266 107.617 23.481 1.00 22.34 113 MET D N 1
ATOM 11733 C CA . MET D 2 113 ? 182.750 106.251 23.375 1.00 24.17 113 MET D CA 1
ATOM 11734 C C . MET D 2 113 ? 183.782 105.168 23.675 1.00 24.13 113 MET D C 1
ATOM 11735 O O . MET D 2 113 ? 183.468 104.259 24.462 1.00 21.79 113 MET D O 1
ATOM 11740 N N . PRO D 2 114 ? 184.993 105.181 23.094 1.00 22.78 114 PRO D N 1
ATOM 11741 C CA . PRO D 2 114 ? 185.929 104.074 23.358 1.00 24.22 114 PRO D CA 1
ATOM 11742 C C . PRO D 2 114 ? 186.247 103.883 24.828 1.00 22.48 114 PRO D C 1
ATOM 11743 O O . PRO D 2 114 ? 186.341 102.742 25.295 1.00 23.64 114 PRO D O 1
ATOM 11747 N N . HIS D 2 115 ? 186.400 104.974 25.576 1.00 22.67 115 HIS D N 1
ATOM 11748 C CA . HIS D 2 115 ? 186.904 104.868 26.939 1.00 24.56 115 HIS D CA 1
ATOM 11749 C C . HIS D 2 115 ? 185.829 104.432 27.924 1.00 25.30 115 HIS D C 1
ATOM 11750 O O . HIS D 2 115 ? 186.134 103.707 28.876 1.00 24.38 115 HIS D O 1
ATOM 11757 N N . MET D 2 116 ? 184.571 104.822 27.705 1.00 24.67 116 MET D N 1
ATOM 11758 C CA . MET D 2 116 ? 183.482 104.271 28.503 1.00 23.10 116 MET D CA 1
ATOM 11759 C C . MET D 2 116 ? 183.434 102.758 28.381 1.00 23.66 116 MET D C 1
ATOM 11760 O O . MET D 2 116 ? 183.346 102.039 29.384 1.00 25.39 116 MET D O 1
ATOM 11765 N N . ALA D 2 117 ? 183.474 102.259 27.146 1.00 23.58 117 ALA D N 1
ATOM 11766 C CA . ALA D 2 117 ? 183.354 100.825 26.915 1.00 26.83 117 ALA D CA 1
ATOM 11767 C C . ALA D 2 117 ? 184.595 100.084 27.395 1.00 25.32 117 ALA D C 1
ATOM 11768 O O . ALA D 2 117 ? 184.491 99.055 28.075 1.00 26.62 117 ALA D O 1
ATOM 11770 N N . ARG D 2 118 ? 185.777 100.588 27.031 1.00 24.83 118 ARG D N 1
ATOM 11771 C CA . ARG D 2 118 ? 187.029 99.952 27.436 1.00 25.98 118 ARG D CA 1
ATOM 11772 C C . ARG D 2 118 ? 187.117 99.821 28.952 1.00 25.83 118 ARG D C 1
ATOM 11773 O O . ARG D 2 118 ? 187.506 98.767 29.472 1.00 26.23 118 ARG D O 1
ATOM 11781 N N . LYS D 2 119 ? 186.737 100.868 29.678 1.00 23.51 119 LYS D N 1
ATOM 11782 C CA . LYS D 2 119 ? 186.778 100.842 31.135 1.00 24.11 119 LYS D CA 1
ATOM 11783 C C . LYS D 2 119 ? 185.615 100.085 31.756 1.00 23.88 119 LYS D C 1
ATOM 11784 O O . LYS D 2 119 ? 185.587 99.933 32.981 1.00 24.80 119 LYS D O 1
ATOM 11790 N N . ASN D 2 120 ? 184.662 99.614 30.950 1.00 25.34 120 ASN D N 1
ATOM 11791 C CA . ASN D 2 120 ? 183.532 98.820 31.439 1.00 25.26 120 ASN D CA 1
ATOM 11792 C C . ASN D 2 120 ? 182.774 99.556 32.545 1.00 25.17 120 ASN D C 1
ATOM 11793 O O . ASN D 2 120 ? 182.457 98.993 33.596 1.00 26.17 120 ASN D O 1
ATOM 11798 N N . VAL D 2 121 ? 182.487 100.840 32.310 1.00 22.82 121 VAL D N 1
ATOM 11799 C CA . VAL D 2 121 ? 181.697 101.598 33.276 1.00 23.45 121 VAL D CA 1
ATOM 11800 C C . VAL D 2 121 ? 180.304 100.989 33.370 1.00 25.00 121 VAL D C 1
ATOM 11801 O O . VAL D 2 121 ? 179.665 100.710 32.350 1.00 25.10 121 VAL D O 1
ATOM 11805 N N . ASN D 2 122 ? 179.817 100.795 34.597 1.00 23.79 122 ASN D N 1
ATOM 11806 C CA . ASN D 2 122 ? 178.531 100.133 34.821 1.00 26.30 122 ASN D CA 1
ATOM 11807 C C . ASN D 2 122 ? 177.395 101.110 34.521 1.00 26.14 122 ASN D C 1
ATOM 11808 O O . ASN D 2 122 ? 176.850 101.780 35.401 1.00 26.17 122 ASN D O 1
ATOM 11813 N N . MET D 2 123 ? 177.033 101.185 33.242 1.00 27.39 123 MET D N 1
ATOM 11814 C CA . MET D 2 123 ? 175.965 102.065 32.788 1.00 25.58 123 MET D CA 1
ATOM 11815 C C . MET D 2 123 ? 175.345 101.468 31.535 1.00 26.11 123 MET D C 1
ATOM 11816 O O . MET D 2 123 ? 175.888 100.541 30.928 1.00 24.99 123 MET D O 1
ATOM 11821 N N . THR D 2 124 ? 174.206 102.033 31.137 1.00 24.11 124 THR D N 1
ATOM 11822 C CA . THR D 2 124 ? 173.509 101.642 29.919 1.00 23.29 124 THR D CA 1
ATOM 11823 C C . THR D 2 124 ? 173.521 102.802 28.935 1.00 23.60 124 THR D C 1
ATOM 11824 O O . THR D 2 124 ? 173.219 103.940 29.310 1.00 25.86 124 THR D O 1
ATOM 11828 N N . TYR D 2 125 ? 173.860 102.513 27.679 1.00 22.79 125 TYR D N 1
ATOM 11829 C CA . TYR D 2 125 ? 173.845 103.507 26.612 1.00 21.76 125 TYR D CA 1
ATOM 11830 C C . TYR D 2 125 ? 172.830 103.060 25.567 1.00 24.46 125 TYR D C 1
ATOM 11831 O O . TYR D 2 125 ? 173.061 102.076 24.853 1.00 24.25 125 TYR D O 1
ATOM 11840 N N . VAL D 2 126 ? 171.710 103.776 25.485 1.00 23.32 126 VAL D N 1
ATOM 11841 C CA . VAL D 2 126 ? 170.675 103.535 24.482 1.00 23.31 126 VAL D CA 1
ATOM 11842 C C . VAL D 2 126 ? 170.850 104.559 23.369 1.00 22.72 126 VAL D C 1
ATOM 11843 O O . VAL D 2 126 ? 170.541 105.745 23.540 1.00 23.66 126 VAL D O 1
ATOM 11847 N N . LEU D 2 127 ? 171.330 104.102 22.219 1.00 23.28 127 LEU D N 1
ATOM 11848 C CA . LEU D 2 127 ? 171.570 104.972 21.079 1.00 24.39 127 LEU D CA 1
ATOM 11849 C C . LEU D 2 127 ? 170.417 104.841 20.093 1.00 25.01 127 LEU D C 1
ATOM 11850 O O . LEU D 2 127 ? 170.142 103.744 19.594 1.00 22.77 127 LEU D O 1
ATOM 11855 N N . MET D 2 128 ? 169.761 105.962 19.803 1.00 23.22 128 MET D N 1
ATOM 11856 C CA . MET D 2 128 ? 168.608 105.988 18.907 1.00 25.75 128 MET D CA 1
ATOM 11857 C C . MET D 2 128 ? 169.115 106.395 17.528 1.00 24.23 128 MET D C 1
ATOM 11858 O O . MET D 2 128 ? 169.334 107.579 17.252 1.00 22.76 128 MET D O 1
ATOM 11863 N N . ASP D 2 129 ? 169.308 105.400 16.668 1.00 23.58 129 ASP D N 1
ATOM 11864 C CA . ASP D 2 129 ? 169.990 105.564 15.384 1.00 23.96 129 ASP D CA 1
ATOM 11865 C C . ASP D 2 129 ? 168.939 105.811 14.311 1.00 26.01 129 ASP D C 1
ATOM 11866 O O . ASP D 2 129 ? 168.250 104.880 13.883 1.00 25.86 129 ASP D O 1
ATOM 11871 N N . ASN D 2 130 ? 168.816 107.064 13.865 1.00 25.46 130 ASN D N 1
ATOM 11872 C CA . ASN D 2 130 ? 167.904 107.408 12.777 1.00 22.80 130 ASN D CA 1
ATOM 11873 C C . ASN D 2 130 ? 168.632 107.793 11.495 1.00 24.48 130 ASN D C 1
ATOM 11874 O O . ASN D 2 130 ? 167.987 108.238 10.536 1.00 23.06 130 ASN D O 1
ATOM 11879 N N . GLY D 2 131 ? 169.954 107.631 11.450 1.00 24.64 131 GLY D N 1
ATOM 11880 C CA . GLY D 2 131 ? 170.699 107.898 10.234 1.00 24.02 131 GLY D CA 1
ATOM 11881 C C . GLY D 2 131 ? 170.715 109.346 9.799 1.00 22.67 131 GLY D C 1
ATOM 11882 O O . GLY D 2 131 ? 170.882 109.623 8.607 1.00 23.83 131 GLY D O 1
ATOM 11883 N N . ILE D 2 132 ? 170.564 110.284 10.734 1.00 23.03 132 ILE D N 1
ATOM 11884 C CA . ILE D 2 132 ? 170.476 111.697 10.382 1.00 22.55 132 ILE D CA 1
ATOM 11885 C C . ILE D 2 132 ? 170.604 112.541 11.646 1.00 19.75 132 ILE D C 1
ATOM 11886 O O . ILE D 2 132 ? 170.496 112.023 12.763 1.00 19.69 132 ILE D O 1
ATOM 11891 N N . TYR D 2 133 ? 170.856 113.842 11.481 1.00 20.32 133 TYR D N 1
ATOM 11892 C CA . TYR D 2 133 ? 170.735 114.811 12.572 1.00 20.56 133 TYR D CA 1
ATOM 11893 C C . TYR D 2 133 ? 169.328 115.386 12.492 1.00 20.85 133 TYR D C 1
ATOM 11894 O O . TYR D 2 133 ? 169.041 116.233 11.640 1.00 21.13 133 TYR D O 1
ATOM 11903 N N . GLY D 2 134 ? 168.449 114.929 13.384 1.00 18.48 134 GLY D N 1
ATOM 11904 C CA . GLY D 2 134 ? 167.073 115.397 13.352 1.00 18.68 134 GLY D CA 1
ATOM 11905 C C . GLY D 2 134 ? 166.915 116.807 13.890 1.00 21.60 134 GLY D C 1
ATOM 11906 O O . GLY D 2 134 ? 166.337 117.674 13.226 1.00 22.03 134 GLY D O 1
ATOM 11907 N N . LEU D 2 135 ? 167.443 117.060 15.096 1.00 19.60 135 LEU D N 1
ATOM 11908 C CA . LEU D 2 135 ? 167.118 118.296 15.809 1.00 21.30 135 LEU D CA 1
ATOM 11909 C C . LEU D 2 135 ? 167.616 119.528 15.066 1.00 23.16 135 LEU D C 1
ATOM 11910 O O . LEU D 2 135 ? 166.946 120.567 15.059 1.00 21.15 135 LEU D O 1
ATOM 11915 N N . THR D 2 136 ? 168.777 119.432 14.419 1.00 20.81 136 THR D N 1
ATOM 11916 C CA . THR D 2 136 ? 169.308 120.544 13.638 1.00 22.59 136 THR D CA 1
ATOM 11917 C C . THR D 2 136 ? 168.728 120.604 12.226 1.00 23.65 136 THR D C 1
ATOM 11918 O O . THR D 2 136 ? 169.208 121.402 11.413 1.00 24.18 136 THR D O 1
ATOM 11922 N N . LYS D 2 137 ? 167.719 119.772 11.945 1.00 23.35 137 LYS D N 1
ATOM 11923 C CA . LYS D 2 137 ? 166.867 119.813 10.758 1.00 22.59 137 LYS D CA 1
ATOM 11924 C C . LYS D 2 137 ? 167.492 119.193 9.507 1.00 26.39 137 LYS D C 1
ATOM 11925 O O . LYS D 2 137 ? 167.389 119.752 8.410 1.00 26.20 137 LYS D O 1
ATOM 11931 N N . GLY D 2 138 ? 168.112 118.023 9.655 1.00 23.31 138 GLY D N 1
ATOM 11932 C CA . GLY D 2 138 ? 168.350 117.149 8.519 1.00 23.80 138 GLY D CA 1
ATOM 11933 C C . GLY D 2 138 ? 169.704 117.174 7.831 1.00 25.17 138 GLY D C 1
ATOM 11934 O O . GLY D 2 138 ? 169.764 117.220 6.599 1.00 26.53 138 GLY D O 1
ATOM 11935 N N . GLN D 2 139 ? 170.795 117.142 8.590 1.00 23.96 139 GLN D N 1
ATOM 11936 C CA . GLN D 2 139 ? 172.118 116.897 8.027 1.00 21.57 139 GLN D CA 1
ATOM 11937 C C . GLN D 2 139 ? 172.487 115.432 8.227 1.00 20.50 139 GLN D C 1
ATOM 11938 O O . GLN D 2 139 ? 171.999 114.770 9.142 1.00 21.49 139 GLN D O 1
ATOM 11944 N N . TYR D 2 140 ? 173.387 114.934 7.381 1.00 22.40 140 TYR D N 1
ATOM 11945 C CA . TYR D 2 140 ? 173.705 113.514 7.443 1.00 23.80 140 TYR D CA 1
ATOM 11946 C C . TYR D 2 140 ? 174.585 113.200 8.654 1.00 22.46 140 TYR D C 1
ATOM 11947 O O . TYR D 2 140 ? 175.212 114.081 9.248 1.00 21.01 140 TYR D O 1
ATOM 11956 N N . SER D 2 141 ? 174.611 111.914 9.024 1.00 22.56 141 SER D N 1
ATOM 11957 C CA . SER D 2 141 ? 175.275 111.462 10.244 1.00 22.17 141 SER D CA 1
ATOM 11958 C C . SER D 2 141 ? 176.297 110.386 9.898 1.00 23.88 141 SER D C 1
ATOM 11959 O O . SER D 2 141 ? 176.327 109.916 8.753 1.00 22.30 141 SER D O 1
ATOM 11962 N N . PRO D 2 142 ? 177.134 109.955 10.849 1.00 23.32 142 PRO D N 1
ATOM 11963 C CA . PRO D 2 142 ? 178.071 108.858 10.556 1.00 22.91 142 PRO D CA 1
ATOM 11964 C C . PRO D 2 142 ? 177.397 107.536 10.207 1.00 23.87 142 PRO D C 1
ATOM 11965 O O . PRO D 2 142 ? 178.099 106.611 9.782 1.00 23.77 142 PRO D O 1
ATOM 11969 N N . THR D 2 143 ? 176.083 107.397 10.395 1.00 24.35 143 THR D N 1
ATOM 11970 C CA . THR D 2 143 ? 175.376 106.186 9.998 1.00 24.29 143 THR D CA 1
ATOM 11971 C C . THR D 2 143 ? 174.523 106.375 8.748 1.00 25.88 143 THR D C 1
ATOM 11972 O O . THR D 2 143 ? 173.878 105.418 8.308 1.00 25.46 143 THR D O 1
ATOM 11976 N N . SER D 2 144 ? 174.499 107.574 8.169 1.00 22.45 144 SER D N 1
ATOM 11977 C CA . SER D 2 144 ? 173.755 107.807 6.938 1.00 26.28 144 SER D CA 1
ATOM 11978 C C . SER D 2 144 ? 174.344 107.010 5.782 1.00 26.57 144 SER D C 1
ATOM 11979 O O . SER D 2 144 ? 175.559 106.821 5.682 1.00 25.62 144 SER D O 1
ATOM 11982 N N . ARG D 2 145 ? 173.461 106.545 4.893 1.00 25.63 145 ARG D N 1
ATOM 11983 C CA . ARG D 2 145 ? 173.923 105.892 3.679 1.00 28.79 145 ARG D CA 1
ATOM 11984 C C . ARG D 2 145 ? 174.383 106.940 2.667 1.00 27.38 145 ARG D C 1
ATOM 11985 O O . ARG D 2 145 ? 173.830 108.042 2.616 1.00 24.99 145 ARG D O 1
ATOM 11993 N N . PRO D 2 146 ? 175.400 106.621 1.853 1.00 27.78 146 PRO D N 1
ATOM 11994 C CA . PRO D 2 146 ? 175.990 107.650 0.980 1.00 25.47 146 PRO D CA 1
ATOM 11995 C C . PRO D 2 146 ? 175.035 108.171 -0.073 1.00 29.12 146 PRO D C 1
ATOM 11996 O O . PRO D 2 146 ? 175.180 109.317 -0.518 1.00 29.20 146 PRO D O 1
ATOM 12000 N N . GLU D 2 147 ? 174.067 107.358 -0.499 1.00 30.45 147 GLU D N 1
ATOM 12001 C CA . GLU D 2 147 ? 173.124 107.809 -1.512 1.00 30.44 147 GLU D CA 1
ATOM 12002 C C . GLU D 2 147 ? 172.133 108.831 -0.978 1.00 31.28 147 GLU D C 1
ATOM 12003 O O . GLU D 2 147 ? 171.465 109.492 -1.779 1.00 31.62 147 GLU D O 1
ATOM 12009 N N . MET D 2 148 ? 172.018 108.982 0.339 1.00 28.39 148 MET D N 1
ATOM 12010 C CA . MET D 2 148 ? 171.114 109.980 0.886 1.00 29.59 148 MET D CA 1
ATOM 12011 C C . MET D 2 148 ? 171.616 111.378 0.553 1.00 29.66 148 MET D C 1
ATOM 12012 O O . MET D 2 148 ? 172.822 111.637 0.540 1.00 28.63 148 MET D O 1
ATOM 12017 N N . THR D 2 149 ? 170.690 112.269 0.228 1.00 28.79 149 THR D N 1
ATOM 12018 C CA . THR D 2 149 ? 170.986 113.690 0.157 1.00 29.29 149 THR D CA 1
ATOM 12019 C C . THR D 2 149 ? 170.415 114.349 1.404 1.00 31.30 149 THR D C 1
ATOM 12020 O O . THR D 2 149 ? 169.369 113.931 1.908 1.00 32.57 149 THR D O 1
ATOM 12024 N N . ALA D 2 150 ? 171.137 115.333 1.932 1.00 29.08 150 ALA D N 1
ATOM 12025 C CA . ALA D 2 150 ? 170.724 116.053 3.128 1.00 28.70 150 ALA D CA 1
ATOM 12026 C C . ALA D 2 150 ? 171.199 117.495 2.988 1.00 27.24 150 ALA D C 1
ATOM 12027 O O . ALA D 2 150 ? 171.778 117.877 1.969 1.00 29.28 150 ALA D O 1
ATOM 12029 N N . TYR D 2 151 ? 170.957 118.308 4.016 1.00 28.75 151 TYR D N 1
ATOM 12030 C CA . TYR D 2 151 ? 171.036 119.751 3.799 1.00 29.54 151 TYR D CA 1
ATOM 12031 C C . TYR D 2 151 ? 172.461 120.288 3.689 1.00 28.02 151 TYR D C 1
ATOM 12032 O O . TYR D 2 151 ? 172.651 121.360 3.108 1.00 30.43 151 TYR D O 1
ATOM 12041 N N . THR D 2 152 ? 173.465 119.586 4.208 1.00 25.89 152 THR D N 1
ATOM 12042 C CA . THR D 2 152 ? 174.849 119.931 3.900 1.00 25.99 152 THR D CA 1
ATOM 12043 C C . THR D 2 152 ? 175.463 118.998 2.868 1.00 25.15 152 THR D C 1
ATOM 12044 O O . THR D 2 152 ? 176.611 119.205 2.464 1.00 27.63 152 THR D O 1
ATOM 12048 N N . THR D 2 153 ? 174.725 117.982 2.431 1.00 26.39 153 THR D N 1
ATOM 12049 C CA . THR D 2 153 ? 175.173 117.066 1.384 1.00 25.15 153 THR D CA 1
ATOM 12050 C C . THR D 2 153 ? 174.116 116.986 0.289 1.00 25.68 153 THR D C 1
ATOM 12051 O O . THR D 2 153 ? 173.569 115.914 0.011 1.00 26.44 153 THR D O 1
ATOM 12055 N N . PRO D 2 154 ? 173.802 118.110 -0.363 1.00 27.02 154 PRO D N 1
ATOM 12056 C CA . PRO D 2 154 ? 172.775 118.071 -1.414 1.00 26.82 154 PRO D CA 1
ATOM 12057 C C . PRO D 2 154 ? 173.182 117.228 -2.609 1.00 28.41 154 PRO D C 1
ATOM 12058 O O . PRO D 2 154 ? 172.322 116.890 -3.431 1.00 27.56 154 PRO D O 1
ATOM 12062 N N . TYR D 2 155 ? 174.459 116.860 -2.712 1.00 27.31 155 TYR D N 1
ATOM 12063 C CA . TYR D 2 155 ? 174.966 116.027 -3.793 1.00 27.66 155 TYR D CA 1
ATOM 12064 C C . TYR D 2 155 ? 175.395 114.647 -3.299 1.00 29.95 155 TYR D C 1
ATOM 12065 O O . TYR D 2 155 ? 176.233 113.996 -3.932 1.00 32.21 155 TYR D O 1
ATOM 12074 N N . GLY D 2 156 ? 174.831 114.190 -2.183 1.00 27.59 156 GLY D N 1
ATOM 12075 C CA . GLY D 2 156 ? 175.172 112.910 -1.601 1.00 26.47 156 GLY D CA 1
ATOM 12076 C C . GLY D 2 156 ? 176.266 113.010 -0.549 1.00 25.86 156 GLY D C 1
ATOM 12077 O O . GLY D 2 156 ? 176.997 113.994 -0.451 1.00 27.23 156 GLY D O 1
ATOM 12078 N N . GLY D 2 157 ? 176.357 111.967 0.269 1.00 27.05 157 GLY D N 1
ATOM 12079 C CA . GLY D 2 157 ? 177.382 111.894 1.289 1.00 25.85 157 GL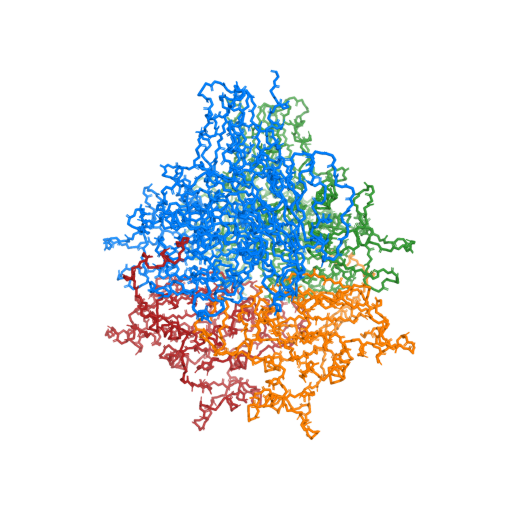Y D CA 1
ATOM 12080 C C . GLY D 2 157 ? 178.678 111.358 0.717 1.00 28.87 157 GLY D C 1
ATOM 12081 O O . GLY D 2 157 ? 178.707 110.287 0.105 1.00 29.48 157 GLY D O 1
ATOM 12082 N N . PRO D 2 158 ? 179.786 112.093 0.907 1.00 26.92 158 PRO D N 1
ATOM 12083 C CA . PRO D 2 158 ? 181.047 111.701 0.262 1.00 26.21 158 PRO D CA 1
ATOM 12084 C C . PRO D 2 158 ? 181.841 110.660 1.036 1.00 26.45 158 PRO D C 1
ATOM 12085 O O . PRO D 2 158 ? 183.068 110.613 0.915 1.00 28.91 158 PRO D O 1
ATOM 12089 N N . GLU D 2 159 ? 181.170 109.814 1.815 1.00 25.88 159 GLU D N 1
ATOM 12090 C CA . GLU D 2 159 ? 181.857 108.775 2.574 1.00 26.23 159 GLU D CA 1
ATOM 12091 C C . GLU D 2 159 ? 180.869 107.674 2.931 1.00 27.05 159 GLU D C 1
ATOM 12092 O O . GLU D 2 159 ? 179.653 107.834 2.804 1.00 25.80 159 GLU D O 1
ATOM 12098 N N . ASN D 2 160 ? 181.420 106.545 3.382 1.00 26.22 160 ASN D N 1
ATOM 12099 C CA . ASN D 2 160 ? 180.662 105.406 3.872 1.00 28.06 160 ASN D CA 1
ATOM 12100 C C . ASN D 2 160 ? 180.275 105.607 5.338 1.00 27.67 160 ASN D C 1
ATOM 12101 O O . ASN D 2 160 ? 180.958 106.321 6.076 1.00 27.07 160 ASN D O 1
ATOM 12106 N N . PRO D 2 161 ? 179.194 104.979 5.785 1.00 27.01 161 PRO D N 1
ATOM 12107 C CA . PRO D 2 161 ? 178.824 105.060 7.199 1.00 27.13 161 PRO D CA 1
ATOM 12108 C C . PRO D 2 161 ? 179.649 104.111 8.060 1.00 27.74 161 PRO D C 1
ATOM 12109 O O . PRO D 2 161 ? 180.296 103.180 7.573 1.00 28.31 161 PRO D O 1
ATOM 12113 N N . MET D 2 162 ? 179.623 104.369 9.365 1.00 23.92 162 MET D N 1
ATOM 12114 C CA . MET D 2 162 ? 180.294 103.485 10.305 1.00 26.74 162 MET D CA 1
ATOM 12115 C C . MET D 2 162 ? 179.335 102.420 10.835 1.00 28.63 162 MET D C 1
ATOM 12116 O O . MET D 2 162 ? 178.122 102.462 10.612 1.00 28.28 162 MET D O 1
ATOM 12121 N N . ASN D 2 163 ? 179.904 101.468 11.577 1.00 28.42 163 ASN D N 1
ATOM 12122 C CA . ASN D 2 163 ? 179.180 100.325 12.123 1.00 28.32 163 ASN D CA 1
ATOM 12123 C C . ASN D 2 163 ? 179.143 100.451 13.640 1.00 26.65 163 ASN D C 1
ATOM 12124 O O . ASN D 2 163 ? 180.117 100.085 14.314 1.00 25.03 163 ASN D O 1
ATOM 12129 N N . PRO D 2 164 ? 178.049 100.958 14.222 1.00 25.93 164 PRO D N 1
ATOM 12130 C CA . PRO D 2 164 ? 178.028 101.183 15.678 1.00 25.33 164 PRO D CA 1
ATOM 12131 C C . PRO D 2 164 ? 178.255 99.928 16.495 1.00 25.57 164 PRO D C 1
ATOM 12132 O O . PRO D 2 164 ? 179.006 99.972 17.477 1.00 25.92 164 PRO D O 1
ATOM 12136 N N . LEU D 2 165 ? 177.622 98.811 16.125 1.00 23.54 165 LEU D N 1
ATOM 12137 C CA . LEU D 2 165 ? 177.801 97.576 16.883 1.00 24.31 165 LEU D CA 1
ATOM 12138 C C . LEU D 2 165 ? 179.244 97.104 16.829 1.00 24.96 165 LEU D C 1
ATOM 12139 O O . LEU D 2 165 ? 179.797 96.663 17.842 1.00 25.73 165 LEU D O 1
ATOM 12144 N N . LEU D 2 166 ? 179.868 97.184 15.651 1.00 24.54 166 LEU D N 1
ATOM 12145 C CA . LEU D 2 166 ? 181.248 96.737 15.515 1.00 26.05 166 LEU D CA 1
ATOM 12146 C C . LEU D 2 166 ? 182.200 97.627 16.306 1.00 25.25 166 LEU D C 1
ATOM 12147 O O . LEU D 2 166 ? 183.134 97.125 16.938 1.00 23.44 166 LEU D O 1
ATOM 12152 N N . TYR D 2 167 ? 181.993 98.947 16.259 1.00 25.67 167 TYR D N 1
ATOM 12153 C CA . TYR D 2 167 ? 182.737 99.874 17.112 1.00 25.18 167 TYR D CA 1
ATOM 12154 C C . TYR D 2 167 ? 182.681 99.446 18.569 1.00 25.73 167 TYR D C 1
ATOM 12155 O O . TYR D 2 167 ? 183.711 99.343 19.246 1.00 26.76 167 TYR D O 1
ATOM 12164 N N . MET D 2 168 ? 181.470 99.229 19.078 1.00 25.03 168 MET D N 1
ATOM 12165 C CA . MET D 2 168 ? 181.304 98.995 20.503 1.00 25.96 168 MET D CA 1
ATOM 12166 C C . MET D 2 168 ? 181.878 97.644 20.912 1.00 26.63 168 MET D C 1
ATOM 12167 O O . MET D 2 168 ? 182.445 97.513 22.004 1.00 25.98 168 MET D O 1
ATOM 12172 N N . LEU D 2 169 ? 181.756 96.633 20.047 1.00 24.92 169 LEU D N 1
ATOM 12173 C CA . LEU D 2 169 ? 182.407 95.352 20.315 1.00 25.08 169 LEU D CA 1
ATOM 12174 C C . LEU D 2 169 ? 183.923 95.516 20.331 1.00 24.98 169 LEU D C 1
ATOM 12175 O O . LEU D 2 169 ? 184.607 95.004 21.222 1.00 25.73 169 LEU D O 1
ATOM 12180 N N . THR D 2 170 ? 184.459 96.233 19.342 1.00 24.85 170 THR D N 1
ATOM 12181 C CA . THR D 2 170 ? 185.890 96.512 19.299 1.00 26.15 170 THR D CA 1
ATOM 12182 C C . THR D 2 170 ? 186.343 97.303 20.521 1.00 27.29 170 THR D C 1
ATOM 12183 O O . THR D 2 170 ? 187.433 97.063 21.058 1.00 28.43 170 THR D O 1
ATOM 12187 N N . TYR D 2 171 ? 185.518 98.248 20.978 1.00 25.73 171 TYR D N 1
ATOM 12188 C CA . TYR D 2 171 ? 185.864 99.065 22.136 1.00 27.09 171 TYR D CA 1
ATOM 12189 C C . TYR D 2 171 ? 185.871 98.274 23.438 1.00 25.99 171 TYR D C 1
ATOM 12190 O O . TYR D 2 171 ? 186.501 98.712 24.406 1.00 27.06 171 TYR D O 1
ATOM 12199 N N . GLY D 2 172 ? 185.182 97.141 23.496 1.00 26.61 172 GLY D N 1
ATOM 12200 C CA . GLY D 2 172 ? 185.135 96.345 24.704 1.00 25.77 172 GLY D CA 1
ATOM 12201 C C . GLY D 2 172 ? 183.852 96.425 25.509 1.00 26.17 172 GLY D C 1
ATOM 12202 O O . GLY D 2 172 ? 183.865 96.067 26.691 1.00 23.87 172 GLY D O 1
ATOM 12203 N N . ALA D 2 173 ? 182.758 96.904 24.923 1.00 24.93 173 ALA D N 1
ATOM 12204 C CA . ALA D 2 173 ? 181.473 96.831 25.604 1.00 26.21 173 ALA D CA 1
ATOM 12205 C C . ALA D 2 173 ? 181.161 95.384 25.968 1.00 24.06 173 ALA D C 1
ATOM 12206 O O . ALA D 2 173 ? 181.362 94.471 25.164 1.00 26.08 173 ALA D O 1
ATOM 12208 N N . THR D 2 174 ? 180.679 95.176 27.193 1.00 23.98 174 THR D N 1
ATOM 12209 C CA . THR D 2 174 ? 180.440 93.835 27.712 1.00 26.48 174 THR D CA 1
ATOM 12210 C C . THR D 2 174 ? 178.986 93.393 27.581 1.00 29.39 174 THR D C 1
ATOM 12211 O O . THR D 2 174 ? 178.638 92.298 28.036 1.00 29.30 174 THR D O 1
ATOM 12215 N N . TYR D 2 175 ? 178.134 94.225 26.985 1.00 26.29 175 TYR D N 1
ATOM 12216 C CA . TYR D 2 175 ? 176.764 93.861 26.637 1.00 25.77 175 TYR D CA 1
ATOM 12217 C C . TYR D 2 175 ? 176.425 94.672 25.398 1.00 26.50 175 TYR D C 1
ATOM 12218 O O . TYR D 2 175 ? 176.484 95.905 25.441 1.00 25.26 175 TYR D O 1
ATOM 12227 N N . VAL D 2 176 ? 176.138 93.995 24.286 1.00 25.97 176 VAL D N 1
ATOM 12228 C CA . VAL D 2 176 ? 175.928 94.657 22.998 1.00 27.57 176 VAL D CA 1
ATOM 12229 C C . VAL D 2 176 ? 174.677 94.071 22.350 1.00 27.28 176 VAL D C 1
ATOM 12230 O O . VAL D 2 176 ? 174.598 92.856 22.129 1.00 27.21 176 VAL D O 1
ATOM 12234 N N . ALA D 2 177 ? 173.703 94.928 22.046 1.00 26.94 177 ALA D N 1
ATOM 12235 C CA . ALA D 2 177 ? 172.427 94.473 21.506 1.00 25.92 177 ALA D CA 1
ATOM 12236 C C . ALA D 2 177 ? 171.897 95.481 20.492 1.00 26.66 177 ALA D C 1
ATOM 12237 O O . ALA D 2 177 ? 172.322 96.640 20.451 1.00 25.81 177 ALA D O 1
ATOM 12239 N N . GLN D 2 178 ? 170.949 95.023 19.672 1.00 24.10 178 GLN D N 1
ATOM 12240 C CA . GLN D 2 178 ? 170.344 95.862 18.648 1.00 26.07 178 GLN D CA 1
ATOM 12241 C C . GLN D 2 178 ? 168.868 95.507 18.503 1.00 25.43 178 GLN D C 1
ATOM 12242 O O . GLN D 2 178 ? 168.466 94.358 18.705 1.00 25.09 178 GLN D O 1
ATOM 12248 N N . ALA D 2 179 ? 168.058 96.513 18.176 1.00 26.68 179 ALA D N 1
ATOM 12249 C CA . ALA D 2 179 ? 166.624 96.323 18.005 1.00 24.35 179 ALA D CA 1
ATOM 12250 C C . ALA D 2 179 ? 166.097 97.364 17.026 1.00 26.74 179 ALA D C 1
ATOM 12251 O O . ALA D 2 179 ? 166.822 98.256 16.578 1.00 24.97 179 ALA D O 1
ATOM 12253 N N . PHE D 2 180 ? 164.813 97.243 16.704 1.00 26.45 180 PHE D N 1
ATOM 12254 C CA . PHE D 2 180 ? 164.103 98.208 15.881 1.00 25.03 180 PHE D CA 1
ATOM 12255 C C . PHE D 2 180 ? 162.991 98.816 16.721 1.00 26.83 180 PHE D C 1
ATOM 12256 O O . PHE D 2 180 ? 162.301 98.105 17.462 1.00 26.16 180 PHE D O 1
ATOM 12264 N N . ALA D 2 181 ? 162.845 100.142 16.630 1.00 25.83 181 ALA D N 1
ATOM 12265 C CA . ALA D 2 181 ? 161.868 100.836 17.461 1.00 26.59 181 ALA D CA 1
ATOM 12266 C C . ALA D 2 181 ? 160.454 100.324 17.220 1.00 28.11 181 ALA D C 1
ATOM 12267 O O . ALA D 2 181 ? 159.606 100.421 18.112 1.00 29.90 181 ALA D O 1
ATOM 12269 N N . GLY D 2 182 ? 160.184 99.773 16.034 1.00 28.88 182 GLY D N 1
ATOM 12270 C CA . GLY D 2 182 ? 158.874 99.206 15.718 1.00 31.81 182 GLY D CA 1
ATOM 12271 C C . GLY D 2 182 ? 158.509 97.969 16.516 1.00 33.89 182 GLY D C 1
ATOM 12272 O O . GLY D 2 182 ? 157.338 97.570 16.504 1.00 32.61 182 GLY D O 1
ATOM 12273 N N . LYS D 2 183 ? 159.473 97.363 17.204 1.00 28.04 183 LYS D N 1
ATOM 12274 C CA . LYS D 2 183 ? 159.266 96.197 18.055 1.00 31.40 183 LYS D CA 1
ATOM 12275 C C . LYS D 2 183 ? 159.455 96.589 19.514 1.00 33.87 183 LYS D C 1
ATOM 12276 O O . LYS D 2 183 ? 160.490 96.263 20.111 1.00 32.65 183 LYS D O 1
ATOM 12282 N N . PRO D 2 184 ? 158.479 97.262 20.131 1.00 37.49 184 PRO D N 1
ATOM 12283 C CA . PRO D 2 184 ? 158.700 97.796 21.487 1.00 34.91 184 PRO D CA 1
ATOM 12284 C C . PRO D 2 184 ? 158.957 96.732 22.536 1.00 35.64 184 PRO D C 1
ATOM 12285 O O . PRO D 2 184 ? 159.546 97.047 23.576 1.00 37.96 184 PRO D O 1
ATOM 12289 N N . LYS D 2 185 ? 158.520 95.491 22.321 1.00 36.48 185 LYS D N 1
ATOM 12290 C CA . LYS D 2 185 ? 158.839 94.443 23.282 1.00 36.96 185 LYS D CA 1
ATOM 12291 C C . LYS D 2 185 ? 160.279 93.962 23.149 1.00 35.63 185 LYS D C 1
ATOM 12292 O O . LYS D 2 185 ? 160.898 93.612 24.161 1.00 33.31 185 LYS D O 1
ATOM 12298 N N . ASP D 2 186 ? 160.825 93.935 21.925 1.00 34.20 186 ASP D N 1
ATOM 12299 C CA . ASP D 2 186 ? 162.259 93.699 21.760 1.00 35.55 186 ASP D CA 1
ATOM 12300 C C . ASP D 2 186 ? 163.075 94.793 22.432 1.00 32.52 186 ASP D C 1
ATOM 12301 O O . ASP D 2 186 ? 164.064 94.509 23.120 1.00 31.17 186 ASP D O 1
ATOM 12306 N N . CYS D 2 187 ? 162.679 96.053 22.236 1.00 31.36 187 CYS D N 1
ATOM 12307 C CA . CYS D 2 187 ? 163.375 97.159 22.882 1.00 29.41 187 CYS D CA 1
ATOM 12308 C C . CYS D 2 187 ? 163.353 97.007 24.398 1.00 29.98 187 CYS D C 1
ATOM 12309 O O . CYS D 2 187 ? 164.384 97.173 25.059 1.00 29.04 187 CYS D O 1
ATOM 12312 N N . ALA D 2 188 ? 162.196 96.657 24.962 1.00 28.18 188 ALA D N 1
ATOM 12313 C CA . ALA D 2 188 ? 162.067 96.577 26.415 1.00 30.05 188 ALA D CA 1
ATOM 12314 C C . ALA D 2 188 ? 162.945 95.482 27.009 1.00 29.77 188 ALA D C 1
ATOM 12315 O O . ALA D 2 188 ? 163.581 95.685 28.049 1.00 28.01 188 ALA D O 1
ATOM 12317 N N . GLU D 2 189 ? 162.971 94.304 26.382 1.00 29.00 189 GLU D N 1
ATOM 12318 C CA . GLU D 2 189 ? 163.743 93.199 26.938 1.00 30.69 189 GLU D CA 1
ATOM 12319 C C . GLU D 2 189 ? 165.240 93.479 26.858 1.00 29.05 189 GLU D C 1
ATOM 12320 O O . GLU D 2 189 ? 165.985 93.193 27.801 1.00 29.55 189 GLU D O 1
ATOM 12326 N N . LEU D 2 190 ? 165.693 94.035 25.736 1.00 26.71 190 LEU D N 1
ATOM 12327 C CA . LEU D 2 190 ? 167.116 94.294 25.554 1.00 26.36 190 LEU D CA 1
ATOM 12328 C C . LEU D 2 190 ? 167.595 95.457 26.419 1.00 27.79 190 LEU D C 1
ATOM 12329 O O . LEU D 2 190 ? 168.721 95.432 26.931 1.00 26.28 190 LEU D O 1
ATOM 12334 N N . ILE D 2 191 ? 166.759 96.481 26.595 1.00 24.50 191 ILE D N 1
ATOM 12335 C CA . ILE D 2 191 ? 167.111 97.576 27.495 1.00 25.19 191 ILE D CA 1
ATOM 12336 C C . ILE D 2 191 ? 167.100 97.099 28.943 1.00 27.35 191 ILE D C 1
ATOM 12337 O O . ILE D 2 191 ? 167.966 97.476 29.743 1.00 23.71 191 ILE D O 1
ATOM 12342 N N . LYS D 2 192 ? 166.131 96.250 29.301 1.00 25.66 192 LYS D N 1
ATOM 12343 C CA . LYS D 2 192 ? 166.084 95.723 30.661 1.00 26.24 192 LYS D CA 1
ATOM 12344 C C . LYS D 2 192 ? 167.321 94.890 30.969 1.00 26.79 192 LYS D C 1
ATOM 12345 O O . LYS D 2 192 ? 167.918 95.027 32.043 1.00 28.58 192 LYS D O 1
ATOM 12351 N N . GLY D 2 193 ? 167.720 94.022 30.041 1.00 25.34 193 GLY D N 1
ATOM 12352 C CA . GLY D 2 193 ? 168.936 93.257 30.241 1.00 26.86 193 GLY D CA 1
ATOM 12353 C C . GLY D 2 193 ? 170.167 94.139 30.301 1.00 28.25 193 GLY D C 1
ATOM 12354 O O . GLY D 2 193 ? 171.120 93.836 31.027 1.00 26.75 193 GLY D O 1
ATOM 12355 N N . ALA D 2 194 ? 170.161 95.245 29.551 1.00 26.09 194 ALA D N 1
ATOM 12356 C CA . ALA D 2 194 ? 171.283 96.178 29.596 1.00 26.94 194 ALA D CA 1
ATOM 12357 C C . ALA D 2 194 ? 171.395 96.838 30.965 1.00 26.30 194 ALA D C 1
ATOM 12358 O O . ALA D 2 194 ? 172.502 97.001 31.493 1.00 25.37 194 ALA D O 1
ATOM 12360 N N . MET D 2 195 ? 170.260 97.215 31.558 1.00 26.22 195 MET D N 1
ATOM 12361 C CA . MET D 2 195 ? 170.275 97.814 32.891 1.00 27.74 195 MET D CA 1
ATOM 12362 C C . MET D 2 195 ? 170.753 96.819 33.941 1.00 28.74 195 MET D C 1
ATOM 12363 O O . MET D 2 195 ? 171.530 97.174 34.836 1.00 29.34 195 MET D O 1
ATOM 12368 N N . GLU D 2 196 ? 170.291 95.570 33.853 1.00 27.82 196 GLU D N 1
ATOM 12369 C CA . GLU D 2 196 ? 170.664 94.567 34.844 1.00 31.98 196 GLU D CA 1
ATOM 12370 C C . GLU D 2 196 ? 172.120 94.152 34.704 1.00 28.21 196 GLU D C 1
ATOM 12371 O O . GLU D 2 196 ? 172.743 93.736 35.686 1.00 30.37 196 GLU D O 1
ATOM 12377 N N . HIS D 2 197 ? 172.662 94.231 33.494 1.00 29.96 197 HIS D N 1
ATOM 12378 C CA . HIS D 2 197 ? 174.048 93.863 33.256 1.00 29.57 197 HIS D CA 1
ATOM 12379 C C . HIS D 2 197 ? 174.994 94.718 34.093 1.00 28.10 197 HIS D C 1
ATOM 12380 O O . HIS D 2 197 ? 174.824 95.935 34.204 1.00 27.26 197 HIS D O 1
ATOM 12387 N N . GLU D 2 198 ? 175.994 94.073 34.686 1.00 28.76 198 GLU D N 1
ATOM 12388 C CA . GLU D 2 198 ? 177.045 94.781 35.416 1.00 31.91 198 GLU D CA 1
ATOM 12389 C C . GLU D 2 198 ? 178.197 95.028 34.452 1.00 27.46 198 GLU D C 1
ATOM 12390 O O . GLU D 2 198 ? 178.981 94.123 34.156 1.00 31.89 198 GLU D O 1
ATOM 12396 N N . GLY D 2 199 ? 178.291 96.256 33.949 1.00 27.30 199 GLY D N 1
ATOM 12397 C CA . GLY D 2 199 ? 179.305 96.627 32.978 1.00 27.24 199 GLY D CA 1
ATOM 12398 C C . GLY D 2 199 ? 178.749 97.597 31.955 1.00 25.67 199 GLY D C 1
ATOM 12399 O O . GLY D 2 199 ? 177.593 98.011 32.080 1.00 25.93 199 GLY D O 1
ATOM 12400 N N . PHE D 2 200 ? 179.538 97.977 30.949 1.00 22.80 200 PHE D N 1
ATOM 12401 C CA . PHE D 2 200 ? 179.052 98.913 29.944 1.00 24.98 200 PHE D CA 1
ATOM 12402 C C . PHE D 2 200 ? 178.169 98.171 28.952 1.00 26.32 200 PHE D C 1
ATOM 12403 O O . PHE D 2 200 ? 178.643 97.288 28.227 1.00 26.77 200 PHE D O 1
ATOM 12411 N N . ALA D 2 201 ? 176.893 98.537 28.922 1.00 23.94 201 ALA D N 1
ATOM 12412 C CA . ALA D 2 201 ? 175.888 97.900 28.085 1.00 24.39 201 ALA D CA 1
ATOM 12413 C C . ALA D 2 201 ? 175.409 98.886 27.030 1.00 23.73 201 ALA D C 1
ATOM 12414 O O . ALA D 2 201 ? 174.977 99.997 27.362 1.00 24.87 201 ALA D O 1
ATOM 12416 N N . TYR D 2 202 ? 175.479 98.474 25.767 1.00 23.28 202 TYR D N 1
ATOM 12417 C CA . TYR D 2 202 ? 175.150 99.316 24.624 1.00 24.27 202 TYR D CA 1
ATOM 12418 C C . TYR D 2 202 ? 174.035 98.670 23.813 1.00 24.86 202 TYR D C 1
ATOM 12419 O O . TYR D 2 202 ? 174.174 97.519 23.384 1.00 23.35 202 TYR D O 1
ATOM 12428 N N . VAL D 2 203 ? 172.960 99.424 23.566 1.00 23.79 203 VAL D N 1
ATOM 12429 C CA . VAL D 2 203 ? 171.826 98.967 22.761 1.00 24.45 203 VAL D CA 1
ATOM 12430 C C . VAL D 2 203 ? 171.641 99.952 21.612 1.00 23.57 203 VAL D C 1
ATOM 12431 O O . VAL D 2 203 ? 171.270 101.112 21.832 1.00 24.80 203 VAL D O 1
ATOM 12435 N N . ASN D 2 204 ? 171.890 99.493 20.392 1.00 23.35 204 ASN D N 1
ATOM 12436 C CA . ASN D 2 204 ? 171.660 100.286 19.192 1.00 24.08 204 ASN D CA 1
ATOM 12437 C C . ASN D 2 204 ? 170.251 100.002 18.679 1.00 25.04 204 ASN D C 1
ATOM 12438 O O . ASN D 2 204 ? 169.911 98.846 18.418 1.00 25.73 204 ASN D O 1
ATOM 12443 N N . ILE D 2 205 ? 169.424 101.037 18.554 1.00 21.82 205 ILE D N 1
ATOM 12444 C CA . ILE D 2 205 ? 168.031 100.845 18.153 1.00 25.05 205 ILE D CA 1
ATOM 12445 C C . ILE D 2 205 ? 167.735 101.721 16.944 1.00 24.00 205 ILE D C 1
ATOM 12446 O O . ILE D 2 205 ? 167.801 102.952 17.034 1.00 23.51 205 ILE D O 1
ATOM 12451 N N . PHE D 2 206 ? 167.411 101.085 15.820 1.00 23.33 206 PHE D N 1
ATOM 12452 C CA . PHE D 2 206 ? 166.972 101.811 14.634 1.00 25.40 206 PHE D CA 1
ATOM 12453 C C . PHE D 2 206 ? 165.682 102.558 14.932 1.00 24.29 206 PHE D C 1
ATOM 12454 O O . PHE D 2 206 ? 164.760 102.007 15.535 1.00 23.68 206 PHE D O 1
ATOM 12462 N N . SER D 2 207 ? 165.621 103.816 14.505 1.00 26.21 207 SER D N 1
ATOM 12463 C CA . SER D 2 207 ? 164.494 104.690 14.809 1.00 24.01 207 SER D CA 1
ATOM 12464 C C . SER D 2 207 ? 164.218 105.550 13.588 1.00 23.90 207 SER D C 1
ATOM 12465 O O . SER D 2 207 ? 165.113 106.253 13.123 1.00 23.14 207 SER D O 1
ATOM 12468 N N . GLN D 2 208 ? 163.006 105.484 13.040 1.00 24.17 208 GLN D N 1
ATOM 12469 C CA . GLN D 2 208 ? 162.732 106.269 11.845 1.00 22.98 208 GLN D CA 1
ATOM 12470 C C . GLN D 2 208 ? 162.601 107.748 12.200 1.00 23.60 208 GLN D C 1
ATOM 12471 O O . GLN D 2 208 ? 162.050 108.112 13.246 1.00 24.06 208 GLN D O 1
ATOM 12477 N N . CYS D 2 209 ? 163.132 108.600 11.324 1.00 21.04 209 CYS D N 1
ATOM 12478 C CA . CYS D 2 209 ? 162.888 110.040 11.344 1.00 24.55 209 CYS D CA 1
ATOM 12479 C C . CYS D 2 209 ? 162.121 110.391 10.075 1.00 22.98 209 CYS D C 1
ATOM 12480 O O . CYS D 2 209 ? 162.731 110.744 9.057 1.00 22.93 209 CYS D O 1
ATOM 12483 N N . PRO D 2 210 ? 160.785 110.296 10.076 1.00 24.37 210 PRO D N 1
ATOM 12484 C CA . PRO D 2 210 ? 160.028 110.581 8.846 1.00 24.12 210 PRO D CA 1
ATOM 12485 C C . PRO D 2 210 ? 160.130 112.024 8.386 1.00 25.48 210 PRO D C 1
ATOM 12486 O O . PRO D 2 210 ? 159.903 112.296 7.200 1.00 26.13 210 PRO D O 1
ATOM 12490 N N . THR D 2 211 ? 160.434 112.959 9.286 1.00 22.85 211 THR D N 1
ATOM 12491 C CA . THR D 2 211 ? 160.437 114.368 8.910 1.00 24.18 211 THR D CA 1
ATOM 12492 C C . THR D 2 211 ? 161.596 114.703 7.975 1.00 26.21 211 THR D C 1
ATOM 12493 O O . THR D 2 211 ? 161.412 115.438 6.997 1.00 24.24 211 THR D O 1
ATOM 12497 N N . PHE D 2 212 ? 162.792 114.157 8.235 1.00 22.93 212 PHE D N 1
ATOM 12498 C CA . PHE D 2 212 ? 163.971 114.498 7.442 1.00 24.35 212 PHE D CA 1
ATOM 12499 C C . PHE D 2 212 ? 164.619 113.323 6.722 1.00 23.97 212 PHE D C 1
ATOM 12500 O O . PHE D 2 212 ? 165.240 113.539 5.683 1.00 26.62 212 PHE D O 1
ATOM 12508 N N . ASN D 2 213 ? 164.537 112.102 7.250 1.00 24.51 213 ASN D N 1
ATOM 12509 C CA . ASN D 2 213 ? 165.159 110.941 6.611 1.00 24.61 213 ASN D CA 1
ATOM 12510 C C . ASN D 2 213 ? 164.090 110.230 5.787 1.00 25.36 213 ASN D C 1
ATOM 12511 O O . ASN D 2 213 ? 163.243 109.513 6.328 1.00 23.38 213 ASN D O 1
ATOM 12516 N N . LYS D 2 214 ? 164.142 110.419 4.468 1.00 27.52 214 LYS D N 1
ATOM 12517 C CA . LYS D 2 214 ? 163.115 109.884 3.584 1.00 28.40 214 LYS D CA 1
ATOM 12518 C C . LYS D 2 214 ? 163.433 108.492 3.049 1.00 31.15 214 LYS D C 1
ATOM 12519 O O . LYS D 2 214 ? 162.582 107.908 2.370 1.00 29.75 214 LYS D O 1
ATOM 12525 N N . ILE D 2 215 ? 164.620 107.945 3.320 1.00 26.25 215 ILE D N 1
ATOM 12526 C CA . ILE D 2 215 ? 164.977 106.633 2.800 1.00 28.32 215 ILE D CA 1
ATOM 12527 C C . ILE D 2 215 ? 165.109 105.573 3.891 1.00 29.41 215 ILE D C 1
ATOM 12528 O O . ILE D 2 215 ? 164.798 104.403 3.634 1.00 30.11 215 ILE D O 1
ATOM 12533 N N . ASP D 2 216 ? 165.552 105.937 5.097 1.00 26.54 216 ASP D N 1
ATOM 12534 C CA . ASP D 2 216 ? 165.584 105.001 6.226 1.00 27.45 216 ASP D CA 1
ATOM 12535 C C . ASP D 2 216 ? 164.214 105.008 6.914 1.00 28.90 216 ASP D C 1
ATOM 12536 O O . ASP D 2 216 ? 164.032 105.494 8.033 1.00 26.18 216 ASP D O 1
ATOM 12541 N N . THR D 2 217 ? 163.239 104.437 6.206 1.00 27.50 217 THR D N 1
ATOM 12542 C CA . THR D 2 217 ? 161.844 104.433 6.621 1.00 30.26 217 THR D CA 1
ATOM 12543 C C . THR D 2 217 ? 161.545 103.233 7.517 1.00 30.10 217 THR D C 1
ATOM 12544 O O . THR D 2 217 ? 162.389 102.362 7.740 1.00 29.08 217 THR D O 1
ATOM 12548 N N . VAL D 2 218 ? 160.304 103.169 8.010 1.00 31.38 218 VAL D N 1
ATOM 12549 C CA . VAL D 2 218 ? 159.865 102.005 8.779 1.00 31.03 218 VAL D CA 1
ATOM 12550 C C . VAL D 2 218 ? 159.999 100.740 7.943 1.00 32.58 218 VAL D C 1
ATOM 12551 O O . VAL D 2 218 ? 160.545 99.726 8.396 1.00 31.62 218 VAL D O 1
ATOM 12555 N N . ASP D 2 219 ? 159.500 100.781 6.705 1.00 33.61 219 ASP D N 1
ATOM 12556 C CA . ASP D 2 219 ? 159.578 99.614 5.834 1.00 35.38 219 ASP D CA 1
ATOM 12557 C C . ASP D 2 219 ? 161.024 99.244 5.533 1.00 32.52 219 ASP D C 1
ATOM 12558 O O . ASP D 2 219 ? 161.357 98.060 5.408 1.00 32.53 219 ASP D O 1
ATOM 12563 N N . PHE D 2 220 ? 161.898 100.242 5.394 1.00 32.45 220 PHE D N 1
ATOM 12564 C CA . PHE D 2 220 ? 163.309 99.938 5.179 1.00 29.69 220 PHE D CA 1
ATOM 12565 C C . PHE D 2 220 ? 163.894 99.197 6.374 1.00 31.19 220 PHE D C 1
ATOM 12566 O O . PHE D 2 220 ? 164.587 98.185 6.215 1.00 32.92 220 PHE D O 1
ATOM 12574 N N . TYR D 2 221 ? 163.631 99.695 7.585 1.00 31.60 221 TYR D N 1
ATOM 12575 C CA . TYR D 2 221 ? 164.188 99.061 8.775 1.00 32.05 221 TYR D CA 1
ATOM 12576 C C . TYR D 2 221 ? 163.579 97.679 9.002 1.00 32.82 221 TYR D C 1
ATOM 12577 O O . TYR D 2 221 ? 164.291 96.738 9.372 1.00 32.87 221 TYR D O 1
ATOM 12586 N N . ARG D 2 222 ? 162.270 97.529 8.761 1.00 33.28 222 ARG D N 1
ATOM 12587 C CA . ARG D 2 222 ? 161.634 96.219 8.896 1.00 33.40 222 ARG D CA 1
ATOM 12588 C C . ARG D 2 222 ? 162.279 95.188 7.977 1.00 32.29 222 ARG D C 1
ATOM 12589 O O . ARG D 2 222 ? 162.480 94.033 8.371 1.00 35.27 222 ARG D O 1
ATOM 12597 N N . ASP D 2 223 ? 162.612 95.584 6.748 1.00 31.80 223 ASP D N 1
ATOM 12598 C CA . ASP D 2 223 ? 163.263 94.669 5.818 1.00 35.43 223 ASP D CA 1
ATOM 12599 C C . ASP D 2 223 ? 164.744 94.478 6.134 1.00 35.95 223 ASP D C 1
ATOM 12600 O O . ASP D 2 223 ? 165.311 93.429 5.808 1.00 35.06 223 ASP D O 1
ATOM 12605 N N . LEU D 2 224 ? 165.381 95.470 6.766 1.00 34.35 224 LEU D N 1
ATOM 12606 C CA . LEU D 2 224 ? 166.815 95.391 7.036 1.00 32.69 224 LEU D CA 1
ATOM 12607 C C . LEU D 2 224 ? 167.131 94.403 8.154 1.00 34.04 224 LEU D C 1
ATOM 12608 O O . LEU D 2 224 ? 168.137 93.685 8.088 1.00 33.68 224 LEU D O 1
ATOM 12613 N N . VAL D 2 225 ? 166.306 94.372 9.201 1.00 31.83 225 VAL D N 1
ATOM 12614 C CA . VAL D 2 225 ? 166.657 93.636 10.408 1.00 32.82 225 VAL D CA 1
ATOM 12615 C C . VAL D 2 225 ? 166.456 92.139 10.200 1.00 37.10 225 VAL D C 1
ATOM 12616 O O . VAL D 2 225 ? 165.648 91.690 9.380 1.00 36.90 225 VAL D O 1
ATOM 12620 N N . GLU D 2 226 ? 167.182 91.358 10.999 1.00 33.93 226 GLU D N 1
ATOM 12621 C CA . GLU D 2 226 ? 167.101 89.905 10.996 1.00 36.45 226 GLU D CA 1
ATOM 12622 C C . GLU D 2 226 ? 167.386 89.396 12.403 1.00 36.10 226 GLU D C 1
ATOM 12623 O O . GLU D 2 226 ? 168.479 89.632 12.933 1.00 33.68 226 GLU D O 1
ATOM 12629 N N . PRO D 2 227 ? 166.434 88.720 13.048 1.00 36.04 227 PRO D N 1
ATOM 12630 C CA . PRO D 2 227 ? 166.663 88.268 14.427 1.00 35.05 227 PRO D CA 1
ATOM 12631 C C . PRO D 2 227 ? 167.852 87.324 14.524 1.00 34.93 227 PRO D C 1
ATOM 12632 O O . PRO D 2 227 ? 168.122 86.530 13.621 1.00 35.85 227 PRO D O 1
ATOM 12636 N N . ILE D 2 228 ? 168.583 87.446 15.620 1.00 34.19 228 ILE D N 1
ATOM 12637 C CA . ILE D 2 228 ? 169.757 86.597 15.835 1.00 35.00 228 ILE D CA 1
ATOM 12638 C C . ILE D 2 228 ? 169.294 85.179 16.146 1.00 35.37 228 ILE D C 1
ATOM 12639 O O . ILE D 2 228 ? 168.390 84.997 16.980 1.00 35.28 228 ILE D O 1
ATOM 12644 N N . PRO D 2 229 ? 169.850 84.156 15.497 1.00 38.21 229 PRO D N 1
ATOM 12645 C CA . PRO D 2 229 ? 169.438 82.780 15.799 1.00 40.74 229 PRO D CA 1
ATOM 12646 C C . PRO D 2 229 ? 169.705 82.430 17.254 1.00 42.02 229 PRO D C 1
ATOM 12647 O O . PRO D 2 229 ? 170.636 82.940 17.880 1.00 40.99 229 PRO D O 1
ATOM 12651 N N . GLU D 2 230 ? 168.851 81.558 17.799 1.00 44.39 230 GLU D N 1
ATOM 12652 C CA . GLU D 2 230 ? 168.941 81.208 19.212 1.00 46.98 230 GLU D CA 1
ATOM 12653 C C . GLU D 2 230 ? 170.210 80.435 19.547 1.00 44.47 230 GLU D C 1
ATOM 12654 O O . GLU D 2 230 ? 170.643 80.457 20.703 1.00 46.27 230 GLU D O 1
ATOM 12660 N N . ASP D 2 231 ? 170.815 79.760 18.572 1.00 44.47 231 ASP D N 1
ATOM 12661 C CA . ASP D 2 231 ? 172.036 79.004 18.818 1.00 47.26 231 ASP D CA 1
ATOM 12662 C C . ASP D 2 231 ? 173.291 79.871 18.789 1.00 45.47 231 ASP D C 1
ATOM 12663 O O . ASP D 2 231 ? 174.393 79.341 18.962 1.00 43.82 231 ASP D O 1
ATOM 12668 N N . HIS D 2 232 ? 173.157 81.178 18.571 1.00 45.79 232 HIS D N 1
ATOM 12669 C CA . HIS D 2 232 ? 174.309 82.072 18.603 1.00 41.36 232 HIS D CA 1
ATOM 12670 C C . HIS D 2 232 ? 174.888 82.143 20.012 1.00 37.27 232 HIS D C 1
ATOM 12671 O O . HIS D 2 232 ? 174.154 82.253 20.996 1.00 38.38 232 HIS D O 1
ATOM 12678 N N . ASP D 2 233 ? 176.217 82.071 20.102 1.00 38.26 233 ASP D N 1
ATOM 12679 C CA . ASP D 2 233 ? 176.933 82.069 21.377 1.00 38.82 233 ASP D CA 1
ATOM 12680 C C . ASP D 2 233 ? 177.241 83.511 21.774 1.00 35.71 233 ASP D C 1
ATOM 12681 O O . ASP D 2 233 ? 178.110 84.154 21.179 1.00 36.01 233 ASP D O 1
ATOM 12686 N N . THR D 2 234 ? 176.523 84.024 22.775 1.00 35.51 234 THR D N 1
ATOM 12687 C CA . THR D 2 234 ? 176.706 85.416 23.176 1.00 35.17 234 THR D CA 1
ATOM 12688 C C . THR D 2 234 ? 177.998 85.655 23.955 1.00 36.14 234 THR D C 1
ATOM 12689 O O . THR D 2 234 ? 178.272 86.803 24.327 1.00 33.25 234 THR D O 1
ATOM 12693 N N . SER D 2 235 ? 178.800 84.623 24.208 1.00 35.62 235 SER D N 1
ATOM 12694 C CA . SER D 2 235 ? 180.111 84.804 24.813 1.00 35.01 235 SER D CA 1
ATOM 12695 C C . SER D 2 235 ? 181.231 84.795 23.785 1.00 35.15 235 SER D C 1
ATOM 12696 O O . SER D 2 235 ? 182.390 85.003 24.153 1.00 37.21 235 SER D O 1
ATOM 12699 N N . ASP D 2 236 ? 180.908 84.573 22.511 1.00 36.06 236 ASP D N 1
ATOM 12700 C CA . ASP D 2 236 ? 181.888 84.478 21.428 1.00 34.66 236 ASP D CA 1
ATOM 12701 C C . ASP D 2 236 ? 182.032 85.849 20.770 1.00 35.85 236 ASP D C 1
ATOM 12702 O O . ASP D 2 236 ? 181.191 86.258 19.964 1.00 33.17 236 ASP D O 1
ATOM 12707 N N . LEU D 2 237 ? 183.122 86.550 21.096 1.00 32.70 237 LEU D N 1
ATOM 12708 C CA . LEU D 2 237 ? 183.336 87.895 20.569 1.00 33.57 237 LEU D CA 1
ATOM 12709 C C . LEU D 2 237 ? 183.500 87.889 19.054 1.00 33.96 237 LEU D C 1
ATOM 12710 O O . LEU D 2 237 ? 182.961 88.761 18.363 1.00 32.96 237 LEU D O 1
ATOM 12715 N N . GLY D 2 238 ? 184.266 86.933 18.520 1.00 34.34 238 GLY D N 1
ATOM 12716 C CA . GLY D 2 238 ? 184.432 86.858 17.077 1.00 32.76 238 GLY D CA 1
ATOM 12717 C C . GLY D 2 238 ? 183.119 86.637 16.350 1.00 36.55 238 GLY D C 1
ATOM 12718 O O . GLY D 2 238 ? 182.852 87.266 15.323 1.00 37.11 238 GLY D O 1
ATOM 12719 N N . ALA D 2 239 ? 182.276 85.746 16.879 1.00 34.99 239 ALA D N 1
ATOM 12720 C CA . ALA D 2 239 ? 180.978 85.503 16.257 1.00 35.29 239 ALA D CA 1
ATOM 12721 C C . ALA D 2 239 ? 180.067 86.718 16.385 1.00 34.87 239 ALA D C 1
ATOM 12722 O O . ALA D 2 239 ? 179.296 87.021 15.466 1.00 35.61 239 ALA D O 1
ATOM 12724 N N . ALA D 2 240 ? 180.132 87.418 17.519 1.00 31.93 240 ALA D N 1
ATOM 12725 C CA . ALA D 2 240 ? 179.358 88.644 17.666 1.00 33.84 240 ALA D CA 1
ATOM 12726 C C . ALA D 2 240 ? 179.774 89.675 16.626 1.00 34.39 240 ALA D C 1
ATOM 12727 O O . ALA D 2 240 ? 178.927 90.383 16.068 1.00 32.49 240 ALA D O 1
ATOM 12729 N N . MET D 2 241 ? 181.079 89.769 16.351 1.00 31.79 241 MET D N 1
ATOM 12730 C CA . MET D 2 241 ? 181.565 90.717 15.355 1.00 32.90 241 MET D CA 1
ATOM 12731 C C . MET D 2 241 ? 181.113 90.332 13.950 1.00 34.19 241 MET D C 1
ATOM 12732 O O . MET D 2 241 ? 180.834 91.211 13.126 1.00 32.22 241 MET D O 1
ATOM 12737 N N . GLU D 2 242 ? 181.049 89.027 13.652 1.00 33.83 242 GLU D N 1
ATOM 12738 C CA . GLU D 2 242 ? 180.484 88.585 12.377 1.00 36.84 242 GLU D CA 1
ATOM 12739 C C . GLU D 2 242 ? 179.045 89.054 12.216 1.00 33.44 242 GLU D C 1
ATOM 12740 O O . GLU D 2 242 ? 178.656 89.526 11.142 1.00 32.53 242 GLU D O 1
ATOM 12746 N N . LEU D 2 243 ? 178.235 88.915 13.269 1.00 33.44 243 LEU D N 1
ATOM 12747 C CA . LEU D 2 243 ? 176.854 89.386 13.207 1.00 33.44 243 LEU D CA 1
ATOM 12748 C C . LEU D 2 243 ? 176.795 90.891 12.981 1.00 31.17 243 LEU D C 1
ATOM 12749 O O . LEU D 2 243 ? 176.014 91.373 12.149 1.00 30.64 243 LEU D O 1
ATOM 12754 N N . ALA D 2 244 ? 177.625 91.649 13.704 1.00 29.49 244 ALA D N 1
ATOM 12755 C CA . ALA D 2 244 ? 177.615 93.102 13.579 1.00 29.90 244 ALA D CA 1
ATOM 12756 C C . ALA D 2 244 ? 177.947 93.546 12.163 1.00 30.10 244 ALA D C 1
ATOM 12757 O O . ALA D 2 244 ? 177.448 94.579 11.704 1.00 30.21 244 ALA D O 1
ATOM 12759 N N . ARG D 2 245 ? 178.764 92.781 11.451 1.00 30.14 245 ARG D N 1
ATOM 12760 C CA . ARG D 2 245 ? 179.130 93.131 10.085 1.00 34.03 245 ARG D CA 1
ATOM 12761 C C . ARG D 2 245 ? 178.049 92.763 9.069 1.00 34.34 245 ARG D C 1
ATOM 12762 O O . ARG D 2 245 ? 178.274 92.919 7.862 1.00 36.63 245 ARG D O 1
ATOM 12770 N N . ARG D 2 246 ? 176.891 92.289 9.538 1.00 33.47 246 ARG D N 1
ATOM 12771 C CA . ARG D 2 246 ? 175.681 92.085 8.748 1.00 34.24 246 ARG D CA 1
ATOM 12772 C C . ARG D 2 246 ? 175.889 91.051 7.647 1.00 35.68 246 ARG D C 1
ATOM 12773 O O . ARG D 2 246 ? 176.079 91.415 6.478 1.00 35.15 246 ARG D O 1
ATOM 12781 N N . PRO D 2 247 ? 175.867 89.761 7.976 1.00 36.11 247 PRO D N 1
ATOM 12782 C CA . PRO D 2 247 ? 175.881 88.736 6.924 1.00 38.96 247 PRO D CA 1
ATOM 12783 C C . PRO D 2 247 ? 174.643 88.860 6.046 1.00 38.75 247 PRO D C 1
ATOM 12784 O O . PRO D 2 247 ? 173.526 89.051 6.537 1.00 37.52 247 PRO D O 1
ATOM 12788 N N . GLY D 2 248 ? 174.857 88.787 4.733 1.00 38.66 248 GLY D N 1
ATOM 12789 C CA . GLY D 2 248 ? 173.788 88.996 3.779 1.00 39.96 248 GLY D CA 1
ATOM 12790 C C . GLY D 2 248 ? 173.257 90.408 3.724 1.00 38.67 248 GLY D C 1
ATOM 12791 O O . GLY D 2 248 ? 172.226 90.643 3.084 1.00 42.30 248 GLY D O 1
ATOM 12792 N N . GLY D 2 249 ? 173.931 91.358 4.369 1.00 38.48 249 GLY D N 1
ATOM 12793 C CA . GLY D 2 249 ? 173.461 92.727 4.425 1.00 37.08 249 GLY D CA 1
ATOM 12794 C C . GLY D 2 249 ? 172.357 92.981 5.423 1.00 36.87 249 GLY D C 1
ATOM 12795 O O . GLY D 2 249 ? 171.784 94.076 5.424 1.00 38.34 249 GLY D O 1
ATOM 12796 N N . LYS D 2 250 ? 172.047 92.014 6.280 1.00 34.46 250 LYS D N 1
ATOM 12797 C CA . LYS D 2 250 ? 170.953 92.131 7.232 1.00 33.64 250 LYS D CA 1
ATOM 12798 C C . LYS D 2 250 ? 171.495 92.539 8.596 1.00 33.77 250 LYS D C 1
ATOM 12799 O O . LYS D 2 250 ? 172.459 91.945 9.091 1.00 34.17 250 LYS D O 1
ATOM 12805 N N . ALA D 2 251 ? 170.866 93.543 9.201 1.00 31.12 251 ALA D N 1
ATOM 12806 C CA . ALA D 2 251 ? 171.279 94.014 10.517 1.00 30.17 251 ALA D CA 1
ATOM 12807 C C . ALA D 2 251 ? 170.727 93.087 11.595 1.00 30.75 251 ALA D C 1
ATOM 12808 O O . ALA D 2 251 ? 169.517 92.842 11.635 1.00 30.89 251 ALA D O 1
ATOM 12810 N N . PRO D 2 252 ? 171.567 92.560 12.479 1.00 30.18 252 PRO D N 1
ATOM 12811 C CA . PRO D 2 252 ? 171.065 91.643 13.505 1.00 29.71 252 PRO D CA 1
ATOM 12812 C C . PRO D 2 252 ? 170.282 92.381 14.576 1.00 30.26 252 PRO D C 1
ATOM 12813 O O . PRO D 2 252 ? 170.577 93.528 14.920 1.00 27.99 252 PRO D O 1
ATOM 12817 N N . THR D 2 253 ? 169.262 91.707 15.099 1.00 29.05 253 THR D N 1
ATOM 12818 C CA . THR D 2 253 ? 168.509 92.203 16.240 1.00 29.34 253 THR D CA 1
ATOM 12819 C C . THR D 2 253 ? 168.450 91.114 17.297 1.00 29.70 253 THR D C 1
ATOM 12820 O O . THR D 2 253 ? 168.338 89.929 16.972 1.00 31.54 253 THR D O 1
ATOM 12824 N N . GLY D 2 254 ? 168.510 91.528 18.560 1.00 29.17 254 GLY D N 1
ATOM 12825 C CA . GLY D 2 254 ? 168.672 90.619 19.676 1.00 28.35 254 GLY D CA 1
ATOM 12826 C C . GLY D 2 254 ? 169.956 90.925 20.426 1.00 30.48 254 GLY D C 1
ATOM 12827 O O . GLY D 2 254 ? 170.545 91.996 20.238 1.00 27.46 254 GLY D O 1
ATOM 12828 N N . LEU D 2 255 ? 170.405 89.999 21.271 1.00 28.71 255 LEU D N 1
ATOM 12829 C CA . LEU D 2 255 ? 171.609 90.191 22.070 1.00 29.52 255 LEU D CA 1
ATOM 12830 C C . LEU D 2 255 ? 172.800 89.583 21.338 1.00 29.98 255 LEU D C 1
ATOM 12831 O O . LEU D 2 255 ? 172.829 88.372 21.093 1.00 30.39 255 LEU D O 1
ATOM 12836 N N . LEU D 2 256 ? 173.778 90.422 20.983 1.00 27.24 256 LEU D N 1
ATOM 12837 C CA . LEU D 2 256 ? 174.950 89.934 20.265 1.00 28.20 256 LEU D CA 1
ATOM 12838 C C . LEU D 2 256 ? 176.018 89.386 21.203 1.00 29.68 256 LEU D C 1
ATOM 12839 O O . LEU D 2 256 ? 176.707 88.419 20.860 1.00 30.45 256 LEU D O 1
ATOM 12844 N N . TYR D 2 257 ? 176.197 90.006 22.367 1.00 28.82 257 TYR D N 1
ATOM 12845 C CA . TYR D 2 257 ? 177.374 89.733 23.179 1.00 26.24 257 TYR D CA 1
ATOM 12846 C C . TYR D 2 257 ? 177.102 90.130 24.622 1.00 27.87 257 TYR D C 1
ATOM 12847 O O . TYR D 2 257 ? 176.507 91.178 24.879 1.00 26.94 257 TYR D O 1
ATOM 12856 N N . LYS D 2 258 ? 177.529 89.278 25.555 1.00 28.57 258 LYS D N 1
ATOM 12857 C CA . LYS D 2 258 ? 177.408 89.548 26.984 1.00 28.44 258 LYS D CA 1
ATOM 12858 C C . LYS D 2 258 ? 178.509 88.788 27.710 1.00 31.83 258 LYS D C 1
ATOM 12859 O O . LYS D 2 258 ? 178.631 87.570 27.548 1.00 31.28 258 LYS D O 1
ATOM 12865 N N . THR D 2 259 ? 179.302 89.503 28.506 1.00 29.73 259 THR D N 1
ATOM 12866 C CA . THR D 2 259 ? 180.405 88.887 29.231 1.00 32.81 259 THR D CA 1
ATOM 12867 C C . THR D 2 259 ? 180.577 89.591 30.572 1.00 33.01 259 THR D C 1
ATOM 12868 O O . THR D 2 259 ? 180.196 90.755 30.736 1.00 32.14 259 THR D O 1
ATOM 12872 N N . SER D 2 260 ? 181.145 88.872 31.537 1.00 35.11 260 SER D N 1
ATOM 12873 C CA . SER D 2 260 ? 181.315 89.367 32.899 1.00 32.50 260 SER D CA 1
ATOM 12874 C C . SER D 2 260 ? 182.777 89.730 33.131 1.00 34.41 260 SER D C 1
ATOM 12875 O O . SER D 2 260 ? 183.656 88.866 33.039 1.00 33.68 260 SER D O 1
ATOM 12878 N N . ALA D 2 261 ? 183.032 91.000 33.427 1.00 32.30 261 ALA D N 1
ATOM 12879 C CA . ALA D 2 261 ? 184.376 91.500 33.678 1.00 30.41 261 ALA D CA 1
ATOM 12880 C C . ALA D 2 261 ? 184.291 92.597 34.727 1.00 30.63 261 ALA D C 1
ATOM 12881 O O . ALA D 2 261 ? 183.220 93.178 34.935 1.00 28.84 261 ALA D O 1
ATOM 12883 N N . PRO D 2 262 ? 185.394 92.896 35.417 1.00 30.35 262 PRO D N 1
ATOM 12884 C CA . PRO D 2 262 ? 185.349 93.945 36.445 1.00 30.38 262 PRO D CA 1
ATOM 12885 C C . PRO D 2 262 ? 184.936 95.288 35.857 1.00 28.05 262 PRO D C 1
ATOM 12886 O O . PRO D 2 262 ? 185.298 95.630 34.731 1.00 27.20 262 PRO D O 1
ATOM 12890 N N . THR D 2 263 ? 184.157 96.045 36.624 1.00 29.28 263 THR D N 1
ATOM 12891 C CA . THR D 2 263 ? 183.755 97.369 36.177 1.00 29.07 263 THR D CA 1
ATOM 12892 C C . THR D 2 263 ? 184.735 98.412 36.695 1.00 27.79 263 THR D C 1
ATOM 12893 O O . THR D 2 263 ? 185.530 98.157 37.600 1.00 27.89 263 THR D O 1
ATOM 12897 N N . LEU D 2 264 ? 184.652 99.615 36.123 1.00 24.89 264 LEU D N 1
ATOM 12898 C CA . LEU D 2 264 ? 185.550 100.687 36.537 1.00 27.67 264 LEU D CA 1
ATOM 12899 C C . LEU D 2 264 ? 185.400 100.976 38.026 1.00 27.56 264 LEU D C 1
ATOM 12900 O O . LEU D 2 264 ? 186.396 101.092 38.746 1.00 29.04 264 LEU D O 1
ATOM 12905 N N . ASP D 2 265 ? 184.161 101.077 38.515 1.00 26.16 265 ASP D N 1
ATOM 12906 C CA . ASP D 2 265 ? 183.986 101.373 39.933 1.00 27.73 265 ASP D CA 1
ATOM 12907 C C . ASP D 2 265 ? 184.500 100.231 40.803 1.00 31.79 265 ASP D C 1
ATOM 12908 O O . ASP D 2 265 ? 184.984 100.471 41.918 1.00 30.86 265 ASP D O 1
ATOM 12913 N N . GLN D 2 266 ? 184.449 98.994 40.298 1.00 29.64 266 GLN D N 1
ATOM 12914 C CA . GLN D 2 266 ? 185.006 97.871 41.046 1.00 31.41 266 GLN D CA 1
ATOM 12915 C C . GLN D 2 266 ? 186.529 97.950 41.130 1.00 31.03 266 GLN D C 1
ATOM 12916 O O . GLN D 2 266 ? 187.111 97.688 42.190 1.00 31.67 266 GLN D O 1
ATOM 12922 N N . ASN D 2 267 ? 187.193 98.303 40.028 1.00 28.09 267 ASN D N 1
ATOM 12923 C CA . ASN D 2 267 ? 188.650 98.410 40.054 1.00 31.15 267 ASN D CA 1
ATOM 12924 C C . ASN D 2 267 ? 189.106 99.604 40.887 1.00 30.90 267 ASN D C 1
ATOM 12925 O O . ASN D 2 267 ? 190.114 99.523 41.602 1.00 28.75 267 ASN D O 1
ATOM 12930 N N . LEU D 2 268 ? 188.381 100.720 40.813 1.00 26.62 268 LEU D N 1
ATOM 12931 C CA . LEU D 2 268 ? 188.701 101.849 41.678 1.00 26.61 268 LEU D CA 1
ATOM 12932 C C . LEU D 2 268 ? 188.532 101.475 43.146 1.00 31.38 268 LEU D C 1
ATOM 12933 O O . LEU D 2 268 ? 189.353 101.853 43.993 1.00 30.80 268 LEU D O 1
ATOM 12938 N N . ALA D 2 269 ? 187.487 100.705 43.463 1.00 28.86 269 ALA D N 1
ATOM 12939 C CA . ALA D 2 269 ? 187.272 100.274 44.841 1.00 31.83 269 ALA D CA 1
ATOM 12940 C C . ALA D 2 269 ? 188.386 99.348 45.319 1.00 31.33 269 ALA D C 1
ATOM 12941 O O . ALA D 2 269 ? 188.791 99.416 46.484 1.00 32.92 269 ALA D O 1
ATOM 12943 N N . LYS D 2 270 ? 188.868 98.453 44.451 1.00 30.90 270 LYS D N 1
ATOM 12944 C CA . LYS D 2 270 ? 189.987 97.583 44.820 1.00 34.54 270 LYS D CA 1
ATOM 12945 C C . LYS D 2 270 ? 191.205 98.392 45.250 1.00 34.42 270 LYS D C 1
ATOM 12946 O O . LYS D 2 270 ? 191.902 98.022 46.202 1.00 33.38 270 LYS D O 1
ATOM 12952 N N . ILE D 2 271 ? 191.471 99.501 44.558 1.00 32.52 271 ILE D N 1
ATOM 12953 C CA . ILE D 2 271 ? 192.598 100.362 44.904 1.00 32.02 271 ILE D CA 1
ATOM 12954 C C . ILE D 2 271 ? 192.438 100.901 46.321 1.00 32.71 271 ILE D C 1
ATOM 12955 O O . ILE D 2 271 ? 193.380 100.879 47.122 1.00 33.73 271 ILE D O 1
ATOM 12960 N N . ARG D 2 272 ? 191.241 101.391 46.652 1.00 32.70 272 ARG D N 1
ATOM 12961 C CA . ARG D 2 272 ? 190.994 101.896 48.000 1.00 31.60 272 ARG D CA 1
ATOM 12962 C C . ARG D 2 272 ? 191.079 100.779 49.036 1.00 34.24 272 ARG D C 1
ATOM 12963 O O . ARG D 2 272 ? 191.623 100.980 50.130 1.00 33.80 272 ARG D O 1
ATOM 12971 N N . GLU D 2 273 ? 190.553 99.593 48.709 1.00 33.58 273 GLU D N 1
ATOM 12972 C CA . GLU D 2 273 ? 190.563 98.485 49.662 1.00 35.97 273 GLU D CA 1
ATOM 12973 C C . GLU D 2 273 ? 191.985 98.021 49.965 1.00 34.74 273 GLU D C 1
ATOM 12974 O O . GLU D 2 273 ? 192.307 97.706 51.118 1.00 33.45 273 GLU D O 1
ATOM 12980 N N . ARG D 2 274 ? 192.847 97.965 48.947 1.00 34.29 274 ARG D N 1
ATOM 12981 C CA . ARG D 2 274 ? 194.232 97.556 49.171 1.00 35.77 274 ARG D CA 1
ATOM 12982 C C . ARG D 2 274 ? 195.020 98.574 49.987 1.00 36.51 274 ARG D C 1
ATOM 12983 O O . ARG D 2 274 ? 196.087 98.235 50.510 1.00 38.58 274 ARG D O 1
ATOM 12991 N N . LEU D 2 275 ? 194.533 99.807 50.096 1.00 34.62 275 LEU D N 1
ATOM 12992 C CA . LEU D 2 275 ? 195.148 100.834 50.927 1.00 34.32 275 LEU D CA 1
ATOM 12993 C C . LEU D 2 275 ? 194.497 100.966 52.292 1.00 35.07 275 LEU D C 1
ATOM 12994 O O . LEU D 2 275 ? 194.981 101.747 53.117 1.00 35.43 275 LEU D O 1
ATOM 12999 N N . GLY D 2 276 ? 193.422 100.227 52.554 1.00 33.40 276 GLY D N 1
ATOM 13000 C CA . GLY D 2 276 ? 192.625 100.488 53.739 1.00 33.52 276 GLY D CA 1
ATOM 13001 C C . GLY D 2 276 ? 191.987 101.858 53.739 1.00 34.82 276 GLY D C 1
ATOM 13002 O O . GLY D 2 276 ? 191.747 102.431 54.810 1.00 33.40 276 GLY D O 1
ATOM 13003 N N . GLY D 2 277 ? 191.694 102.398 52.558 1.00 35.15 277 GLY D N 1
ATOM 13004 C CA . GLY D 2 277 ? 191.138 103.738 52.478 1.00 31.89 277 GLY D CA 1
ATOM 13005 C C . GLY D 2 277 ? 189.684 103.782 52.920 1.00 33.21 277 GLY D C 1
ATOM 13006 O O . GLY D 2 277 ? 188.916 102.844 52.704 1.00 35.93 277 GLY D O 1
ATOM 13007 N N . HIS D 2 278 ? 189.314 104.889 53.558 1.00 29.23 278 HIS D N 1
ATOM 13008 C CA . HIS D 2 278 ? 187.957 105.134 54.033 1.00 32.42 278 HIS D CA 1
ATOM 13009 C C . HIS D 2 278 ? 187.860 106.608 54.391 1.00 31.64 278 HIS D C 1
ATOM 13010 O O . HIS D 2 278 ? 188.881 107.276 54.590 1.00 30.11 278 HIS D O 1
ATOM 13017 N N . VAL D 2 279 ? 186.625 107.110 54.485 1.00 29.34 279 VAL D N 1
ATOM 13018 C CA . VAL D 2 279 ? 186.426 108.546 54.685 1.00 32.90 279 VAL D CA 1
ATOM 13019 C C . VAL D 2 279 ? 187.000 109.019 56.022 1.00 33.85 279 VAL D C 1
ATOM 13020 O O . VAL D 2 279 ? 187.399 110.183 56.154 1.00 35.43 279 VAL D O 1
ATOM 13024 N N . GLY D 2 280 ? 187.052 108.148 57.028 1.00 32.72 280 GLY D N 1
ATOM 13025 C CA . GLY D 2 280 ? 187.579 108.575 58.310 1.00 30.27 280 GLY D CA 1
ATOM 13026 C C . GLY D 2 280 ? 189.086 108.558 58.452 1.00 31.18 280 GLY D C 1
ATOM 13027 O O . GLY D 2 280 ? 189.594 108.751 59.560 1.00 30.96 280 GLY D O 1
ATOM 13028 N N . TYR D 2 281 ? 189.819 108.334 57.363 1.00 32.16 281 TYR D N 1
ATOM 13029 C CA . TYR D 2 281 ? 191.273 108.219 57.420 1.00 28.84 281 TYR D CA 1
ATOM 13030 C C . TYR D 2 281 ? 191.908 109.452 58.059 1.00 28.85 281 TYR D C 1
ATOM 13031 O O . TYR D 2 281 ? 191.512 110.588 57.794 1.00 26.84 281 TYR D O 1
ATOM 13040 N N . ASP D 2 282 ? 192.914 109.218 58.900 1.00 30.76 282 ASP D N 1
ATOM 13041 C CA . ASP D 2 282 ? 193.608 110.289 59.615 1.00 30.03 282 ASP D CA 1
ATOM 13042 C C . ASP D 2 282 ? 194.465 111.071 58.624 1.00 28.67 282 ASP D C 1
ATOM 13043 O O . ASP D 2 282 ? 195.564 110.644 58.263 1.00 26.85 282 ASP D O 1
ATOM 13048 N N . LYS D 2 283 ? 193.969 112.238 58.194 1.00 25.33 283 LYS D N 1
ATOM 13049 C CA . LYS D 2 283 ? 194.689 113.037 57.208 1.00 25.99 283 LYS D CA 1
ATOM 13050 C C . LYS D 2 283 ? 196.024 113.553 57.743 1.00 27.30 283 LYS D C 1
ATOM 13051 O O . LYS D 2 283 ? 196.882 113.947 56.949 1.00 24.40 283 LYS D O 1
ATOM 13057 N N . ASN D 2 284 ? 196.224 113.550 59.066 1.00 26.42 284 ASN D N 1
ATOM 13058 C CA . ASN D 2 284 ? 197.528 113.930 59.606 1.00 26.75 284 ASN D CA 1
ATOM 13059 C C . ASN D 2 284 ? 198.629 112.991 59.137 1.00 25.15 284 ASN D C 1
ATOM 13060 O O . ASN D 2 284 ? 199.795 113.393 59.068 1.00 27.52 284 ASN D O 1
ATOM 13065 N N . LYS D 2 285 ? 198.286 111.740 58.817 1.00 26.22 285 LYS D N 1
ATOM 13066 C CA . LYS D 2 285 ? 199.279 110.808 58.293 1.00 26.77 285 LYS D CA 1
ATOM 13067 C C . LYS D 2 285 ? 199.798 111.260 56.933 1.00 27.00 285 LYS D C 1
ATOM 13068 O O . LYS D 2 285 ? 200.987 111.097 56.629 1.00 25.66 285 LYS D O 1
ATOM 13074 N N . ILE D 2 286 ? 198.916 111.808 56.094 1.00 25.08 286 ILE D N 1
ATOM 13075 C CA . ILE D 2 286 ? 199.340 112.319 54.793 1.00 25.03 286 ILE D CA 1
ATOM 13076 C C . ILE D 2 286 ? 200.222 113.545 54.973 1.00 24.12 286 ILE D C 1
ATOM 13077 O O . ILE D 2 286 ? 201.272 113.680 54.331 1.00 26.43 286 ILE D O 1
ATOM 13082 N N . ILE D 2 287 ? 199.796 114.462 55.846 1.00 24.66 287 ILE D N 1
ATOM 13083 C CA . ILE D 2 287 ? 200.537 115.696 56.092 1.00 25.02 287 ILE D CA 1
ATOM 13084 C C . ILE D 2 287 ? 201.940 115.389 56.607 1.00 25.65 287 ILE D C 1
ATOM 13085 O O . ILE D 2 287 ? 202.915 116.044 56.218 1.00 24.62 287 ILE D O 1
ATOM 13090 N N . ALA D 2 288 ? 202.063 114.378 57.475 1.00 25.98 288 ALA D N 1
ATOM 13091 C CA . ALA D 2 288 ? 203.345 114.071 58.103 1.00 27.17 288 ALA D CA 1
ATOM 13092 C C . ALA D 2 288 ? 204.406 113.690 57.080 1.00 26.75 288 ALA D C 1
ATOM 13093 O O . ALA D 2 288 ? 205.600 113.881 57.330 1.00 27.43 288 ALA D O 1
ATOM 13095 N N . LEU D 2 289 ? 203.997 113.178 55.917 1.00 27.91 289 LEU D N 1
ATOM 13096 C CA . LEU D 2 289 ? 204.959 112.808 54.884 1.00 27.54 289 LEU D CA 1
ATOM 13097 C C . LEU D 2 289 ? 205.735 114.008 54.356 1.00 25.74 289 LEU D C 1
ATOM 13098 O O . LEU D 2 289 ? 206.799 113.826 53.751 1.00 27.31 289 LEU D O 1
ATOM 13103 N N . ALA D 2 290 ? 205.236 115.223 54.565 1.00 23.28 290 ALA D N 1
ATOM 13104 C CA . ALA D 2 290 ? 205.900 116.422 54.069 1.00 24.00 290 ALA D CA 1
ATOM 13105 C C . ALA D 2 290 ? 206.824 117.076 55.096 1.00 24.87 290 ALA D C 1
ATOM 13106 O O . ALA D 2 290 ? 207.374 118.146 54.813 1.00 25.17 290 ALA D O 1
ATOM 13108 N N . LYS D 2 291 ? 207.005 116.478 56.272 1.00 26.14 291 LYS D N 1
ATOM 13109 C CA . LYS D 2 291 ? 207.890 117.070 57.267 1.00 27.29 291 LYS D CA 1
ATOM 13110 C C . LYS D 2 291 ? 209.335 117.015 56.774 1.00 26.93 291 LYS D C 1
ATOM 13111 O O . LYS D 2 291 ? 209.743 116.026 56.159 1.00 27.38 291 LYS D O 1
ATOM 13117 N N . PRO D 2 292 ? 210.130 118.072 57.011 1.00 26.73 292 PRO D N 1
ATOM 13118 C CA . PRO D 2 292 ? 211.516 118.150 56.526 1.00 28.96 292 PRO D CA 1
ATOM 13119 C C . PRO D 2 292 ? 212.397 117.027 57.064 1.00 30.24 292 PRO D C 1
ATOM 13120 O O . PRO D 2 292 ? 212.173 116.507 58.155 1.00 32.11 292 PRO D O 1
#

Organism: Magnetococcus marinus (strain ATCC BAA-1437 / JCM 17883 / MC-1) (NCBI:txid156889)

Secondary structure (DSSP, 8-state):
---EEEEEEEEETTSSHHHHHHHHHHHHHHTT-EEEEEEE--SSTT--EEEEEEEEESS---S--SS-SEEEESSHHHHHHHGGG--TT-EEEEE-SSSS-----PPTT-EEEEE-HHHHHHHTT-GGGHHHHHHHHHHHHHT--HHHHHHHHHHHHGGG-HHHHHHHHHHHHHHHHHHHTS---S---PPPP-PPPSEEEEEHHHHHHHHHHHTT--EEEE---TTTHHHHHHHHHHGGGGT-EEEE-SSHHHHHHHHHHHHHTT--EEEEE-HHHHHHTHHHHHHHHHHT--EEEEEEE-B-STTBBTTS-----HHHHHH-SSSS---EEEE--SHHHHHHHHHHHHHHHHHHTSEEEEEEEHHHHH-EEEEEPP-GGGS------B--S-S---TT---TTS-PPB--TT-TT---EEESB-B-TTS-B---HHHHHHHHHHHHHHHHGGGGT---EEEEE-SS-EEEEEE--TTHHHHHHHHHHHHHHTT--EEEEEE-EEES--HHHHHHHHTTEEEEEEEESSSS-HHHHHHHHHSS---EEEE--SS----HHHHHHHHHHH--/--SSTT-SSS--GGGGB-SSPP-SPTT-THHHHHHHHHHHHHHTT--GGGEEEEE-SSSGGGGGGGBSSEEEE--TT-HHHHHHHHHHH-TTSEEEEEEEHHHHHTTTTTTHHHHHHTT-SEEEEEEE-SSBTTTTSB--TT--TT--BTTBTT--SSPPP-HHHHHHHHT-SEEEEEETT-HHHHHHHHHHHHHSSSEEEEEEE---TTT-SSS-HHHHHHHEEEPPTT--TT-HHHHHHHHT-GGGPEEEEEEEE-----HHHHHHHHHHHTT--TT--HHHHHHTT--/---EEEEEEEEETTSSHHHHHHHHHHHHHHTT-EEEEEEE--SBTTB-EEEEEEEEESS---S--SS-SEEEESSHHHHHHTGGG--TT-EEEEE-SSSS-----PPTT-EEEEE-HHHHHHHTT-GGGHHHHHHHHHHHHHT--HHHHHHHHHHHHGGG-HHHHHHHHHHHHHHHHHHHTS---S---PPPP-PPPSEEEEEHHHHHHHHHHHTT--EEEE---TTTHHHHHHHHHHGGGGT-EEEE-SSHHHHHHHHHHHHHTT--EEEEE-HHHHHHTHHHHHHHHHHT--EEEEEEE-B-STTBBTTS-----HHHHHH-SSSS---EEEE--SHHHHHHHHHHHHHHHHHHTSEEEEEEEHHHHH-EEEEEPP-GGGS------B--S-S---TT---TTS-PPB--TT-TT---EEESB-B-TTS-B---HHHHHHHHHHHHHHHHGGGGT---EEEEE-SS-EEEEEE--TTHHHHHHHHHHHHHHTT--EEEEEE-EEES--HHHHHHHHHTEEEEEEEEESSS-HHHHHHHHHSS---EEEEE-SS----HHHHHHHHHHHH-/----TT-SSS--GGGGB-SS---PPTT-THHHHHHHHHHHHHHTT--GGGEEEEE-SSTGGGGGGGBSSEEEE--TT-HHHHHHHHHHH-TTSEEEEEEEHHHHHTGGGGTHHHHHHTT-SEEEEEEE-SSBTTTTSB--TTS-TT--BTTBTT--SSPPP-HHHHHHHHT-SEEEEEETT-HHHHHHHHHHHHHSSSEEEEEEE---TTT-SSS-HHHHHHHEEEPPTT--TT-HHHHHHHHT-GGGPEEEEEEEE-----HHHHHHHHHHHTT--TT--HHHHHHTT--

Nearest PDB structures (foldseek):
  6n2o-assembly1_D  TM=1.001E+00  e=2.532E-61  Magnetococcus marinus MC-1
  5b46-assembly1_B-2  TM=9.289E-01  e=1.316E-27  Sulfurisphaera tokodaii str. 7
  5b48-assembly1_B  TM=8.817E-01  e=4.304E-25  Sulfurisphaera tokodaii str. 7
  6cio-assembly3_F  TM=6.228E-01  e=2.496E-08  Moorella thermoacetica ATCC 39073
  6cin-assembly3_E  TM=5.798E-01  e=3.859E-08  Moorella thermoacetica ATCC 39073

B-factor: mean 30.4, std 9.59, range [14.88, 85.52]

Foldseek 3Di:
DDFKAKEKEKEKPVLCQPVLLVLLQQLLLQLAWWKKKFWDFPPDPVIDMIMIMMMIGNDYAQDNFDAHQEYEYAAVVRCVVCVVVQDAQHEYEYQDDVGDDDDDPRDPNYHYAYFNLQVLCVVLVHSSLSSLLVSLLCCQQAVRDPVSSLVSLCVVCVVVDPVRSVSSVVSSVNSVVSNVPDDRPHPHHNDGGDNNAQWDKDFLLLLLLQLCVLQQAAEEEEEDDPPRNVNLVNNCVPVVVVVHDYDYDPALCVRLVVQQVVQLLPGQYEYEEADVSLLVCQAVLQLQLQLLGFYEYEYAYAADDPVGGRQFWAQACLCCQAPVHPDNRGEWEFEDAASVCSNQVSSVRSQLSQALSHYYYYYAYNRRNGMMIIDRDDDSVPHDHHHHAADPPPDAAAQQDCDPLLRHHGDRPPDPRHDADRDSAQADRNRHHDDDPVSVVVNVCSSVSSSVCVLVPDDDKDKDFDDAAAQEEEEEEYNLVSQVVVLRVVCVVVVHRYMYIYDRRLPPDNQVVVQVVVVRYNAYEYEGEDDPQVSLVVCVVRYPHNHHYDYHHDRHHDHSVVVNVVVVVSHD/DAQFFPPAPPFALVVFFDPDDQDADPQWLLVLLLSLVSLLCRVRRGPQQQEEEEEADASFRCSVVGTPHHYDYYHQLCRLVVQLVVCLVPVRGAYEYTEEQCSCCPSNVVVLLVQQLQFAFYEYEYAYAQFGPVVPWDGGLQHAQQDATDVRNPGHPDGHDQVQLSSLVSHHQWGFEEESVCSNLSNVLRNVSRPAGTYHYYYYYIHDVRHGVPSHPVVLVVQADEDDPPQDQDDSVSLNVQSVPVVRHHYGDISHHDDDDHNSRVVVVVCVVVVHDPPDDCVVVVVVPDD/DDFKAKEKEKEKPPLCQPVLLVLLQQLLLQLAWWKKKFKFFAPDPVIDMIMIMMMIGNDYAQDNFDAHQEYEYAAVVSCVVCVVVQDQQGEYEYQPDPGDDDDDPRDPNYHYAYDNLQVLCVVLVHSSLSSLLVSLLCCQQAVRDPVSSLVSLCVVCVVVDPVRSVSSVVSSVNSVVSNVVDDHDHPHHNDGGDDNAQWDKDFLLLLLLQLCVLQQAAEEEEEDDPPRVVNLVNNCVCVVVVVHDYYYDPALCRRLVVQQVVQLQPGQYEYEEADVSLLVCQAVLQLQLQLLGFYEYEYAYAADDDVGGRQFWAQACPCCQAPVHPDPRGEFEFEDAASVCSNQVSSVSSQLSQALSHYYYYYAYNRSNGMMIIDNDDDSVVHDHHHHAADPPPDAAFQQDCDPLLRHHHDRPVPPRHDADRDSAQADRRRHHDDDPVSVVVNVCSSVSSSVCVLVPDDDKDKDFDDAAAQEEEEEEYNLVSQQVVLRVVCVVVVHRYMYIYDRRQPPDPQVVVAVVQVRYNAYEYEGEDDPQVSQVVCVVRYPHNHHYDYHHDRHHDHSVNVNVVVVVRRD/DAPFFPPAPPAALVNFFDPDDLPADVQWLLVLLLSLVSLLCRVRRGPQQQEEEEEADASFRCSVVGTPHHYDHHHQLCRLVVQLVVCLVPVHGAYEYTEEQCSCCPSNVVVLLVQQLQFAFYEYEYAYAQFGPVVPWDGGLQHAQQDATDVRNPGHPDGHDQVQLVSLVSHHQWGFEEESVCSVLSNVSRSVSSVAGTYHYYYYYIHDVRHGVPSHPVVLVVQEDEDDPPQDQDDSVSLNVQSVPVVNHHYGDISHHDDDDHNSRVVVVVCVVVVHDPPDDCVVVVVVPDD

CATH classification: 3.40.920.10 (+2 more: 3.40.50.970, 3.40.50.920)

Sequence (1726 aa):
EKKDLIIRVAGEGGEGIISSGDFIAAACARAGLEVYTFKTFPAEIKGGYAMYQVRASSEKLYCQGDTFDVFCAFNGEAYEQNKDKIKPGTAFVYDYPGGDFEPDEIPEGVFAYPIPMSQTAKEMKSYRSKNMVALGALSELFNISENTLKEVLSDKFGKKGEEVLAFNLEAFDKGKALAKALTKADPFRVADPQEPKDVIIMAGNDAVGLGGILGGLEFFSAYPITPATEVAKYVATHLPKCGGDLVQAEDEIASIAQVLGASYAGKKSMTATSGPGLALMSEMLGMAHMSETPCLVVDVQRGGPSTGLPTKHEQSDLFLAIHGGHGDSPRIVLSVEDVKDCISMTVDGLNLAEKYQAPVIVLSDGSLAFSTQTIPRPKPEDFTIINRKTWDGQGTYKRYELTEDNISPMAAPGTPNAKHIATGLEHGETGAPNYSPANHELMHRKRFNKQNSVLDFYKNMEVEGVEGEADVGIITWGSTIGVVREAMQRLTAEGLKVKAMYPKLLWPMPVADYDAFGATCKKVIVPEVNFQGQLSHFIRAETSIKPIPYTICGGLPFTPEMIVNRVKEEIQTVEAFHKMENMKPKDYKSEVPTTWCPGCGHFGILNGVYRAMAELGIDSTKFAAISGIGCSSRRMPYFVDSYKMHTLHGRAGAVATGTQVARPDLCVVVAGGDGDGFSIGGGHMPHMARKNVNMTYVLMDNGIYGLTKGQYSPTSRPEMTAYTTPYGGPENPMNPLLYMLTYGATYVAQAFAGKPKDCAELIKGAMEHEGFAYVNIFSQCPTFNKIDTVDFYRDLVEPIPEDHDTSDLGAAMELARRPGGKAPTGLLYKTSAPTLDQNLAKIRERLGGHVGYDKNKIIALAKPEKKDLIIRVAGEGGEGIISSGDFIAAACARAGLEVYTFKTFPAEIKGGYAMYQVRASSEKLYCQGDTFDVFCAFNGEAYEQNKDKIKPGTAFVYDYPGGDFEPDEIPEGVFAYPIPMSQTAKEMKSYRSKNMVALGALSELFNISENTLKEVLSDKFGKKGEEVLAFNLEAFDKGKALAKALTKADPFRVADPQEPKDVIIMAGNDAVGLGGILGGLEFFSAYPITPATEVAKYVATHLPKCGGDLVQAEDEIASIAQVLGASYAGKKSMTATSGPGLALMSEMLGMAHMSETPCLVVDVQRGGPSTGLPTKHEQSDLFLAIHGGHGDSPRIVLSVEDVKDCISMTVDGLNLAEKYQAPVIVLSDGSLAFSTQTIPRPKPEDFTIINRKTWDGQGTYKRYELTEDNISPMAAPGTPNAKHIATGLEHGETGAPNYSPANHELMHRKRFNKQNSVLDFYKNMEVEGVEGEADVGIITWGSTIGVVREAMQRLTAEGLKVKAMYPKLLWPMPVADYDAFGATCKKVIVPEVNFQGQLSHFIRAETSIKPIPYTICGGLPFTPEMIVNRVKEEIQTVEAFHKMENMKPKDYKSEVPTTWCPGCGHFGILNGVYRAMAELGIDSTKFAAISGIGCSSRMPYFVDSYKMHTLHGRAGAVATGTQVARPDLCVVVAGGDGDGFSIGGGHMPHMARKNVNMTYVLMDNGIYGLTKGQYSPTSRPEMTAYTTPYGGPENPMNPLLYMLTYGATYVAQAFAGKPKDCAELIKGAMEHEGFAYVNIFSQCPTFNKIDTVDFYRDLVEPIPEDHDTSDLGAAMELARRPGGKAPTGLLYKTSAPTLDQNLAKIRERLGGHVGYDKNKIIALAKP

Solvent-accessible surface area: 55970 Å² total; per-residue (Å²): 185,108,70,23,3,6,4,28,1,0,0,60,17,83,32,18,1,29,48,2,0,56,20,1,2,14,0,3,2,58,6,4,5,25,2,14,2,32,36,46,81,30,104,60,48,104,16,20,50,0,16,1,9,2,16,5,3,37,92,128,16,71,8,39,8,38,57,3,20,0,0,0,0,1,19,7,86,0,6,98,105,3,82,104,85,6,128,90,34,15,0,0,0,15,1,62,68,45,29,103,32,130,22,78,168,49,56,167,40,16,53,37,5,43,0,20,0,5,74,17,0,116,132,23,180,21,87,209,4,4,9,4,0,1,1,0,0,2,7,54,6,0,44,2,18,50,119,15,0,52,84,11,0,44,89,115,41,36,161,130,32,162,155,65,29,59,63,14,41,82,0,0,60,80,0,53,60,57,1,122,86,56,121,84,72,9,105,21,143,4,23,93,79,72,141,89,98,82,18,0,31,9,22,1,1,45,0,1,0,0,0,0,3,9,0,27,9,61,3,0,0,6,6,10,21,42,4,3,14,52,0,7,84,21,0,5,39,16,1,7,28,14,26,4,18,20,8,14,2,10,15,7,8,0,0,0,0,6,0,1,0,0,0,5,1,24,59,18,4,0,0,5,0,0,1,11,0,0,0,5,1,0,12,4,1,0,0,0,0,0,0,0,3,3,1,0,0,0,0,0,2,21,0,1,0,1,11,0,0,24,98,65,6,0,4,0,1,0,9,0,0,7,7,0,3,3,1,0,6,10,2,0,0,0,1,0,5,18,0,109,14,0,6,42,1,0,4,33,0,4,10,2,3,5,59,4,0,0,0,0,0,0,0,2,4,9,12,2,1,40,1,16,13,8,4,76,63,11,81,34,136,99,41,104,71,33,101,26,74,88,31,106,42,128,75,99,24,52,3,0,57,76,42,181,65,32,11,0,20,10,4,33,2,18,39,91,124,0,68,12,8,1,0,0,16,0,0,11,55,78,0,44,50,46,74,51,56,78,19,0,42,75,1,0,110,4,0,16,78,0,4,65,35,0,44,126,103,26,145,41,32,81,80,54,37,48,175,47,110,0,29,0,0,0,0,0,0,3,18,4,0,0,8,0,31,15,0,5,101,81,0,58,90,98,62,42,117,0,13,0,2,0,0,18,5,4,33,7,9,16,48,79,56,0,46,65,11,11,91,51,15,138,82,9,2,0,0,0,0,0,41,52,1,0,2,0,6,2,0,55,2,53,19,99,18,173,6,48,62,40,49,28,0,8,3,100,38,5,28,0,80,60,2,13,78,48,1,84,127,32,39,147,133,24,79,0,26,124,114,85,152,134,40,112,48,146,62,4,105,18,155,47,102,48,28,14,21,109,50,14,2,1,69,14,0,6,59,0,5,14,67,0,0,11,92,0,8,1,30,6,17,51,3,0,7,0,1,0,38,16,27,4,0,43,6,5,10,2,3,42,3,0,21,1,11,1,3,46,5,12,1,3,2,0,0,5,0,0,0,4,14,47,42,30,1,5,3,6,0,2,0,10,2,5,6,0,6,5,9,3,3,14,5,1,4,7,8,0,23,10,8,0,13,5,3,5,0,0,0,6,9,2,5,22,8,70,37,84,2,3,17,5,3,18,5,60,47,114,10,87,14,104,4,9,46,65,12,13,15,16,93,50,17,35,7,4,8,5,0,3,11,6,33,1,8,6,0,0,3,0,10,5,45,130,44,139,66,0,2,122,17,0,60,22,1,7,77,9,96,0,0,0,0,0,1,0,4,0,22,12,52,51,47,1,143,59,6,54,54,93,59,7,138,94,16,30,91,91,25,78,183,129,28,81,44,76,63,42,18,26,0,11,114,26,1,96,84,82,81,45,73,0,5,16,21,47,0,26,92,48,116,35,69,3,0,20,70,27,5,21,74,24,64,124,183,46,48,21,96,130,58,34,64,42,58,115,2,2,44,126,20,111,39,189,110,71,23,2,7,4,28,0,0,0,59,14,87,30,18,1,34,46,2,0,59,20,1,2,14,0,3,2,66,6,3,6,24,3,13,2,31,32,42,72,29,95,57,42,102,10,16,48,0,11,1,8,1,16,4,2,34,90,122,17,69,8,33,7,36,60,3,19,0,0,0,0,1,18,7,83,0,5,88,109,2,103,106,84,6,127,88,32,16,0,0,0,21,2,91,71,43,32,107,39,143,28,73,166,44,56,169,37,15,55,43,7,38,0,21,0,5,75,17,0,116,120,24,182,20,86,205,6,3,8,5,0,2,1,0,0,2,8,57,7,0,41,2,25,48,116,16,0,52,81,10,0,43,86,107,40,35,152,130,30,154,154,64,26,58,66,12,42,84,0,0,60,77,0,54,60,58,2,120,86,59,122,82,69,9,105,24,140,4,28,93,81,72,141,91,103,79,17,0,29,8,20,1,1,47,0,1,0,0,0,0,3,8,0,28,9,62,3,0,0,6,6,10,20,40,3,3,16,46,0,6,86,21,0,4,38,16,0,6,26,14,28,3,17,20,6,13,3,10,15,6,10,0,0,0,0,6,0,0,0,0,0,7,1,27,58,15,5,0,0,4,0,0,1,10,0,0,0,5,0,0,13,4,0,0,0,0,0,0,0,0,2,4,1,0,0,0,0,0,2,20,1,1,0,1,11,0,0,26,98,65,6,0,4,0,1,0,7,0,0,6,7,0,3,4,2,0,6,9,2,0,0,0,1,1,5,18,0,105,16,0,5,41,1,0,3,34,0,3,10,2,3,5,61,4,0,0,0,0,0,0,0,2,4,10,10,1,1,35,1,15,12,9,4,80,65,11,82,34,132,100,39,108,73,35,101,24,72,93,38,111,40,133,73,101,22,54,4,0,56,76,40,179,68,35,11,0,17,12,8,32,1,17,44,93,126,0,72,18,15,1,0,1,15,0,0,10,58,78,0,50,41,48,77,50,58,79,21,0,43,78,1,0,115,4,0,16,78,0,3,63,34,0,43,122,101,25,148,40,31,83,80,55,35,46,174,46,105,0,36,0,0,0,0,0,0,3,16,4,0,0,9,0,34,16,0,5,101,83,0,57,90,101,63,45,121,0,11,0,2,0,0,17,5,3,32,7,9,19,52,79,60,1,44,66,12,15,89,49,16,1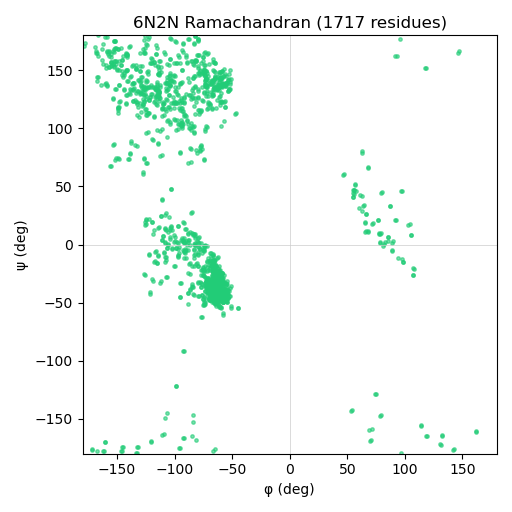40,79,8,3,0,1,0,0,0,44,51,0,0,2,0,5,2,0,68,2,50,16,73,11,162,15,51,60,40,50,28,0,6,3,99,36,4,29,0,73,60,2,12,83,49,1,80,116,30,57,140,104,26,85,0,27,124,117,85,158,124,38,102,57,154,62,0,92,17,154,43,98,39,25,9,18,107,48,14,2,1,61,13,0,4,77,0,0,7,78,0,0,14,92,0,8,0,21,6,19,52,1,0,0,0,0,0,37,16,23,3,0,40,0,0,16,2,0,43,0,0,22,0,9,1,4,47,6,13,2,3,3,0,0,5,0,0,0,4,13,45,41,26,0,3,3,1,0,1,0,10,2,5,6,0,6,4,8,2,2,14,4,1,4,7,10,0,26,11,8,0,8,6,3,5,0,0,0,7,8,2,4,22,9,65,32,78,2,4,15,5,4,18,4,62,46,113,10,86,13,107,5,10,45,64,12,12,17,16,92,51,18,36,9,4,8,5,0,3,12,5,34,1,8,6,0,0,4,0,8,5,45,127,50,148,62,0,2,123,17,0,54,21,1,7,79,8,86,0,0,0,0,0,0,0,5,0,24,12,55,48,44,1,144,59,6,56,59,94,60,8,144,100,17,28,91,92,24,79,182,131,30,79,47,77,62,44,21,25,0,5,116,25,1,95,85,82,80,45,75,0,6,12,22,46,0,24,93,46,114,38,69,2,1,15,66,30,6,23,77,21,59,131,188,54,47,18,97,126,57,38,64,46,64,115,2,2,43,123,19,114,41